Protein AF-0000000084732647 (afdb_homodimer)

Sequence (1592 aa):
MNSLRAPFGLYDEYSEHMFFDVKNFPATERVANIKGNRDTVPEQYGNAPSYTYIAAGAIDIQPTQSSTLEAKIRRSHSIIWAGGKRDPLYAFDEWSKILFAKVVDERNTPTGEPRSFQIGSNETVAAVSNRVHRLFQRGCLDDPTIFFPDTRITLPDKKIFDVVKILQDVSLMGSDVDNIGAAFENFFGSIFRGELGQYFTMRQIARFTVSMLEITHEDFVLDPTAGSGGFLLEALLQVWHGVDTKFHGQSDQQIIRTKNDFALLRVYGIEIHDILSRICKINLLLHHDGHTNIEGDRSCLDTYFTKPRLRLCFEQFSKVVGNPPFGDEVEEGDEDLLGENSLENFEIAKGRQKVPSEHVILERAIDFLEPGGQLGLVLPDGLFNNQGELSNCPRVRSFLAKQGFIEAIVSLPDFAFRKSGAQNKTSILFFRRFTKLQKHTFDQLLEDAIEMLKETMEGVSIPDQNEETAIGAVYRSGEFAEHRVFMAEANHIGYTPSGVVSKKNDLYKGAEGGRIDPIQSGTILGEWRRFKKEGASYDGMVTPDCMTLPFSEIWVAHSSHRLDPKYHLFKHNQSIYTPPRWIRVLVKNVMERREEMANPTLKPEDHFKVMTISQTGEIRLREAGKGKNPPDWMGMYFENGSSTWYQARAGDVVYSSIDLWKGCIALVPKDFDYALVTKEFPIFKVTDDRLDAEFLSYLLRSRYYQRAFRAITTGHSNRRRTQQDDFEDLEICFPPDLAEQKQLIEKIRESRMAQLDALSLFRKEMLAFSDLVDGRYDEELPEIEDGNDNREDEGIMNSLRAPFGLYDEYSEHMFFDVKNFPATERVANIKGNRDTVPEQYGNAPSYTYIAAGAIDIQPTQSSTLEAKIRRSHSIIWAGGKRDPLYAFDEWSKILFAKVVDERNTPTGEPRSFQIGSNETVAAVSNRVHRLFQRGCLDDPTIFFPDTRITLPDKKIFDVVKILQDVSLMGSDVDNIGAAFENFFGSIFRGELGQYFTMRQIARFTVSMLEITHEDFVLDPTAGSGGFLLEALLQVWHGVDTKFHGQSDQQIIRTKNDFALLRVYGIEIHDILSRICKINLLLHHDGHTNIEGDRSCLDTYFTKPRLRLCFEQFSKVVGNPPFGDEVEEGDEDLLGENSLENFEIAKGRQKVPSEHVILERAIDFLEPGGQLGLVLPDGLFNNQGELSNCPRVRSFLAKQGFIEAIVSLPDFAFRKSGAQNKTSILFFRRFTKLQKHTFDQLLEDAIEMLKETMEGVSIPDQNEETAIGAVYRSGEFAEHRVFMAEANHIGYTPSGVVSKKNDLYKGAEGGRIDPIQSGTILGEWRRFKKEGASYDGMVTPDCMTLPFSEIWVAHSSHRLDPKYHLFKHNQSIYTPPRWIRVLVKNVMERREEMANPTLKPEDHFKVMTISQTGEIRLREAGKGKNPPDWMGMYFENGSSTWYQARAGDVVYSSIDLWKGCIALVPKDFDYALVTKEFPIFKVTDDRLDAEFLSYLLRSRYYQRAFRAITTGHSNRRRTQQDDFEDLEICFPPDLAEQKQLIEKIRESRMAQLDALSLFRKEMLAFSDLVDGRYDEELPEIEDGNDNREDEGI

Solvent-accessible surface area (backbone atoms only — not comparable to full-atom values): 83471 Å² total; per-residue (Å²): 130,74,80,83,69,49,48,58,41,73,51,75,49,100,91,53,46,40,24,27,42,48,60,86,30,63,86,86,49,56,80,81,19,50,77,42,40,66,82,65,50,77,81,80,89,66,81,72,69,55,55,76,42,20,30,88,42,96,44,45,56,37,52,59,54,32,69,59,48,26,51,42,50,50,51,38,38,41,65,57,19,50,85,65,79,36,59,61,67,56,25,47,52,52,44,49,48,52,52,48,16,45,51,41,39,71,71,64,49,52,77,70,36,64,51,64,59,44,82,39,68,93,58,51,49,62,59,45,29,51,44,45,51,50,35,31,47,49,39,14,65,76,40,49,83,63,38,51,64,85,59,73,85,81,69,57,43,64,56,50,37,56,34,39,69,60,50,38,60,50,24,68,79,68,24,54,62,43,29,50,49,53,19,46,47,55,46,50,54,61,60,36,24,68,71,64,70,42,66,67,76,56,61,59,58,32,45,46,48,43,58,74,65,64,66,48,70,83,45,27,36,36,17,62,42,29,46,60,24,58,47,60,49,39,46,51,51,53,24,43,52,49,48,54,64,74,49,56,89,54,57,68,67,56,55,51,47,52,47,47,47,26,30,49,72,22,39,36,30,22,12,59,50,54,68,36,27,36,43,17,24,49,50,32,40,64,73,34,81,28,35,75,38,58,41,53,38,46,43,59,54,25,84,59,50,87,53,69,84,52,58,72,32,64,42,57,21,41,33,34,41,39,56,56,69,73,92,50,68,41,46,59,76,36,48,81,52,23,48,90,34,55,43,69,77,34,83,82,35,50,90,46,62,60,42,54,38,45,59,57,51,50,53,40,53,56,51,28,26,17,69,55,11,35,36,34,36,45,39,56,33,27,57,29,43,32,58,58,75,88,67,44,18,42,51,44,50,52,50,47,64,70,50,28,47,62,46,31,34,38,30,45,38,54,40,76,34,34,47,24,71,37,60,43,22,34,27,36,42,29,36,30,36,35,34,71,67,52,43,52,52,48,53,51,45,34,52,51,38,41,51,52,51,48,64,74,33,76,79,64,84,62,69,80,64,40,57,60,52,17,51,47,53,39,26,64,36,79,76,48,39,70,41,51,26,36,31,26,50,37,84,31,60,31,41,43,56,32,58,43,80,39,91,55,35,30,47,49,43,72,37,83,69,82,35,71,37,89,69,28,81,72,17,50,52,31,51,52,54,47,29,72,73,48,48,88,72,46,81,55,42,78,75,46,38,33,40,70,43,46,44,47,56,44,50,67,70,35,96,59,42,44,65,43,32,57,38,52,56,46,59,68,53,52,75,74,53,67,48,88,83,42,44,76,43,42,35,58,77,36,29,42,80,51,80,45,74,48,65,48,51,80,42,38,87,41,78,48,54,35,49,42,67,33,61,86,34,45,77,43,77,42,55,63,55,85,63,75,21,55,35,76,33,32,9,51,73,52,52,90,46,89,69,58,36,30,48,43,45,54,63,21,39,36,34,32,31,47,41,33,57,62,38,13,42,30,58,34,48,74,92,44,46,60,19,30,34,46,79,56,38,54,35,27,38,69,69,42,84,48,60,49,69,68,47,48,52,54,52,59,67,21,53,56,40,40,49,48,34,43,26,59,36,24,44,24,51,87,71,24,42,44,52,68,67,57,58,34,65,34,69,46,72,49,47,63,47,54,70,56,41,52,58,71,44,43,66,37,51,50,25,48,50,43,23,54,51,22,46,51,48,26,51,51,41,49,49,53,49,25,26,56,60,49,68,70,75,67,80,76,74,78,81,83,74,76,74,74,75,48,66,62,73,65,85,113,131,75,79,88,68,49,46,58,40,72,49,75,48,100,88,54,44,38,22,25,41,48,59,85,31,64,86,87,49,54,80,81,19,50,74,42,40,64,85,65,53,75,83,81,74,67,87,75,73,56,56,74,41,20,29,87,42,97,44,46,57,38,53,60,54,32,70,57,46,26,50,42,50,50,50,40,38,42,65,57,20,51,89,66,77,36,59,64,66,55,24,46,53,52,42,49,47,52,52,50,16,44,53,42,37,72,72,64,48,51,75,71,34,63,52,65,59,45,81,40,69,92,59,51,49,62,57,45,28,50,45,44,52,49,34,31,44,49,39,15,64,74,39,49,83,63,38,52,64,83,59,72,86,82,70,58,42,63,58,49,38,54,34,39,70,59,49,36,61,51,24,66,79,69,24,53,60,42,29,51,50,52,21,47,48,57,45,50,54,62,62,35,25,71,75,64,70,44,66,68,76,56,62,60,58,35,44,45,48,44,57,74,65,63,64,49,69,83,45,28,36,35,17,62,42,28,46,58,24,57,49,58,48,39,46,51,52,52,24,43,53,47,47,53,64,75,49,57,88,55,57,66,67,57,55,51,46,52,46,48,47,28,30,48,72,21,39,35,30,22,13,60,49,53,67,38,27,38,42,17,24,49,51,32,39,63,71,34,83,29,36,74,38,57,40,53,37,46,43,59,55,24,83,58,49,88,52,69,83,52,59,71,31,64,42,57,22,40,32,34,41,38,56,56,69,71,92,51,68,43,46,59,77,39,48,81,53,22,50,89,35,56,43,68,77,33,83,82,36,51,92,46,63,60,43,55,39,46,59,58,51,49,54,41,53,56,49,30,28,17,69,54,10,34,36,35,37,44,39,54,34,28,56,29,42,33,58,58,75,88,67,46,20,43,52,45,48,51,51,48,64,70,49,29,46,63,46,31,33,38,31,47,38,54,40,75,36,34,54,26,70,36,62,46,22,32,26,36,42,29,36,31,36,35,34,70,66,54,42,52,53,48,52,50,45,34,50,52,40,41,51,51,50,48,65,73,34,75,79,66,87,62,70,80,64,40,57,61,52,17,52,48,54,40,27,65,36,78,77,48,40,71,40,50,26,36,31,26,49,37,85,32,61,31,41,43,57,27,58,41,79,38,89,56,35,31,48,51,44,71,37,81,70,82,36,72,36,90,70,28,80,70,16,49,52,31,52,50,54,47,29,73,74,48,48,87,71,47,83,54,42,77,76,47,39,33,40,70,43,45,45,44,57,44,47,67,71,35,96,57,41,44,65,42,32,58,38,52,56,47,59,68,53,52,73,73,52,69,50,89,83,42,46,76,44,43,35,58,78,36,30,41,82,51,82,46,74,48,66,48,50,82,41,37,87,41,77,47,54,35,49,44,67,33,61,86,37,45,76,42,77,46,54,63,43,81,60,79,24,41,38,79,36,32,10,50,74,50,53,88,48,90,70,58,37,29,47,43,44,53,62,21,39,36,34,33,31,46,40,33,56,62,37,13,41,31,60,34,48,73,91,46,48,60,20,30,35,46,79,56,37,54,34,26,37,70,68,42,84,47,61,49,70,68,48,47,53,54,50,59,66,21,52,55,40,41,51,48,33,45,26,58,35,25,45,23,51,88,69,24,41,43,51,67,67,57,57,34,66,34,70,47,72,47,47,63,47,54,70,57,41,52,58,72,43,42,63,38,50,50,24,47,52,44,22,54,50,22,47,52,48,26,52,51,42,50,50,52,48,22,25,57,59,50,67,70,75,66,79,74,75,78,82,81,75,75,75,76,73,45,68,64,72,64,84,112

Foldseek 3Di:
DVVVLDQWDWDDDPPFIFIFRCNPDPPVPPVVRGPDGPPVPDDDPDDDPQAQAFAQDPAHAEADALVLLLVLLLVLLCLQCVVPPDQLLLSVLLSLLLVLLQVLQNPPHDGGGGGLLAHTDPDDLVSSQVSSQVSSLVSCVVPVQLPHNPDGRPDDSVSSSVSSHSPVRHDLLNYQLLSNVSSVLVNCLVSCLPRVLDQDARLLVLLLLLLLQVDELPFAEEEAAQQLNSNLSSNLVQRLVVLCVVCPPDDPVVSVVSSQCSLQPRGAYEHAAQSRLSNNLSSSVSSHDNSNHYHHHLVLQELDDPDVVCNVQFQPGQEYEEEDDWDDKDFAPPCRNNNVHGLCVFPLSNPHGMAIPVLSSVSSSLRRHHAFHKYKYKAFQQLQAPFDVVNSSLSSVLVQLLFWAFAEKEWEDQLSRVLSVARFTIIITMTTGHHPVRNVVSVVQLVVQLVVVCVVPVDDPPDVLSSLVSSLVSCCDDPNVLGKYKYFYWPASQADSNRHGDPDHQSADADPSRHGDPDGPQHSSNLSVVCVVCPPNRPADVRRGMDMDRLSCQQVVDPSSGDHRLQVSLVVCPPVDAPPLKDKDFLVVFKPWDFAWDQLLVQQADFAFAWFFDLVQDIDGDQLDFFDDSDGDGNNSCPPPPWIKGFAAQQKKKAFFFCVLSPRIYGHHHVCGRHIYTPRIIIIHGRHPLDDSVLVRVQCSDPSNNSLSNNQWHTTHSGIGHDPVSNRRDMDIDNSHPVVSCVVCVVVVVVVVVVVVVVVVVLVVVLVVVCVVPVPSDDDDDDDDPRPVSPPPVPD/DVVVLPQWDWDDDPPFIFIFRCNPDPPVPGVVRGPDGPVVPDDPPDPDPQAQAFAQDPAHAEADALVLLLVLLQVLLCLQCVVPPDQLLLSVLLSLLLVLLQVLQNPPHDGGGGGLLAHTDPDDLVSSLVSSQVSSLVSCVVPVQLPHNPDGRPDDSVSSSVSSVSPVRHDLLNYQLLSNVSSVLVNCLVSCLPRVLDFDARLLVLLLLLLLQVDELPFAEEEAAQQLNSNLSSNLVQRLVVLCVVCPPDDPVVSVVSSVCSLDPRYAYEHAAQSRLSNNLSSSVSSHDNNRHYHHHLVLQELDDPDVSCNPQFQPGQEYEEEDDWDDKDFAPPCRNYNVHGLCVFPLSNPHGMAIPVLSSVSSSLRRHHAFHKYKYKDFQQLQAPFDVVNSSLSSVLVQLLFWAFAEKEWEDQLSRVLSVARFTIIITMTTGHHPVRNVVLVVQLVVQLVVVCVVPVDDPPDPLSSLVSSLVSCCDDPNVLGKYKYFYWPASQADSNRHGDPDHQSADADPSRHGDPDGPQHSSNLSVVCVVCPPPRPADVRRGMDMDRLSCQQVVDPSSGDHRLQVSLVVCPPVDAPPLKDKDFLVVFKPWDFAWDQLLVVQADFAFAWFFDLVQDIDGDQLDAADHRPGDGNNSCPPPPWIKGFAAQQKKKAFFFCVLSVRIYGHHHVCGRHIYTPRIIIIHGRHPLDDSVLVRVQCSDPSNNSLSNNQWHTTHSGIGHDPVSNRRDMDIDNSHPVVSCVVCVVVVVVVVVVVVVVVVVLVVVLVVVCVVPVPSDDDDDDDDPSPVSPRPVPD

Structure (mmCIF, N/CA/C/O backbone):
data_AF-0000000084732647-model_v1
#
loop_
_entity.id
_entity.type
_entity.pdbx_description
1 polymer 'Probable N-6 DNA methylase'
#
loop_
_atom_site.group_PDB
_atom_site.id
_atom_site.type_symbol
_atom_site.label_atom_id
_atom_site.label_alt_id
_atom_site.label_comp_id
_atom_site.label_asym_id
_atom_site.label_entity_id
_atom_site.label_seq_id
_atom_site.pdbx_PDB_ins_code
_atom_site.Cartn_x
_atom_site.Cartn_y
_atom_site.Cartn_z
_atom_site.occupancy
_atom_site.B_iso_or_equiv
_atom_site.auth_seq_id
_atom_site.auth_comp_id
_atom_site.auth_asym_id
_atom_site.auth_atom_id
_atom_site.pdbx_PDB_model_num
ATOM 1 N N . MET A 1 1 ? -52.688 -15.414 18.609 1 35.56 1 MET A N 1
ATOM 2 C CA . MET A 1 1 ? -52.438 -15.148 20.016 1 35.56 1 MET A CA 1
ATOM 3 C C . MET A 1 1 ? -52.406 -16.453 20.812 1 35.56 1 MET A C 1
ATOM 5 O O . MET A 1 1 ? -53.281 -17.281 20.688 1 35.56 1 MET A O 1
ATOM 9 N N . ASN A 1 2 ? -51.125 -17.016 21.047 1 37.25 2 ASN A N 1
ATOM 10 C CA . ASN A 1 2 ? -50.938 -18.203 21.859 1 37.25 2 ASN A CA 1
ATOM 11 C C . ASN A 1 2 ? -51.406 -17.984 23.297 1 37.25 2 ASN A C 1
ATOM 13 O O . ASN A 1 2 ? -50.562 -17.688 24.172 1 37.25 2 ASN A O 1
ATOM 17 N N . SER A 1 3 ? -52.656 -17.594 23.516 1 46.56 3 SER A N 1
ATOM 18 C CA . SER A 1 3 ? -53.25 -17.281 24.812 1 46.56 3 SER A CA 1
ATOM 19 C C . SER A 1 3 ? -53.094 -18.438 25.797 1 46.56 3 SER A C 1
ATOM 21 O O . SER A 1 3 ? -53 -18.219 27 1 46.56 3 SER A O 1
ATOM 23 N N . LEU A 1 4 ? -53.219 -19.672 25.188 1 51.12 4 LEU A N 1
ATOM 24 C CA . LEU A 1 4 ? -53.25 -20.797 26.109 1 51.12 4 LEU A CA 1
ATOM 25 C C . LEU A 1 4 ? -51.812 -21.312 26.344 1 51.12 4 LEU A C 1
ATOM 27 O O . LEU A 1 4 ? -51.625 -22.344 26.984 1 51.12 4 LEU A O 1
ATOM 31 N N . ARG A 1 5 ? -50.656 -20.531 26.062 1 45.62 5 ARG A N 1
ATOM 32 C CA . ARG A 1 5 ? -49.219 -20.781 26.266 1 45.62 5 ARG A CA 1
ATOM 33 C C . ARG A 1 5 ? -48.812 -22.125 25.656 1 45.62 5 ARG A C 1
ATOM 35 O O . ARG A 1 5 ? -48.062 -22.891 26.281 1 45.62 5 ARG A O 1
ATOM 42 N N . ALA A 1 6 ? -49.5 -22.516 24.625 1 51.78 6 ALA A N 1
ATOM 43 C CA . ALA A 1 6 ? -49.125 -23.766 23.969 1 51.78 6 ALA A CA 1
ATOM 44 C C . ALA A 1 6 ? -47.75 -23.656 23.297 1 51.78 6 ALA A C 1
ATOM 46 O O . ALA A 1 6 ? -47.438 -22.625 22.719 1 51.78 6 ALA A O 1
ATOM 47 N N . PRO A 1 7 ? -46.75 -24.594 23.594 1 57.16 7 PRO A N 1
ATOM 48 C CA . PRO A 1 7 ? -45.375 -24.516 23.078 1 57.16 7 PRO A CA 1
ATOM 49 C C . PRO A 1 7 ? -45.312 -24.578 21.562 1 57.16 7 PRO A C 1
ATOM 51 O O . PRO A 1 7 ? -44.375 -24.062 20.953 1 57.16 7 PRO A O 1
ATOM 54 N N . PHE A 1 8 ? -46.219 -25.281 20.922 1 60.81 8 PHE A N 1
ATOM 55 C CA . PHE A 1 8 ? -46.312 -25.422 19.469 1 60.81 8 PHE A CA 1
ATOM 56 C C . PHE A 1 8 ? -47.625 -24.859 18.953 1 60.81 8 PHE A C 1
ATOM 58 O O . PHE A 1 8 ? -48.625 -24.875 19.656 1 60.81 8 PHE A O 1
ATOM 65 N N . GLY A 1 9 ? -47.625 -23.922 17.906 1 63.28 9 GLY A N 1
ATOM 66 C CA . GLY A 1 9 ? -48.844 -23.375 17.297 1 63.28 9 GLY A CA 1
ATOM 67 C C . GLY A 1 9 ? -49.031 -23.828 15.867 1 63.28 9 GLY A C 1
ATOM 68 O O . GLY A 1 9 ? -48.094 -23.891 15.094 1 63.28 9 GLY A O 1
ATOM 69 N N . LEU A 1 10 ? -50.062 -24.609 15.539 1 58.19 10 LEU A N 1
ATOM 70 C CA . LEU A 1 10 ? -50.438 -24.984 14.18 1 58.19 10 LEU A CA 1
ATOM 71 C C . LEU A 1 10 ? -51.344 -23.922 13.562 1 58.19 10 LEU A C 1
ATOM 73 O O . LEU A 1 10 ? -52.375 -23.547 14.141 1 58.19 10 LEU A O 1
ATOM 77 N N . TYR A 1 11 ? -50.875 -23.125 12.602 1 61.62 11 TYR A N 1
ATOM 78 C CA . TYR A 1 11 ? -51.688 -22.25 11.758 1 61.62 11 TYR A CA 1
ATOM 79 C C . TYR A 1 11 ? -52.281 -23.031 10.586 1 61.62 11 TYR A C 1
ATOM 81 O O . TYR A 1 11 ? -51.531 -23.641 9.797 1 61.62 11 TYR A O 1
ATOM 89 N N . ASP A 1 12 ? -53.562 -23.484 10.641 1 50.62 12 ASP A N 1
ATOM 90 C CA . ASP A 1 12 ? -54.281 -24.281 9.641 1 50.62 12 ASP A CA 1
ATOM 91 C C . ASP A 1 12 ? -55.281 -23.422 8.867 1 50.62 12 ASP A C 1
ATOM 93 O O . ASP A 1 12 ? -56.281 -23 9.414 1 50.62 12 ASP A O 1
ATOM 97 N N . GLU A 1 13 ? -54.875 -22.672 7.84 1 51.69 13 GLU A N 1
ATOM 98 C CA . GLU A 1 13 ? -55.844 -22.047 6.941 1 51.69 13 GLU A CA 1
ATOM 99 C C . GLU A 1 13 ? -56.094 -22.906 5.703 1 51.69 13 GLU A C 1
ATOM 101 O O . GLU A 1 13 ? -55.125 -23.359 5.066 1 51.69 13 GLU A O 1
ATOM 106 N N . TYR A 1 14 ? -57.25 -23.391 5.352 1 55.12 14 TYR A N 1
ATOM 107 C CA . TYR A 1 14 ? -57.75 -24.297 4.344 1 55.12 14 TYR A CA 1
ATOM 108 C C . TYR A 1 14 ? -56.656 -24.844 3.459 1 55.12 14 TYR A C 1
ATOM 110 O O . TYR A 1 14 ? -56.531 -26.062 3.268 1 55.12 14 TYR A O 1
ATOM 118 N N . SER A 1 15 ? -55.938 -24.047 2.705 1 53.03 15 SER A N 1
ATOM 119 C CA . SER A 1 15 ? -55 -24.484 1.67 1 53.03 15 SER A CA 1
ATOM 120 C C . SER A 1 15 ? -53.562 -24.562 2.207 1 53.03 15 SER A C 1
ATOM 122 O O . SER A 1 15 ? -52.719 -25.266 1.639 1 53.03 15 SER A O 1
ATOM 124 N N . GLU A 1 16 ? -53.188 -23.75 3.26 1 52.34 16 GLU A N 1
ATOM 125 C CA . GLU A 1 16 ? -51.812 -23.734 3.762 1 52.34 16 GLU A CA 1
ATOM 126 C C . GLU A 1 16 ? -51.781 -24.078 5.25 1 52.34 16 GLU A C 1
ATOM 128 O O . GLU A 1 16 ? -52.562 -23.547 6.039 1 52.34 16 GLU A O 1
ATOM 133 N N . HIS A 1 17 ? -51.25 -25.266 5.711 1 59.62 17 HIS A N 1
ATOM 134 C CA . HIS A 1 17 ? -51.062 -25.672 7.098 1 59.62 17 HIS A CA 1
ATOM 135 C C . HIS A 1 17 ? -49.594 -25.469 7.543 1 59.62 17 HIS A C 1
ATOM 137 O O . HIS A 1 17 ? -48.656 -25.828 6.82 1 59.62 17 HIS A O 1
ATOM 143 N N . MET A 1 18 ? -49.312 -24.547 8.469 1 62.31 18 MET A N 1
ATOM 144 C CA . MET A 1 18 ? -47.969 -24.328 8.984 1 62.31 18 MET A CA 1
ATOM 145 C C . MET A 1 18 ? -47.875 -24.625 10.477 1 62.31 18 MET A C 1
ATOM 147 O O . MET A 1 18 ? -48.781 -24.219 11.234 1 62.31 18 MET A O 1
ATOM 151 N N . PHE A 1 19 ? -47.031 -25.5 11.008 1 62.84 19 PHE A N 1
ATOM 152 C CA . PHE A 1 19 ? -46.75 -25.906 12.383 1 62.84 19 PHE A CA 1
ATOM 153 C C . PHE A 1 19 ? -45.594 -25.078 12.969 1 62.84 19 PHE A C 1
ATOM 155 O O . PHE A 1 19 ? -44.531 -25.016 12.391 1 62.84 19 PHE A O 1
ATOM 162 N N . PHE A 1 20 ? -45.938 -24.234 13.977 1 62.91 20 PHE A N 1
ATOM 163 C CA . PHE A 1 20 ? -45 -23.281 14.57 1 62.91 20 PHE A CA 1
ATOM 164 C C . PHE A 1 20 ? -44.562 -23.75 15.945 1 62.91 20 PHE A C 1
ATOM 166 O O . PHE A 1 20 ? -45.344 -24.312 16.703 1 62.91 20 PHE A O 1
ATOM 173 N N . ASP A 1 21 ? -43.281 -23.75 16.328 1 59.84 21 ASP A N 1
ATOM 174 C CA . ASP A 1 21 ? -42.75 -23.828 17.703 1 59.84 21 ASP A CA 1
ATOM 175 C C . ASP A 1 21 ? -42.875 -22.469 18.406 1 59.84 21 ASP A C 1
ATOM 177 O O . ASP A 1 21 ? -42.031 -21.609 18.234 1 59.84 21 ASP A O 1
ATOM 181 N N . VAL A 1 22 ? -44 -22.25 19.109 1 63.34 22 VAL A N 1
ATOM 182 C CA . VAL A 1 22 ? -44.344 -20.969 19.688 1 63.34 22 VAL A CA 1
ATOM 183 C C . VAL A 1 22 ? -43.688 -20.828 21.062 1 63.34 22 VAL A C 1
ATOM 185 O O . VAL A 1 22 ? -43.656 -19.734 21.641 1 63.34 22 VAL A O 1
ATOM 188 N N . LYS A 1 23 ? -43.219 -21.969 21.547 1 60.12 23 LYS A N 1
ATOM 189 C CA . LYS A 1 23 ? -42.562 -21.906 22.844 1 60.12 23 LYS A CA 1
ATOM 190 C C . LYS A 1 23 ? -41.188 -21.266 22.75 1 60.12 23 LYS A C 1
ATOM 192 O O . LYS A 1 23 ? -40.844 -20.438 23.578 1 60.12 23 LYS A O 1
ATOM 197 N N . ASN A 1 24 ? -40.375 -21.641 21.75 1 53.91 24 ASN A N 1
ATOM 198 C CA . ASN A 1 24 ? -38.969 -21.266 21.688 1 53.91 24 ASN A CA 1
ATOM 199 C C . ASN A 1 24 ? -38.75 -20.156 20.688 1 53.91 24 ASN A C 1
ATOM 201 O O . ASN A 1 24 ? -37.625 -19.656 20.547 1 53.91 24 ASN A O 1
ATOM 205 N N . PHE A 1 25 ? -39.719 -19.922 19.922 1 55.78 25 PHE A N 1
ATOM 206 C CA . PHE A 1 25 ? -39.531 -18.828 18.969 1 55.78 25 PHE A CA 1
ATOM 207 C C . PHE A 1 25 ? -40.531 -17.719 19.234 1 55.78 25 PHE A C 1
ATOM 209 O O . PHE A 1 25 ? -41.719 -17.969 19.5 1 55.78 25 PHE A O 1
ATOM 216 N N . PRO A 1 26 ? -39.875 -16.438 19.438 1 55.12 26 PRO A N 1
ATOM 217 C CA . PRO A 1 26 ? -40.781 -15.305 19.641 1 55.12 26 PRO A CA 1
ATOM 218 C C . PRO A 1 26 ? -41.719 -15.094 18.438 1 55.12 26 PRO A C 1
ATOM 220 O O . PRO A 1 26 ? -41.438 -15.594 17.344 1 55.12 26 PRO A O 1
ATOM 223 N N . ALA A 1 27 ? -42.875 -14.547 18.578 1 52.09 27 ALA A N 1
ATOM 224 C CA . ALA A 1 27 ? -43.938 -14.289 17.609 1 52.09 27 ALA A CA 1
ATOM 225 C C . ALA A 1 27 ? -43.406 -13.648 16.344 1 52.09 27 ALA A C 1
ATOM 227 O O . ALA A 1 27 ? -43.938 -13.852 15.258 1 52.09 27 ALA A O 1
ATOM 228 N N . THR A 1 28 ? -42.25 -12.867 16.406 1 47.16 28 THR A N 1
ATOM 229 C CA . THR A 1 28 ? -41.812 -12.078 15.273 1 47.16 28 THR A CA 1
ATOM 230 C C . THR A 1 28 ? -41.031 -12.953 14.281 1 47.16 28 THR A C 1
ATOM 232 O O . THR A 1 28 ? -40.719 -12.516 13.164 1 47.16 28 THR A O 1
ATOM 235 N N . GLU A 1 29 ? -40.469 -14.203 14.75 1 45.12 29 GLU A N 1
ATOM 236 C CA . GLU A 1 29 ? -39.688 -15.031 13.852 1 45.12 29 GLU A CA 1
ATOM 237 C C . GLU A 1 29 ? -40.531 -16.109 13.188 1 45.12 29 GLU A C 1
ATOM 239 O O . GLU A 1 29 ? -40.469 -17.281 13.555 1 45.12 29 GLU A O 1
ATOM 244 N N . ARG A 1 30 ? -41.469 -15.734 12.414 1 49.5 30 ARG A N 1
ATOM 245 C CA . ARG A 1 30 ? -42.531 -16.594 11.875 1 49.5 30 ARG A CA 1
ATOM 246 C C . ARG A 1 30 ? -41.969 -17.625 10.922 1 49.5 30 ARG A C 1
ATOM 248 O O . ARG A 1 30 ? -42.375 -18.781 10.93 1 49.5 30 ARG A O 1
ATOM 255 N N . VAL A 1 31 ? -41.062 -17.172 10.055 1 54.5 31 VAL A N 1
ATOM 256 C CA . VAL A 1 31 ? -40.656 -18.047 8.969 1 54.5 31 VAL A CA 1
ATOM 257 C C . VAL A 1 31 ? -39.781 -19.188 9.516 1 54.5 31 VAL A C 1
ATOM 259 O O . VAL A 1 31 ? -39.969 -20.344 9.117 1 54.5 31 VAL A O 1
ATOM 262 N N . ALA A 1 32 ? -38.969 -18.922 10.547 1 50.53 32 ALA A N 1
ATOM 263 C CA . ALA A 1 32 ? -38.062 -19.922 11.133 1 50.53 32 ALA A CA 1
ATOM 264 C C . ALA A 1 32 ? -38.844 -20.844 12.07 1 50.53 32 ALA A C 1
ATOM 266 O O . ALA A 1 32 ? -38.406 -21.969 12.328 1 50.53 32 ALA A O 1
ATOM 267 N N . ASN A 1 33 ? -39.969 -20.375 12.367 1 52.31 33 ASN A N 1
ATOM 268 C CA . ASN A 1 33 ? -40.812 -21.047 13.359 1 52.31 33 ASN A CA 1
ATOM 269 C C . ASN A 1 33 ? -41.688 -22.125 12.719 1 52.31 33 ASN A C 1
ATOM 271 O O . ASN A 1 33 ? -42.5 -22.734 13.391 1 52.31 33 ASN A O 1
ATOM 275 N N . ILE A 1 34 ? -41.5 -22.25 11.43 1 59.72 34 ILE A N 1
ATOM 276 C CA . ILE A 1 34 ? -42.406 -23.219 10.781 1 59.72 34 ILE A CA 1
ATOM 277 C C . ILE A 1 34 ? -41.75 -24.609 10.836 1 59.72 34 ILE A C 1
ATOM 279 O O . ILE A 1 34 ? -40.688 -24.828 10.281 1 59.72 34 ILE A O 1
ATOM 283 N N . LYS A 1 35 ? -42.125 -25.594 11.742 1 57.25 35 LYS A N 1
ATOM 284 C CA . LYS A 1 35 ? -41.562 -26.922 11.945 1 57.25 35 LYS A CA 1
ATOM 285 C C . LYS A 1 35 ? -42.188 -27.938 10.984 1 57.25 35 LYS A C 1
ATOM 287 O O . LYS A 1 35 ? -41.719 -29.062 10.867 1 57.25 35 LYS A O 1
ATOM 292 N N . GLY A 1 36 ? -43.156 -27.812 10.391 1 60.72 36 GLY A N 1
ATOM 293 C CA . GLY A 1 36 ? -43.781 -28.75 9.469 1 60.72 36 GLY A CA 1
ATOM 294 C C . GLY A 1 36 ? -45.219 -28.344 9.117 1 60.72 36 GLY A C 1
ATOM 295 O O . GLY A 1 36 ? -45.562 -27.172 9.156 1 60.72 36 GLY A O 1
ATOM 296 N N . ASN A 1 37 ? -46 -29.172 8.297 1 56.69 37 ASN A N 1
ATOM 297 C CA . ASN A 1 37 ? -47.406 -28.984 7.961 1 56.69 37 ASN A CA 1
ATOM 298 C C . ASN A 1 37 ? -48.312 -29.844 8.836 1 56.69 37 ASN A C 1
ATOM 300 O O . ASN A 1 37 ? -47.844 -30.469 9.797 1 56.69 37 ASN A O 1
ATOM 304 N N . ARG A 1 38 ? -49.594 -29.875 8.508 1 54.62 38 ARG A N 1
ATOM 305 C CA . ARG A 1 38 ? -50.625 -30.656 9.211 1 54.62 38 ARG A CA 1
ATOM 306 C C . ARG A 1 38 ? -50.219 -32.125 9.32 1 54.62 38 ARG A C 1
ATOM 308 O O . ARG A 1 38 ? -50.438 -32.75 10.352 1 54.62 38 ARG A O 1
ATOM 315 N N . ASP A 1 39 ? -49.75 -32.656 8.141 1 49.34 39 ASP A N 1
ATOM 316 C CA . ASP A 1 39 ? -49.5 -34.094 8.055 1 49.34 39 ASP A CA 1
ATOM 317 C C . ASP A 1 39 ? -48.312 -34.469 8.93 1 49.34 39 ASP A C 1
ATOM 319 O O . ASP A 1 39 ? -48.031 -35.656 9.133 1 49.34 39 ASP A O 1
ATOM 323 N N . THR A 1 40 ? -47.5 -33.531 9.273 1 46.44 40 THR A N 1
ATOM 324 C CA . THR A 1 40 ? -46.375 -33.844 10.141 1 46.44 40 THR A CA 1
ATOM 325 C C . THR A 1 40 ? -46.812 -34.031 11.586 1 46.44 40 THR A C 1
ATOM 327 O O . THR A 1 40 ? -46.031 -34.406 12.445 1 46.44 40 THR A O 1
ATOM 330 N N . VAL A 1 41 ? -47.906 -33.594 11.93 1 44.28 41 VAL A N 1
ATOM 331 C CA . VAL A 1 41 ? -48.5 -33.812 13.227 1 44.28 41 VAL A CA 1
ATOM 332 C C . VAL A 1 41 ? -48.875 -35.312 13.375 1 44.28 41 VAL A C 1
ATOM 334 O O . VAL A 1 41 ? -49.656 -35.844 12.594 1 44.28 41 VAL A O 1
ATOM 337 N N . PRO A 1 42 ? -47.875 -36.219 14 1 39.94 42 PRO A N 1
ATOM 338 C CA . PRO A 1 42 ? -48.312 -37.594 14.141 1 39.94 42 PRO A CA 1
ATOM 339 C C . PRO A 1 42 ? -49.75 -37.719 14.625 1 39.94 42 PRO A C 1
ATOM 341 O O . PRO A 1 42 ? -50.219 -36.875 15.391 1 39.94 42 PRO A O 1
ATOM 344 N N . GLU A 1 43 ? -50.531 -38.438 13.914 1 35.22 43 GLU A N 1
ATOM 345 C CA . GLU A 1 43 ? -51.875 -38.75 14.305 1 35.22 43 GLU A CA 1
ATOM 346 C C . GLU A 1 43 ? -51.969 -39.125 15.789 1 35.22 43 GLU A C 1
ATOM 348 O O . GLU A 1 43 ? -52.875 -38.656 16.5 1 35.22 43 GLU A O 1
ATOM 353 N N . GLN A 1 44 ? -51.812 -40.625 16.156 1 35.38 44 GLN A N 1
ATOM 354 C CA . GLN A 1 44 ? -52.188 -41.344 17.375 1 35.38 44 GLN A CA 1
ATOM 355 C C . GLN A 1 44 ? -51.406 -40.844 18.578 1 35.38 44 GLN A C 1
ATOM 357 O O . GLN A 1 44 ? -50.281 -40.344 18.453 1 35.38 44 GLN A O 1
ATOM 362 N N . TYR A 1 45 ? -52 -40.844 19.938 1 34.81 45 TYR A N 1
ATOM 363 C CA . TYR A 1 45 ? -51.688 -40.5 21.328 1 34.81 45 TYR A CA 1
ATOM 364 C C . TYR A 1 45 ? -50.344 -41.062 21.75 1 34.81 45 TYR A C 1
ATOM 366 O O . TYR A 1 45 ? -50 -41.062 22.938 1 34.81 45 TYR A O 1
ATOM 374 N N . GLY A 1 46 ? -49.781 -42.125 21.172 1 36.5 46 GLY A N 1
ATOM 375 C CA . GLY A 1 46 ? -48.719 -42.812 21.891 1 36.5 46 GLY A CA 1
ATOM 376 C C . GLY A 1 46 ? -47.531 -41.938 22.234 1 36.5 46 GLY A C 1
ATOM 377 O O . GLY A 1 46 ? -47.531 -40.75 21.922 1 36.5 46 GLY A O 1
ATOM 378 N N . ASN A 1 47 ? -46.5 -42.5 23.109 1 38.34 47 ASN A N 1
ATOM 379 C CA . ASN A 1 47 ? -45.344 -41.812 23.688 1 38.34 47 ASN A CA 1
ATOM 380 C C . ASN A 1 47 ? -44.531 -41.094 22.625 1 38.34 47 ASN A C 1
ATOM 382 O O . ASN A 1 47 ? -44.281 -41.625 21.547 1 38.34 47 ASN A O 1
ATOM 386 N N . ALA A 1 48 ? -44.562 -39.875 22.484 1 43.88 48 ALA A N 1
ATOM 387 C CA . ALA A 1 48 ? -43.719 -39.094 21.609 1 43.88 48 ALA A CA 1
ATOM 388 C C . ALA A 1 48 ? -42.344 -39.719 21.422 1 43.88 48 ALA A C 1
ATOM 390 O O . ALA A 1 48 ? -41.688 -40.094 22.406 1 43.88 48 ALA A O 1
ATOM 391 N N . PRO A 1 49 ? -42.094 -40.344 20.297 1 54.5 49 PRO A N 1
ATOM 392 C CA . PRO A 1 49 ? -40.781 -40.906 20.156 1 54.5 49 PRO A CA 1
ATOM 393 C C . PRO A 1 49 ? -39.656 -40 20.656 1 54.5 49 PRO A C 1
ATOM 395 O O . PRO A 1 49 ? -39.75 -38.781 20.484 1 54.5 49 PRO A O 1
ATOM 398 N N . SER A 1 50 ? -38.844 -40.469 21.578 1 73.62 50 SER A N 1
ATOM 399 C CA . SER A 1 50 ? -37.75 -39.75 22.219 1 73.62 50 SER A CA 1
ATOM 400 C C . SER A 1 50 ? -36.75 -39.219 21.188 1 73.62 50 SER A C 1
ATOM 402 O O . SER A 1 50 ? -36.188 -38.156 21.359 1 73.62 50 SER A O 1
ATOM 404 N N . TYR A 1 51 ? -36.594 -39.938 20.016 1 87.5 51 TYR A N 1
ATOM 405 C CA . TYR A 1 51 ? -35.625 -39.562 18.984 1 87.5 51 TYR A CA 1
ATOM 406 C C . TYR A 1 51 ? -36.281 -39.5 17.625 1 87.5 51 TYR A C 1
ATOM 408 O O . TYR A 1 51 ? -37.156 -40.312 17.297 1 87.5 51 TYR A O 1
ATOM 416 N N . THR A 1 52 ? -36.062 -38.562 16.828 1 87.56 52 THR A N 1
ATOM 417 C CA . THR A 1 52 ? -36.656 -38.281 15.523 1 87.56 52 THR A CA 1
ATOM 418 C C . THR A 1 52 ? -36 -39.156 14.461 1 87.56 52 THR A C 1
ATOM 420 O O . THR A 1 52 ? -36.688 -39.75 13.625 1 87.56 52 THR A O 1
ATOM 423 N N . TYR A 1 53 ? -34.688 -39.312 14.43 1 92.75 53 TYR A N 1
ATOM 424 C CA . TYR A 1 53 ? -33.969 -40 13.359 1 92.75 53 TYR A CA 1
ATOM 425 C C . TYR A 1 53 ? -33.625 -41.438 13.766 1 92.75 53 TYR A C 1
ATOM 427 O O . TYR A 1 53 ? -32.875 -41.656 14.711 1 92.75 53 TYR A O 1
ATOM 435 N N . ILE A 1 54 ? -34.219 -42.344 13.086 1 90.75 54 ILE A N 1
ATOM 436 C CA . ILE A 1 54 ? -34 -43.75 13.312 1 90.75 54 ILE A CA 1
ATOM 437 C C . ILE A 1 54 ? -33.312 -44.375 12.094 1 90.75 54 ILE A C 1
ATOM 439 O O . ILE A 1 54 ? -33.75 -44.188 10.961 1 90.75 54 ILE A O 1
ATOM 443 N N . ALA A 1 55 ? -32.312 -45.125 12.312 1 90.69 55 ALA A N 1
ATOM 444 C CA . ALA A 1 55 ? -31.516 -45.719 11.219 1 90.69 55 ALA A CA 1
ATOM 445 C C . ALA A 1 55 ? -32.375 -46.625 10.352 1 90.69 55 ALA A C 1
ATOM 447 O O . ALA A 1 55 ? -33 -47.562 10.852 1 90.69 55 ALA A O 1
ATOM 448 N N . ALA A 1 56 ? -32.562 -46.344 9.07 1 81 56 ALA A N 1
ATOM 449 C CA . ALA A 1 56 ? -33.344 -47.062 8.078 1 81 56 ALA A CA 1
ATOM 450 C C . ALA A 1 56 ? -34.844 -47.094 8.43 1 81 56 ALA A C 1
ATOM 452 O O . ALA A 1 56 ? -35.562 -48 8.031 1 81 56 ALA A O 1
ATOM 453 N N . GLY A 1 57 ? -35.156 -46.188 9.227 1 81.62 57 GLY A N 1
ATOM 454 C CA . GLY A 1 57 ? -36.562 -46.062 9.578 1 81.62 57 GLY A CA 1
ATOM 455 C C . GLY A 1 57 ? -37.312 -45.156 8.641 1 81.62 57 GLY A C 1
ATOM 456 O O . GLY A 1 57 ? -36.812 -44.781 7.578 1 81.62 57 GLY A O 1
ATOM 457 N N . ALA A 1 58 ? -38.531 -44.844 8.977 1 79.19 58 ALA A N 1
ATOM 458 C CA . ALA A 1 58 ? -39.406 -43.969 8.172 1 79.19 58 ALA A CA 1
ATOM 459 C C . ALA A 1 58 ? -38.781 -42.594 8.055 1 79.19 58 ALA A C 1
ATOM 461 O O . ALA A 1 58 ? -38.875 -41.938 6.996 1 79.19 58 ALA A O 1
ATOM 462 N N . ILE A 1 59 ? -38.219 -42.156 9.234 1 86.88 59 ILE A N 1
ATOM 463 C CA . ILE A 1 59 ? -37.5 -40.875 9.25 1 86.88 59 ILE A CA 1
ATOM 464 C C . ILE A 1 59 ? -36.031 -41.094 9.602 1 86.88 59 ILE A C 1
ATOM 466 O O . ILE A 1 59 ? -35.719 -41.562 10.695 1 86.88 59 ILE A O 1
ATOM 470 N N . ASP A 1 60 ? -35.156 -40.906 8.672 1 89.06 60 ASP A N 1
ATOM 471 C CA . ASP A 1 60 ? -33.719 -41 8.852 1 89.06 60 ASP A CA 1
ATOM 472 C C . ASP A 1 60 ? -33 -39.781 8.242 1 89.06 60 ASP A C 1
ATOM 474 O O . ASP A 1 60 ? -33.656 -38.938 7.617 1 89.06 60 ASP A O 1
ATOM 478 N N . ILE A 1 61 ? -31.781 -39.719 8.594 1 91.38 61 ILE A N 1
ATOM 479 C CA . ILE A 1 61 ? -30.969 -38.656 8.031 1 91.38 61 ILE A CA 1
ATOM 480 C C . ILE A 1 61 ? -30.891 -38.812 6.512 1 91.38 61 ILE A C 1
ATOM 482 O O . ILE A 1 61 ? -30.969 -39.906 5.992 1 91.38 61 ILE A O 1
ATOM 486 N N . GLN A 1 62 ? -30.875 -37.719 5.809 1 87.31 62 GLN A N 1
ATOM 487 C CA . GLN A 1 62 ? -30.922 -37.75 4.352 1 87.31 62 GLN A CA 1
ATOM 488 C C . GLN A 1 62 ? -29.781 -36.938 3.746 1 87.31 62 GLN A C 1
ATOM 490 O O . GLN A 1 62 ? -29.328 -35.969 4.352 1 87.31 62 GLN A O 1
ATOM 495 N N . PRO A 1 63 ? -29.297 -37.469 2.623 1 83.06 63 PRO A N 1
ATOM 496 C CA . PRO A 1 63 ? -28.344 -36.625 1.899 1 83.06 63 PRO A CA 1
ATOM 497 C C . PRO A 1 63 ? -28.938 -35.281 1.459 1 83.06 63 PRO A C 1
ATOM 499 O O . PRO A 1 63 ? -30.172 -35.188 1.333 1 83.06 63 PRO A O 1
ATOM 502 N N . THR A 1 64 ? -28.141 -34.281 1.507 1 77.56 64 THR A N 1
ATOM 503 C CA . THR A 1 64 ? -28.609 -32.969 1.13 1 77.56 64 THR A CA 1
ATOM 504 C C . THR A 1 64 ? -27.812 -32.406 -0.049 1 77.56 64 THR A C 1
ATOM 506 O O . THR A 1 64 ? -26.859 -33.031 -0.501 1 77.56 64 THR A O 1
ATOM 509 N N . GLN A 1 65 ? -28.328 -31.375 -0.632 1 71.06 65 GLN A N 1
ATOM 510 C CA . GLN A 1 65 ? -27.656 -30.703 -1.737 1 71.06 65 GLN A CA 1
ATOM 511 C C . GLN A 1 65 ? -26.328 -30.094 -1.285 1 71.06 65 GLN A C 1
ATOM 513 O O . GLN A 1 65 ? -26.156 -29.781 -0.109 1 71.06 65 GLN A O 1
ATOM 518 N N . SER A 1 66 ? -25.422 -30.047 -2.207 1 69 66 SER A N 1
ATOM 519 C CA . SER A 1 66 ? -24.062 -29.578 -1.945 1 69 66 SER A CA 1
ATOM 520 C C . SER A 1 66 ? -24.078 -28.219 -1.269 1 69 66 SER A C 1
ATOM 522 O O . SER A 1 66 ? -23.328 -27.984 -0.313 1 69 66 SER A O 1
ATOM 524 N N . SER A 1 67 ? -24.891 -27.344 -1.785 1 68.19 67 SER A N 1
ATOM 525 C CA . SER A 1 67 ? -24.922 -25.984 -1.255 1 68.19 67 SER A CA 1
ATOM 526 C C . SER A 1 67 ? -25.391 -25.969 0.199 1 68.19 67 SER A C 1
ATOM 528 O O . SER A 1 67 ? -24.828 -25.25 1.023 1 68.19 67 SER A O 1
ATOM 530 N N . THR A 1 68 ? -26.391 -26.797 0.469 1 72.06 68 THR A N 1
ATOM 531 C CA . THR A 1 68 ? -26.906 -26.891 1.831 1 72.06 68 THR A CA 1
ATOM 532 C C . THR A 1 68 ? -25.859 -27.516 2.758 1 72.06 68 THR A C 1
ATOM 534 O O . THR A 1 68 ? -25.688 -27.062 3.893 1 72.06 68 THR A O 1
ATOM 537 N N . LEU A 1 69 ? -25.281 -28.5 2.234 1 77.12 69 LEU A N 1
ATOM 538 C CA . LEU A 1 69 ? -24.234 -29.141 3.027 1 77.12 69 LEU A CA 1
ATOM 539 C C . LEU A 1 69 ? -23.094 -28.172 3.32 1 77.12 69 LEU A C 1
ATOM 541 O O . LEU A 1 69 ? -22.594 -28.109 4.449 1 77.12 69 LEU A O 1
ATOM 545 N N . GLU A 1 70 ? -22.703 -27.516 2.348 1 72.06 70 GLU A N 1
ATOM 546 C CA . GLU A 1 70 ? -21.641 -26.531 2.52 1 72.06 70 GLU A CA 1
ATOM 547 C C . GLU A 1 70 ? -22 -25.5 3.592 1 72.06 70 GLU A C 1
ATOM 549 O O . GLU A 1 70 ? -21.172 -25.172 4.441 1 72.06 70 GLU A O 1
ATOM 554 N N . ALA A 1 71 ? -23.172 -25 3.51 1 70.38 71 ALA A N 1
ATOM 555 C CA . ALA A 1 71 ? -23.641 -24 4.473 1 70.38 71 ALA A CA 1
ATOM 556 C C . ALA A 1 71 ? -23.625 -24.562 5.891 1 70.38 71 ALA A C 1
ATOM 558 O O . ALA A 1 71 ? -23.219 -23.875 6.832 1 70.38 71 ALA A O 1
ATOM 559 N N . LYS A 1 72 ? -24.062 -25.781 6.012 1 78.12 72 LYS A N 1
ATOM 560 C CA . LYS A 1 72 ? -24.125 -26.422 7.324 1 78.12 72 LYS A CA 1
ATOM 561 C C . LYS A 1 72 ? -22.719 -26.641 7.879 1 78.12 72 LYS A C 1
ATOM 563 O O . LYS A 1 72 ? -22.469 -26.453 9.07 1 78.12 72 LYS A O 1
ATOM 568 N N . ILE A 1 73 ? -21.875 -27.016 6.988 1 78.62 73 ILE A N 1
ATOM 569 C CA . ILE A 1 73 ? -20.484 -27.234 7.375 1 78.62 73 ILE A CA 1
ATOM 570 C C . ILE A 1 73 ? -19.859 -25.922 7.824 1 78.62 73 ILE A C 1
ATOM 572 O O . ILE A 1 73 ? -19.234 -25.859 8.883 1 78.62 73 ILE A O 1
ATOM 576 N N . ARG A 1 74 ? -20.016 -24.969 7.129 1 72.38 74 ARG A N 1
ATOM 577 C CA . ARG A 1 74 ? -19.453 -23.656 7.457 1 72.38 74 ARG A CA 1
ATOM 578 C C . ARG A 1 74 ? -20.031 -23.125 8.773 1 72.38 74 ARG A C 1
ATOM 580 O O . ARG A 1 74 ? -19.297 -22.562 9.586 1 72.38 74 ARG A O 1
ATOM 587 N N . ARG A 1 75 ? -21.312 -23.25 8.898 1 74.06 75 ARG A N 1
ATOM 588 C CA . ARG A 1 75 ? -21.984 -22.781 10.109 1 74.06 75 ARG A CA 1
ATOM 589 C C . ARG A 1 75 ? -21.484 -23.547 11.336 1 74.06 75 ARG A C 1
ATOM 591 O O . ARG A 1 75 ? -21.234 -22.938 12.383 1 74.06 75 ARG A O 1
ATOM 598 N N . SER A 1 76 ? -21.391 -24.859 11.148 1 82.38 76 SER A N 1
ATOM 599 C CA . SER A 1 76 ? -20.922 -25.656 12.273 1 82.38 76 SER A CA 1
ATOM 600 C C . SER A 1 76 ? -19.5 -25.297 12.68 1 82.38 76 SER A C 1
ATOM 602 O O . SER A 1 76 ? -19.188 -25.234 13.867 1 82.38 76 SER A O 1
ATOM 604 N N . HIS A 1 77 ? -18.75 -25.062 11.758 1 77.94 77 HIS A N 1
ATOM 605 C CA . HIS A 1 77 ? -17.375 -24.641 12.039 1 77.94 77 HIS A CA 1
ATOM 606 C C . HIS A 1 77 ? -17.344 -23.266 12.703 1 77.94 77 HIS A C 1
ATOM 608 O O . HIS A 1 77 ? -16.578 -23.047 13.641 1 77.94 77 HIS A O 1
ATOM 614 N N . SER A 1 78 ? -18.156 -22.375 12.211 1 71.69 78 SER A N 1
ATOM 615 C CA . SER A 1 78 ? -18.203 -21 12.711 1 71.69 78 SER A CA 1
ATOM 616 C C . SER A 1 78 ? -18.578 -20.969 14.188 1 71.69 78 SER A C 1
ATOM 618 O O . SER A 1 78 ? -18.125 -20.094 14.93 1 71.69 78 SER A O 1
ATOM 620 N N . ILE A 1 79 ? -19.438 -21.891 14.547 1 76.56 79 ILE A N 1
ATOM 621 C CA . ILE A 1 79 ? -19.844 -21.984 15.945 1 76.56 79 ILE A CA 1
ATOM 622 C C . ILE A 1 79 ? -18.609 -22.203 16.828 1 76.56 79 ILE A C 1
ATOM 624 O O . ILE A 1 79 ? -18.5 -21.609 17.891 1 76.56 79 ILE A O 1
ATOM 628 N N . ILE A 1 80 ? -17.75 -22.953 16.297 1 79.69 80 ILE A N 1
ATOM 629 C CA . ILE A 1 80 ? -16.531 -23.266 17.047 1 79.69 80 ILE A CA 1
ATOM 630 C C . ILE A 1 80 ? -15.523 -22.141 16.906 1 79.69 80 ILE A C 1
ATOM 632 O O . ILE A 1 80 ? -14.914 -21.719 17.891 1 79.69 80 ILE A O 1
ATOM 636 N N . TRP A 1 81 ? -15.336 -21.609 15.781 1 71.31 81 TRP A N 1
ATOM 637 C CA . TRP A 1 81 ? -14.359 -20.578 15.461 1 71.31 81 TRP A CA 1
ATOM 638 C C . TRP A 1 81 ? -14.703 -19.266 16.172 1 71.31 81 TRP A C 1
ATOM 640 O O . TRP A 1 81 ? -13.812 -18.484 16.516 1 71.31 81 TRP A O 1
ATOM 650 N N . ALA A 1 82 ? -15.914 -19.062 16.438 1 59.84 82 ALA A N 1
ATOM 651 C CA . ALA A 1 82 ? -16.438 -17.906 17.172 1 59.84 82 ALA A CA 1
ATOM 652 C C . ALA A 1 82 ? -15.859 -16.609 16.641 1 59.84 82 ALA A C 1
ATOM 654 O O . ALA A 1 82 ? -15.359 -15.773 17.406 1 59.84 82 ALA A O 1
ATOM 655 N N . GLY A 1 83 ? -15.992 -16.422 15.352 1 52.06 83 GLY A N 1
ATOM 656 C CA . GLY A 1 83 ? -15.602 -15.164 14.719 1 52.06 83 GLY A CA 1
ATOM 657 C C . GLY A 1 83 ? -14.117 -14.867 14.859 1 52.06 83 GLY A C 1
ATOM 658 O O . GLY A 1 83 ? -13.727 -13.703 14.961 1 52.06 83 GLY A O 1
ATOM 659 N N . GLY A 1 84 ? -13.391 -15.852 15 1 55.53 84 GLY A N 1
ATOM 660 C CA . GLY A 1 84 ? -11.953 -15.633 15.055 1 55.53 84 GLY A CA 1
ATOM 661 C C . GLY A 1 84 ? -11.406 -15.578 16.469 1 55.53 84 GLY A C 1
ATOM 662 O O . GLY A 1 84 ? -10.211 -15.352 16.672 1 55.53 84 GLY A O 1
ATOM 663 N N . LYS A 1 85 ? -12.164 -15.766 17.484 1 52.75 85 LYS A N 1
ATOM 664 C CA . LYS A 1 85 ? -11.742 -15.711 18.875 1 52.75 85 LYS A CA 1
ATOM 665 C C . LYS A 1 85 ? -10.891 -16.922 19.234 1 52.75 85 LYS A C 1
ATOM 667 O O . LYS A 1 85 ? -10.141 -16.891 20.219 1 52.75 85 LYS A O 1
ATOM 672 N N . ARG A 1 86 ? -11.047 -17.984 18.375 1 58.97 86 ARG A N 1
ATOM 673 C CA . ARG A 1 86 ? -10.234 -19.172 18.594 1 58.97 86 ARG A CA 1
ATOM 674 C C . ARG A 1 86 ? -9.266 -19.391 17.438 1 58.97 86 ARG A C 1
ATOM 676 O O . ARG A 1 86 ? -9.508 -18.922 16.312 1 58.97 86 ARG A O 1
ATOM 683 N N . ASP A 1 87 ? -8.148 -20.062 17.859 1 61.84 87 ASP A N 1
ATOM 684 C CA . ASP A 1 87 ? -7.168 -20.453 16.844 1 61.84 87 ASP A CA 1
ATOM 685 C C . ASP A 1 87 ? -7.824 -21.281 15.734 1 61.84 87 ASP A C 1
ATOM 687 O O . ASP A 1 87 ? -8.578 -22.219 16.016 1 61.84 87 ASP A O 1
ATOM 691 N N . PRO A 1 88 ? -7.727 -20.828 14.508 1 61.47 88 PRO A N 1
ATOM 692 C CA . PRO A 1 88 ? -8.375 -21.531 13.391 1 61.47 88 PRO A CA 1
ATOM 693 C C . PRO A 1 88 ? -8.023 -23.016 13.344 1 61.47 88 PRO A C 1
ATOM 695 O O . PRO A 1 88 ? -8.875 -23.844 13.016 1 61.47 88 PRO A O 1
ATOM 698 N N . LEU A 1 89 ? -6.84 -23.328 13.688 1 61.56 89 LEU A N 1
ATOM 699 C CA . LEU A 1 89 ? -6.441 -24.734 13.656 1 61.56 89 LEU A CA 1
ATOM 700 C C . LEU A 1 89 ? -7.121 -25.516 14.773 1 61.56 89 LEU A C 1
ATOM 702 O O . LEU A 1 89 ? -7.539 -26.656 14.57 1 61.56 89 LEU A O 1
ATOM 706 N N . TYR A 1 90 ? -7.242 -24.859 15.812 1 68.94 90 TYR A N 1
ATOM 707 C CA . TYR A 1 90 ? -7.965 -25.469 16.922 1 68.94 90 TYR A CA 1
ATOM 708 C C . TYR A 1 90 ? -9.43 -25.703 16.562 1 68.94 90 TYR A C 1
ATOM 710 O O . TYR A 1 90 ? -9.969 -26.781 16.797 1 68.94 90 TYR A O 1
ATOM 718 N N . ALA A 1 91 ? -9.977 -24.672 16.047 1 72.5 91 ALA A N 1
ATOM 719 C CA . ALA A 1 91 ? -11.391 -24.75 15.695 1 72.5 91 ALA A CA 1
ATOM 720 C C . ALA A 1 91 ? -11.641 -25.875 14.695 1 72.5 91 ALA A C 1
ATOM 722 O O . ALA A 1 91 ? -12.609 -26.625 14.82 1 72.5 91 ALA A O 1
ATOM 723 N N . PHE A 1 92 ? -10.797 -25.938 13.859 1 72 92 PHE A N 1
ATOM 724 C CA . PHE A 1 92 ? -10.938 -26.984 12.852 1 72 92 PHE A CA 1
ATOM 725 C C . PHE A 1 92 ? -10.742 -28.375 13.469 1 72 92 PHE A C 1
ATOM 727 O O . PHE A 1 92 ? -11.453 -29.312 13.125 1 72 92 PHE A O 1
ATOM 734 N N . ASP A 1 93 ? -9.719 -28.469 14.25 1 73.5 93 ASP A N 1
ATOM 735 C CA . ASP A 1 93 ? -9.461 -29.734 14.914 1 73.5 93 ASP A CA 1
ATOM 736 C C . ASP A 1 93 ? -10.68 -30.219 15.695 1 73.5 93 ASP A C 1
ATOM 738 O O . ASP A 1 93 ? -11.078 -31.375 15.594 1 73.5 93 ASP A O 1
ATOM 742 N N . GLU A 1 94 ? -11.195 -29.359 16.406 1 84.44 94 GLU A N 1
ATOM 743 C CA . GLU A 1 94 ? -12.359 -29.688 17.203 1 84.44 94 GLU A CA 1
ATOM 744 C C . GLU A 1 94 ? -13.562 -30.031 16.328 1 84.44 94 GLU A C 1
ATOM 746 O O . GLU A 1 94 ? -14.305 -30.969 16.609 1 84.44 94 GLU A O 1
ATOM 751 N N . TRP A 1 95 ? -13.703 -29.266 15.312 1 84.62 95 TRP A N 1
ATOM 752 C CA . TRP A 1 95 ? -14.781 -29.516 14.359 1 84.62 95 TRP A CA 1
ATOM 753 C C . TRP A 1 95 ? -14.617 -30.891 13.711 1 84.62 95 TRP A C 1
ATOM 755 O O . TRP A 1 95 ? -15.594 -31.625 13.562 1 84.62 95 TRP A O 1
ATOM 765 N N . SER A 1 96 ? -13.438 -31.219 13.359 1 80.62 96 SER A N 1
ATOM 766 C CA . SER A 1 96 ? -13.148 -32.5 12.727 1 80.62 96 SER A CA 1
ATOM 767 C C . SER A 1 96 ? -13.492 -33.656 13.648 1 80.62 96 SER A C 1
ATOM 769 O O . SER A 1 96 ? -13.953 -34.719 13.195 1 80.62 96 SER A O 1
ATOM 771 N N . LYS A 1 97 ? -13.258 -33.469 14.875 1 86.38 97 LYS A N 1
ATOM 772 C CA . LYS A 1 97 ? -13.578 -34.5 15.852 1 86.38 97 LYS A CA 1
ATOM 773 C C . LYS A 1 97 ? -15.086 -34.781 15.898 1 86.38 97 LYS A C 1
ATOM 775 O O . LYS A 1 97 ? -15.516 -35.938 15.922 1 86.38 97 LYS A O 1
ATOM 780 N N . ILE A 1 98 ? -15.781 -33.719 15.852 1 91.06 98 ILE A N 1
ATOM 781 C CA . ILE A 1 98 ? -17.234 -33.875 15.906 1 91.06 98 ILE A CA 1
ATOM 782 C C . ILE A 1 98 ? -17.734 -34.5 14.609 1 91.06 98 ILE A C 1
ATOM 784 O O . ILE A 1 98 ? -18.625 -35.375 14.641 1 91.06 98 ILE A O 1
ATOM 788 N N . LEU A 1 99 ? -17.203 -34.062 13.562 1 85.44 99 LEU A N 1
ATOM 789 C CA . LEU A 1 99 ? -17.578 -34.656 12.289 1 85.44 99 LEU A CA 1
ATOM 790 C C . LEU A 1 99 ? -17.281 -36.156 12.258 1 85.44 99 LEU A C 1
ATOM 792 O O . LEU A 1 99 ? -18.062 -36.938 11.734 1 85.44 99 LEU A O 1
ATOM 796 N N . PHE A 1 100 ? -16.172 -36.5 12.766 1 83.88 100 PHE A N 1
ATOM 797 C CA . PHE A 1 100 ? -15.789 -37.906 12.852 1 83.88 100 PHE A CA 1
ATOM 798 C C . PHE A 1 100 ? -16.797 -38.688 13.695 1 83.88 100 PHE A C 1
ATOM 800 O O . PHE A 1 100 ? -17.188 -39.781 13.336 1 83.88 100 PHE A O 1
ATOM 807 N N . ALA A 1 101 ? -17.156 -38.094 14.758 1 89.94 101 ALA A N 1
ATOM 808 C CA . ALA A 1 101 ? -18.172 -38.719 15.594 1 89.94 101 ALA A CA 1
ATOM 809 C C . ALA A 1 101 ? -19.453 -38.969 14.812 1 89.94 101 ALA A C 1
ATOM 811 O O . ALA A 1 101 ? -20.078 -40.031 14.961 1 89.94 101 ALA A O 1
ATOM 812 N N . LYS A 1 102 ? -19.812 -38.031 14.039 1 91.12 102 LYS A N 1
ATOM 813 C CA . LYS A 1 102 ? -21.016 -38.188 13.234 1 91.12 102 LYS A CA 1
ATOM 814 C C . LYS A 1 102 ? -20.844 -39.344 12.234 1 91.12 102 LYS A C 1
ATOM 816 O O . LYS A 1 102 ? -21.766 -40.156 12.047 1 91.12 102 LYS A O 1
ATOM 821 N N . VAL A 1 103 ? -19.781 -39.406 11.617 1 82.31 103 VAL A N 1
ATOM 822 C CA . VAL A 1 103 ? -19.5 -40.469 10.656 1 82.31 103 VAL A CA 1
ATOM 823 C C . VAL A 1 103 ? -19.578 -41.812 11.344 1 82.31 103 VAL A C 1
ATOM 825 O O . VAL A 1 103 ? -20.125 -42.781 10.797 1 82.31 103 VAL A O 1
ATOM 828 N N . VAL A 1 104 ? -19.031 -41.875 12.516 1 84.06 104 VAL A N 1
ATOM 829 C CA . VAL A 1 104 ? -19.062 -43.125 13.297 1 84.06 104 VAL A CA 1
ATOM 830 C C . VAL A 1 104 ? -20.5 -43.531 13.562 1 84.06 104 VAL A C 1
ATOM 832 O O . VAL A 1 104 ? -20.859 -44.688 13.453 1 84.06 104 VAL A O 1
ATOM 835 N N . ASP A 1 105 ? -21.312 -42.594 13.867 1 91.69 105 ASP A N 1
ATOM 836 C CA . ASP A 1 105 ? -22.719 -42.875 14.109 1 91.69 105 ASP A CA 1
ATOM 837 C C . ASP A 1 105 ? -23.406 -43.406 12.852 1 91.69 105 ASP A C 1
ATOM 839 O O . ASP A 1 105 ? -24.156 -44.375 12.906 1 91.69 105 ASP A O 1
ATOM 843 N N . GLU A 1 106 ? -23.172 -42.812 11.766 1 87.5 106 GLU A N 1
ATOM 844 C CA . GLU A 1 106 ? -23.828 -43.188 10.516 1 87.5 106 GLU A CA 1
ATOM 845 C C . GLU A 1 106 ? -23.406 -44.594 10.078 1 87.5 106 GLU A C 1
ATOM 847 O O . GLU A 1 106 ? -24.203 -45.312 9.484 1 87.5 106 GLU A O 1
ATOM 852 N N . ARG A 1 107 ? -22.266 -44.938 10.438 1 78.31 107 ARG A N 1
ATOM 853 C CA . ARG A 1 107 ? -21.719 -46.25 10.008 1 78.31 107 ARG A CA 1
ATOM 854 C C . ARG A 1 107 ? -22.156 -47.344 10.953 1 78.31 107 ARG A C 1
ATOM 856 O O . ARG A 1 107 ? -22.344 -48.5 10.531 1 78.31 107 ARG A O 1
ATOM 863 N N . ASN A 1 108 ? -22.344 -47 12.203 1 83.81 108 ASN A N 1
ATOM 864 C CA . ASN A 1 108 ? -22.391 -48.094 13.195 1 83.81 108 ASN A CA 1
ATOM 865 C C . ASN A 1 108 ? -23.781 -48.25 13.805 1 83.81 108 ASN A C 1
ATOM 867 O O . ASN A 1 108 ? -24.047 -49.219 14.5 1 83.81 108 ASN A O 1
ATOM 871 N N . THR A 1 109 ? -24.641 -47.281 13.547 1 88.25 109 THR A N 1
ATOM 872 C CA . THR A 1 109 ? -25.969 -47.406 14.148 1 88.25 109 THR A CA 1
ATOM 873 C C . THR A 1 109 ? -26.781 -48.5 13.445 1 88.25 109 THR A C 1
ATOM 875 O O . THR A 1 109 ? -27 -48.406 12.227 1 88.25 109 THR A O 1
ATOM 878 N N . PRO A 1 110 ? -27.203 -49.5 14.125 1 87.81 110 PRO A N 1
ATOM 879 C CA . PRO A 1 110 ? -27.969 -50.594 13.5 1 87.81 110 PRO A CA 1
ATOM 880 C C . PRO A 1 110 ? -29.344 -50.156 13.008 1 87.81 110 PRO A C 1
ATOM 882 O O . PRO A 1 110 ? -29.906 -49.188 13.539 1 87.81 110 PRO A O 1
ATOM 885 N N . THR A 1 111 ? -29.828 -50.812 12.039 1 88.56 111 THR A N 1
ATOM 886 C CA . THR A 1 111 ? -31.141 -50.531 11.469 1 88.56 111 THR A CA 1
ATOM 887 C C . THR A 1 111 ? -32.219 -50.625 12.539 1 88.56 111 THR A C 1
ATOM 889 O O . THR A 1 111 ? -32.25 -51.562 13.336 1 88.56 111 THR A O 1
ATOM 892 N N . GLY A 1 112 ? -33 -49.656 12.609 1 83.88 112 GLY A N 1
ATOM 893 C CA . GLY A 1 112 ? -34.125 -49.625 13.523 1 83.88 112 GLY A CA 1
ATOM 894 C C . GLY A 1 112 ? -33.812 -48.938 14.844 1 83.88 112 GLY A C 1
ATOM 895 O O . GLY A 1 112 ? -34.688 -48.75 15.672 1 83.88 112 GLY A O 1
ATOM 896 N N . GLU A 1 113 ? -32.562 -48.656 15.047 1 89.94 113 GLU A N 1
ATOM 897 C CA . GLU A 1 113 ? -32.156 -48 16.281 1 89.94 113 GLU A CA 1
ATOM 898 C C . GLU A 1 113 ? -32.031 -46.5 16.078 1 89.94 113 GLU A C 1
ATOM 900 O O . GLU A 1 113 ? -31.75 -46.031 14.969 1 89.94 113 GLU A O 1
ATOM 905 N N . PRO A 1 114 ? -32.312 -45.781 17.141 1 92.12 114 PRO A N 1
ATOM 906 C CA . PRO A 1 114 ? -32.156 -44.312 17.016 1 92.12 114 PRO A CA 1
ATOM 907 C C . PRO A 1 114 ? -30.703 -43.906 16.828 1 92.12 114 PRO A C 1
ATOM 909 O O . PRO A 1 114 ? -29.797 -44.469 17.469 1 92.12 114 PRO A O 1
ATOM 912 N N . ARG A 1 115 ? -30.5 -42.969 15.938 1 93.88 115 ARG A N 1
ATOM 913 C CA . ARG A 1 115 ? -29.156 -42.406 15.766 1 93.88 115 ARG A CA 1
ATOM 914 C C . ARG A 1 115 ? -28.703 -41.688 17.031 1 93.88 115 ARG A C 1
ATOM 916 O O . ARG A 1 115 ? -29.5 -41 17.688 1 93.88 115 ARG A O 1
ATOM 923 N N . SER A 1 116 ? -27.422 -41.781 17.328 1 94.12 116 SER A N 1
ATOM 924 C CA . SER A 1 116 ? -26.891 -41.156 18.531 1 94.12 116 SER A CA 1
ATOM 925 C C . SER A 1 116 ? -26.562 -39.688 18.312 1 94.12 116 SER A C 1
ATOM 927 O O . SER A 1 116 ? -26.641 -38.875 19.234 1 94.12 116 SER A O 1
ATOM 929 N N . PHE A 1 117 ? -26.188 -39.344 17.109 1 95.81 117 PHE A N 1
ATOM 930 C CA . PHE A 1 117 ? -25.844 -37.969 16.781 1 95.81 117 PHE A CA 1
ATOM 931 C C . PHE A 1 117 ? -27.078 -37.156 16.438 1 95.81 117 PHE A C 1
ATOM 933 O O . PHE A 1 117 ? -27.312 -36.812 15.273 1 95.81 117 PHE A O 1
ATOM 940 N N . GLN A 1 118 ? -27.844 -36.906 17.391 1 95.31 118 GLN A N 1
ATOM 941 C CA . GLN A 1 118 ? -29.078 -36.125 17.234 1 95.31 118 GLN A CA 1
ATOM 942 C C . GLN A 1 118 ? -29.531 -35.562 18.578 1 95.31 118 GLN A C 1
ATOM 944 O O . GLN A 1 118 ? -29.062 -36 19.641 1 95.31 118 GLN A O 1
ATOM 949 N N . ILE A 1 119 ? -30.406 -34.594 18.562 1 92.62 119 ILE A N 1
ATOM 950 C CA . ILE A 1 119 ? -31.016 -34.031 19.766 1 92.62 119 ILE A CA 1
ATOM 951 C C . ILE A 1 119 ? -32.406 -34.594 19.953 1 92.62 119 ILE A C 1
ATOM 953 O O . ILE A 1 119 ? -33.281 -34.406 19.109 1 92.62 119 ILE A O 1
ATOM 957 N N . GLY A 1 120 ? -32.594 -35.344 20.984 1 85.88 120 GLY A N 1
ATOM 958 C CA . GLY A 1 120 ? -33.875 -35.906 21.297 1 85.88 120 GLY A CA 1
ATOM 959 C C . GLY A 1 120 ? -34.844 -34.906 21.938 1 85.88 120 GLY A C 1
ATOM 960 O O . GLY A 1 120 ? -34.438 -33.781 22.234 1 85.88 120 GLY A O 1
ATOM 961 N N . SER A 1 121 ? -36.031 -35.438 22.125 1 77.38 121 SER A N 1
ATOM 962 C CA . SER A 1 121 ? -37.031 -34.625 22.766 1 77.38 121 SER A CA 1
ATOM 963 C C . SER A 1 121 ? -36.688 -34.312 24.219 1 77.38 121 SER A C 1
ATOM 965 O O . SER A 1 121 ? -36.375 -35.219 24.984 1 77.38 121 SER A O 1
ATOM 967 N N . ASN A 1 122 ? -36.531 -33.031 24.688 1 75.81 122 ASN A N 1
ATOM 968 C CA . ASN A 1 122 ? -36.25 -32.531 26.031 1 75.81 122 ASN A CA 1
ATOM 969 C C . ASN A 1 122 ? -34.906 -33.031 26.562 1 75.81 122 ASN A C 1
ATOM 971 O O . ASN A 1 122 ? -34.781 -33.375 27.734 1 75.81 122 ASN A O 1
ATOM 975 N N . GLU A 1 123 ? -33.938 -33.25 25.656 1 84.56 123 GLU A N 1
ATOM 976 C CA . GLU A 1 123 ? -32.594 -33.688 26.078 1 84.56 123 GLU A CA 1
ATOM 977 C C . GLU A 1 123 ? -31.75 -32.531 26.562 1 84.56 123 GLU A C 1
ATOM 979 O O . GLU A 1 123 ? -31.859 -31.406 26.031 1 84.56 123 GLU A O 1
ATOM 984 N N . THR A 1 124 ? -31 -32.781 27.562 1 87.94 124 THR A N 1
ATOM 985 C CA . THR A 1 124 ? -30.109 -31.766 28.062 1 87.94 124 THR A CA 1
ATOM 986 C C . THR A 1 124 ? -28.875 -31.641 27.172 1 87.94 124 THR A C 1
ATOM 988 O O . THR A 1 124 ? -28.516 -32.562 26.453 1 87.94 124 THR A O 1
ATOM 991 N N . VAL A 1 125 ? -28.219 -30.516 27.266 1 92.38 125 VAL A N 1
ATOM 992 C CA . VAL A 1 125 ? -26.984 -30.234 26.547 1 92.38 125 VAL A CA 1
ATOM 993 C C . VAL A 1 125 ? -25.922 -31.266 26.922 1 92.38 125 VAL A C 1
ATOM 995 O O . VAL A 1 125 ? -25.219 -31.781 26.047 1 92.38 125 VAL A O 1
ATOM 998 N N . ALA A 1 126 ? -25.922 -31.625 28.188 1 91.56 126 ALA A N 1
ATOM 999 C CA . ALA A 1 126 ? -24.922 -32.562 28.688 1 91.56 126 ALA A CA 1
ATOM 1000 C C . ALA A 1 126 ? -25.156 -33.969 28.109 1 91.56 126 ALA A C 1
ATOM 1002 O O . ALA A 1 126 ? -24.203 -34.656 27.75 1 91.56 126 ALA A O 1
ATOM 1003 N N . ALA A 1 127 ? -26.391 -34.375 28.016 1 91.81 127 ALA A N 1
ATOM 1004 C CA . ALA A 1 127 ? -26.719 -35.719 27.516 1 91.81 127 ALA A CA 1
ATOM 1005 C C . ALA A 1 127 ? -26.297 -35.875 26.062 1 91.81 127 ALA A C 1
ATOM 1007 O O . ALA A 1 127 ? -25.688 -36.906 25.688 1 91.81 127 ALA A O 1
ATOM 1008 N N . VAL A 1 128 ? -26.594 -34.875 25.281 1 94.56 128 VAL A N 1
ATOM 1009 C CA . VAL A 1 128 ? -26.234 -34.906 23.875 1 94.56 128 VAL A CA 1
ATOM 1010 C C . VAL A 1 128 ? -24.719 -34.938 23.719 1 94.56 128 VAL A C 1
ATOM 1012 O O . VAL A 1 128 ? -24.172 -35.719 22.953 1 94.56 128 VAL A O 1
ATOM 1015 N N . SER A 1 129 ? -24.031 -34.125 24.516 1 95.25 129 SER A N 1
ATOM 1016 C CA . SER A 1 129 ? -22.578 -34 24.453 1 95.25 129 SER A CA 1
ATOM 1017 C C . SER A 1 129 ? -21.906 -35.312 24.844 1 95.25 129 SER A C 1
ATOM 1019 O O . SER A 1 129 ? -20.922 -35.719 24.234 1 95.25 129 SER A O 1
ATOM 1021 N N . ASN A 1 130 ? -22.453 -35.938 25.844 1 94.06 130 ASN A N 1
ATOM 1022 C CA . ASN A 1 130 ? -21.906 -37.188 26.297 1 94.06 130 ASN A CA 1
ATOM 1023 C C . ASN A 1 130 ? -21.984 -38.281 25.219 1 94.06 130 ASN A C 1
ATOM 1025 O O . ASN A 1 130 ? -21.062 -39.094 25.062 1 94.06 130 ASN A O 1
ATOM 1029 N N . ARG A 1 131 ? -23.094 -38.281 24.484 1 95 131 ARG A N 1
ATOM 1030 C CA . ARG A 1 131 ? -23.234 -39.25 23.391 1 95 131 ARG A CA 1
ATOM 1031 C C . ARG A 1 131 ? -22.203 -39 22.297 1 95 131 ARG A C 1
ATOM 1033 O O . ARG A 1 131 ? -21.625 -39.938 21.734 1 95 131 ARG A O 1
ATOM 1040 N N . VAL A 1 132 ? -21.969 -37.719 22.078 1 96.06 132 VAL A N 1
ATOM 1041 C CA . VAL A 1 132 ? -21 -37.375 21.047 1 96.06 132 VAL A CA 1
ATOM 1042 C C . VAL A 1 132 ? -19.594 -37.781 21.484 1 96.06 132 VAL A C 1
ATOM 1044 O O . VAL A 1 132 ? -18.812 -38.312 20.688 1 96.06 132 VAL A O 1
ATOM 1047 N N . HIS A 1 133 ? -19.266 -37.594 22.766 1 95.31 133 HIS A N 1
ATOM 1048 C CA . HIS A 1 133 ? -17.984 -38.031 23.312 1 95.31 133 HIS A CA 1
ATOM 1049 C C . HIS A 1 133 ? -17.797 -39.531 23.172 1 95.31 133 HIS A C 1
ATOM 1051 O O . HIS A 1 133 ? -16.719 -40 22.812 1 95.31 133 HIS A O 1
ATOM 1057 N N . ARG A 1 134 ? -18.844 -40.219 23.406 1 93.81 134 ARG A N 1
ATOM 1058 C CA . ARG A 1 134 ? -18.781 -41.688 23.328 1 93.81 134 ARG A CA 1
ATOM 1059 C C . ARG A 1 134 ? -18.578 -42.156 21.875 1 93.81 134 ARG A C 1
ATOM 1061 O O . ARG A 1 134 ? -17.812 -43.062 21.625 1 93.81 134 ARG A O 1
ATOM 1068 N N . LEU A 1 135 ? -19.328 -41.531 21.031 1 94.31 135 LEU A N 1
ATOM 1069 C CA . LEU A 1 135 ? -19.172 -41.844 19.625 1 94.31 135 LEU A CA 1
ATOM 1070 C C . LEU A 1 135 ? -17.734 -41.625 19.172 1 94.31 135 LEU A C 1
ATOM 1072 O O . LEU A 1 135 ? -17.141 -42.469 18.484 1 94.31 135 LEU A O 1
ATOM 1076 N N . PHE A 1 136 ? -17.203 -40.469 19.562 1 93.5 136 PHE A N 1
ATOM 1077 C CA . PHE A 1 136 ? -15.852 -40.125 19.172 1 93.5 136 PHE A CA 1
ATOM 1078 C C . PHE A 1 136 ? -14.836 -41.125 19.734 1 93.5 136 PHE A C 1
ATOM 1080 O O . PHE A 1 136 ? -13.945 -41.562 19.031 1 93.5 136 PHE A O 1
ATOM 1087 N N . GLN A 1 137 ? -15.031 -41.406 20.969 1 91.38 137 GLN A N 1
ATOM 1088 C CA . GLN A 1 137 ? -14.125 -42.375 21.625 1 91.38 137 GLN A CA 1
ATOM 1089 C C . GLN A 1 137 ? -14.188 -43.719 20.938 1 91.38 137 GLN A C 1
ATOM 1091 O O . GLN A 1 137 ? -13.164 -44.375 20.766 1 91.38 137 GLN A O 1
ATOM 1096 N N . ARG A 1 138 ? -15.32 -44.125 20.609 1 88.94 138 ARG A N 1
ATOM 1097 C CA . ARG A 1 138 ? -15.484 -45.375 19.891 1 88.94 138 ARG A CA 1
ATOM 1098 C C . ARG A 1 138 ? -14.742 -45.344 18.562 1 88.94 138 ARG A C 1
ATOM 1100 O O . ARG A 1 138 ? -14.094 -46.312 18.172 1 88.94 138 ARG A O 1
ATOM 1107 N N . GLY A 1 139 ? -14.914 -44.281 17.953 1 85.38 139 GLY A N 1
ATOM 1108 C CA . GLY A 1 139 ? -14.211 -44.094 16.688 1 85.38 139 GLY A CA 1
ATOM 1109 C C . GLY A 1 139 ? -12.703 -44.156 16.844 1 85.38 139 GLY A C 1
ATOM 1110 O O . GLY A 1 139 ? -12.023 -44.812 16.031 1 85.38 139 GLY A O 1
ATOM 1111 N N . CYS A 1 140 ? -12.234 -43.562 17.875 1 85.25 140 CYS A N 1
ATOM 1112 C CA . CYS A 1 140 ? -10.797 -43.531 18.125 1 85.25 140 CYS A CA 1
ATOM 1113 C C . CYS A 1 140 ? -10.281 -44.969 18.391 1 85.25 140 CYS A C 1
ATOM 1115 O O . CYS A 1 140 ? -9.172 -45.312 17.969 1 85.25 140 CYS A O 1
ATOM 1117 N N . LEU A 1 141 ? -11.07 -45.656 19 1 82.12 141 LEU A N 1
ATOM 1118 C CA . LEU A 1 141 ? -10.695 -47.031 19.312 1 82.12 141 LEU A CA 1
ATOM 1119 C C . LEU A 1 141 ? -10.766 -47.906 18.078 1 82.12 141 LEU A C 1
ATOM 1121 O O . LEU A 1 141 ? -9.906 -48.781 17.875 1 82.12 141 LEU A O 1
ATOM 1125 N N . ASP A 1 142 ? -11.766 -47.688 17.312 1 77.5 142 ASP A N 1
ATOM 1126 C CA . ASP A 1 142 ? -11.969 -48.469 16.094 1 77.5 142 ASP A CA 1
ATOM 1127 C C . ASP A 1 142 ? -10.891 -48.156 15.055 1 77.5 142 ASP A C 1
ATOM 1129 O O . ASP A 1 142 ? -10.453 -49.062 14.328 1 77.5 142 ASP A O 1
ATOM 1133 N N . ASP A 1 143 ? -10.562 -46.938 14.953 1 71.5 143 ASP A N 1
ATOM 1134 C CA . ASP A 1 143 ? -9.555 -46.5 13.984 1 71.5 143 ASP A CA 1
ATOM 1135 C C . ASP A 1 143 ? -8.555 -45.531 14.609 1 71.5 143 ASP A C 1
ATOM 1137 O O . ASP A 1 143 ? -8.68 -44.312 14.453 1 71.5 143 ASP A O 1
ATOM 1141 N N . PRO A 1 144 ? -7.562 -46.031 15.203 1 71.94 144 PRO A N 1
ATOM 1142 C CA . PRO A 1 144 ? -6.598 -45.188 15.914 1 71.94 144 PRO A CA 1
ATOM 1143 C C . PRO A 1 144 ? -5.703 -44.375 14.961 1 71.94 144 PRO A C 1
ATOM 1145 O O . PRO A 1 144 ? -4.926 -43.531 15.398 1 71.94 144 PRO A O 1
ATOM 1148 N N . THR A 1 145 ? -5.875 -44.625 13.719 1 66.56 145 THR A N 1
ATOM 1149 C CA . THR A 1 145 ? -4.996 -43.938 12.766 1 66.56 145 THR A CA 1
ATOM 1150 C C . THR A 1 145 ? -5.504 -42.531 12.469 1 66.56 145 THR A C 1
ATOM 1152 O O . THR A 1 145 ? -4.742 -41.688 12 1 66.56 145 THR A O 1
ATOM 1155 N N . ILE A 1 146 ? -6.777 -42.312 12.742 1 70.31 146 ILE A N 1
ATOM 1156 C CA . ILE A 1 146 ? -7.344 -41 12.484 1 70.31 146 ILE A CA 1
ATOM 1157 C C . ILE A 1 146 ? -7.109 -40.094 13.68 1 70.31 146 ILE A C 1
ATOM 1159 O O . ILE A 1 146 ? -6.539 -39 13.547 1 70.31 146 ILE A O 1
ATOM 1163 N N . PHE A 1 147 ? -7.602 -40.562 14.82 1 76.19 147 PHE A N 1
ATOM 1164 C CA . PHE A 1 147 ? -7.344 -39.906 16.094 1 76.19 147 PHE A CA 1
ATOM 1165 C C . PHE A 1 147 ? -6.734 -40.875 17.094 1 76.19 147 PHE A C 1
ATOM 1167 O O . PHE A 1 147 ? -7.141 -42.031 17.172 1 76.19 147 PHE A O 1
ATOM 1174 N N . PHE A 1 148 ? -5.73 -40.312 17.812 1 74.69 148 PHE A N 1
ATOM 1175 C CA . PHE A 1 148 ? -5.141 -41.156 18.859 1 74.69 148 PHE A CA 1
ATOM 1176 C C . PHE A 1 148 ? -6.184 -41.531 19.891 1 74.69 148 PHE A C 1
ATOM 1178 O O . PHE A 1 148 ? -7.102 -40.781 20.172 1 74.69 148 PHE A O 1
ATOM 1185 N N . PRO A 1 149 ? -6.051 -42.719 20.328 1 80.25 149 PRO A N 1
ATOM 1186 C CA . PRO A 1 149 ? -7.066 -43.25 21.25 1 80.25 149 PRO A CA 1
ATOM 1187 C C . PRO A 1 149 ? -7.305 -42.344 22.453 1 80.25 149 PRO A C 1
ATOM 1189 O O . PRO A 1 149 ? -8.414 -42.281 22.984 1 80.25 149 PRO A O 1
ATOM 1192 N N . ASP A 1 150 ? -6.289 -41.562 22.781 1 82.38 150 ASP A N 1
ATOM 1193 C CA . ASP A 1 150 ? -6.43 -40.75 23.984 1 82.38 150 ASP A CA 1
ATOM 1194 C C . ASP A 1 150 ? -6.906 -39.344 23.625 1 82.38 150 ASP A C 1
ATOM 1196 O O . ASP A 1 150 ? -7.031 -38.469 24.5 1 82.38 150 ASP A O 1
ATOM 1200 N N . THR A 1 151 ? -7.242 -39.188 22.391 1 86.06 151 THR A N 1
ATOM 1201 C CA . THR A 1 151 ? -7.715 -37.875 21.969 1 86.06 151 THR A CA 1
ATOM 1202 C C . THR A 1 151 ? -9.133 -37.594 22.484 1 86.06 151 THR A C 1
ATOM 1204 O O . THR A 1 151 ? -9.961 -38.531 22.516 1 86.06 151 THR A O 1
ATOM 1207 N N . ARG A 1 152 ? -9.359 -36.344 22.984 1 89.12 152 ARG A N 1
ATOM 1208 C CA . ARG A 1 152 ? -10.68 -36 23.484 1 89.12 152 ARG A CA 1
ATOM 1209 C C . ARG A 1 152 ? -11.18 -34.719 22.844 1 89.12 152 ARG A C 1
ATOM 1211 O O . ARG A 1 152 ? -10.383 -33.875 22.391 1 89.12 152 ARG A O 1
ATOM 1218 N N . ILE A 1 153 ? -12.492 -34.656 22.688 1 92.31 153 ILE A N 1
ATOM 1219 C CA . ILE A 1 153 ? -13.109 -33.375 22.328 1 92.31 153 ILE A CA 1
ATOM 1220 C C . ILE A 1 153 ? -13.008 -32.406 23.484 1 92.31 153 ILE A C 1
ATOM 1222 O O . ILE A 1 153 ? -13.375 -32.75 24.625 1 92.31 153 ILE A O 1
ATOM 1226 N N . THR A 1 154 ? -12.516 -31.203 23.281 1 89.56 154 THR A N 1
ATOM 1227 C CA . THR A 1 154 ? -12.266 -30.25 24.375 1 89.56 154 THR A CA 1
ATOM 1228 C C . THR A 1 154 ? -13.266 -29.109 24.328 1 89.56 154 THR A C 1
ATOM 1230 O O . THR A 1 154 ? -13.211 -28.188 25.156 1 89.56 154 THR A O 1
ATOM 1233 N N . LEU A 1 155 ? -14.156 -29.156 23.484 1 89.38 155 LEU A N 1
ATOM 1234 C CA . LEU A 1 155 ? -15.148 -28.094 23.344 1 89.38 155 LEU A CA 1
ATOM 1235 C C . LEU A 1 155 ? -16.125 -28.109 24.516 1 89.38 155 LEU A C 1
ATOM 1237 O O . LEU A 1 155 ? -16.469 -29.172 25.031 1 89.38 155 LEU A O 1
ATOM 1241 N N . PRO A 1 156 ? -16.641 -26.906 24.875 1 89.31 156 PRO A N 1
ATOM 1242 C CA . PRO A 1 156 ? -17.75 -26.875 25.828 1 89.31 156 PRO A CA 1
ATOM 1243 C C . PRO A 1 156 ? -18.984 -27.578 25.312 1 89.31 156 PRO A C 1
ATOM 1245 O O . PRO A 1 156 ? -19.25 -27.562 24.109 1 89.31 156 PRO A O 1
ATOM 1248 N N . ASP A 1 157 ? -19.812 -28.156 26.188 1 92.19 157 ASP A N 1
ATOM 1249 C CA . ASP A 1 157 ? -20.984 -28.953 25.844 1 92.19 157 ASP A CA 1
ATOM 1250 C C . ASP A 1 157 ? -21.953 -28.156 24.984 1 92.19 157 ASP A C 1
ATOM 1252 O O . ASP A 1 157 ? -22.547 -28.703 24.047 1 92.19 157 ASP A O 1
ATOM 1256 N N . LYS A 1 158 ? -22 -26.922 25.281 1 90.06 158 LYS A N 1
ATOM 1257 C CA . LYS A 1 158 ? -22.953 -26.094 24.547 1 90.06 158 LYS A CA 1
ATOM 1258 C C . LYS A 1 158 ? -22.578 -25.984 23.078 1 90.06 158 LYS A C 1
ATOM 1260 O O . LYS A 1 158 ? -23.438 -26 22.203 1 90.06 158 LYS A O 1
ATOM 1265 N N . LYS A 1 159 ? -21.344 -25.875 22.844 1 90.38 159 LYS A N 1
ATOM 1266 C CA . LYS A 1 159 ? -20.875 -25.781 21.453 1 90.38 159 LYS A CA 1
ATOM 1267 C C . LYS A 1 159 ? -21.109 -27.094 20.703 1 90.38 159 LYS A C 1
ATOM 1269 O O . LYS A 1 159 ? -21.5 -27.094 19.531 1 90.38 159 LYS A O 1
ATOM 1274 N N . ILE A 1 160 ? -20.859 -28.203 21.375 1 94.25 160 ILE A N 1
ATOM 1275 C CA . ILE A 1 160 ? -21.125 -29.5 20.781 1 94.25 160 ILE A CA 1
ATOM 1276 C C . ILE A 1 160 ? -22.594 -29.625 20.422 1 94.25 160 ILE A C 1
ATOM 1278 O O . ILE A 1 160 ? -22.938 -30.031 19.312 1 94.25 160 ILE A O 1
ATOM 1282 N N . PHE A 1 161 ? -23.375 -29.172 21.375 1 93.25 161 PHE A N 1
ATOM 1283 C CA . PHE A 1 161 ? -24.812 -29.203 21.188 1 93.25 161 PHE A CA 1
ATOM 1284 C C . PHE A 1 161 ? -25.234 -28.406 19.953 1 93.25 161 PHE A C 1
ATOM 1286 O O . PHE A 1 161 ? -26.031 -28.875 19.141 1 93.25 161 PHE A O 1
ATOM 1293 N N . ASP A 1 162 ? -24.688 -27.25 19.844 1 90.81 162 ASP A N 1
ATOM 1294 C CA . ASP A 1 162 ? -25.047 -26.359 18.75 1 90.81 162 ASP A CA 1
ATOM 1295 C C . ASP A 1 162 ? -24.625 -26.938 17.391 1 90.81 162 ASP A C 1
ATOM 1297 O O . ASP A 1 162 ? -25.312 -26.781 16.391 1 90.81 162 ASP A O 1
ATOM 1301 N N . VAL A 1 163 ? -23.453 -27.594 17.344 1 92.44 163 VAL A N 1
ATOM 1302 C CA . VAL A 1 163 ? -22.969 -28.219 16.109 1 92.44 163 VAL A CA 1
ATOM 1303 C C . VAL A 1 163 ? -23.891 -29.375 15.727 1 92.44 163 VAL A C 1
ATOM 1305 O O . VAL A 1 163 ? -24.25 -29.531 14.555 1 92.44 163 VAL A O 1
ATOM 1308 N N . VAL A 1 164 ? -24.328 -30.172 16.672 1 94.56 164 VAL A N 1
ATOM 1309 C CA . VAL A 1 164 ? -25.219 -31.297 16.422 1 94.56 164 VAL A CA 1
ATOM 1310 C C . VAL A 1 164 ? -26.547 -30.797 15.859 1 94.56 164 VAL A C 1
ATOM 1312 O O . VAL A 1 164 ? -27.078 -31.375 14.914 1 94.56 164 VAL A O 1
ATOM 1315 N N . LYS A 1 165 ? -26.938 -29.703 16.438 1 91.06 165 LYS A N 1
ATOM 1316 C CA . LYS A 1 165 ? -28.188 -29.109 15.984 1 91.06 165 LYS A CA 1
ATOM 1317 C C . LYS A 1 165 ? -28.156 -28.797 14.492 1 91.06 165 LYS A C 1
ATOM 1319 O O . LYS A 1 165 ? -29.156 -28.953 13.797 1 91.06 165 LYS A O 1
ATOM 1324 N N . ILE A 1 166 ? -27.078 -28.484 14.047 1 88.25 166 ILE A N 1
ATOM 1325 C CA . ILE A 1 166 ? -26.922 -28.062 12.656 1 88.25 166 ILE A CA 1
ATOM 1326 C C . ILE A 1 166 ? -26.766 -29.281 11.758 1 88.25 166 ILE A C 1
ATOM 1328 O O . ILE A 1 166 ? -27.328 -29.328 10.664 1 88.25 166 ILE A O 1
ATOM 1332 N N . LEU A 1 167 ? -26.094 -30.344 12.195 1 91.5 167 LEU A N 1
ATOM 1333 C CA . LEU A 1 167 ? -25.641 -31.406 11.305 1 91.5 167 LEU A CA 1
ATOM 1334 C C . LEU A 1 167 ? -26.484 -32.656 11.469 1 91.5 167 LEU A C 1
ATOM 1336 O O . LEU A 1 167 ? -26.375 -33.594 10.68 1 91.5 167 LEU A O 1
ATOM 1340 N N . GLN A 1 168 ? -27.406 -32.75 12.398 1 92.75 168 GLN A N 1
ATOM 1341 C CA . GLN A 1 168 ? -28.062 -34 12.812 1 92.75 168 GLN A CA 1
ATOM 1342 C C . GLN A 1 168 ? -28.922 -34.562 11.688 1 92.75 168 GLN A C 1
ATOM 1344 O O . GLN A 1 168 ? -29.094 -35.781 11.578 1 92.75 168 GLN A O 1
ATOM 1349 N N . ASP A 1 169 ? -29.422 -33.688 10.836 1 90.44 169 ASP A N 1
ATOM 1350 C CA . ASP A 1 169 ? -30.406 -34.188 9.875 1 90.44 169 ASP A CA 1
ATOM 1351 C C . ASP A 1 169 ? -29.75 -34.562 8.555 1 90.44 169 ASP A C 1
ATOM 1353 O O . ASP A 1 169 ? -30.406 -35.062 7.637 1 90.44 169 ASP A O 1
ATOM 1357 N N . VAL A 1 170 ? -28.469 -34.344 8.453 1 88.88 170 VAL A N 1
ATOM 1358 C CA . VAL A 1 170 ? -27.797 -34.562 7.172 1 88.88 170 VAL A CA 1
ATOM 1359 C C . VAL A 1 170 ? -27.016 -35.875 7.207 1 88.88 170 VAL A C 1
ATOM 1361 O O . VAL A 1 170 ? -26.375 -36.188 8.211 1 88.88 170 VAL A O 1
ATOM 1364 N N . SER A 1 171 ? -27.188 -36.625 6.129 1 86.38 171 SER A N 1
ATOM 1365 C CA . SER A 1 171 ? -26.359 -37.812 5.953 1 86.38 171 SER A CA 1
ATOM 1366 C C . SER A 1 171 ? -25.078 -37.5 5.191 1 86.38 171 SER A C 1
ATOM 1368 O O . SER A 1 171 ? -25.125 -37.125 4.012 1 86.38 171 SER A O 1
ATOM 1370 N N . LEU A 1 172 ? -23.984 -37.562 5.883 1 79.12 172 LEU A N 1
ATOM 1371 C CA . LEU A 1 172 ? -22.703 -37.312 5.238 1 79.12 172 LEU A CA 1
ATOM 1372 C C . LEU A 1 172 ? -22.281 -38.469 4.367 1 79.12 172 LEU A C 1
ATOM 1374 O O . LEU A 1 172 ? -21.859 -38.281 3.227 1 79.12 172 LEU A O 1
ATOM 1378 N N . MET A 1 173 ? -22.484 -39.656 4.863 1 71.12 173 MET A N 1
ATOM 1379 C CA . MET A 1 173 ? -22.031 -40.875 4.191 1 71.12 173 MET A CA 1
ATOM 1380 C C . MET A 1 173 ? -22.953 -41.219 3.025 1 71.12 173 MET A C 1
ATOM 1382 O O . MET A 1 173 ? -22.516 -41.875 2.078 1 71.12 173 MET A O 1
ATOM 1386 N N . GLY A 1 174 ? -24.188 -40.781 3.148 1 70.56 174 GLY A N 1
ATOM 1387 C CA . GLY A 1 174 ? -25.141 -41.062 2.092 1 70.56 174 GLY A CA 1
ATOM 1388 C C . GLY A 1 174 ? -25.141 -40.031 0.985 1 70.56 174 GLY A C 1
ATOM 1389 O O . GLY A 1 174 ? -25.781 -40.219 -0.049 1 70.56 174 GLY A O 1
ATOM 1390 N N . SER A 1 175 ? -24.484 -39.031 1.308 1 71.19 175 SER A N 1
ATOM 1391 C CA . SER A 1 175 ? -24.422 -37.969 0.315 1 71.19 175 SER A CA 1
ATOM 1392 C C . SER A 1 175 ? -23.5 -38.344 -0.846 1 71.19 175 SER A C 1
ATOM 1394 O O . SER A 1 175 ? -22.547 -39.094 -0.665 1 71.19 175 SER A O 1
ATOM 1396 N N . ASP A 1 176 ? -23.984 -37.906 -2.006 1 63.31 176 ASP A N 1
ATOM 1397 C CA . ASP A 1 176 ? -23.172 -38.125 -3.195 1 63.31 176 ASP A CA 1
ATOM 1398 C C . ASP A 1 176 ? -21.766 -37.5 -3.025 1 63.31 176 ASP A C 1
ATOM 1400 O O . ASP A 1 176 ? -21.625 -36.406 -2.486 1 63.31 176 ASP A O 1
ATOM 1404 N N . VAL A 1 177 ? -20.844 -38.344 -3.297 1 58.59 177 VAL A N 1
ATOM 1405 C CA . VAL A 1 177 ? -19.438 -38 -3.152 1 58.59 177 VAL A CA 1
ATOM 1406 C C . VAL A 1 177 ? -19.172 -36.625 -3.729 1 58.59 177 VAL A C 1
ATOM 1408 O O . VAL A 1 177 ? -18.406 -35.812 -3.16 1 58.59 177 VAL A O 1
ATOM 1411 N N . ASP A 1 178 ? -19.922 -36.375 -4.715 1 57.06 178 ASP A N 1
ATOM 1412 C CA . ASP A 1 178 ? -19.75 -35.094 -5.391 1 57.06 178 ASP A CA 1
ATOM 1413 C C . ASP A 1 178 ? -20.219 -33.938 -4.516 1 57.06 178 ASP A C 1
ATOM 1415 O O . ASP A 1 178 ? -19.594 -32.875 -4.488 1 57.06 178 ASP A O 1
ATOM 1419 N N . ASN A 1 179 ? -21.266 -34.281 -3.832 1 62.94 179 ASN A N 1
ATOM 1420 C CA . ASN A 1 179 ? -21.828 -33.219 -2.977 1 62.94 179 ASN A CA 1
ATOM 1421 C C . ASN A 1 179 ? -20.922 -32.938 -1.773 1 62.94 179 ASN A C 1
ATOM 1423 O O . ASN A 1 179 ? -20.719 -31.781 -1.4 1 62.94 179 ASN A O 1
ATOM 1427 N N . ILE A 1 180 ? -20.359 -33.938 -1.281 1 64.38 180 ILE A N 1
ATOM 1428 C CA . ILE A 1 180 ? -19.484 -33.812 -0.124 1 64.38 180 ILE A CA 1
ATOM 1429 C C . ILE A 1 180 ? -18.188 -33.125 -0.536 1 64.38 180 ILE A C 1
ATOM 1431 O O . ILE A 1 180 ? -17.719 -32.219 0.152 1 64.38 180 ILE A O 1
ATOM 1435 N N . GLY A 1 181 ? -17.719 -33.562 -1.613 1 62.12 181 GLY A N 1
ATOM 1436 C CA . GLY A 1 181 ? -16.469 -33 -2.121 1 62.12 181 GLY A CA 1
ATOM 1437 C C . GLY A 1 181 ? -16.562 -31.516 -2.352 1 62.12 181 GLY A C 1
ATOM 1438 O O . GLY A 1 181 ? -15.695 -30.75 -1.898 1 62.12 181 GLY A O 1
ATOM 1439 N N . ALA A 1 182 ? -17.609 -31.219 -2.982 1 61.03 182 ALA A N 1
ATOM 1440 C CA . ALA A 1 182 ? -17.781 -29.812 -3.311 1 61.03 182 ALA A CA 1
ATOM 1441 C C . ALA A 1 182 ? -17.938 -28.969 -2.047 1 61.03 182 ALA A C 1
ATOM 1443 O O . ALA A 1 182 ? -17.359 -27.891 -1.939 1 61.03 182 ALA A O 1
ATOM 1444 N N . ALA A 1 183 ? -18.75 -29.5 -1.144 1 63.03 183 ALA A N 1
ATOM 1445 C CA . ALA A 1 183 ? -19.016 -28.781 0.098 1 63.03 183 ALA A CA 1
ATOM 1446 C C . ALA A 1 183 ? -17.734 -28.578 0.898 1 63.03 183 ALA A C 1
ATOM 1448 O O . ALA A 1 183 ? -17.453 -27.484 1.399 1 63.03 183 ALA A O 1
ATOM 1449 N N . PHE A 1 184 ? -16.969 -29.594 0.896 1 63.66 184 PHE A N 1
ATOM 1450 C CA . PHE A 1 184 ? -15.773 -29.562 1.726 1 63.66 184 PHE A CA 1
ATOM 1451 C C . PHE A 1 184 ? -14.672 -28.766 1.048 1 63.66 184 PHE A C 1
ATOM 1453 O O . PHE A 1 184 ? -13.891 -28.078 1.716 1 63.66 184 PHE A O 1
ATOM 1460 N N . GLU A 1 185 ? -14.68 -28.797 -0.194 1 60.69 185 GLU A N 1
ATOM 1461 C CA . GLU A 1 185 ? -13.703 -28 -0.936 1 60.69 185 GLU A CA 1
ATOM 1462 C C . GLU A 1 185 ? -13.883 -26.516 -0.676 1 60.69 185 GLU A C 1
ATOM 1464 O O . GLU A 1 185 ? -12.906 -25.797 -0.443 1 60.69 185 GLU A O 1
ATOM 1469 N N . ASN A 1 186 ? -15.078 -26.219 -0.785 1 59.28 186 ASN A N 1
ATOM 1470 C CA . ASN A 1 186 ? -15.375 -24.812 -0.567 1 59.28 186 ASN A CA 1
ATOM 1471 C C . ASN A 1 186 ? -15.086 -24.391 0.869 1 59.28 186 ASN A C 1
ATOM 1473 O O . ASN A 1 186 ? -14.586 -23.281 1.107 1 59.28 186 ASN A O 1
ATOM 1477 N N . PHE A 1 187 ? -15.375 -25.25 1.704 1 61.5 187 PHE A N 1
ATOM 1478 C CA . PHE A 1 187 ? -15.156 -24.953 3.117 1 61.5 187 PHE A CA 1
ATOM 1479 C C . PHE A 1 187 ? -13.672 -24.906 3.436 1 61.5 187 PHE A C 1
ATOM 1481 O O . PHE A 1 187 ? -13.195 -23.969 4.082 1 61.5 187 PHE A O 1
ATOM 1488 N N . PHE A 1 188 ? -12.992 -25.953 2.949 1 59.09 188 PHE A N 1
ATOM 1489 C CA . PHE A 1 188 ? -11.57 -26.031 3.25 1 59.09 188 PHE A CA 1
ATOM 1490 C C . PHE A 1 188 ? -10.812 -24.875 2.6 1 59.09 188 PHE A C 1
ATOM 1492 O O . PHE A 1 188 ? -9.875 -24.328 3.191 1 59.09 188 PHE A O 1
ATOM 1499 N N . GLY A 1 189 ? -11.219 -24.562 1.489 1 56.78 189 GLY A N 1
ATOM 1500 C CA . GLY A 1 189 ? -10.578 -23.469 0.781 1 56.78 189 GLY A CA 1
ATOM 1501 C C . GLY A 1 189 ? -10.68 -22.141 1.516 1 56.78 189 GLY A C 1
ATOM 1502 O O . GLY A 1 189 ? -9.727 -21.359 1.522 1 56.78 189 GLY A O 1
ATOM 1503 N N . SER A 1 190 ? -11.766 -21.938 2.16 1 54.75 190 SER A N 1
ATOM 1504 C CA . SER A 1 190 ? -12.008 -20.656 2.816 1 54.75 190 SER A CA 1
ATOM 1505 C C . SER A 1 190 ? -11.305 -20.578 4.164 1 54.75 190 SER A C 1
ATOM 1507 O O . SER A 1 190 ? -10.758 -19.531 4.531 1 54.75 190 SER A O 1
ATOM 1509 N N . ILE A 1 191 ? -11.336 -21.625 4.922 1 53.94 191 ILE A N 1
ATOM 1510 C CA . ILE A 1 191 ? -10.844 -21.609 6.293 1 53.94 191 ILE A CA 1
ATOM 1511 C C . ILE A 1 191 ? -9.312 -21.625 6.289 1 53.94 191 ILE A C 1
ATOM 1513 O O . ILE A 1 191 ? -8.688 -20.922 7.09 1 53.94 191 ILE A O 1
ATOM 1517 N N . PHE A 1 192 ? -8.805 -22.422 5.457 1 51.66 192 PHE A N 1
ATOM 1518 C CA . PHE A 1 192 ? -7.371 -22.672 5.547 1 51.66 192 PHE A CA 1
ATOM 1519 C C . PHE A 1 192 ? -6.594 -21.609 4.777 1 51.66 192 PHE A C 1
ATOM 1521 O O . PHE A 1 192 ? -5.398 -21.422 5.012 1 51.66 192 PHE A O 1
ATOM 1528 N N . ARG A 1 193 ? -7.137 -21.047 3.904 1 49.66 193 ARG A N 1
ATOM 1529 C CA . ARG A 1 193 ? -6.434 -20.062 3.092 1 49.66 193 ARG A CA 1
ATOM 1530 C C . ARG A 1 193 ? -5.809 -18.969 3.965 1 49.66 193 ARG A C 1
ATOM 1532 O O . ARG A 1 193 ? -4.684 -18.531 3.715 1 49.66 193 ARG A O 1
ATOM 1539 N N . GLY A 1 194 ? -6.492 -18.375 4.742 1 46.41 194 GLY A N 1
ATOM 1540 C CA . GLY A 1 194 ? -6.023 -17.188 5.449 1 46.41 194 GLY A CA 1
ATOM 1541 C C . GLY A 1 194 ? -5.297 -17.516 6.742 1 46.41 194 GLY A C 1
ATOM 1542 O O . GLY A 1 194 ? -4.191 -17.031 6.977 1 46.41 194 GLY A O 1
ATOM 1543 N N . GLU A 1 195 ? -5.727 -18.391 7.383 1 44.38 195 GLU A N 1
ATOM 1544 C CA . GLU A 1 195 ? -5.352 -18.453 8.789 1 44.38 195 GLU A CA 1
ATOM 1545 C C . GLU A 1 195 ? -4.172 -19.391 9.008 1 44.38 195 GLU A C 1
ATOM 1547 O O . GLU A 1 195 ? -3.355 -19.188 9.906 1 44.38 195 GLU A O 1
ATOM 1552 N N . LEU A 1 196 ? -4.105 -20.422 8.188 1 46.75 196 LEU A N 1
ATOM 1553 C CA . LEU A 1 196 ? -3.049 -21.391 8.477 1 46.75 196 LEU A CA 1
ATOM 1554 C C . LEU A 1 196 ? -1.834 -21.141 7.586 1 46.75 196 LEU A C 1
ATOM 1556 O O . LEU A 1 196 ? -0.809 -21.812 7.73 1 46.75 196 LEU A O 1
ATOM 1560 N N . GLY A 1 197 ? -1.852 -20.078 6.973 1 48.38 197 GLY A N 1
ATOM 1561 C CA . GLY A 1 197 ? -0.704 -19.766 6.137 1 48.38 197 GLY A CA 1
ATOM 1562 C C . GLY A 1 197 ? -0.444 -20.812 5.066 1 48.38 197 GLY A C 1
ATOM 1563 O O . GLY A 1 197 ? 0.654 -20.891 4.512 1 48.38 197 GLY A O 1
ATOM 1564 N N . GLN A 1 198 ? -1.15 -21.984 5.172 1 55.31 198 GLN A N 1
ATOM 1565 C CA . GLN A 1 198 ? -0.896 -23.047 4.215 1 55.31 198 GLN A CA 1
ATOM 1566 C C . GLN A 1 198 ? -1.644 -22.812 2.908 1 55.31 198 GLN A C 1
ATOM 1568 O O . GLN A 1 198 ? -2.764 -22.297 2.912 1 55.31 198 GLN A O 1
ATOM 1573 N N . TYR A 1 199 ? -0.794 -22.922 1.804 1 59.41 199 TYR A N 1
ATOM 1574 C CA . TYR A 1 199 ? -1.351 -22.672 0.479 1 59.41 199 TYR A CA 1
ATOM 1575 C C . TYR A 1 199 ? -2.047 -23.906 -0.062 1 59.41 199 TYR A C 1
ATOM 1577 O O . TYR A 1 199 ? -1.407 -24.938 -0.289 1 59.41 199 TYR A O 1
ATOM 1585 N N . PHE A 1 200 ? -3.357 -23.938 -0.091 1 67.25 200 PHE A N 1
ATOM 1586 C CA . PHE A 1 200 ? -4.152 -25.031 -0.619 1 67.25 200 PHE A CA 1
ATOM 1587 C C . PHE A 1 200 ? -4.199 -24.984 -2.143 1 67.25 200 PHE A C 1
ATOM 1589 O O . PHE A 1 200 ? -4.281 -23.906 -2.734 1 67.25 200 PHE A O 1
ATOM 1596 N N . THR A 1 201 ? -3.928 -26.172 -2.703 1 82.19 201 THR A N 1
ATOM 1597 C CA . THR A 1 201 ? -4.082 -26.297 -4.148 1 82.19 201 THR A CA 1
ATOM 1598 C C . THR A 1 201 ? -5.559 -26.375 -4.527 1 82.19 201 THR A C 1
ATOM 1600 O O . THR A 1 201 ? -6.293 -27.219 -4.012 1 82.19 201 THR A O 1
ATOM 1603 N N . MET A 1 202 ? -6 -25.5 -5.41 1 81.31 202 MET A N 1
ATOM 1604 C CA . MET A 1 202 ? -7.379 -25.547 -5.879 1 81.31 202 MET A CA 1
ATOM 1605 C C . MET A 1 202 ? -7.68 -26.844 -6.598 1 81.31 202 MET A C 1
ATOM 1607 O O . MET A 1 202 ? -6.812 -27.406 -7.27 1 81.31 202 MET A O 1
ATOM 1611 N N . ARG A 1 203 ? -8.891 -27.344 -6.512 1 82.5 203 ARG A N 1
ATOM 1612 C CA . ARG A 1 203 ? -9.297 -28.656 -7.012 1 82.5 203 ARG A CA 1
ATOM 1613 C C . ARG A 1 203 ? -9.07 -28.766 -8.516 1 82.5 203 ARG A C 1
ATOM 1615 O O . ARG A 1 203 ? -8.742 -29.828 -9.031 1 82.5 203 ARG A O 1
ATOM 1622 N N . GLN A 1 204 ? -9.32 -27.609 -9.156 1 88.19 204 GLN A N 1
ATOM 1623 C CA . GLN A 1 204 ? -9.172 -27.625 -10.602 1 88.19 204 GLN A CA 1
ATOM 1624 C C . GLN A 1 204 ? -7.77 -28.047 -11.008 1 88.19 204 GLN A C 1
ATOM 1626 O O . GLN A 1 204 ? -7.602 -28.844 -11.945 1 88.19 204 GLN A O 1
ATOM 1631 N N . ILE A 1 205 ? -6.824 -27.594 -10.266 1 92.62 205 ILE A N 1
ATOM 1632 C CA . ILE A 1 205 ? -5.43 -27.906 -10.57 1 92.62 205 ILE A CA 1
ATOM 1633 C C . ILE A 1 205 ? -5.141 -29.359 -10.219 1 92.62 205 ILE A C 1
ATOM 1635 O O . ILE A 1 205 ? -4.508 -30.078 -11 1 92.62 205 ILE A O 1
ATOM 1639 N N . ALA A 1 206 ? -5.609 -29.828 -9.047 1 92.62 206 ALA A N 1
ATOM 1640 C CA . ALA A 1 206 ? -5.426 -31.219 -8.641 1 92.62 206 ALA A CA 1
ATOM 1641 C C . ALA A 1 206 ? -6.102 -32.156 -9.617 1 92.62 206 ALA A C 1
ATOM 1643 O O . ALA A 1 206 ? -5.508 -33.188 -10.023 1 92.62 206 ALA A O 1
ATOM 1644 N N . ARG A 1 207 ? -7.301 -31.859 -9.969 1 92.94 207 ARG A N 1
ATOM 1645 C CA . ARG A 1 207 ? -8.07 -32.688 -10.891 1 92.94 207 ARG A CA 1
ATOM 1646 C C . ARG A 1 207 ? -7.359 -32.812 -12.234 1 92.94 207 ARG A C 1
ATOM 1648 O O . ARG A 1 207 ? -7.254 -33.938 -12.781 1 92.94 207 ARG A O 1
ATOM 1655 N N . PHE A 1 208 ? -6.918 -31.781 -12.727 1 96.5 208 PHE A N 1
ATOM 1656 C CA . PHE A 1 208 ? -6.188 -31.781 -13.992 1 96.5 208 PHE A CA 1
ATOM 1657 C C . PHE A 1 208 ? -4.938 -32.656 -13.898 1 96.5 208 PHE A C 1
ATOM 1659 O O . PHE A 1 208 ? -4.688 -33.5 -14.766 1 96.5 208 PHE A O 1
ATOM 1666 N N . THR A 1 209 ? -4.133 -32.406 -12.867 1 97.75 209 THR A N 1
ATOM 1667 C CA . THR A 1 209 ? -2.865 -33.094 -12.688 1 97.75 209 THR A CA 1
ATOM 1668 C C . THR A 1 209 ? -3.086 -34.625 -12.633 1 97.75 209 THR A C 1
ATOM 1670 O O . THR A 1 209 ? -2.391 -35.375 -13.312 1 97.75 209 THR A O 1
ATOM 1673 N N . VAL A 1 210 ? -4.055 -35.031 -11.891 1 97 210 VAL A N 1
ATOM 1674 C CA . VAL A 1 210 ? -4.352 -36.469 -11.742 1 97 210 VAL A CA 1
ATOM 1675 C C . VAL A 1 210 ? -4.844 -37.031 -13.07 1 97 210 VAL A C 1
ATOM 1677 O O . VAL A 1 210 ? -4.477 -38.125 -13.445 1 97 210 VAL A O 1
ATOM 1680 N N . SER A 1 211 ? -5.633 -36.281 -13.773 1 96.94 211 SER A N 1
ATOM 1681 C CA . SER A 1 211 ? -6.16 -36.75 -15.047 1 96.94 211 SER A CA 1
ATOM 1682 C C . SER A 1 211 ? -5.043 -36.969 -16.062 1 96.94 211 SER A C 1
ATOM 1684 O O . SER A 1 211 ? -5.098 -37.906 -16.859 1 96.94 211 SER A O 1
ATOM 1686 N N . MET A 1 212 ? -4.098 -36.125 -16.016 1 97.81 212 MET A N 1
ATOM 1687 C CA . MET A 1 212 ? -2.965 -36.25 -16.922 1 97.81 212 MET A CA 1
ATOM 1688 C C . MET A 1 212 ? -2.189 -37.531 -16.672 1 97.81 212 MET A C 1
ATOM 1690 O O . MET A 1 212 ? -1.585 -38.094 -17.594 1 97.81 212 MET A O 1
ATOM 1694 N N . LEU A 1 213 ? -2.221 -38.062 -15.445 1 97.62 213 LEU A N 1
ATOM 1695 C CA . LEU A 1 213 ? -1.452 -39.25 -15.062 1 97.62 213 LEU A CA 1
ATOM 1696 C C . LEU A 1 213 ? -2.236 -40.531 -15.344 1 97.62 213 LEU A C 1
ATOM 1698 O O . LEU A 1 213 ? -1.681 -41.625 -15.297 1 97.62 213 LEU A O 1
ATOM 1702 N N . GLU A 1 214 ? -3.508 -40.438 -15.656 1 94.62 214 GLU A N 1
ATOM 1703 C CA . GLU A 1 214 ? -4.359 -41.594 -15.984 1 94.62 214 GLU A CA 1
ATOM 1704 C C . GLU A 1 214 ? -4.238 -42.688 -14.938 1 94.62 214 GLU A C 1
ATOM 1706 O O . GLU A 1 214 ? -3.971 -43.844 -15.273 1 94.62 214 GLU A O 1
ATOM 1711 N N . ILE A 1 215 ? -4.473 -42.375 -13.766 1 96 215 ILE A N 1
ATOM 1712 C CA . ILE A 1 215 ? -4.367 -43.312 -12.641 1 96 215 ILE A CA 1
ATOM 1713 C C . ILE A 1 215 ? -5.477 -44.344 -12.734 1 96 215 ILE A C 1
ATOM 1715 O O . ILE A 1 215 ? -6.625 -44 -13.039 1 96 215 ILE A O 1
ATOM 1719 N N . THR A 1 216 ? -5.129 -45.594 -12.492 1 93.38 216 THR A N 1
ATOM 1720 C CA . THR A 1 216 ? -6.086 -46.688 -12.484 1 93.38 216 THR A CA 1
ATOM 1721 C C . THR A 1 216 ? -6.113 -47.375 -11.117 1 93.38 216 THR A C 1
ATOM 1723 O O . THR A 1 216 ? -5.301 -47.062 -10.242 1 93.38 216 THR A O 1
ATOM 1726 N N . HIS A 1 217 ? -7.059 -48.312 -11 1 90.81 217 HIS A N 1
ATOM 1727 C CA . HIS A 1 217 ? -7.23 -49 -9.734 1 90.81 217 HIS A CA 1
ATOM 1728 C C . HIS A 1 217 ? -6.051 -49.938 -9.445 1 90.81 217 HIS A C 1
ATOM 1730 O O . HIS A 1 217 ? -5.898 -50.438 -8.328 1 90.81 217 HIS A O 1
ATOM 1736 N N . GLU A 1 218 ? -5.141 -50.062 -10.336 1 92 218 GLU A N 1
ATOM 1737 C CA . GLU A 1 218 ? -3.977 -50.938 -10.164 1 92 218 GLU A CA 1
ATOM 1738 C C . GLU A 1 218 ? -2.762 -50.125 -9.703 1 92 218 GLU A C 1
ATOM 1740 O O . GLU A 1 218 ? -1.75 -50.719 -9.297 1 92 218 GLU A O 1
ATOM 1745 N N . ASP A 1 219 ? -2.857 -48.906 -9.742 1 94.25 219 ASP A N 1
ATOM 1746 C CA . ASP A 1 219 ? -1.718 -48.062 -9.445 1 94.25 219 ASP A CA 1
ATOM 1747 C C . ASP A 1 219 ? -1.544 -47.875 -7.934 1 94.25 219 ASP A C 1
ATOM 1749 O O . ASP A 1 219 ? -2.523 -47.906 -7.184 1 94.25 219 ASP A O 1
ATOM 1753 N N . PHE A 1 220 ? -0.279 -47.75 -7.523 1 92.69 220 PHE A N 1
ATOM 1754 C CA . PHE A 1 220 ? 0.077 -47.281 -6.188 1 92.69 220 PHE A CA 1
ATOM 1755 C C . PHE A 1 220 ? 0.395 -45.812 -6.195 1 92.69 220 PHE A C 1
ATOM 1757 O O . PHE A 1 220 ? 1.352 -45.375 -6.84 1 92.69 220 PHE A O 1
ATOM 1764 N N . VAL A 1 221 ? -0.433 -45.031 -5.426 1 93.88 221 VAL A N 1
ATOM 1765 C CA . VAL A 1 221 ? -0.363 -43.594 -5.508 1 93.88 221 VAL A CA 1
ATOM 1766 C C . VAL A 1 221 ? 0.18 -43.031 -4.199 1 93.88 221 VAL A C 1
ATOM 1768 O O . VAL A 1 221 ? -0.201 -43.469 -3.115 1 93.88 221 VAL A O 1
ATOM 1771 N N . LEU A 1 222 ? 1.143 -42 -4.312 1 93.88 222 LEU A N 1
ATOM 1772 C CA . LEU A 1 222 ? 1.688 -41.312 -3.141 1 93.88 222 LEU A CA 1
ATOM 1773 C C . LEU A 1 222 ? 1.654 -39.812 -3.32 1 93.88 222 LEU A C 1
ATOM 1775 O O . LEU A 1 222 ? 1.976 -39.281 -4.398 1 93.88 222 LEU A O 1
ATOM 1779 N N . ASP A 1 223 ? 1.181 -39.125 -2.316 1 94.62 223 ASP A N 1
ATOM 1780 C CA . ASP A 1 223 ? 1.463 -37.719 -2.154 1 94.62 223 ASP A CA 1
ATOM 1781 C C . ASP A 1 223 ? 2.416 -37.469 -0.984 1 94.62 223 ASP A C 1
ATOM 1783 O O . ASP A 1 223 ? 2.021 -37.562 0.178 1 94.62 223 ASP A O 1
ATOM 1787 N N . PRO A 1 224 ? 3.631 -37.094 -1.274 1 93.38 224 PRO A N 1
ATOM 1788 C CA . PRO A 1 224 ? 4.625 -37 -0.206 1 93.38 224 PRO A CA 1
ATOM 1789 C C . PRO A 1 224 ? 4.449 -35.719 0.637 1 93.38 224 PRO A C 1
ATOM 1791 O O . PRO A 1 224 ? 5.137 -35.562 1.646 1 93.38 224 PRO A O 1
ATOM 1794 N N . THR A 1 225 ? 3.598 -34.875 0.213 1 91.38 225 THR A N 1
ATOM 1795 C CA . THR A 1 225 ? 3.215 -33.656 0.919 1 91.38 225 THR A CA 1
ATOM 1796 C C . THR A 1 225 ? 1.71 -33.438 0.825 1 91.38 225 THR A C 1
ATOM 1798 O O . THR A 1 225 ? 1.264 -32.438 0.275 1 91.38 225 THR A O 1
ATOM 1801 N N . ALA A 1 226 ? 0.974 -34.156 1.438 1 88.81 226 ALA A N 1
ATOM 1802 C CA . ALA A 1 226 ? -0.425 -34.406 1.094 1 88.81 226 ALA A CA 1
ATOM 1803 C C . ALA A 1 226 ? -1.31 -33.25 1.556 1 88.81 226 ALA A C 1
ATOM 1805 O O . ALA A 1 226 ? -2.396 -33.031 1.015 1 88.81 226 ALA A O 1
ATOM 1806 N N . GLY A 1 227 ? -0.783 -32.469 2.564 1 80.44 227 GLY A N 1
ATOM 1807 C CA . GLY A 1 227 ? -1.632 -31.406 3.088 1 80.44 227 GLY A CA 1
ATOM 1808 C C . GLY A 1 227 ? -3 -31.906 3.52 1 80.44 227 GLY A C 1
ATOM 1809 O O . GLY A 1 227 ? -3.109 -32.875 4.27 1 80.44 227 GLY A O 1
ATOM 1810 N N . SER A 1 228 ? -4.07 -31.359 3.031 1 75.25 228 SER A N 1
ATOM 1811 C CA . SER A 1 228 ? -5.434 -31.75 3.373 1 75.25 228 SER A CA 1
ATOM 1812 C C . SER A 1 228 ? -5.91 -32.906 2.502 1 75.25 228 SER A C 1
ATOM 1814 O O . SER A 1 228 ? -7.047 -33.375 2.641 1 75.25 228 SER A O 1
ATOM 1816 N N . GLY A 1 229 ? -5.086 -33.312 1.546 1 82.31 229 GLY A N 1
ATOM 1817 C CA . GLY A 1 229 ? -5.371 -34.5 0.771 1 82.31 229 GLY A CA 1
ATOM 1818 C C . GLY A 1 229 ? -6.059 -34.188 -0.55 1 82.31 229 GLY A C 1
ATOM 1819 O O . GLY A 1 229 ? -6.684 -35.094 -1.14 1 82.31 229 GLY A O 1
ATOM 1820 N N . GLY A 1 230 ? -5.941 -33.031 -1.034 1 82.75 230 GLY A N 1
ATOM 1821 C CA . GLY A 1 230 ? -6.621 -32.656 -2.258 1 82.75 230 GLY A CA 1
ATOM 1822 C C . GLY A 1 230 ? -6.27 -33.531 -3.445 1 82.75 230 GLY A C 1
ATOM 1823 O O . GLY A 1 230 ? -7.156 -33.969 -4.184 1 82.75 230 GLY A O 1
ATOM 1824 N N . PHE A 1 231 ? -5.035 -33.844 -3.645 1 92 231 PHE A N 1
ATOM 1825 C CA . PHE A 1 231 ? -4.59 -34.656 -4.758 1 92 231 PHE A CA 1
ATOM 1826 C C . PHE A 1 231 ? -5.039 -36.094 -4.578 1 92 231 PHE A C 1
ATOM 1828 O O . PHE A 1 231 ? -5.465 -36.75 -5.535 1 92 231 PHE A O 1
ATOM 1835 N N . LEU A 1 232 ? -4.93 -36.594 -3.4 1 90 232 LEU A N 1
ATOM 1836 C CA . LEU A 1 232 ? -5.32 -37.969 -3.117 1 90 232 LEU A CA 1
ATOM 1837 C C . LEU A 1 232 ? -6.82 -38.156 -3.316 1 90 232 LEU A C 1
ATOM 1839 O O . LEU A 1 232 ? -7.254 -39.188 -3.84 1 90 232 LEU A O 1
ATOM 1843 N N . LEU A 1 233 ? -7.535 -37.188 -2.875 1 83.94 233 LEU A N 1
ATOM 1844 C CA . LEU A 1 233 ? -8.977 -37.25 -3.084 1 83.94 233 LEU A CA 1
ATOM 1845 C C . LEU A 1 233 ? -9.312 -37.312 -4.574 1 83.94 233 LEU A C 1
ATOM 1847 O O . LEU A 1 233 ? -10.156 -38.094 -5 1 83.94 233 LEU A O 1
ATOM 1851 N N . GLU A 1 234 ? -8.688 -36.469 -5.316 1 88.88 234 GLU A N 1
ATOM 1852 C CA . GLU A 1 234 ? -8.914 -36.469 -6.758 1 88.88 234 GLU A CA 1
ATOM 1853 C C . GLU A 1 234 ? -8.531 -37.812 -7.379 1 88.88 234 GLU A C 1
ATOM 1855 O O . GLU A 1 234 ? -9.188 -38.281 -8.305 1 88.88 234 GLU A O 1
ATOM 1860 N N . ALA A 1 235 ? -7.453 -38.406 -6.934 1 92.31 235 ALA A N 1
ATOM 1861 C CA . ALA A 1 235 ? -7.059 -39.719 -7.414 1 92.31 235 ALA A CA 1
ATOM 1862 C C . ALA A 1 235 ? -8.141 -40.75 -7.125 1 92.31 235 ALA A C 1
ATOM 1864 O O . ALA A 1 235 ? -8.5 -41.531 -8 1 92.31 235 ALA A O 1
ATOM 1865 N N . LEU A 1 236 ? -8.672 -40.75 -5.953 1 87.75 236 LEU A N 1
ATOM 1866 C CA . LEU A 1 236 ? -9.734 -41.656 -5.559 1 87.75 236 LEU A CA 1
ATOM 1867 C C . LEU A 1 236 ? -10.961 -41.5 -6.449 1 87.75 236 LEU A C 1
ATOM 1869 O O . LEU A 1 236 ? -11.469 -42.469 -7 1 87.75 236 LEU A O 1
ATOM 1873 N N . LEU A 1 237 ? -11.375 -40.312 -6.598 1 83.94 237 LEU A N 1
ATOM 1874 C CA . LEU A 1 237 ? -12.586 -40 -7.348 1 83.94 237 LEU A CA 1
ATOM 1875 C C . LEU A 1 237 ? -12.445 -40.438 -8.805 1 83.94 237 LEU A C 1
ATOM 1877 O O . LEU A 1 237 ? -13.344 -41.094 -9.359 1 83.94 237 LEU A O 1
ATOM 1881 N N . GLN A 1 238 ? -11.359 -40.125 -9.375 1 89.81 238 GLN A N 1
ATOM 1882 C CA . GLN A 1 238 ? -11.172 -40.469 -10.781 1 89.81 238 GLN A CA 1
ATOM 1883 C C . GLN A 1 238 ? -11.055 -41.969 -10.992 1 89.81 238 GLN A C 1
ATOM 1885 O O . GLN A 1 238 ? -11.586 -42.5 -11.969 1 89.81 238 GLN A O 1
ATOM 1890 N N . VAL A 1 239 ? -10.406 -42.656 -10.109 1 91 239 VAL A N 1
ATOM 1891 C CA . VAL A 1 239 ? -10.305 -44.094 -10.211 1 91 239 VAL A CA 1
ATOM 1892 C C . VAL A 1 239 ? -11.688 -44.75 -10.023 1 91 239 VAL A C 1
ATOM 1894 O O . VAL A 1 239 ? -12.055 -45.656 -10.75 1 91 239 VAL A O 1
ATOM 1897 N N . TRP A 1 240 ? -12.414 -44.25 -9.07 1 85.31 240 TRP A N 1
ATOM 1898 C CA . TRP A 1 240 ? -13.75 -44.781 -8.82 1 85.31 240 TRP A CA 1
ATOM 1899 C C . TRP A 1 240 ? -14.641 -44.594 -10.047 1 85.31 240 TRP A C 1
ATOM 1901 O O . TRP A 1 240 ? -15.367 -45.531 -10.438 1 85.31 240 TRP A O 1
ATOM 1911 N N . HIS A 1 241 ? -14.562 -43.469 -10.602 1 84.19 241 HIS A N 1
ATOM 1912 C CA . HIS A 1 241 ? -15.32 -43.219 -11.82 1 84.19 241 HIS A CA 1
ATOM 1913 C C . HIS A 1 241 ? -14.891 -44.156 -12.938 1 84.19 241 HIS A C 1
ATOM 1915 O O . HIS A 1 241 ? -15.727 -44.625 -13.703 1 84.19 241 HIS A O 1
ATOM 1921 N N . GLY A 1 242 ? -13.625 -44.344 -13.039 1 86.75 242 GLY A N 1
ATOM 1922 C CA . GLY A 1 242 ? -13.102 -45.281 -14.031 1 86.75 242 GLY A CA 1
ATOM 1923 C C . GLY A 1 242 ? -13.578 -46.719 -13.812 1 86.75 242 GLY A C 1
ATOM 1924 O O . GLY A 1 242 ? -13.922 -47.406 -14.766 1 86.75 242 GLY A O 1
ATOM 1925 N N . VAL A 1 243 ? -13.594 -47.094 -12.578 1 86.38 243 VAL A N 1
ATOM 1926 C CA . VAL A 1 243 ? -14.047 -48.438 -12.219 1 86.38 243 VAL A CA 1
ATOM 1927 C C . VAL A 1 243 ? -15.523 -48.594 -12.555 1 86.38 243 VAL A C 1
ATOM 1929 O O . VAL A 1 243 ? -15.945 -49.625 -13.094 1 86.38 243 VAL A O 1
ATOM 1932 N N . ASP A 1 244 ? -16.312 -47.594 -12.234 1 82.75 244 ASP A N 1
ATOM 1933 C CA . ASP A 1 244 ? -17.734 -47.625 -12.555 1 82.75 244 ASP A CA 1
ATOM 1934 C C . ASP A 1 244 ? -17.969 -47.812 -14.055 1 82.75 244 ASP A C 1
ATOM 1936 O O . ASP A 1 244 ? -18.844 -48.562 -14.469 1 82.75 244 ASP A O 1
ATOM 1940 N N . THR A 1 245 ? -17.203 -47.156 -14.82 1 82.56 245 THR A N 1
ATOM 1941 C CA . THR A 1 245 ? -17.359 -47.188 -16.281 1 82.56 245 THR A CA 1
ATOM 1942 C C . THR A 1 245 ? -16.828 -48.5 -16.859 1 82.56 245 THR A C 1
ATOM 1944 O O . THR A 1 245 ? -17.484 -49.125 -17.688 1 82.56 245 THR A O 1
ATOM 1947 N N . LYS A 1 246 ? -15.695 -48.906 -16.422 1 82.75 246 LYS A N 1
ATOM 1948 C CA . LYS A 1 246 ? -15.023 -50.062 -17 1 82.75 246 LYS A CA 1
ATOM 1949 C C . LYS A 1 246 ? -15.695 -51.375 -16.578 1 82.75 246 LYS A C 1
ATOM 1951 O O . LYS A 1 246 ? -15.703 -52.344 -17.328 1 82.75 246 LYS A O 1
ATOM 1956 N N . PHE A 1 247 ? -16.234 -51.406 -15.398 1 78.5 247 PHE A N 1
ATOM 1957 C CA . PHE A 1 247 ? -16.812 -52.625 -14.867 1 78.5 247 PHE A CA 1
ATOM 1958 C C . PHE A 1 247 ? -18.328 -52.531 -14.805 1 78.5 247 PHE A C 1
ATOM 1960 O O . PHE A 1 247 ? -18.969 -53.219 -14.016 1 78.5 247 PHE A O 1
ATOM 1967 N N . HIS A 1 248 ? -18.75 -51.625 -15.625 1 75.88 248 HIS A N 1
ATOM 1968 C CA . HIS A 1 248 ? -20.203 -51.5 -15.695 1 75.88 248 HIS A CA 1
ATOM 1969 C C . HIS A 1 248 ? -20.859 -52.844 -16.031 1 75.88 248 HIS A C 1
ATOM 1971 O O . HIS A 1 248 ? -20.406 -53.531 -16.922 1 75.88 248 HIS A O 1
ATOM 1977 N N . GLY A 1 249 ? -21.844 -53.25 -15.266 1 70 249 GLY A N 1
ATOM 1978 C CA . GLY A 1 249 ? -22.547 -54.5 -15.547 1 70 249 GLY A CA 1
ATOM 1979 C C . GLY A 1 249 ? -22.141 -55.625 -14.633 1 70 249 GLY A C 1
ATOM 1980 O O . GLY A 1 249 ? -22.812 -56.656 -14.57 1 70 249 GLY A O 1
ATOM 1981 N N . GLN A 1 250 ? -20.938 -55.438 -14.047 1 76.56 250 GLN A N 1
ATOM 1982 C CA . GLN A 1 250 ? -20.547 -56.438 -13.062 1 76.56 250 GLN A CA 1
ATOM 1983 C C . GLN A 1 250 ? -21.312 -56.281 -11.758 1 76.56 250 GLN A C 1
ATOM 1985 O O . GLN A 1 250 ? -22.109 -55.344 -11.617 1 76.56 250 GLN A O 1
ATOM 1990 N N . SER A 1 251 ? -21.094 -57.25 -10.898 1 77.56 251 SER A N 1
ATOM 1991 C CA . SER A 1 251 ? -21.828 -57.219 -9.641 1 77.56 251 SER A CA 1
ATOM 1992 C C . SER A 1 251 ? -21.422 -56 -8.805 1 77.56 251 SER A C 1
ATOM 1994 O O . SER A 1 251 ? -20.25 -55.625 -8.789 1 77.56 251 SER A O 1
ATOM 1996 N N . ASP A 1 252 ? -22.391 -55.375 -8.219 1 79.44 252 ASP A N 1
ATOM 1997 C CA . ASP A 1 252 ? -22.172 -54.25 -7.344 1 79.44 252 ASP A CA 1
ATOM 1998 C C . ASP A 1 252 ? -21.141 -54.562 -6.266 1 79.44 252 ASP A C 1
ATOM 2000 O O . ASP A 1 252 ? -20.328 -53.719 -5.898 1 79.44 252 ASP A O 1
ATOM 2004 N N . GLN A 1 253 ? -21.172 -55.812 -5.887 1 75.06 253 GLN A N 1
ATOM 2005 C CA . GLN A 1 253 ? -20.25 -56.219 -4.84 1 75.06 253 GLN A CA 1
ATOM 2006 C C . GLN A 1 253 ? -18.797 -56.156 -5.324 1 75.06 253 GLN A C 1
ATOM 2008 O O . GLN A 1 253 ? -17.906 -55.719 -4.59 1 75.06 253 GLN A O 1
ATOM 2013 N N . GLN A 1 254 ? -18.625 -56.562 -6.488 1 76.5 254 GLN A N 1
ATOM 2014 C CA . GLN A 1 254 ? -17.281 -56.562 -7.047 1 76.5 254 GLN A CA 1
ATOM 2015 C C . GLN A 1 254 ? -16.797 -55.125 -7.273 1 76.5 254 GLN A C 1
ATOM 2017 O O . GLN A 1 254 ? -15.625 -54.812 -7.027 1 76.5 254 GLN A O 1
ATOM 2022 N N . ILE A 1 255 ? -17.609 -54.281 -7.77 1 82.5 255 ILE A N 1
ATOM 2023 C CA . ILE A 1 255 ? -17.281 -52.906 -8.031 1 82.5 255 ILE A CA 1
ATOM 2024 C C . ILE A 1 255 ? -16.906 -52.188 -6.723 1 82.5 255 ILE A C 1
ATOM 2026 O O . ILE A 1 255 ? -15.875 -51.531 -6.645 1 82.5 255 ILE A O 1
ATOM 2030 N N . ILE A 1 256 ? -17.625 -52.469 -5.703 1 77.75 256 ILE A N 1
ATOM 2031 C CA . ILE A 1 256 ? -17.391 -51.875 -4.395 1 77.75 256 ILE A CA 1
ATOM 2032 C C . ILE A 1 256 ? -16.062 -52.375 -3.826 1 77.75 256 ILE A C 1
ATOM 2034 O O . ILE A 1 256 ? -15.289 -51.594 -3.256 1 77.75 256 ILE A O 1
ATOM 2038 N N . ARG A 1 257 ? -15.852 -53.594 -4.043 1 76.38 257 ARG A N 1
ATOM 2039 C CA . ARG A 1 257 ? -14.617 -54.188 -3.537 1 76.38 257 ARG A CA 1
ATOM 2040 C C . ARG A 1 257 ? -13.398 -53.594 -4.219 1 76.38 257 ARG A C 1
ATOM 2042 O O . ARG A 1 257 ? -12.398 -53.281 -3.564 1 76.38 257 ARG A O 1
ATOM 2049 N N . THR A 1 258 ? -13.508 -53.438 -5.512 1 82.94 258 THR A N 1
ATOM 2050 C CA . THR A 1 258 ? -12.398 -52.875 -6.266 1 82.94 258 THR A CA 1
ATOM 2051 C C . THR A 1 258 ? -12.117 -51.438 -5.82 1 82.94 258 THR A C 1
ATOM 2053 O O . THR A 1 258 ? -10.961 -51.062 -5.637 1 82.94 258 THR A O 1
ATOM 2056 N N . LYS A 1 259 ? -13.117 -50.656 -5.637 1 83 259 LYS A N 1
ATOM 2057 C CA . LYS A 1 259 ? -12.984 -49.281 -5.18 1 83 259 LYS A CA 1
ATOM 2058 C C . LYS A 1 259 ? -12.383 -49.219 -3.777 1 83 259 LYS A C 1
ATOM 2060 O O . LYS A 1 259 ? -11.477 -48.438 -3.518 1 83 259 LYS A O 1
ATOM 2065 N N . ASN A 1 260 ? -12.797 -50.125 -2.963 1 75.31 260 ASN A N 1
ATOM 2066 C CA . ASN A 1 260 ? -12.312 -50.156 -1.588 1 75.31 260 ASN A CA 1
ATOM 2067 C C . ASN A 1 260 ? -10.859 -50.594 -1.521 1 75.31 260 ASN A C 1
ATOM 2069 O O . ASN A 1 260 ? -10.078 -50.062 -0.725 1 75.31 260 ASN A O 1
ATOM 2073 N N . ASP A 1 261 ? -10.586 -51.562 -2.316 1 78.31 261 ASP A N 1
ATOM 2074 C CA . ASP A 1 261 ? -9.211 -52.062 -2.34 1 78.31 261 ASP A CA 1
ATOM 2075 C C . ASP A 1 261 ? -8.242 -50.969 -2.773 1 78.31 261 ASP A C 1
ATOM 2077 O O . ASP A 1 261 ? -7.156 -50.844 -2.207 1 78.31 261 ASP A O 1
ATOM 2081 N N . PHE A 1 262 ? -8.602 -50.188 -3.721 1 85.81 262 PHE A N 1
ATOM 2082 C CA . PHE A 1 262 ? -7.738 -49.094 -4.16 1 85.81 262 PHE A CA 1
ATOM 2083 C C . PHE A 1 262 ? -7.531 -48.094 -3.037 1 85.81 262 PHE A C 1
ATOM 2085 O O . PHE A 1 262 ? -6.398 -47.688 -2.734 1 85.81 262 PHE A O 1
ATOM 2092 N N . ALA A 1 263 ? -8.586 -47.688 -2.42 1 82.62 263 ALA A N 1
ATOM 2093 C CA . ALA A 1 263 ? -8.547 -46.656 -1.377 1 82.62 263 ALA A CA 1
ATOM 2094 C C . ALA A 1 263 ? -7.723 -47.125 -0.18 1 82.62 263 ALA A C 1
ATOM 2096 O O . ALA A 1 263 ? -6.926 -46.375 0.372 1 82.62 263 ALA A O 1
ATOM 2097 N N . LEU A 1 264 ? -7.816 -48.406 0.135 1 73.62 264 LEU A N 1
ATOM 2098 C CA . LEU A 1 264 ? -7.227 -48.938 1.364 1 73.62 264 LEU A CA 1
ATOM 2099 C C . LEU A 1 264 ? -5.781 -49.375 1.139 1 73.62 264 LEU A C 1
ATOM 2101 O O . LEU A 1 264 ? -4.945 -49.25 2.037 1 73.62 264 LEU A O 1
ATOM 2105 N N . LEU A 1 265 ? -5.547 -49.812 -0.082 1 77.31 265 LEU A N 1
ATOM 2106 C CA . LEU A 1 265 ? -4.27 -50.5 -0.23 1 77.31 265 LEU A CA 1
ATOM 2107 C C . LEU A 1 265 ? -3.338 -49.75 -1.159 1 77.31 265 LEU A C 1
ATOM 2109 O O . LEU A 1 265 ? -2.133 -50 -1.188 1 77.31 265 LEU A O 1
ATOM 2113 N N . ARG A 1 266 ? -3.869 -48.781 -1.811 1 87 266 ARG A N 1
ATOM 2114 C CA . ARG A 1 266 ? -3.025 -48.312 -2.9 1 87 266 ARG A CA 1
ATOM 2115 C C . ARG A 1 266 ? -2.85 -46.812 -2.836 1 87 266 ARG A C 1
ATOM 2117 O O . ARG A 1 266 ? -2.1 -46.219 -3.627 1 87 266 ARG A O 1
ATOM 2124 N N . VAL A 1 267 ? -3.48 -46.125 -1.926 1 88.94 267 VAL A N 1
ATOM 2125 C CA . VAL A 1 267 ? -3.385 -44.656 -1.81 1 88.94 267 VAL A CA 1
ATOM 2126 C C . VAL A 1 267 ? -2.645 -44.281 -0.526 1 88.94 267 VAL A C 1
ATOM 2128 O O . VAL A 1 267 ? -3.074 -44.656 0.572 1 88.94 267 VAL A O 1
ATOM 2131 N N . TYR A 1 268 ? -1.521 -43.531 -0.714 1 87.44 268 TYR A N 1
ATOM 2132 C CA . TYR A 1 268 ? -0.647 -43.188 0.404 1 87.44 268 TYR A CA 1
ATOM 2133 C C . TYR A 1 268 ? -0.383 -41.688 0.453 1 87.44 268 TYR A C 1
ATOM 2135 O O . TYR A 1 268 ? -0.398 -41 -0.58 1 87.44 268 TYR A O 1
ATOM 2143 N N . GLY A 1 269 ? -0.191 -41.125 1.663 1 90.06 269 GLY A N 1
ATOM 2144 C CA . GLY A 1 269 ? 0.162 -39.719 1.833 1 90.06 269 GLY A CA 1
ATOM 2145 C C . GLY A 1 269 ? 1.098 -39.469 3.002 1 90.06 269 GLY A C 1
ATOM 2146 O O . GLY A 1 269 ? 1.082 -40.219 3.982 1 90.06 269 GLY A O 1
ATOM 2147 N N . ILE A 1 270 ? 1.948 -38.5 2.873 1 88.69 270 ILE A N 1
ATOM 2148 C CA . ILE A 1 270 ? 2.807 -38.031 3.955 1 88.69 270 ILE A CA 1
ATOM 2149 C C . ILE A 1 270 ? 2.553 -36.531 4.211 1 88.69 270 ILE A C 1
ATOM 2151 O O . ILE A 1 270 ? 2.445 -35.75 3.27 1 88.69 270 ILE A O 1
ATOM 2155 N N . GLU A 1 271 ? 2.318 -36.25 5.41 1 86.38 271 GLU A N 1
ATOM 2156 C CA . GLU A 1 271 ? 2.125 -34.844 5.797 1 86.38 271 GLU A CA 1
ATOM 2157 C C . GLU A 1 271 ? 2.805 -34.562 7.129 1 86.38 271 GLU A C 1
ATOM 2159 O O . GLU A 1 271 ? 2.521 -35.188 8.141 1 86.38 271 GLU A O 1
ATOM 2164 N N . ILE A 1 272 ? 3.652 -33.562 7.074 1 82.75 272 ILE A N 1
ATOM 2165 C CA . ILE A 1 272 ? 4.492 -33.281 8.234 1 82.75 272 ILE A CA 1
ATOM 2166 C C . ILE A 1 272 ? 3.66 -32.625 9.328 1 82.75 272 ILE A C 1
ATOM 2168 O O . ILE A 1 272 ? 3.936 -32.781 10.516 1 82.75 272 ILE A O 1
ATOM 2172 N N . HIS A 1 273 ? 2.705 -31.859 9 1 74.38 273 HIS A N 1
ATOM 2173 C CA . HIS A 1 273 ? 1.857 -31.172 9.977 1 74.38 273 HIS A CA 1
ATOM 2174 C C . HIS A 1 273 ? 0.761 -32.094 10.492 1 74.38 273 HIS A C 1
ATOM 2176 O O . HIS A 1 273 ? -0.11 -32.531 9.727 1 74.38 273 HIS A O 1
ATOM 2182 N N . ASP A 1 274 ? 0.757 -32.281 11.664 1 71.31 274 ASP A N 1
ATOM 2183 C CA . ASP A 1 274 ? -0.118 -33.25 12.297 1 71.31 274 ASP A CA 1
ATOM 2184 C C . ASP A 1 274 ? -1.587 -32.906 12.047 1 71.31 274 ASP A C 1
ATOM 2186 O O . ASP A 1 274 ? -2.379 -33.812 11.711 1 71.31 274 ASP A O 1
ATOM 2190 N N . ILE A 1 275 ? -1.872 -31.719 12.195 1 67.44 275 ILE A N 1
ATOM 2191 C CA . ILE A 1 275 ? -3.268 -31.328 12.062 1 67.44 275 ILE A CA 1
ATOM 2192 C C . ILE A 1 275 ? -3.721 -31.516 10.617 1 67.44 275 ILE A C 1
ATOM 2194 O O . ILE A 1 275 ? -4.812 -32.031 10.367 1 67.44 275 ILE A O 1
ATOM 2198 N N . LEU A 1 276 ? -2.898 -31.156 9.711 1 74.06 276 LEU A N 1
ATOM 2199 C CA . LEU A 1 276 ? -3.242 -31.328 8.305 1 74.06 276 LEU A CA 1
ATOM 2200 C C . LEU A 1 276 ? -3.354 -32.812 7.945 1 74.06 276 LEU A C 1
ATOM 2202 O O . LEU A 1 276 ? -4.211 -33.188 7.152 1 74.06 276 LEU A O 1
ATOM 2206 N N . SER A 1 277 ? -2.484 -33.531 8.508 1 78.5 277 SER A N 1
ATOM 2207 C CA . SER A 1 277 ? -2.545 -34.969 8.273 1 78.5 277 SER A CA 1
ATOM 2208 C C . SER A 1 277 ? -3.875 -35.562 8.742 1 78.5 277 SER A C 1
ATOM 2210 O O . SER A 1 277 ? -4.434 -36.438 8.094 1 78.5 277 SER A O 1
ATOM 2212 N N . ARG A 1 278 ? -4.289 -35.062 9.773 1 72.06 278 ARG A N 1
ATOM 2213 C CA . ARG A 1 278 ? -5.57 -35.531 10.297 1 72.06 278 ARG A CA 1
ATOM 2214 C C . ARG A 1 278 ? -6.719 -35.094 9.391 1 72.06 278 ARG A C 1
ATOM 2216 O O . ARG A 1 278 ? -7.645 -35.875 9.141 1 72.06 278 ARG A O 1
ATOM 2223 N N . ILE A 1 279 ? -6.598 -33.969 8.953 1 70.44 279 ILE A N 1
ATOM 2224 C CA . ILE A 1 279 ? -7.602 -33.438 8.031 1 70.44 279 ILE A CA 1
ATOM 2225 C C . ILE A 1 279 ? -7.637 -34.281 6.766 1 70.44 279 ILE A C 1
ATOM 2227 O O . ILE A 1 279 ? -8.711 -34.625 6.266 1 70.44 279 ILE A O 1
ATOM 2231 N N . CYS A 1 280 ? -6.5 -34.562 6.34 1 79 280 CYS A N 1
ATOM 2232 C CA . CYS A 1 280 ? -6.383 -35.406 5.168 1 79 280 CYS A CA 1
ATOM 2233 C C . CYS A 1 280 ? -7.082 -36.75 5.395 1 79 280 CYS A C 1
ATOM 2235 O O . CYS A 1 280 ? -7.863 -37.188 4.555 1 79 280 CYS A O 1
ATOM 2237 N N . LYS A 1 281 ? -6.863 -37.25 6.48 1 76.75 281 LYS A N 1
ATOM 2238 C CA . LYS A 1 281 ? -7.465 -38.562 6.82 1 76.75 281 LYS A CA 1
ATOM 2239 C C . LYS A 1 281 ? -8.984 -38.438 6.871 1 76.75 281 LYS A C 1
ATOM 2241 O O . LYS A 1 281 ? -9.695 -39.281 6.328 1 76.75 281 LYS A O 1
ATOM 2246 N N . ILE A 1 282 ? -9.414 -37.438 7.465 1 68.62 282 ILE A N 1
ATOM 2247 C CA . ILE A 1 282 ? -10.852 -37.219 7.594 1 68.62 282 ILE A CA 1
ATOM 2248 C C . ILE A 1 282 ? -11.469 -37 6.215 1 68.62 282 ILE A C 1
ATOM 2250 O O . ILE A 1 282 ? -12.539 -37.531 5.914 1 68.62 282 ILE A O 1
ATOM 2254 N N . ASN A 1 283 ? -10.836 -36.25 5.492 1 71.69 283 ASN A N 1
ATOM 2255 C CA . ASN A 1 283 ? -11.312 -35.969 4.141 1 71.69 283 ASN A CA 1
ATOM 2256 C C . ASN A 1 283 ? -11.461 -37.25 3.33 1 71.69 283 ASN A C 1
ATOM 2258 O O . ASN A 1 283 ? -12.469 -37.469 2.656 1 71.69 283 ASN A O 1
ATOM 2262 N N . LEU A 1 284 ? -10.5 -38.031 3.471 1 75.25 284 LEU A N 1
ATOM 2263 C CA . LEU A 1 284 ? -10.516 -39.312 2.736 1 75.25 284 LEU A CA 1
ATOM 2264 C C . LEU A 1 284 ? -11.555 -40.25 3.322 1 75.25 284 LEU A C 1
ATOM 2266 O O . LEU A 1 284 ? -12.227 -40.969 2.582 1 75.25 284 LEU A O 1
ATOM 2270 N N . LEU A 1 285 ? -11.625 -40.156 4.609 1 69.06 285 LEU A N 1
ATOM 2271 C CA . LEU A 1 285 ? -12.609 -41 5.297 1 69.06 285 LEU A CA 1
ATOM 2272 C C . LEU A 1 285 ? -14.023 -40.625 4.859 1 69.06 285 LEU A C 1
ATOM 2274 O O . LEU A 1 285 ? -14.852 -41.531 4.66 1 69.06 285 LEU A O 1
ATOM 2278 N N . LEU A 1 286 ? -14.234 -39.406 4.805 1 66.25 286 LEU A N 1
ATOM 2279 C CA . LEU A 1 286 ? -15.562 -38.938 4.445 1 66.25 286 LEU A CA 1
ATOM 2280 C C . LEU A 1 286 ? -15.93 -39.344 3.023 1 66.25 286 LEU A C 1
ATOM 2282 O O . LEU A 1 286 ? -17.109 -39.438 2.678 1 66.25 286 LEU A O 1
ATOM 2286 N N . HIS A 1 287 ? -14.922 -39.438 2.234 1 62.81 287 HIS A N 1
ATOM 2287 C CA . HIS A 1 287 ? -15.172 -39.906 0.869 1 62.81 287 HIS A CA 1
ATOM 2288 C C . HIS A 1 287 ? -15.047 -41.406 0.754 1 62.81 287 HIS A C 1
ATOM 2290 O O . HIS A 1 287 ? -15.188 -41.969 -0.335 1 62.81 287 HIS A O 1
ATOM 2296 N N . HIS A 1 288 ? -14.781 -42 1.818 1 60.91 288 HIS A N 1
ATOM 2297 C CA . HIS A 1 288 ? -14.789 -43.438 1.979 1 60.91 288 HIS A CA 1
ATOM 2298 C C . HIS A 1 288 ? -13.492 -43.938 2.623 1 60.91 288 HIS A C 1
ATOM 2300 O O . HIS A 1 288 ? -12.633 -43.125 2.99 1 60.91 288 HIS A O 1
ATOM 2306 N N . ASP A 1 289 ? -13.289 -45.281 2.809 1 52.59 289 ASP A N 1
ATOM 2307 C CA . ASP A 1 289 ? -12.406 -45.938 3.76 1 52.59 289 ASP A CA 1
ATOM 2308 C C . ASP A 1 289 ? -10.938 -45.75 3.387 1 52.59 289 ASP A C 1
ATOM 2310 O O . ASP A 1 289 ? -10.07 -46.5 3.801 1 52.59 289 ASP A O 1
ATOM 2314 N N . GLY A 1 290 ? -10.523 -44.812 2.617 1 53.06 290 GLY A N 1
ATOM 2315 C CA . GLY A 1 290 ? -9.156 -44.781 2.121 1 53.06 290 GLY A CA 1
ATOM 2316 C C . GLY A 1 290 ? -8.195 -44.094 3.076 1 53.06 290 GLY A C 1
ATOM 2317 O O . GLY A 1 290 ? -7.125 -43.625 2.668 1 53.06 290 GLY A O 1
ATOM 2318 N N . HIS A 1 291 ? -8.406 -43.875 4.422 1 58.5 291 HIS A N 1
ATOM 2319 C CA . HIS A 1 291 ? -7.633 -42.969 5.25 1 58.5 291 HIS A CA 1
ATOM 2320 C C . HIS A 1 291 ? -6.414 -43.656 5.852 1 58.5 291 HIS A C 1
ATOM 2322 O O . HIS A 1 291 ? -5.562 -43 6.461 1 58.5 291 HIS A O 1
ATOM 2328 N N . THR A 1 292 ? -6.188 -44.938 5.496 1 59.31 292 THR A N 1
ATOM 2329 C CA . THR A 1 292 ? -5.312 -45.719 6.359 1 59.31 292 THR A CA 1
ATOM 2330 C C . THR A 1 292 ? -3.85 -45.5 5.98 1 59.31 292 THR A C 1
ATOM 2332 O O . THR A 1 292 ? -2.949 -45.812 6.766 1 59.31 292 THR A O 1
ATOM 2335 N N . ASN A 1 293 ? -3.451 -44.844 4.992 1 77.56 293 ASN A N 1
ATOM 2336 C CA . ASN A 1 293 ? -2.043 -44.812 4.613 1 77.56 293 ASN A CA 1
ATOM 2337 C C . ASN A 1 293 ? -1.476 -43.406 4.609 1 77.56 293 ASN A C 1
ATOM 2339 O O . ASN A 1 293 ? -0.614 -43.094 3.789 1 77.56 293 ASN A O 1
ATOM 2343 N N . ILE A 1 294 ? -2.064 -42.625 5.551 1 82.62 294 ILE A N 1
ATOM 2344 C CA . ILE A 1 294 ? -1.54 -41.281 5.652 1 82.62 294 ILE A CA 1
ATOM 2345 C C . ILE A 1 294 ? -0.559 -41.188 6.82 1 82.62 294 ILE A C 1
ATOM 2347 O O . ILE A 1 294 ? -0.912 -41.5 7.961 1 82.62 294 ILE A O 1
ATOM 2351 N N . GLU A 1 295 ? 0.646 -40.812 6.527 1 76.75 295 GLU A N 1
ATOM 2352 C CA . GLU A 1 295 ? 1.656 -40.625 7.562 1 76.75 295 GLU A CA 1
ATOM 2353 C C . GLU A 1 295 ? 1.756 -39.156 7.953 1 76.75 295 GLU A C 1
ATOM 2355 O O . GLU A 1 295 ? 1.999 -38.281 7.102 1 76.75 295 GLU A O 1
ATOM 2360 N N . GLY A 1 296 ? 1.587 -38.875 9.211 1 75.56 296 GLY A N 1
ATOM 2361 C CA . GLY A 1 296 ? 1.677 -37.5 9.719 1 75.56 296 GLY A CA 1
ATOM 2362 C C . GLY A 1 296 ? 3.008 -37.219 10.383 1 75.56 296 GLY A C 1
ATOM 2363 O O . GLY A 1 296 ? 3.062 -36.938 11.586 1 75.56 296 GLY A O 1
ATOM 2364 N N . ASP A 1 297 ? 4.125 -37.281 9.625 1 72.19 297 ASP A N 1
ATOM 2365 C CA . ASP A 1 297 ? 5.449 -37.031 10.195 1 72.19 297 ASP A CA 1
ATOM 2366 C C . ASP A 1 297 ? 6.422 -36.5 9.133 1 72.19 297 ASP A C 1
ATOM 2368 O O . ASP A 1 297 ? 6.004 -36.062 8.062 1 72.19 297 ASP A O 1
ATOM 2372 N N . ARG A 1 298 ? 7.688 -36.531 9.477 1 72.69 298 ARG A N 1
ATOM 2373 C CA . ARG A 1 298 ? 8.711 -35.969 8.609 1 72.69 298 ARG A CA 1
ATOM 2374 C C . ARG A 1 298 ? 9.25 -37 7.637 1 72.69 298 ARG A C 1
ATOM 2376 O O . ARG A 1 298 ? 10.375 -36.875 7.145 1 72.69 298 ARG A O 1
ATOM 2383 N N . SER A 1 299 ? 8.523 -37.906 7.324 1 72 299 SER A N 1
ATOM 2384 C CA . SER A 1 299 ? 9 -39.062 6.574 1 72 299 SER A CA 1
ATOM 2385 C C . SER A 1 299 ? 9.305 -38.688 5.125 1 72 299 SER A C 1
ATOM 2387 O O . SER A 1 299 ? 10.016 -39.406 4.434 1 72 299 SER A O 1
ATOM 2389 N N . CYS A 1 300 ? 8.867 -37.625 4.773 1 75.25 300 CYS A N 1
ATOM 2390 C CA . CYS A 1 300 ? 9.141 -37.188 3.404 1 75.25 300 CYS A CA 1
ATOM 2391 C C . CYS A 1 300 ? 10.641 -37.094 3.156 1 75.25 300 CYS A C 1
ATOM 2393 O O . CYS A 1 300 ? 11.148 -37.594 2.162 1 75.25 300 CYS A O 1
ATOM 2395 N N . LEU A 1 301 ? 11.344 -36.562 4.07 1 79.5 301 LEU A N 1
ATOM 2396 C CA . LEU A 1 301 ? 12.766 -36.312 3.859 1 79.5 301 LEU A CA 1
ATOM 2397 C C . LEU A 1 301 ? 13.609 -37.156 4.82 1 79.5 301 LEU A C 1
ATOM 2399 O O . LEU A 1 301 ? 14.836 -37.156 4.723 1 79.5 301 LEU A O 1
ATOM 2403 N N . ASP A 1 302 ? 12.859 -37.844 5.66 1 77 302 ASP A N 1
ATOM 2404 C CA . ASP A 1 302 ? 13.562 -38.688 6.645 1 77 302 ASP A CA 1
ATOM 2405 C C . ASP A 1 302 ? 13.914 -40.031 6.074 1 77 302 ASP A C 1
ATOM 2407 O O . ASP A 1 302 ? 13.461 -40.406 4.98 1 77 302 ASP A O 1
ATOM 2411 N N . THR A 1 303 ? 14.836 -40.781 6.719 1 71.12 303 THR A N 1
ATOM 2412 C CA . THR A 1 303 ? 15.25 -42.125 6.281 1 71.12 303 THR A CA 1
ATOM 2413 C C . THR A 1 303 ? 14.312 -43.188 6.836 1 71.12 303 THR A C 1
ATOM 2415 O O . THR A 1 303 ? 14.297 -44.312 6.352 1 71.12 303 THR A O 1
ATOM 2418 N N . TYR A 1 304 ? 13.547 -42.719 7.883 1 66.81 304 TYR A N 1
ATOM 2419 C CA . TYR A 1 304 ? 12.711 -43.688 8.57 1 66.81 304 TYR A CA 1
ATOM 2420 C C . TYR A 1 304 ? 11.234 -43.375 8.391 1 66.81 304 TYR A C 1
ATOM 2422 O O . TYR A 1 304 ? 10.844 -42.219 8.344 1 66.81 304 TYR A O 1
ATOM 2430 N N . PHE A 1 305 ? 10.461 -44.406 8.023 1 65.31 305 PHE A N 1
ATOM 2431 C CA . PHE A 1 305 ? 9.008 -44.312 7.941 1 65.31 305 PHE A CA 1
ATOM 2432 C C . PHE A 1 305 ? 8.352 -44.906 9.172 1 65.31 305 PHE A C 1
ATOM 2434 O O . PHE A 1 305 ? 8.789 -45.938 9.672 1 65.31 305 PHE A O 1
ATOM 2441 N N . THR A 1 306 ? 7.555 -44.219 9.836 1 60.06 306 THR A N 1
ATOM 2442 C CA . THR A 1 306 ? 6.875 -44.688 11.031 1 60.06 306 THR A CA 1
ATOM 2443 C C . THR A 1 306 ? 5.879 -45.812 10.688 1 60.06 306 THR A C 1
ATOM 2445 O O . THR A 1 306 ? 5.727 -46.781 11.43 1 60.06 306 THR A O 1
ATOM 2448 N N . LYS A 1 307 ? 5.191 -45.594 9.586 1 59.78 307 LYS A N 1
ATOM 2449 C CA . LYS A 1 307 ? 4.211 -46.625 9.242 1 59.78 307 LYS A CA 1
ATOM 2450 C C . LYS A 1 307 ? 4.84 -47.719 8.391 1 59.78 307 LYS A C 1
ATOM 2452 O O . LYS A 1 307 ? 5.477 -47.438 7.375 1 59.78 307 LYS A O 1
ATOM 2457 N N . PRO A 1 308 ? 4.836 -49 8.961 1 50.56 308 PRO A N 1
ATOM 2458 C CA . PRO A 1 308 ? 5.465 -50.156 8.32 1 50.56 308 PRO A CA 1
ATOM 2459 C C . PRO A 1 308 ? 5.117 -50.281 6.836 1 50.56 308 PRO A C 1
ATOM 2461 O O . PRO A 1 308 ? 5.945 -50.719 6.035 1 50.56 308 PRO A O 1
ATOM 2464 N N . ARG A 1 309 ? 3.936 -49.875 6.527 1 55.34 309 ARG A N 1
ATOM 2465 C CA . ARG A 1 309 ? 3.549 -50.156 5.145 1 55.34 309 ARG A CA 1
ATOM 2466 C C . ARG A 1 309 ? 4.352 -49.281 4.176 1 55.34 309 ARG A C 1
ATOM 2468 O O . ARG A 1 309 ? 4.559 -49.688 3.023 1 55.34 309 ARG A O 1
ATOM 2475 N N . LEU A 1 310 ? 4.898 -48.125 4.676 1 55.38 310 LEU A N 1
ATOM 2476 C CA . LEU A 1 310 ? 5.699 -47.281 3.82 1 55.38 310 LEU A CA 1
ATOM 2477 C C . LEU A 1 310 ? 7.176 -47.656 3.889 1 55.38 310 LEU A C 1
ATOM 2479 O O . LEU A 1 310 ? 7.98 -47.188 3.082 1 55.38 310 LEU A O 1
ATOM 2483 N N . ARG A 1 311 ? 7.668 -48.375 5.004 1 50.66 311 ARG A N 1
ATOM 2484 C CA . ARG A 1 311 ? 9.07 -48.719 5.223 1 50.66 311 ARG A CA 1
ATOM 2485 C C . ARG A 1 311 ? 9.711 -49.281 3.951 1 50.66 311 ARG A C 1
ATOM 2487 O O . ARG A 1 311 ? 10.891 -49.031 3.688 1 50.66 311 ARG A O 1
ATOM 2494 N N . LEU A 1 312 ? 8.883 -50.188 3.27 1 51.28 312 LEU A N 1
ATOM 2495 C CA . LEU A 1 312 ? 9.422 -50.844 2.088 1 51.28 312 LEU A CA 1
ATOM 2496 C C . LEU A 1 312 ? 9.156 -50.031 0.832 1 51.28 312 LEU A C 1
ATOM 2498 O O . LEU A 1 312 ? 9.258 -50.531 -0.285 1 51.28 312 LEU A O 1
ATOM 2502 N N . CYS A 1 313 ? 9.008 -48.688 1.016 1 58.22 313 CYS A N 1
ATOM 2503 C CA . CYS A 1 313 ? 8.195 -48.094 -0.04 1 58.22 313 CYS A CA 1
ATOM 2504 C C . CYS A 1 313 ? 9.062 -47.344 -1.041 1 58.22 313 CYS A C 1
ATOM 2506 O O . CYS A 1 313 ? 8.547 -46.719 -1.981 1 58.22 313 CYS A O 1
ATOM 2508 N N . PHE A 1 314 ? 10.406 -47.406 -0.861 1 70 314 PHE A N 1
ATOM 2509 C CA . PHE A 1 314 ? 11.141 -46.844 -1.988 1 70 314 PHE A CA 1
ATOM 2510 C C . PHE A 1 314 ? 10.953 -47.688 -3.236 1 70 314 PHE A C 1
ATOM 2512 O O . PHE A 1 314 ? 10.914 -48.906 -3.152 1 70 314 PHE A O 1
ATOM 2519 N N . GLU A 1 315 ? 10.695 -47.094 -4.281 1 77.75 315 GLU A N 1
ATOM 2520 C CA . GLU A 1 315 ? 10.562 -47.656 -5.617 1 77.75 315 GLU A CA 1
ATOM 2521 C C . GLU A 1 315 ? 9.336 -48.562 -5.711 1 77.75 315 GLU A C 1
ATOM 2523 O O . GLU A 1 315 ? 9.398 -49.625 -6.332 1 77.75 315 GLU A O 1
ATOM 2528 N N . GLN A 1 316 ? 8.289 -48.094 -4.996 1 85.19 316 GLN A N 1
ATOM 2529 C CA . GLN A 1 316 ? 7.117 -48.969 -4.984 1 85.19 316 GLN A CA 1
ATOM 2530 C C . GLN A 1 316 ? 5.914 -48.281 -5.625 1 85.19 316 GLN A C 1
ATOM 2532 O O . GLN A 1 316 ? 4.949 -48.938 -6.012 1 85.19 316 GLN A O 1
ATOM 2537 N N . PHE A 1 317 ? 6.051 -47.062 -5.754 1 93.38 317 PHE A N 1
ATOM 2538 C CA . PHE A 1 317 ? 4.863 -46.344 -6.203 1 93.38 317 PHE A CA 1
ATOM 2539 C C . PHE A 1 317 ? 4.891 -46.156 -7.711 1 93.38 317 PHE A C 1
ATOM 2541 O O . PHE A 1 317 ? 5.926 -45.781 -8.281 1 93.38 317 PHE A O 1
ATOM 2548 N N . SER A 1 318 ? 3.771 -46.406 -8.336 1 96.56 318 SER A N 1
ATOM 2549 C CA . SER A 1 318 ? 3.688 -46.219 -9.781 1 96.56 318 SER A CA 1
ATOM 2550 C C . SER A 1 318 ? 3.371 -44.75 -10.125 1 96.56 318 SER A C 1
ATOM 2552 O O . SER A 1 318 ? 3.715 -44.281 -11.203 1 96.56 318 SER A O 1
ATOM 2554 N N . LYS A 1 319 ? 2.664 -44.094 -9.18 1 97.75 319 LYS A N 1
ATOM 2555 C CA . LYS A 1 319 ? 2.289 -42.719 -9.398 1 97.75 319 LYS A CA 1
ATOM 2556 C C . LYS A 1 319 ? 2.566 -41.875 -8.156 1 97.75 319 LYS A C 1
ATOM 2558 O O . LYS A 1 319 ? 2.256 -42.281 -7.039 1 97.75 319 LYS A O 1
ATOM 2563 N N . VAL A 1 320 ? 3.18 -40.688 -8.312 1 97.25 320 VAL A N 1
ATOM 2564 C CA . VAL A 1 320 ? 3.367 -39.719 -7.25 1 97.25 320 VAL A CA 1
ATOM 2565 C C . VAL A 1 320 ? 2.762 -38.375 -7.672 1 97.25 320 VAL A C 1
ATOM 2567 O O . VAL A 1 320 ? 2.988 -37.906 -8.789 1 97.25 320 VAL A O 1
ATOM 2570 N N . VAL A 1 321 ? 1.915 -37.75 -6.824 1 97.38 321 VAL A N 1
ATOM 2571 C CA . VAL A 1 321 ? 1.247 -36.5 -7.117 1 97.38 321 VAL A CA 1
ATOM 2572 C C . VAL A 1 321 ? 1.424 -35.531 -5.941 1 97.38 321 VAL A C 1
ATOM 2574 O O . VAL A 1 321 ? 1.761 -35.969 -4.832 1 97.38 321 VAL A O 1
ATOM 2577 N N . GLY A 1 322 ? 1.308 -34.219 -6.289 1 95.31 322 GLY A N 1
ATOM 2578 C CA . GLY A 1 322 ? 1.286 -33.312 -5.141 1 95.31 322 GLY A CA 1
ATOM 2579 C C . GLY A 1 322 ? 1.747 -31.906 -5.473 1 95.31 322 GLY A C 1
ATOM 2580 O O . GLY A 1 322 ? 2.041 -31.609 -6.629 1 95.31 322 GLY A O 1
ATOM 2581 N N . ASN A 1 323 ? 1.703 -31.047 -4.508 1 92.38 323 ASN A N 1
ATOM 2582 C CA . ASN A 1 323 ? 2.172 -29.672 -4.496 1 92.38 323 ASN A CA 1
ATOM 2583 C C . ASN A 1 323 ? 3.064 -29.391 -3.291 1 92.38 323 ASN A C 1
ATOM 2585 O O . ASN A 1 323 ? 2.605 -28.828 -2.289 1 92.38 323 ASN A O 1
ATOM 2589 N N . PRO A 1 324 ? 4.324 -29.703 -3.439 1 92.12 324 PRO A N 1
ATOM 2590 C CA . PRO A 1 324 ? 5.234 -29.484 -2.314 1 92.12 324 PRO A CA 1
ATOM 2591 C C . PRO A 1 324 ? 5.367 -28 -1.953 1 92.12 324 PRO A C 1
ATOM 2593 O O . PRO A 1 324 ? 5.156 -27.125 -2.803 1 92.12 324 PRO A O 1
ATOM 2596 N N . PRO A 1 325 ? 5.66 -27.734 -0.681 1 86.25 325 PRO A N 1
ATOM 2597 C CA . PRO A 1 325 ? 5.879 -26.344 -0.298 1 86.25 325 PRO A CA 1
ATOM 2598 C C . PRO A 1 325 ? 7.086 -25.719 -1 1 86.25 325 PRO A C 1
ATOM 2600 O O . PRO A 1 325 ? 8.094 -26.391 -1.224 1 86.25 325 PRO A O 1
ATOM 2603 N N . PHE A 1 326 ? 6.988 -24.406 -1.321 1 82.44 326 PHE A N 1
ATOM 2604 C CA . PHE A 1 326 ? 8.07 -23.688 -1.985 1 82.44 326 PHE A CA 1
ATOM 2605 C C . PHE A 1 326 ? 8.523 -22.484 -1.161 1 82.44 326 PHE A C 1
ATOM 2607 O O . PHE A 1 326 ? 7.73 -21.922 -0.403 1 82.44 326 PHE A O 1
ATOM 2614 N N . GLY A 1 327 ? 9.727 -22.062 -1.386 1 74.69 327 GLY A N 1
ATOM 2615 C CA . GLY A 1 327 ? 10.227 -20.828 -0.824 1 74.69 327 GLY A CA 1
ATOM 2616 C C . GLY A 1 327 ? 11.031 -21.016 0.447 1 74.69 327 GLY A C 1
ATOM 2617 O O . GLY A 1 327 ? 11.828 -20.156 0.826 1 74.69 327 GLY A O 1
ATOM 2618 N N . ASP A 1 328 ? 10.805 -22.234 1.146 1 78.38 328 ASP A N 1
ATOM 2619 C CA . ASP A 1 328 ? 11.594 -22.516 2.342 1 78.38 328 ASP A CA 1
ATOM 2620 C C . ASP A 1 328 ? 12.875 -23.266 1.986 1 78.38 328 ASP A C 1
ATOM 2622 O O . ASP A 1 328 ? 12.969 -23.891 0.924 1 78.38 328 ASP A O 1
ATOM 2626 N N . GLU A 1 329 ? 13.859 -23.125 2.844 1 88 329 GLU A N 1
ATOM 2627 C CA . GLU A 1 329 ? 15.125 -23.812 2.637 1 88 329 GLU A CA 1
ATOM 2628 C C . GLU A 1 329 ? 15.359 -24.875 3.707 1 88 329 GLU A C 1
ATOM 2630 O O . GLU A 1 329 ? 14.891 -24.734 4.84 1 88 329 GLU A O 1
ATOM 2635 N N . VAL A 1 330 ? 15.938 -25.938 3.248 1 89.38 330 VAL A N 1
ATOM 2636 C CA . VAL A 1 330 ? 16.375 -26.984 4.156 1 89.38 330 VAL A CA 1
ATOM 2637 C C . VAL A 1 330 ? 17.859 -26.844 4.445 1 89.38 330 VAL A C 1
ATOM 2639 O O . VAL A 1 330 ? 18.672 -26.797 3.521 1 89.38 330 VAL A O 1
ATOM 2642 N N . GLU A 1 331 ? 18.188 -26.781 5.668 1 89.38 331 GLU A N 1
ATOM 2643 C CA . GLU A 1 331 ? 19.578 -26.656 6.066 1 89.38 331 GLU A CA 1
ATOM 2644 C C . GLU A 1 331 ? 20.141 -28 6.527 1 89.38 331 GLU A C 1
ATOM 2646 O O . GLU A 1 331 ? 19.422 -28.828 7.062 1 89.38 331 GLU A O 1
ATOM 2651 N N . GLU A 1 332 ? 21.391 -28.094 6.266 1 89.62 332 GLU A N 1
ATOM 2652 C CA . GLU A 1 332 ? 22.047 -29.281 6.793 1 89.62 332 GLU A CA 1
ATOM 2653 C C . GLU A 1 332 ? 21.906 -29.375 8.305 1 89.62 332 GLU A C 1
ATOM 2655 O O . GLU A 1 332 ? 22.094 -28.391 9.016 1 89.62 332 GLU A O 1
ATOM 2660 N N . GLY A 1 333 ? 21.5 -30.5 8.805 1 82.94 333 GLY A N 1
ATOM 2661 C CA . GLY A 1 333 ? 21.328 -30.719 10.227 1 82.94 333 GLY A CA 1
ATOM 2662 C C . GLY A 1 333 ? 19.938 -30.344 10.727 1 82.94 333 GLY A C 1
ATOM 2663 O O . GLY A 1 333 ? 19.656 -30.453 11.922 1 82.94 333 GLY A O 1
ATOM 2664 N N . ASP A 1 334 ? 19.125 -29.859 9.844 1 85.38 334 ASP A N 1
ATOM 2665 C CA . ASP A 1 334 ? 17.766 -29.531 10.234 1 85.38 334 ASP A CA 1
ATOM 2666 C C . ASP A 1 334 ? 17.016 -30.766 10.695 1 85.38 334 ASP A C 1
ATOM 2668 O O . ASP A 1 334 ? 16.406 -31.469 9.891 1 85.38 334 ASP A O 1
ATOM 2672 N N . GLU A 1 335 ? 16.859 -31 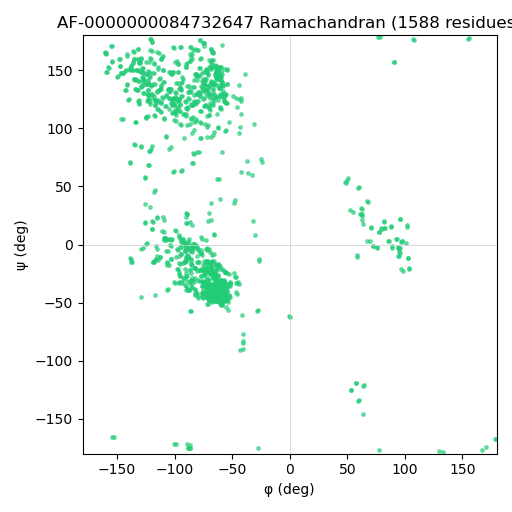11.969 1 79.56 335 GLU A N 1
ATOM 2673 C CA . GLU A 1 335 ? 16.281 -32.219 12.516 1 79.56 335 GLU A CA 1
ATOM 2674 C C . GLU A 1 335 ? 14.766 -32.25 12.312 1 79.56 335 GLU A C 1
ATOM 2676 O O . GLU A 1 335 ? 14.172 -33.344 12.211 1 79.56 335 GLU A O 1
ATOM 2681 N N . ASP A 1 336 ? 14.227 -31.109 12.227 1 78.62 336 ASP A N 1
ATOM 2682 C CA . ASP A 1 336 ? 12.781 -31.031 12.078 1 78.62 336 ASP A CA 1
ATOM 2683 C C . ASP A 1 336 ? 12.344 -31.5 10.695 1 78.62 336 ASP A C 1
ATOM 2685 O O . ASP A 1 336 ? 11.266 -32.094 10.539 1 78.62 336 ASP A O 1
ATOM 2689 N N . LEU A 1 337 ? 13.195 -31.312 9.711 1 83.94 337 LEU A N 1
ATOM 2690 C CA . LEU A 1 337 ? 12.828 -31.656 8.344 1 83.94 337 LEU A CA 1
ATOM 2691 C C . LEU A 1 337 ? 13.555 -32.938 7.898 1 83.94 337 LEU A C 1
ATOM 2693 O O . LEU A 1 337 ? 12.953 -33.812 7.262 1 83.94 337 LEU A O 1
ATOM 2697 N N . LEU A 1 338 ? 14.789 -33.094 8.281 1 86.88 338 LEU A N 1
ATOM 2698 C CA . LEU A 1 338 ? 15.625 -34.156 7.793 1 86.88 338 LEU A CA 1
ATOM 2699 C C . LEU A 1 338 ? 15.641 -35.344 8.781 1 86.88 338 LEU A C 1
ATOM 2701 O O . LEU A 1 338 ? 15.992 -36.469 8.414 1 86.88 338 LEU A O 1
ATOM 2705 N N . GLY A 1 339 ? 15.297 -35.094 10.016 1 81.19 339 GLY A N 1
ATOM 2706 C CA . GLY A 1 339 ? 15.5 -36.125 11.031 1 81.19 339 GLY A CA 1
ATOM 2707 C C . GLY A 1 339 ? 16.938 -36.562 11.133 1 81.19 339 GLY A C 1
ATOM 2708 O O . GLY A 1 339 ? 17.844 -35.75 11.344 1 81.19 339 GLY A O 1
ATOM 2709 N N . GLU A 1 340 ? 17.125 -37.875 10.859 1 81.44 340 GLU A N 1
ATOM 2710 C CA . GLU A 1 340 ? 18.469 -38.406 10.938 1 81.44 340 GLU A CA 1
ATOM 2711 C C . GLU A 1 340 ? 19.156 -38.406 9.57 1 81.44 340 GLU A C 1
ATOM 2713 O O . GLU A 1 340 ? 20.312 -38.812 9.445 1 81.44 340 GLU A O 1
ATOM 2718 N N . ASN A 1 341 ? 18.453 -37.875 8.656 1 87.81 341 ASN A N 1
ATOM 2719 C CA . ASN A 1 341 ? 18.984 -37.812 7.301 1 87.81 341 ASN A CA 1
ATOM 2720 C C . ASN A 1 341 ? 19.922 -36.625 7.113 1 87.81 341 ASN A C 1
ATOM 2722 O O . ASN A 1 341 ? 20.047 -35.781 8.008 1 87.81 341 ASN A O 1
ATOM 2726 N N . SER A 1 342 ? 20.672 -36.625 5.957 1 91.06 342 SER A N 1
ATOM 2727 C CA . SER A 1 342 ? 21.609 -35.562 5.613 1 91.06 342 SER A CA 1
ATOM 2728 C C . SER A 1 342 ? 21.422 -35.125 4.172 1 91.06 342 SER A C 1
ATOM 2730 O O . SER A 1 342 ? 21.031 -35.906 3.309 1 91.06 342 SER A O 1
ATOM 2732 N N . LEU A 1 343 ? 21.719 -33.875 3.947 1 92.38 343 LEU A N 1
ATOM 2733 C CA . LEU A 1 343 ? 21.641 -33.344 2.59 1 92.38 343 LEU A CA 1
ATOM 2734 C C . LEU A 1 343 ? 22.625 -34.031 1.671 1 92.38 343 LEU A C 1
ATOM 2736 O O . LEU A 1 343 ? 22.391 -34.156 0.463 1 92.38 343 LEU A O 1
ATOM 2740 N N . GLU A 1 344 ? 23.641 -34.656 2.244 1 92.38 344 GLU A N 1
ATOM 2741 C CA . GLU A 1 344 ? 24.656 -35.375 1.486 1 92.38 344 GLU A CA 1
ATOM 2742 C C . GLU A 1 344 ? 24.078 -36.625 0.821 1 92.38 344 GLU A C 1
ATOM 2744 O O . GLU A 1 344 ? 24.656 -37.125 -0.143 1 92.38 344 GLU A O 1
ATOM 2749 N N . ASN A 1 345 ? 22.953 -37.031 1.36 1 92.38 345 ASN A N 1
ATOM 2750 C CA . ASN A 1 345 ? 22.344 -38.25 0.823 1 92.38 345 ASN A CA 1
ATOM 2751 C C . ASN A 1 345 ? 21.469 -37.938 -0.394 1 92.38 345 ASN A C 1
ATOM 2753 O O . ASN A 1 345 ? 20.938 -38.844 -1.034 1 92.38 345 ASN A O 1
ATOM 2757 N N . PHE A 1 346 ? 21.359 -36.719 -0.724 1 94.12 346 PHE A N 1
ATOM 2758 C CA . PHE A 1 346 ? 20.656 -36.281 -1.921 1 94.12 346 PHE A CA 1
ATOM 2759 C C . PHE A 1 346 ? 21.641 -35.875 -3.014 1 94.12 346 PHE A C 1
ATOM 2761 O O . PHE A 1 346 ? 22.578 -35.094 -2.766 1 94.12 346 PHE A O 1
ATOM 2768 N N . GLU A 1 347 ? 21.359 -36.344 -4.176 1 94.31 347 GLU A N 1
ATOM 2769 C CA . GLU A 1 347 ? 22.25 -36 -5.289 1 94.31 347 GLU A CA 1
ATOM 2770 C C . GLU A 1 347 ? 22.219 -34.5 -5.598 1 94.31 347 GLU A C 1
ATOM 2772 O O . GLU A 1 347 ? 23.266 -33.906 -5.82 1 94.31 347 GLU A O 1
ATOM 2777 N N . ILE A 1 348 ? 21.125 -33.875 -5.598 1 94.81 348 ILE A N 1
ATOM 2778 C CA . ILE A 1 348 ? 20.938 -32.5 -5.996 1 94.81 348 ILE A CA 1
ATOM 2779 C C . ILE A 1 348 ? 21.516 -31.562 -4.93 1 94.81 348 ILE A C 1
ATOM 2781 O O . ILE A 1 348 ? 21.812 -30.406 -5.211 1 94.81 348 ILE A O 1
ATOM 2785 N N . ALA A 1 349 ? 21.656 -32.062 -3.672 1 94.25 349 ALA A N 1
ATOM 2786 C CA . ALA A 1 349 ? 22.062 -31.219 -2.564 1 94.25 349 ALA A CA 1
ATOM 2787 C C . ALA A 1 349 ? 23.484 -31.547 -2.111 1 94.25 349 ALA A C 1
ATOM 2789 O O . ALA A 1 349 ? 23.953 -31.016 -1.106 1 94.25 349 ALA A O 1
ATOM 2790 N N . LYS A 1 350 ? 24.125 -32.406 -2.807 1 92.94 350 LYS A N 1
ATOM 2791 C CA . LYS A 1 350 ? 25.469 -32.812 -2.41 1 92.94 350 LYS A CA 1
ATOM 2792 C C . LYS A 1 350 ? 26.406 -31.625 -2.305 1 92.94 350 LYS A C 1
ATOM 2794 O O . LYS A 1 350 ? 26.5 -30.812 -3.23 1 92.94 350 LYS A O 1
ATOM 2799 N N . GLY A 1 351 ? 27.031 -31.453 -1.173 1 90.94 351 GLY A N 1
ATOM 2800 C CA . GLY A 1 351 ? 28.031 -30.422 -0.979 1 90.94 351 GLY A CA 1
ATOM 2801 C C . GLY A 1 351 ? 27.422 -29.078 -0.588 1 90.94 351 GLY A C 1
ATOM 2802 O O . GLY A 1 351 ? 28.141 -28.078 -0.458 1 90.94 351 GLY A O 1
ATOM 2803 N N . ARG A 1 352 ? 26.141 -29.078 -0.435 1 92.56 352 ARG A N 1
ATOM 2804 C CA . ARG A 1 352 ? 25.484 -27.812 -0.115 1 92.56 352 ARG A CA 1
ATOM 2805 C C . ARG A 1 352 ? 25.094 -27.75 1.356 1 92.56 352 ARG A C 1
ATOM 2807 O O . ARG A 1 352 ? 24.781 -28.781 1.961 1 92.56 352 ARG A O 1
ATOM 2814 N N . GLN A 1 353 ? 25.109 -26.594 1.908 1 91.31 353 GLN A N 1
ATOM 2815 C CA . GLN A 1 353 ? 24.719 -26.391 3.301 1 91.31 353 GLN A CA 1
ATOM 2816 C C . GLN A 1 353 ? 23.234 -26.094 3.418 1 91.31 353 GLN A C 1
ATOM 2818 O O . GLN A 1 353 ? 22.625 -26.344 4.465 1 91.31 353 GLN A O 1
ATOM 2823 N N . LYS A 1 354 ? 22.734 -25.578 2.428 1 93.19 354 LYS A N 1
ATOM 2824 C CA . LYS A 1 354 ? 21.312 -25.266 2.361 1 93.19 354 LYS A CA 1
ATOM 2825 C C . LYS A 1 354 ? 20.781 -25.422 0.939 1 93.19 354 LYS A C 1
ATOM 2827 O O . LYS A 1 354 ? 21.516 -25.234 -0.03 1 93.19 354 LYS A O 1
ATOM 2832 N N . VAL A 1 355 ? 19.547 -25.812 0.787 1 93 355 VAL A N 1
ATOM 2833 C CA . VAL A 1 355 ? 18.922 -26.016 -0.512 1 93 355 VAL A CA 1
ATOM 2834 C C . VAL A 1 355 ? 17.422 -25.734 -0.412 1 93 355 VAL A C 1
ATOM 2836 O O . VAL A 1 355 ? 16.812 -25.938 0.639 1 93 355 VAL A O 1
ATOM 2839 N N . PRO A 1 356 ? 16.859 -25.188 -1.429 1 92.25 356 PRO A N 1
ATOM 2840 C CA . PRO A 1 356 ? 15.406 -25.047 -1.398 1 92.25 356 PRO A CA 1
ATOM 2841 C C . PRO A 1 356 ? 14.695 -26.375 -1.144 1 92.25 356 PRO A C 1
ATOM 2843 O O . PRO A 1 356 ? 15.102 -27.406 -1.679 1 92.25 356 PRO A O 1
ATOM 2846 N N . SER A 1 357 ? 13.672 -26.406 -0.321 1 91.75 357 SER A N 1
ATOM 2847 C CA . SER A 1 357 ? 13 -27.625 0.108 1 91.75 357 SER A CA 1
ATOM 2848 C C . SER A 1 357 ? 12.414 -28.375 -1.08 1 91.75 357 SER A C 1
ATOM 2850 O O . SER A 1 357 ? 12.461 -29.609 -1.128 1 91.75 357 SER A O 1
ATOM 2852 N N . GLU A 1 358 ? 11.852 -27.625 -2.084 1 93.44 358 GLU A N 1
ATOM 2853 C CA . GLU A 1 358 ? 11.195 -28.266 -3.217 1 93.44 358 GLU A CA 1
ATOM 2854 C C . GLU A 1 358 ? 12.188 -29.078 -4.047 1 93.44 358 GLU A C 1
ATOM 2856 O O . GLU A 1 358 ? 11.805 -30.016 -4.742 1 93.44 358 GLU A O 1
ATOM 2861 N N . HIS A 1 359 ? 13.461 -28.75 -3.967 1 96.25 359 HIS A N 1
ATOM 2862 C CA . HIS A 1 359 ? 14.469 -29.5 -4.711 1 96.25 359 HIS A CA 1
ATOM 2863 C C . HIS A 1 359 ? 14.648 -30.906 -4.141 1 96.25 359 HIS A C 1
ATOM 2865 O O . HIS A 1 359 ? 14.578 -31.891 -4.875 1 96.25 359 HIS A O 1
ATOM 2871 N N . VAL A 1 360 ? 14.781 -30.984 -2.842 1 95 360 VAL A N 1
ATOM 2872 C CA . VAL A 1 360 ? 15.039 -32.281 -2.217 1 95 360 VAL A CA 1
ATOM 2873 C C . VAL A 1 360 ? 13.758 -33.094 -2.176 1 95 360 VAL A C 1
ATOM 2875 O O . VAL A 1 360 ? 13.789 -34.312 -2.281 1 95 360 VAL A O 1
ATOM 2878 N N . ILE A 1 361 ? 12.672 -32.469 -2.049 1 95.06 361 ILE A N 1
ATOM 2879 C CA . ILE A 1 361 ? 11.398 -33.188 -2.051 1 95.06 361 ILE A CA 1
ATOM 2880 C C . ILE A 1 361 ? 11.148 -33.781 -3.43 1 95.06 361 ILE A C 1
ATOM 2882 O O . ILE A 1 361 ? 10.625 -34.906 -3.541 1 95.06 361 ILE A O 1
ATOM 2886 N N . LEU A 1 362 ? 11.484 -33.031 -4.457 1 97.06 362 LEU A N 1
ATOM 2887 C CA . LEU A 1 362 ? 11.367 -33.562 -5.809 1 97.06 362 LEU A CA 1
ATOM 2888 C C . LEU A 1 362 ? 12.227 -34.812 -5.969 1 97.06 362 LEU A C 1
ATOM 2890 O O . LEU A 1 362 ? 11.766 -35.844 -6.504 1 97.06 362 LEU A O 1
ATOM 2894 N N . GLU A 1 363 ? 13.438 -34.75 -5.547 1 96.56 363 GLU A N 1
ATOM 2895 C CA . GLU A 1 363 ? 14.297 -35.938 -5.621 1 96.56 363 GLU A CA 1
ATOM 2896 C C . GLU A 1 363 ? 13.695 -37.125 -4.844 1 96.56 363 GLU A C 1
ATOM 2898 O O . GLU A 1 363 ? 13.688 -38.25 -5.324 1 96.56 363 GLU A O 1
ATOM 2903 N N . ARG A 1 364 ? 13.188 -36.844 -3.68 1 93.81 364 ARG A N 1
ATOM 2904 C CA . ARG A 1 364 ? 12.555 -37.875 -2.861 1 93.81 364 ARG A CA 1
ATOM 2905 C C . ARG A 1 364 ? 11.352 -38.469 -3.574 1 93.81 364 ARG A C 1
ATOM 2907 O O . ARG A 1 364 ? 11.125 -39.688 -3.516 1 93.81 364 ARG A O 1
ATOM 2914 N N . ALA A 1 365 ? 10.586 -37.625 -4.141 1 95.75 365 ALA A N 1
ATOM 2915 C CA . ALA A 1 365 ? 9.43 -38.094 -4.895 1 95.75 365 ALA A CA 1
ATOM 2916 C C . ALA A 1 365 ? 9.844 -39.094 -5.98 1 95.75 365 ALA A C 1
ATOM 2918 O O . ALA A 1 365 ? 9.18 -40.094 -6.195 1 95.75 365 ALA A O 1
ATOM 2919 N N . ILE A 1 366 ? 10.914 -38.781 -6.652 1 96.44 366 ILE A N 1
ATOM 2920 C CA . ILE A 1 366 ? 11.414 -39.656 -7.715 1 96.44 366 ILE A CA 1
ATOM 2921 C C . ILE A 1 366 ? 11.938 -40.969 -7.109 1 96.44 366 ILE A C 1
ATOM 2923 O O . ILE A 1 366 ? 11.742 -42.031 -7.68 1 96.44 366 ILE A O 1
ATOM 2927 N N . ASP A 1 367 ? 12.516 -40.875 -5.902 1 93.38 367 ASP A N 1
ATOM 2928 C CA . ASP A 1 367 ? 13 -42.062 -5.203 1 93.38 367 ASP A CA 1
ATOM 2929 C C . ASP A 1 367 ? 11.844 -43 -4.859 1 93.38 367 ASP A C 1
ATOM 2931 O O . ASP A 1 367 ? 12.023 -44.219 -4.82 1 93.38 367 ASP A O 1
ATOM 2935 N N . PHE A 1 368 ? 10.727 -42.438 -4.605 1 92.94 368 PHE A N 1
ATOM 2936 C CA . PHE A 1 368 ? 9.57 -43.219 -4.223 1 92.94 368 PHE A CA 1
ATOM 2937 C C . PHE A 1 368 ? 8.992 -43.938 -5.426 1 92.94 368 PHE A C 1
ATOM 2939 O O . PHE A 1 368 ? 8.32 -44.969 -5.27 1 92.94 368 PHE A O 1
ATOM 2946 N N . LEU A 1 369 ? 9.258 -43.5 -6.586 1 96.12 369 LEU A N 1
ATOM 2947 C CA . LEU A 1 369 ? 8.703 -44.094 -7.797 1 96.12 369 LEU A CA 1
ATOM 2948 C C . LEU A 1 369 ? 9.367 -45.438 -8.094 1 96.12 369 LEU A C 1
ATOM 2950 O O . LEU A 1 369 ? 10.578 -45.594 -7.93 1 96.12 369 LEU A O 1
ATOM 2954 N N . GLU A 1 370 ? 8.602 -46.406 -8.539 1 95.38 370 GLU A N 1
ATOM 2955 C CA . GLU A 1 370 ? 9.164 -47.594 -9.148 1 95.38 370 GLU A CA 1
ATOM 2956 C C . GLU A 1 370 ? 9.781 -47.281 -10.508 1 95.38 370 GLU A C 1
ATOM 2958 O O . GLU A 1 370 ? 9.477 -46.281 -11.117 1 95.38 370 GLU A O 1
ATOM 2963 N N . PRO A 1 371 ? 10.711 -48.188 -10.953 1 95.69 371 PRO A N 1
ATOM 2964 C CA . PRO A 1 371 ? 11.188 -47.969 -12.32 1 95.69 371 PRO A CA 1
ATOM 2965 C C . PRO A 1 371 ? 10.055 -47.938 -13.344 1 95.69 371 PRO A C 1
ATOM 2967 O O . PRO A 1 371 ? 9.227 -48.844 -13.398 1 95.69 371 PRO A O 1
ATOM 2970 N N . GLY A 1 372 ? 10.008 -46.844 -14.031 1 96.25 372 GLY A N 1
ATOM 2971 C CA . GLY A 1 372 ? 8.945 -46.656 -15 1 96.25 372 GLY A CA 1
ATOM 2972 C C . GLY A 1 372 ? 7.758 -45.875 -14.445 1 96.25 372 GLY A C 1
ATOM 2973 O O . GLY A 1 372 ? 6.824 -45.562 -15.18 1 96.25 372 GLY A O 1
ATOM 2974 N N . GLY A 1 373 ? 7.809 -45.625 -13.125 1 97.56 373 GLY A N 1
ATOM 2975 C CA . GLY A 1 373 ? 6.738 -44.875 -12.492 1 97.56 373 GLY A CA 1
ATOM 2976 C C . GLY A 1 373 ? 6.68 -43.406 -12.945 1 97.56 373 GLY A C 1
ATOM 2977 O O . GLY A 1 373 ? 7.617 -42.906 -13.578 1 97.56 373 GLY A O 1
ATOM 2978 N N . GLN A 1 374 ? 5.539 -42.75 -12.625 1 98.19 374 GLN A N 1
ATOM 2979 C CA . GLN A 1 374 ? 5.336 -41.406 -13.094 1 98.19 374 GLN A CA 1
ATOM 2980 C C . GLN A 1 374 ? 4.98 -40.469 -11.945 1 98.19 374 GLN A C 1
ATOM 2982 O O . GLN A 1 374 ? 4.434 -40.906 -10.93 1 98.19 374 GLN A O 1
ATOM 2987 N N . LEU A 1 375 ? 5.32 -39.219 -12.086 1 98.12 375 LEU A N 1
ATOM 2988 C CA . LEU A 1 375 ? 4.883 -38.219 -11.094 1 98.12 375 LEU A CA 1
ATOM 2989 C C . LEU A 1 375 ? 4.285 -37 -11.773 1 98.12 375 LEU A C 1
ATOM 2991 O O . LEU A 1 375 ? 4.555 -36.75 -12.945 1 98.12 375 LEU A O 1
ATOM 2995 N N . GLY A 1 376 ? 3.363 -36.312 -11.172 1 98.44 376 GLY A N 1
ATOM 2996 C CA . GLY A 1 376 ? 2.818 -34.969 -11.438 1 98.44 376 GLY A CA 1
ATOM 2997 C C . GLY A 1 376 ? 2.889 -34.062 -10.234 1 98.44 376 GLY A C 1
ATOM 2998 O O . GLY A 1 376 ? 2.139 -34.219 -9.273 1 98.44 376 GLY A O 1
ATOM 2999 N N . LEU A 1 377 ? 3.82 -33.031 -10.336 1 98.06 377 LEU A N 1
ATOM 3000 C CA . LEU A 1 377 ? 4.047 -32.156 -9.195 1 98.06 377 LEU A CA 1
ATOM 3001 C C . LEU A 1 377 ? 3.953 -30.688 -9.617 1 98.06 377 LEU A C 1
ATOM 3003 O O . LEU A 1 377 ? 4.438 -30.312 -10.688 1 98.06 377 LEU A O 1
ATOM 3007 N N . VAL A 1 378 ? 3.264 -29.859 -8.805 1 96.19 378 VAL A N 1
ATOM 3008 C CA . VAL A 1 378 ? 3.283 -28.422 -8.969 1 96.19 378 VAL A CA 1
ATOM 3009 C C . VAL A 1 378 ? 4.59 -27.844 -8.414 1 96.19 378 VAL A C 1
ATOM 3011 O O . VAL A 1 378 ? 4.969 -28.141 -7.277 1 96.19 378 VAL A O 1
ATOM 3014 N N . LEU A 1 379 ? 5.27 -27.062 -9.211 1 96.5 379 LEU A N 1
ATOM 3015 C CA . LEU A 1 379 ? 6.562 -26.531 -8.812 1 96.5 379 LEU A CA 1
ATOM 3016 C C . LEU A 1 379 ? 6.688 -25.062 -9.211 1 96.5 379 LEU A C 1
ATOM 3018 O O . LEU A 1 379 ? 6.047 -24.625 -10.172 1 96.5 379 LEU A O 1
ATOM 3022 N N . PRO A 1 380 ? 7.516 -24.344 -8.469 1 94.12 380 PRO A N 1
ATOM 3023 C CA . PRO A 1 380 ? 7.734 -22.953 -8.875 1 94.12 380 PRO A CA 1
ATOM 3024 C C . PRO A 1 380 ? 8.492 -22.844 -10.195 1 94.12 380 PRO A C 1
ATOM 3026 O O . PRO A 1 380 ? 9.383 -23.641 -10.469 1 94.12 380 PRO A O 1
ATOM 3029 N N . ASP A 1 381 ? 8.266 -21.781 -10.906 1 94.69 381 ASP A N 1
ATOM 3030 C CA . ASP A 1 381 ? 8.859 -21.625 -12.227 1 94.69 381 ASP A CA 1
ATOM 3031 C C . ASP A 1 381 ? 10.375 -21.453 -12.133 1 94.69 381 ASP A C 1
ATOM 3033 O O . ASP A 1 381 ? 11.094 -21.766 -13.086 1 94.69 381 ASP A O 1
ATOM 3037 N N . GLY A 1 382 ? 10.797 -20.969 -11.023 1 93.38 382 GLY A N 1
ATOM 3038 C CA . GLY A 1 382 ? 12.227 -20.781 -10.859 1 93.38 382 GLY A CA 1
ATOM 3039 C C . GLY A 1 382 ? 13.016 -22.062 -11.07 1 93.38 382 GLY A C 1
ATOM 3040 O O . GLY A 1 382 ? 14.141 -22.031 -11.578 1 93.38 382 GLY A O 1
ATOM 3041 N N . LEU A 1 383 ? 12.461 -23.141 -10.719 1 95.56 383 LEU A N 1
ATOM 3042 C CA . LEU A 1 383 ? 13.109 -24.438 -10.891 1 95.56 383 LEU A CA 1
ATOM 3043 C C . LEU A 1 383 ? 13.414 -24.703 -12.359 1 95.56 383 LEU A C 1
ATOM 3045 O O . LEU A 1 383 ? 14.438 -25.297 -12.688 1 95.56 383 LEU A O 1
ATOM 3049 N N . PHE A 1 384 ? 12.594 -24.172 -13.211 1 96.94 384 PHE A N 1
ATOM 3050 C CA . PHE A 1 384 ? 12.672 -24.484 -14.633 1 96.94 384 PHE A CA 1
ATOM 3051 C C . PHE A 1 384 ? 13.484 -23.422 -15.367 1 96.94 384 PHE A C 1
ATOM 3053 O O . PHE A 1 384 ? 13.914 -23.641 -16.5 1 96.94 384 PHE A O 1
ATOM 3060 N N . ASN A 1 385 ? 13.68 -22.25 -14.688 1 95.5 385 ASN A N 1
ATOM 3061 C CA . ASN A 1 385 ? 14.227 -21.219 -15.555 1 95.5 385 ASN A CA 1
ATOM 3062 C C . ASN A 1 385 ? 15.328 -20.422 -14.852 1 95.5 385 ASN A C 1
ATOM 3064 O O . ASN A 1 385 ? 16.078 -19.703 -15.492 1 95.5 385 ASN A O 1
ATOM 3068 N N . ASN A 1 386 ? 15.445 -20.531 -13.516 1 93.25 386 ASN A N 1
ATOM 3069 C CA . ASN A 1 386 ? 16.516 -19.797 -12.852 1 93.25 386 ASN A CA 1
ATOM 3070 C C . ASN A 1 386 ? 17.891 -20.266 -13.305 1 93.25 386 ASN A C 1
ATOM 3072 O O . ASN A 1 386 ? 18.094 -21.453 -13.562 1 93.25 386 ASN A O 1
ATOM 3076 N N . GLN A 1 387 ? 18.766 -19.328 -13.336 1 89.94 387 GLN A N 1
ATOM 3077 C CA . GLN A 1 387 ? 20.094 -19.609 -13.875 1 89.94 387 GLN A CA 1
ATOM 3078 C C . GLN A 1 387 ? 21.156 -19.516 -12.781 1 89.94 387 GLN A C 1
ATOM 3080 O O . GLN A 1 387 ? 20.859 -19.172 -11.641 1 89.94 387 GLN A O 1
ATOM 3085 N N . GLY A 1 388 ? 22.297 -20.016 -13.047 1 85.38 388 GLY A N 1
ATOM 3086 C CA . GLY A 1 388 ? 23.438 -19.859 -12.156 1 85.38 388 GLY A CA 1
ATOM 3087 C C . GLY A 1 388 ? 23.562 -20.984 -11.133 1 85.38 388 GLY A C 1
ATOM 3088 O O . GLY A 1 388 ? 22.547 -21.578 -10.75 1 85.38 388 GLY A O 1
ATOM 3089 N N . GLU A 1 389 ? 24.641 -21.188 -10.656 1 82 389 GLU A N 1
ATOM 3090 C CA . GLU A 1 389 ? 24.938 -22.266 -9.703 1 82 389 GLU A CA 1
ATOM 3091 C C . GLU A 1 389 ? 24.328 -21.969 -8.336 1 82 389 GLU A C 1
ATOM 3093 O O . GLU A 1 389 ? 23.906 -22.891 -7.625 1 82 389 GLU A O 1
ATOM 3098 N N . LEU A 1 390 ? 24.266 -20.766 -8.062 1 82.56 390 LEU A N 1
ATOM 3099 C CA . LEU A 1 390 ? 23.781 -20.359 -6.746 1 82.56 390 LEU A CA 1
ATOM 3100 C C . LEU A 1 390 ? 22.312 -20.75 -6.566 1 82.56 390 LEU A C 1
ATOM 3102 O O . LEU A 1 390 ? 21.891 -21.109 -5.461 1 82.56 390 LEU A O 1
ATOM 3106 N N . SER A 1 391 ? 21.578 -20.734 -7.621 1 87 391 SER A N 1
ATOM 3107 C CA . SER A 1 391 ? 20.172 -21.094 -7.535 1 87 391 SER A CA 1
ATOM 3108 C C . SER A 1 391 ? 19.969 -22.594 -7.348 1 87 391 SER A C 1
ATOM 3110 O O . SER A 1 391 ? 18.906 -23.031 -6.91 1 87 391 SER A O 1
ATOM 3112 N N . ASN A 1 392 ? 20.938 -23.438 -7.762 1 92.06 392 ASN A N 1
ATOM 3113 C CA . ASN A 1 392 ? 20.906 -24.891 -7.715 1 92.06 392 ASN A CA 1
ATOM 3114 C C . ASN A 1 392 ? 19.953 -25.469 -8.75 1 92.06 392 ASN A C 1
ATOM 3116 O O . ASN A 1 392 ? 19.797 -26.688 -8.867 1 92.06 392 ASN A O 1
ATOM 3120 N N . CYS A 1 393 ? 19.25 -24.609 -9.539 1 94.44 393 CYS A N 1
ATOM 3121 C CA . CYS A 1 393 ? 18.188 -25.047 -10.438 1 94.44 393 CYS A CA 1
ATOM 3122 C C . CYS A 1 393 ? 18.766 -25.797 -11.633 1 94.44 393 CYS A C 1
ATOM 3124 O O . CYS A 1 393 ? 18.234 -26.844 -12.031 1 94.44 393 CYS A O 1
ATOM 3126 N N . PRO A 1 394 ? 19.891 -25.328 -12.227 1 93.5 394 PRO A N 1
ATOM 3127 C CA . PRO A 1 394 ? 20.484 -26.125 -13.32 1 93.5 394 PRO A CA 1
ATOM 3128 C C . PRO A 1 394 ? 20.875 -27.531 -12.883 1 93.5 394 PRO A C 1
ATOM 3130 O O . PRO A 1 394 ? 20.734 -28.484 -13.656 1 93.5 394 PRO A O 1
ATOM 3133 N N . ARG A 1 395 ? 21.266 -27.656 -11.664 1 94 395 ARG A N 1
ATOM 3134 C CA . ARG A 1 395 ? 21.609 -28.969 -11.133 1 94 395 ARG A CA 1
ATOM 3135 C C . ARG A 1 395 ? 20.375 -29.859 -11.055 1 94 395 ARG A C 1
ATOM 3137 O O . ARG A 1 395 ? 20.438 -31.047 -11.375 1 94 395 ARG A O 1
ATOM 3144 N N . VAL A 1 396 ? 19.344 -29.328 -10.625 1 96.69 396 VAL A N 1
ATOM 3145 C CA . VAL A 1 396 ? 18.078 -30.062 -10.547 1 96.69 396 VAL A CA 1
ATOM 3146 C C . VAL A 1 396 ? 17.656 -30.516 -11.945 1 96.69 396 VAL A C 1
ATOM 3148 O O . VAL A 1 396 ? 17.234 -31.656 -12.133 1 96.69 396 VAL A O 1
ATOM 3151 N N . ARG A 1 397 ? 17.781 -29.672 -12.93 1 97.69 397 ARG A N 1
ATOM 3152 C CA . ARG A 1 397 ? 17.406 -30 -14.297 1 97.69 397 ARG A CA 1
ATOM 3153 C C . ARG A 1 397 ? 18.297 -31.109 -14.859 1 97.69 397 ARG A C 1
ATOM 3155 O O . ARG A 1 397 ? 17.812 -32 -15.555 1 97.69 397 ARG A O 1
ATOM 3162 N N . SER A 1 398 ? 19.562 -31.062 -14.508 1 96.06 398 SER A N 1
ATOM 3163 C CA . SER A 1 398 ? 20.469 -32.156 -14.898 1 96.06 398 SER A CA 1
ATOM 3164 C C . SER A 1 398 ? 20.094 -33.469 -14.242 1 96.06 398 SER A C 1
ATOM 3166 O O . SER A 1 398 ? 20.109 -34.5 -14.883 1 96.06 398 SER A O 1
ATOM 3168 N N . PHE A 1 399 ? 19.766 -33.438 -13 1 96.81 399 PHE A N 1
ATOM 3169 C CA . PHE A 1 399 ? 19.312 -34.594 -12.266 1 96.81 399 PHE A CA 1
ATOM 3170 C C . PHE A 1 399 ? 18.094 -35.219 -12.945 1 96.81 399 PHE A C 1
ATOM 3172 O O . PHE A 1 399 ? 18.062 -36.438 -13.156 1 96.81 399 PHE A O 1
ATOM 3179 N N . LEU A 1 400 ? 17.125 -34.375 -13.273 1 98.38 400 LEU A N 1
ATOM 3180 C CA . LEU A 1 400 ? 15.906 -34.875 -13.93 1 98.38 400 LEU A CA 1
ATOM 3181 C C . LEU A 1 400 ? 16.234 -35.562 -15.242 1 98.38 400 LEU A C 1
ATOM 3183 O O . LEU A 1 400 ? 15.727 -36.656 -15.523 1 98.38 400 LEU A O 1
ATOM 3187 N N . ALA A 1 401 ? 17.109 -34.938 -16.031 1 97.81 401 ALA A N 1
ATOM 3188 C CA . ALA A 1 401 ? 17.484 -35.469 -17.344 1 97.81 401 ALA A CA 1
ATOM 3189 C C . ALA A 1 401 ? 18.156 -36.844 -17.203 1 97.81 401 ALA A C 1
ATOM 3191 O O . ALA A 1 401 ? 18.047 -37.656 -18.094 1 97.81 401 ALA A O 1
ATOM 3192 N N . LYS A 1 402 ? 18.75 -37.031 -16.078 1 97.44 402 LYS A N 1
ATOM 3193 C CA . LYS A 1 402 ? 19.516 -38.281 -15.883 1 97.44 402 LYS A CA 1
ATOM 3194 C C . LYS A 1 402 ? 18.656 -39.375 -15.25 1 97.44 402 LYS A C 1
ATOM 3196 O O . LYS A 1 402 ? 19.031 -40.531 -15.258 1 97.44 402 LYS A O 1
ATOM 3201 N N . GLN A 1 403 ? 17.547 -39 -14.711 1 97.75 403 GLN A N 1
ATOM 3202 C CA . GLN A 1 403 ? 16.797 -39.969 -13.906 1 97.75 403 GLN A CA 1
ATOM 3203 C C . GLN A 1 403 ? 15.562 -40.438 -14.656 1 97.75 403 GLN A C 1
ATOM 3205 O O . GLN A 1 403 ? 14.953 -41.438 -14.273 1 97.75 403 GLN A O 1
ATOM 3210 N N . GLY A 1 404 ? 15.195 -39.75 -15.664 1 98.12 404 GLY A N 1
ATOM 3211 C CA . GLY A 1 404 ? 13.984 -40.156 -16.359 1 98.12 404 GLY A CA 1
ATOM 3212 C C . GLY A 1 404 ? 13.617 -39.25 -17.516 1 98.12 404 GLY A C 1
ATOM 3213 O O . GLY A 1 404 ? 14.469 -38.531 -18.031 1 98.12 404 GLY A O 1
ATOM 3214 N N . PHE A 1 405 ? 12.367 -39.406 -18.031 1 98.06 405 PHE A N 1
ATOM 3215 C CA . PHE A 1 405 ? 11.836 -38.594 -19.141 1 98.06 405 PHE A CA 1
ATOM 3216 C C . PHE A 1 405 ? 10.875 -37.531 -18.625 1 98.06 405 PHE A C 1
ATOM 3218 O O . PHE A 1 405 ? 9.898 -37.844 -17.953 1 98.06 405 PHE A O 1
ATOM 3225 N N . ILE A 1 406 ? 11.227 -36.312 -18.922 1 98.5 406 ILE A N 1
ATOM 3226 C CA . ILE A 1 406 ? 10.242 -35.25 -18.75 1 98.5 406 ILE A CA 1
ATOM 3227 C C . ILE A 1 406 ? 9.156 -35.344 -19.812 1 98.5 406 ILE A C 1
ATOM 3229 O O . ILE A 1 406 ? 9.406 -35.094 -20.984 1 98.5 406 ILE A O 1
ATOM 3233 N N . GLU A 1 407 ? 7.988 -35.688 -19.391 1 98.12 407 GLU A N 1
ATOM 3234 C CA . GLU A 1 407 ? 6.934 -35.969 -20.359 1 98.12 407 GLU A CA 1
ATOM 3235 C C . GLU A 1 407 ? 6.168 -34.688 -20.734 1 98.12 407 GLU A C 1
ATOM 3237 O O . GLU A 1 407 ? 5.781 -34.531 -21.891 1 98.12 407 GLU A O 1
ATOM 3242 N N . ALA A 1 408 ? 5.938 -33.875 -19.766 1 98.62 408 ALA A N 1
ATOM 3243 C CA . ALA A 1 408 ? 5.18 -32.656 -20.016 1 98.62 408 ALA A CA 1
ATOM 3244 C C . ALA A 1 408 ? 5.453 -31.609 -18.938 1 98.62 408 ALA A C 1
ATOM 3246 O O . ALA A 1 408 ? 5.785 -31.953 -17.797 1 98.62 408 ALA A O 1
ATOM 3247 N N . ILE A 1 409 ? 5.406 -30.375 -19.266 1 98.62 409 ILE A N 1
ATOM 3248 C CA . ILE A 1 409 ? 5.383 -29.25 -18.344 1 98.62 409 ILE A CA 1
ATOM 3249 C C . ILE A 1 409 ? 4.262 -28.297 -18.734 1 98.62 409 ILE A C 1
ATOM 3251 O O . ILE A 1 409 ? 4.207 -27.828 -19.875 1 98.62 409 ILE A O 1
ATOM 3255 N N . VAL A 1 410 ? 3.359 -27.984 -17.828 1 98.44 410 VAL A N 1
ATOM 3256 C CA . VAL A 1 410 ? 2.229 -27.094 -18.062 1 98.44 410 VAL A CA 1
ATOM 3257 C C . VAL A 1 410 ? 2.357 -25.844 -17.188 1 98.44 410 VAL A C 1
ATOM 3259 O O . VAL A 1 410 ? 2.32 -25.938 -15.953 1 98.44 410 VAL A O 1
ATOM 3262 N N . SER A 1 411 ? 2.494 -24.719 -17.812 1 96.81 411 SER A N 1
ATOM 3263 C CA . SER A 1 411 ? 2.633 -23.453 -17.109 1 96.81 411 SER A CA 1
ATOM 3264 C C . SER A 1 411 ? 1.276 -22.922 -16.641 1 96.81 411 SER A C 1
ATOM 3266 O O . SER A 1 411 ? 0.333 -22.844 -17.438 1 96.81 411 SER A O 1
ATOM 3268 N N . LEU A 1 412 ? 1.216 -22.578 -15.375 1 94.88 412 LEU A N 1
ATOM 3269 C CA . LEU A 1 412 ? 0.004 -22 -14.805 1 94.88 412 LEU A CA 1
ATOM 3270 C C . LEU A 1 412 ? 0.097 -20.469 -14.766 1 94.88 412 LEU A C 1
ATOM 3272 O O . LEU A 1 412 ? 1.195 -19.922 -14.781 1 94.88 412 LEU A O 1
ATOM 3276 N N . PRO A 1 413 ? -1.015 -19.828 -14.766 1 89.5 413 PRO A N 1
ATOM 3277 C CA . PRO A 1 413 ? -0.955 -18.359 -14.664 1 89.5 413 PRO A CA 1
ATOM 3278 C C . PRO A 1 413 ? -0.424 -17.891 -13.312 1 89.5 413 PRO A C 1
ATOM 3280 O O . PRO A 1 413 ? -0.424 -18.656 -12.344 1 89.5 413 PRO A O 1
ATOM 3283 N N . ASP A 1 414 ? -0.045 -16.625 -13.234 1 83.31 414 ASP A N 1
ATOM 3284 C CA . ASP A 1 414 ? 0.58 -16.047 -12.047 1 83.31 414 ASP A CA 1
ATOM 3285 C C . ASP A 1 414 ? -0.385 -16.031 -10.867 1 83.31 414 ASP A C 1
ATOM 3287 O O . ASP A 1 414 ? 0.043 -16.094 -9.711 1 83.31 414 ASP A O 1
ATOM 3291 N N . PHE A 1 415 ? -1.653 -16.031 -11.164 1 78.94 415 PHE A N 1
ATOM 3292 C CA . PHE A 1 415 ? -2.619 -15.852 -10.086 1 78.94 415 PHE A CA 1
ATOM 3293 C C . PHE A 1 415 ? -3.08 -17.203 -9.539 1 78.94 415 PHE A C 1
ATOM 3295 O O . PHE A 1 415 ? -3.896 -17.25 -8.617 1 78.94 415 PHE A O 1
ATOM 3302 N N . ALA A 1 416 ? -2.562 -18.234 -10.047 1 86.06 416 ALA A N 1
ATOM 3303 C CA . ALA A 1 416 ? -3.066 -19.578 -9.734 1 86.06 416 ALA A CA 1
ATOM 3304 C C . ALA A 1 416 ? -3.105 -19.797 -8.227 1 86.06 416 ALA A C 1
ATOM 3306 O O . ALA A 1 416 ? -4.02 -20.453 -7.711 1 86.06 416 ALA A O 1
ATOM 3307 N N . PHE A 1 417 ? -2.129 -19.234 -7.527 1 80.94 417 PHE A N 1
ATOM 3308 C CA . PHE A 1 417 ? -2.07 -19.5 -6.094 1 80.94 417 PHE A CA 1
ATOM 3309 C C . PHE A 1 417 ? -2.201 -18.203 -5.297 1 80.94 417 PHE A C 1
ATOM 3311 O O . PHE A 1 417 ? -1.871 -18.172 -4.109 1 80.94 417 PHE A O 1
ATOM 3318 N N . ARG A 1 418 ? -2.604 -17.172 -5.988 1 70.75 418 ARG A N 1
ATOM 3319 C CA . ARG A 1 418 ? -2.756 -15.867 -5.332 1 70.75 418 ARG A CA 1
ATOM 3320 C C . ARG A 1 418 ? -3.787 -15.945 -4.207 1 70.75 418 ARG A C 1
ATOM 3322 O O . ARG A 1 418 ? -3.607 -15.336 -3.152 1 70.75 418 ARG A O 1
ATOM 3329 N N . LYS A 1 419 ? -4.809 -16.625 -4.504 1 61.75 419 LYS A N 1
ATOM 3330 C CA . LYS A 1 419 ? -5.875 -16.781 -3.516 1 61.75 419 LYS A CA 1
ATOM 3331 C C . LYS A 1 419 ? -5.348 -17.422 -2.236 1 61.75 419 LYS A C 1
ATOM 3333 O O . LYS A 1 419 ? -5.828 -17.125 -1.142 1 61.75 419 LYS A O 1
ATOM 3338 N N . SER A 1 420 ? -4.387 -18.25 -2.465 1 63.06 420 SER A N 1
ATOM 3339 C CA . SER A 1 420 ? -3.805 -18.953 -1.317 1 63.06 420 SER A CA 1
ATOM 3340 C C . SER A 1 420 ? -2.748 -18.078 -0.633 1 63.06 420 SER A C 1
ATOM 3342 O O . SER A 1 420 ? -2.152 -18.5 0.365 1 63.06 420 SER A O 1
ATOM 3344 N N . GLY A 1 421 ? -2.561 -16.859 -1.18 1 61.38 421 GLY A N 1
ATOM 3345 C CA . GLY A 1 421 ? -1.627 -15.93 -0.57 1 61.38 421 GLY A CA 1
ATOM 3346 C C . GLY A 1 421 ? -0.236 -16 -1.172 1 61.38 421 GLY A C 1
ATOM 3347 O O . GLY A 1 421 ? 0.664 -15.266 -0.752 1 61.38 421 GLY A O 1
ATOM 3348 N N . ALA A 1 422 ? -0.131 -16.938 -2.092 1 67 422 ALA A N 1
ATOM 3349 C CA . ALA A 1 422 ? 1.179 -17.062 -2.727 1 67 422 ALA A CA 1
ATOM 3350 C C . ALA A 1 422 ? 1.257 -16.219 -3.998 1 67 422 ALA A C 1
ATOM 3352 O O . ALA A 1 422 ? 0.269 -16.078 -4.723 1 67 422 ALA A O 1
ATOM 3353 N N . GLN A 1 423 ? 2.379 -15.656 -4.207 1 69.62 423 GLN A N 1
ATOM 3354 C CA . GLN A 1 423 ? 2.559 -14.828 -5.395 1 69.62 423 GLN A CA 1
ATOM 3355 C C . GLN A 1 423 ? 3.475 -15.5 -6.406 1 69.62 423 GLN A C 1
ATOM 3357 O O . GLN A 1 423 ? 3.732 -14.953 -7.48 1 69.62 423 GLN A O 1
ATOM 3362 N N . ASN A 1 424 ? 3.76 -16.719 -6.191 1 81 424 ASN A N 1
ATOM 3363 C CA . ASN A 1 424 ? 4.734 -17.391 -7.047 1 81 424 ASN A CA 1
ATOM 3364 C C . ASN A 1 424 ? 4.086 -17.906 -8.328 1 81 424 ASN A C 1
ATOM 3366 O O . ASN A 1 424 ? 2.996 -18.484 -8.289 1 81 424 ASN A O 1
ATOM 3370 N N . LYS A 1 425 ? 4.727 -17.688 -9.375 1 89.06 425 LYS A N 1
ATOM 3371 C CA . LYS A 1 425 ? 4.379 -18.359 -10.617 1 89.06 425 LYS A CA 1
ATOM 3372 C C . LYS A 1 425 ? 4.785 -19.828 -10.586 1 89.06 425 LYS A C 1
ATOM 3374 O O . LYS A 1 425 ? 5.891 -20.156 -10.148 1 89.06 425 LYS A O 1
ATOM 3379 N N . THR A 1 426 ? 3.814 -20.719 -11.016 1 93.75 426 THR A N 1
ATOM 3380 C CA . THR A 1 426 ? 4.082 -22.141 -10.883 1 93.75 426 THR A CA 1
ATOM 3381 C C . THR A 1 426 ? 3.766 -22.875 -12.188 1 93.75 426 THR A C 1
ATOM 3383 O O . THR A 1 426 ? 3.092 -22.328 -13.062 1 93.75 426 THR A O 1
ATOM 3386 N N . SER A 1 427 ? 4.332 -24.016 -12.336 1 97.25 427 SER A N 1
ATOM 3387 C CA . SER A 1 427 ? 4.059 -24.969 -13.406 1 97.25 427 SER A CA 1
ATOM 3388 C C . SER A 1 427 ? 3.924 -26.391 -12.859 1 97.25 427 SER A C 1
ATOM 3390 O O . SER A 1 427 ? 4.352 -26.672 -11.742 1 97.25 427 SER A O 1
ATOM 3392 N N . ILE A 1 428 ? 3.277 -27.25 -13.633 1 98.5 428 ILE A N 1
ATOM 3393 C CA . ILE A 1 428 ? 3.145 -28.656 -13.266 1 98.5 428 ILE A CA 1
ATOM 3394 C C . ILE A 1 428 ? 4.121 -29.5 -14.086 1 98.5 428 ILE A C 1
ATOM 3396 O O . ILE A 1 428 ? 4.113 -29.438 -15.32 1 98.5 428 ILE A O 1
ATOM 3400 N N . LEU A 1 429 ? 4.945 -30.266 -13.398 1 98.75 429 LEU A N 1
ATOM 3401 C CA . LEU A 1 429 ? 5.895 -31.172 -14.031 1 98.75 429 LEU A CA 1
ATOM 3402 C C . LEU A 1 429 ? 5.324 -32.594 -14.109 1 98.75 429 LEU A C 1
ATOM 3404 O O . LEU A 1 429 ? 4.887 -33.125 -13.102 1 98.75 429 LEU A O 1
ATOM 3408 N N . PHE A 1 430 ? 5.27 -33.188 -15.266 1 98.81 430 PHE A N 1
ATOM 3409 C CA . PHE A 1 430 ? 4.988 -34.594 -15.469 1 98.81 430 PHE A CA 1
ATOM 3410 C C . PHE A 1 430 ? 6.246 -35.344 -15.906 1 98.81 430 PHE A C 1
ATOM 3412 O O . PHE A 1 430 ? 6.832 -35.031 -16.938 1 98.81 430 PHE A O 1
ATOM 3419 N N . PHE A 1 431 ? 6.641 -36.281 -15.125 1 98.69 431 PHE A N 1
ATOM 3420 C CA . PHE A 1 431 ? 7.926 -36.938 -15.234 1 98.69 431 PHE A CA 1
ATOM 3421 C C . PHE A 1 431 ? 7.758 -38.438 -15.109 1 98.69 431 PHE A C 1
ATOM 3423 O O . PHE A 1 431 ? 6.953 -38.938 -14.305 1 98.69 431 PHE A O 1
ATOM 3430 N N . ARG A 1 432 ? 8.531 -39.25 -15.898 1 98.44 432 ARG A N 1
ATOM 3431 C CA . ARG A 1 432 ? 8.562 -40.688 -15.805 1 98.44 432 ARG A CA 1
ATOM 3432 C C . ARG A 1 432 ? 9.977 -41.188 -15.516 1 98.44 432 ARG A C 1
ATOM 3434 O O . ARG A 1 432 ? 10.898 -40.969 -16.297 1 98.44 432 ARG A O 1
ATOM 3441 N N . ARG A 1 433 ? 10.07 -41.875 -14.477 1 98.25 433 ARG A N 1
ATOM 3442 C CA . ARG A 1 433 ? 11.359 -42.469 -14.125 1 98.25 433 ARG A CA 1
ATOM 3443 C C . ARG A 1 433 ? 11.781 -43.5 -15.148 1 98.25 433 ARG A C 1
ATOM 3445 O O . ARG A 1 433 ? 10.953 -44.25 -15.664 1 98.25 433 ARG A O 1
ATOM 3452 N N . PHE A 1 434 ? 13.109 -43.625 -15.414 1 97.94 434 PHE A N 1
ATOM 3453 C CA . PHE A 1 434 ? 13.617 -44.656 -16.312 1 97.94 434 PHE A CA 1
ATOM 3454 C C . PHE A 1 434 ? 13.32 -46.031 -15.758 1 97.94 434 PHE A C 1
ATOM 3456 O O . PHE A 1 434 ? 13.344 -46.25 -14.547 1 97.94 434 PHE A O 1
ATOM 3463 N N . THR A 1 435 ? 13.094 -46.938 -16.688 1 96.75 435 THR A N 1
ATOM 3464 C CA . THR A 1 435 ? 13.164 -48.344 -16.297 1 96.75 435 THR A CA 1
ATOM 3465 C C . THR A 1 435 ? 14.602 -48.75 -15.961 1 96.75 435 THR A C 1
ATOM 3467 O O . THR A 1 435 ? 15.539 -48 -16.234 1 96.75 435 THR A O 1
ATOM 3470 N N . LYS A 1 436 ? 14.719 -49.938 -15.367 1 95.56 436 LYS A N 1
ATOM 3471 C CA . LYS A 1 436 ? 16.062 -50.375 -15.008 1 95.56 436 LYS A CA 1
ATOM 3472 C C . LYS A 1 436 ? 16.953 -50.469 -16.25 1 95.56 436 LYS A C 1
ATOM 3474 O O . LYS A 1 436 ? 18.109 -50.031 -16.219 1 95.56 436 LYS A O 1
ATOM 3479 N N . LEU A 1 437 ? 16.422 -50.969 -17.312 1 95.94 437 LEU A N 1
ATOM 3480 C CA . LEU A 1 437 ? 17.172 -51.094 -18.562 1 95.94 437 LEU A CA 1
ATOM 3481 C C . LEU A 1 437 ? 17.516 -49.719 -19.156 1 95.94 437 LEU A C 1
ATOM 3483 O O . LEU A 1 437 ? 18.641 -49.5 -19.594 1 95.94 437 LEU A O 1
ATOM 3487 N N . GLN A 1 438 ? 16.594 -48.875 -19.172 1 96.31 438 GLN A N 1
ATOM 3488 C CA . GLN A 1 438 ? 16.812 -47.531 -19.688 1 96.31 438 GLN A CA 1
ATOM 3489 C C . GLN A 1 438 ? 17.891 -46.781 -18.891 1 96.31 438 GLN A C 1
ATOM 3491 O O . GLN A 1 438 ? 18.719 -46.094 -19.469 1 96.31 438 GLN A O 1
ATOM 3496 N N . LYS A 1 439 ? 17.828 -46.906 -17.578 1 97.06 439 LYS A N 1
ATOM 3497 C CA . LYS A 1 439 ? 18.797 -46.25 -16.719 1 97.06 439 LYS A CA 1
ATOM 3498 C C . LYS A 1 439 ? 20.203 -46.781 -17 1 97.06 439 LYS A C 1
ATOM 3500 O O . LYS A 1 439 ? 21.156 -46 -17.078 1 97.06 439 LYS A O 1
ATOM 3505 N N . HIS A 1 440 ? 20.297 -48.062 -17.156 1 96.38 440 HIS A N 1
ATOM 3506 C CA . HIS A 1 440 ? 21.578 -48.656 -17.453 1 96.38 440 HIS A CA 1
ATOM 3507 C C . HIS A 1 440 ? 22.125 -48.188 -18.781 1 96.38 440 HIS A C 1
ATOM 3509 O O . HIS A 1 440 ? 23.297 -47.812 -18.891 1 96.38 440 HIS A O 1
ATOM 3515 N N . THR A 1 441 ? 21.281 -48.188 -19.766 1 96.5 441 THR A N 1
ATOM 3516 C CA . THR A 1 441 ? 21.688 -47.719 -21.094 1 96.5 441 THR A CA 1
ATOM 3517 C C . THR A 1 441 ? 22.094 -46.25 -21.047 1 96.5 441 THR A C 1
ATOM 3519 O O . THR A 1 441 ? 23.109 -45.875 -21.641 1 96.5 441 THR A O 1
ATOM 3522 N N . PHE A 1 442 ? 21.297 -45.469 -20.359 1 97 442 PHE A N 1
ATOM 3523 C CA . PHE A 1 442 ? 21.594 -44.062 -20.25 1 97 442 PHE A CA 1
ATOM 3524 C C . PHE A 1 442 ? 22.953 -43.844 -19.594 1 97 442 PHE A C 1
ATOM 3526 O O . PHE A 1 442 ? 23.766 -43.031 -20.094 1 97 442 PHE A O 1
ATOM 3533 N N . ASP A 1 443 ? 23.203 -44.5 -18.5 1 96.44 443 ASP A N 1
ATOM 3534 C CA . ASP A 1 443 ? 24.453 -44.312 -17.75 1 96.44 443 ASP A CA 1
ATOM 3535 C C . ASP A 1 443 ? 25.656 -44.719 -18.594 1 96.44 443 ASP A C 1
ATOM 3537 O O . ASP A 1 443 ? 26.688 -44.062 -18.562 1 96.44 443 ASP A O 1
ATOM 3541 N N . GLN A 1 444 ? 25.469 -45.75 -19.344 1 95.75 444 GLN A N 1
ATOM 3542 C CA . GLN A 1 444 ? 26.562 -46.188 -20.219 1 95.75 444 GLN A CA 1
ATOM 3543 C C . GLN A 1 444 ? 26.844 -45.156 -21.312 1 95.75 444 GLN A C 1
ATOM 3545 O O . GLN A 1 444 ? 28 -44.812 -21.562 1 95.75 444 GLN A O 1
ATOM 3550 N N . LEU A 1 445 ? 25.812 -44.75 -21.891 1 95.06 445 LEU A N 1
ATOM 3551 C CA . LEU A 1 445 ? 25.969 -43.75 -22.953 1 95.06 445 LEU A CA 1
ATOM 3552 C C . LEU A 1 445 ? 26.562 -42.469 -22.391 1 95.06 445 LEU A C 1
ATOM 3554 O O . LEU A 1 445 ? 27.359 -41.812 -23.062 1 95.06 445 LEU A O 1
ATOM 3558 N N . LEU A 1 446 ? 26.125 -42.094 -21.219 1 95.25 446 LEU A N 1
ATOM 3559 C CA . LEU A 1 446 ? 26.641 -40.906 -20.578 1 95.25 446 LEU A CA 1
ATOM 3560 C C . LEU A 1 446 ? 28.141 -41 -20.312 1 95.25 446 LEU A C 1
ATOM 3562 O O . LEU A 1 446 ? 28.891 -40.062 -20.578 1 95.25 446 LEU A O 1
ATOM 3566 N N . GLU A 1 447 ? 28.531 -42.125 -19.797 1 93.56 447 GLU A N 1
ATOM 3567 C CA . GLU A 1 447 ? 29.953 -42.375 -19.531 1 93.56 447 GLU A CA 1
ATOM 3568 C C . GLU A 1 447 ? 30.766 -42.312 -20.828 1 93.56 447 GLU A C 1
ATOM 3570 O O . GLU A 1 447 ? 31.844 -41.75 -20.859 1 93.56 447 GLU A O 1
ATOM 3575 N N . ASP A 1 448 ? 30.266 -42.906 -21.812 1 92.81 448 ASP A N 1
ATOM 3576 C CA . ASP A 1 448 ? 30.938 -42.906 -23.125 1 92.81 448 ASP A CA 1
ATOM 3577 C C . ASP A 1 448 ? 31.078 -41.469 -23.641 1 92.81 448 ASP A C 1
ATOM 3579 O O . ASP A 1 448 ? 32.125 -41.094 -24.172 1 92.81 448 ASP A O 1
ATOM 3583 N N . ALA A 1 449 ? 29.969 -40.75 -23.531 1 91.88 449 ALA A N 1
ATOM 3584 C CA . ALA A 1 449 ? 29.969 -39.375 -24.031 1 91.88 449 ALA A CA 1
ATOM 3585 C C . ALA A 1 449 ? 30.969 -38.531 -23.25 1 91.88 449 ALA A C 1
ATOM 3587 O O . ALA A 1 449 ? 31.656 -37.688 -23.844 1 91.88 449 ALA A O 1
ATOM 3588 N N . ILE A 1 450 ? 31.016 -38.719 -22 1 91.25 450 ILE A N 1
ATOM 3589 C CA . ILE A 1 450 ? 31.938 -37.969 -21.156 1 91.25 450 ILE A CA 1
ATOM 3590 C C . ILE A 1 450 ? 33.375 -38.312 -21.562 1 91.25 450 ILE A C 1
ATOM 3592 O O . ILE A 1 450 ? 34.219 -37.406 -21.672 1 91.25 450 ILE A O 1
ATOM 3596 N N . GLU A 1 451 ? 33.656 -39.562 -21.797 1 87.94 451 GLU A N 1
ATOM 3597 C CA . GLU A 1 451 ? 35 -40 -22.219 1 87.94 451 GLU A CA 1
ATOM 3598 C C . GLU A 1 451 ? 35.375 -39.438 -23.562 1 87.94 451 GLU A C 1
ATOM 3600 O O . GLU A 1 451 ? 36.531 -39 -23.766 1 87.94 451 GLU A O 1
ATOM 3605 N N . MET A 1 452 ? 34.469 -39.406 -24.406 1 87.25 452 MET A N 1
ATOM 3606 C CA . MET A 1 452 ? 34.719 -38.844 -25.734 1 87.25 452 MET A CA 1
ATOM 3607 C C . MET A 1 452 ? 35.062 -37.344 -25.641 1 87.25 452 MET A C 1
ATOM 3609 O O . MET A 1 452 ? 35.906 -36.875 -26.359 1 87.25 452 MET A O 1
ATOM 3613 N N . LEU A 1 453 ? 34.281 -36.656 -24.859 1 83.94 453 LEU A N 1
ATOM 3614 C CA . LEU A 1 453 ? 34.5 -35.219 -24.703 1 83.94 453 LEU A CA 1
ATOM 3615 C C . LEU A 1 453 ? 35.844 -34.938 -24.062 1 83.94 453 LEU A C 1
ATOM 3617 O O . LEU A 1 453 ? 36.5 -33.938 -24.406 1 83.94 453 LEU A O 1
ATOM 3621 N N . LYS A 1 454 ? 36.312 -35.75 -23.109 1 81.62 454 LYS A N 1
ATOM 3622 C CA . LYS A 1 454 ? 37.625 -35.594 -22.484 1 81.62 454 LYS A CA 1
ATOM 3623 C C . LYS A 1 454 ? 38.719 -35.781 -23.516 1 81.62 454 LYS A C 1
ATOM 3625 O O . LYS A 1 454 ? 39.75 -35.062 -23.453 1 81.62 454 LYS A O 1
ATOM 3630 N N . GLU A 1 455 ? 38.594 -36.719 -24.328 1 74 455 GLU A N 1
ATOM 3631 C CA . GLU A 1 455 ? 39.594 -37 -25.344 1 74 455 GLU A CA 1
ATOM 3632 C C . GLU A 1 455 ? 39.719 -35.844 -26.344 1 74 455 GLU A C 1
ATOM 3634 O O . GLU A 1 455 ? 40.812 -35.5 -26.781 1 74 455 GLU A O 1
ATOM 3639 N N . THR A 1 456 ? 38.531 -35.406 -26.656 1 67 456 THR A N 1
ATOM 3640 C CA . THR A 1 456 ? 38.531 -34.312 -27.625 1 67 456 THR A CA 1
ATOM 3641 C C . THR A 1 456 ? 39.062 -33.031 -27 1 67 456 THR A C 1
ATOM 3643 O O . THR A 1 456 ? 39.719 -32.219 -27.672 1 67 456 THR A O 1
ATOM 3646 N N . MET A 1 457 ? 38.719 -32.906 -25.703 1 60.56 457 MET A N 1
ATOM 3647 C CA . MET A 1 457 ? 39.125 -31.672 -25.062 1 60.56 457 MET A CA 1
ATOM 3648 C C . MET A 1 457 ? 40.5 -31.828 -24.406 1 60.56 457 MET A C 1
ATOM 3650 O O . MET A 1 457 ? 40.906 -30.984 -23.625 1 60.56 457 MET A O 1
ATOM 3654 N N . GLU A 1 458 ? 41.281 -32.938 -24.297 1 50.44 458 GLU A N 1
ATOM 3655 C CA . GLU A 1 458 ? 42.562 -33.188 -23.688 1 50.44 458 GLU A CA 1
ATOM 3656 C C . GLU A 1 458 ? 43.469 -31.953 -23.688 1 50.44 458 GLU A C 1
ATOM 3658 O O . GLU A 1 458 ? 44.438 -31.875 -22.938 1 50.44 458 GLU A O 1
ATOM 3663 N N . GLY A 1 459 ? 42.969 -30.797 -24.062 1 46.69 459 GLY A N 1
ATOM 3664 C CA . GLY A 1 459 ? 43.75 -29.594 -23.719 1 46.69 459 GLY A CA 1
ATOM 3665 C C . GLY A 1 459 ? 43 -28.672 -22.781 1 46.69 459 GLY A C 1
ATOM 3666 O O . GLY A 1 459 ? 43.562 -27.688 -22.281 1 46.69 459 GLY A O 1
ATOM 3667 N N . VAL A 1 460 ? 41.594 -28.297 -22.875 1 41.88 460 VAL A N 1
ATOM 3668 C CA . VAL A 1 460 ? 40.938 -27.266 -22.078 1 41.88 460 VAL A CA 1
ATOM 3669 C C . VAL A 1 460 ? 40.156 -27.906 -20.938 1 41.88 460 VAL A C 1
ATOM 3671 O O . VAL A 1 460 ? 39.375 -28.844 -21.172 1 41.88 460 VAL A O 1
ATOM 3674 N N . SER A 1 461 ? 40.531 -27.859 -19.703 1 42.94 461 SER A N 1
ATOM 3675 C CA . SER A 1 461 ? 39.969 -28.281 -18.422 1 42.94 461 SER A CA 1
ATOM 3676 C C . SER A 1 461 ? 38.531 -27.844 -18.25 1 42.94 461 SER A C 1
ATOM 3678 O O . SER A 1 461 ? 38.25 -26.812 -17.656 1 42.94 461 SER A O 1
ATOM 3680 N N . ILE A 1 462 ? 37.469 -27.703 -19.016 1 46.66 462 ILE A N 1
ATOM 3681 C CA . ILE A 1 462 ? 36.25 -27.094 -18.516 1 46.66 462 ILE A CA 1
ATOM 3682 C C . ILE A 1 462 ? 35.406 -28.141 -17.781 1 46.66 462 ILE A C 1
ATOM 3684 O O . ILE A 1 462 ? 34.844 -29.047 -18.406 1 46.66 462 ILE A O 1
ATOM 3688 N N . PRO A 1 463 ? 35.656 -28.531 -16.578 1 45.69 463 PRO A N 1
ATOM 3689 C CA . PRO A 1 463 ? 35.031 -29.625 -15.812 1 45.69 463 PRO A CA 1
ATOM 3690 C C . PRO A 1 463 ? 33.5 -29.703 -16.031 1 45.69 463 PRO A C 1
ATOM 3692 O O . PRO A 1 463 ? 33 -30.75 -16.406 1 45.69 463 PRO A O 1
ATOM 3695 N N . ASP A 1 464 ? 32.656 -28.828 -15.25 1 51.78 464 ASP A N 1
ATOM 3696 C CA . ASP A 1 464 ? 31.203 -28.859 -15.039 1 51.78 464 ASP A CA 1
ATOM 3697 C C . ASP A 1 464 ? 30.453 -28.766 -16.359 1 51.78 464 ASP A C 1
ATOM 3699 O O . ASP A 1 464 ? 29.406 -29.391 -16.531 1 51.78 464 ASP A O 1
ATOM 3703 N N . GLN A 1 465 ? 31.047 -28.25 -17.391 1 59.91 465 GLN A N 1
ATOM 3704 C CA . GLN A 1 465 ? 30.469 -28.031 -18.719 1 59.91 465 GLN A CA 1
ATOM 3705 C C . GLN A 1 465 ? 30.469 -29.312 -19.547 1 59.91 465 GLN A C 1
ATOM 3707 O O . GLN A 1 465 ? 29.609 -29.5 -20.406 1 59.91 465 GLN A O 1
ATOM 3712 N N . ASN A 1 466 ? 31.047 -30.375 -18.875 1 73.31 466 ASN A N 1
ATOM 3713 C CA . ASN A 1 466 ? 31.188 -31.625 -19.625 1 73.31 466 ASN A CA 1
ATOM 3714 C C . ASN A 1 466 ? 29.969 -32.531 -19.453 1 73.31 466 ASN A C 1
ATOM 3716 O O . ASN A 1 466 ? 29.469 -33.094 -20.422 1 73.31 466 ASN A O 1
ATOM 3720 N N . GLU A 1 467 ? 29.406 -32.469 -18.203 1 87.31 467 GLU A N 1
ATOM 3721 C CA . GLU A 1 467 ? 28.281 -33.344 -17.969 1 87.31 467 GLU A CA 1
ATOM 3722 C C . GLU A 1 467 ? 27.031 -32.875 -18.719 1 87.31 467 GLU A C 1
ATOM 3724 O O . GLU A 1 467 ? 26.312 -33.688 -19.312 1 87.31 467 GLU A O 1
ATOM 3729 N N . GLU A 1 468 ? 26.844 -31.625 -18.719 1 90.75 468 GLU A N 1
ATOM 3730 C CA . GLU A 1 468 ? 25.672 -31.062 -19.406 1 90.75 468 GLU A CA 1
ATOM 3731 C C . GLU A 1 468 ? 25.734 -31.312 -20.906 1 90.75 468 GLU A C 1
ATOM 3733 O O . GLU A 1 468 ? 24.734 -31.688 -21.531 1 90.75 468 GLU A O 1
ATOM 3738 N N . THR A 1 469 ? 26.906 -31.141 -21.375 1 91.19 469 THR A N 1
ATOM 3739 C CA . THR A 1 469 ? 27.094 -31.391 -22.797 1 91.19 469 THR A CA 1
ATOM 3740 C C . THR A 1 469 ? 26.906 -32.875 -23.109 1 91.19 469 THR A C 1
ATOM 3742 O O . THR A 1 469 ? 26.328 -33.219 -24.141 1 91.19 469 THR A O 1
ATOM 3745 N N . ALA A 1 470 ? 27.406 -33.688 -22.219 1 93.94 470 ALA A N 1
ATOM 3746 C CA . ALA A 1 470 ? 27.266 -35.125 -22.391 1 93.94 470 ALA A CA 1
ATOM 3747 C C . ALA A 1 470 ? 25.797 -35.562 -22.359 1 93.94 470 ALA A C 1
ATOM 3749 O O . ALA A 1 470 ? 25.375 -36.406 -23.109 1 93.94 470 ALA A O 1
ATOM 3750 N N . ILE A 1 471 ? 25.031 -34.969 -21.5 1 95.44 471 ILE A N 1
ATOM 3751 C CA . ILE A 1 471 ? 23.609 -35.219 -21.406 1 95.44 471 ILE A CA 1
ATOM 3752 C C . ILE A 1 471 ? 22.938 -34.906 -22.75 1 95.44 471 ILE A C 1
ATOM 3754 O O . ILE A 1 471 ? 22.156 -35.719 -23.266 1 95.44 471 ILE A O 1
ATOM 3758 N N . GLY A 1 472 ? 23.328 -33.812 -23.312 1 94.75 472 GLY A N 1
ATOM 3759 C CA . GLY A 1 472 ? 22.812 -33.438 -24.625 1 94.75 472 GLY A CA 1
ATOM 3760 C C . GLY A 1 472 ? 23.125 -34.469 -25.688 1 94.75 472 GLY A C 1
ATOM 3761 O O . GLY A 1 472 ? 22.281 -34.781 -26.531 1 94.75 472 GLY A O 1
ATOM 3762 N N . ALA A 1 473 ? 24.266 -35 -25.641 1 93.69 473 ALA A N 1
ATOM 3763 C CA . ALA A 1 473 ? 24.703 -36 -26.609 1 93.69 473 ALA A CA 1
ATOM 3764 C C . ALA A 1 473 ? 23.875 -37.281 -26.484 1 93.69 473 ALA A C 1
ATOM 3766 O O . ALA A 1 473 ? 23.516 -37.906 -27.484 1 93.69 473 ALA A O 1
ATOM 3767 N N . VAL A 1 474 ? 23.656 -37.656 -25.25 1 96.31 474 VAL A N 1
ATOM 3768 C CA . VAL A 1 474 ? 22.875 -38.844 -25.016 1 96.31 474 VAL A CA 1
ATOM 3769 C C . VAL A 1 474 ? 21.469 -38.719 -25.609 1 96.31 474 VAL A C 1
ATOM 3771 O O . VAL A 1 474 ? 20.969 -39.625 -26.266 1 96.31 474 VAL A O 1
ATOM 3774 N N . TYR A 1 475 ? 20.859 -37.562 -25.438 1 96.44 475 TYR A N 1
ATOM 3775 C CA . TYR A 1 475 ? 19.484 -37.344 -25.906 1 96.44 475 TYR A CA 1
ATOM 3776 C C . TYR A 1 475 ? 19.453 -37.125 -27.406 1 96.44 475 TYR A C 1
ATOM 3778 O O . TYR A 1 475 ? 18.391 -36.906 -27.984 1 96.44 475 TYR A O 1
ATOM 3786 N N . ARG A 1 476 ? 20.531 -37.281 -28.094 1 94.38 476 ARG A N 1
ATOM 3787 C CA . ARG A 1 476 ? 20.578 -37.281 -29.547 1 94.38 476 ARG A CA 1
ATOM 3788 C C . ARG A 1 476 ? 20.844 -38.688 -30.094 1 94.38 476 ARG A C 1
ATOM 3790 O O . ARG A 1 476 ? 20.922 -38.875 -31.297 1 94.38 476 ARG A O 1
ATOM 3797 N N . SER A 1 477 ? 20.844 -39.562 -29.141 1 92.38 477 SER A N 1
ATOM 3798 C CA . SER A 1 477 ? 21.25 -40.906 -29.547 1 92.38 477 SER A CA 1
ATOM 3799 C C . SER A 1 477 ? 20.172 -41.938 -29.219 1 92.38 477 SER A C 1
ATOM 3801 O O . SER A 1 477 ? 19.516 -41.844 -28.172 1 92.38 477 SER A O 1
ATOM 3803 N N . GLY A 1 478 ? 20 -42.875 -30.141 1 88.88 478 GLY A N 1
ATOM 3804 C CA . GLY A 1 478 ? 19.203 -44.031 -29.891 1 88.88 478 GLY A CA 1
ATOM 3805 C C . GLY A 1 478 ? 17.766 -43.719 -29.547 1 88.88 478 GLY A C 1
ATOM 3806 O O . GLY A 1 478 ? 17.125 -42.906 -30.203 1 88.88 478 GLY A O 1
ATOM 3807 N N . GLU A 1 479 ? 17.344 -44.406 -28.5 1 91 479 GLU A N 1
ATOM 3808 C CA . GLU A 1 479 ? 15.945 -44.312 -28.094 1 91 479 GLU A CA 1
ATOM 3809 C C . GLU A 1 479 ? 15.68 -42.969 -27.406 1 91 479 GLU A C 1
ATOM 3811 O O . GLU A 1 479 ? 14.555 -42.469 -27.438 1 91 479 GLU A O 1
ATOM 3816 N N . PHE A 1 480 ? 16.688 -42.406 -26.875 1 95.56 480 PHE A N 1
ATOM 3817 C CA . PHE A 1 480 ? 16.531 -41.125 -26.156 1 95.56 480 PHE A CA 1
ATOM 3818 C C . PHE A 1 480 ? 16.297 -39.969 -27.125 1 95.56 480 PHE A C 1
ATOM 3820 O O . PHE A 1 480 ? 15.703 -38.969 -26.766 1 95.56 480 PHE A O 1
ATOM 3827 N N . ALA A 1 481 ? 16.703 -40.094 -28.375 1 93.94 481 ALA A N 1
ATOM 3828 C CA . ALA A 1 481 ? 16.547 -39.062 -29.406 1 93.94 481 ALA A CA 1
ATOM 3829 C C . ALA A 1 481 ? 15.078 -38.875 -29.781 1 93.94 481 ALA A C 1
ATOM 3831 O O . ALA A 1 481 ? 14.68 -37.844 -30.281 1 93.94 481 ALA A O 1
ATOM 3832 N N . GLU A 1 482 ? 14.32 -39.844 -29.516 1 93.19 482 GLU A N 1
ATOM 3833 C CA . GLU A 1 482 ? 12.906 -39.812 -29.906 1 93.19 482 GLU A CA 1
ATOM 3834 C C . GLU A 1 482 ? 12.047 -39.156 -28.812 1 93.19 482 GLU A C 1
ATOM 3836 O O . GLU A 1 482 ? 10.875 -38.875 -29.031 1 93.19 482 GLU A O 1
ATOM 3841 N N . HIS A 1 483 ? 12.68 -38.969 -27.688 1 95.56 483 HIS A N 1
ATOM 3842 C CA . HIS A 1 483 ? 11.914 -38.438 -26.562 1 95.56 483 HIS A CA 1
ATOM 3843 C C . HIS A 1 483 ? 11.469 -37 -26.828 1 95.56 483 HIS A C 1
ATOM 3845 O O . HIS A 1 483 ? 12.281 -36.125 -27.188 1 95.56 483 HIS A O 1
ATOM 3851 N N . ARG A 1 484 ? 10.148 -36.781 -26.719 1 96.62 484 ARG A N 1
ATOM 3852 C CA . ARG A 1 484 ? 9.555 -35.438 -26.891 1 96.62 484 ARG A CA 1
ATOM 3853 C C . ARG A 1 484 ? 8.867 -35 -25.609 1 96.62 484 ARG A C 1
ATOM 3855 O O . ARG A 1 484 ? 8.391 -35.812 -24.828 1 96.62 484 ARG A O 1
ATOM 3862 N N . VAL A 1 485 ? 8.891 -33.719 -25.359 1 97.75 485 VAL A N 1
ATOM 3863 C CA . VAL A 1 485 ? 8.258 -33.125 -24.188 1 97.75 485 VAL A CA 1
ATOM 3864 C C . VAL A 1 485 ? 7.035 -32.312 -24.609 1 97.75 485 VAL A C 1
ATOM 3866 O O . VAL A 1 485 ? 7.121 -31.484 -25.531 1 97.75 485 VAL A O 1
ATOM 3869 N N . PHE A 1 486 ? 5.91 -32.594 -24.016 1 98 486 PHE A N 1
ATOM 3870 C CA . PHE A 1 486 ? 4.695 -31.797 -24.203 1 98 486 PHE A CA 1
ATOM 3871 C C . PHE A 1 486 ? 4.723 -30.547 -23.359 1 98 486 PHE A C 1
ATOM 3873 O O . PHE A 1 486 ? 4.91 -30.609 -22.141 1 98 486 PHE A O 1
ATOM 3880 N N . MET A 1 487 ? 4.586 -29.391 -23.953 1 97.62 487 MET A N 1
ATOM 3881 C CA . MET A 1 487 ? 4.578 -28.125 -23.234 1 97.62 487 MET A CA 1
ATOM 3882 C C . MET A 1 487 ? 3.287 -27.359 -23.5 1 97.62 487 MET A C 1
ATOM 3884 O O . MET A 1 487 ? 2.771 -27.375 -24.625 1 97.62 487 MET A O 1
ATOM 3888 N N . ALA A 1 488 ? 2.746 -26.766 -22.453 1 97.5 488 ALA A N 1
ATOM 3889 C CA . ALA A 1 488 ? 1.51 -26 -22.578 1 97.5 488 ALA A CA 1
ATOM 3890 C C . ALA A 1 488 ? 1.478 -24.828 -21.609 1 97.5 488 ALA A C 1
ATOM 3892 O O . ALA A 1 488 ? 2.182 -24.844 -20.594 1 97.5 488 ALA A O 1
ATOM 3893 N N . GLU A 1 489 ? 0.76 -23.828 -21.938 1 94 489 GLU A N 1
ATOM 3894 C CA . GLU A 1 489 ? 0.499 -22.688 -21.078 1 94 489 GLU A CA 1
ATOM 3895 C C . GLU A 1 489 ? -1 -22.469 -20.875 1 94 489 GLU A C 1
ATOM 3897 O O . GLU A 1 489 ? -1.747 -22.344 -21.844 1 94 489 GLU A O 1
ATOM 3902 N N . ALA A 1 490 ? -1.401 -22.422 -19.609 1 94.75 490 ALA A N 1
ATOM 3903 C CA . ALA A 1 490 ? -2.799 -22.156 -19.281 1 94.75 490 ALA A CA 1
ATOM 3904 C C . ALA A 1 490 ? -3 -20.688 -18.891 1 94.75 490 ALA A C 1
ATOM 3906 O O . ALA A 1 490 ? -2.256 -20.141 -18.078 1 94.75 490 ALA A O 1
ATOM 3907 N N . ASN A 1 491 ? -4.008 -20.094 -19.516 1 87.44 491 ASN A N 1
ATOM 3908 C CA . ASN A 1 491 ? -4.371 -18.734 -19.141 1 87.44 491 ASN A CA 1
ATOM 3909 C C . ASN A 1 491 ? -5.582 -18.703 -18.219 1 87.44 491 ASN A C 1
ATOM 3911 O O . ASN A 1 491 ? -5.727 -17.797 -17.406 1 87.44 491 ASN A O 1
ATOM 3915 N N . HIS A 1 492 ? -6.457 -19.672 -18.422 1 90.25 492 HIS A N 1
ATOM 3916 C CA . HIS A 1 492 ? -7.645 -19.844 -17.594 1 90.25 492 HIS A CA 1
ATOM 3917 C C . HIS A 1 492 ? -7.652 -21.219 -16.922 1 90.25 492 HIS A C 1
ATOM 3919 O O . HIS A 1 492 ? -7.441 -22.234 -17.578 1 90.25 492 HIS A O 1
ATOM 3925 N N . ILE A 1 493 ? -7.863 -21.172 -15.664 1 92.81 493 ILE A N 1
ATOM 3926 C CA . ILE A 1 493 ? -7.691 -22.422 -14.938 1 92.81 493 ILE A CA 1
ATOM 3927 C C . ILE A 1 493 ? -8.961 -22.734 -14.148 1 92.81 493 ILE A C 1
ATOM 3929 O O . ILE A 1 493 ? -8.906 -23.453 -13.141 1 92.81 493 ILE A O 1
ATOM 3933 N N . GLY A 1 494 ? -10.016 -22.125 -14.523 1 86.44 494 GLY A N 1
ATOM 3934 C CA . GLY A 1 494 ? -11.312 -22.469 -13.961 1 86.44 494 GLY A CA 1
ATOM 3935 C C . GLY A 1 494 ? -11.711 -21.578 -12.805 1 86.44 494 GLY A C 1
ATOM 3936 O O . GLY A 1 494 ? -12.758 -21.781 -12.18 1 86.44 494 GLY A O 1
ATOM 3937 N N . TYR A 1 495 ? -10.805 -20.656 -12.438 1 77.81 495 TYR A N 1
ATOM 3938 C CA . TYR A 1 495 ? -11.133 -19.656 -11.43 1 77.81 495 TYR A CA 1
ATOM 3939 C C . TYR A 1 495 ? -10.391 -18.344 -11.703 1 77.81 495 TYR A C 1
ATOM 3941 O O . TYR A 1 495 ? -9.414 -18.328 -12.453 1 77.81 495 TYR A O 1
ATOM 3949 N N . THR A 1 496 ? -10.883 -17.344 -11.164 1 73.06 496 THR A N 1
ATOM 3950 C CA . THR A 1 496 ? -10.305 -16.016 -11.359 1 73.06 496 THR A CA 1
ATOM 3951 C C . THR A 1 496 ? -9.195 -15.766 -10.352 1 73.06 496 THR A C 1
ATOM 3953 O O . THR A 1 496 ? -8.984 -16.562 -9.43 1 73.06 496 THR A O 1
ATOM 3956 N N . PRO A 1 497 ? -8.461 -14.695 -10.547 1 68.69 497 PRO A N 1
ATOM 3957 C CA . PRO A 1 497 ? -7.41 -14.367 -9.586 1 68.69 497 PRO A CA 1
ATOM 3958 C C . PRO A 1 497 ? -7.93 -14.227 -8.156 1 68.69 497 PRO A C 1
ATOM 3960 O O . PRO A 1 497 ? -7.188 -14.461 -7.203 1 68.69 497 PRO A O 1
ATOM 3963 N N . SER A 1 498 ? -9.164 -13.945 -8.094 1 57.41 498 SER A N 1
ATOM 3964 C CA . SER A 1 498 ? -9.766 -13.781 -6.77 1 57.41 498 SER A CA 1
ATOM 3965 C C . SER A 1 498 ? -10.289 -15.109 -6.234 1 57.41 498 SER A C 1
ATOM 3967 O O . SER A 1 498 ? -10.797 -15.172 -5.109 1 57.41 498 SER A O 1
ATOM 3969 N N . GLY A 1 499 ? -10.18 -16.172 -7.051 1 62.69 499 GLY A N 1
ATOM 3970 C CA . GLY A 1 499 ? -10.562 -17.516 -6.609 1 62.69 499 GLY A CA 1
ATOM 3971 C C . GLY A 1 499 ? -12 -17.859 -6.945 1 62.69 499 GLY A C 1
ATOM 3972 O O . GLY A 1 499 ? -12.484 -18.922 -6.574 1 62.69 499 GLY A O 1
ATOM 3973 N N . VAL A 1 500 ? -12.688 -16.922 -7.684 1 59.75 500 VAL A N 1
ATOM 3974 C CA . VAL A 1 500 ? -14.062 -17.172 -8.094 1 59.75 500 VAL A CA 1
ATOM 3975 C C . VAL A 1 500 ? -14.086 -18.172 -9.25 1 59.75 500 VAL A C 1
ATOM 3977 O O . VAL A 1 500 ? -13.273 -18.078 -10.172 1 59.75 500 VAL A O 1
ATOM 3980 N N . VAL A 1 501 ? -15.008 -19.172 -9.102 1 69.25 501 VAL A N 1
ATOM 3981 C CA . VAL A 1 501 ? -15.102 -20.203 -10.133 1 69.25 501 VAL A CA 1
ATOM 3982 C C . VAL A 1 501 ? -15.461 -19.562 -11.477 1 69.25 501 VAL A C 1
ATOM 3984 O O . VAL A 1 501 ? -16.297 -18.656 -11.531 1 69.25 501 VAL A O 1
ATOM 3987 N N . SER A 1 502 ? -14.789 -19.969 -12.445 1 76.94 502 SER A N 1
ATOM 3988 C CA . SER A 1 502 ? -14.984 -19.469 -13.805 1 76.94 502 SER A CA 1
ATOM 3989 C C . SER A 1 502 ? -15.273 -20.609 -14.781 1 76.94 502 SER A C 1
ATOM 3991 O O . SER A 1 502 ? -14.812 -21.734 -14.586 1 76.94 502 SER A O 1
ATOM 3993 N N . LYS A 1 503 ? -16.062 -20.281 -15.711 1 79.75 503 LYS A N 1
ATOM 3994 C CA . LYS A 1 503 ? -16.344 -21.25 -16.766 1 79.75 503 LYS A CA 1
ATOM 3995 C C . LYS A 1 503 ? -15.156 -21.391 -17.719 1 79.75 503 LYS A C 1
ATOM 3997 O O . LYS A 1 503 ? -15.031 -22.406 -18.406 1 79.75 503 LYS A O 1
ATOM 4002 N N . LYS A 1 504 ? -14.367 -20.391 -17.734 1 87.38 504 LYS A N 1
ATOM 4003 C CA . LYS A 1 504 ? -13.188 -20.453 -18.609 1 87.38 504 LYS A CA 1
ATOM 4004 C C . LYS A 1 504 ? -12.102 -21.328 -17.984 1 87.38 504 LYS A C 1
ATOM 4006 O O . LYS A 1 504 ? -11.57 -21 -16.922 1 87.38 504 LYS A O 1
ATOM 4011 N N . ASN A 1 505 ? -11.781 -22.453 -18.625 1 93 505 ASN A N 1
ATOM 4012 C CA . ASN A 1 505 ? -10.797 -23.406 -18.125 1 93 505 ASN A CA 1
ATOM 4013 C C . ASN A 1 505 ? -10.031 -24.078 -19.266 1 93 505 ASN A C 1
ATOM 4015 O O . ASN A 1 505 ? -10.578 -24.922 -19.984 1 93 505 ASN A O 1
ATOM 4019 N N . ASP A 1 506 ? -8.781 -23.703 -19.422 1 95.31 506 ASP A N 1
ATOM 4020 C CA . ASP A 1 506 ? -7.938 -24.25 -20.469 1 95.31 506 ASP A CA 1
ATOM 4021 C C . ASP A 1 506 ? -7.457 -25.656 -20.109 1 95.31 506 ASP A C 1
ATOM 4023 O O . ASP A 1 506 ? -7.012 -26.406 -20.984 1 95.31 506 ASP A O 1
ATOM 4027 N N . LEU A 1 507 ? -7.473 -25.984 -18.859 1 97.19 507 LEU A N 1
ATOM 4028 C CA . LEU A 1 507 ? -6.863 -27.219 -18.375 1 97.19 507 LEU A CA 1
ATOM 4029 C C . LEU A 1 507 ? -7.684 -28.422 -18.797 1 97.19 507 LEU A C 1
ATOM 4031 O O . LEU A 1 507 ? -7.137 -29.391 -19.344 1 97.19 507 LEU A O 1
ATOM 4035 N N . TYR A 1 508 ? -8.984 -28.375 -18.516 1 96.62 508 TYR A N 1
ATOM 4036 C CA . TYR A 1 508 ? -9.867 -29.484 -18.828 1 96.62 508 TYR A CA 1
ATOM 4037 C C . TYR A 1 508 ? -11.32 -29.031 -18.875 1 96.62 508 TYR A C 1
ATOM 4039 O O . TYR A 1 508 ? -11.641 -27.922 -18.453 1 96.62 508 TYR A O 1
ATOM 4047 N N . LYS A 1 509 ? -12.117 -29.906 -19.438 1 94.38 509 LYS A N 1
ATOM 4048 C CA . LYS A 1 509 ? -13.562 -29.734 -19.406 1 94.38 509 LYS A CA 1
ATOM 4049 C C . LYS A 1 509 ? -14.211 -30.625 -18.359 1 94.38 509 LYS A C 1
ATOM 4051 O O . LYS A 1 509 ? -14.031 -31.844 -18.375 1 94.38 509 LYS A O 1
ATOM 4056 N N . GLY A 1 510 ? -14.883 -30 -17.438 1 87.88 510 GLY A N 1
ATOM 4057 C CA . GLY A 1 510 ? -15.539 -30.75 -16.375 1 87.88 510 GLY A CA 1
ATOM 4058 C C . GLY A 1 510 ? -16.938 -31.219 -16.75 1 87.88 510 GLY A C 1
ATOM 4059 O O . GLY A 1 510 ? -17.5 -30.766 -17.75 1 87.88 510 GLY A O 1
ATOM 4060 N N . ALA A 1 511 ? -17.375 -32.219 -16.078 1 81.94 511 ALA A N 1
ATOM 4061 C CA . ALA A 1 511 ? -18.75 -32.719 -16.188 1 81.94 511 ALA A CA 1
ATOM 4062 C C . ALA A 1 511 ? -19.453 -32.656 -14.844 1 81.94 511 ALA A C 1
ATOM 4064 O O . ALA A 1 511 ? -18.891 -32.219 -13.844 1 81.94 511 ALA A O 1
ATOM 4065 N N . GLU A 1 512 ? -20.703 -33.031 -14.906 1 71.12 512 GLU A N 1
ATOM 4066 C CA . GLU A 1 512 ? -21.516 -32.969 -13.688 1 71.12 512 GLU A CA 1
ATOM 4067 C C . GLU A 1 512 ? -20.922 -33.844 -12.594 1 71.12 512 GLU A C 1
ATOM 4069 O O . GLU A 1 512 ? -20.391 -34.938 -12.875 1 71.12 512 GLU A O 1
ATOM 4074 N N . GLY A 1 513 ? -20.922 -33.438 -11.359 1 62.72 513 GLY A N 1
ATOM 4075 C CA . GLY A 1 513 ? -20.484 -34.219 -10.211 1 62.72 513 GLY A CA 1
ATOM 4076 C C . GLY A 1 513 ? -18.984 -34.219 -10.016 1 62.72 513 GLY A C 1
ATOM 4077 O O . GLY A 1 513 ? -18.422 -35.188 -9.508 1 62.72 513 GLY A O 1
ATOM 4078 N N . GLY A 1 514 ? -18.297 -33.219 -10.617 1 69.44 514 GLY A N 1
ATOM 4079 C CA . GLY A 1 514 ? -16.844 -33.156 -10.453 1 69.44 514 GLY A CA 1
ATOM 4080 C C . GLY A 1 514 ? -16.094 -34.125 -11.352 1 69.44 514 GLY A C 1
ATOM 4081 O O . GLY A 1 514 ? -14.914 -34.375 -11.148 1 69.44 514 GLY A O 1
ATOM 4082 N N . ARG A 1 515 ? -16.812 -34.625 -12.305 1 79.75 515 ARG A N 1
ATOM 4083 C CA . ARG A 1 515 ? -16.219 -35.562 -13.258 1 79.75 515 ARG A CA 1
ATOM 4084 C C . ARG A 1 515 ? -15.547 -34.812 -14.406 1 79.75 515 ARG A C 1
ATOM 4086 O O . ARG A 1 515 ? -15.711 -33.625 -14.555 1 79.75 515 ARG A O 1
ATOM 4093 N N . ILE A 1 516 ? -14.695 -35.562 -15.039 1 88.75 516 ILE A N 1
ATOM 4094 C CA . ILE A 1 516 ? -14.031 -35.062 -16.234 1 88.75 516 ILE A CA 1
ATOM 4095 C C . ILE A 1 516 ? -14.805 -35.5 -17.469 1 88.75 516 ILE A C 1
ATOM 4097 O O . ILE A 1 516 ? -15.156 -36.656 -17.625 1 88.75 516 ILE A O 1
ATOM 4101 N N . ASP A 1 517 ? -15.125 -34.531 -18.328 1 90.62 517 ASP A N 1
ATOM 4102 C CA . ASP A 1 517 ? -15.797 -34.844 -19.578 1 90.62 517 ASP A CA 1
ATOM 4103 C C . ASP A 1 517 ? -14.938 -35.75 -20.453 1 90.62 517 ASP A C 1
ATOM 4105 O O . ASP A 1 517 ? -13.734 -35.5 -20.609 1 90.62 517 ASP A O 1
ATOM 4109 N N . PRO A 1 518 ? -15.555 -36.75 -21 1 87.94 518 PRO A N 1
ATOM 4110 C CA . PRO A 1 518 ? -14.773 -37.625 -21.859 1 87.94 518 PRO A CA 1
ATOM 4111 C C . PRO A 1 518 ? -14.266 -36.938 -23.125 1 87.94 518 PRO A C 1
ATOM 4113 O O . PRO A 1 518 ? -13.227 -37.312 -23.656 1 87.94 518 PRO A O 1
ATOM 4116 N N . ILE A 1 519 ? -15 -35.969 -23.531 1 91.19 519 ILE A N 1
ATOM 4117 C CA . ILE A 1 519 ? -14.594 -35.188 -24.703 1 91.19 519 ILE A CA 1
ATOM 4118 C C . ILE A 1 519 ? -13.859 -33.938 -24.25 1 91.19 519 ILE A C 1
ATOM 4120 O O . ILE A 1 519 ? -14.445 -33.062 -23.594 1 91.19 519 ILE A O 1
ATOM 4124 N N . GLN A 1 520 ? -12.562 -33.875 -24.609 1 95.19 520 GLN A N 1
ATOM 4125 C CA . GLN A 1 520 ? -11.711 -32.812 -24.109 1 95.19 520 GLN A CA 1
ATOM 4126 C C . GLN A 1 520 ? -11.188 -31.938 -25.25 1 95.19 520 GLN A C 1
ATOM 4128 O O . GLN A 1 520 ? -10.016 -31.562 -25.25 1 95.19 520 GLN A O 1
ATOM 4133 N N . SER A 1 521 ? -12.094 -31.594 -26.125 1 91.81 521 SER A N 1
ATOM 4134 C CA . SER A 1 521 ? -11.688 -30.734 -27.234 1 91.81 521 SER A CA 1
ATOM 4135 C C . SER A 1 521 ? -11.398 -29.312 -26.734 1 91.81 521 SER A C 1
ATOM 4137 O O . SER A 1 521 ? -12.164 -28.75 -25.953 1 91.81 521 SER A O 1
ATOM 4139 N N . GLY A 1 522 ? -10.273 -28.797 -27.203 1 92.5 522 GLY A N 1
ATOM 4140 C CA . GLY A 1 522 ? -9.961 -27.406 -26.906 1 92.5 522 GLY A CA 1
ATOM 4141 C C . GLY A 1 522 ? -9.336 -27.234 -25.531 1 92.5 522 GLY A C 1
ATOM 4142 O O . GLY A 1 522 ? -9.328 -26.125 -24.984 1 92.5 522 GLY A O 1
ATOM 4143 N N . THR A 1 523 ? -8.891 -28.297 -24.906 1 97.19 523 THR A N 1
ATOM 4144 C CA . THR A 1 523 ? -8.25 -28.234 -23.594 1 97.19 523 THR A CA 1
ATOM 4145 C C . THR A 1 523 ? -6.836 -28.797 -23.656 1 97.19 523 THR A C 1
ATOM 4147 O O . THR A 1 523 ? -6.48 -29.5 -24.609 1 97.19 523 THR A O 1
ATOM 4150 N N . ILE A 1 524 ? -6.07 -28.438 -22.719 1 98.06 524 ILE A N 1
ATOM 4151 C CA . ILE A 1 524 ? -4.711 -28.969 -22.625 1 98.06 524 ILE A CA 1
ATOM 4152 C C . ILE A 1 524 ? -4.754 -30.469 -22.422 1 98.06 524 ILE A C 1
ATOM 4154 O O . ILE A 1 524 ? -3.959 -31.219 -23 1 98.06 524 ILE A O 1
ATOM 4158 N N . LEU A 1 525 ? -5.707 -30.984 -21.562 1 98.12 525 LEU A N 1
ATOM 4159 C CA . LEU A 1 525 ? -5.871 -32.406 -21.375 1 98.12 525 LEU A CA 1
ATOM 4160 C C . LEU A 1 525 ? -6.172 -33.094 -22.703 1 98.12 525 LEU A C 1
ATOM 4162 O O . LEU A 1 525 ? -5.613 -34.156 -23 1 98.12 525 LEU A O 1
ATOM 4166 N N . GLY A 1 526 ? -7.059 -32.5 -23.438 1 97.38 526 GLY A N 1
ATOM 4167 C CA . GLY A 1 526 ? -7.359 -33.031 -24.75 1 97.38 526 GLY A CA 1
ATOM 4168 C C . GLY A 1 526 ? -6.156 -33.094 -25.656 1 97.38 526 GLY A C 1
ATOM 4169 O O . GLY A 1 526 ? -5.941 -34.094 -26.359 1 97.38 526 GLY A O 1
ATOM 4170 N N . GLU A 1 527 ? -5.355 -32.062 -25.703 1 97.44 527 GLU A N 1
ATOM 4171 C CA . GLU A 1 527 ? -4.16 -32 -26.531 1 97.44 527 GLU A CA 1
ATOM 4172 C C . GLU A 1 527 ? -3.119 -33.031 -26.078 1 97.44 527 GLU A C 1
ATOM 4174 O O . GLU A 1 527 ? -2.412 -33.625 -26.891 1 97.44 527 GLU A O 1
ATOM 4179 N N . TRP A 1 528 ? -3.002 -33.188 -24.797 1 97.75 528 TRP A N 1
ATOM 4180 C CA . TRP A 1 528 ? -2.115 -34.219 -24.266 1 97.75 528 TRP A CA 1
ATOM 4181 C C . TRP A 1 528 ? -2.506 -35.594 -24.766 1 97.75 528 TRP A C 1
ATOM 4183 O O . TRP A 1 528 ? -1.65 -36.344 -25.219 1 97.75 528 TRP A O 1
ATOM 4193 N N . ARG A 1 529 ? -3.768 -35.938 -24.75 1 96.44 529 ARG A N 1
ATOM 4194 C CA . ARG A 1 529 ? -4.266 -37.219 -25.234 1 96.44 529 ARG A CA 1
ATOM 4195 C C . ARG A 1 529 ? -4.004 -37.375 -26.734 1 96.44 529 ARG A C 1
ATOM 4197 O O . ARG A 1 529 ? -3.656 -38.469 -27.188 1 96.44 529 ARG A O 1
ATOM 4204 N N . ARG A 1 530 ? -4.176 -36.312 -27.422 1 95.94 530 ARG A N 1
ATOM 4205 C CA . ARG A 1 530 ? -3.887 -36.344 -28.844 1 95.94 530 ARG A CA 1
ATOM 4206 C C . ARG A 1 530 ? -2.408 -36.625 -29.109 1 95.94 530 ARG A C 1
ATOM 4208 O O . ARG A 1 530 ? -2.062 -37.406 -29.984 1 95.94 530 ARG A O 1
ATOM 4215 N N . PHE A 1 531 ? -1.571 -36.031 -28.406 1 96.31 531 PHE A N 1
ATOM 4216 C CA . PHE A 1 531 ? -0.135 -36.25 -28.531 1 96.31 531 PHE A CA 1
ATOM 4217 C C . PHE A 1 531 ? 0.219 -37.719 -28.234 1 96.31 531 PHE A C 1
ATOM 4219 O O . PHE A 1 531 ? 1.022 -38.312 -28.938 1 96.31 531 PHE A O 1
ATOM 4226 N N . LYS A 1 532 ? -0.338 -38.188 -27.109 1 95.19 532 LYS A N 1
ATOM 4227 C CA . LYS A 1 532 ? -0.057 -39.562 -26.75 1 95.19 532 LYS A CA 1
ATOM 4228 C C . LYS A 1 532 ? -0.457 -40.5 -27.859 1 95.19 532 LYS A C 1
ATOM 4230 O O . LYS A 1 532 ? 0.2 -41.531 -28.078 1 95.19 532 LYS A O 1
ATOM 4235 N N . LYS A 1 533 ? -1.464 -40.156 -28.594 1 94.25 533 LYS A N 1
ATOM 4236 C CA . LYS A 1 533 ? -1.963 -41 -29.688 1 94.25 533 LYS A CA 1
ATOM 4237 C C . LYS A 1 533 ? -1.149 -40.812 -30.953 1 94.25 533 LYS A C 1
ATOM 4239 O O . LYS A 1 533 ? -0.76 -41.781 -31.609 1 94.25 533 LYS A O 1
ATOM 4244 N N . GLU A 1 534 ? -0.775 -39.562 -31.203 1 94.5 534 GLU A N 1
ATOM 4245 C CA . GLU A 1 534 ? -0.173 -39.219 -32.5 1 94.5 534 GLU A CA 1
ATOM 4246 C C . GLU A 1 534 ? 1.351 -39.219 -32.406 1 94.5 534 GLU A C 1
ATOM 4248 O O . GLU A 1 534 ? 2.035 -39.344 -33.406 1 94.5 534 GLU A O 1
ATOM 4253 N N . GLY A 1 535 ? 1.804 -39.031 -31.234 1 91.25 535 GLY A N 1
ATOM 4254 C CA . GLY A 1 535 ? 3.246 -39 -31.047 1 91.25 535 GLY A CA 1
ATOM 4255 C C . GLY A 1 535 ? 3.928 -37.844 -31.75 1 91.25 535 GLY A C 1
ATOM 4256 O O . GLY A 1 535 ? 3.539 -36.688 -31.594 1 91.25 535 GLY A O 1
ATOM 4257 N N . ALA A 1 536 ? 4.836 -38.125 -32.625 1 88.81 536 ALA A N 1
ATOM 4258 C CA . ALA A 1 536 ? 5.652 -37.156 -33.312 1 88.81 536 ALA A CA 1
ATOM 4259 C C . ALA A 1 536 ? 4.832 -36.375 -34.344 1 88.81 536 ALA A C 1
ATOM 4261 O O . ALA A 1 536 ? 5.211 -35.281 -34.75 1 88.81 536 ALA A O 1
ATOM 4262 N N . SER A 1 537 ? 3.66 -36.844 -34.719 1 92 537 SER A N 1
ATOM 4263 C CA . SER A 1 537 ? 2.834 -36.219 -35.75 1 92 537 SER A CA 1
ATOM 4264 C C . SER A 1 537 ? 1.949 -35.125 -35.125 1 92 537 SER A C 1
ATOM 4266 O O . SER A 1 537 ? 1.283 -34.375 -35.844 1 92 537 SER A O 1
ATOM 4268 N N . TYR A 1 538 ? 2.006 -35.031 -33.812 1 95 538 TYR A N 1
ATOM 4269 C CA . TYR A 1 538 ? 1.222 -34 -33.125 1 95 538 TYR A CA 1
ATOM 4270 C C . TYR A 1 538 ? 1.672 -32.594 -33.562 1 95 538 TYR A C 1
ATOM 4272 O O . TYR A 1 538 ? 2.859 -32.281 -33.5 1 95 538 TYR A O 1
ATOM 4280 N N . ASP A 1 539 ? 0.743 -31.75 -34.062 1 88.81 539 ASP A N 1
ATOM 4281 C CA . ASP A 1 539 ? 1.091 -30.469 -34.656 1 88.81 539 ASP A CA 1
ATOM 4282 C C . ASP A 1 539 ? 0.817 -29.312 -33.719 1 88.81 539 ASP A C 1
ATOM 4284 O O . ASP A 1 539 ? 0.938 -28.141 -34.094 1 88.81 539 ASP A O 1
ATOM 4288 N N . GLY A 1 540 ? 0.416 -29.594 -32.5 1 90.12 540 GLY A N 1
ATOM 4289 C CA . GLY A 1 540 ? 0.237 -28.547 -31.516 1 90.12 540 GLY A CA 1
ATOM 4290 C C . GLY A 1 540 ? -1.044 -27.766 -31.688 1 90.12 540 GLY A C 1
ATOM 4291 O O . GLY A 1 540 ? -1.893 -28.125 -32.5 1 90.12 540 GLY A O 1
ATOM 4292 N N . MET A 1 541 ? -1.293 -26.781 -30.766 1 88.62 541 MET A N 1
ATOM 4293 C CA . MET A 1 541 ? -2.439 -25.875 -30.781 1 88.62 541 MET A CA 1
ATOM 4294 C C . MET A 1 541 ? -2.039 -24.484 -30.312 1 88.62 541 MET A C 1
ATOM 4296 O O . MET A 1 541 ? -1.157 -24.328 -29.469 1 88.62 541 MET A O 1
ATOM 4300 N N . VAL A 1 542 ? -2.73 -23.422 -30.844 1 80.56 542 VAL A N 1
ATOM 4301 C CA . VAL A 1 542 ? -2.434 -22.047 -30.469 1 80.56 542 VAL A CA 1
ATOM 4302 C C . VAL A 1 542 ? -3.26 -21.641 -29.25 1 80.56 542 VAL A C 1
ATOM 4304 O O . VAL A 1 542 ? -2.801 -20.859 -28.422 1 80.56 542 VAL A O 1
ATOM 4307 N N . THR A 1 543 ? -4.492 -22.094 -29.188 1 81.5 543 THR A N 1
ATOM 4308 C CA . THR A 1 543 ? -5.367 -21.828 -28.062 1 81.5 543 THR A CA 1
ATOM 4309 C C . THR A 1 543 ? -6.09 -23.094 -27.609 1 81.5 543 THR A C 1
ATOM 4311 O O . THR A 1 543 ? -7.023 -23.547 -28.281 1 81.5 543 THR A O 1
ATOM 4314 N N . PRO A 1 544 ? -5.66 -23.609 -26.531 1 89.12 544 PRO A N 1
ATOM 4315 C CA . PRO A 1 544 ? -4.539 -23.234 -25.656 1 89.12 544 PRO A CA 1
ATOM 4316 C C . PRO A 1 544 ? -3.18 -23.469 -26.312 1 89.12 544 PRO A C 1
ATOM 4318 O O . PRO A 1 544 ? -3.068 -24.266 -27.234 1 89.12 544 PRO A O 1
ATOM 4321 N N . ASP A 1 545 ? -2.252 -22.766 -25.859 1 88.69 545 ASP A N 1
ATOM 4322 C CA . ASP A 1 545 ? -0.917 -22.875 -26.453 1 88.69 545 ASP A CA 1
ATOM 4323 C C . ASP A 1 545 ? -0.245 -24.188 -26.047 1 88.69 545 ASP A C 1
ATOM 4325 O O . ASP A 1 545 ? 0.151 -24.359 -24.891 1 88.69 545 ASP A O 1
ATOM 4329 N N . CYS A 1 546 ? -0.17 -25.172 -26.906 1 94.5 546 CYS A N 1
ATOM 4330 C CA . CYS A 1 546 ? 0.415 -26.484 -26.703 1 94.5 546 CYS A CA 1
ATOM 4331 C C . CYS A 1 546 ? 1.36 -26.859 -27.844 1 94.5 546 CYS A C 1
ATOM 4333 O O . CYS A 1 546 ? 1.101 -26.516 -29 1 94.5 546 CYS A O 1
ATOM 4335 N N . MET A 1 547 ? 2.391 -27.453 -27.484 1 94.44 547 MET A N 1
ATOM 4336 C CA . MET A 1 547 ? 3.303 -27.984 -28.5 1 94.44 547 MET A CA 1
ATOM 4337 C C . MET A 1 547 ? 4.105 -29.156 -27.938 1 94.44 547 MET A C 1
ATOM 4339 O O . MET A 1 547 ? 3.992 -29.484 -26.766 1 94.44 547 MET A O 1
ATOM 4343 N N . THR A 1 548 ? 4.801 -29.812 -28.781 1 95.81 548 THR A N 1
ATOM 4344 C CA . THR A 1 548 ? 5.785 -30.828 -28.391 1 95.81 548 THR A CA 1
ATOM 4345 C C . THR A 1 548 ? 7.137 -30.547 -29.047 1 95.81 548 THR A C 1
ATOM 4347 O O . THR A 1 548 ? 7.195 -30.078 -30.188 1 95.81 548 THR A O 1
ATOM 4350 N N . LEU A 1 549 ? 8.148 -30.734 -28.328 1 95.25 549 LEU A N 1
ATOM 4351 C CA . LEU A 1 549 ? 9.508 -30.531 -28.812 1 95.25 549 LEU A CA 1
ATOM 4352 C C . LEU A 1 549 ? 10.406 -31.703 -28.422 1 95.25 549 LEU A C 1
ATOM 4354 O O . LEU A 1 549 ? 10.266 -32.281 -27.328 1 95.25 549 LEU A O 1
ATOM 4358 N N . PRO A 1 550 ? 11.297 -32.062 -29.328 1 95.44 550 PRO A N 1
ATOM 4359 C CA . PRO A 1 550 ? 12.305 -33.031 -28.875 1 95.44 550 PRO A CA 1
ATOM 4360 C C . PRO A 1 550 ? 13.125 -32.5 -27.703 1 95.44 550 PRO A C 1
ATOM 4362 O O . PRO A 1 550 ? 13.5 -31.328 -27.656 1 95.44 550 PRO A O 1
ATOM 4365 N N . PHE A 1 551 ? 13.336 -33.344 -26.766 1 97.38 551 PHE A N 1
ATOM 4366 C CA . PHE A 1 551 ? 14.055 -32.906 -25.578 1 97.3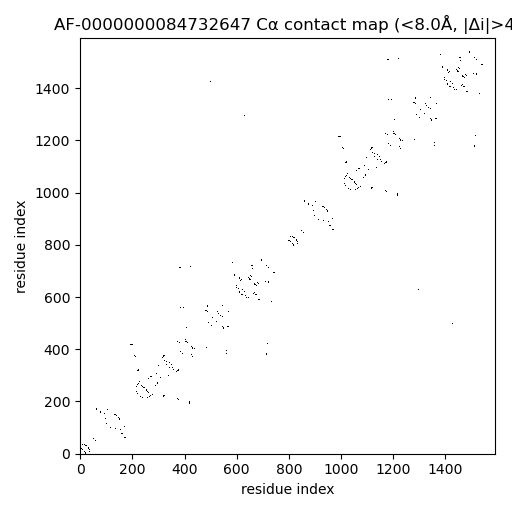8 551 PHE A CA 1
ATOM 4367 C C . PHE A 1 551 ? 15.453 -32.438 -25.938 1 97.38 551 PHE A C 1
ATOM 4369 O O . PHE A 1 551 ? 15.977 -31.516 -25.297 1 97.38 551 PHE A O 1
ATOM 4376 N N . SER A 1 552 ? 16.078 -33 -26.953 1 96 552 SER A N 1
ATOM 4377 C CA . SER A 1 552 ? 17.406 -32.594 -27.391 1 96 552 SER A CA 1
ATOM 4378 C C . SER A 1 552 ? 17.422 -31.125 -27.781 1 96 552 SER A C 1
ATOM 4380 O O . SER A 1 552 ? 18.406 -30.422 -27.531 1 96 552 SER A O 1
ATOM 4382 N N . GLU A 1 553 ? 16.375 -30.672 -28.344 1 94.75 553 GLU A N 1
ATOM 4383 C CA . GLU A 1 553 ? 16.266 -29.266 -28.75 1 94.75 553 GLU A CA 1
ATOM 4384 C C . GLU A 1 553 ? 16.031 -28.375 -27.531 1 94.75 553 GLU A C 1
ATOM 4386 O O . GLU A 1 553 ? 16.594 -27.281 -27.453 1 94.75 553 GLU A O 1
ATOM 4391 N N . ILE A 1 554 ? 15.211 -28.844 -26.656 1 96.44 554 ILE A N 1
ATOM 4392 C CA . ILE A 1 554 ? 14.922 -28.094 -25.438 1 96.44 554 ILE A CA 1
ATOM 4393 C C . ILE A 1 554 ? 16.219 -27.891 -24.641 1 96.44 554 ILE A C 1
ATOM 4395 O O . ILE A 1 554 ? 16.5 -26.781 -24.172 1 96.44 554 ILE A O 1
ATOM 4399 N N . TRP A 1 555 ? 16.969 -28.906 -24.531 1 96.62 555 TRP A N 1
ATOM 4400 C CA . TRP A 1 555 ? 18.156 -28.938 -23.688 1 96.62 555 TRP A CA 1
ATOM 4401 C C . TRP A 1 555 ? 19.188 -27.922 -24.172 1 96.62 555 TRP A C 1
ATOM 4403 O O . TRP A 1 555 ? 19.891 -27.297 -23.359 1 96.62 555 TRP A O 1
ATOM 4413 N N . VAL A 1 556 ? 19.266 -27.672 -25.484 1 93.75 556 VAL A N 1
ATOM 4414 C CA . VAL A 1 556 ? 20.344 -26.844 -26.031 1 93.75 556 VAL A CA 1
ATOM 4415 C C . VAL A 1 556 ? 19.797 -25.453 -26.375 1 93.75 556 VAL A C 1
ATOM 4417 O O . VAL A 1 556 ? 20.547 -24.578 -26.797 1 93.75 556 VAL A O 1
ATOM 4420 N N . ALA A 1 557 ? 18.562 -25.266 -26.156 1 92.81 557 ALA A N 1
ATOM 4421 C CA . ALA A 1 557 ? 17.938 -24.016 -26.578 1 92.81 557 ALA A CA 1
ATOM 4422 C C . ALA A 1 557 ? 18.484 -22.828 -25.766 1 92.81 557 ALA A C 1
ATOM 4424 O O . ALA A 1 557 ? 18.484 -21.703 -26.25 1 92.81 557 ALA A O 1
ATOM 4425 N N . HIS A 1 558 ? 18.875 -23.094 -24.625 1 92.88 558 HIS A N 1
ATOM 4426 C CA . HIS A 1 558 ? 19.438 -22.078 -23.734 1 92.88 558 HIS A CA 1
ATOM 4427 C C . HIS A 1 558 ? 20.641 -22.609 -22.969 1 92.88 558 HIS A C 1
ATOM 4429 O O . HIS A 1 558 ? 20.656 -23.781 -22.578 1 92.88 558 HIS A O 1
ATOM 4435 N N . SER A 1 559 ? 21.562 -21.797 -22.625 1 89.69 559 SER A N 1
ATOM 4436 C CA . SER A 1 559 ? 22.797 -22.219 -21.984 1 89.69 559 SER A CA 1
ATOM 4437 C C . SER A 1 559 ? 22.547 -22.766 -20.594 1 89.69 559 SER A C 1
ATOM 4439 O O . SER A 1 559 ? 23.281 -23.625 -20.109 1 89.69 559 SER A O 1
ATOM 4441 N N . SER A 1 560 ? 21.5 -22.344 -19.984 1 92 560 SER A N 1
ATOM 4442 C CA . SER A 1 560 ? 21.188 -22.812 -18.641 1 92 560 SER A CA 1
ATOM 4443 C C . SER A 1 560 ? 20.234 -24 -18.688 1 92 560 SER A C 1
ATOM 4445 O O . SER A 1 560 ? 19.719 -24.438 -17.641 1 92 560 SER A O 1
ATOM 4447 N N . HIS A 1 561 ? 19.875 -24.516 -19.875 1 95.12 561 HIS A N 1
ATOM 4448 C CA . HIS A 1 561 ? 19.031 -25.672 -20.078 1 95.12 561 HIS A CA 1
ATOM 4449 C C . HIS A 1 561 ? 17.656 -25.469 -19.469 1 95.12 561 HIS A C 1
ATOM 4451 O O . HIS A 1 561 ? 17.172 -26.297 -18.703 1 95.12 561 HIS A O 1
ATOM 4457 N N . ARG A 1 562 ? 17.047 -24.328 -19.781 1 95.75 562 ARG A N 1
ATOM 4458 C CA . ARG A 1 562 ? 15.727 -23.969 -19.281 1 95.75 562 ARG A CA 1
ATOM 4459 C C . ARG A 1 562 ? 14.688 -25 -19.703 1 95.75 562 ARG A C 1
ATOM 4461 O O . ARG A 1 562 ? 14.773 -25.562 -20.781 1 95.75 562 ARG A O 1
ATOM 4468 N N . LEU A 1 563 ? 13.68 -25.156 -18.828 1 97.62 563 LEU A N 1
ATOM 4469 C CA . LEU A 1 563 ? 12.625 -26.125 -19.109 1 97.62 563 LEU A CA 1
ATOM 4470 C C . LEU A 1 563 ? 11.258 -25.453 -19.062 1 97.62 563 LEU A C 1
ATOM 4472 O O . LEU A 1 563 ? 10.227 -26.125 -19.234 1 97.62 563 LEU A O 1
ATOM 4476 N N . ASP A 1 564 ? 11.141 -24.172 -18.812 1 96.25 564 ASP A N 1
ATOM 4477 C CA . ASP A 1 564 ? 9.859 -23.5 -18.641 1 96.25 564 ASP A CA 1
ATOM 4478 C C . ASP A 1 564 ? 9.133 -23.344 -19.984 1 96.25 564 ASP A C 1
ATOM 4480 O O . ASP A 1 564 ? 9.727 -22.906 -20.969 1 96.25 564 ASP A O 1
ATOM 4484 N N . PRO A 1 565 ? 7.859 -23.672 -20.016 1 95.94 565 PRO A N 1
ATOM 4485 C CA . PRO A 1 565 ? 7.07 -23.609 -21.25 1 95.94 565 PRO A CA 1
ATOM 4486 C C . PRO A 1 565 ? 7.023 -22.219 -21.859 1 95.94 565 PRO A C 1
ATOM 4488 O O . PRO A 1 565 ? 7.047 -22.062 -23.078 1 95.94 565 PRO A O 1
ATOM 4491 N N . LYS A 1 566 ? 6.965 -21.234 -21.078 1 91.94 566 LYS A N 1
ATOM 4492 C CA . LYS A 1 566 ? 6.832 -19.875 -21.609 1 91.94 566 LYS A CA 1
ATOM 4493 C C . LYS A 1 566 ? 7.973 -19.547 -22.562 1 91.94 566 LYS A C 1
ATOM 4495 O O . LYS A 1 566 ? 7.746 -18.969 -23.625 1 91.94 566 LYS A O 1
ATOM 4500 N N . TYR A 1 567 ? 9.164 -19.906 -22.172 1 94.44 567 TYR A N 1
ATOM 4501 C CA . TYR A 1 567 ? 10.336 -19.656 -23.016 1 94.44 567 TYR A CA 1
ATOM 4502 C C . TYR A 1 567 ? 10.266 -20.453 -24.312 1 94.44 567 TYR A C 1
ATOM 4504 O O . TYR A 1 567 ? 10.406 -19.891 -25.391 1 94.44 567 TYR A O 1
ATOM 4512 N N . HIS A 1 568 ? 9.984 -21.688 -24.234 1 95.06 568 HIS A N 1
ATOM 4513 C CA . HIS A 1 568 ? 10.062 -22.562 -25.391 1 95.06 568 HIS A CA 1
ATOM 4514 C C . HIS A 1 568 ? 8.875 -22.359 -26.312 1 95.06 568 HIS A C 1
ATOM 4516 O O . HIS A 1 568 ? 9.008 -22.484 -27.531 1 95.06 568 HIS A O 1
ATOM 4522 N N . LEU A 1 569 ? 7.711 -22.094 -25.75 1 92.31 569 LEU A N 1
ATOM 4523 C CA . LEU A 1 569 ? 6.555 -21.781 -26.578 1 92.31 569 LEU A CA 1
ATOM 4524 C C . LEU A 1 569 ? 6.801 -20.516 -27.406 1 92.31 569 LEU A C 1
ATOM 4526 O O . LEU A 1 569 ? 6.473 -20.469 -28.594 1 92.31 569 LEU A O 1
ATOM 4530 N N . PHE A 1 570 ? 7.371 -19.578 -26.766 1 91 570 PHE A N 1
ATOM 4531 C CA . PHE A 1 570 ? 7.66 -18.344 -27.469 1 91 570 PHE A CA 1
ATOM 4532 C C . PHE A 1 570 ? 8.734 -18.562 -28.531 1 91 570 PHE A C 1
ATOM 4534 O O . PHE A 1 570 ? 8.578 -18.141 -29.672 1 91 570 PHE A O 1
ATOM 4541 N N . LYS A 1 571 ? 9.828 -19.203 -28.094 1 89 571 LYS A N 1
ATOM 4542 C CA . LYS A 1 571 ? 10.953 -19.406 -29 1 89 571 LYS A CA 1
ATOM 4543 C C . LYS A 1 571 ? 10.539 -20.234 -30.219 1 89 571 LYS A C 1
ATOM 4545 O O . LYS A 1 571 ? 11.008 -19.984 -31.328 1 89 571 LYS A O 1
ATOM 4550 N N . HIS A 1 572 ? 9.719 -21.125 -29.938 1 85.25 572 HIS A N 1
ATOM 4551 C CA . HIS A 1 572 ? 9.242 -21.969 -31.031 1 85.25 572 HIS A CA 1
ATOM 4552 C C . HIS A 1 572 ? 8.391 -21.156 -32 1 85.25 572 HIS A C 1
ATOM 4554 O O . HIS A 1 572 ? 8.422 -21.406 -33.219 1 85.25 572 HIS A O 1
ATOM 4560 N N . ASN A 1 573 ? 7.691 -20.297 -31.484 1 79.38 573 ASN A N 1
ATOM 4561 C CA . ASN A 1 573 ? 6.789 -19.516 -32.312 1 79.38 573 ASN A CA 1
ATOM 4562 C C . ASN A 1 573 ? 7.445 -18.219 -32.781 1 79.38 573 ASN A C 1
ATOM 4564 O O . ASN A 1 573 ? 6.836 -17.438 -33.531 1 79.38 573 ASN A O 1
ATOM 4568 N N . GLN A 1 574 ? 8.695 -18.25 -32.344 1 77.62 574 GLN A N 1
ATOM 4569 C CA . GLN A 1 574 ? 9.43 -17.031 -32.688 1 77.62 574 GLN A CA 1
ATOM 4570 C C . GLN A 1 574 ? 9.68 -16.969 -34.188 1 77.62 574 GLN A C 1
ATOM 4572 O O . GLN A 1 574 ? 10.023 -17.969 -34.812 1 77.62 574 GLN A O 1
ATOM 4577 N N . SER A 1 575 ? 9.273 -16.172 -35 1 70.56 575 SER A N 1
ATOM 4578 C CA . SER A 1 575 ? 9.617 -15.891 -36.406 1 70.56 575 SER A CA 1
ATOM 4579 C C . SER A 1 575 ? 8.656 -16.594 -37.375 1 70.56 575 SER A C 1
ATOM 4581 O O . SER A 1 575 ? 8.945 -16.719 -38.562 1 70.56 575 SER A O 1
ATOM 4583 N N . ILE A 1 576 ? 7.668 -17.281 -36.656 1 76.31 576 ILE A N 1
ATOM 4584 C CA . ILE A 1 576 ? 6.695 -17.953 -37.5 1 76.31 576 ILE A CA 1
ATOM 4585 C C . ILE A 1 576 ? 5.988 -16.922 -38.375 1 76.31 576 ILE A C 1
ATOM 4587 O O . ILE A 1 576 ? 5.711 -17.188 -39.562 1 76.31 576 ILE A O 1
ATOM 4591 N N . TYR A 1 577 ? 5.805 -15.805 -37.75 1 85.5 577 TYR A N 1
ATOM 4592 C CA . TYR A 1 577 ? 5.129 -14.742 -38.5 1 85.5 577 TYR A CA 1
ATOM 4593 C C . TYR A 1 577 ? 5.984 -13.484 -38.562 1 85.5 577 TYR A C 1
ATOM 4595 O O . TYR A 1 577 ? 6.523 -13.047 -37.531 1 85.5 577 TYR A O 1
ATOM 4603 N N . THR A 1 578 ? 6.227 -13.039 -39.719 1 90.56 578 THR A N 1
ATOM 4604 C CA . THR A 1 578 ? 6.871 -11.758 -39.969 1 90.56 578 THR A CA 1
ATOM 4605 C C . THR A 1 578 ? 6.09 -10.953 -41 1 90.56 578 THR A C 1
ATOM 4607 O O . THR A 1 578 ? 5.883 -11.414 -42.125 1 90.56 578 THR A O 1
ATOM 4610 N N . PRO A 1 579 ? 5.684 -9.82 -40.562 1 91.75 579 PRO A N 1
ATOM 4611 C CA . PRO A 1 579 ? 4.965 -9.008 -41.562 1 91.75 579 PRO A CA 1
ATOM 4612 C C . PRO A 1 579 ? 5.77 -8.797 -42.844 1 91.75 579 PRO A C 1
ATOM 4614 O O . PRO A 1 579 ? 7 -8.75 -42.812 1 91.75 579 PRO A O 1
ATOM 4617 N N . PRO A 1 580 ? 5.043 -8.633 -43.938 1 90.62 580 PRO A N 1
ATOM 4618 C CA . PRO A 1 580 ? 5.738 -8.453 -45.219 1 90.62 580 PRO A CA 1
ATOM 4619 C C . PRO A 1 580 ? 6.688 -7.254 -45.219 1 90.62 580 PRO A C 1
ATOM 4621 O O . PRO A 1 580 ? 6.328 -6.188 -44.719 1 90.62 580 PRO A O 1
ATOM 4624 N N . ARG A 1 581 ? 7.926 -7.395 -45.781 1 92.56 581 ARG A N 1
ATOM 4625 C CA . ARG A 1 581 ? 8.945 -6.375 -46 1 92.56 581 ARG A CA 1
ATOM 4626 C C . ARG A 1 581 ? 9.648 -6.016 -44.688 1 92.56 581 ARG A C 1
ATOM 4628 O O . ARG A 1 581 ? 10.547 -5.172 -44.688 1 92.56 581 ARG A O 1
ATOM 4635 N N . TRP A 1 582 ? 9.188 -6.66 -43.562 1 95.5 582 TRP A N 1
ATOM 4636 C CA . TRP A 1 582 ? 9.859 -6.391 -42.312 1 95.5 582 TRP A CA 1
ATOM 4637 C C . TRP A 1 582 ? 11.164 -7.184 -42.219 1 95.5 582 TRP A C 1
ATOM 4639 O O . TRP A 1 582 ? 11.312 -8.227 -42.844 1 95.5 582 TRP A O 1
ATOM 4649 N N . ILE A 1 583 ? 12.102 -6.668 -41.5 1 94.94 583 ILE A N 1
ATOM 4650 C CA . ILE A 1 583 ? 13.352 -7.379 -41.25 1 94.94 583 ILE A CA 1
ATOM 4651 C C . ILE A 1 583 ? 13.414 -7.809 -39.812 1 94.94 583 ILE A C 1
ATOM 4653 O O . ILE A 1 583 ? 12.781 -7.199 -38.938 1 94.94 583 ILE A O 1
ATOM 4657 N N . ARG A 1 584 ? 14.062 -8.859 -39.531 1 93.56 584 ARG A N 1
ATOM 4658 C CA . ARG A 1 584 ? 14.289 -9.391 -38.188 1 93.56 584 ARG A CA 1
ATOM 4659 C C . ARG A 1 584 ? 15.781 -9.398 -37.844 1 93.56 584 ARG A C 1
ATOM 4661 O O . ARG A 1 584 ? 16.578 -9.969 -38.594 1 93.56 584 ARG A O 1
ATOM 4668 N N . VAL A 1 585 ? 16.125 -8.727 -36.844 1 94.06 585 VAL A N 1
ATOM 4669 C CA . VAL A 1 585 ? 17.516 -8.648 -36.406 1 94.06 585 VAL A CA 1
ATOM 4670 C C . VAL A 1 585 ? 17.594 -8.797 -34.875 1 94.06 585 VAL A C 1
ATOM 4672 O O . VAL A 1 585 ? 16.609 -8.578 -34.188 1 94.06 585 VAL A O 1
ATOM 4675 N N . LEU A 1 586 ? 18.719 -9.219 -34.375 1 94.88 586 LEU A N 1
ATOM 4676 C CA . LEU A 1 586 ? 18.906 -9.32 -32.938 1 94.88 586 LEU A CA 1
ATOM 4677 C C . LEU A 1 586 ? 19.016 -7.938 -32.312 1 94.88 586 LEU A C 1
ATOM 4679 O O . LEU A 1 586 ? 19.562 -7.012 -32.906 1 94.88 586 LEU A O 1
ATOM 4683 N N . VAL A 1 587 ? 18.531 -7.809 -31.109 1 95.38 587 VAL A N 1
ATOM 4684 C CA . VAL A 1 587 ? 18.578 -6.547 -30.375 1 95.38 587 VAL A CA 1
ATOM 4685 C C . VAL A 1 587 ? 20.031 -6.066 -30.281 1 95.38 587 VAL A C 1
ATOM 4687 O O . VAL A 1 587 ? 20.312 -4.883 -30.469 1 95.38 587 VAL A O 1
ATOM 4690 N N . LYS A 1 588 ? 20.984 -6.977 -30.062 1 95.44 588 LYS A N 1
ATOM 4691 C CA . LYS A 1 588 ? 22.391 -6.629 -29.875 1 95.44 588 LYS A CA 1
ATOM 4692 C C . LYS A 1 588 ? 22.969 -6.004 -31.141 1 95.44 588 LYS A C 1
ATOM 4694 O O . LYS A 1 588 ? 24.016 -5.367 -31.109 1 95.44 588 LYS A O 1
ATOM 4699 N N . ASN A 1 589 ? 22.266 -6.211 -32.281 1 95.5 589 ASN A N 1
ATOM 4700 C CA . ASN A 1 589 ? 22.75 -5.68 -33.562 1 95.5 589 ASN A CA 1
ATOM 4701 C C . ASN A 1 589 ? 22.188 -4.285 -33.812 1 95.5 589 ASN A C 1
ATOM 4703 O O . ASN A 1 589 ? 22.656 -3.596 -34.75 1 95.5 589 ASN A O 1
ATOM 4707 N N . VAL A 1 590 ? 21.203 -3.896 -33.094 1 95.5 590 VAL A N 1
ATOM 4708 C CA . VAL A 1 590 ? 20.594 -2.609 -33.406 1 95.5 590 VAL A CA 1
ATOM 4709 C C . VAL A 1 590 ? 20.734 -1.672 -32.188 1 95.5 590 VAL A C 1
ATOM 4711 O O . VAL A 1 590 ? 20.469 -0.472 -32.312 1 95.5 590 VAL A O 1
ATOM 4714 N N . MET A 1 591 ? 21.047 -2.176 -31.078 1 95.06 591 MET A N 1
ATOM 4715 C CA . MET A 1 591 ? 21.234 -1.373 -29.875 1 95.06 591 MET A CA 1
ATOM 4716 C C . MET A 1 591 ? 22.484 -1.827 -29.109 1 95.06 591 MET A C 1
ATOM 4718 O O . MET A 1 591 ? 22.875 -2.99 -29.203 1 95.06 591 MET A O 1
ATOM 4722 N N . GLU A 1 592 ? 23.078 -0.909 -28.438 1 95.5 592 GLU A N 1
ATOM 4723 C CA . GLU A 1 592 ? 24.281 -1.199 -27.656 1 95.5 592 GLU A CA 1
ATOM 4724 C C . GLU A 1 592 ? 24.125 -0.725 -26.219 1 95.5 592 GLU A C 1
ATOM 4726 O O . GLU A 1 592 ? 23.547 0.339 -25.969 1 95.5 592 GLU A O 1
ATOM 4731 N N . ARG A 1 593 ? 24.641 -1.508 -25.328 1 95.31 593 ARG A N 1
ATOM 4732 C CA . ARG A 1 593 ? 24.547 -1.185 -23.922 1 95.31 593 ARG A CA 1
ATOM 4733 C C . ARG A 1 593 ? 25.344 0.073 -23.594 1 95.31 593 ARG A C 1
ATOM 4735 O O . ARG A 1 593 ? 26.484 0.23 -24.047 1 95.31 593 ARG A O 1
ATOM 4742 N N . ARG A 1 594 ? 24.719 0.943 -22.938 1 94.31 594 ARG A N 1
ATOM 4743 C CA . ARG A 1 594 ? 25.391 2.129 -22.406 1 94.31 594 ARG A CA 1
ATOM 4744 C C . ARG A 1 594 ? 25.656 1.984 -20.906 1 94.31 594 ARG A C 1
ATOM 4746 O O . ARG A 1 594 ? 24.734 1.772 -20.125 1 94.31 594 ARG A O 1
ATOM 4753 N N . GLU A 1 595 ? 26.859 2.051 -20.531 1 92.38 595 GLU A N 1
ATOM 4754 C CA . GLU A 1 595 ? 27.219 1.961 -19.125 1 92.38 595 GLU A CA 1
ATOM 4755 C C . GLU A 1 595 ? 28.062 3.158 -18.688 1 92.38 595 GLU A C 1
ATOM 4757 O O . GLU A 1 595 ? 29.203 2.998 -18.281 1 92.38 595 GLU A O 1
ATOM 4762 N N . GLU A 1 596 ? 27.5 4.289 -18.875 1 93.69 596 GLU A N 1
ATOM 4763 C CA . GLU A 1 596 ? 28.156 5.496 -18.391 1 93.69 596 GLU A CA 1
ATOM 4764 C C . GLU A 1 596 ? 27.906 5.707 -16.906 1 93.69 596 GLU A C 1
ATOM 4766 O O . GLU A 1 596 ? 26.844 6.168 -16.5 1 93.69 596 GLU A O 1
ATOM 4771 N N . MET A 1 597 ? 28.938 5.453 -16.172 1 93.19 597 MET A N 1
ATOM 4772 C CA . MET A 1 597 ? 28.828 5.578 -14.719 1 93.19 597 MET A CA 1
ATOM 4773 C C . MET A 1 597 ? 28.812 7.043 -14.289 1 93.19 597 MET A C 1
ATOM 4775 O O . MET A 1 597 ? 29.5 7.871 -14.891 1 93.19 597 MET A O 1
ATOM 4779 N N . ALA A 1 598 ? 27.938 7.324 -13.32 1 91.25 598 ALA A N 1
ATOM 4780 C CA . ALA A 1 598 ? 27.859 8.648 -12.719 1 91.25 598 ALA A CA 1
ATOM 4781 C C . ALA A 1 598 ? 28.203 8.609 -11.242 1 91.25 598 ALA A C 1
ATOM 4783 O O . ALA A 1 598 ? 27.875 7.645 -10.547 1 91.25 598 ALA A O 1
ATOM 4784 N N . ASN A 1 599 ? 28.953 9.578 -10.797 1 88.88 599 ASN A N 1
ATOM 4785 C CA . ASN A 1 599 ? 29.297 9.719 -9.391 1 88.88 599 ASN A CA 1
ATOM 4786 C C . ASN A 1 599 ? 28.812 11.062 -8.828 1 88.88 599 ASN A C 1
ATOM 4788 O O . ASN A 1 599 ? 29.609 11.984 -8.648 1 88.88 599 ASN A O 1
ATOM 4792 N N . PRO A 1 600 ? 27.562 11.031 -8.5 1 82.12 600 PRO A N 1
ATOM 4793 C CA . PRO A 1 600 ? 26.984 12.281 -8.016 1 82.12 600 PRO A CA 1
ATOM 4794 C C . PRO A 1 600 ? 27.641 12.789 -6.734 1 82.12 600 PRO A C 1
ATOM 4796 O O . PRO A 1 600 ? 27.516 13.969 -6.398 1 82.12 600 PRO A O 1
ATOM 4799 N N . THR A 1 601 ? 28.375 11.93 -6.043 1 74.88 601 THR A N 1
ATOM 4800 C CA . THR A 1 601 ? 29 12.312 -4.781 1 74.88 601 THR A CA 1
ATOM 4801 C C . THR A 1 601 ? 30.094 13.359 -5.012 1 74.88 601 THR A C 1
ATOM 4803 O O . THR A 1 601 ? 30.469 14.078 -4.09 1 74.88 601 THR A O 1
ATOM 4806 N N . LEU A 1 602 ? 30.578 13.398 -6.211 1 80.25 602 LEU A N 1
ATOM 4807 C CA . LEU A 1 602 ? 31.609 14.359 -6.559 1 80.25 602 LEU A CA 1
ATOM 4808 C C . LEU A 1 602 ? 31.062 15.781 -6.566 1 80.25 602 LEU A C 1
ATOM 4810 O O . LEU A 1 602 ? 31.812 16.75 -6.461 1 80.25 602 LEU A O 1
ATOM 4814 N N . LYS A 1 603 ? 29.75 15.891 -6.785 1 80.5 603 LYS A N 1
ATOM 4815 C CA . LYS A 1 603 ? 29.047 17.172 -6.75 1 80.5 603 LYS A CA 1
ATOM 4816 C C . LYS A 1 603 ? 27.906 17.156 -5.73 1 80.5 603 LYS A C 1
ATOM 4818 O O . LYS A 1 603 ? 26.734 17.172 -6.098 1 80.5 603 LYS A O 1
ATOM 4823 N N . PRO A 1 604 ? 28.281 17.109 -4.609 1 62.84 604 PRO A N 1
ATOM 4824 C CA . PRO A 1 604 ? 27.297 16.875 -3.543 1 62.84 604 PRO A CA 1
ATOM 4825 C C . PRO A 1 604 ? 26.172 17.891 -3.539 1 62.84 604 PRO A C 1
ATOM 4827 O O . PRO A 1 604 ? 25.078 17.609 -3.062 1 62.84 604 PRO A O 1
ATOM 4830 N N . GLU A 1 605 ? 26.359 19.188 -4.133 1 58.56 605 GLU A N 1
ATOM 4831 C CA . GLU A 1 605 ? 25.359 20.25 -4.07 1 58.56 605 GLU A CA 1
ATOM 4832 C C . GLU A 1 605 ? 24.484 20.25 -5.316 1 58.56 605 GLU A C 1
ATOM 4834 O O . GLU A 1 605 ? 23.453 20.938 -5.355 1 58.56 605 GLU A O 1
ATOM 4839 N N . ASP A 1 606 ? 24.875 19.469 -6.23 1 74.12 606 ASP A N 1
ATOM 4840 C CA . ASP A 1 606 ? 24.109 19.438 -7.48 1 74.12 606 ASP A CA 1
ATOM 4841 C C . ASP A 1 606 ? 22.875 18.547 -7.359 1 74.12 606 ASP A C 1
ATOM 4843 O O . ASP A 1 606 ? 22.859 17.625 -6.547 1 74.12 606 ASP A O 1
ATOM 4847 N N . HIS A 1 607 ? 21.828 18.953 -8.023 1 75.62 607 HIS A N 1
ATOM 4848 C CA . HIS A 1 607 ? 20.609 18.156 -8.109 1 75.62 607 HIS A CA 1
ATOM 4849 C C . HIS A 1 607 ? 20.688 17.188 -9.281 1 75.62 607 HIS A C 1
ATOM 4851 O O . HIS A 1 607 ? 21.188 17.516 -10.352 1 75.62 607 HIS A O 1
ATOM 4857 N N . PHE A 1 608 ? 20.281 16.094 -8.93 1 83.06 608 PHE A N 1
ATOM 4858 C CA . PHE A 1 608 ? 20.266 15.07 -9.969 1 83.06 608 PHE A CA 1
ATOM 4859 C C . PHE A 1 608 ? 18.844 14.516 -10.148 1 83.06 608 PHE A C 1
ATOM 4861 O O . PHE A 1 608 ? 18.078 14.43 -9.188 1 83.06 608 PHE A O 1
ATOM 4868 N N . LYS A 1 609 ? 18.516 14.195 -11.391 1 87.56 609 LYS A N 1
ATOM 4869 C CA . LYS A 1 609 ? 17.266 13.508 -11.703 1 87.56 609 LYS A CA 1
ATOM 4870 C C . LYS A 1 609 ? 17.453 11.992 -11.656 1 87.56 609 LYS A C 1
ATOM 4872 O O . LYS A 1 609 ? 18.297 11.438 -12.359 1 87.56 609 LYS A O 1
ATOM 4877 N N . VAL A 1 610 ? 16.766 11.414 -10.781 1 88.06 610 VAL A N 1
ATOM 4878 C CA . VAL A 1 610 ? 16.719 9.953 -10.742 1 88.06 610 VAL A CA 1
ATOM 4879 C C . VAL A 1 610 ? 15.375 9.469 -11.297 1 88.06 610 VAL A C 1
ATOM 4881 O O . VAL A 1 610 ? 14.32 9.945 -10.883 1 88.06 610 VAL A O 1
ATOM 4884 N N . MET A 1 611 ? 15.445 8.578 -12.281 1 88.56 611 MET A N 1
ATOM 4885 C CA . MET A 1 611 ? 14.188 8.219 -12.938 1 88.56 611 MET A CA 1
ATOM 4886 C C . MET A 1 611 ? 13.805 6.781 -12.625 1 88.56 611 MET A C 1
ATOM 4888 O O . MET A 1 611 ? 14.648 5.977 -12.234 1 88.56 611 MET A O 1
ATOM 4892 N N . THR A 1 612 ? 12.555 6.477 -12.797 1 87.5 612 THR A N 1
ATOM 4893 C CA . THR A 1 612 ? 11.953 5.145 -12.773 1 87.5 612 THR A CA 1
ATOM 4894 C C . THR A 1 612 ? 10.977 4.977 -13.93 1 87.5 612 THR A C 1
ATOM 4896 O O . THR A 1 612 ? 10.703 5.93 -14.664 1 87.5 612 THR A O 1
ATOM 4899 N N . ILE A 1 613 ? 10.609 3.678 -14.164 1 89.06 613 ILE A N 1
ATOM 4900 C CA . ILE A 1 613 ? 9.781 3.373 -15.328 1 89.06 613 ILE A CA 1
ATOM 4901 C C . ILE A 1 613 ? 8.477 2.725 -14.883 1 89.06 613 ILE A C 1
ATOM 4903 O O . ILE A 1 613 ? 8.477 1.826 -14.039 1 89.06 613 ILE A O 1
ATOM 4907 N N . SER A 1 614 ? 7.453 3.197 -15.5 1 83.06 614 SER A N 1
ATOM 4908 C CA . SER A 1 614 ? 6.148 2.611 -15.203 1 83.06 614 SER A CA 1
ATOM 4909 C C . SER A 1 614 ? 5.801 1.511 -16.203 1 83.06 614 SER A C 1
ATOM 4911 O O . SER A 1 614 ? 6.438 1.393 -17.25 1 83.06 614 SER A O 1
ATOM 4913 N N . GLN A 1 615 ? 4.727 0.748 -15.93 1 82.31 615 GLN A N 1
ATOM 4914 C CA . GLN A 1 615 ? 4.254 -0.33 -16.797 1 82.31 615 GLN A CA 1
ATOM 4915 C C . GLN A 1 615 ? 3.686 0.22 -18.094 1 82.31 615 GLN A C 1
ATOM 4917 O O . GLN A 1 615 ? 3.637 -0.487 -19.109 1 82.31 615 GLN A O 1
ATOM 4922 N N . THR A 1 616 ? 3.297 1.489 -18.031 1 77.38 616 THR A N 1
ATOM 4923 C CA . THR A 1 616 ? 2.709 2.105 -19.219 1 77.38 616 THR A CA 1
ATOM 4924 C C . THR A 1 616 ? 3.797 2.65 -20.141 1 77.38 616 THR A C 1
ATOM 4926 O O . THR A 1 616 ? 3.498 3.201 -21.203 1 77.38 616 THR A O 1
ATOM 4929 N N . GLY A 1 617 ? 5.043 2.508 -19.703 1 81.31 617 GLY A N 1
ATOM 4930 C CA . GLY A 1 617 ? 6.137 2.977 -20.531 1 81.31 617 GLY A CA 1
ATOM 4931 C C . GLY A 1 617 ? 6.484 4.434 -20.297 1 81.31 617 GLY A C 1
ATOM 4932 O O . GLY A 1 617 ? 7.188 5.047 -21.109 1 81.31 617 GLY A O 1
ATOM 4933 N N . GLU A 1 618 ? 5.988 4.914 -19.219 1 82.56 618 GLU A N 1
ATOM 4934 C CA . GLU A 1 618 ? 6.301 6.297 -18.859 1 82.56 618 GLU A CA 1
ATOM 4935 C C . GLU A 1 618 ? 7.441 6.367 -17.859 1 82.56 618 GLU A C 1
ATOM 4937 O O . GLU A 1 618 ? 7.539 5.523 -16.953 1 82.56 618 GLU A O 1
ATOM 4942 N N . ILE A 1 619 ? 8.289 7.312 -18.094 1 88.88 619 ILE A N 1
ATOM 4943 C CA . ILE A 1 619 ? 9.383 7.555 -17.156 1 88.88 619 ILE A CA 1
ATOM 4944 C C . ILE A 1 619 ? 8.977 8.648 -16.172 1 88.88 619 ILE A C 1
ATOM 4946 O O . ILE A 1 619 ? 8.383 9.656 -16.562 1 88.88 619 ILE A O 1
ATOM 4950 N N . ARG A 1 620 ? 9.242 8.367 -14.914 1 81.88 620 ARG A N 1
ATOM 4951 C CA . ARG A 1 620 ? 8.93 9.32 -13.844 1 81.88 620 ARG A CA 1
ATOM 4952 C C . ARG A 1 620 ? 10.141 9.539 -12.945 1 81.88 620 ARG A C 1
ATOM 4954 O O . ARG A 1 620 ? 11.102 8.766 -12.977 1 81.88 620 ARG A O 1
ATOM 4961 N N . LEU A 1 621 ? 10.156 10.586 -12.242 1 80.31 621 LEU A N 1
ATOM 4962 C CA . LEU A 1 621 ? 11.195 10.859 -11.258 1 80.31 621 LEU A CA 1
ATOM 4963 C C . LEU A 1 621 ? 11.055 9.938 -10.047 1 80.31 621 LEU A C 1
ATOM 4965 O O . LEU A 1 621 ? 9.945 9.703 -9.57 1 80.31 621 LEU A O 1
ATOM 4969 N N . ARG A 1 622 ? 12.195 9.297 -9.742 1 76.81 622 ARG A N 1
ATOM 4970 C CA . ARG A 1 622 ? 12.211 8.523 -8.508 1 76.81 622 ARG A CA 1
ATOM 4971 C C . ARG A 1 622 ? 12.32 9.438 -7.289 1 76.81 622 ARG A C 1
ATOM 4973 O O . ARG A 1 622 ? 13.008 10.453 -7.328 1 76.81 622 ARG A O 1
ATOM 4980 N N . GLU A 1 623 ? 11.766 8.969 -6.359 1 56.75 623 GLU A N 1
ATOM 4981 C CA . GLU A 1 623 ? 11.828 9.758 -5.137 1 56.75 623 GLU A CA 1
ATOM 4982 C C . GLU A 1 623 ? 12.977 9.305 -4.246 1 56.75 623 GLU A C 1
ATOM 4984 O O . GLU A 1 623 ? 13.305 8.117 -4.199 1 56.75 623 GLU A O 1
ATOM 4989 N N . ALA A 1 624 ? 14.18 9.852 -4.035 1 52.72 624 ALA A N 1
ATOM 4990 C CA . ALA A 1 624 ? 15.367 9.469 -3.271 1 52.72 624 ALA A CA 1
ATOM 4991 C C . ALA A 1 624 ? 14.977 8.859 -1.926 1 52.72 624 ALA A C 1
ATOM 4993 O O . ALA A 1 624 ? 15.656 7.957 -1.425 1 52.72 624 ALA A O 1
ATOM 4994 N N . GLY A 1 625 ? 14.602 9.375 -0.901 1 43.78 625 GLY A N 1
ATOM 4995 C CA . GLY A 1 625 ? 14.492 8.922 0.475 1 43.78 625 GLY A CA 1
ATOM 4996 C C . GLY A 1 625 ? 13.242 8.102 0.738 1 43.78 625 GLY A C 1
ATOM 4997 O O . GLY A 1 625 ? 12.391 7.961 -0.144 1 43.78 625 GLY A O 1
ATOM 4998 N N . LYS A 1 626 ? 13.25 7.16 1.567 1 40.06 626 LYS A N 1
ATOM 4999 C CA . LYS A 1 626 ? 12.156 6.375 2.135 1 40.06 626 LYS A CA 1
ATOM 5000 C C . LYS A 1 626 ? 10.992 7.273 2.549 1 40.06 626 LYS A C 1
ATOM 5002 O O . LYS A 1 626 ? 11.195 8.312 3.18 1 40.06 626 LYS A O 1
ATOM 5007 N N . GLY A 1 627 ? 9.5 7.199 2.428 1 35.91 627 GLY A N 1
ATOM 5008 C CA . GLY A 1 627 ? 8.242 7.906 2.596 1 35.91 627 GLY A CA 1
ATOM 5009 C C . GLY A 1 627 ? 7.961 8.898 1.481 1 35.91 627 GLY A C 1
ATOM 5010 O O . GLY A 1 627 ? 8.523 8.789 0.393 1 35.91 627 GLY A O 1
ATOM 5011 N N . LYS A 1 628 ? 6.906 9.68 1.491 1 33.94 628 LYS A N 1
ATOM 5012 C CA . LYS A 1 628 ? 6.328 10.5 0.434 1 33.94 628 LYS A CA 1
ATOM 5013 C C . LYS A 1 628 ? 7.273 11.633 0.045 1 33.94 628 LYS A C 1
ATOM 5015 O O . LYS A 1 628 ? 6.902 12.523 -0.728 1 33.94 628 LYS A O 1
ATOM 5020 N N . ASN A 1 629 ? 8.172 12.188 0.729 1 35.38 629 ASN A N 1
ATOM 5021 C CA . ASN A 1 629 ? 8.695 13.5 0.37 1 35.38 629 ASN A CA 1
ATOM 5022 C C . ASN A 1 629 ? 9.57 13.438 -0.878 1 35.38 629 ASN A C 1
ATOM 5024 O O . ASN A 1 629 ? 10.453 12.586 -0.975 1 35.38 629 ASN A O 1
ATOM 5028 N N . PRO A 1 630 ? 9.07 13.828 -2.07 1 43.06 630 PRO A N 1
ATOM 5029 C CA . PRO A 1 630 ? 9.812 13.859 -3.334 1 43.06 630 PRO A CA 1
ATOM 5030 C C . PRO A 1 630 ? 11.227 14.414 -3.17 1 43.06 630 PRO A C 1
ATOM 5032 O O . PRO A 1 630 ? 11.398 15.609 -2.904 1 43.06 630 PRO A O 1
ATOM 5035 N N . PRO A 1 631 ? 12.195 13.812 -2.379 1 44.78 631 PRO A N 1
ATOM 5036 C CA . PRO A 1 631 ? 13.5 14.453 -2.197 1 44.78 631 PRO A CA 1
ATOM 5037 C C . PRO A 1 631 ? 14.25 14.648 -3.514 1 44.78 631 PRO A C 1
ATOM 5039 O O . PRO A 1 631 ? 14.055 13.875 -4.461 1 44.78 631 PRO A O 1
ATOM 5042 N N . ASP A 1 632 ? 14.5 15.812 -3.902 1 56.22 632 ASP A N 1
ATOM 5043 C CA . ASP A 1 632 ? 15.539 16.078 -4.898 1 56.22 632 ASP A CA 1
ATOM 5044 C C . ASP A 1 632 ? 16.812 15.312 -4.586 1 56.22 632 ASP A C 1
ATOM 5046 O O . ASP A 1 632 ? 17.109 15.023 -3.422 1 56.22 632 ASP A O 1
ATOM 5050 N N . TRP A 1 633 ? 17.125 14.453 -5.578 1 64.38 633 TRP A N 1
ATOM 5051 C CA . TRP A 1 633 ? 18.391 13.734 -5.477 1 64.38 633 TRP A CA 1
ATOM 5052 C C . TRP A 1 633 ? 19.578 14.688 -5.578 1 64.38 633 TRP A C 1
ATOM 5054 O O . TRP A 1 633 ? 19.844 15.242 -6.645 1 64.38 633 TRP A O 1
ATOM 5064 N N . MET A 1 634 ? 20.031 15.016 -4.344 1 64.31 634 MET A N 1
ATOM 5065 C CA . MET A 1 634 ? 21.281 15.766 -4.367 1 64.31 634 MET A CA 1
ATOM 5066 C C . MET A 1 634 ? 22.484 14.828 -4.32 1 64.31 634 MET A C 1
ATOM 5068 O O . MET A 1 634 ? 22.391 13.711 -3.809 1 64.31 634 MET A O 1
ATOM 5072 N N . GLY A 1 635 ? 23.562 15.32 -4.879 1 66 635 GLY A N 1
ATOM 5073 C CA . GLY A 1 635 ? 24.766 14.508 -4.961 1 66 635 GLY A CA 1
ATOM 5074 C C . GLY A 1 635 ? 25.188 13.914 -3.629 1 66 635 GLY A C 1
ATOM 5075 O O . GLY A 1 635 ? 25.656 12.773 -3.57 1 66 635 GLY A O 1
ATOM 5076 N N . MET A 1 636 ? 24.953 14.594 -2.623 1 57.84 636 MET A N 1
ATOM 5077 C CA . MET A 1 636 ? 25.391 14.148 -1.302 1 57.84 636 MET A CA 1
ATOM 5078 C C . MET A 1 636 ? 24.609 12.906 -0.865 1 57.84 636 MET A C 1
ATOM 5080 O O . MET A 1 636 ? 25.109 12.102 -0.077 1 57.84 636 MET A O 1
ATOM 5084 N N . TYR A 1 637 ? 23.422 12.812 -1.451 1 61.62 637 TYR A N 1
ATOM 5085 C CA . TYR A 1 637 ? 22.578 11.703 -1.018 1 61.62 637 TYR A CA 1
ATOM 5086 C C . TYR A 1 637 ? 23.031 10.391 -1.627 1 61.62 637 TYR A C 1
ATOM 5088 O O . TYR A 1 637 ? 22.547 9.32 -1.261 1 61.62 637 TYR A O 1
ATOM 5096 N N . PHE A 1 638 ? 23.922 10.484 -2.467 1 68.56 638 PHE A N 1
ATOM 5097 C CA . PHE A 1 638 ? 24.484 9.297 -3.1 1 68.56 638 PHE A CA 1
ATOM 5098 C C . PHE A 1 638 ? 25.688 8.781 -2.326 1 68.56 638 PHE A C 1
ATOM 5100 O O . PHE A 1 638 ? 26.203 7.699 -2.613 1 68.56 638 PHE A O 1
ATOM 5107 N N . GLU A 1 639 ? 26.031 9.586 -1.331 1 58.97 639 GLU A N 1
ATOM 5108 C CA . GLU A 1 639 ? 27.219 9.211 -0.579 1 58.97 639 GLU A CA 1
ATOM 5109 C C . GLU A 1 639 ? 26.984 7.949 0.248 1 58.97 639 GLU A C 1
ATOM 5111 O O . GLU A 1 639 ? 25.922 7.785 0.84 1 58.97 639 GLU A O 1
ATOM 5116 N N . ASN A 1 640 ? 27.875 7.047 0.312 1 51.5 640 ASN A N 1
ATOM 5117 C CA . ASN A 1 640 ? 27.859 5.793 1.057 1 51.5 640 ASN A CA 1
ATOM 5118 C C . ASN A 1 640 ? 26.812 4.828 0.509 1 51.5 640 ASN A C 1
ATOM 5120 O O . ASN A 1 640 ? 26.375 3.916 1.212 1 51.5 640 ASN A O 1
ATOM 5124 N N . GLY A 1 641 ? 26.234 5.332 -0.521 1 60.56 641 GLY A N 1
ATOM 5125 C CA . GLY A 1 641 ? 25.359 4.375 -1.169 1 60.56 641 GLY A CA 1
ATOM 5126 C C . GLY A 1 641 ? 26.094 3.195 -1.775 1 60.56 641 GLY A C 1
ATOM 5127 O O . GLY A 1 641 ? 27.219 3.338 -2.24 1 60.56 641 GLY A O 1
ATOM 5128 N N . SER A 1 642 ? 25.516 2.059 -1.602 1 68.06 642 SER A N 1
ATOM 5129 C CA . SER A 1 642 ? 26.125 0.861 -2.172 1 68.06 642 SER A CA 1
ATOM 5130 C C . SER A 1 642 ? 25.781 0.715 -3.65 1 68.06 642 SER A C 1
ATOM 5132 O O . SER A 1 642 ? 26.375 -0.107 -4.352 1 68.06 642 SER A O 1
ATOM 5134 N N . SER A 1 643 ? 25.016 1.664 -4.121 1 77.06 643 SER A N 1
ATOM 5135 C CA . SER A 1 643 ? 24.547 1.484 -5.492 1 77.06 643 SER A CA 1
ATOM 5136 C C . SER A 1 643 ? 25.484 2.188 -6.484 1 77.06 643 SER A C 1
ATOM 5138 O O . SER A 1 643 ? 26 3.27 -6.195 1 77.06 643 SER A O 1
ATOM 5140 N N . THR A 1 644 ? 25.672 1.476 -7.555 1 87.62 644 THR A N 1
ATOM 5141 C CA . THR A 1 644 ? 26.312 2.111 -8.703 1 87.62 644 THR A CA 1
ATOM 5142 C C . THR A 1 644 ? 25.266 2.812 -9.578 1 87.62 644 THR A C 1
ATOM 5144 O O . THR A 1 644 ? 24.188 2.271 -9.82 1 87.62 644 THR A O 1
ATOM 5147 N N . TRP A 1 645 ? 25.578 4.035 -9.93 1 91.81 645 TRP A N 1
ATOM 5148 C CA . TRP A 1 645 ? 24.625 4.84 -10.68 1 91.81 645 TRP A CA 1
ATOM 5149 C C . TRP A 1 645 ? 25.094 5.051 -12.109 1 91.81 645 TRP A C 1
ATOM 5151 O O . TRP A 1 645 ? 26.281 5.238 -12.359 1 91.81 645 TRP A O 1
ATOM 5161 N N . TYR A 1 646 ? 24.156 4.977 -13.008 1 95 646 TYR A N 1
ATOM 5162 C CA . TYR A 1 646 ? 24.422 5.148 -14.438 1 95 646 TYR A CA 1
ATOM 5163 C C . TYR A 1 646 ? 23.578 6.281 -15.008 1 95 646 TYR A C 1
ATOM 5165 O O . TYR A 1 646 ? 22.469 6.539 -14.531 1 95 646 TYR A O 1
ATOM 5173 N N . GLN A 1 647 ? 24.094 6.93 -15.977 1 95.5 647 GLN A N 1
ATOM 5174 C CA . GLN A 1 647 ? 23.406 8.062 -16.594 1 95.5 647 GLN A CA 1
ATOM 5175 C C . GLN A 1 647 ? 22.812 7.684 -17.938 1 95.5 647 GLN A C 1
ATOM 5177 O O . GLN A 1 647 ? 23.484 7.086 -18.781 1 95.5 647 GLN A O 1
ATOM 5182 N N . ALA A 1 648 ? 21.562 8.039 -18.141 1 96.38 648 ALA A N 1
ATOM 5183 C CA . ALA A 1 648 ? 20.859 7.797 -19.406 1 96.38 648 ALA A CA 1
ATOM 5184 C C . ALA A 1 648 ? 20.844 9.055 -20.266 1 96.38 648 ALA A C 1
ATOM 5186 O O . ALA A 1 648 ? 21.094 10.156 -19.766 1 96.38 648 ALA A O 1
ATOM 5187 N N . ARG A 1 649 ? 20.672 8.867 -21.562 1 95.88 649 ARG A N 1
ATOM 5188 C CA . ARG A 1 649 ? 20.531 9.961 -22.516 1 95.88 649 ARG A CA 1
ATOM 5189 C C . ARG A 1 649 ? 19.172 9.914 -23.203 1 95.88 649 ARG A C 1
ATOM 5191 O O . ARG A 1 649 ? 18.562 8.852 -23.328 1 95.88 649 ARG A O 1
ATOM 5198 N N . ALA A 1 650 ? 18.781 11.094 -23.656 1 94.69 650 ALA A N 1
ATOM 5199 C CA . ALA A 1 650 ? 17.562 11.133 -24.453 1 94.69 650 ALA A CA 1
ATOM 5200 C C . ALA A 1 650 ? 17.672 10.219 -25.672 1 94.69 650 ALA A C 1
ATOM 5202 O O . ALA A 1 650 ? 18.672 10.266 -26.391 1 94.69 650 ALA A O 1
ATOM 5203 N N . GLY A 1 651 ? 16.672 9.336 -25.812 1 92.75 651 GLY A N 1
ATOM 5204 C CA . GLY A 1 651 ? 16.672 8.43 -26.938 1 92.75 651 GLY A CA 1
ATOM 5205 C C . GLY A 1 651 ? 17.109 7.027 -26.594 1 92.75 651 GLY A C 1
ATOM 5206 O O . GLY A 1 651 ? 16.938 6.098 -27.375 1 92.75 651 GLY A O 1
ATOM 5207 N N . ASP A 1 652 ? 17.656 6.891 -25.359 1 95.75 652 ASP A N 1
ATOM 5208 C CA . ASP A 1 652 ? 18.047 5.562 -24.906 1 95.75 652 ASP A CA 1
ATOM 5209 C C . ASP A 1 652 ? 16.828 4.703 -24.594 1 95.75 652 ASP A C 1
ATOM 5211 O O . ASP A 1 652 ? 15.766 5.223 -24.25 1 95.75 652 ASP A O 1
ATOM 5215 N N . VAL A 1 653 ? 16.969 3.453 -24.797 1 96 653 VAL A N 1
ATOM 5216 C CA . VAL A 1 653 ? 16.016 2.49 -24.281 1 96 653 VAL A CA 1
ATOM 5217 C C . VAL A 1 653 ? 16.438 2.025 -22.891 1 96 653 VAL A C 1
ATOM 5219 O O . VAL A 1 653 ? 17.578 1.608 -22.703 1 96 653 VAL A O 1
ATOM 5222 N N . VAL A 1 654 ? 15.586 2.197 -21.922 1 96.06 654 VAL A N 1
ATOM 5223 C CA . VAL A 1 654 ? 15.852 1.754 -20.562 1 96.06 654 VAL A CA 1
ATOM 5224 C C . VAL A 1 654 ? 14.75 0.798 -20.109 1 96.06 654 VAL A C 1
ATOM 5226 O O . VAL A 1 654 ? 13.57 1.014 -20.391 1 96.06 654 VAL A O 1
ATOM 5229 N N . TYR A 1 655 ? 15.094 -0.328 -19.531 1 95.75 655 TYR A N 1
ATOM 5230 C CA . TYR A 1 655 ? 14.078 -1.209 -18.969 1 95.75 655 TYR A CA 1
ATOM 5231 C C . TYR A 1 655 ? 14.453 -1.609 -17.531 1 95.75 655 TYR A C 1
ATOM 5233 O O . TYR A 1 655 ? 15.609 -1.485 -17.141 1 95.75 655 TYR A O 1
ATOM 5241 N N . SER A 1 656 ? 13.531 -1.972 -16.75 1 93.88 656 SER A N 1
ATOM 5242 C CA . SER A 1 656 ? 13.75 -2.525 -15.414 1 93.88 656 SER A CA 1
ATOM 5243 C C . SER A 1 656 ? 14.047 -4.02 -15.477 1 93.88 656 SER A C 1
ATOM 5245 O O . SER A 1 656 ? 13.211 -4.805 -15.938 1 93.88 656 SER A O 1
ATOM 5247 N N . SER A 1 657 ? 15.18 -4.406 -14.938 1 93.5 657 SER A N 1
ATOM 5248 C CA . SER A 1 657 ? 15.539 -5.82 -14.984 1 93.5 657 SER A CA 1
ATOM 5249 C C . SER A 1 657 ? 14.57 -6.66 -14.148 1 93.5 657 SER A C 1
ATOM 5251 O O . SER A 1 657 ? 14.359 -7.84 -14.445 1 93.5 657 SER A O 1
ATOM 5253 N N . ILE A 1 658 ? 13.977 -6.043 -13.195 1 90.81 658 ILE A N 1
ATOM 5254 C CA . ILE A 1 658 ? 13.094 -6.766 -12.281 1 90.81 658 ILE A CA 1
ATOM 5255 C C . ILE A 1 658 ? 11.664 -6.719 -12.797 1 90.81 658 ILE A C 1
ATOM 5257 O O . ILE A 1 658 ? 10.891 -7.656 -12.586 1 90.81 658 ILE A O 1
ATOM 5261 N N . ASP A 1 659 ? 11.289 -5.656 -13.539 1 89.88 659 ASP A N 1
ATOM 5262 C CA . ASP A 1 659 ? 9.883 -5.469 -13.898 1 89.88 659 ASP A CA 1
ATOM 5263 C C . ASP A 1 659 ? 9.703 -5.48 -15.414 1 89.88 659 ASP A C 1
ATOM 5265 O O . ASP A 1 659 ? 8.664 -5.051 -15.922 1 89.88 659 ASP A O 1
ATOM 5269 N N . LEU A 1 660 ? 10.617 -6.004 -16.141 1 92.75 660 LEU A N 1
ATOM 5270 C CA . LEU A 1 660 ? 10.453 -6.047 -17.578 1 92.75 660 LEU A CA 1
ATOM 5271 C C . LEU A 1 660 ? 9.258 -6.91 -17.969 1 92.75 660 LEU A C 1
ATOM 5273 O O . LEU A 1 660 ? 8.555 -6.613 -18.938 1 92.75 660 LEU A O 1
ATOM 5277 N N . TRP A 1 661 ? 9.094 -7.992 -17.234 1 90.12 661 TRP A N 1
ATOM 5278 C CA . TRP A 1 661 ? 7.992 -8.898 -17.516 1 90.12 661 TRP A CA 1
ATOM 5279 C C . TRP A 1 661 ? 6.648 -8.195 -17.359 1 90.12 661 TRP A C 1
ATOM 5281 O O . TRP A 1 661 ? 5.645 -8.633 -17.922 1 90.12 661 TRP A O 1
ATOM 5291 N N . LYS A 1 662 ? 6.641 -7.051 -16.656 1 87.88 662 LYS A N 1
ATOM 5292 C CA . LYS A 1 662 ? 5.43 -6.242 -16.51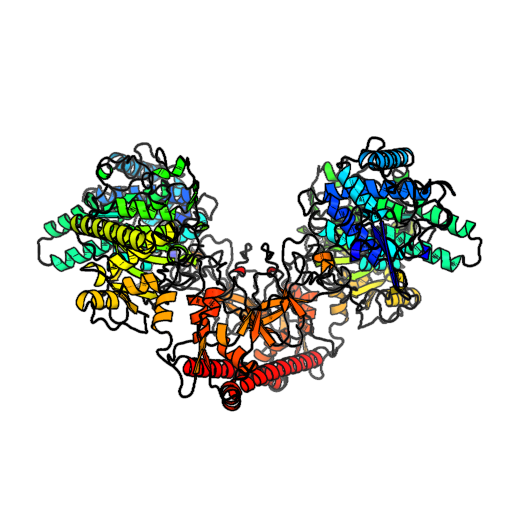6 1 87.88 662 LYS A CA 1
ATOM 5293 C C . LYS A 1 662 ? 5.332 -5.219 -17.641 1 87.88 662 LYS A C 1
ATOM 5295 O O . LYS A 1 662 ? 4.34 -4.488 -17.734 1 87.88 662 LYS A O 1
ATOM 5300 N N . GLY A 1 663 ? 6.391 -5.105 -18.359 1 89.38 663 GLY A N 1
ATOM 5301 C CA . GLY A 1 663 ? 6.387 -4.156 -19.453 1 89.38 663 GLY A CA 1
ATOM 5302 C C . GLY A 1 663 ? 7.121 -2.869 -19.141 1 89.38 663 GLY A C 1
ATOM 5303 O O . GLY A 1 663 ? 6.965 -1.869 -19.844 1 89.38 663 GLY A O 1
ATOM 5304 N N . CYS A 1 664 ? 7.926 -2.822 -18.109 1 91.81 664 CYS A N 1
ATOM 5305 C CA . CYS A 1 664 ? 8.625 -1.603 -17.719 1 91.81 664 CYS A CA 1
ATOM 5306 C C . CYS A 1 664 ? 9.844 -1.366 -18.594 1 91.81 664 CYS A C 1
ATOM 5308 O O . CYS A 1 664 ? 10.977 -1.639 -18.172 1 91.81 664 CYS A O 1
ATOM 5310 N N . ILE A 1 665 ? 9.617 -0.877 -19.703 1 94 665 ILE A N 1
ATOM 5311 C CA . ILE A 1 665 ? 10.602 -0.486 -20.703 1 94 665 ILE A CA 1
ATOM 5312 C C . ILE A 1 665 ? 10.164 0.808 -21.391 1 94 665 ILE A C 1
ATOM 5314 O O . ILE A 1 665 ? 8.969 1.013 -21.641 1 94 665 ILE A O 1
ATOM 5318 N N . ALA A 1 666 ? 11.109 1.699 -21.578 1 93.94 666 ALA A N 1
ATOM 5319 C CA . ALA A 1 666 ? 10.727 3 -22.125 1 93.94 666 ALA A CA 1
ATOM 5320 C C . ALA A 1 666 ? 11.891 3.652 -22.859 1 93.94 666 ALA A C 1
ATOM 5322 O O . ALA A 1 666 ? 13.047 3.254 -22.688 1 93.94 666 ALA A O 1
ATOM 5323 N N . LEU A 1 667 ? 11.523 4.535 -23.734 1 94.25 667 LEU A N 1
ATOM 5324 C CA . LEU A 1 667 ? 12.492 5.449 -24.328 1 94.25 667 LEU A CA 1
ATOM 5325 C C . LEU A 1 667 ? 12.648 6.703 -23.469 1 94.25 667 LEU A C 1
ATOM 5327 O O . LEU A 1 667 ? 11.664 7.309 -23.062 1 94.25 667 LEU A O 1
ATOM 5331 N N . VAL A 1 668 ? 13.867 7.039 -23.219 1 94.94 668 VAL A N 1
ATOM 5332 C CA . VAL A 1 668 ? 14.133 8.195 -22.375 1 94.94 668 VAL A CA 1
ATOM 5333 C C . VAL A 1 668 ? 13.766 9.477 -23.109 1 94.94 668 VAL A C 1
ATOM 5335 O O . VAL A 1 668 ? 14.336 9.781 -24.156 1 94.94 668 VAL A O 1
ATOM 5338 N N . PRO A 1 669 ? 12.828 10.195 -22.578 1 92.81 669 PRO A N 1
ATOM 5339 C CA . PRO A 1 669 ? 12.469 11.461 -23.234 1 92.81 669 PRO A CA 1
ATOM 5340 C C . PRO A 1 669 ? 13.5 12.562 -22.984 1 92.81 669 PRO A C 1
ATOM 5342 O O . PRO A 1 669 ? 14.43 12.375 -22.188 1 92.81 669 PRO A O 1
ATOM 5345 N N . LYS A 1 670 ? 13.344 13.703 -23.641 1 92.75 670 LYS A N 1
ATOM 5346 C CA . LYS A 1 670 ? 14.289 14.812 -23.562 1 92.75 670 LYS A CA 1
ATOM 5347 C C . LYS A 1 670 ? 14.367 15.375 -22.156 1 92.75 670 LYS A C 1
ATOM 5349 O O . LYS A 1 670 ? 15.445 15.75 -21.688 1 92.75 670 LYS A O 1
ATOM 5354 N N . ASP A 1 671 ? 13.258 15.359 -21.438 1 90.38 671 ASP A N 1
ATOM 5355 C CA . ASP A 1 671 ? 13.188 15.93 -20.094 1 90.38 671 ASP A CA 1
ATOM 5356 C C . ASP A 1 671 ? 14.023 15.117 -19.109 1 90.38 671 ASP A C 1
ATOM 5358 O O . ASP A 1 671 ? 14.344 15.586 -18.016 1 90.38 671 ASP A O 1
ATOM 5362 N N . PHE A 1 672 ? 14.359 13.945 -19.5 1 93.75 672 PHE A N 1
ATOM 5363 C CA . PHE A 1 672 ? 15.109 13.07 -18.609 1 93.75 672 PHE A CA 1
ATOM 5364 C C . PHE A 1 672 ? 16.5 12.789 -19.172 1 93.75 672 PHE A C 1
ATOM 5366 O O . PHE A 1 672 ? 17.094 11.766 -18.859 1 93.75 672 PHE A O 1
ATOM 5373 N N . ASP A 1 673 ? 16.922 13.688 -20 1 94.31 673 ASP A N 1
ATOM 5374 C CA . ASP A 1 673 ? 18.297 13.594 -20.453 1 94.31 673 ASP A CA 1
ATOM 5375 C C . ASP A 1 673 ? 19.266 13.695 -19.281 1 94.31 673 ASP A C 1
ATOM 5377 O O . ASP A 1 673 ? 19.125 14.578 -18.422 1 94.31 673 ASP A O 1
ATOM 5381 N N . TYR A 1 674 ? 20.188 12.781 -19.125 1 93.81 674 TYR A N 1
ATOM 5382 C CA . TYR A 1 674 ? 21.219 12.703 -18.078 1 93.81 674 TYR A CA 1
ATOM 5383 C C . TYR A 1 674 ? 20.625 12.195 -16.766 1 93.81 674 TYR A C 1
ATOM 5385 O O . TYR A 1 674 ? 21.25 12.32 -15.719 1 93.81 674 TYR A O 1
ATOM 5393 N N . ALA A 1 675 ? 19.406 11.711 -16.828 1 93.88 675 ALA A N 1
ATOM 5394 C CA . ALA A 1 675 ? 18.828 11.148 -15.617 1 93.88 675 ALA A CA 1
ATOM 5395 C C . ALA A 1 675 ? 19.609 9.914 -15.156 1 93.88 675 ALA A C 1
ATOM 5397 O O . ALA A 1 675 ? 20.234 9.234 -15.961 1 93.88 675 ALA A O 1
ATOM 5398 N N . LEU A 1 676 ? 19.531 9.672 -13.852 1 93.12 676 LEU A N 1
ATOM 5399 C CA . LEU A 1 676 ? 20.312 8.578 -13.266 1 93.12 676 LEU A CA 1
ATOM 5400 C C . LEU A 1 676 ? 19.422 7.375 -12.984 1 93.12 676 LEU A C 1
ATOM 5402 O O . LEU A 1 676 ? 18.234 7.527 -12.695 1 93.12 676 LEU A O 1
ATOM 5406 N N . VAL A 1 677 ? 20.031 6.188 -13.125 1 93.56 677 VAL A N 1
ATOM 5407 C CA . VAL A 1 677 ? 19.391 4.926 -12.75 1 93.56 677 VAL A CA 1
ATOM 5408 C C . VAL A 1 677 ? 20.438 4.004 -12.109 1 93.56 677 VAL A C 1
ATOM 5410 O O . VAL A 1 677 ? 21.641 4.227 -12.242 1 93.56 677 VAL A O 1
ATOM 5413 N N . THR A 1 678 ? 19.984 3.021 -11.422 1 91.12 678 THR A N 1
ATOM 5414 C CA . THR A 1 678 ? 20.875 2.029 -10.828 1 91.12 678 THR A CA 1
ATOM 5415 C C . THR A 1 678 ? 21.188 0.914 -11.82 1 91.12 678 THR A C 1
ATOM 5417 O O . THR A 1 678 ? 20.734 0.954 -12.969 1 91.12 678 THR A O 1
ATOM 5420 N N . LYS A 1 679 ? 21.906 -0.108 -11.352 1 90.75 679 LYS A N 1
ATOM 5421 C CA . LYS A 1 679 ? 22.297 -1.243 -12.188 1 90.75 679 LYS A CA 1
ATOM 5422 C C . LYS A 1 679 ? 21.078 -2.078 -12.578 1 90.75 679 LYS A C 1
ATOM 5424 O O . LYS A 1 679 ? 21.141 -2.848 -13.539 1 90.75 679 LYS A O 1
ATOM 5429 N N . GLU A 1 680 ? 20.016 -1.891 -11.938 1 91.81 680 GLU A N 1
ATOM 5430 C CA . GLU A 1 680 ? 18.812 -2.664 -12.203 1 91.81 680 GLU A CA 1
ATOM 5431 C C . GLU A 1 680 ? 18.078 -2.127 -13.43 1 91.81 680 GLU A C 1
ATOM 5433 O O . GLU A 1 680 ? 17.094 -2.732 -13.891 1 91.81 680 GLU A O 1
ATOM 5438 N N . PHE A 1 681 ? 18.594 -1.05 -13.938 1 94.5 681 PHE A N 1
ATOM 5439 C CA . PHE A 1 681 ? 17.984 -0.442 -15.117 1 94.5 681 PHE A CA 1
ATOM 5440 C C . PHE A 1 681 ? 19 -0.363 -16.266 1 94.5 681 PHE A C 1
ATOM 5442 O O . PHE A 1 681 ? 19.516 0.714 -16.562 1 94.5 681 PHE A O 1
ATOM 5449 N N . PRO A 1 682 ? 19.188 -1.432 -16.953 1 96 682 PRO A N 1
ATOM 5450 C CA . PRO A 1 682 ? 20.094 -1.384 -18.094 1 96 682 PRO A CA 1
ATOM 5451 C C . PRO A 1 682 ? 19.672 -0.356 -19.141 1 96 682 PRO A C 1
ATOM 5453 O O . PRO A 1 682 ? 18.469 -0.198 -19.406 1 96 682 PRO A O 1
ATOM 5456 N N . ILE A 1 683 ? 20.672 0.315 -19.656 1 96.94 683 ILE A N 1
ATOM 5457 C CA . ILE A 1 683 ? 20.469 1.361 -20.656 1 96.94 683 ILE A CA 1
ATOM 5458 C C . ILE A 1 683 ? 21.031 0.909 -22 1 96.94 683 ILE A C 1
ATOM 5460 O O . ILE A 1 683 ? 22.172 0.413 -22.078 1 96.94 683 ILE A O 1
ATOM 5464 N N . PHE A 1 684 ? 20.219 1.131 -23.062 1 96.56 684 PHE A N 1
ATOM 5465 C CA . PHE A 1 684 ? 20.672 0.769 -24.391 1 96.56 684 PHE A CA 1
ATOM 5466 C C . PHE A 1 684 ? 20.547 1.956 -25.344 1 96.56 684 PHE A C 1
ATOM 5468 O O . PHE A 1 684 ? 19.5 2.604 -25.422 1 96.56 684 PHE A O 1
ATOM 5475 N N . LYS A 1 685 ? 21.578 2.227 -26.031 1 96.25 685 LYS A N 1
ATOM 5476 C CA . LYS A 1 685 ? 21.578 3.213 -27.109 1 96.25 685 LYS A CA 1
ATOM 5477 C C . LYS A 1 685 ? 21.156 2.582 -28.438 1 96.25 685 LYS A C 1
ATOM 5479 O O . LYS A 1 685 ? 21.75 1.585 -28.859 1 96.25 685 LYS A O 1
ATOM 5484 N N . VAL A 1 686 ? 20.156 3.156 -29.062 1 95.56 686 VAL A N 1
ATOM 5485 C CA . VAL A 1 686 ? 19.766 2.686 -30.375 1 95.56 686 VAL A CA 1
ATOM 5486 C C . VAL A 1 686 ? 20.797 3.121 -31.422 1 95.56 686 VAL A C 1
ATOM 5488 O O . VAL A 1 686 ? 21.047 4.316 -31.594 1 95.56 686 VAL A O 1
ATOM 5491 N N . THR A 1 687 ? 21.422 2.137 -32.094 1 94.88 687 THR A N 1
ATOM 5492 C CA . THR A 1 687 ? 22.5 2.439 -33.031 1 94.88 687 THR A CA 1
ATOM 5493 C C . THR A 1 687 ? 22.047 2.312 -34.469 1 94.88 687 THR A C 1
ATOM 5495 O O . THR A 1 687 ? 22.703 2.822 -35.375 1 94.88 687 THR A O 1
ATOM 5498 N N . ASP A 1 688 ? 21 1.679 -34.719 1 94.69 688 ASP A N 1
ATOM 5499 C CA . ASP A 1 688 ? 20.5 1.465 -36.062 1 94.69 688 ASP A CA 1
ATOM 5500 C C . ASP A 1 688 ? 19.656 2.641 -36.531 1 94.69 688 ASP A C 1
ATOM 5502 O O . ASP A 1 688 ? 18.578 2.889 -36 1 94.69 688 ASP A O 1
ATOM 5506 N N . ASP A 1 689 ? 20.031 3.275 -37.562 1 92.88 689 ASP A N 1
ATOM 5507 C CA . ASP A 1 689 ? 19.359 4.477 -38.062 1 92.88 689 ASP A CA 1
ATOM 5508 C C . ASP A 1 689 ? 18.031 4.137 -38.719 1 92.88 689 ASP A C 1
ATOM 5510 O O . ASP A 1 689 ? 17.219 5.023 -39 1 92.88 689 ASP A O 1
ATOM 5514 N N . ARG A 1 690 ? 17.828 2.914 -39.031 1 93.88 690 ARG A N 1
ATOM 5515 C CA . ARG A 1 690 ? 16.578 2.498 -39.656 1 93.88 690 ARG A CA 1
ATOM 5516 C C . ARG A 1 690 ? 15.438 2.414 -38.656 1 93.88 690 ARG A C 1
ATOM 5518 O O . ARG A 1 690 ? 14.289 2.174 -39.031 1 93.88 690 ARG A O 1
ATOM 5525 N N . LEU A 1 691 ? 15.664 2.611 -37.312 1 94.25 691 LEU A N 1
ATOM 5526 C CA . LEU A 1 691 ? 14.648 2.482 -36.281 1 94.25 691 LEU A CA 1
ATOM 5527 C C . LEU A 1 691 ? 14.211 3.854 -35.781 1 94.25 691 LEU A C 1
ATOM 5529 O O . LEU A 1 691 ? 15.023 4.602 -35.219 1 94.25 691 LEU A O 1
ATOM 5533 N N . ASP A 1 692 ? 12.922 4.105 -36.031 1 93 692 ASP A N 1
ATOM 5534 C CA . ASP A 1 692 ? 12.336 5.32 -35.469 1 93 692 ASP A CA 1
ATOM 5535 C C . ASP A 1 692 ? 12.047 5.164 -34 1 93 692 ASP A C 1
ATOM 5537 O O . ASP A 1 692 ? 11.516 4.137 -33.562 1 93 692 ASP A O 1
ATOM 5541 N N . ALA A 1 693 ? 12.398 6.219 -33.281 1 88.69 693 ALA A N 1
ATOM 5542 C CA . ALA A 1 693 ? 12.305 6.141 -31.812 1 88.69 693 ALA A CA 1
ATOM 5543 C C . ALA A 1 693 ? 10.859 5.953 -31.359 1 88.69 693 ALA A C 1
ATOM 5545 O O . ALA A 1 693 ? 10.578 5.129 -30.5 1 88.69 693 ALA A O 1
ATOM 5546 N N . GLU A 1 694 ? 9.984 6.684 -31.906 1 88.94 694 GLU A N 1
ATOM 5547 C CA . GLU A 1 694 ? 8.586 6.594 -31.5 1 88.94 694 GLU A CA 1
ATOM 5548 C C . GLU A 1 694 ? 7.98 5.25 -31.891 1 88.94 694 GLU A C 1
ATOM 5550 O O . GLU A 1 694 ? 7.242 4.641 -31.109 1 88.94 694 GLU A O 1
ATOM 5555 N N . PHE A 1 695 ? 8.273 4.824 -33.062 1 94.75 695 PHE A N 1
ATOM 5556 C CA . PHE A 1 695 ? 7.832 3.516 -33.531 1 94.75 695 PHE A CA 1
ATOM 5557 C C . PHE A 1 695 ? 8.312 2.418 -32.594 1 94.75 695 PHE A C 1
ATOM 5559 O O . PHE A 1 695 ? 7.535 1.539 -32.219 1 94.75 695 PHE A O 1
ATOM 5566 N N . LEU A 1 696 ? 9.547 2.605 -32.25 1 93.94 696 LEU A N 1
ATOM 5567 C CA . LEU A 1 696 ? 10.156 1.625 -31.359 1 93.94 696 LEU A CA 1
ATOM 5568 C C . LEU A 1 696 ? 9.422 1.587 -30.031 1 93.94 696 LEU A C 1
ATOM 5570 O O . LEU A 1 696 ? 9.211 0.513 -29.453 1 93.94 696 LEU A O 1
ATOM 5574 N N . SER A 1 697 ? 9.094 2.699 -29.516 1 90.75 697 SER A N 1
ATOM 5575 C CA . SER A 1 697 ? 8.383 2.773 -28.234 1 90.75 697 SER A CA 1
ATOM 5576 C C . SER A 1 697 ? 7.07 1.996 -28.297 1 90.75 697 SER A C 1
ATOM 5578 O O . SER A 1 697 ? 6.746 1.257 -27.359 1 90.75 697 SER A O 1
ATOM 5580 N N . TYR A 1 698 ? 6.297 2.111 -29.391 1 91.38 698 TYR A N 1
ATOM 5581 C CA . TYR A 1 698 ? 5.031 1.394 -29.516 1 91.38 698 TYR A CA 1
ATOM 5582 C C . TYR A 1 698 ? 5.273 -0.085 -29.797 1 91.38 698 TYR A C 1
ATOM 5584 O O . TYR A 1 698 ? 4.516 -0.943 -29.344 1 91.38 698 TYR A O 1
ATOM 5592 N N . LEU A 1 699 ? 6.309 -0.307 -30.562 1 94.62 699 LEU A N 1
ATOM 5593 C CA . LEU A 1 699 ? 6.652 -1.686 -30.891 1 94.62 699 LEU A CA 1
ATOM 5594 C C . LEU A 1 699 ? 6.93 -2.496 -29.625 1 94.62 699 LEU A C 1
ATOM 5596 O O . LEU A 1 699 ? 6.414 -3.604 -29.469 1 94.62 699 LEU A O 1
ATOM 5600 N N . LEU A 1 700 ? 7.676 -1.913 -28.719 1 91.38 700 LEU A N 1
ATOM 5601 C CA . LEU A 1 700 ? 8.078 -2.59 -27.484 1 91.38 700 LEU A CA 1
ATOM 5602 C C . LEU A 1 700 ? 6.883 -2.795 -26.562 1 91.38 700 LEU A C 1
ATOM 5604 O O . LEU A 1 700 ? 6.926 -3.629 -25.656 1 91.38 700 LEU A O 1
ATOM 5608 N N . ARG A 1 701 ? 5.855 -2.109 -26.828 1 89.94 701 ARG A N 1
ATOM 5609 C CA . ARG A 1 701 ? 4.656 -2.223 -26.016 1 89.94 701 ARG A CA 1
ATOM 5610 C C . ARG A 1 701 ? 3.641 -3.164 -26.656 1 89.94 701 ARG A C 1
ATOM 5612 O O . ARG A 1 701 ? 2.584 -3.434 -26.078 1 89.94 701 ARG A O 1
ATOM 5619 N N . SER A 1 702 ? 3.916 -3.637 -27.797 1 92 702 SER A N 1
ATOM 5620 C CA . SER A 1 702 ? 3.012 -4.539 -28.5 1 92 702 SER A CA 1
ATOM 5621 C C . SER A 1 702 ? 2.893 -5.879 -27.781 1 92 702 SER A C 1
ATOM 5623 O O . SER A 1 702 ? 3.764 -6.242 -26.984 1 92 702 SER A O 1
ATOM 5625 N N . ARG A 1 703 ? 1.804 -6.574 -28.062 1 90.81 703 ARG A N 1
ATOM 5626 C CA . ARG A 1 703 ? 1.518 -7.871 -27.453 1 90.81 703 ARG A CA 1
ATOM 5627 C C . ARG A 1 703 ? 2.674 -8.844 -27.656 1 90.81 703 ARG A C 1
ATOM 5629 O O . ARG A 1 703 ? 3.037 -9.586 -26.75 1 90.81 703 ARG A O 1
ATOM 5636 N N . TYR A 1 704 ? 3.25 -8.805 -28.828 1 92 704 TYR A N 1
ATOM 5637 C CA . TYR A 1 704 ? 4.344 -9.711 -29.141 1 92 704 TYR A CA 1
ATOM 5638 C C . TYR A 1 704 ? 5.508 -9.531 -28.172 1 92 704 TYR A C 1
ATOM 5640 O O . TYR A 1 704 ? 6.02 -10.508 -27.625 1 92 704 TYR A O 1
ATOM 5648 N N . TYR A 1 705 ? 5.91 -8.344 -28.031 1 93.56 705 TYR A N 1
ATOM 5649 C CA . TYR A 1 705 ? 7.094 -8.117 -27.203 1 93.56 705 TYR A CA 1
ATOM 5650 C C . TYR A 1 705 ? 6.762 -8.25 -25.719 1 93.56 705 TYR A C 1
ATOM 5652 O O . TYR A 1 705 ? 7.609 -8.664 -24.922 1 93.56 705 TYR A O 1
ATOM 5660 N N . GLN A 1 706 ? 5.602 -7.91 -25.344 1 90.94 706 GLN A N 1
ATOM 5661 C CA . GLN A 1 706 ? 5.207 -8.203 -23.969 1 90.94 706 GLN A CA 1
ATOM 5662 C C . GLN A 1 706 ? 5.316 -9.695 -23.672 1 90.94 706 GLN A C 1
ATOM 5664 O O . GLN A 1 706 ? 5.781 -10.086 -22.609 1 90.94 706 GLN A O 1
ATOM 5669 N N . ARG A 1 707 ? 4.938 -10.492 -24.594 1 89.5 707 ARG A N 1
ATOM 5670 C CA . ARG A 1 707 ? 5.086 -11.938 -24.469 1 89.5 707 ARG A CA 1
ATOM 5671 C C . ARG A 1 707 ? 6.559 -12.336 -24.422 1 89.5 707 ARG A C 1
ATOM 5673 O O . ARG A 1 707 ? 6.953 -13.219 -23.672 1 89.5 707 ARG A O 1
ATOM 5680 N N . ALA A 1 708 ? 7.27 -11.672 -25.297 1 93.44 708 ALA A N 1
ATOM 5681 C CA . ALA A 1 708 ? 8.703 -11.953 -25.328 1 93.44 708 ALA A CA 1
ATOM 5682 C C . ALA A 1 708 ? 9.359 -11.656 -23.984 1 93.44 708 ALA A C 1
ATOM 5684 O O . ALA A 1 708 ? 10.164 -12.453 -23.5 1 93.44 708 ALA A O 1
ATOM 5685 N N . PHE A 1 709 ? 9 -10.531 -23.453 1 94 709 PHE A N 1
ATOM 5686 C CA . PHE A 1 709 ? 9.578 -10.117 -22.188 1 94 709 PHE A CA 1
ATOM 5687 C C . PHE A 1 709 ? 9.203 -11.094 -21.078 1 94 709 PHE A C 1
ATOM 5689 O O . PHE A 1 709 ? 10.039 -11.453 -20.25 1 94 709 PHE A O 1
ATOM 5696 N N . ARG A 1 710 ? 8.055 -11.57 -21.047 1 90.94 710 ARG A N 1
ATOM 5697 C CA . ARG A 1 710 ? 7.629 -12.562 -20.062 1 90.94 710 ARG A CA 1
ATOM 5698 C C . ARG A 1 710 ? 8.383 -13.875 -20.25 1 90.94 710 ARG A C 1
ATOM 5700 O O . ARG A 1 710 ? 8.711 -14.547 -19.281 1 90.94 710 ARG A O 1
ATOM 5707 N N . ALA A 1 711 ? 8.625 -14.18 -21.438 1 92.94 711 ALA A N 1
ATOM 5708 C CA . ALA A 1 711 ? 9.258 -15.453 -21.766 1 92.94 711 ALA A CA 1
ATOM 5709 C C . ALA A 1 711 ? 10.719 -15.469 -21.328 1 92.94 711 ALA A C 1
ATOM 5711 O O . ALA A 1 711 ? 11.211 -16.469 -20.812 1 92.94 711 ALA A O 1
ATOM 5712 N N . ILE A 1 712 ? 11.359 -14.367 -21.453 1 94.44 712 ILE A N 1
ATOM 5713 C CA . ILE A 1 712 ? 12.805 -14.398 -21.234 1 94.44 712 ILE A CA 1
ATOM 5714 C C . ILE A 1 712 ? 13.102 -14.102 -19.766 1 94.44 712 ILE A C 1
ATOM 5716 O O . ILE A 1 712 ? 14.227 -14.312 -19.297 1 94.44 712 ILE A O 1
ATOM 5720 N N . THR A 1 713 ? 12.141 -13.609 -19.062 1 93.38 713 THR A N 1
ATOM 5721 C CA . THR A 1 713 ? 12.336 -13.305 -17.641 1 93.38 713 THR A CA 1
ATOM 5722 C C . THR A 1 713 ? 12.328 -14.578 -16.812 1 93.38 713 THR A C 1
ATOM 5724 O O . THR A 1 713 ? 11.586 -15.516 -17.109 1 93.38 713 THR A O 1
ATOM 5727 N N . THR A 1 714 ? 13.195 -14.594 -15.797 1 91.88 714 THR A N 1
ATOM 5728 C CA . THR A 1 714 ? 13.305 -15.758 -14.93 1 91.88 714 THR A CA 1
ATOM 5729 C C . THR A 1 714 ? 12.773 -15.438 -13.531 1 91.88 714 THR A C 1
ATOM 5731 O O . THR A 1 714 ? 12.641 -14.273 -13.164 1 91.88 714 THR A O 1
ATOM 5734 N N . GLY A 1 715 ? 12.484 -16.516 -12.844 1 87.25 715 GLY A N 1
ATOM 5735 C CA . GLY A 1 715 ? 11.992 -16.344 -11.484 1 87.25 715 GLY A CA 1
ATOM 5736 C C . GLY A 1 715 ? 10.508 -16.656 -11.344 1 87.25 715 GLY A C 1
ATOM 5737 O O . GLY A 1 715 ? 9.852 -17 -12.328 1 87.25 715 GLY A O 1
ATOM 5738 N N . HIS A 1 716 ? 10.016 -16.594 -10.117 1 82.62 716 HIS A N 1
ATOM 5739 C CA . HIS A 1 716 ? 8.625 -16.953 -9.867 1 82.62 716 HIS A CA 1
ATOM 5740 C C . HIS A 1 716 ? 7.969 -15.984 -8.898 1 82.62 716 HIS A C 1
ATOM 5742 O O . HIS A 1 716 ? 6.754 -16.031 -8.688 1 82.62 716 HIS A O 1
ATOM 5748 N N . SER A 1 717 ? 8.758 -15.156 -8.25 1 76.88 717 SER A N 1
ATOM 5749 C CA . SER A 1 717 ? 8.203 -14.195 -7.305 1 76.88 717 SER A CA 1
ATOM 5750 C C . SER A 1 717 ? 7.785 -12.906 -8.008 1 76.88 717 SER A C 1
ATOM 5752 O O . SER A 1 717 ? 7.82 -12.82 -9.234 1 76.88 717 SER A O 1
ATOM 5754 N N . ASN A 1 718 ? 7.379 -11.984 -7.195 1 71.44 718 ASN A N 1
ATOM 5755 C CA . ASN A 1 718 ? 7.055 -10.68 -7.777 1 71.44 718 ASN A CA 1
ATOM 5756 C C . ASN A 1 718 ? 8.312 -9.938 -8.219 1 71.44 718 ASN A C 1
ATOM 5758 O O . ASN A 1 718 ? 8.227 -8.961 -8.961 1 71.44 718 ASN A O 1
ATOM 5762 N N . ARG A 1 719 ? 9.375 -10.469 -7.727 1 74.94 719 ARG A N 1
ATOM 5763 C CA . ARG A 1 719 ? 10.648 -9.922 -8.18 1 74.94 719 ARG A CA 1
ATOM 5764 C C . ARG A 1 719 ? 11.359 -10.883 -9.125 1 74.94 719 ARG A C 1
ATOM 5766 O O . ARG A 1 719 ? 12.078 -11.781 -8.688 1 74.94 719 ARG A O 1
ATOM 5773 N N . ARG A 1 720 ? 11.125 -10.711 -10.297 1 87.31 720 ARG A N 1
ATOM 5774 C CA . ARG A 1 720 ? 11.742 -11.516 -11.352 1 87.31 720 ARG A CA 1
ATOM 5775 C C . ARG A 1 720 ? 12.906 -10.766 -11.992 1 87.31 720 ARG A C 1
ATOM 5777 O O . ARG A 1 720 ? 13.203 -9.625 -11.617 1 87.31 720 ARG A O 1
ATOM 5784 N N . ARG A 1 721 ? 13.656 -11.539 -12.812 1 89 721 ARG A N 1
ATOM 5785 C CA . ARG A 1 721 ? 14.828 -10.867 -13.352 1 89 721 ARG A CA 1
ATOM 5786 C C . ARG A 1 721 ? 15.078 -11.273 -14.797 1 89 721 ARG A C 1
ATOM 5788 O O . ARG A 1 721 ? 14.984 -12.453 -15.141 1 89 721 ARG A O 1
ATOM 5795 N N . THR A 1 722 ? 15.305 -10.273 -15.539 1 92.75 722 THR A N 1
ATOM 5796 C CA . THR A 1 722 ? 15.727 -10.492 -16.922 1 92.75 722 THR A CA 1
ATOM 5797 C C . THR A 1 722 ? 17.234 -10.289 -17.062 1 92.75 722 THR A C 1
ATOM 5799 O O . THR A 1 722 ? 17.75 -9.227 -16.719 1 92.75 722 THR A O 1
ATOM 5802 N N . GLN A 1 723 ? 17.828 -11.336 -17.594 1 90.56 723 GLN A N 1
ATOM 5803 C CA . GLN A 1 723 ? 19.266 -11.219 -17.844 1 90.56 723 GLN A CA 1
ATOM 5804 C C . GLN A 1 723 ? 19.547 -10.43 -19.109 1 90.56 723 GLN A C 1
ATOM 5806 O O . GLN A 1 723 ? 18.812 -10.539 -20.094 1 90.56 723 GLN A O 1
ATOM 5811 N N . GLN A 1 724 ? 20.609 -9.695 -19.078 1 91.38 724 GLN A N 1
ATOM 5812 C CA . GLN A 1 724 ? 20.984 -8.836 -20.203 1 91.38 724 GLN A CA 1
ATOM 5813 C C . GLN A 1 724 ? 21.156 -9.641 -21.484 1 91.38 724 GLN A C 1
ATOM 5815 O O . GLN A 1 724 ? 20.703 -9.227 -22.547 1 91.38 724 GLN A O 1
ATOM 5820 N N . ASP A 1 725 ? 21.766 -10.82 -21.359 1 91.69 725 ASP A N 1
ATOM 5821 C CA . ASP A 1 725 ? 22.047 -11.648 -22.547 1 91.69 725 ASP A CA 1
ATOM 5822 C C . ASP A 1 725 ? 20.75 -12.102 -23.203 1 91.69 725 ASP A C 1
ATOM 5824 O O . ASP A 1 725 ? 20.656 -12.164 -24.438 1 91.69 725 ASP A O 1
ATOM 5828 N N . ASP A 1 726 ? 19.828 -12.422 -22.406 1 94.25 726 ASP A N 1
ATOM 5829 C CA . ASP A 1 726 ? 18.547 -12.883 -22.938 1 94.25 726 ASP A CA 1
ATOM 5830 C C . ASP A 1 726 ? 17.812 -11.758 -23.656 1 94.25 726 ASP A C 1
ATOM 5832 O O . ASP A 1 726 ? 17.172 -11.984 -24.688 1 94.25 726 ASP A O 1
ATOM 5836 N N . PHE A 1 727 ? 17.906 -10.516 -23.156 1 95.69 727 PHE A N 1
ATOM 5837 C CA . PHE A 1 727 ? 17.312 -9.367 -23.812 1 95.69 727 PHE A CA 1
ATOM 5838 C C . PHE A 1 727 ? 18.016 -9.078 -25.141 1 95.69 727 PHE A C 1
ATOM 5840 O O . PHE A 1 727 ? 17.375 -8.828 -26.156 1 95.69 727 PHE A O 1
ATOM 5847 N N . GLU A 1 728 ? 19.297 -9.203 -25.172 1 95.5 728 GLU A N 1
ATOM 5848 C CA . GLU A 1 728 ? 20.109 -8.906 -26.344 1 95.5 728 GLU A CA 1
ATOM 5849 C C . GLU A 1 728 ? 19.906 -9.953 -27.438 1 95.5 728 GLU A C 1
ATOM 5851 O O . GLU A 1 728 ? 20.094 -9.672 -28.609 1 95.5 728 GLU A O 1
ATOM 5856 N N . ASP A 1 729 ? 19.469 -11.094 -26.984 1 93.25 729 ASP A N 1
ATOM 5857 C CA . ASP A 1 729 ? 19.297 -12.188 -27.922 1 93.25 729 ASP A CA 1
ATOM 5858 C C . ASP A 1 729 ? 17.875 -12.203 -28.5 1 93.25 729 ASP A C 1
ATOM 5860 O O . ASP A 1 729 ? 17.547 -13.023 -29.359 1 93.25 729 ASP A O 1
ATOM 5864 N N . LEU A 1 730 ? 17.094 -11.266 -28.094 1 93.5 730 LEU A N 1
ATOM 5865 C CA . LEU A 1 730 ? 15.766 -11.133 -28.688 1 93.5 730 LEU A CA 1
ATOM 5866 C C . LEU A 1 730 ? 15.859 -10.586 -30.109 1 93.5 730 LEU A C 1
ATOM 5868 O O . LEU A 1 730 ? 16.812 -9.875 -30.438 1 93.5 730 LEU A O 1
ATOM 5872 N N . GLU A 1 731 ? 14.945 -10.969 -30.859 1 93.12 731 GLU A N 1
ATOM 5873 C CA . GLU A 1 731 ? 14.859 -10.422 -32.188 1 93.12 731 GLU A CA 1
ATOM 5874 C C . GLU A 1 731 ? 13.891 -9.242 -32.25 1 93.12 731 GLU A C 1
ATOM 5876 O O . GLU A 1 731 ? 12.828 -9.273 -31.641 1 93.12 731 GLU A O 1
ATOM 5881 N N . ILE A 1 732 ? 14.273 -8.219 -32.875 1 93.06 732 ILE A N 1
ATOM 5882 C CA . ILE A 1 732 ? 13.398 -7.078 -33.125 1 93.06 732 ILE A CA 1
ATOM 5883 C C . ILE A 1 732 ? 13.008 -7.055 -34.594 1 93.06 732 ILE A C 1
ATOM 5885 O O . ILE A 1 732 ? 13.859 -7.188 -35.469 1 93.06 732 ILE A O 1
ATOM 5889 N N . CYS A 1 733 ? 11.75 -6.961 -34.875 1 94.56 733 CYS A N 1
ATOM 5890 C CA . CYS A 1 733 ? 11.188 -6.988 -36.219 1 94.56 733 CYS A CA 1
ATOM 5891 C C . CYS A 1 733 ? 10.562 -5.648 -36.562 1 94.56 733 CYS A C 1
ATOM 5893 O O . CYS A 1 733 ? 9.664 -5.172 -35.875 1 94.56 733 CYS A O 1
ATOM 5895 N N . PHE A 1 734 ? 10.977 -5.047 -37.625 1 96.06 734 PHE A N 1
ATOM 5896 C CA . PHE A 1 734 ? 10.461 -3.738 -38.031 1 96.06 734 PHE A CA 1
ATOM 5897 C C . PHE A 1 734 ? 10.672 -3.488 -39.5 1 96.06 734 PHE A C 1
ATOM 5899 O O . PHE A 1 734 ? 11.531 -4.113 -40.125 1 96.06 734 PHE A O 1
ATOM 5906 N N . PRO A 1 735 ? 9.82 -2.66 -40.156 1 96.94 735 PRO A N 1
ATOM 5907 C CA . PRO A 1 735 ? 10.109 -2.248 -41.562 1 96.94 735 PRO A CA 1
ATOM 5908 C C . PRO A 1 735 ? 11.297 -1.296 -41.625 1 96.94 735 PRO A C 1
ATOM 5910 O O . PRO A 1 735 ? 11.352 -0.294 -40.906 1 96.94 735 PRO A O 1
ATOM 5913 N N . PRO A 1 736 ? 12.234 -1.602 -42.5 1 95.44 736 PRO A N 1
ATOM 5914 C CA . PRO A 1 736 ? 13.445 -0.78 -42.562 1 95.44 736 PRO A CA 1
ATOM 5915 C C . PRO A 1 736 ? 13.172 0.64 -43.062 1 95.44 736 PRO A C 1
ATOM 5917 O O . PRO A 1 736 ? 13.992 1.538 -42.844 1 95.44 736 PRO A O 1
ATOM 5920 N N . ASP A 1 737 ? 11.961 0.874 -43.656 1 96.19 737 ASP A N 1
ATOM 5921 C CA . ASP A 1 737 ? 11.578 2.193 -44.156 1 96.19 737 ASP A CA 1
ATOM 5922 C C . ASP A 1 737 ? 10.977 3.045 -43.031 1 96.19 737 ASP A C 1
ATOM 5924 O O . ASP A 1 737 ? 9.898 2.729 -42.531 1 96.19 737 ASP A O 1
ATOM 5928 N N . LEU A 1 738 ? 11.609 4.148 -42.781 1 95.81 738 LEU A N 1
ATOM 5929 C CA . LEU A 1 738 ? 11.172 5.02 -41.688 1 95.81 738 LEU A CA 1
ATOM 5930 C C . LEU A 1 738 ? 9.773 5.57 -41.969 1 95.81 738 LEU A C 1
ATOM 5932 O O . LEU A 1 738 ? 8.977 5.742 -41.031 1 95.81 738 LEU A O 1
ATOM 5936 N N . ALA A 1 739 ? 9.523 5.918 -43.188 1 95.94 739 ALA A N 1
ATOM 5937 C CA . ALA A 1 739 ? 8.211 6.453 -43.562 1 95.94 739 ALA A CA 1
ATOM 5938 C C . ALA A 1 739 ? 7.105 5.438 -43.25 1 95.94 739 ALA A C 1
ATOM 5940 O O . ALA A 1 739 ? 6.023 5.805 -42.812 1 95.94 739 ALA A O 1
ATOM 5941 N N . GLU A 1 740 ? 7.398 4.227 -43.531 1 96.5 740 GLU A N 1
ATOM 5942 C CA . GLU A 1 740 ? 6.438 3.168 -43.219 1 96.5 740 GLU A CA 1
ATOM 5943 C C . GLU A 1 740 ? 6.203 3.035 -41.719 1 96.5 740 GLU A C 1
ATOM 5945 O O . GLU A 1 740 ? 5.074 2.814 -41.281 1 96.5 740 GLU A O 1
ATOM 5950 N N . GLN A 1 741 ? 7.238 3.088 -40.938 1 96.88 741 GLN A N 1
ATOM 5951 C CA . GLN A 1 741 ? 7.121 3.029 -39.469 1 96.88 741 GLN A CA 1
ATOM 5952 C C . GLN A 1 741 ? 6.203 4.129 -38.969 1 96.88 741 GLN A C 1
ATOM 5954 O O . GLN A 1 741 ? 5.305 3.867 -38.156 1 96.88 741 GLN A O 1
ATOM 5959 N N . LYS A 1 742 ? 6.379 5.297 -39.438 1 95.81 742 LYS A N 1
ATOM 5960 C CA . LYS A 1 742 ? 5.574 6.438 -39 1 95.81 742 LYS A CA 1
ATOM 5961 C C . LYS A 1 742 ? 4.113 6.262 -39.406 1 95.81 742 LYS A C 1
ATOM 5963 O O . LYS A 1 742 ? 3.207 6.625 -38.656 1 95.81 742 LYS A O 1
ATOM 5968 N N . GLN A 1 743 ? 3.926 5.742 -40.562 1 95.75 743 GLN A N 1
ATOM 5969 C CA . GLN A 1 743 ? 2.568 5.504 -41.031 1 95.75 743 GLN A CA 1
ATOM 5970 C C . GLN A 1 743 ? 1.853 4.469 -40.188 1 95.75 743 GLN A C 1
ATOM 5972 O O . GLN A 1 743 ? 0.664 4.613 -39.906 1 95.75 743 GLN A O 1
ATOM 5977 N N . LEU A 1 744 ? 2.531 3.467 -39.75 1 95.56 744 LEU A N 1
ATOM 5978 C CA . LEU A 1 744 ? 1.954 2.365 -39 1 95.56 744 LEU A CA 1
ATOM 5979 C C . LEU A 1 744 ? 1.46 2.848 -37.625 1 95.56 744 LEU A C 1
ATOM 5981 O O . LEU A 1 744 ? 0.491 2.309 -37.094 1 95.56 744 LEU A O 1
ATOM 5985 N N . ILE A 1 745 ? 2.092 3.91 -37.062 1 95.31 745 ILE A N 1
ATOM 5986 C CA . ILE A 1 745 ? 1.718 4.324 -35.719 1 95.31 745 ILE A CA 1
ATOM 5987 C C . ILE A 1 745 ? 0.924 5.629 -35.781 1 95.31 745 ILE A C 1
ATOM 5989 O O . ILE A 1 745 ? 0.609 6.219 -34.75 1 95.31 745 ILE A O 1
ATOM 5993 N N . GLU A 1 746 ? 0.623 6.109 -36.938 1 95.44 746 GLU A N 1
ATOM 5994 C CA . GLU A 1 746 ? -0.052 7.391 -37.125 1 95.44 746 GLU A CA 1
ATOM 5995 C C . GLU A 1 746 ? -1.404 7.406 -36.406 1 95.44 746 GLU A C 1
ATOM 5997 O O . GLU A 1 746 ? -1.708 8.336 -35.656 1 95.44 746 GLU A O 1
ATOM 6002 N N . LYS A 1 747 ? -2.166 6.375 -36.625 1 93.69 747 LYS A N 1
ATOM 6003 C CA . LYS A 1 747 ? -3.494 6.316 -36.031 1 93.69 747 LYS A CA 1
ATOM 6004 C C . LYS A 1 747 ? -3.406 6.176 -34.5 1 93.69 747 LYS A C 1
ATOM 6006 O O . LYS A 1 747 ? -4.262 6.684 -33.781 1 93.69 747 LYS A O 1
ATOM 6011 N N . ILE A 1 748 ? -2.434 5.449 -34.031 1 93.56 748 ILE A N 1
ATOM 6012 C CA . ILE A 1 748 ? -2.23 5.289 -32.594 1 93.56 748 ILE A CA 1
ATOM 6013 C C . ILE A 1 748 ? -1.885 6.641 -31.984 1 93.56 748 ILE A C 1
ATOM 6015 O O . ILE A 1 748 ? -2.453 7.023 -30.953 1 93.56 748 ILE A O 1
ATOM 6019 N N . ARG A 1 749 ? -0.998 7.305 -32.625 1 90.88 749 ARG A N 1
ATOM 6020 C CA . ARG A 1 749 ? -0.583 8.625 -32.156 1 90.88 749 ARG A CA 1
ATOM 6021 C C . ARG A 1 749 ? -1.761 9.594 -32.125 1 90.88 749 ARG A C 1
ATOM 6023 O O . ARG A 1 749 ? -1.946 10.336 -31.156 1 90.88 749 ARG A O 1
ATOM 6030 N N . GLU A 1 750 ? -2.506 9.555 -33.156 1 92.38 750 GLU A N 1
ATOM 6031 C CA . GLU A 1 750 ? -3.654 10.445 -33.25 1 92.38 750 GLU A CA 1
ATOM 6032 C C . GLU A 1 750 ? -4.684 10.164 -32.156 1 92.38 750 GLU A C 1
ATOM 6034 O O . GLU A 1 750 ? -5.246 11.086 -31.578 1 92.38 750 GLU A O 1
ATOM 6039 N N . SER A 1 751 ? -4.953 8.938 -32 1 91.75 751 SER A N 1
ATOM 6040 C CA . SER A 1 751 ? -5.926 8.57 -30.969 1 91.75 751 SER A CA 1
ATOM 6041 C C . SER A 1 751 ? -5.43 8.938 -29.578 1 91.75 751 SER A C 1
ATOM 6043 O O . SER A 1 751 ? -6.211 9.359 -28.734 1 91.75 751 SER A O 1
ATOM 6045 N N . ARG A 1 752 ? -4.207 8.734 -29.328 1 88.25 752 ARG A N 1
ATOM 6046 C CA . ARG A 1 752 ? -3.627 9.109 -28.031 1 88.25 752 ARG A CA 1
ATOM 6047 C C . ARG A 1 752 ? -3.703 10.617 -27.828 1 88.25 752 ARG A C 1
ATOM 6049 O O . ARG A 1 752 ? -4.035 11.086 -26.734 1 88.25 752 ARG A O 1
ATOM 6056 N N . MET A 1 753 ? -3.352 11.375 -28.828 1 89.5 753 MET A N 1
ATOM 6057 C CA . MET A 1 753 ? -3.439 12.828 -28.75 1 89.5 753 MET A CA 1
ATOM 6058 C C . MET A 1 753 ? -4.879 13.281 -28.531 1 89.5 753 MET A C 1
ATOM 6060 O O . MET A 1 753 ? -5.133 14.203 -27.75 1 89.5 753 MET A O 1
ATOM 6064 N N . ALA A 1 754 ? -5.742 12.602 -29.188 1 90.38 754 ALA A N 1
ATOM 6065 C CA . ALA A 1 754 ? -7.16 12.914 -29 1 90.38 754 ALA A CA 1
ATOM 6066 C C . ALA A 1 754 ? -7.598 12.648 -27.562 1 90.38 754 ALA A C 1
ATOM 6068 O O . ALA A 1 754 ? -8.398 13.406 -27 1 90.38 754 ALA A O 1
ATOM 6069 N N . GLN A 1 755 ? -7.16 11.633 -27.047 1 88.75 755 GLN A N 1
ATOM 6070 C CA . GLN A 1 755 ? -7.469 11.305 -25.656 1 88.75 755 GLN A CA 1
ATOM 6071 C C . GLN A 1 755 ? -6.949 12.375 -24.719 1 88.75 755 GLN A C 1
ATOM 6073 O O . GLN A 1 755 ? -7.664 12.812 -23.812 1 88.75 755 GLN A O 1
ATOM 6078 N N . LEU A 1 756 ? -5.781 12.797 -24.875 1 85.56 756 LEU A N 1
ATOM 6079 C CA . LEU A 1 756 ? -5.172 13.812 -24.016 1 85.56 756 LEU A CA 1
ATOM 6080 C C . LEU A 1 756 ? -5.887 15.148 -24.172 1 85.56 756 LEU A C 1
ATOM 6082 O O . LEU A 1 756 ? -6.105 15.859 -23.188 1 85.56 756 LEU A O 1
ATOM 6086 N N . ASP A 1 757 ? -6.215 15.438 -25.375 1 89.69 757 ASP A N 1
ATOM 6087 C CA . ASP A 1 757 ? -6.953 16.672 -25.641 1 89.69 757 ASP A CA 1
ATOM 6088 C C . ASP A 1 757 ? -8.328 16.641 -24.984 1 89.69 757 ASP A C 1
ATOM 6090 O O . ASP A 1 757 ? -8.766 17.641 -24.406 1 89.69 757 ASP A O 1
ATOM 6094 N N . ALA A 1 758 ? -8.961 15.5 -25.141 1 90 758 ALA A N 1
ATOM 6095 C CA . ALA A 1 758 ? -10.281 15.359 -24.531 1 90 758 ALA A CA 1
ATOM 6096 C C . ALA A 1 758 ? -10.195 15.461 -23 1 90 758 ALA A C 1
ATOM 6098 O O . ALA A 1 758 ? -11.086 16.031 -22.359 1 90 758 ALA A O 1
ATOM 6099 N N . LEU A 1 759 ? -9.258 14.93 -22.453 1 86.94 759 LEU A N 1
ATOM 6100 C CA . LEU A 1 759 ? -9.055 15.023 -21.016 1 86.94 759 LEU A CA 1
ATOM 6101 C C . LEU A 1 759 ? -8.812 16.469 -20.594 1 86.94 759 LEU A C 1
ATOM 6103 O O . LEU A 1 759 ? -9.344 16.922 -19.578 1 86.94 759 LEU A O 1
ATOM 6107 N N . SER A 1 760 ? -7.961 17.141 -21.297 1 88.69 760 SER A N 1
ATOM 6108 C CA . SER A 1 760 ? -7.695 18.547 -21.016 1 88.69 760 SER A CA 1
ATOM 6109 C C . SER A 1 760 ? -8.969 19.375 -21.109 1 88.69 760 SER A C 1
ATOM 6111 O O . SER A 1 760 ? -9.203 20.281 -20.297 1 88.69 760 SER A O 1
ATOM 6113 N N . LEU A 1 761 ? -9.719 19.094 -22.156 1 90.75 761 LEU A N 1
ATOM 6114 C CA . LEU A 1 761 ? -10.984 19.797 -22.328 1 90.75 761 LEU A CA 1
ATOM 6115 C C . LEU A 1 761 ? -11.938 19.484 -21.188 1 90.75 761 LEU A C 1
ATOM 6117 O O . LEU A 1 761 ? -12.641 20.375 -20.703 1 90.75 761 LEU A O 1
ATOM 6121 N N . PHE A 1 762 ? -12.016 18.328 -20.797 1 90.5 762 PHE A N 1
ATOM 6122 C CA . PHE A 1 762 ? -12.859 17.938 -19.672 1 90.5 762 PHE A CA 1
ATOM 6123 C C . PHE A 1 762 ? -12.477 18.703 -18.422 1 90.5 762 PHE A C 1
ATOM 6125 O O . PHE A 1 762 ? -13.344 19.234 -17.719 1 90.5 762 PHE A O 1
ATOM 6132 N N . ARG A 1 763 ? -11.258 18.797 -18.125 1 88.06 763 ARG A N 1
ATOM 6133 C CA . ARG A 1 763 ? -10.781 19.516 -16.953 1 88.06 763 ARG A CA 1
ATOM 6134 C C . ARG A 1 763 ? -11.125 21 -17.047 1 88.06 763 ARG A C 1
ATOM 6136 O O . ARG A 1 763 ? -11.5 21.609 -16.047 1 88.06 763 ARG A O 1
ATOM 6143 N N . LYS A 1 764 ? -10.969 21.516 -18.203 1 91.5 764 LYS A N 1
ATOM 6144 C CA . LYS A 1 764 ? -11.305 22.922 -18.422 1 91.5 764 LYS A CA 1
ATOM 6145 C C . LYS A 1 764 ? -12.789 23.172 -18.188 1 91.5 764 LYS A C 1
ATOM 6147 O O . LYS A 1 764 ? -13.164 24.172 -17.578 1 91.5 764 LYS A O 1
ATOM 6152 N N . GLU A 1 765 ? -13.594 22.266 -18.719 1 93.38 765 GLU A N 1
ATOM 6153 C CA . GLU A 1 765 ? -15.039 22.406 -18.547 1 93.38 765 GLU A CA 1
ATOM 6154 C C . GLU A 1 765 ? -15.445 22.25 -17.094 1 93.38 765 GLU A C 1
ATOM 6156 O O . GLU A 1 765 ? -16.359 22.938 -16.625 1 93.38 765 GLU A O 1
ATOM 6161 N N . MET A 1 766 ? -14.844 21.344 -16.406 1 91.5 766 MET A N 1
ATOM 6162 C CA . MET A 1 766 ? -15.133 21.172 -14.984 1 91.5 766 MET A CA 1
ATOM 6163 C C . MET A 1 766 ? -14.734 22.422 -14.195 1 91.5 766 MET A C 1
ATOM 6165 O O . MET A 1 766 ? -15.43 22.812 -13.258 1 91.5 766 MET A O 1
ATOM 6169 N N . LEU A 1 767 ? -13.602 22.984 -14.539 1 91.94 767 LEU A N 1
ATOM 6170 C CA . LEU A 1 767 ? -13.148 24.203 -13.891 1 91.94 767 LEU A CA 1
ATOM 6171 C C . LEU A 1 767 ? -14.133 25.344 -14.133 1 91.94 767 LEU A C 1
ATOM 6173 O O . LEU A 1 767 ? -14.445 26.109 -13.219 1 91.94 767 LEU A O 1
ATOM 6177 N N . ALA A 1 768 ? -14.57 25.469 -15.398 1 93.69 768 ALA A N 1
ATOM 6178 C CA . ALA A 1 768 ? -15.555 26.5 -15.727 1 93.69 768 ALA A CA 1
ATOM 6179 C C . ALA A 1 768 ? -16.844 26.297 -14.938 1 93.69 768 ALA A C 1
ATOM 6181 O O . ALA A 1 768 ? -17.469 27.266 -14.5 1 93.69 768 ALA A O 1
ATOM 6182 N N . PHE A 1 769 ? -17.234 25.109 -14.812 1 94.62 769 PHE A N 1
ATOM 6183 C CA . PHE A 1 769 ? -18.422 24.781 -14.031 1 94.62 769 PHE A CA 1
ATOM 6184 C C . PHE A 1 769 ? -18.234 25.156 -12.57 1 94.62 769 PHE A C 1
ATOM 6186 O O . PHE A 1 769 ? -19.125 25.75 -11.945 1 94.62 769 PHE A O 1
ATOM 6193 N N . SER A 1 770 ? -17.109 24.812 -12.008 1 93.56 770 SER A N 1
ATOM 6194 C CA . SER A 1 770 ? -16.797 25.172 -10.625 1 93.56 770 SER A CA 1
ATOM 6195 C C . SER A 1 770 ? -16.812 26.688 -10.438 1 93.56 770 SER A C 1
ATOM 6197 O O . SER A 1 770 ? -17.297 27.188 -9.422 1 93.56 770 SER A O 1
ATOM 6199 N N . ASP A 1 771 ? -16.297 27.406 -11.438 1 92.88 771 ASP A N 1
ATOM 6200 C CA . ASP A 1 771 ? -16.297 28.859 -11.391 1 92.88 771 ASP A CA 1
ATOM 6201 C C . ASP A 1 771 ? -17.734 29.406 -11.391 1 92.88 771 ASP A C 1
ATOM 6203 O O . ASP A 1 771 ? -18.031 30.391 -10.711 1 92.88 771 ASP A O 1
ATOM 6207 N N . LEU A 1 772 ? -18.5 28.766 -12.172 1 93.5 772 LEU A N 1
ATOM 6208 C CA . LEU A 1 772 ? -19.906 29.172 -12.219 1 93.5 772 LEU A CA 1
ATOM 6209 C C . LEU A 1 772 ? -20.578 28.938 -10.867 1 93.5 772 LEU A C 1
ATOM 6211 O O . LEU A 1 772 ? -21.359 29.766 -10.406 1 93.5 772 LEU A O 1
ATOM 6215 N N . VAL A 1 773 ? -20.266 27.859 -10.219 1 92.75 773 VAL A N 1
ATOM 6216 C CA . VAL A 1 773 ? -20.922 27.453 -8.984 1 92.75 773 VAL A CA 1
ATOM 6217 C C . VAL A 1 773 ? -20.484 28.344 -7.832 1 92.75 773 VAL A C 1
ATOM 6219 O O . VAL A 1 773 ? -21.297 28.766 -7.012 1 92.75 773 VAL A O 1
ATOM 6222 N N . ASP A 1 774 ? -19.172 28.672 -7.742 1 89.38 774 ASP A N 1
ATOM 6223 C CA . ASP A 1 774 ? -18.734 29.359 -6.531 1 89.38 774 ASP A CA 1
ATOM 6224 C C . ASP A 1 774 ? -18.219 30.766 -6.848 1 89.38 774 ASP A C 1
ATOM 6226 O O . ASP A 1 774 ? -17.984 31.562 -5.941 1 89.38 774 ASP A O 1
ATOM 6230 N N . GLY A 1 775 ? -17.984 31.125 -8.086 1 86.62 775 GLY A N 1
ATOM 6231 C CA . GLY A 1 775 ? -17.578 32.469 -8.484 1 86.62 775 GLY A CA 1
ATOM 6232 C C . GLY A 1 775 ? -16.156 32.812 -8.055 1 86.62 775 GLY A C 1
ATOM 6233 O O . GLY A 1 775 ? -15.805 33.969 -7.961 1 86.62 775 GLY A O 1
ATOM 6234 N N . ARG A 1 776 ? -15.273 31.906 -7.641 1 82 776 ARG A N 1
ATOM 6235 C CA . ARG A 1 776 ? -13.969 32.188 -7.051 1 82 776 ARG A CA 1
ATOM 6236 C C . ARG A 1 776 ? -12.883 32.188 -8.125 1 82 776 ARG A C 1
ATOM 6238 O O . ARG A 1 776 ? -11.852 32.844 -7.953 1 82 776 ARG A O 1
ATOM 6245 N N . TYR A 1 777 ? -13 31.375 -9.211 1 80.06 777 TYR A N 1
ATOM 6246 C CA . TYR A 1 777 ? -12.047 31.312 -10.312 1 80.06 777 TYR A CA 1
ATOM 6247 C C . TYR A 1 777 ? -10.672 30.875 -9.812 1 80.06 777 TYR A C 1
ATOM 6249 O O . TYR A 1 777 ? -9.648 31.312 -10.32 1 80.06 777 TYR A O 1
ATOM 6257 N N . ASP A 1 778 ? -10.695 30.078 -8.625 1 79.44 778 ASP A N 1
ATOM 6258 C CA . ASP A 1 778 ? -9.492 29.453 -8.094 1 79.44 778 ASP A CA 1
ATOM 6259 C C . ASP A 1 778 ? -9.164 28.156 -8.844 1 79.44 778 ASP A C 1
ATOM 6261 O O . ASP A 1 778 ? -9.969 27.688 -9.648 1 79.44 778 ASP A O 1
ATOM 6265 N N . GLU A 1 779 ? -7.957 27.703 -8.578 1 78.44 779 GLU A N 1
ATOM 6266 C CA . GLU A 1 779 ? -7.602 26.391 -9.086 1 78.44 779 GLU A CA 1
ATOM 6267 C C . GLU A 1 779 ? -8.367 25.297 -8.367 1 78.44 779 GLU A C 1
ATOM 6269 O O . GLU A 1 779 ? -8.914 25.516 -7.281 1 78.44 779 GLU A O 1
ATOM 6274 N N . GLU A 1 780 ? -8.539 24.188 -9.133 1 76.12 780 GLU A N 1
ATOM 6275 C CA . GLU A 1 780 ? -9.188 23.047 -8.5 1 76.12 780 GLU A CA 1
ATOM 6276 C C . GLU A 1 780 ? -8.375 22.547 -7.309 1 76.12 780 GLU A C 1
ATOM 6278 O O . GLU A 1 780 ? -7.16 22.75 -7.246 1 76.12 780 GLU A O 1
ATOM 6283 N N . LEU A 1 781 ? -9.086 21.953 -6.379 1 72.12 781 LEU A N 1
ATOM 6284 C CA . LEU A 1 781 ? -8.398 21.375 -5.234 1 72.12 781 LEU A CA 1
ATOM 6285 C C . LEU A 1 781 ? -7.57 20.156 -5.652 1 72.12 781 LEU A C 1
ATOM 6287 O O . LEU A 1 781 ? -7.973 19.406 -6.543 1 72.12 781 LEU A O 1
ATOM 6291 N N . PRO A 1 782 ? -6.363 20.047 -5.074 1 62.25 782 PRO A N 1
ATOM 6292 C CA . PRO A 1 782 ? -5.535 18.891 -5.445 1 62.25 782 PRO A CA 1
ATOM 6293 C C . PRO A 1 782 ? -6.164 17.562 -5.047 1 62.25 782 PRO A C 1
ATOM 6295 O O . PRO A 1 782 ? -6.895 17.484 -4.055 1 62.25 782 PRO A O 1
ATOM 6298 N N . GLU A 1 783 ? -5.977 16.594 -5.91 1 61.56 783 GLU A N 1
ATOM 6299 C CA . GLU A 1 783 ? -6.41 15.242 -5.559 1 61.56 783 GLU A CA 1
ATOM 6300 C C . GLU A 1 783 ? -5.621 14.703 -4.371 1 61.56 783 GLU A C 1
ATOM 6302 O O . GLU A 1 783 ? -4.418 14.945 -4.258 1 61.56 783 GLU A O 1
ATOM 6307 N N . ILE A 1 784 ? -6.395 14.234 -3.338 1 58.62 784 ILE A N 1
ATOM 6308 C CA . ILE A 1 784 ? -5.738 13.688 -2.156 1 58.62 784 ILE A CA 1
ATOM 6309 C C . ILE A 1 784 ? -5.23 12.281 -2.451 1 58.62 784 ILE A C 1
ATOM 6311 O O . ILE A 1 784 ? -5.992 11.422 -2.904 1 58.62 784 ILE A O 1
ATOM 6315 N N . GLU A 1 785 ? -3.84 12.039 -2.67 1 53.41 785 GLU A N 1
ATOM 6316 C CA . GLU A 1 785 ? -3.248 10.742 -2.98 1 53.41 785 GLU A CA 1
ATOM 6317 C C . GLU A 1 785 ? -3.311 9.805 -1.778 1 53.41 785 GLU A C 1
ATOM 6319 O O . GLU A 1 785 ? -3.15 10.242 -0.636 1 53.41 785 GLU A O 1
ATOM 6324 N N . ASP A 1 786 ? -3.918 8.672 -1.862 1 48.75 786 ASP A N 1
ATOM 6325 C CA . ASP A 1 786 ? -3.818 7.672 -0.803 1 48.75 786 ASP A CA 1
ATOM 6326 C C . ASP A 1 786 ? -2.361 7.32 -0.519 1 48.75 786 ASP A C 1
ATOM 6328 O O . ASP A 1 786 ? -1.556 7.195 -1.443 1 48.75 786 ASP A O 1
ATOM 6332 N N . GLY A 1 787 ? -1.631 7.859 0.493 1 41.25 787 GLY A N 1
ATOM 6333 C CA . GLY A 1 787 ? -0.267 7.625 0.937 1 41.25 787 GLY A CA 1
ATOM 6334 C C . GLY A 1 787 ? 0.235 6.23 0.604 1 41.25 787 GLY A C 1
ATOM 6335 O O . GLY A 1 787 ? 1.331 5.848 1.016 1 41.25 787 GLY A O 1
ATOM 6336 N N . ASN A 1 788 ? -0.517 5.246 0.208 1 36.22 788 ASN A N 1
ATOM 6337 C CA . ASN A 1 788 ? 0.031 3.893 0.211 1 36.22 788 ASN A CA 1
ATOM 6338 C C . ASN A 1 788 ? 1.137 3.734 -0.83 1 36.22 788 ASN A C 1
ATOM 6340 O O . ASN A 1 788 ? 1.591 2.619 -1.093 1 36.22 788 ASN A O 1
ATOM 6344 N N . ASP A 1 789 ? 1.289 4.617 -1.581 1 32.91 789 ASP A N 1
ATOM 6345 C CA . ASP A 1 789 ? 2.309 4.238 -2.555 1 32.91 789 ASP A CA 1
ATOM 6346 C C . ASP A 1 789 ? 3.695 4.219 -1.918 1 32.91 789 ASP A C 1
ATOM 6348 O O . ASP A 1 789 ? 4.707 4.254 -2.621 1 32.91 789 ASP A O 1
ATOM 6352 N N . ASN A 1 790 ? 3.854 4.559 -0.7 1 31.12 790 ASN A N 1
ATOM 6353 C CA . ASN A 1 790 ? 5.23 4.547 -0.222 1 31.12 790 ASN A CA 1
ATOM 6354 C C . ASN A 1 790 ? 5.766 3.121 -0.09 1 31.12 790 ASN A C 1
ATOM 6356 O O . ASN A 1 790 ? 5.957 2.627 1.022 1 31.12 790 ASN A O 1
ATOM 6360 N N . ARG A 1 791 ? 5.461 2.068 -0.698 1 30.23 791 ARG A N 1
ATOM 6361 C CA . ARG A 1 791 ? 6.355 0.923 -0.549 1 30.23 791 ARG A CA 1
ATOM 6362 C C . ARG A 1 791 ? 7.812 1.353 -0.648 1 30.23 791 ARG A C 1
ATOM 6364 O O . ARG A 1 791 ? 8.203 2.045 -1.592 1 30.23 791 ARG A O 1
ATOM 6371 N N . GLU A 1 792 ? 8.531 1.494 0.396 1 27.89 792 GLU A N 1
ATOM 6372 C CA . GLU A 1 792 ? 9.984 1.396 0.532 1 27.89 792 GLU A CA 1
ATOM 6373 C C . GLU A 1 792 ? 10.578 0.521 -0.566 1 27.89 792 GLU A C 1
ATOM 6375 O O . GLU A 1 792 ? 10.211 -0.647 -0.705 1 27.89 792 GLU A O 1
ATOM 6380 N N . ASP A 1 793 ? 10.695 0.856 -1.745 1 24.84 793 ASP A N 1
ATOM 6381 C CA . ASP A 1 793 ? 11.773 0.19 -2.469 1 24.84 793 ASP A CA 1
ATOM 6382 C C . ASP A 1 793 ? 12.945 -0.118 -1.543 1 24.84 793 ASP A C 1
ATOM 6384 O O . ASP A 1 793 ? 13.688 0.786 -1.147 1 24.84 793 ASP A O 1
ATOM 6388 N N . GLU A 1 794 ? 12.82 -0.862 -0.508 1 25.22 794 GLU A N 1
ATOM 6389 C CA . GLU A 1 794 ? 14 -1.438 0.134 1 25.22 794 GLU A CA 1
ATOM 6390 C C . GLU A 1 794 ? 15.133 -1.634 -0.867 1 25.22 794 GLU A C 1
ATOM 6392 O O . GLU A 1 794 ? 16.312 -1.534 -0.508 1 25.22 794 GLU A O 1
ATOM 6397 N N . GLY A 1 795 ? 14.938 -2.385 -2.016 1 22.14 795 GLY A N 1
ATOM 6398 C CA . GLY A 1 795 ? 16.172 -2.865 -2.625 1 22.14 795 GLY A CA 1
ATOM 6399 C C . GLY A 1 795 ? 17.047 -1.749 -3.158 1 22.14 795 GLY A C 1
ATOM 6400 O O . GLY A 1 795 ? 17.984 -2 -3.914 1 22.14 795 GLY A O 1
ATOM 6401 N N . ILE A 1 796 ? 16.844 -0.432 -2.969 1 19.86 796 ILE A N 1
ATOM 6402 C CA . ILE A 1 796 ? 18.094 0.123 -3.471 1 19.86 796 ILE A CA 1
ATOM 6403 C C . ILE A 1 796 ? 19.234 -0.246 -2.527 1 19.86 796 ILE A C 1
ATOM 6405 O O . ILE A 1 796 ? 19.125 -0.069 -1.311 1 19.86 796 ILE A O 1
ATOM 6409 N N . MET B 1 1 ? 55.969 12.062 -12.617 1 35.38 1 MET B N 1
ATOM 6410 C CA . MET B 1 1 ? 56.625 10.906 -12 1 35.38 1 MET B CA 1
ATOM 6411 C C . MET B 1 1 ? 57.438 11.336 -10.781 1 35.38 1 MET B C 1
ATOM 6413 O O . MET B 1 1 ? 58.219 12.289 -10.852 1 35.38 1 MET B O 1
ATOM 6417 N N . ASN B 1 2 ? 56.844 11.203 -9.5 1 37.66 2 ASN B N 1
ATOM 6418 C CA . ASN B 1 2 ? 57.531 11.516 -8.258 1 37.66 2 ASN B CA 1
ATOM 6419 C C . ASN B 1 2 ? 58.75 10.586 -8.047 1 37.66 2 ASN B C 1
ATOM 6421 O O . ASN B 1 2 ? 58.625 9.586 -7.348 1 37.66 2 ASN B O 1
ATOM 6425 N N . SER B 1 3 ? 59.719 10.516 -8.992 1 46.62 3 SER B N 1
ATOM 6426 C CA . SER B 1 3 ? 60.906 9.664 -9.008 1 46.62 3 SER B CA 1
ATOM 6427 C C . SER B 1 3 ? 61.688 9.812 -7.719 1 46.62 3 SER B C 1
ATOM 6429 O O . SER B 1 3 ? 62.344 8.867 -7.273 1 46.62 3 SER B O 1
ATOM 6431 N N . LEU B 1 4 ? 61.812 11.109 -7.305 1 50.81 4 LEU B N 1
ATOM 6432 C CA . LEU B 1 4 ? 62.719 11.32 -6.18 1 50.81 4 LEU B CA 1
ATOM 6433 C C . LEU B 1 4 ? 62 11.086 -4.855 1 50.81 4 LEU B C 1
ATOM 6435 O O . LEU B 1 4 ? 62.562 11.344 -3.787 1 50.81 4 LEU B O 1
ATOM 6439 N N . ARG B 1 5 ? 60.688 10.344 -4.777 1 45.84 5 ARG B N 1
ATOM 6440 C CA . ARG B 1 5 ? 59.875 9.93 -3.654 1 45.84 5 ARG B CA 1
ATOM 6441 C C . ARG B 1 5 ? 59.531 11.117 -2.764 1 45.84 5 ARG B C 1
ATOM 6443 O O . ARG B 1 5 ? 59.594 11.023 -1.536 1 45.84 5 ARG B O 1
ATOM 6450 N N . ALA B 1 6 ? 59.469 12.297 -3.346 1 51.75 6 ALA B N 1
ATOM 6451 C CA . ALA B 1 6 ? 59.125 13.492 -2.58 1 51.75 6 ALA B CA 1
ATOM 6452 C C . ALA B 1 6 ? 57.688 13.414 -2.078 1 51.75 6 ALA B C 1
ATOM 6454 O O . ALA B 1 6 ? 56.781 12.953 -2.795 1 51.75 6 ALA B O 1
ATOM 6455 N N . PRO B 1 7 ? 57.375 13.531 -0.699 1 56.84 7 PRO B N 1
ATOM 6456 C CA . PRO B 1 7 ? 56.031 13.359 -0.13 1 56.84 7 PRO B CA 1
ATOM 6457 C C . PRO B 1 7 ? 55.031 14.344 -0.7 1 56.84 7 PRO B C 1
ATOM 6459 O O . PRO B 1 7 ? 53.812 14.062 -0.713 1 56.84 7 PRO B O 1
ATOM 6462 N N . PHE B 1 8 ? 55.438 15.531 -1.091 1 60.47 8 PHE B N 1
ATOM 6463 C CA . PHE B 1 8 ? 54.625 16.578 -1.666 1 60.47 8 PHE B CA 1
ATOM 6464 C C . PHE B 1 8 ? 55.062 16.938 -3.074 1 60.47 8 PHE B C 1
ATOM 6466 O O . PHE B 1 8 ? 56.25 16.797 -3.398 1 60.47 8 PHE B O 1
ATOM 6473 N N . GLY B 1 9 ? 54.156 16.922 -4.125 1 63.03 9 GLY B N 1
ATOM 6474 C CA . GLY B 1 9 ? 54.5 17.297 -5.492 1 63.03 9 GLY B CA 1
ATOM 6475 C C . GLY B 1 9 ? 53.812 18.594 -5.934 1 63.03 9 GLY B C 1
ATOM 6476 O O . GLY B 1 9 ? 52.656 18.828 -5.637 1 63.03 9 GLY B O 1
ATOM 6477 N N . LEU B 1 10 ? 54.562 19.688 -6.191 1 58.22 10 LEU B N 1
ATOM 6478 C CA . LEU B 1 10 ? 54.062 20.922 -6.766 1 58.22 10 LEU B CA 1
ATOM 6479 C C . LEU B 1 10 ? 54 20.844 -8.289 1 58.22 10 LEU B C 1
ATOM 6481 O O . LEU B 1 10 ? 55.031 20.531 -8.93 1 58.22 10 LEU B O 1
ATOM 6485 N N . TYR B 1 11 ? 52.875 20.797 -8.898 1 61.62 11 TYR B N 1
ATOM 6486 C CA . TYR B 1 11 ? 52.656 20.969 -10.336 1 61.62 11 TYR B CA 1
ATOM 6487 C C . TYR B 1 11 ? 52.531 22.438 -10.695 1 61.62 11 TYR B C 1
ATOM 6489 O O . TYR B 1 11 ? 51.656 23.141 -10.172 1 61.62 11 TYR B O 1
ATOM 6497 N N . ASP B 1 12 ? 53.625 23.125 -11.141 1 50.53 12 ASP B N 1
ATOM 6498 C CA . ASP B 1 12 ? 53.688 24.547 -11.484 1 50.53 12 ASP B CA 1
ATOM 6499 C C . ASP B 1 12 ? 53.688 24.75 -12.992 1 50.53 12 ASP B C 1
ATOM 6501 O O . ASP B 1 12 ? 54.656 24.422 -13.68 1 50.53 12 ASP B O 1
ATOM 6505 N N . GLU B 1 13 ? 52.562 24.781 -13.672 1 51.88 13 GLU B N 1
ATOM 6506 C CA . GLU B 1 13 ? 52.5 25.219 -15.062 1 51.88 13 GLU B CA 1
ATOM 6507 C C . GLU B 1 13 ? 52.125 26.688 -15.156 1 51.88 13 GLU B C 1
ATOM 6509 O O . GLU B 1 13 ? 51.188 27.141 -14.477 1 51.88 13 GLU B O 1
ATOM 6514 N N . TYR B 1 14 ? 52.844 27.609 -15.703 1 54.38 14 TYR B N 1
ATOM 6515 C CA . TYR B 1 14 ? 52.812 29.062 -15.852 1 54.38 14 TYR B CA 1
ATOM 6516 C C . TYR B 1 14 ? 51.594 29.656 -15.188 1 54.38 14 TYR B C 1
ATOM 6518 O O . TYR B 1 14 ? 51.688 30.594 -14.391 1 54.38 14 TYR B O 1
ATOM 6526 N N . SER B 1 15 ? 50.406 29.328 -15.594 1 52.59 15 SER B N 1
ATOM 6527 C CA . SER B 1 15 ? 49.156 30 -15.188 1 52.59 15 SER B CA 1
ATOM 6528 C C . SER B 1 15 ? 48.5 29.281 -14.023 1 52.59 15 SER B C 1
ATOM 6530 O O . SER B 1 15 ? 47.719 29.875 -13.289 1 52.59 15 SER B O 1
ATOM 6532 N N . GLU B 1 16 ? 48.719 27.891 -13.852 1 52.12 16 GLU B N 1
ATOM 6533 C CA . GLU B 1 16 ? 48.031 27.125 -12.805 1 52.12 16 GLU B CA 1
ATOM 6534 C C . GLU B 1 16 ? 49.062 26.406 -11.922 1 52.12 16 GLU B C 1
ATOM 6536 O O . GLU B 1 16 ? 49.969 25.766 -12.422 1 52.12 16 GLU B O 1
ATOM 6541 N N . HIS B 1 17 ? 49.312 26.781 -10.602 1 59.62 17 HIS B N 1
ATOM 6542 C CA . HIS B 1 17 ? 50.156 26.125 -9.633 1 59.62 17 HIS B CA 1
ATOM 6543 C C . HIS B 1 17 ? 49.375 25.25 -8.68 1 59.62 17 HIS B C 1
ATOM 6545 O O . HIS B 1 17 ? 48.344 25.672 -8.156 1 59.62 17 HIS B O 1
ATOM 6551 N N . MET B 1 18 ? 49.5 23.938 -8.727 1 61.84 18 MET B N 1
ATOM 6552 C CA . MET B 1 18 ? 48.812 23.031 -7.828 1 61.84 18 MET B CA 1
ATOM 6553 C C . MET B 1 18 ? 49.781 22.266 -6.949 1 61.84 18 MET B C 1
ATOM 6555 O O . MET B 1 18 ? 50.812 21.766 -7.438 1 61.84 18 MET B O 1
ATOM 6559 N N . PHE B 1 19 ? 49.75 22.281 -5.598 1 62.59 19 PHE B N 1
ATOM 6560 C CA . PHE B 1 19 ? 50.531 21.609 -4.578 1 62.59 19 PHE B CA 1
ATOM 6561 C C . PHE B 1 19 ? 49.875 20.297 -4.176 1 62.59 19 PHE B C 1
ATOM 6563 O O . PHE B 1 19 ? 48.719 20.266 -3.768 1 62.59 19 PHE B O 1
ATOM 6570 N N . PHE B 1 20 ? 50.531 19.156 -4.52 1 62.75 20 PHE B N 1
ATOM 6571 C CA . PHE B 1 20 ? 49.969 17.812 -4.324 1 62.75 20 PHE B CA 1
ATOM 6572 C C . PHE B 1 20 ? 50.656 17.125 -3.141 1 62.75 20 PHE B C 1
ATOM 6574 O O . PHE B 1 20 ? 51.875 17.281 -2.932 1 62.75 20 PHE B O 1
ATOM 6581 N N . ASP B 1 21 ? 50 16.469 -2.17 1 60.06 21 ASP B N 1
ATOM 6582 C CA . ASP B 1 21 ? 50.531 15.5 -1.218 1 60.06 21 ASP B CA 1
ATOM 6583 C C . ASP B 1 21 ? 50.719 14.133 -1.874 1 60.06 21 ASP B C 1
ATOM 6585 O O . ASP B 1 21 ? 49.781 13.352 -1.971 1 60.06 21 ASP B O 1
ATOM 6589 N N . VAL B 1 22 ? 51.938 13.891 -2.426 1 62.69 22 VAL B N 1
ATOM 6590 C CA . VAL B 1 22 ? 52.188 12.719 -3.242 1 62.69 22 VAL B CA 1
ATOM 6591 C C . VAL B 1 22 ? 52.625 11.555 -2.35 1 62.69 22 VAL B C 1
ATOM 6593 O O . VAL B 1 22 ? 52.688 10.406 -2.801 1 62.69 22 VAL B O 1
ATOM 6596 N N . LYS B 1 23 ? 52.875 11.922 -1.112 1 60.19 23 LYS B N 1
ATOM 6597 C CA . LYS B 1 23 ? 53.281 10.859 -0.189 1 60.19 23 LYS B CA 1
ATOM 6598 C C . LYS B 1 23 ? 52.062 10.016 0.208 1 60.19 23 LYS B C 1
ATOM 6600 O O . LYS B 1 23 ? 52.156 8.781 0.26 1 60.19 23 LYS B O 1
ATOM 6605 N N . ASN B 1 24 ? 50.906 10.641 0.559 1 54.03 24 ASN B N 1
ATOM 6606 C CA . ASN B 1 24 ? 49.781 9.969 1.166 1 54.03 24 ASN B CA 1
ATOM 6607 C C . ASN B 1 24 ? 48.656 9.727 0.149 1 54.03 24 ASN B C 1
ATOM 6609 O O . ASN B 1 24 ? 47.656 9.117 0.471 1 54.03 24 ASN B O 1
ATOM 6613 N N . PHE B 1 25 ? 48.781 10.352 -0.935 1 55.69 25 PHE B N 1
ATOM 6614 C CA . PHE B 1 25 ? 47.75 10.117 -1.94 1 55.69 25 PHE B CA 1
ATOM 6615 C C . PHE B 1 25 ? 48.344 9.461 -3.18 1 55.69 25 PHE B C 1
ATOM 6617 O O . PHE B 1 25 ? 49.438 9.828 -3.621 1 55.69 25 PHE B O 1
ATOM 6624 N N . PRO B 1 26 ? 47.688 8.219 -3.525 1 55.88 26 PRO B N 1
ATOM 6625 C CA . PRO B 1 26 ? 48.156 7.582 -4.75 1 55.88 26 PRO B CA 1
ATOM 6626 C C . PRO B 1 26 ? 48.031 8.484 -5.977 1 55.88 26 PRO B C 1
ATOM 6628 O O . PRO B 1 26 ? 47.25 9.445 -5.953 1 55.88 26 PRO B O 1
ATOM 6631 N N . ALA B 1 27 ? 48.812 8.383 -6.945 1 52.38 27 ALA B N 1
ATOM 6632 C CA . ALA B 1 27 ? 48.906 9.148 -8.18 1 52.38 27 ALA B CA 1
ATOM 6633 C C . ALA B 1 27 ? 47.531 9.328 -8.836 1 52.38 27 ALA B C 1
ATOM 6635 O O . ALA B 1 27 ? 47.312 10.336 -9.508 1 52.38 27 ALA B O 1
ATOM 6636 N N . THR B 1 28 ? 46.562 8.398 -8.641 1 47.78 28 THR B N 1
ATOM 6637 C CA . THR B 1 28 ? 45.312 8.406 -9.375 1 47.78 28 THR B CA 1
ATOM 6638 C C . THR B 1 28 ? 44.344 9.414 -8.758 1 47.78 28 THR B C 1
ATOM 6640 O O . THR B 1 28 ? 43.312 9.734 -9.359 1 47.78 28 THR B O 1
ATOM 6643 N N . GLU B 1 29 ? 44.531 9.797 -7.395 1 44.91 29 GLU B N 1
ATOM 6644 C CA . GLU B 1 29 ? 43.594 10.695 -6.738 1 44.91 29 GLU B CA 1
ATOM 6645 C C . GLU B 1 29 ? 44.062 12.141 -6.832 1 44.91 29 GLU B C 1
ATOM 6647 O O . GLU B 1 29 ? 44.469 12.734 -5.832 1 44.91 29 GLU B O 1
ATOM 6652 N N . ARG B 1 30 ? 44.125 12.648 -7.977 1 49.84 30 ARG B N 1
ATOM 6653 C CA . ARG B 1 30 ? 44.781 13.914 -8.289 1 49.84 30 ARG B CA 1
ATOM 6654 C C . ARG B 1 30 ? 44.031 15.086 -7.672 1 49.84 30 ARG B C 1
ATOM 6656 O O . ARG B 1 30 ? 44.625 16.031 -7.156 1 49.84 30 ARG B O 1
ATOM 6663 N N . VAL B 1 31 ? 42.719 15.008 -7.848 1 54.47 31 VAL B N 1
ATOM 6664 C CA . VAL B 1 31 ? 41.938 16.188 -7.496 1 54.47 31 VAL B CA 1
ATOM 6665 C C . VAL B 1 31 ? 41.938 16.375 -5.98 1 54.47 31 VAL B C 1
ATOM 6667 O O . VAL B 1 31 ? 42.094 17.5 -5.484 1 54.47 31 VAL B O 1
ATOM 6670 N N . ALA B 1 32 ? 41.938 15.273 -5.211 1 50.84 32 ALA B N 1
ATOM 6671 C CA . ALA B 1 32 ? 41.906 15.312 -3.752 1 50.84 32 ALA B CA 1
ATOM 6672 C C . ALA B 1 32 ? 43.281 15.625 -3.178 1 50.84 32 ALA B C 1
ATOM 6674 O O . ALA B 1 32 ? 43.406 16.109 -2.049 1 50.84 32 ALA B O 1
ATOM 6675 N N . ASN B 1 33 ? 44.219 15.484 -4.07 1 52.5 33 ASN B N 1
ATOM 6676 C CA . ASN B 1 33 ? 45.625 15.578 -3.707 1 52.5 33 ASN B CA 1
ATOM 6677 C C . ASN B 1 33 ? 46.125 17.016 -3.803 1 52.5 33 ASN B C 1
ATOM 6679 O O . ASN B 1 33 ? 47.344 17.266 -3.605 1 52.5 33 ASN B O 1
ATOM 6683 N N . ILE B 1 34 ? 45.25 17.875 -4.184 1 59.75 34 ILE B N 1
ATOM 6684 C CA . ILE B 1 34 ? 45.719 19.25 -4.367 1 59.75 34 ILE B CA 1
ATOM 6685 C C . ILE B 1 34 ? 45.656 20 -3.039 1 59.75 34 ILE B C 1
ATOM 6687 O O . ILE B 1 34 ? 44.562 20.156 -2.461 1 59.75 34 ILE B O 1
ATOM 6691 N N . LYS B 1 35 ? 46.781 20.266 -2.262 1 57.28 35 LYS B N 1
ATOM 6692 C CA . LYS B 1 35 ? 46.875 20.891 -0.943 1 57.28 35 LYS B CA 1
ATOM 6693 C C . LYS B 1 35 ? 46.938 22.406 -1.054 1 57.28 35 LYS B C 1
ATOM 6695 O O . LYS B 1 35 ? 46.812 23.125 -0.053 1 57.28 35 LYS B O 1
ATOM 6700 N N . GLY B 1 36 ? 47.25 23.031 -1.993 1 60.84 36 GLY B N 1
ATOM 6701 C CA . GLY B 1 36 ? 47.375 24.469 -2.176 1 60.84 36 GLY B CA 1
ATOM 6702 C C . GLY B 1 36 ? 48.031 24.859 -3.477 1 60.84 36 GLY B C 1
ATOM 6703 O O . GLY B 1 36 ? 48 24.109 -4.453 1 60.84 36 GLY B O 1
ATOM 6704 N N . ASN B 1 37 ? 48.344 26.219 -3.758 1 56.69 37 ASN B N 1
ATOM 6705 C CA . ASN B 1 37 ? 49.062 26.734 -4.898 1 56.69 37 ASN B CA 1
ATOM 6706 C C . ASN B 1 37 ? 50.531 27.047 -4.527 1 56.69 37 ASN B C 1
ATOM 6708 O O . ASN B 1 37 ? 50.969 26.719 -3.428 1 56.69 37 ASN B O 1
ATOM 6712 N N . ARG B 1 38 ? 51.312 27.719 -5.473 1 55.09 38 ARG B N 1
ATOM 6713 C CA . ARG B 1 38 ? 52.688 28.109 -5.301 1 55.09 38 ARG B CA 1
ATOM 6714 C C . ARG B 1 38 ? 52.875 28.938 -4.031 1 55.09 38 ARG B C 1
ATOM 6716 O O . ARG B 1 38 ? 53.875 28.781 -3.318 1 55.09 38 ARG B O 1
ATOM 6723 N N . ASP B 1 39 ? 51.969 29.969 -3.943 1 49.62 39 ASP B N 1
ATOM 6724 C CA . ASP B 1 39 ? 52.125 30.953 -2.877 1 49.62 39 ASP B CA 1
ATOM 6725 C C . ASP B 1 39 ? 51.906 30.312 -1.506 1 49.62 39 ASP B C 1
ATOM 6727 O O . ASP B 1 39 ? 52.188 30.938 -0.478 1 49.62 39 ASP B O 1
ATOM 6731 N N . THR B 1 40 ? 51.375 29.172 -1.546 1 46.03 40 THR B N 1
ATOM 6732 C CA . THR B 1 40 ? 51.156 28.484 -0.272 1 46.03 40 THR B CA 1
ATOM 6733 C C . THR B 1 40 ? 52.469 27.828 0.197 1 46.03 40 THR B C 1
ATOM 6735 O O . THR B 1 40 ? 52.531 27.297 1.312 1 46.03 40 THR B O 1
ATOM 6738 N N . VAL B 1 41 ? 53.406 27.703 -0.64 1 44.94 41 VAL B N 1
ATOM 6739 C CA . VAL B 1 41 ? 54.719 27.188 -0.319 1 44.94 41 VAL B CA 1
ATOM 6740 C C . VAL B 1 41 ? 55.5 28.219 0.504 1 44.94 41 VAL B C 1
ATOM 6742 O O . VAL B 1 41 ? 55.75 29.328 0.041 1 44.94 41 VAL B O 1
ATOM 6745 N N . PRO B 1 42 ? 55.469 28.172 1.916 1 40.34 42 PRO B N 1
ATOM 6746 C CA . PRO B 1 42 ? 56.281 29.172 2.607 1 40.34 42 PRO B CA 1
ATOM 6747 C C . PRO B 1 42 ? 57.688 29.281 2.037 1 40.34 42 PRO B C 1
ATOM 6749 O O . PRO B 1 42 ? 58.25 28.297 1.531 1 40.34 42 PRO B O 1
ATOM 6752 N N . GLU B 1 43 ? 58.125 30.422 1.664 1 36.31 43 GLU B N 1
ATOM 6753 C CA . GLU B 1 43 ? 59.5 30.734 1.232 1 36.31 43 GLU B CA 1
ATOM 6754 C C . GLU B 1 43 ? 60.531 30.031 2.096 1 36.31 43 GLU B C 1
ATOM 6756 O O . GLU B 1 43 ? 61.469 29.422 1.575 1 36.31 43 GLU B O 1
ATOM 6761 N N . GLN B 1 44 ? 60.938 30.906 3.332 1 37.31 44 GLN B N 1
ATOM 6762 C CA . GLN B 1 44 ? 62 30.641 4.285 1 37.31 44 GLN B CA 1
ATOM 6763 C C . GLN B 1 44 ? 61.781 29.312 5.016 1 37.31 44 GLN B C 1
ATOM 6765 O O . GLN B 1 44 ? 61.062 29.266 5.996 1 37.31 44 GLN B O 1
ATOM 6770 N N . TYR B 1 45 ? 61.406 28.297 4.703 1 33.78 45 TYR B N 1
ATOM 6771 C CA . TYR B 1 45 ? 61.406 27.078 5.523 1 33.78 45 TYR B CA 1
ATOM 6772 C C . TYR B 1 45 ? 62.656 27 6.395 1 33.78 45 TYR B C 1
ATOM 6774 O O . TYR B 1 45 ? 63.75 26.766 5.887 1 33.78 45 TYR B O 1
ATOM 6782 N N . GLY B 1 46 ? 62.812 27.719 7.336 1 36.53 46 GLY B N 1
ATOM 6783 C CA . GLY B 1 46 ? 62.719 27.422 8.758 1 36.53 46 GLY B CA 1
ATOM 6784 C C . GLY B 1 46 ? 61.781 26.281 9.078 1 36.53 46 GLY B C 1
ATOM 6785 O O . GLY B 1 46 ? 61.219 25.656 8.164 1 36.53 46 GLY B O 1
ATOM 6786 N N . ASN B 1 47 ? 61.406 25.812 10.633 1 37.84 47 ASN B N 1
ATOM 6787 C CA . ASN B 1 47 ? 60.656 24.656 11.141 1 37.84 47 ASN B CA 1
ATOM 6788 C C . ASN B 1 47 ? 59.219 24.688 10.688 1 37.84 47 ASN B C 1
ATOM 6790 O O . ASN B 1 47 ? 58.562 25.734 10.695 1 37.84 47 ASN B O 1
ATOM 6794 N N . ALA B 1 48 ? 58.688 23.906 9.898 1 43.94 48 ALA B N 1
ATOM 6795 C CA . ALA B 1 48 ? 57.312 23.766 9.461 1 43.94 48 ALA B CA 1
ATOM 6796 C C . ALA B 1 48 ? 56.344 23.906 10.641 1 43.94 48 ALA B C 1
ATOM 6798 O O . ALA B 1 48 ? 56.562 23.344 11.711 1 43.94 48 ALA B O 1
ATOM 6799 N N . PRO B 1 49 ? 55.562 24.906 10.719 1 55.91 49 PRO B N 1
ATOM 6800 C CA . PRO B 1 49 ? 54.656 25.016 11.852 1 55.91 49 PRO B CA 1
ATOM 6801 C C . PRO B 1 49 ? 53.875 23.734 12.109 1 55.91 49 PRO B C 1
ATOM 6803 O O . PRO B 1 49 ? 53.5 23.016 11.164 1 55.91 49 PRO B O 1
ATOM 6806 N N . SER B 1 50 ? 53.875 23.203 13.32 1 73.31 50 SER B N 1
ATOM 6807 C CA . SER B 1 50 ? 53.25 21.969 13.773 1 73.31 50 SER B CA 1
ATOM 6808 C C . SER B 1 50 ? 51.75 22 13.578 1 73.31 50 SER B C 1
ATOM 6810 O O . SER B 1 50 ? 51.125 20.984 13.281 1 73.31 50 SER B O 1
ATOM 6812 N N . TYR B 1 51 ? 51.094 23.188 13.648 1 87.19 51 TYR B N 1
ATOM 6813 C CA . TYR B 1 51 ? 49.625 23.344 13.523 1 87.19 51 TYR B CA 1
ATOM 6814 C C . TYR B 1 51 ? 49.281 24.391 12.469 1 87.19 51 TYR B C 1
ATOM 6816 O O . TYR B 1 51 ? 50 25.391 12.336 1 87.19 51 TYR B O 1
ATOM 6824 N N . THR B 1 52 ? 48.375 24.219 11.641 1 87.56 52 THR B N 1
ATOM 6825 C CA . THR B 1 52 ? 47.938 25.078 10.539 1 87.56 52 THR B CA 1
ATOM 6826 C C . THR B 1 52 ? 47.062 26.203 11.047 1 87.56 52 THR B C 1
ATOM 6828 O O . THR B 1 52 ? 47.25 27.359 10.672 1 87.56 52 THR B O 1
ATOM 6831 N N . TYR B 1 53 ? 46.094 25.953 11.906 1 92.75 53 TYR B N 1
ATOM 6832 C CA . TYR B 1 53 ? 45.125 26.938 12.328 1 92.75 53 TYR B CA 1
ATOM 6833 C C . TYR B 1 53 ? 45.5 27.547 13.672 1 92.75 53 TYR B C 1
ATOM 6835 O O . TYR B 1 53 ? 45.531 26.859 14.688 1 92.75 53 TYR B O 1
ATOM 6843 N N . ILE B 1 54 ? 45.781 28.781 13.617 1 90.38 54 ILE B N 1
ATOM 6844 C CA . ILE B 1 54 ? 46.125 29.547 14.797 1 90.38 54 ILE B CA 1
ATOM 6845 C C . ILE B 1 54 ? 45.062 30.594 15.078 1 90.38 54 ILE B C 1
ATOM 6847 O O . ILE B 1 54 ? 44.656 31.344 14.18 1 90.38 54 ILE B O 1
ATOM 6851 N N . ALA B 1 55 ? 44.625 30.688 16.297 1 90.56 55 ALA B N 1
ATOM 6852 C CA . ALA B 1 55 ? 43.562 31.609 16.656 1 90.56 55 ALA B CA 1
ATOM 6853 C C . ALA B 1 55 ? 43.938 33.062 16.359 1 90.56 55 ALA B C 1
ATOM 6855 O O . ALA B 1 55 ? 44.938 33.531 16.859 1 90.56 55 ALA B O 1
ATOM 6856 N N . ALA B 1 56 ? 43.219 33.75 15.5 1 80.44 56 ALA B N 1
ATOM 6857 C CA . ALA B 1 56 ? 43.406 35.125 15.094 1 80.44 56 ALA B CA 1
ATOM 6858 C C . ALA B 1 56 ? 44.719 35.344 14.375 1 80.44 56 ALA B C 1
ATOM 6860 O O . ALA B 1 56 ? 45.281 36.438 14.375 1 80.44 56 ALA B O 1
ATOM 6861 N N . GLY B 1 57 ? 45.219 34.281 13.961 1 81 57 GLY B N 1
ATOM 6862 C CA . GLY B 1 57 ? 46.438 34.344 13.18 1 81 57 GLY B CA 1
ATOM 6863 C C . GLY B 1 57 ? 46.188 34.562 11.695 1 81 57 GLY B C 1
ATOM 6864 O O . GLY B 1 57 ? 45.094 34.875 11.281 1 81 57 GLY B O 1
ATOM 6865 N N . ALA B 1 58 ? 47.25 34.469 10.914 1 78.56 58 ALA B N 1
ATOM 6866 C CA . ALA B 1 58 ? 47.156 34.656 9.461 1 78.56 58 ALA B CA 1
ATOM 6867 C C . ALA B 1 58 ? 46.25 33.594 8.828 1 78.56 58 ALA B C 1
ATOM 6869 O O . ALA B 1 58 ? 45.5 33.875 7.891 1 78.56 58 ALA B O 1
ATOM 6870 N N . ILE B 1 59 ? 46.406 32.344 9.398 1 86.75 59 ILE B N 1
ATOM 6871 C CA . ILE B 1 59 ? 45.531 31.266 8.977 1 86.75 59 ILE B CA 1
ATOM 6872 C C . ILE B 1 59 ? 44.719 30.781 10.156 1 86.75 59 ILE B C 1
ATOM 6874 O O . ILE B 1 59 ? 45.25 30.266 11.141 1 86.75 59 ILE B O 1
ATOM 6878 N N . ASP B 1 60 ? 43.438 31.016 10.133 1 88.88 60 ASP B N 1
ATOM 6879 C CA . ASP B 1 60 ? 42.469 30.562 11.141 1 88.88 60 ASP B CA 1
ATOM 6880 C C . ASP B 1 60 ? 41.25 29.922 10.492 1 88.88 60 ASP B C 1
ATOM 6882 O O . ASP B 1 60 ? 41.125 29.922 9.266 1 88.88 60 ASP B O 1
ATOM 6886 N N . ILE B 1 61 ? 40.531 29.312 11.336 1 91.12 61 ILE B N 1
ATOM 6887 C CA . ILE B 1 61 ? 39.281 28.719 10.859 1 91.12 61 ILE B CA 1
ATOM 6888 C C . ILE B 1 61 ? 38.375 29.812 10.352 1 91.12 61 ILE B C 1
ATOM 6890 O O . ILE B 1 61 ? 38.438 30.953 10.812 1 91.12 61 ILE B O 1
ATOM 6894 N N . GLN B 1 62 ? 37.625 29.516 9.312 1 87.12 62 GLN B N 1
ATOM 6895 C CA . GLN B 1 62 ? 36.781 30.531 8.672 1 87.12 62 GLN B CA 1
ATOM 6896 C C . GLN B 1 62 ? 35.344 30.047 8.531 1 87.12 62 GLN B C 1
ATOM 6898 O O . GLN B 1 62 ? 35.094 28.844 8.43 1 87.12 62 GLN B O 1
ATOM 6903 N N . PRO B 1 63 ? 34.438 31.016 8.688 1 82.5 63 PRO B N 1
ATOM 6904 C CA . PRO B 1 63 ? 33.062 30.656 8.367 1 82.5 63 PRO B CA 1
ATOM 6905 C C . PRO B 1 63 ? 32.906 30.203 6.922 1 82.5 63 PRO B C 1
ATOM 6907 O O . PRO B 1 63 ? 33.719 30.547 6.062 1 82.5 63 PRO B O 1
ATOM 6910 N N . THR B 1 64 ? 32.031 29.266 6.754 1 77.31 64 THR B N 1
ATOM 6911 C CA . THR B 1 64 ? 31.812 28.734 5.414 1 77.31 64 THR B CA 1
ATOM 6912 C C . THR B 1 64 ? 30.344 28.922 5.004 1 77.31 64 THR B C 1
ATOM 6914 O O . THR B 1 64 ? 29.531 29.375 5.801 1 77.31 64 THR B O 1
ATOM 6917 N N . GLN B 1 65 ? 30.094 28.719 3.736 1 70.38 65 GLN B N 1
ATOM 6918 C CA . GLN B 1 65 ? 28.75 28.797 3.201 1 70.38 65 GLN B CA 1
ATOM 6919 C C . GLN B 1 65 ? 27.859 27.719 3.793 1 70.38 65 GLN B C 1
ATOM 6921 O O . GLN B 1 65 ? 28.344 26.656 4.195 1 70.38 65 GLN B O 1
ATOM 6926 N N . SER B 1 66 ? 26.625 28.047 3.887 1 68.56 66 SER B N 1
ATOM 6927 C CA . SER B 1 66 ? 25.625 27.172 4.504 1 68.56 66 SER B CA 1
ATOM 6928 C C . SER B 1 66 ? 25.656 25.781 3.885 1 68.56 66 SER B C 1
ATOM 6930 O O . SER B 1 66 ? 25.609 24.781 4.602 1 68.56 66 SER B O 1
ATOM 6932 N N . SER B 1 67 ? 25.734 25.75 2.588 1 67.62 67 SER B N 1
ATOM 6933 C CA . SER B 1 67 ? 25.703 24.469 1.892 1 67.62 67 SER B CA 1
ATOM 6934 C C . SER B 1 67 ? 26.906 23.625 2.25 1 67.62 67 SER B C 1
ATOM 6936 O O . SER B 1 67 ? 26.781 22.406 2.455 1 67.62 67 SER B O 1
ATOM 6938 N N . THR B 1 68 ? 28.062 24.281 2.309 1 71.69 68 THR B N 1
ATOM 6939 C CA . THR B 1 68 ? 29.297 23.594 2.672 1 71.69 68 THR B CA 1
ATOM 6940 C C . THR B 1 68 ? 29.234 23.109 4.117 1 71.69 68 THR B C 1
ATOM 6942 O O . THR B 1 68 ? 29.656 21.984 4.418 1 71.69 68 THR B O 1
ATOM 6945 N N . LEU B 1 69 ? 28.734 23.969 4.898 1 76.69 69 LEU B N 1
ATOM 6946 C CA . LEU B 1 69 ? 28.609 23.594 6.301 1 76.69 69 LEU B CA 1
ATOM 6947 C C . LEU B 1 69 ? 27.656 22.406 6.465 1 76.69 69 LEU B C 1
ATOM 6949 O O . LEU B 1 69 ? 27.938 21.484 7.215 1 76.69 69 LEU B O 1
ATOM 6953 N N . GLU B 1 70 ? 26.609 22.5 5.816 1 71.75 70 GLU B N 1
ATOM 6954 C CA . GLU B 1 70 ? 25.641 21.406 5.867 1 71.75 70 GLU B CA 1
ATOM 6955 C C . GLU B 1 70 ? 26.266 20.094 5.438 1 71.75 70 GLU B C 1
ATOM 6957 O O . GLU B 1 70 ? 26.062 19.062 6.074 1 71.75 70 GLU B O 1
ATOM 6962 N N . ALA B 1 71 ? 26.953 20.125 4.352 1 70.31 71 ALA B N 1
ATOM 6963 C CA . ALA B 1 71 ? 27.625 18.922 3.834 1 70.31 71 ALA B CA 1
ATOM 6964 C C . ALA B 1 71 ? 28.609 18.359 4.852 1 70.31 71 ALA B C 1
ATOM 6966 O O . ALA B 1 71 ? 28.688 17.141 5.047 1 70.31 71 ALA B O 1
ATOM 6967 N N . LYS B 1 72 ? 29.344 19.25 5.449 1 77.56 72 LYS B N 1
ATOM 6968 C CA . LYS B 1 72 ? 30.344 18.828 6.43 1 77.56 72 LYS B CA 1
ATOM 6969 C C . LYS B 1 72 ? 29.688 18.219 7.66 1 77.56 72 LYS B C 1
ATOM 6971 O O . LYS B 1 72 ? 30.172 17.219 8.203 1 77.56 72 LYS B O 1
ATOM 6976 N N . ILE B 1 73 ? 28.625 18.828 8.008 1 78.5 73 ILE B N 1
ATOM 6977 C CA . ILE B 1 73 ? 27.875 18.344 9.164 1 78.5 73 ILE B CA 1
ATOM 6978 C C . ILE B 1 73 ? 27.297 16.953 8.859 1 78.5 73 ILE B C 1
ATOM 6980 O O . ILE B 1 73 ? 27.453 16.031 9.656 1 78.5 73 ILE B O 1
ATOM 6984 N N . ARG B 1 74 ? 26.734 16.797 7.809 1 72.12 74 ARG B N 1
ATOM 6985 C CA . ARG B 1 74 ? 26.156 15.516 7.41 1 72.12 74 ARG B CA 1
ATOM 6986 C C . ARG B 1 74 ? 27.234 14.438 7.297 1 72.12 74 ARG B C 1
ATOM 6988 O O . ARG B 1 74 ? 27.016 13.289 7.699 1 72.12 74 ARG B O 1
ATOM 6995 N N . ARG B 1 75 ? 28.312 14.797 6.652 1 73.69 75 ARG B N 1
ATOM 6996 C CA . ARG B 1 75 ? 29.406 13.852 6.48 1 73.69 75 ARG B CA 1
ATOM 6997 C C . ARG B 1 75 ? 29.984 13.414 7.828 1 73.69 75 ARG B C 1
ATOM 6999 O O . ARG B 1 75 ? 30.266 12.234 8.031 1 73.69 75 ARG B O 1
ATOM 7006 N N . SER B 1 76 ? 30.156 14.422 8.695 1 82.31 76 SER B N 1
ATOM 7007 C CA . SER B 1 76 ? 30.719 14.102 10 1 82.31 76 SER B CA 1
ATOM 7008 C C . SER B 1 76 ? 29.797 13.18 10.789 1 82.31 76 SER B C 1
ATOM 7010 O O . SER B 1 76 ? 30.25 12.258 11.461 1 82.31 76 SER B O 1
ATOM 7012 N N . HIS B 1 77 ? 28.594 13.422 10.68 1 77.69 77 HIS B N 1
ATOM 7013 C CA . HIS B 1 77 ? 27.625 12.555 11.344 1 77.69 77 HIS B CA 1
ATOM 7014 C C . HIS B 1 77 ? 27.625 11.156 10.734 1 77.69 77 HIS B C 1
ATOM 7016 O O . HIS B 1 77 ? 27.547 10.164 11.453 1 77.69 77 HIS B O 1
ATOM 7022 N N . SER B 1 78 ? 27.688 11.102 9.438 1 71.62 78 SER B N 1
ATOM 7023 C CA . SER B 1 78 ? 27.641 9.836 8.711 1 71.62 78 SER B CA 1
ATOM 7024 C C . SER B 1 78 ? 28.812 8.938 9.109 1 71.62 78 SER B C 1
ATOM 7026 O O . SER B 1 78 ? 28.672 7.707 9.125 1 71.62 78 SER B O 1
ATOM 7028 N N . ILE B 1 79 ? 29.906 9.562 9.367 1 76.62 79 ILE B N 1
ATOM 7029 C CA . ILE B 1 79 ? 31.078 8.812 9.812 1 76.62 79 ILE B CA 1
ATOM 7030 C C . ILE B 1 79 ? 30.75 8.031 11.078 1 76.62 79 ILE B C 1
ATOM 7032 O O . ILE B 1 79 ? 31.141 6.875 11.227 1 76.62 79 ILE B O 1
ATOM 7036 N N . ILE B 1 80 ? 29.984 8.664 11.875 1 79.62 80 ILE B N 1
ATOM 7037 C CA . ILE B 1 80 ? 29.625 8.047 13.148 1 79.62 80 ILE B CA 1
ATOM 7038 C C . ILE B 1 80 ? 28.469 7.07 12.93 1 79.62 80 ILE B C 1
ATOM 7040 O O . ILE B 1 80 ? 28.5 5.953 13.453 1 79.62 80 ILE B O 1
ATOM 7044 N N . TRP B 1 81 ? 27.5 7.41 12.195 1 71.12 81 TRP B N 1
ATOM 7045 C CA . TRP B 1 81 ? 26.297 6.629 11.945 1 71.12 81 TRP B CA 1
ATOM 7046 C C . TRP B 1 81 ? 26.625 5.348 11.188 1 71.12 81 TRP B C 1
ATOM 7048 O O . TRP B 1 81 ? 25.938 4.332 11.352 1 71.12 81 TRP B O 1
ATOM 7058 N N . ALA B 1 82 ? 27.641 5.363 10.445 1 60.38 82 ALA B N 1
ATOM 7059 C CA . ALA B 1 82 ? 28.172 4.223 9.695 1 60.38 82 ALA B CA 1
ATOM 7060 C C . ALA B 1 82 ? 27.062 3.518 8.922 1 60.38 82 ALA B C 1
ATOM 7062 O O . ALA B 1 82 ? 26.906 2.297 9.023 1 60.38 82 ALA B O 1
ATOM 7063 N N . GLY B 1 83 ? 26.328 4.27 8.133 1 52.38 83 GLY B N 1
ATOM 7064 C CA . GLY B 1 83 ? 25.328 3.707 7.25 1 52.38 83 GLY B CA 1
ATOM 7065 C C . GLY B 1 83 ? 24.203 2.994 7.992 1 52.38 83 GLY B C 1
ATOM 7066 O O . GLY B 1 83 ? 23.656 2.008 7.5 1 52.38 83 GLY B O 1
ATOM 7067 N N . GLY B 1 84 ? 24.016 3.379 9.156 1 55.47 84 GLY B N 1
ATOM 7068 C CA . GLY B 1 84 ? 22.906 2.791 9.891 1 55.47 84 GLY B CA 1
ATOM 7069 C C . GLY B 1 84 ? 23.328 1.659 10.805 1 55.47 84 GLY B C 1
ATOM 7070 O O . GLY B 1 84 ? 22.484 1.033 11.461 1 55.47 84 GLY B O 1
ATOM 7071 N N . LYS B 1 85 ? 24.531 1.34 10.922 1 53.25 85 LYS B N 1
ATOM 7072 C CA . LYS B 1 85 ? 25.047 0.255 11.758 1 53.25 85 LYS B CA 1
ATOM 7073 C C . LYS B 1 85 ? 24.953 0.614 13.234 1 53.25 85 LYS B C 1
ATOM 7075 O O . LYS B 1 85 ? 24.953 -0.27 14.094 1 53.25 85 LYS B O 1
ATOM 7080 N N . ARG B 1 86 ? 24.844 1.95 13.469 1 59.19 86 ARG B N 1
ATOM 7081 C CA . ARG B 1 86 ? 24.688 2.414 14.844 1 59.19 86 ARG B CA 1
ATOM 7082 C C . ARG B 1 86 ? 23.328 3.064 15.055 1 59.19 86 ARG B C 1
ATOM 7084 O O . ARG B 1 86 ? 22.719 3.557 14.102 1 59.19 86 ARG B O 1
ATOM 7091 N N . ASP B 1 87 ? 22.906 2.926 16.359 1 61.62 87 ASP B N 1
ATOM 7092 C CA . ASP B 1 87 ? 21.672 3.602 16.75 1 61.62 87 ASP B CA 1
ATOM 7093 C C . ASP B 1 87 ? 21.734 5.09 16.422 1 61.62 87 ASP B C 1
ATOM 7095 O O . ASP B 1 87 ? 22.734 5.758 16.719 1 61.62 87 ASP B O 1
ATOM 7099 N N . PRO B 1 88 ? 20.797 5.574 15.617 1 61.38 88 PRO B N 1
ATOM 7100 C CA . PRO B 1 88 ? 20.812 6.98 15.211 1 61.38 88 PRO B CA 1
ATOM 7101 C C . PRO B 1 88 ? 20.922 7.941 16.391 1 61.38 88 PRO B C 1
ATOM 7103 O O . PRO B 1 88 ? 21.594 8.969 16.297 1 61.38 88 PRO B O 1
ATOM 7106 N N . LEU B 1 89 ? 20.344 7.582 17.453 1 61.41 89 LEU B N 1
ATOM 7107 C CA . LEU B 1 89 ? 20.406 8.461 18.625 1 61.41 89 LEU B CA 1
ATOM 7108 C C . LEU B 1 89 ? 21.797 8.453 19.234 1 61.41 89 LEU B C 1
ATOM 7110 O O . LEU B 1 89 ? 22.297 9.492 19.656 1 61.41 89 LEU B O 1
ATOM 7114 N N . TYR B 1 90 ? 22.328 7.344 19.203 1 68.62 90 TYR B N 1
ATOM 7115 C CA . TYR B 1 90 ? 23.703 7.23 19.672 1 68.62 90 TYR B CA 1
ATOM 7116 C C . TYR B 1 90 ? 24.641 8.039 18.781 1 68.62 90 TYR B C 1
ATOM 7118 O O . TYR B 1 90 ? 25.5 8.773 19.281 1 68.62 90 TYR B O 1
ATOM 7126 N N . ALA B 1 91 ? 24.469 7.84 17.531 1 72.62 91 ALA B N 1
ATOM 7127 C CA . ALA B 1 91 ? 25.344 8.531 16.594 1 72.62 91 ALA B CA 1
ATOM 7128 C C . ALA B 1 91 ? 25.234 10.047 16.75 1 72.62 91 ALA B C 1
ATOM 7130 O O . ALA B 1 91 ? 26.234 10.758 16.734 1 72.62 91 ALA B O 1
ATOM 7131 N N . PHE B 1 92 ? 24.125 10.398 16.953 1 71.94 92 PHE B N 1
ATOM 7132 C CA . PHE B 1 92 ? 23.922 11.828 17.125 1 71.94 92 PHE B CA 1
ATOM 7133 C C . PHE B 1 92 ? 24.516 12.312 18.438 1 71.94 92 PHE B C 1
ATOM 7135 O O . PHE B 1 92 ? 25.109 13.398 18.5 1 71.94 92 PHE B O 1
ATOM 7142 N N . ASP B 1 93 ? 24.25 11.57 19.438 1 73.44 93 ASP B N 1
ATOM 7143 C CA . ASP B 1 93 ? 24.797 11.938 20.734 1 73.44 93 ASP B CA 1
ATOM 7144 C C . ASP B 1 93 ? 26.312 12.078 20.672 1 73.44 93 ASP B C 1
ATOM 7146 O O . ASP B 1 93 ? 26.875 13.055 21.172 1 73.44 93 ASP B O 1
ATOM 7150 N N . GLU B 1 94 ? 26.891 11.164 20.109 1 84.38 94 GLU B N 1
ATOM 7151 C CA . GLU B 1 94 ? 28.344 11.195 19.984 1 84.38 94 GLU B CA 1
ATOM 7152 C C . GLU B 1 94 ? 28.812 12.352 19.109 1 84.38 94 GLU B C 1
ATOM 7154 O O . GLU B 1 94 ? 29.797 13.016 19.422 1 84.38 94 GLU B O 1
ATOM 7159 N N . TRP B 1 95 ? 28.094 12.539 18.062 1 84.62 95 TRP B N 1
ATOM 7160 C CA . TRP B 1 95 ? 28.391 13.656 17.172 1 84.62 95 TRP B CA 1
ATOM 7161 C C . TRP B 1 95 ? 28.266 14.984 17.906 1 84.62 95 TRP B C 1
ATOM 7163 O O . TRP B 1 95 ? 29.109 15.875 17.734 1 84.62 95 TRP B O 1
ATOM 7173 N N . SER B 1 96 ? 27.266 15.109 18.672 1 80.56 96 SER B N 1
ATOM 7174 C CA . SER B 1 96 ? 27.016 16.344 19.406 1 80.56 96 SER B CA 1
ATOM 7175 C C . SER B 1 96 ? 28.141 16.625 20.406 1 80.56 96 SER B C 1
ATOM 7177 O O . SER B 1 96 ? 28.516 17.781 20.625 1 80.56 96 SER B O 1
ATOM 7179 N N . LYS B 1 97 ? 28.656 15.617 20.969 1 86.25 97 LYS B N 1
ATOM 7180 C CA . LYS B 1 97 ? 29.766 15.773 21.891 1 86.25 97 LYS B CA 1
ATOM 7181 C C . LYS B 1 97 ? 31 16.344 21.188 1 86.25 97 LYS B C 1
ATOM 7183 O O . LYS B 1 97 ? 31.656 17.234 21.719 1 86.25 97 LYS B O 1
ATOM 7188 N N . ILE B 1 98 ? 31.203 15.844 20.047 1 91 98 ILE B N 1
ATOM 7189 C CA . ILE B 1 98 ? 32.375 16.312 19.312 1 91 98 ILE B CA 1
ATOM 7190 C C . ILE B 1 98 ? 32.156 17.75 18.859 1 91 98 ILE B C 1
ATOM 7192 O O . ILE B 1 98 ? 33.062 18.578 18.906 1 91 98 ILE B O 1
ATOM 7196 N N . LEU B 1 99 ? 31 18.016 18.438 1 85.5 99 LEU B N 1
ATOM 7197 C CA . LEU B 1 99 ? 30.688 19.375 18.031 1 85.5 99 LEU B CA 1
ATOM 7198 C C . LEU B 1 99 ? 30.844 20.344 19.203 1 85.5 99 LEU B C 1
ATOM 7200 O O . LEU B 1 99 ? 31.344 21.453 19.031 1 85.5 99 LEU B O 1
ATOM 7204 N N . PHE B 1 100 ? 30.406 19.922 20.312 1 83.56 100 PHE B N 1
ATOM 7205 C CA . PHE B 1 100 ? 30.562 20.719 21.516 1 83.56 100 PHE B CA 1
ATOM 7206 C C . PHE B 1 100 ? 32.031 20.984 21.828 1 83.56 100 PHE B C 1
ATOM 7208 O O . PHE B 1 100 ? 32.406 22.094 22.172 1 83.56 100 PHE B O 1
ATOM 7215 N N . ALA B 1 101 ? 32.781 19.984 21.688 1 89.81 101 ALA B N 1
ATOM 7216 C CA . ALA B 1 101 ? 34.219 20.141 21.875 1 89.81 101 ALA B CA 1
ATOM 7217 C C . ALA B 1 101 ? 34.781 21.203 20.938 1 89.81 101 ALA B C 1
ATOM 7219 O O . ALA B 1 101 ? 35.625 22 21.328 1 89.81 101 ALA B O 1
ATOM 7220 N N . LYS B 1 102 ? 34.344 21.156 19.75 1 91 102 LYS B N 1
ATOM 7221 C CA . LYS B 1 102 ? 34.812 22.141 18.781 1 91 102 LYS B CA 1
ATOM 7222 C C . LYS B 1 102 ? 34.406 23.547 19.203 1 91 102 LYS B C 1
ATOM 7224 O O . LYS B 1 102 ? 35.188 24.484 19.109 1 91 102 LYS B O 1
ATOM 7229 N N . VAL B 1 103 ? 33.219 23.703 19.609 1 82.31 103 VAL B N 1
ATOM 7230 C CA . VAL B 1 103 ? 32.75 25 20.047 1 82.31 103 VAL B CA 1
ATOM 7231 C C . VAL B 1 103 ? 33.594 25.5 21.234 1 82.31 103 VAL B C 1
ATOM 7233 O O . VAL B 1 103 ? 33.938 26.672 21.297 1 82.31 103 VAL B O 1
ATOM 7236 N N . VAL B 1 104 ? 33.875 24.594 22.125 1 83.88 104 VAL B N 1
ATOM 7237 C CA . VAL B 1 104 ? 34.719 24.938 23.266 1 83.88 104 VAL B CA 1
ATOM 7238 C C . VAL B 1 104 ? 36.062 25.438 22.797 1 83.88 104 VAL B C 1
ATOM 7240 O O . VAL B 1 104 ? 36.594 26.422 23.328 1 83.88 104 VAL B O 1
ATOM 7243 N N . ASP B 1 105 ? 36.594 24.828 21.828 1 91.56 105 ASP B N 1
ATOM 7244 C CA . ASP B 1 105 ? 37.906 25.25 21.281 1 91.56 105 ASP B CA 1
ATOM 7245 C C . ASP B 1 105 ? 37.781 26.641 20.672 1 91.56 105 ASP B C 1
ATOM 7247 O O . ASP B 1 105 ? 38.656 27.484 20.906 1 91.56 105 ASP B O 1
ATOM 7251 N N . GLU B 1 106 ? 36.812 26.906 19.938 1 87.31 106 GLU B N 1
ATOM 7252 C CA . GLU B 1 106 ? 36.656 28.188 19.25 1 87.31 106 GLU B CA 1
ATOM 7253 C C . GLU B 1 106 ? 36.469 29.328 20.25 1 87.31 106 GLU B C 1
ATOM 7255 O O . GLU B 1 106 ? 36.906 30.453 20 1 87.31 106 GLU B O 1
ATOM 7260 N N . ARG B 1 107 ? 35.938 29.016 21.328 1 78.12 107 ARG B N 1
ATOM 7261 C CA . ARG B 1 107 ? 35.625 30.031 22.328 1 78.12 107 ARG B CA 1
ATOM 7262 C C . ARG B 1 107 ? 36.812 30.297 23.234 1 78.12 107 ARG B C 1
ATOM 7264 O O . ARG B 1 107 ? 37 31.422 23.703 1 78.12 107 ARG B O 1
ATOM 7271 N N . ASN B 1 108 ? 37.594 29.281 23.438 1 83.44 108 ASN B N 1
ATOM 7272 C CA . ASN B 1 108 ? 38.531 29.375 24.578 1 83.44 108 ASN B CA 1
ATOM 7273 C C . ASN B 1 108 ? 39.969 29.453 24.109 1 83.44 108 ASN B C 1
ATOM 7275 O O . ASN B 1 108 ? 40.875 29.734 24.906 1 83.44 108 ASN B O 1
ATOM 7279 N N . THR B 1 109 ? 40.219 29.219 22.844 1 88.25 109 THR B N 1
ATOM 7280 C CA . THR B 1 109 ? 41.594 29.266 22.406 1 88.25 109 THR B CA 1
ATOM 7281 C C . THR B 1 109 ? 42.094 30.719 22.328 1 88.25 109 THR B C 1
ATOM 7283 O O . THR B 1 109 ? 41.5 31.531 21.625 1 88.25 109 THR B O 1
ATOM 7286 N N . PRO B 1 110 ? 43.094 31.078 23.062 1 87.31 110 PRO B N 1
ATOM 7287 C CA . PRO B 1 110 ? 43.594 32.438 23.062 1 87.31 110 PRO B CA 1
ATOM 7288 C C . PRO B 1 110 ? 44.188 32.844 21.719 1 87.31 110 PRO B C 1
ATOM 7290 O O . PRO B 1 110 ? 44.688 32 20.984 1 87.31 110 PRO B O 1
ATOM 7293 N N . THR B 1 111 ? 44.188 34.094 21.453 1 88.31 111 THR B N 1
ATOM 7294 C CA . THR B 1 111 ? 44.75 34.656 20.234 1 88.31 111 THR B CA 1
ATOM 7295 C C . THR B 1 111 ? 46.219 34.312 20.109 1 88.31 111 THR B C 1
ATOM 7297 O O . THR B 1 111 ? 46.969 34.438 21.062 1 88.31 111 THR B O 1
ATOM 7300 N N . GLY B 1 112 ? 46.562 33.812 19.016 1 83.25 112 GLY B N 1
ATOM 7301 C CA . GLY B 1 112 ? 47.969 33.5 18.75 1 83.25 112 GLY B CA 1
ATOM 7302 C C . GLY B 1 112 ? 48.344 32.062 19.062 1 83.25 112 GLY B C 1
ATOM 7303 O O . GLY B 1 112 ? 49.438 31.625 18.75 1 83.25 112 GLY B O 1
ATOM 7304 N N . GLU B 1 113 ? 47.438 31.391 19.703 1 89.75 113 GLU B N 1
ATOM 7305 C CA . GLU B 1 113 ? 47.688 30 20.047 1 89.75 113 GLU B CA 1
ATOM 7306 C C . GLU B 1 113 ? 47.062 29.047 19.031 1 89.75 113 GLU B C 1
ATOM 7308 O O . GLU B 1 113 ? 46.062 29.391 18.406 1 89.75 113 GLU B O 1
ATOM 7313 N N . PRO B 1 114 ? 47.719 27.938 18.859 1 92.06 114 PRO B N 1
ATOM 7314 C CA . PRO B 1 114 ? 47.125 26.953 17.922 1 92.06 114 PRO B CA 1
ATOM 7315 C C . PRO B 1 114 ? 45.812 26.391 18.438 1 92.06 114 PRO B C 1
ATOM 7317 O O . PRO B 1 114 ? 45.656 26.094 19.625 1 92.06 114 PRO B O 1
ATOM 7320 N N . ARG B 1 115 ? 44.844 26.281 17.516 1 93.88 115 ARG B N 1
ATOM 7321 C CA . ARG B 1 115 ? 43.594 25.625 17.875 1 93.88 115 ARG B CA 1
ATOM 7322 C C . ARG B 1 115 ? 43.812 24.156 18.203 1 93.88 115 ARG B C 1
ATOM 7324 O O . ARG B 1 115 ? 44.625 23.484 17.578 1 93.88 115 ARG B O 1
ATOM 7331 N N . SER B 1 116 ? 43.062 23.672 19.172 1 94.12 116 SER B N 1
ATOM 7332 C CA . SER B 1 116 ? 43.219 22.297 19.625 1 94.12 116 SER B CA 1
ATOM 7333 C C . SER B 1 116 ? 42.438 21.344 18.719 1 94.12 116 SER B C 1
ATOM 7335 O O . SER B 1 116 ? 42.844 20.188 18.531 1 94.12 116 SER B O 1
ATOM 7337 N N . PHE B 1 117 ? 41.344 21.812 18.188 1 95.81 117 PHE B N 1
ATOM 7338 C CA . PHE B 1 117 ? 40.5 20.984 17.328 1 95.81 117 PHE B CA 1
ATOM 7339 C C . PHE B 1 117 ? 41.031 21 15.898 1 95.81 117 PHE B C 1
ATOM 7341 O O . PHE B 1 117 ? 40.406 21.594 15.016 1 95.81 117 PHE B O 1
ATOM 7348 N N . GLN B 1 118 ? 42.094 20.406 15.68 1 95.38 118 GLN B N 1
ATOM 7349 C CA . GLN B 1 118 ? 42.719 20.297 14.359 1 95.38 118 GLN B CA 1
ATOM 7350 C C . GLN B 1 118 ? 43.688 19.156 14.312 1 95.38 118 GLN B C 1
ATOM 7352 O O . GLN B 1 118 ? 44.094 18.609 15.344 1 95.38 118 GLN B O 1
ATOM 7357 N N . ILE B 1 119 ? 44.094 18.75 13.125 1 92.56 119 ILE B N 1
ATOM 7358 C CA . ILE B 1 119 ? 45.094 17.734 12.922 1 92.56 119 ILE B CA 1
ATOM 7359 C C . ILE B 1 119 ? 46.438 18.391 12.539 1 92.56 119 ILE B C 1
ATOM 7361 O O . ILE B 1 119 ? 46.531 19.062 11.516 1 92.56 119 ILE B O 1
ATOM 7365 N N . GLY B 1 120 ? 47.375 18.266 13.414 1 85.56 120 GLY B N 1
ATOM 7366 C CA . GLY B 1 120 ? 48.688 18.812 13.148 1 85.56 120 GLY B CA 1
ATOM 7367 C C . GLY B 1 120 ? 49.531 17.969 12.211 1 85.56 120 GLY B C 1
ATOM 7368 O O . GLY B 1 120 ? 49.094 16.875 11.805 1 85.56 120 GLY B O 1
ATOM 7369 N N . SER B 1 121 ? 50.688 18.547 11.938 1 77 121 SER B N 1
ATOM 7370 C CA . SER B 1 121 ? 51.594 17.844 11.055 1 77 121 SER B CA 1
ATOM 7371 C C . SER B 1 121 ? 52.125 16.562 11.711 1 77 121 SER B C 1
ATOM 7373 O O . SER B 1 121 ? 52.625 16.594 12.844 1 77 121 SER B O 1
ATOM 7375 N N . ASN B 1 122 ? 51.938 15.312 11.164 1 75.62 122 ASN B N 1
ATOM 7376 C CA . ASN B 1 122 ? 52.406 14.008 11.594 1 75.62 122 ASN B CA 1
ATOM 7377 C C . ASN B 1 122 ? 51.844 13.617 12.953 1 75.62 122 ASN B C 1
ATOM 7379 O O . ASN B 1 122 ? 52.562 13.039 13.781 1 75.62 122 ASN B O 1
ATOM 7383 N N . GLU B 1 123 ? 50.625 14.078 13.289 1 84.31 123 GLU B N 1
ATOM 7384 C CA . GLU B 1 123 ? 50 13.734 14.562 1 84.31 123 GLU B CA 1
ATOM 7385 C C . GLU B 1 123 ? 49.312 12.367 14.484 1 84.31 123 GLU B C 1
ATOM 7387 O O . GLU B 1 123 ? 48.781 11.984 13.438 1 84.31 123 GLU B O 1
ATOM 7392 N N . THR B 1 124 ? 49.438 11.68 15.547 1 87.94 124 THR B N 1
ATOM 7393 C CA . THR B 1 124 ? 48.781 10.375 15.617 1 87.94 124 THR B CA 1
ATOM 7394 C C . THR B 1 124 ? 47.281 10.531 15.875 1 87.94 124 THR B C 1
ATOM 7396 O O . THR B 1 124 ? 46.844 11.57 16.391 1 87.94 124 THR B O 1
ATOM 7399 N N . VAL B 1 125 ? 46.562 9.492 15.555 1 92.38 125 VAL B N 1
ATOM 7400 C CA . VAL B 1 125 ? 45.094 9.43 15.789 1 92.38 125 VAL B CA 1
ATOM 7401 C C . VAL B 1 125 ? 44.812 9.609 17.281 1 92.38 125 VAL B C 1
ATOM 7403 O O . VAL B 1 125 ? 43.906 10.336 17.656 1 92.38 125 VAL B O 1
ATOM 7406 N N . ALA B 1 126 ? 45.688 9.023 18.062 1 91.62 126 ALA B N 1
ATOM 7407 C CA . ALA B 1 126 ? 45.5 9.062 19.516 1 91.62 126 ALA B CA 1
ATOM 7408 C C . ALA B 1 126 ? 45.688 10.469 20.062 1 91.62 126 ALA B C 1
ATOM 7410 O O . ALA B 1 126 ? 44.969 10.914 20.938 1 91.62 126 ALA B O 1
ATOM 7411 N N . ALA B 1 127 ? 46.688 11.172 19.547 1 91.88 127 ALA B N 1
ATOM 7412 C CA . ALA B 1 127 ? 47 12.516 20.031 1 91.88 127 ALA B CA 1
ATOM 7413 C C . ALA B 1 127 ? 45.844 13.477 19.75 1 91.88 127 ALA B C 1
ATOM 7415 O O . ALA B 1 127 ? 45.469 14.266 20.609 1 91.88 127 ALA B O 1
ATOM 7416 N N . VAL B 1 128 ? 45.344 13.391 18.562 1 94.5 128 VAL B N 1
ATOM 7417 C CA . VAL B 1 128 ? 44.219 14.25 18.172 1 94.5 128 VAL B CA 1
ATOM 7418 C C . VAL B 1 128 ? 43 13.922 19.016 1 94.5 128 VAL B C 1
ATOM 7420 O O . VAL B 1 128 ? 42.344 14.828 19.531 1 94.5 128 VAL B O 1
ATOM 7423 N N . SER B 1 129 ? 42.75 12.656 19.25 1 95.25 129 SER B N 1
ATOM 7424 C CA . SER B 1 129 ? 41.562 12.219 20 1 95.25 129 SER B CA 1
ATOM 7425 C C . SER B 1 129 ? 41.656 12.664 21.469 1 95.25 129 SER B C 1
ATOM 7427 O O . SER B 1 129 ? 40.656 13.078 22.062 1 95.25 129 SER B O 1
ATOM 7429 N N . ASN B 1 130 ? 42.844 12.578 21.984 1 94.06 130 ASN B N 1
ATOM 7430 C CA . ASN B 1 130 ? 43.062 12.992 23.359 1 94.06 130 ASN B CA 1
ATOM 7431 C C . ASN B 1 130 ? 42.75 14.477 23.547 1 94.06 130 ASN B C 1
ATOM 7433 O O . ASN B 1 130 ? 42.188 14.883 24.578 1 94.06 130 ASN B O 1
ATOM 7437 N N . ARG B 1 131 ? 43.156 15.297 22.578 1 95 131 ARG B N 1
ATOM 7438 C CA . ARG B 1 131 ? 42.875 16.719 22.656 1 95 131 ARG B CA 1
ATOM 7439 C C . ARG B 1 131 ? 41.375 16.984 22.625 1 95 131 ARG B C 1
ATOM 7441 O O . ARG B 1 131 ? 40.844 17.844 23.328 1 95 131 ARG B O 1
ATOM 7448 N N . VAL B 1 132 ? 40.688 16.188 21.812 1 96 132 VAL B N 1
ATOM 7449 C CA . VAL B 1 132 ? 39.25 16.359 21.688 1 96 132 VAL B CA 1
ATOM 7450 C C . VAL B 1 132 ? 38.562 15.938 22.984 1 96 132 VAL B C 1
ATOM 7452 O O . VAL B 1 132 ? 37.656 16.625 23.453 1 96 132 VAL B O 1
ATOM 7455 N N . HIS B 1 133 ? 39.031 14.867 23.625 1 95.31 133 HIS B N 1
ATOM 7456 C CA . HIS B 1 133 ? 38.531 14.445 24.922 1 95.31 133 HIS B CA 1
ATOM 7457 C C . HIS B 1 133 ? 38.719 15.531 25.984 1 95.31 133 HIS B C 1
ATOM 7459 O O . HIS B 1 133 ? 37.812 15.789 26.781 1 95.31 133 HIS B O 1
ATOM 7465 N N . ARG B 1 134 ? 39.844 16.141 25.938 1 93.69 134 ARG B N 1
ATOM 7466 C CA . ARG B 1 134 ? 40.156 17.188 26.906 1 93.69 134 ARG B CA 1
ATOM 7467 C C . ARG B 1 134 ? 39.25 18.406 26.688 1 93.69 134 ARG B C 1
ATOM 7469 O O . ARG B 1 134 ? 38.781 19.016 27.656 1 93.69 134 ARG B O 1
ATOM 7476 N N . LEU B 1 135 ? 39.125 18.75 25.453 1 94.25 135 LEU B N 1
ATOM 7477 C CA . LEU B 1 135 ? 38.25 19.875 25.141 1 94.25 135 LEU B CA 1
ATOM 7478 C C . LEU B 1 135 ? 36.844 19.609 25.656 1 94.25 135 LEU B C 1
ATOM 7480 O O . LEU B 1 135 ? 36.219 20.484 26.25 1 94.25 135 LEU B O 1
ATOM 7484 N N . PHE B 1 136 ? 36.375 18.422 25.391 1 93.25 136 PHE B N 1
ATOM 7485 C CA . PHE B 1 136 ? 35.031 18.047 25.797 1 93.25 136 PHE B CA 1
ATOM 7486 C C . PHE B 1 136 ? 34.875 18.062 27.312 1 93.25 136 PHE B C 1
ATOM 7488 O O . PHE B 1 136 ? 33.906 18.594 27.828 1 93.25 136 PHE B O 1
ATOM 7495 N N . GLN B 1 137 ? 35.844 17.516 27.922 1 91.19 137 GLN B N 1
ATOM 7496 C CA . GLN B 1 137 ? 35.812 17.484 29.391 1 91.19 137 GLN B CA 1
ATOM 7497 C C . GLN B 1 137 ? 35.812 18.891 29.969 1 91.19 137 GLN B C 1
ATOM 7499 O O . GLN B 1 137 ? 35.125 19.188 30.938 1 91.19 137 GLN B O 1
ATOM 7504 N N . ARG B 1 138 ? 36.594 19.703 29.422 1 88.62 138 ARG B N 1
ATOM 7505 C CA . ARG B 1 138 ? 36.625 21.109 29.844 1 88.62 138 ARG B CA 1
ATOM 7506 C C . ARG B 1 138 ? 35.25 21.75 29.672 1 88.62 138 ARG B C 1
ATOM 7508 O O . ARG B 1 138 ? 34.812 22.516 30.531 1 88.62 138 ARG B O 1
ATOM 7515 N N . GLY B 1 139 ? 34.719 21.469 28.578 1 85 139 GLY B N 1
ATOM 7516 C CA . GLY B 1 139 ? 33.375 22 28.328 1 85 139 GLY B CA 1
ATOM 7517 C C . GLY B 1 139 ? 32.375 21.531 29.344 1 85 139 GLY B C 1
ATOM 7518 O O . GLY B 1 139 ? 31.547 22.312 29.812 1 85 139 GLY B O 1
ATOM 7519 N N . CYS B 1 140 ? 32.469 20.266 29.656 1 84.94 140 CYS B N 1
ATOM 7520 C CA . CYS B 1 140 ? 31.531 19.688 30.625 1 84.94 140 CYS B CA 1
ATOM 7521 C C . CYS B 1 140 ? 31.688 20.344 32 1 84.94 140 CYS B C 1
ATOM 7523 O O . CYS B 1 140 ? 30.703 20.547 32.719 1 84.94 140 CYS B O 1
ATOM 7525 N N . LEU B 1 141 ? 32.844 20.641 32.25 1 82 141 LEU B N 1
ATOM 7526 C CA . LEU B 1 141 ? 33.125 21.266 33.531 1 82 141 LEU B CA 1
ATOM 7527 C C . LEU B 1 141 ? 32.688 22.719 33.531 1 82 141 LEU B C 1
ATOM 7529 O O . LEU B 1 141 ? 32.156 23.219 34.531 1 82 141 LEU B O 1
ATOM 7533 N N . ASP B 1 142 ? 32.906 23.359 32.438 1 77 142 ASP B N 1
ATOM 7534 C CA . ASP B 1 142 ? 32.531 24.766 32.312 1 77 142 ASP B CA 1
ATOM 7535 C C . ASP B 1 142 ? 31.031 24.953 32.312 1 77 142 ASP B C 1
ATOM 7537 O O . ASP B 1 142 ? 30.5 25.922 32.844 1 77 142 ASP B O 1
ATOM 7541 N N . ASP B 1 143 ? 30.375 24.078 31.641 1 71.06 143 ASP B N 1
ATOM 7542 C CA . ASP B 1 143 ? 28.922 24.156 31.516 1 71.06 143 ASP B CA 1
ATOM 7543 C C . ASP B 1 143 ? 28.281 22.781 31.734 1 71.06 143 ASP B C 1
ATOM 7545 O O . ASP B 1 143 ? 27.938 22.094 30.781 1 71.06 143 ASP B O 1
ATOM 7549 N N . PRO B 1 144 ? 28.016 22.453 32.938 1 71.31 144 PRO B N 1
ATOM 7550 C CA . PRO B 1 144 ? 27.484 21.125 33.25 1 71.31 144 PRO B CA 1
ATOM 7551 C C . PRO B 1 144 ? 26.016 20.969 32.812 1 71.31 144 PRO B C 1
ATOM 7553 O O . PRO B 1 144 ? 25.469 19.859 32.875 1 71.31 144 PRO B O 1
ATOM 7556 N N . THR B 1 145 ? 25.484 22 32.344 1 65.69 145 THR B N 1
ATOM 7557 C CA . THR B 1 145 ? 24.062 21.922 31.984 1 65.69 145 THR B CA 1
ATOM 7558 C C . THR B 1 145 ? 23.891 21.312 30.609 1 65.69 145 THR B C 1
ATOM 7560 O O . THR B 1 145 ? 22.797 20.812 30.281 1 65.69 145 THR B O 1
ATOM 7563 N N . ILE B 1 146 ? 24.938 21.344 29.812 1 69.75 146 ILE B N 1
ATOM 7564 C CA . ILE B 1 146 ? 24.844 20.766 28.484 1 69.75 146 ILE B CA 1
ATOM 7565 C C . ILE B 1 146 ? 25.141 19.266 28.531 1 69.75 146 ILE B C 1
ATOM 7567 O O . ILE B 1 146 ? 24.344 18.453 28.078 1 69.75 146 ILE B O 1
ATOM 7571 N N . PHE B 1 147 ? 26.328 18.969 29.047 1 75.62 147 PHE B N 1
ATOM 7572 C CA . PHE B 1 147 ? 26.719 17.594 29.312 1 75.62 147 PHE B CA 1
ATOM 7573 C C . PHE B 1 147 ? 27.125 17.422 30.781 1 75.62 147 PHE B C 1
ATOM 7575 O O . PHE B 1 147 ? 27.797 18.281 31.344 1 75.62 147 PHE B O 1
ATOM 7582 N N . PHE B 1 148 ? 26.656 16.297 31.328 1 74.69 148 PHE B N 1
ATOM 7583 C CA . PHE B 1 148 ? 27.062 16 32.688 1 74.69 148 PHE B CA 1
ATOM 7584 C C . PHE B 1 148 ? 28.578 15.859 32.781 1 74.69 148 PHE B C 1
ATOM 7586 O O . PHE B 1 148 ? 29.219 15.391 31.859 1 74.69 148 PHE B O 1
ATOM 7593 N N . PRO B 1 149 ? 29.062 16.328 33.875 1 80 149 PRO B N 1
ATOM 7594 C CA . PRO B 1 149 ? 30.516 16.359 34.031 1 80 149 PRO B CA 1
ATOM 7595 C C . PRO B 1 149 ? 31.172 15 33.812 1 80 149 PRO B C 1
ATOM 7597 O O . PRO B 1 149 ? 32.312 14.922 33.344 1 80 149 PRO B O 1
ATOM 7600 N N . ASP B 1 150 ? 30.375 13.969 34.031 1 82.44 150 ASP B N 1
ATOM 7601 C CA . ASP B 1 150 ? 30.969 12.641 33.938 1 82.44 150 ASP B CA 1
ATOM 7602 C C . ASP B 1 150 ? 30.734 12.039 32.531 1 82.44 150 ASP B C 1
ATOM 7604 O O . ASP B 1 150 ? 31.125 10.906 32.281 1 82.44 150 ASP B O 1
ATOM 7608 N N . THR B 1 151 ? 30.203 12.852 31.703 1 86.06 151 THR B N 1
ATOM 7609 C CA . THR B 1 151 ? 29.953 12.359 30.344 1 86.06 151 THR B CA 1
ATOM 7610 C C . THR B 1 151 ? 31.25 12.234 29.562 1 86.06 151 THR B C 1
ATOM 7612 O O . THR B 1 151 ? 32.156 13.07 29.703 1 86.06 151 THR B O 1
ATOM 7615 N N . ARG B 1 152 ? 31.375 11.102 28.812 1 89.06 152 ARG B N 1
ATOM 7616 C CA . ARG B 1 152 ? 32.562 10.891 28.016 1 89.06 152 ARG B CA 1
ATOM 7617 C C . ARG B 1 152 ? 32.219 10.57 26.562 1 89.06 152 ARG B C 1
ATOM 7619 O O . ARG B 1 152 ? 31.109 10.086 26.281 1 89.06 152 ARG B O 1
ATOM 7626 N N . ILE B 1 153 ? 33.094 11.008 25.672 1 92.38 153 ILE B N 1
ATOM 7627 C CA . ILE B 1 153 ? 32.969 10.547 24.297 1 92.38 153 ILE B CA 1
ATOM 7628 C C . ILE B 1 153 ? 33.344 9.07 24.219 1 92.38 153 ILE B C 1
ATOM 7630 O O . ILE B 1 153 ? 34.375 8.648 24.719 1 92.38 153 ILE B O 1
ATOM 7634 N N . THR B 1 154 ? 32.5 8.234 23.609 1 89.75 154 THR B N 1
ATOM 7635 C CA . THR B 1 154 ? 32.719 6.793 23.609 1 89.75 154 THR B CA 1
ATOM 7636 C C . THR B 1 154 ? 33.125 6.305 22.219 1 89.75 154 THR B C 1
ATOM 7638 O O . THR B 1 154 ? 33.344 5.105 22.016 1 89.75 154 THR B O 1
ATOM 7641 N N . LEU B 1 155 ? 33.312 7.145 21.344 1 89.25 155 LEU B N 1
ATOM 7642 C CA . LEU B 1 155 ? 33.656 6.785 19.984 1 89.25 155 LEU B CA 1
ATOM 7643 C C . LEU B 1 155 ? 35.125 6.293 19.922 1 89.25 155 LEU B C 1
ATOM 7645 O O . LEU B 1 155 ? 35.969 6.777 20.672 1 89.25 155 LEU B O 1
ATOM 7649 N N . PRO B 1 156 ? 35.375 5.355 18.984 1 89.38 156 PRO B N 1
ATOM 7650 C CA . PRO B 1 156 ? 36.781 5.012 18.734 1 89.38 156 PRO B CA 1
ATOM 7651 C C . PRO B 1 156 ? 37.594 6.199 18.234 1 89.38 156 PRO B C 1
ATOM 7653 O O . PRO B 1 156 ? 37.094 7.059 17.516 1 89.38 156 PRO B O 1
ATOM 7656 N N . ASP B 1 157 ? 38.906 6.234 18.516 1 92.19 157 ASP B N 1
ATOM 7657 C CA . ASP B 1 157 ? 39.812 7.34 18.203 1 92.19 157 ASP B CA 1
ATOM 7658 C C . ASP B 1 157 ? 39.812 7.641 16.703 1 92.19 157 ASP B C 1
ATOM 7660 O O . ASP B 1 157 ? 39.844 8.805 16.297 1 92.19 157 ASP B O 1
ATOM 7664 N N . LYS B 1 158 ? 39.688 6.602 15.977 1 90.19 158 LYS B N 1
ATOM 7665 C CA . LYS B 1 158 ? 39.719 6.785 14.531 1 90.19 158 LYS B CA 1
ATOM 7666 C C . LYS B 1 158 ? 38.531 7.586 14.031 1 90.19 158 LYS B C 1
ATOM 7668 O O . LYS B 1 158 ? 38.656 8.414 13.125 1 90.19 158 LYS B O 1
ATOM 7673 N N . LYS B 1 159 ? 37.438 7.328 14.586 1 90.62 159 LYS B N 1
ATOM 7674 C CA . LYS B 1 159 ? 36.219 8.055 14.188 1 90.62 159 LYS B CA 1
ATOM 7675 C C . LYS B 1 159 ? 36.312 9.523 14.602 1 90.62 159 LYS B C 1
ATOM 7677 O O . LYS B 1 159 ? 35.906 10.406 13.844 1 90.62 159 LYS B O 1
ATOM 7682 N N . ILE B 1 160 ? 36.812 9.766 15.789 1 94.25 160 ILE B N 1
ATOM 7683 C CA . ILE B 1 160 ? 37.031 11.141 16.25 1 94.25 160 ILE B CA 1
ATOM 7684 C C . ILE B 1 160 ? 37.969 11.875 15.289 1 94.25 160 ILE B C 1
ATOM 7686 O O . ILE B 1 160 ? 37.656 12.992 14.859 1 94.25 160 ILE B O 1
ATOM 7690 N N . PHE B 1 161 ? 38.969 11.148 14.938 1 93.31 161 PHE B N 1
ATOM 7691 C CA . PHE B 1 161 ? 39.969 11.703 14.023 1 93.31 161 PHE B CA 1
ATOM 7692 C C . PHE B 1 161 ? 39.312 12.086 12.695 1 93.31 161 PHE B C 1
ATOM 7694 O O . PHE B 1 161 ? 39.562 13.172 12.172 1 93.31 161 PHE B O 1
ATOM 7701 N N . ASP B 1 162 ? 38.531 11.219 12.195 1 90.94 162 ASP B N 1
ATOM 7702 C CA . ASP B 1 162 ? 37.906 11.438 10.898 1 90.94 162 ASP B CA 1
ATOM 7703 C C . ASP B 1 162 ? 36.938 12.617 10.945 1 90.94 162 ASP B C 1
ATOM 7705 O O . ASP B 1 162 ? 36.812 13.367 9.977 1 90.94 162 ASP B O 1
ATOM 7709 N N . VAL B 1 163 ? 36.188 12.773 12.039 1 92.5 163 VAL B N 1
ATOM 7710 C CA . VAL B 1 163 ? 35.25 13.883 12.203 1 92.5 163 VAL B CA 1
ATOM 7711 C C . VAL B 1 163 ? 36.031 15.203 12.258 1 92.5 163 VAL B C 1
ATOM 7713 O O . VAL B 1 163 ? 35.625 16.188 11.633 1 92.5 163 VAL B O 1
ATOM 7716 N N . VAL B 1 164 ? 37.156 15.227 12.961 1 94.5 164 VAL B N 1
ATOM 7717 C CA . VAL B 1 164 ? 37.969 16.422 13.078 1 94.5 164 VAL B CA 1
ATOM 7718 C C . VAL B 1 164 ? 38.5 16.828 11.695 1 94.5 164 VAL B C 1
ATOM 7720 O O . VAL B 1 164 ? 38.5 18.016 11.352 1 94.5 164 VAL B O 1
ATOM 7723 N N . LYS B 1 165 ? 38.844 15.805 10.977 1 91.06 165 LYS B N 1
ATOM 7724 C CA . LYS B 1 165 ? 39.344 16.047 9.633 1 91.06 165 LYS B CA 1
ATOM 7725 C C . LYS B 1 165 ? 38.344 16.812 8.789 1 91.06 165 LYS B C 1
ATOM 7727 O O . LYS B 1 165 ? 38.719 17.672 7.988 1 91.06 165 LYS B O 1
ATOM 7732 N N . ILE B 1 166 ? 37.188 16.594 9.031 1 88.06 166 ILE B N 1
ATOM 7733 C CA . ILE B 1 166 ? 36.125 17.188 8.227 1 88.06 166 ILE B CA 1
ATOM 7734 C C . ILE B 1 166 ? 35.781 18.578 8.742 1 88.06 166 ILE B C 1
ATOM 7736 O O . ILE B 1 166 ? 35.562 19.5 7.953 1 88.06 166 ILE B O 1
ATOM 7740 N N . LEU B 1 167 ? 35.844 18.844 10.039 1 91.5 167 LEU B N 1
ATOM 7741 C CA . LEU B 1 167 ? 35.25 20.047 10.617 1 91.5 167 LEU B CA 1
ATOM 7742 C C . LEU B 1 167 ? 36.344 21.031 11.023 1 91.5 167 LEU B C 1
ATOM 7744 O O . LEU B 1 167 ? 36.031 22.188 11.359 1 91.5 167 LEU B O 1
ATOM 7748 N N . GLN B 1 168 ? 37.625 20.734 10.945 1 92.69 168 GLN B N 1
ATOM 7749 C CA . GLN B 1 168 ? 38.688 21.5 11.562 1 92.69 168 GLN B CA 1
ATOM 7750 C C . GLN B 1 168 ? 38.812 22.875 10.93 1 92.69 168 GLN B C 1
ATOM 7752 O O . GLN B 1 168 ? 39.219 23.844 11.594 1 92.69 168 GLN B O 1
ATOM 7757 N N . ASP B 1 169 ? 38.438 23 9.688 1 90.38 169 ASP B N 1
ATOM 7758 C CA . ASP B 1 169 ? 38.75 24.25 8.992 1 90.38 169 ASP B CA 1
ATOM 7759 C C . ASP B 1 169 ? 37.562 25.203 9.055 1 90.38 169 ASP B C 1
ATOM 7761 O O . ASP B 1 169 ? 37.625 26.344 8.594 1 90.38 169 ASP B O 1
ATOM 7765 N N . VAL B 1 170 ? 36.469 24.766 9.656 1 88.94 170 VAL B N 1
ATOM 7766 C CA . VAL B 1 170 ? 35.25 25.578 9.625 1 88.94 170 VAL B CA 1
ATOM 7767 C C . VAL B 1 170 ? 35.062 26.234 10.984 1 88.94 170 VAL B C 1
ATOM 7769 O O . VAL B 1 170 ? 35.25 25.609 12.031 1 88.94 170 VAL B O 1
ATOM 7772 N N . SER B 1 171 ? 34.75 27.531 10.922 1 86.25 171 SER B N 1
ATOM 7773 C CA . SER B 1 171 ? 34.344 28.234 12.133 1 86.25 171 SER B CA 1
ATOM 7774 C C . SER B 1 171 ? 32.812 28.156 12.336 1 86.25 171 SER B C 1
ATOM 7776 O O . SER B 1 171 ? 32.062 28.703 11.539 1 86.25 171 SER B O 1
ATOM 7778 N N . LEU B 1 172 ? 32.438 27.453 13.344 1 78.94 172 LEU B N 1
ATOM 7779 C CA . LEU B 1 172 ? 31.016 27.344 13.648 1 78.94 172 LEU B CA 1
ATOM 7780 C C . LEU B 1 172 ? 30.516 28.625 14.312 1 78.94 172 LEU B C 1
ATOM 7782 O O . LEU B 1 172 ? 29.453 29.141 13.938 1 78.94 172 LEU B O 1
ATOM 7786 N N . MET B 1 173 ? 31.281 29.156 15.195 1 71 173 MET B N 1
ATOM 7787 C CA . MET B 1 173 ? 30.875 30.312 15.984 1 71 173 MET B CA 1
ATOM 7788 C C . MET B 1 173 ? 30.969 31.594 15.156 1 71 173 MET B C 1
ATOM 7790 O O . MET B 1 173 ? 30.281 32.562 15.445 1 71 173 MET B O 1
ATOM 7794 N N . GLY B 1 174 ? 31.859 31.562 14.18 1 70.12 174 GLY B N 1
ATOM 7795 C CA . GLY B 1 174 ? 32.031 32.719 13.328 1 70.12 174 GLY B CA 1
ATOM 7796 C C . GLY B 1 174 ? 31.062 32.75 12.148 1 70.12 174 GLY B C 1
ATOM 7797 O O . GLY B 1 174 ? 30.969 33.75 11.43 1 70.12 174 GLY B O 1
ATOM 7798 N N . SER B 1 175 ? 30.484 31.656 12.008 1 70.81 175 SER B N 1
ATOM 7799 C CA . SER B 1 175 ? 29.531 31.562 10.898 1 70.81 175 SER B CA 1
ATOM 7800 C C . SER B 1 175 ? 28.266 32.344 11.188 1 70.81 175 SER B C 1
ATOM 7802 O O . SER B 1 175 ? 27.844 32.469 12.344 1 70.81 175 SER B O 1
ATOM 7804 N N . ASP B 1 176 ? 27.797 32.938 10.094 1 63 176 ASP B N 1
ATOM 7805 C CA . ASP B 1 176 ? 26.531 33.656 10.203 1 63 176 ASP B CA 1
ATOM 7806 C C . ASP B 1 176 ? 25.422 32.719 10.703 1 63 176 ASP B C 1
ATOM 7808 O O . ASP B 1 176 ? 25.328 31.562 10.289 1 63 176 ASP B O 1
ATOM 7812 N N . VAL B 1 177 ? 24.781 33.219 11.688 1 58.19 177 VAL B N 1
ATOM 7813 C CA . VAL B 1 177 ? 23.719 32.5 12.352 1 58.19 177 VAL B CA 1
ATOM 7814 C C . VAL B 1 177 ? 22.797 31.844 11.32 1 58.19 177 VAL B C 1
ATOM 7816 O O . VAL B 1 177 ? 22.344 30.703 11.492 1 58.19 177 VAL B O 1
ATOM 7819 N N . ASP B 1 178 ? 22.703 32.562 10.273 1 56.09 178 ASP B N 1
ATOM 7820 C CA . ASP B 1 178 ? 21.812 32.062 9.227 1 56.09 178 ASP B CA 1
ATOM 7821 C C . ASP B 1 178 ? 22.375 30.828 8.555 1 56.09 178 ASP B C 1
ATOM 7823 O O . ASP B 1 178 ? 21.625 29.891 8.219 1 56.09 178 ASP B O 1
ATOM 7827 N N . ASN B 1 179 ? 23.656 30.891 8.453 1 62.38 179 ASN B N 1
ATOM 7828 C CA . ASN B 1 179 ? 24.297 29.75 7.801 1 62.38 179 ASN B CA 1
ATOM 7829 C C . ASN B 1 179 ? 24.266 28.5 8.68 1 62.38 179 ASN B C 1
ATOM 7831 O O . ASN B 1 179 ? 24.031 27.406 8.188 1 62.38 179 ASN B O 1
ATOM 7835 N N . ILE B 1 180 ? 24.406 28.703 9.906 1 63.91 180 ILE B N 1
ATOM 7836 C CA . ILE B 1 180 ? 24.406 27.594 10.852 1 63.91 180 ILE B CA 1
ATOM 7837 C C . ILE B 1 180 ? 23 27.031 10.977 1 63.91 180 ILE B C 1
ATOM 7839 O O . ILE B 1 180 ? 22.812 25.812 10.945 1 63.91 180 ILE B O 1
ATOM 7843 N N . GLY B 1 181 ? 22.109 27.922 11.094 1 61.88 181 GLY B N 1
ATOM 7844 C CA . GLY B 1 181 ? 20.719 27.516 11.227 1 61.88 181 GLY B CA 1
ATOM 7845 C C . GLY B 1 181 ? 20.234 26.672 10.07 1 61.88 181 GLY B C 1
ATOM 7846 O O . GLY B 1 181 ? 19.641 25.594 10.281 1 61.88 181 GLY B O 1
ATOM 7847 N N . ALA B 1 182 ? 20.562 27.172 8.977 1 60.38 182 ALA B N 1
ATOM 7848 C CA . ALA B 1 182 ? 20.109 26.469 7.773 1 60.38 182 ALA B CA 1
ATOM 7849 C C . ALA B 1 182 ? 20.766 25.094 7.676 1 60.38 182 ALA B C 1
ATOM 7851 O O . ALA B 1 182 ? 20.094 24.109 7.344 1 60.38 182 ALA B O 1
ATOM 7852 N N . ALA B 1 183 ? 22.062 25.094 7.949 1 62.75 183 ALA B N 1
ATOM 7853 C CA . ALA B 1 183 ? 22.812 23.828 7.863 1 62.75 183 ALA B CA 1
ATOM 7854 C C . ALA B 1 183 ? 22.266 22.797 8.852 1 62.75 183 ALA B C 1
ATOM 7856 O O . ALA B 1 183 ? 22.078 21.641 8.5 1 62.75 183 ALA B O 1
ATOM 7857 N N . PHE B 1 184 ? 21.969 23.297 9.977 1 63.31 184 PHE B N 1
ATOM 7858 C CA . PHE B 1 184 ? 21.547 22.391 11.039 1 63.31 184 PHE B CA 1
ATOM 7859 C C . PHE B 1 184 ? 20.094 21.969 10.859 1 63.31 184 PHE B C 1
ATOM 7861 O O . PHE B 1 184 ? 19.719 20.844 11.172 1 63.31 184 PHE B O 1
ATOM 7868 N N . GLU B 1 185 ? 19.359 22.812 10.32 1 60.66 185 GLU B N 1
ATOM 7869 C CA . GLU B 1 185 ? 17.969 22.484 10.047 1 60.66 185 GLU B CA 1
ATOM 7870 C C . GLU B 1 185 ? 17.844 21.328 9.062 1 60.66 185 GLU B C 1
ATOM 7872 O O . GLU B 1 185 ? 17.062 20.406 9.258 1 60.66 185 GLU B O 1
ATOM 7877 N N . ASN B 1 186 ? 18.609 21.531 8.102 1 59.09 186 ASN B N 1
ATOM 7878 C CA . ASN B 1 186 ? 18.594 20.484 7.074 1 59.09 186 ASN B CA 1
ATOM 7879 C C . ASN B 1 186 ? 19.109 19.156 7.609 1 59.09 186 ASN B C 1
ATOM 7881 O O . ASN B 1 186 ? 18.594 18.094 7.273 1 59.09 186 ASN B O 1
ATOM 7885 N N . PHE B 1 187 ? 20.047 19.297 8.383 1 61.28 187 PHE B N 1
ATOM 7886 C CA . PHE B 1 187 ? 20.656 18.094 8.953 1 61.28 187 PHE B CA 1
ATOM 7887 C C . PHE B 1 187 ? 19.719 17.422 9.945 1 61.28 187 PHE B C 1
ATOM 7889 O O . PHE B 1 187 ? 19.5 16.219 9.883 1 61.28 187 PHE B O 1
ATOM 7896 N N . PHE B 1 188 ? 19.188 18.281 10.812 1 59.16 188 PHE B N 1
ATOM 7897 C CA . PHE B 1 188 ? 18.312 17.719 11.844 1 59.16 188 PHE B CA 1
ATOM 7898 C C . PHE B 1 188 ? 17.062 17.125 11.227 1 59.16 188 PHE B C 1
ATOM 7900 O O . PHE B 1 188 ? 16.562 16.094 11.68 1 59.16 188 PHE B O 1
ATOM 7907 N N . GLY B 1 189 ? 16.609 17.75 10.266 1 56.56 189 GLY B N 1
ATOM 7908 C CA . GLY B 1 189 ? 15.406 17.266 9.602 1 56.56 189 GLY B CA 1
ATOM 7909 C C . GLY B 1 189 ? 15.57 15.898 8.984 1 56.56 189 GLY B C 1
ATOM 7910 O O . GLY B 1 189 ? 14.656 15.07 9.031 1 56.56 189 GLY B O 1
ATOM 7911 N N . SER B 1 190 ? 16.703 15.648 8.484 1 54.59 190 SER B N 1
ATOM 7912 C CA . SER B 1 190 ? 16.938 14.398 7.766 1 54.59 190 SER B CA 1
ATOM 7913 C C . SER B 1 190 ? 17.203 13.25 8.727 1 54.59 190 SER B C 1
ATOM 7915 O O . SER B 1 190 ? 16.766 12.117 8.5 1 54.59 190 SER B O 1
ATOM 7917 N N . ILE B 1 191 ? 17.953 13.484 9.742 1 53.81 191 ILE B N 1
ATOM 7918 C CA . ILE B 1 191 ? 18.406 12.422 10.625 1 53.81 191 ILE B CA 1
ATOM 7919 C C . ILE B 1 191 ? 17.281 11.984 11.547 1 53.81 191 ILE B C 1
ATOM 7921 O O . ILE B 1 191 ? 17.109 10.789 11.812 1 53.81 191 ILE B O 1
ATOM 7925 N N . PHE B 1 192 ? 16.594 12.93 12.023 1 51.34 192 PHE B N 1
ATOM 7926 C CA . PHE B 1 192 ? 15.648 12.617 13.094 1 51.34 192 PHE B CA 1
ATOM 7927 C C . PHE B 1 192 ? 14.297 12.203 12.516 1 51.34 192 PHE B C 1
ATOM 7929 O O . PHE B 1 192 ? 13.477 11.609 13.211 1 51.34 192 PHE B O 1
ATOM 7936 N N . ARG B 1 193 ? 14.008 12.539 11.406 1 49.38 193 ARG B N 1
ATOM 7937 C CA . ARG B 1 193 ? 12.711 12.227 10.828 1 49.38 193 ARG B CA 1
ATOM 7938 C C . ARG B 1 193 ? 12.406 10.734 10.922 1 49.38 193 ARG B C 1
ATOM 7940 O O . ARG B 1 193 ? 11.281 10.344 11.219 1 49.38 193 ARG B O 1
ATOM 7947 N N . GLY B 1 194 ? 13.172 9.953 10.453 1 46.59 194 GLY B N 1
ATOM 7948 C CA . GLY B 1 194 ? 12.867 8.539 10.305 1 46.59 194 GLY B CA 1
ATOM 7949 C C . GLY B 1 194 ? 13.172 7.727 11.547 1 46.59 194 GLY B C 1
ATOM 7950 O O . GLY B 1 194 ? 12.328 6.953 12.016 1 46.59 194 GLY B O 1
ATOM 7951 N N . GLU B 1 195 ? 14.125 8.023 12.164 1 44.66 195 GLU B N 1
ATOM 7952 C CA . GLU B 1 195 ? 14.68 7.031 13.086 1 44.66 195 GLU B CA 1
ATOM 7953 C C . GLU B 1 195 ? 14.172 7.258 14.508 1 44.66 195 GLU B C 1
ATOM 7955 O O . GLU B 1 195 ? 14 6.301 15.266 1 44.66 195 GLU B O 1
ATOM 7960 N N . LEU B 1 196 ? 13.945 8.508 14.852 1 46.91 196 LEU B N 1
ATOM 7961 C CA . LEU B 1 196 ? 13.578 8.734 16.25 1 46.91 196 LEU B CA 1
ATOM 7962 C C . LEU B 1 196 ? 12.07 8.891 16.391 1 46.91 196 LEU B C 1
ATOM 7964 O O . LEU B 1 196 ? 11.57 9.031 17.516 1 46.91 196 LEU B O 1
ATOM 7968 N N . GLY B 1 197 ? 11.414 8.57 15.391 1 48.44 197 GLY B N 1
ATOM 7969 C CA . GLY B 1 197 ? 9.961 8.672 15.492 1 48.44 197 GLY B CA 1
ATOM 7970 C C . GLY B 1 197 ? 9.492 10.078 15.828 1 48.44 197 GLY B C 1
ATOM 7971 O O . GLY B 1 197 ? 8.359 10.266 16.281 1 48.44 197 GLY B O 1
ATOM 7972 N N . GLN B 1 198 ? 10.445 10.984 16.172 1 55.41 198 GLN B N 1
ATOM 7973 C CA . GLN B 1 198 ? 10.055 12.328 16.578 1 55.41 198 GLN B CA 1
ATOM 7974 C C . GLN B 1 198 ? 9.82 13.227 15.367 1 55.41 198 GLN B C 1
ATOM 7976 O O . GLN B 1 198 ? 10.523 13.117 14.359 1 55.41 198 GLN B O 1
ATOM 7981 N N . TYR B 1 199 ? 8.562 13.875 15.438 1 59.22 199 TYR B N 1
ATOM 7982 C CA . TYR B 1 199 ? 8.18 14.742 14.328 1 59.22 199 TYR B CA 1
ATOM 7983 C C . TYR B 1 199 ? 8.727 16.156 14.523 1 59.22 199 TYR B C 1
ATOM 7985 O O . TYR B 1 199 ? 8.398 16.828 15.5 1 59.22 199 TYR B O 1
ATOM 7993 N N . PHE B 1 200 ? 9.711 16.562 13.742 1 67.19 200 PHE B N 1
ATOM 7994 C CA . PHE B 1 200 ? 10.305 17.891 13.781 1 67.19 200 PHE B CA 1
ATOM 7995 C C . PHE B 1 200 ? 9.406 18.906 13.07 1 67.19 200 PHE B C 1
ATOM 7997 O O . PHE B 1 200 ? 8.82 18.594 12.039 1 67.19 200 PHE B O 1
ATOM 8004 N N . THR B 1 201 ? 9.172 20.016 13.812 1 82.25 201 THR B N 1
ATOM 8005 C CA . THR B 1 201 ? 8.453 21.109 13.18 1 82.25 201 THR B CA 1
ATOM 8006 C C . THR B 1 201 ? 9.359 21.859 12.195 1 82.25 201 THR B C 1
ATOM 8008 O O . THR B 1 201 ? 10.453 22.297 12.562 1 82.25 201 THR B O 1
ATOM 8011 N N . MET B 1 202 ? 8.922 22 10.977 1 81.19 202 MET B N 1
ATOM 8012 C CA . MET B 1 202 ? 9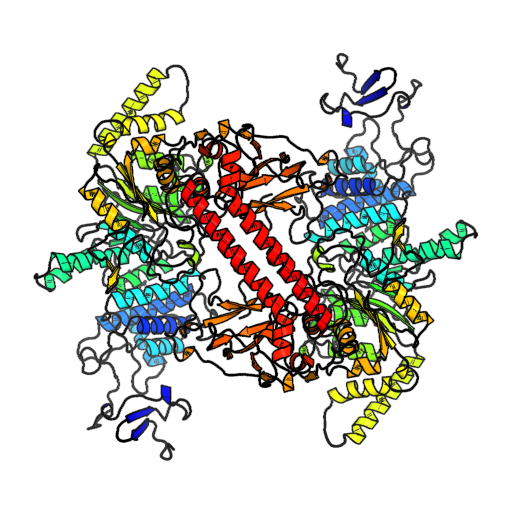.688 22.734 9.977 1 81.19 202 MET B CA 1
ATOM 8013 C C . MET B 1 202 ? 9.852 24.203 10.383 1 81.19 202 MET B C 1
ATOM 8015 O O . MET B 1 202 ? 8.961 24.781 11 1 81.19 202 MET B O 1
ATOM 8019 N N . ARG B 1 203 ? 10.961 24.828 10.039 1 82.5 203 ARG B N 1
ATOM 8020 C CA . ARG B 1 203 ? 11.328 26.172 10.477 1 82.5 203 ARG B CA 1
ATOM 8021 C C . ARG B 1 203 ? 10.297 27.203 10.031 1 82.5 203 ARG B C 1
ATOM 8023 O O . ARG B 1 203 ? 10.047 28.172 10.734 1 82.5 203 ARG B O 1
ATOM 8030 N N . GLN B 1 204 ? 9.773 26.906 8.828 1 88.25 204 GLN B N 1
ATOM 8031 C CA . GLN B 1 204 ? 8.797 27.859 8.297 1 88.25 204 GLN B CA 1
ATOM 8032 C C . GLN B 1 204 ? 7.617 28.031 9.25 1 88.25 204 GLN B C 1
ATOM 8034 O O . GLN B 1 204 ? 7.156 29.141 9.484 1 88.25 204 GLN B O 1
ATOM 8039 N N . ILE B 1 205 ? 7.219 26.938 9.82 1 92.62 205 ILE B N 1
ATOM 8040 C CA . ILE B 1 205 ? 6.074 26.969 10.719 1 92.62 205 ILE B CA 1
ATOM 8041 C C . ILE B 1 205 ? 6.469 27.641 12.039 1 92.62 205 ILE B C 1
ATOM 8043 O O . ILE B 1 205 ? 5.719 28.453 12.57 1 92.62 205 ILE B O 1
ATOM 8047 N N . ALA B 1 206 ? 7.645 27.297 12.586 1 92.75 206 ALA B N 1
ATOM 8048 C CA . ALA B 1 206 ? 8.141 27.922 13.812 1 92.75 206 ALA B CA 1
ATOM 8049 C C . ALA B 1 206 ? 8.328 29.422 13.641 1 92.75 206 ALA B C 1
ATOM 8051 O O . ALA B 1 206 ? 7.922 30.203 14.5 1 92.75 206 ALA B O 1
ATOM 8052 N N . ARG B 1 207 ? 8.938 29.797 12.57 1 93 207 ARG B N 1
ATOM 8053 C CA . ARG B 1 207 ? 9.203 31.203 12.289 1 93 207 ARG B CA 1
ATOM 8054 C C . ARG B 1 207 ? 7.906 32 12.211 1 93 207 ARG B C 1
ATOM 8056 O O . ARG B 1 207 ? 7.809 33.094 12.781 1 93 207 ARG B O 1
ATOM 8063 N N . PHE B 1 208 ? 6.984 31.516 11.555 1 96.38 208 PHE B N 1
ATOM 8064 C CA . PHE B 1 208 ? 5.68 32.156 11.438 1 96.38 208 PHE B CA 1
ATOM 8065 C C . PHE B 1 208 ? 5.031 32.312 12.805 1 96.38 208 PHE B C 1
ATOM 8067 O O . PHE B 1 208 ? 4.562 33.406 13.148 1 96.38 208 PHE B O 1
ATOM 8074 N N . THR B 1 209 ? 4.98 31.219 13.562 1 97.75 209 THR B N 1
ATOM 8075 C CA . THR B 1 209 ? 4.328 31.219 14.859 1 97.75 209 THR B CA 1
ATOM 8076 C C . THR B 1 209 ? 4.945 32.25 15.781 1 97.75 209 THR B C 1
ATOM 8078 O O . THR B 1 209 ? 4.227 33.031 16.422 1 97.75 209 THR B O 1
ATOM 8081 N N . VAL B 1 210 ? 6.234 32.312 15.82 1 97 210 VAL B N 1
ATOM 8082 C CA . VAL B 1 210 ? 6.945 33.25 16.688 1 97 210 VAL B CA 1
ATOM 8083 C C . VAL B 1 210 ? 6.684 34.688 16.203 1 97 210 VAL B C 1
ATOM 8085 O O . VAL B 1 210 ? 6.492 35.594 17.016 1 97 210 VAL B O 1
ATOM 8088 N N . SER B 1 211 ? 6.656 34.906 14.922 1 97 211 SER B N 1
ATOM 8089 C CA . SER B 1 211 ? 6.426 36.219 14.375 1 97 211 SER B CA 1
ATOM 8090 C C . SER B 1 211 ? 5.043 36.75 14.75 1 97 211 SER B C 1
ATOM 8092 O O . SER B 1 211 ? 4.875 37.938 15.016 1 97 211 SER B O 1
ATOM 8094 N N . MET B 1 212 ? 4.121 35.875 14.766 1 97.81 212 MET B N 1
ATOM 8095 C CA . MET B 1 212 ? 2.758 36.25 15.117 1 97.81 212 MET B CA 1
ATOM 8096 C C . MET B 1 212 ? 2.682 36.719 16.562 1 97.81 212 MET B C 1
ATOM 8098 O O . MET B 1 212 ? 1.833 37.562 16.906 1 97.81 212 MET B O 1
ATOM 8102 N N . LEU B 1 213 ? 3.584 36.281 17.422 1 97.56 213 LEU B N 1
ATOM 8103 C CA . LEU B 1 213 ? 3.559 36.594 18.844 1 97.56 213 LEU B CA 1
ATOM 8104 C C . LEU B 1 213 ? 4.336 37.875 19.141 1 97.56 213 LEU B C 1
ATOM 8106 O O . LEU B 1 213 ? 4.25 38.406 20.234 1 97.56 213 LEU B O 1
ATOM 8110 N N . GLU B 1 214 ? 5.094 38.406 18.219 1 94.5 214 GLU B N 1
ATOM 8111 C CA . GLU B 1 214 ? 5.855 39.625 18.344 1 94.5 214 GLU B CA 1
ATOM 8112 C C . GLU B 1 214 ? 6.695 39.625 19.609 1 94.5 214 GLU B C 1
ATOM 8114 O O . GLU B 1 214 ? 6.613 40.562 20.422 1 94.5 214 GLU B O 1
ATOM 8119 N N . ILE B 1 215 ? 7.492 38.688 19.75 1 95.88 215 ILE B N 1
ATOM 8120 C CA . ILE B 1 215 ? 8.336 38.531 20.938 1 95.88 215 ILE B CA 1
ATOM 8121 C C . ILE B 1 215 ? 9.406 39.594 20.953 1 95.88 215 ILE B C 1
ATOM 8123 O O . ILE B 1 215 ? 10 39.906 19.922 1 95.88 215 ILE B O 1
ATOM 8127 N N . THR B 1 216 ? 9.633 40.188 22.109 1 93.12 216 THR B N 1
ATOM 8128 C CA . THR B 1 216 ? 10.664 41.188 22.297 1 93.12 216 THR B CA 1
ATOM 8129 C C . THR B 1 216 ? 11.688 40.75 23.344 1 93.12 216 THR B C 1
ATOM 8131 O O . THR B 1 216 ? 11.5 39.719 23.984 1 93.12 216 THR B O 1
ATOM 8134 N N . HIS B 1 217 ? 12.727 41.562 23.484 1 90.69 217 HIS B N 1
ATOM 8135 C CA . HIS B 1 217 ? 13.797 41.219 24.406 1 90.69 217 HIS B CA 1
ATOM 8136 C C . HIS B 1 217 ? 13.336 41.312 25.844 1 90.69 217 HIS B C 1
ATOM 8138 O O . HIS B 1 217 ? 14.016 40.844 26.766 1 90.69 217 HIS B O 1
ATOM 8144 N N . GLU B 1 218 ? 12.164 41.781 26.094 1 91.69 218 GLU B N 1
ATOM 8145 C CA . GLU B 1 218 ? 11.625 41.906 27.438 1 91.69 218 GLU B CA 1
ATOM 8146 C C . GLU B 1 218 ? 10.758 40.719 27.812 1 91.69 218 GLU B C 1
ATOM 8148 O O . GLU B 1 218 ? 10.406 40.531 28.984 1 91.69 218 GLU B O 1
ATOM 8153 N N . ASP B 1 219 ? 10.469 39.938 26.906 1 94.12 219 ASP B N 1
ATOM 8154 C CA . ASP B 1 219 ? 9.547 38.812 27.125 1 94.12 219 ASP B CA 1
ATOM 8155 C C . ASP B 1 219 ? 10.266 37.625 27.766 1 94.12 219 ASP B C 1
ATOM 8157 O O . ASP B 1 219 ? 11.453 37.406 27.516 1 94.12 219 ASP B O 1
ATOM 8161 N N . PHE B 1 220 ? 9.516 36.906 28.594 1 92.62 220 PHE B N 1
ATOM 8162 C CA . PHE B 1 220 ? 9.914 35.594 29.078 1 92.62 220 PHE B CA 1
ATOM 8163 C C . PHE B 1 220 ? 9.258 34.5 28.25 1 92.62 220 PHE B C 1
ATOM 8165 O O . PHE B 1 220 ? 8.031 34.375 28.234 1 92.62 220 PHE B O 1
ATOM 8172 N N . VAL B 1 221 ? 10.125 33.688 27.578 1 93.81 221 VAL B N 1
ATOM 8173 C CA . VAL B 1 221 ? 9.625 32.719 26.594 1 93.81 221 VAL B CA 1
ATOM 8174 C C . VAL B 1 221 ? 9.828 31.312 27.094 1 93.81 221 VAL B C 1
ATOM 8176 O O . VAL B 1 221 ? 10.883 30.984 27.656 1 93.81 221 VAL B O 1
ATOM 8179 N N . LEU B 1 222 ? 8.758 30.406 26.906 1 93.81 222 LEU B N 1
ATOM 8180 C CA . LEU B 1 222 ? 8.859 29 27.281 1 93.81 222 LEU B CA 1
ATOM 8181 C C . LEU B 1 222 ? 8.352 28.109 26.141 1 93.81 222 LEU B C 1
ATOM 8183 O O . LEU B 1 222 ? 7.336 28.406 25.516 1 93.81 222 LEU B O 1
ATOM 8187 N N . ASP B 1 223 ? 9.109 27.109 25.844 1 94.62 223 ASP B N 1
ATOM 8188 C CA . ASP B 1 223 ? 8.602 25.953 25.109 1 94.62 223 ASP B CA 1
ATOM 8189 C C . ASP B 1 223 ? 8.508 24.719 26.016 1 94.62 223 ASP B C 1
ATOM 8191 O O . ASP B 1 223 ? 9.531 24.125 26.359 1 94.62 223 ASP B O 1
ATOM 8195 N N . PRO B 1 224 ? 7.332 24.328 26.359 1 93.31 224 PRO B N 1
ATOM 8196 C CA . PRO B 1 224 ? 7.184 23.25 27.328 1 93.31 224 PRO B CA 1
ATOM 8197 C C . PRO B 1 224 ? 7.465 21.875 26.719 1 93.31 224 PRO B C 1
ATOM 8199 O O . PRO B 1 224 ? 7.508 20.875 27.453 1 93.31 224 PRO B O 1
ATOM 8202 N N . THR B 1 225 ? 7.613 21.828 25.469 1 91.31 225 THR B N 1
ATOM 8203 C CA . THR B 1 225 ? 7.98 20.625 24.703 1 91.31 225 THR B CA 1
ATOM 8204 C C . THR B 1 225 ? 8.992 20.969 23.625 1 91.31 225 THR B C 1
ATOM 8206 O O . THR B 1 225 ? 8.727 20.781 22.438 1 91.31 225 THR B O 1
ATOM 8209 N N . ALA B 1 226 ? 10.125 21.266 23.953 1 88.81 226 ALA B N 1
ATOM 8210 C CA . ALA B 1 226 ? 11.047 22.047 23.141 1 88.81 226 ALA B CA 1
ATOM 8211 C C . ALA B 1 226 ? 11.664 21.203 22.031 1 88.81 226 ALA B C 1
ATOM 8213 O O . ALA B 1 226 ? 12.102 21.734 21 1 88.81 226 ALA B O 1
ATOM 8214 N N . GLY B 1 227 ? 11.648 19.828 22.234 1 80.38 227 GLY B N 1
ATOM 8215 C CA . GLY B 1 227 ? 12.297 19 21.234 1 80.38 227 GLY B CA 1
ATOM 8216 C C . GLY B 1 227 ? 13.727 19.422 20.953 1 80.38 227 GLY B C 1
ATOM 8217 O O . GLY B 1 227 ? 14.523 19.609 21.875 1 80.38 227 GLY B O 1
ATOM 8218 N N . SER B 1 228 ? 14.094 19.688 19.719 1 75.12 228 SER B N 1
ATOM 8219 C CA . SER B 1 228 ? 15.438 20.109 19.328 1 75.12 228 SER B CA 1
ATOM 8220 C C . SER B 1 228 ? 15.602 21.625 19.469 1 75.12 228 SER B C 1
ATOM 8222 O O . SER B 1 228 ? 16.672 22.172 19.156 1 75.12 228 SER B O 1
ATOM 8224 N N . GLY B 1 229 ? 14.523 22.297 19.828 1 82.25 229 GLY B N 1
ATOM 8225 C CA . GLY B 1 229 ? 14.617 23.719 20.141 1 82.25 229 GLY B CA 1
ATOM 8226 C C . GLY B 1 229 ? 14.266 24.609 18.969 1 82.25 229 GLY B C 1
ATOM 8227 O O . GLY B 1 229 ? 14.641 25.781 18.938 1 82.25 229 GLY B O 1
ATOM 8228 N N . GLY B 1 230 ? 13.555 24.125 18.031 1 82.75 230 GLY B N 1
ATOM 8229 C CA . GLY B 1 230 ? 13.234 24.875 16.828 1 82.75 230 GLY B CA 1
ATOM 8230 C C . GLY B 1 230 ? 12.508 26.172 17.125 1 82.75 230 GLY B C 1
ATOM 8231 O O . GLY B 1 230 ? 12.859 27.234 16.578 1 82.75 230 GLY B O 1
ATOM 8232 N N . PHE B 1 231 ? 11.539 26.172 17.984 1 92 231 PHE B N 1
ATOM 8233 C CA . PHE B 1 231 ? 10.773 27.375 18.328 1 92 231 PHE B CA 1
ATOM 8234 C C . PHE B 1 231 ? 11.625 28.344 19.125 1 92 231 PHE B C 1
ATOM 8236 O O . PHE B 1 231 ? 11.555 29.562 18.906 1 92 231 PHE B O 1
ATOM 8243 N N . LEU B 1 232 ? 12.375 27.844 20.031 1 90.06 232 LEU B N 1
ATOM 8244 C CA . LEU B 1 232 ? 13.219 28.703 20.859 1 90.06 232 LEU B CA 1
ATOM 8245 C C . LEU B 1 232 ? 14.289 29.391 20.016 1 90.06 232 LEU B C 1
ATOM 8247 O O . LEU B 1 232 ? 14.594 30.562 20.234 1 90.06 232 LEU B O 1
ATOM 8251 N N . LEU B 1 233 ? 14.82 28.656 19.125 1 83.94 233 LEU B N 1
ATOM 8252 C CA . LEU B 1 233 ? 15.805 29.25 18.234 1 83.94 233 LEU B CA 1
ATOM 8253 C C . LEU B 1 233 ? 15.18 30.391 17.422 1 83.94 233 LEU B C 1
ATOM 8255 O O . LEU B 1 233 ? 15.797 31.438 17.266 1 83.94 233 LEU B O 1
ATOM 8259 N N . GLU B 1 234 ? 14.031 30.156 16.922 1 89 234 GLU B N 1
ATOM 8260 C CA . GLU B 1 234 ? 13.352 31.203 16.156 1 89 234 GLU B CA 1
ATOM 8261 C C . GLU B 1 234 ? 13.062 32.406 17.031 1 89 234 GLU B C 1
ATOM 8263 O O . GLU B 1 234 ? 13.117 33.562 16.562 1 89 234 GLU B O 1
ATOM 8268 N N . ALA B 1 235 ? 12.672 32.188 18.234 1 92.31 235 ALA B N 1
ATOM 8269 C CA . ALA B 1 235 ? 12.453 33.312 19.172 1 92.31 235 ALA B CA 1
ATOM 8270 C C . ALA B 1 235 ? 13.734 34.125 19.359 1 92.31 235 ALA B C 1
ATOM 8272 O O . ALA B 1 235 ? 13.703 35.344 19.312 1 92.31 235 ALA B O 1
ATOM 8273 N N . LEU B 1 236 ? 14.828 33.469 19.547 1 87.75 236 LEU B N 1
ATOM 8274 C CA . LEU B 1 236 ? 16.109 34.125 19.719 1 87.75 236 LEU B CA 1
ATOM 8275 C C . LEU B 1 236 ? 16.469 34.969 18.5 1 87.75 236 LEU B C 1
ATOM 8277 O O . LEU B 1 236 ? 16.812 36.156 18.625 1 87.75 236 LEU B O 1
ATOM 8281 N N . LEU B 1 237 ? 16.359 34.375 17.375 1 84 237 LEU B N 1
ATOM 8282 C CA . LEU B 1 237 ? 16.75 35.031 16.141 1 84 237 LEU B CA 1
ATOM 8283 C C . LEU B 1 237 ? 15.898 36.281 15.891 1 84 237 LEU B C 1
ATOM 8285 O O . LEU B 1 237 ? 16.422 37.344 15.547 1 84 237 LEU B O 1
ATOM 8289 N N . GLN B 1 238 ? 14.664 36.125 16.062 1 90 238 GLN B N 1
ATOM 8290 C CA . GLN B 1 238 ? 13.773 37.25 15.789 1 90 238 GLN B CA 1
ATOM 8291 C C . GLN B 1 238 ? 13.984 38.375 16.797 1 90 238 GLN B C 1
ATOM 8293 O O . GLN B 1 238 ? 13.945 39.562 16.422 1 90 238 GLN B O 1
ATOM 8298 N N . VAL B 1 239 ? 14.203 38.062 18.031 1 91.06 239 VAL B N 1
ATOM 8299 C CA . VAL B 1 239 ? 14.477 39.094 19.031 1 91.06 239 VAL B CA 1
ATOM 8300 C C . VAL B 1 239 ? 15.797 39.781 18.719 1 91.06 239 VAL B C 1
ATOM 8302 O O . VAL B 1 239 ? 15.906 41 18.828 1 91.06 239 VAL B O 1
ATOM 8305 N N . TRP B 1 240 ? 16.781 39.031 18.391 1 85.12 240 TRP B N 1
ATOM 8306 C CA . TRP B 1 240 ? 18.078 39.594 18.047 1 85.12 240 TRP B CA 1
ATOM 8307 C C . TRP B 1 240 ? 17.969 40.562 16.875 1 85.12 240 TRP B C 1
ATOM 8309 O O . TRP B 1 240 ? 18.562 41.656 16.891 1 85.12 240 TRP B O 1
ATOM 8319 N N . HIS B 1 241 ? 17.266 40.125 15.891 1 84.12 241 HIS B N 1
ATOM 8320 C CA . HIS B 1 241 ? 17.047 41 14.75 1 84.12 241 HIS B CA 1
ATOM 8321 C C . HIS B 1 241 ? 16.312 42.281 15.164 1 84.12 241 HIS B C 1
ATOM 8323 O O . HIS B 1 241 ? 16.625 43.375 14.664 1 84.12 241 HIS B O 1
ATOM 8329 N N . GLY B 1 242 ? 15.367 42.125 16.016 1 86.62 242 GLY B N 1
ATOM 8330 C CA . GLY B 1 242 ? 14.648 43.281 16.531 1 86.62 242 GLY B CA 1
ATOM 8331 C C . GLY B 1 242 ? 15.539 44.25 17.312 1 86.62 242 GLY B C 1
ATOM 8332 O O . GLY B 1 242 ? 15.422 45.469 17.188 1 86.62 242 GLY B O 1
ATOM 8333 N N . VAL B 1 243 ? 16.391 43.656 18.094 1 86.38 243 VAL B N 1
ATOM 8334 C CA . VAL B 1 243 ? 17.312 44.438 18.906 1 86.38 243 VAL B CA 1
ATOM 8335 C C . VAL B 1 243 ? 18.281 45.188 17.984 1 86.38 243 VAL B C 1
ATOM 8337 O O . VAL B 1 243 ? 18.562 46.375 18.203 1 86.38 243 VAL B O 1
ATOM 8340 N N . ASP B 1 244 ? 18.781 44.562 16.969 1 82.62 244 ASP B N 1
ATOM 8341 C CA . ASP B 1 244 ? 19.656 45.188 16 1 82.62 244 ASP B CA 1
ATOM 8342 C C . ASP B 1 244 ? 18.984 46.375 15.352 1 82.62 244 ASP B C 1
ATOM 8344 O O . ASP B 1 244 ? 19.625 47.438 15.141 1 82.62 244 ASP B O 1
ATOM 8348 N N . THR B 1 245 ? 17.781 46.25 15.039 1 82.38 245 THR B N 1
ATOM 8349 C CA . THR B 1 245 ? 17.031 47.312 14.336 1 82.38 245 THR B CA 1
ATOM 8350 C C . THR B 1 245 ? 16.656 48.438 15.289 1 82.38 245 THR B C 1
ATOM 8352 O O . THR B 1 245 ? 16.828 49.594 14.969 1 82.38 245 THR B O 1
ATOM 8355 N N . LYS B 1 246 ? 16.188 48.094 16.438 1 82.25 246 LYS B N 1
ATOM 8356 C CA . LYS B 1 246 ? 15.664 49.094 17.375 1 82.25 246 LYS B CA 1
ATOM 8357 C C . LYS B 1 246 ? 16.781 49.875 18.062 1 82.25 246 LYS B C 1
ATOM 8359 O O . LYS B 1 246 ? 16.609 51.031 18.391 1 82.25 246 LYS B O 1
ATOM 8364 N N . PHE B 1 247 ? 17.891 49.219 18.25 1 77.12 247 PHE B N 1
ATOM 8365 C CA . PHE B 1 247 ? 18.984 49.875 18.984 1 77.12 247 PHE B CA 1
ATOM 8366 C C . PHE B 1 247 ? 20.141 50.188 18.047 1 77.12 247 PHE B C 1
ATOM 8368 O O . PHE B 1 247 ? 21.297 50.312 18.484 1 77.12 247 PHE B O 1
ATOM 8375 N N . HIS B 1 248 ? 19.734 50.281 16.828 1 75.25 248 HIS B N 1
ATOM 8376 C CA . HIS B 1 248 ? 20.75 50.656 15.852 1 75.25 248 HIS B CA 1
ATOM 8377 C C . HIS B 1 248 ? 21.406 51.969 16.234 1 75.25 248 HIS B C 1
ATOM 8379 O O . HIS B 1 248 ? 20.719 52.938 16.594 1 75.25 248 HIS B O 1
ATOM 8385 N N . GLY B 1 249 ? 22.719 52 16.266 1 68.88 249 GLY B N 1
ATOM 8386 C CA . GLY B 1 249 ? 23.422 53.25 16.578 1 68.88 249 GLY B CA 1
ATOM 8387 C C . GLY B 1 249 ? 23.969 53.281 18 1 68.88 249 GLY B C 1
ATOM 8388 O O . GLY B 1 249 ? 24.812 54.125 18.328 1 68.88 249 GLY B O 1
ATOM 8389 N N . GLN B 1 250 ? 23.375 52.406 18.828 1 75.62 250 GLN B N 1
ATOM 8390 C CA . GLN B 1 250 ? 23.922 52.281 20.172 1 75.62 250 GLN B CA 1
ATOM 8391 C C . GLN B 1 250 ? 25.25 51.5 20.156 1 75.62 250 GLN B C 1
ATOM 8393 O O . GLN B 1 250 ? 25.672 51 19.109 1 75.62 250 GLN B O 1
ATOM 8398 N N . SER B 1 251 ? 25.875 51.531 21.328 1 75.75 251 SER B N 1
ATOM 8399 C CA . SER B 1 251 ? 27.172 50.844 21.422 1 75.75 251 SER B CA 1
ATOM 8400 C C . SER B 1 251 ? 27.016 49.344 21.188 1 75.75 251 SER B C 1
ATOM 8402 O O . SER B 1 251 ? 26.031 48.75 21.625 1 75.75 251 SER B O 1
ATOM 8404 N N . ASP B 1 252 ? 27.922 48.812 20.438 1 79.12 252 ASP B N 1
ATOM 8405 C CA . ASP B 1 252 ? 27.953 47.375 20.172 1 79.12 252 ASP B CA 1
ATOM 8406 C C . ASP B 1 252 ? 27.906 46.562 21.453 1 79.12 252 ASP B C 1
ATOM 8408 O O . ASP B 1 252 ? 27.281 45.5 21.516 1 79.12 252 ASP B O 1
ATOM 8412 N N . GLN B 1 253 ? 28.5 47.156 22.438 1 74.75 253 GLN B N 1
ATOM 8413 C CA . GLN B 1 253 ? 28.547 46.469 23.719 1 74.75 253 GLN B CA 1
ATOM 8414 C C . GLN B 1 253 ? 27.141 46.344 24.328 1 74.75 253 GLN B C 1
ATOM 8416 O O . GLN B 1 253 ? 26.797 45.312 24.891 1 74.75 253 GLN B O 1
ATOM 8421 N N . GLN B 1 254 ? 26.422 47.375 24.219 1 76.12 254 GLN B N 1
ATOM 8422 C CA . GLN B 1 254 ? 25.078 47.375 24.766 1 76.12 254 GLN B CA 1
ATOM 8423 C C . GLN B 1 254 ? 24.172 46.406 23.984 1 76.12 254 GLN B C 1
ATOM 8425 O O . GLN B 1 254 ? 23.344 45.719 24.562 1 76.12 254 GLN B O 1
ATOM 8430 N N . ILE B 1 255 ? 24.266 46.406 22.719 1 82.5 255 ILE B N 1
ATOM 8431 C CA . ILE B 1 255 ? 23.484 45.562 21.844 1 82.5 255 ILE B CA 1
ATOM 8432 C C . ILE B 1 255 ? 23.781 44.094 22.156 1 82.5 255 ILE B C 1
ATOM 8434 O O . ILE B 1 255 ? 22.859 43.281 22.328 1 82.5 255 ILE B O 1
ATOM 8438 N N . ILE B 1 256 ? 24.984 43.781 22.344 1 77.56 256 ILE B N 1
ATOM 8439 C CA . ILE B 1 256 ? 25.422 42.438 22.641 1 77.56 256 ILE B CA 1
ATOM 8440 C C . ILE B 1 256 ? 24.906 42 24.016 1 77.56 256 ILE B C 1
ATOM 8442 O O . ILE B 1 256 ? 24.453 40.875 24.203 1 77.56 256 ILE B O 1
ATOM 8446 N N . ARG B 1 257 ? 24.969 42.938 24.891 1 76.12 257 ARG B N 1
ATOM 8447 C CA . ARG B 1 257 ? 24.5 42.625 26.234 1 76.12 257 ARG B CA 1
ATOM 8448 C C . ARG B 1 257 ? 23 42.344 26.25 1 76.12 257 ARG B C 1
ATOM 8450 O O . ARG B 1 257 ? 22.547 41.406 26.922 1 76.12 257 ARG B O 1
ATOM 8457 N N . THR B 1 258 ? 22.266 43.156 25.531 1 82.88 258 THR B N 1
ATOM 8458 C CA . THR B 1 258 ? 20.828 42.938 25.469 1 82.88 258 THR B CA 1
ATOM 8459 C C . THR B 1 258 ? 20.484 41.594 24.859 1 82.88 258 THR B C 1
ATOM 8461 O O . THR B 1 258 ? 19.609 40.875 25.359 1 82.88 258 THR B O 1
ATOM 8464 N N . LYS B 1 259 ? 21.141 41.219 23.828 1 83 259 LYS B N 1
ATOM 8465 C CA . LYS B 1 259 ? 20.922 39.938 23.156 1 83 259 LYS B CA 1
ATOM 8466 C C . LYS B 1 259 ? 21.281 38.781 24.078 1 83 259 LYS B C 1
ATOM 8468 O O . LYS B 1 259 ? 20.547 37.812 24.188 1 83 259 LYS B O 1
ATOM 8473 N N . ASN B 1 260 ? 22.344 38.969 24.781 1 75.19 260 ASN B N 1
ATOM 8474 C CA . ASN B 1 260 ? 22.797 37.906 25.688 1 75.19 260 ASN B CA 1
ATOM 8475 C C . ASN B 1 260 ? 21.859 37.75 26.891 1 75.19 260 ASN B C 1
ATOM 8477 O O . ASN B 1 260 ? 21.609 36.625 27.344 1 75.19 260 ASN B O 1
ATOM 8481 N N . ASP B 1 261 ? 21.469 38.875 27.359 1 78.31 261 ASP B N 1
ATOM 8482 C CA . ASP B 1 261 ? 20.547 38.844 28.5 1 78.31 261 ASP B CA 1
ATOM 8483 C C . ASP B 1 261 ? 19.25 38.094 28.141 1 78.31 261 ASP B C 1
ATOM 8485 O O . ASP B 1 261 ? 18.734 37.344 28.938 1 78.31 261 ASP B O 1
ATOM 8489 N N . PHE B 1 262 ? 18.734 38.312 27 1 85.75 262 PHE B N 1
ATOM 8490 C CA . PHE B 1 262 ? 17.516 37.625 26.562 1 85.75 262 PHE B CA 1
ATOM 8491 C C . PHE B 1 262 ? 17.75 36.125 26.484 1 85.75 262 PHE B C 1
ATOM 8493 O O . PHE B 1 262 ? 16.969 35.344 27.016 1 85.75 262 PHE B O 1
ATOM 8500 N N . ALA B 1 263 ? 18.797 35.75 25.859 1 82.25 263 ALA B N 1
ATOM 8501 C CA . ALA B 1 263 ? 19.094 34.344 25.625 1 82.25 263 ALA B CA 1
ATOM 8502 C C . ALA B 1 263 ? 19.312 33.594 26.953 1 82.25 263 ALA B C 1
ATOM 8504 O O . ALA B 1 263 ? 18.844 32.469 27.125 1 82.25 263 ALA B O 1
ATOM 8505 N N . LEU B 1 264 ? 19.938 34.281 27.906 1 73.5 264 LEU B N 1
ATOM 8506 C CA . LEU B 1 264 ? 20.375 33.656 29.141 1 73.5 264 LEU B CA 1
ATOM 8507 C C . LEU B 1 264 ? 19.266 33.656 30.188 1 73.5 264 LEU B C 1
ATOM 8509 O O . LEU B 1 264 ? 19.141 32.75 30.969 1 73.5 264 LEU B O 1
ATOM 8513 N N . LEU B 1 265 ? 18.484 34.719 30.109 1 76.94 265 LEU B N 1
ATOM 8514 C CA . LEU B 1 265 ? 17.641 34.938 31.266 1 76.94 265 LEU B CA 1
ATOM 8515 C C . LEU B 1 265 ? 16.172 34.781 30.891 1 76.94 265 LEU B C 1
ATOM 8517 O O . LEU B 1 265 ? 15.312 34.625 31.766 1 76.94 265 LEU B O 1
ATOM 8521 N N . ARG B 1 266 ? 15.906 34.75 29.656 1 86.81 266 ARG B N 1
ATOM 8522 C CA . ARG B 1 266 ? 14.492 34.906 29.359 1 86.81 266 ARG B CA 1
ATOM 8523 C C . ARG B 1 266 ? 13.977 33.812 28.469 1 86.81 266 ARG B C 1
ATOM 8525 O O . ARG B 1 266 ? 12.781 33.719 28.172 1 86.81 266 ARG B O 1
ATOM 8532 N N . VAL B 1 267 ? 14.797 32.906 28.016 1 88.88 267 VAL B N 1
ATOM 8533 C CA . VAL B 1 267 ? 14.391 31.812 27.125 1 88.88 267 VAL B CA 1
ATOM 8534 C C . VAL B 1 267 ? 14.492 30.484 27.875 1 88.88 267 VAL B C 1
ATOM 8536 O O . VAL B 1 267 ? 15.57 30.109 28.344 1 88.88 267 VAL B O 1
ATOM 8539 N N . TYR B 1 268 ? 13.32 29.766 27.922 1 87.38 268 TYR B N 1
ATOM 8540 C CA . TYR B 1 268 ? 13.234 28.516 28.688 1 87.38 268 TYR B CA 1
ATOM 8541 C C . TYR B 1 268 ? 12.648 27.391 27.844 1 87.38 268 TYR B C 1
ATOM 8543 O O . TYR B 1 268 ? 11.859 27.641 26.938 1 87.38 268 TYR B O 1
ATOM 8551 N N . GLY B 1 269 ? 13.07 26.141 28.094 1 90 269 GLY B N 1
ATOM 8552 C CA . GLY B 1 269 ? 12.516 24.969 27.422 1 90 269 GLY B CA 1
ATOM 8553 C C . GLY B 1 269 ? 12.438 23.75 28.312 1 90 269 GLY B C 1
ATOM 8554 O O . GLY B 1 269 ? 13.234 23.609 29.25 1 90 269 GLY B O 1
ATOM 8555 N N . ILE B 1 270 ? 11.445 22.938 28.094 1 88.62 270 ILE B N 1
ATOM 8556 C CA . ILE B 1 270 ? 11.312 21.641 28.75 1 88.62 270 ILE B CA 1
ATOM 8557 C C . ILE B 1 270 ? 11.242 20.531 27.703 1 88.62 270 ILE B C 1
ATOM 8559 O O . ILE B 1 270 ? 10.539 20.672 26.688 1 88.62 270 ILE B O 1
ATOM 8563 N N . GLU B 1 271 ? 12.039 19.578 27.875 1 86.38 271 GLU B N 1
ATOM 8564 C CA . GLU B 1 271 ? 12.031 18.438 26.969 1 86.38 271 GLU B CA 1
ATOM 8565 C C . GLU B 1 271 ? 12.227 17.125 27.75 1 86.38 271 GLU B C 1
ATOM 8567 O O . GLU B 1 271 ? 13.219 16.969 28.453 1 86.38 271 GLU B O 1
ATOM 8572 N N . ILE B 1 272 ? 11.289 16.25 27.547 1 82.75 272 ILE B N 1
ATOM 8573 C CA . ILE B 1 272 ? 11.266 15.039 28.359 1 82.75 272 ILE B CA 1
ATOM 8574 C C . ILE B 1 272 ? 12.352 14.086 27.875 1 82.75 272 ILE B C 1
ATOM 8576 O O . ILE B 1 272 ? 12.898 13.312 28.672 1 82.75 272 ILE B O 1
ATOM 8580 N N . HIS B 1 273 ? 12.672 14.047 26.656 1 74.44 273 HIS B N 1
ATOM 8581 C CA . HIS B 1 273 ? 13.703 13.172 26.125 1 74.44 273 HIS B CA 1
ATOM 8582 C C . HIS B 1 273 ? 15.094 13.758 26.328 1 74.44 273 HIS B C 1
ATOM 8584 O O . HIS B 1 273 ? 15.422 14.812 25.766 1 74.44 273 HIS B O 1
ATOM 8590 N N . ASP B 1 274 ? 15.836 13.078 26.953 1 71.19 274 ASP B N 1
ATOM 8591 C CA . ASP B 1 274 ? 17.141 13.57 27.375 1 71.19 274 ASP B CA 1
ATOM 8592 C C . ASP B 1 274 ? 18.016 13.922 26.172 1 71.19 274 ASP B C 1
ATOM 8594 O O . ASP B 1 274 ? 18.672 14.969 26.156 1 71.19 274 ASP B O 1
ATOM 8598 N N . ILE B 1 275 ? 17.969 13.102 25.25 1 67.38 275 ILE B N 1
ATOM 8599 C CA . ILE B 1 275 ? 18.828 13.312 24.094 1 67.38 275 ILE B CA 1
ATOM 8600 C C . ILE B 1 275 ? 18.375 14.555 23.328 1 67.38 275 ILE B C 1
ATOM 8602 O O . ILE B 1 275 ? 19.188 15.383 22.922 1 67.38 275 ILE B O 1
ATOM 8606 N N . LEU B 1 276 ? 17.109 14.695 23.188 1 73.88 276 LEU B N 1
ATOM 8607 C CA . LEU B 1 276 ? 16.594 15.859 22.5 1 73.88 276 LEU B CA 1
ATOM 8608 C C . LEU B 1 276 ? 16.875 17.141 23.281 1 73.88 276 LEU B C 1
ATOM 8610 O O . LEU B 1 276 ? 17.156 18.188 22.688 1 73.88 276 LEU B O 1
ATOM 8614 N N . SER B 1 277 ? 16.766 17.016 24.531 1 78.38 277 SER B N 1
ATOM 8615 C CA . SER B 1 277 ? 17.078 18.156 25.375 1 78.38 277 SER B CA 1
ATOM 8616 C C . SER B 1 277 ? 18.516 18.609 25.188 1 78.38 277 SER B C 1
ATOM 8618 O O . SER B 1 277 ? 18.797 19.812 25.188 1 78.38 277 SER B O 1
ATOM 8620 N N . ARG B 1 278 ? 19.297 17.703 25.062 1 71.75 278 ARG B N 1
ATOM 8621 C CA . ARG B 1 278 ? 20.703 18.031 24.844 1 71.75 278 ARG B CA 1
ATOM 8622 C C . ARG B 1 278 ? 20.922 18.656 23.469 1 71.75 278 ARG B C 1
ATOM 8624 O O . ARG B 1 278 ? 21.688 19.609 23.328 1 71.75 278 ARG B O 1
ATOM 8631 N N . ILE B 1 279 ? 20.234 18.141 22.562 1 70.38 279 ILE B N 1
ATOM 8632 C CA . ILE B 1 279 ? 20.297 18.703 21.219 1 70.38 279 ILE B CA 1
ATOM 8633 C C . ILE B 1 279 ? 19.812 20.141 21.234 1 70.38 279 ILE B C 1
ATOM 8635 O O . ILE B 1 279 ? 20.422 21.016 20.609 1 70.38 279 ILE B O 1
ATOM 8639 N N . CYS B 1 280 ? 18.766 20.297 21.906 1 78.94 280 CYS B N 1
ATOM 8640 C CA . CYS B 1 280 ? 18.234 21.641 22.047 1 78.94 280 CYS B CA 1
ATOM 8641 C C . CYS B 1 280 ? 19.266 22.594 22.641 1 78.94 280 CYS B C 1
ATOM 8643 O O . CYS B 1 280 ? 19.469 23.703 22.125 1 78.94 280 CYS B O 1
ATOM 8645 N N . LYS B 1 281 ? 19.891 22.141 23.578 1 76.5 281 LYS B N 1
ATOM 8646 C CA . LYS B 1 281 ? 20.906 22.953 24.234 1 76.5 281 LYS B CA 1
ATOM 8647 C C . LYS B 1 281 ? 22.062 23.281 23.281 1 76.5 281 LYS B C 1
ATOM 8649 O O . LYS B 1 281 ? 22.516 24.422 23.219 1 76.5 281 LYS B O 1
ATOM 8654 N N . ILE B 1 282 ? 22.438 22.297 22.609 1 68.56 282 ILE B N 1
ATOM 8655 C CA . ILE B 1 282 ? 23.547 22.469 21.672 1 68.56 282 ILE B CA 1
ATOM 8656 C C . ILE B 1 282 ? 23.125 23.438 20.562 1 68.56 282 ILE B C 1
ATOM 8658 O O . ILE B 1 282 ? 23.906 24.297 20.156 1 68.56 282 ILE B O 1
ATOM 8662 N N . ASN B 1 283 ? 22.016 23.234 20.109 1 71.69 283 ASN B N 1
ATOM 8663 C CA . ASN B 1 283 ? 21.484 24.109 19.062 1 71.69 283 ASN B CA 1
ATOM 8664 C C . ASN B 1 283 ? 21.469 25.562 19.5 1 71.69 283 ASN B C 1
ATOM 8666 O O . ASN B 1 283 ? 21.875 26.453 18.734 1 71.69 283 ASN B O 1
ATOM 8670 N N . LEU B 1 284 ? 21.047 25.734 20.656 1 75.06 284 LEU B N 1
ATOM 8671 C CA . LEU B 1 284 ? 20.984 27.094 21.188 1 75.06 284 LEU B CA 1
ATOM 8672 C C . LEU B 1 284 ? 22.375 27.641 21.484 1 75.06 284 LEU B C 1
ATOM 8674 O O . LEU B 1 284 ? 22.641 28.828 21.25 1 75.06 284 LEU B O 1
ATOM 8678 N N . LEU B 1 285 ? 23.156 26.719 21.906 1 68.62 285 LEU B N 1
ATOM 8679 C CA . LEU B 1 285 ? 24.547 27.094 22.188 1 68.62 285 LEU B CA 1
ATOM 8680 C C . LEU B 1 285 ? 25.25 27.547 20.922 1 68.62 285 LEU B C 1
ATOM 8682 O O . LEU B 1 285 ? 26.016 28.531 20.938 1 68.62 285 LEU B O 1
ATOM 8686 N N . LEU B 1 286 ? 25.047 26.797 19.938 1 66 286 LEU B N 1
ATOM 8687 C CA . LEU B 1 286 ? 25.688 27.078 18.672 1 66 286 LEU B CA 1
ATOM 8688 C C . LEU B 1 286 ? 25.234 28.422 18.109 1 66 286 LEU B C 1
ATOM 8690 O O . LEU B 1 286 ? 25.953 29.047 17.312 1 66 286 LEU B O 1
ATOM 8694 N N . HIS B 1 287 ? 24.047 28.75 18.406 1 62.22 287 HIS B N 1
ATOM 8695 C CA . HIS B 1 287 ? 23.547 30.031 17.953 1 62.22 287 HIS B CA 1
ATOM 8696 C C . HIS B 1 287 ? 23.812 31.125 18.984 1 62.22 287 HIS B C 1
ATOM 8698 O O . HIS B 1 287 ? 23.5 32.281 18.766 1 62.22 287 HIS B O 1
ATOM 8704 N N . HIS B 1 288 ? 24.375 30.734 20.016 1 60.69 288 HIS B N 1
ATOM 8705 C CA . HIS B 1 288 ? 24.891 31.625 21.047 1 60.69 288 HIS B CA 1
ATOM 8706 C C . HIS B 1 288 ? 24.469 31.172 22.438 1 60.69 288 HIS B C 1
ATOM 8708 O O . HIS B 1 288 ? 23.797 30.141 22.578 1 60.69 288 HIS B O 1
ATOM 8714 N N . ASP B 1 289 ? 24.828 31.906 23.562 1 52.12 289 ASP B N 1
ATOM 8715 C CA . ASP B 1 289 ? 24.922 31.484 24.953 1 52.12 289 ASP B CA 1
ATOM 8716 C C . ASP B 1 289 ? 23.547 31.172 25.531 1 52.12 289 ASP B C 1
ATOM 8718 O O . ASP B 1 289 ? 23.344 31.219 26.75 1 52.12 289 ASP B O 1
ATOM 8722 N N . GLY B 1 290 ? 22.531 30.891 24.828 1 52.84 290 GLY B N 1
ATOM 8723 C CA . GLY B 1 290 ? 21.203 30.859 25.391 1 52.84 290 GLY B CA 1
ATOM 8724 C C . GLY B 1 290 ? 20.828 29.484 25.953 1 52.84 290 GLY B C 1
ATOM 8725 O O . GLY B 1 290 ? 19.641 29.188 26.125 1 52.84 290 GLY B O 1
ATOM 8726 N N . HIS B 1 291 ? 21.734 28.5 26.266 1 57.28 291 HIS B N 1
ATOM 8727 C CA . HIS B 1 291 ? 21.344 27.109 26.484 1 57.28 291 HIS B CA 1
ATOM 8728 C C . HIS B 1 291 ? 20.953 26.859 27.938 1 57.28 291 HIS B C 1
ATOM 8730 O O . HIS B 1 291 ? 20.469 25.781 28.281 1 57.28 291 HIS B O 1
ATOM 8736 N N . THR B 1 292 ? 20.922 27.906 28.781 1 58.41 292 THR B N 1
ATOM 8737 C CA . THR B 1 292 ? 21 27.625 30.219 1 58.41 292 THR B CA 1
ATOM 8738 C C . THR B 1 292 ? 19.609 27.328 30.781 1 58.41 292 THR B C 1
ATOM 8740 O O . THR B 1 292 ? 19.484 26.75 31.859 1 58.41 292 THR B O 1
ATOM 8743 N N . ASN B 1 293 ? 18.531 27.375 30.109 1 77.38 293 ASN B N 1
ATOM 8744 C CA . ASN B 1 293 ? 17.25 27.203 30.781 1 77.38 293 ASN B CA 1
ATOM 8745 C C . ASN B 1 293 ? 16.422 26.094 30.156 1 77.38 293 ASN B C 1
ATOM 8747 O O . ASN B 1 293 ? 15.195 26.188 30.047 1 77.38 293 ASN B O 1
ATOM 8751 N N . ILE B 1 294 ? 17.203 25.062 29.703 1 82.25 294 ILE B N 1
ATOM 8752 C CA . ILE B 1 294 ? 16.5 23.922 29.141 1 82.25 294 ILE B CA 1
ATOM 8753 C C . ILE B 1 294 ? 16.422 22.797 30.172 1 82.25 294 ILE B C 1
ATOM 8755 O O . ILE B 1 294 ? 17.453 22.344 30.672 1 82.25 294 ILE B O 1
ATOM 8759 N N . GLU B 1 295 ? 15.25 22.422 30.5 1 76.38 295 GLU B N 1
ATOM 8760 C CA . GLU B 1 295 ? 15.039 21.297 31.406 1 76.38 295 GLU B CA 1
ATOM 8761 C C . GLU B 1 295 ? 14.789 20 30.625 1 76.38 295 GLU B C 1
ATOM 8763 O O . GLU B 1 295 ? 13.859 19.922 29.812 1 76.38 295 GLU B O 1
ATOM 8768 N N . GLY B 1 296 ? 15.57 19 30.891 1 75.38 296 GLY B N 1
ATOM 8769 C CA . GLY B 1 296 ? 15.438 17.703 30.234 1 75.38 296 GLY B CA 1
ATOM 8770 C C . GLY B 1 296 ? 14.734 16.672 31.094 1 75.38 296 GLY B C 1
ATOM 8771 O O . GLY B 1 296 ? 15.336 15.664 31.469 1 75.38 296 GLY B O 1
ATOM 8772 N N . ASP B 1 297 ? 13.461 16.891 31.469 1 72 297 ASP B N 1
ATOM 8773 C CA . ASP B 1 297 ? 12.734 15.961 32.312 1 72 297 ASP B CA 1
ATOM 8774 C C . ASP B 1 297 ? 11.227 16.062 32.094 1 72 297 ASP B C 1
ATOM 8776 O O . ASP B 1 297 ? 10.789 16.609 31.078 1 72 297 ASP B O 1
ATOM 8780 N N . ARG B 1 298 ? 10.484 15.477 33 1 72.69 298 ARG B N 1
ATOM 8781 C CA . ARG B 1 298 ? 9.039 15.391 32.844 1 72.69 298 ARG B CA 1
ATOM 8782 C C . ARG B 1 298 ? 8.344 16.594 33.438 1 72.69 298 ARG B C 1
ATOM 8784 O O . ARG B 1 298 ? 7.172 16.531 33.812 1 72.69 298 ARG B O 1
ATOM 8791 N N . SER B 1 299 ? 8.969 17.625 33.5 1 72 299 SER B N 1
ATOM 8792 C CA . SER B 1 299 ? 8.492 18.797 34.219 1 72 299 SER B CA 1
ATOM 8793 C C . SER B 1 299 ? 7.293 19.438 33.531 1 72 299 SER B C 1
ATOM 8795 O O . SER B 1 299 ? 6.551 20.203 34.156 1 72 299 SER B O 1
ATOM 8797 N N . CYS B 1 300 ? 7.109 19.078 32.406 1 75.25 300 CYS B N 1
ATOM 8798 C CA . CYS B 1 300 ? 5.977 19.656 31.672 1 75.25 300 CYS B CA 1
ATOM 8799 C C . CYS B 1 300 ? 4.664 19.328 32.375 1 75.25 300 CYS B C 1
ATOM 8801 O O . CYS B 1 300 ? 3.83 20.203 32.594 1 75.25 300 CYS B O 1
ATOM 8803 N N . LEU B 1 301 ? 4.527 18.141 32.844 1 79.44 301 LEU B N 1
ATOM 8804 C CA . LEU B 1 301 ? 3.26 17.719 33.438 1 79.44 301 LEU B CA 1
ATOM 8805 C C . LEU B 1 301 ? 3.428 17.391 34.906 1 79.44 301 LEU B C 1
ATOM 8807 O O . LEU B 1 301 ? 2.451 17.094 35.594 1 79.44 301 LEU B O 1
ATOM 8811 N N . ASP B 1 302 ? 4.684 17.531 35.312 1 77.25 302 ASP B N 1
ATOM 8812 C CA . ASP B 1 302 ? 4.977 17.219 36.719 1 77.25 302 ASP B CA 1
ATOM 8813 C C . ASP B 1 302 ? 4.742 18.422 37.594 1 77.25 302 ASP B C 1
ATOM 8815 O O . ASP B 1 302 ? 4.535 19.531 37.125 1 77.25 302 ASP B O 1
ATOM 8819 N N . THR B 1 303 ? 4.633 18.219 38.938 1 71.81 303 THR B N 1
ATOM 8820 C CA . THR B 1 303 ? 4.426 19.297 39.906 1 71.81 303 THR B CA 1
ATOM 8821 C C . THR B 1 303 ? 5.754 19.922 40.312 1 71.81 303 THR B C 1
ATOM 8823 O O . T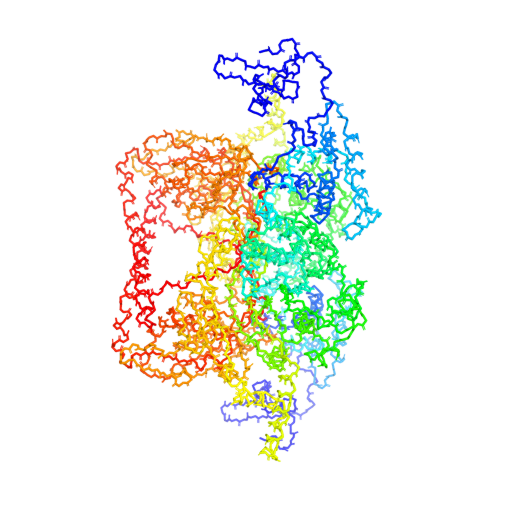HR B 1 303 ? 5.785 21.031 40.844 1 71.81 303 THR B O 1
ATOM 8826 N N . TYR B 1 304 ? 6.832 19.109 40 1 66.94 304 TYR B N 1
ATOM 8827 C CA . TYR B 1 304 ? 8.141 19.562 40.469 1 66.94 304 TYR B CA 1
ATOM 8828 C C . TYR B 1 304 ? 9.055 19.891 39.281 1 66.94 304 TYR B C 1
ATOM 8830 O O . TYR B 1 304 ? 9.008 19.234 38.25 1 66.94 304 TYR B O 1
ATOM 8838 N N . PHE B 1 305 ? 9.688 21.078 39.375 1 65.88 305 PHE B N 1
ATOM 8839 C CA . PHE B 1 305 ? 10.711 21.469 38.406 1 65.88 305 PHE B CA 1
ATOM 8840 C C . PHE B 1 305 ? 12.102 21.219 38.969 1 65.88 305 PHE B C 1
ATOM 8842 O O . PHE B 1 305 ? 12.359 21.453 40.156 1 65.88 305 PHE B O 1
ATOM 8849 N N . THR B 1 306 ? 12.898 20.547 38.312 1 60.47 306 THR B N 1
ATOM 8850 C CA . THR B 1 306 ? 14.258 20.25 38.75 1 60.47 306 THR B CA 1
ATOM 8851 C C . THR B 1 306 ? 15.109 21.516 38.781 1 60.47 306 THR B C 1
ATOM 8853 O O . THR B 1 306 ? 15.938 21.688 39.656 1 60.47 306 THR B O 1
ATOM 8856 N N . LYS B 1 307 ? 14.922 22.312 37.781 1 60.03 307 LYS B N 1
ATOM 8857 C CA . LYS B 1 307 ? 15.742 23.516 37.75 1 60.03 307 LYS B CA 1
ATOM 8858 C C . LYS B 1 307 ? 15.055 24.656 38.5 1 60.03 307 LYS B C 1
ATOM 8860 O O . LYS B 1 307 ? 13.891 24.953 38.281 1 60.03 307 LYS B O 1
ATOM 8865 N N . PRO B 1 308 ? 15.742 25.125 39.656 1 50.59 308 PRO B N 1
ATOM 8866 C CA . PRO B 1 308 ? 15.195 26.156 40.531 1 50.59 308 PRO B CA 1
ATOM 8867 C C . PRO B 1 308 ? 14.625 27.344 39.75 1 50.59 308 PRO B C 1
ATOM 8869 O O . PRO B 1 308 ? 13.656 27.969 40.188 1 50.59 308 PRO B O 1
ATOM 8872 N N . ARG B 1 309 ? 15.234 27.609 38.656 1 54.81 309 ARG B N 1
ATOM 8873 C CA . ARG B 1 309 ? 14.789 28.828 38 1 54.81 309 ARG B CA 1
ATOM 8874 C C . ARG B 1 309 ? 13.375 28.672 37.469 1 54.81 309 ARG B C 1
ATOM 8876 O O . ARG B 1 309 ? 12.641 29.656 37.344 1 54.81 309 ARG B O 1
ATOM 8883 N N . LEU B 1 310 ? 12.922 27.406 37.219 1 54.94 310 LEU B N 1
ATOM 8884 C CA . LEU B 1 310 ? 11.57 27.172 36.719 1 54.94 310 LEU B CA 1
ATOM 8885 C C . LEU B 1 310 ? 10.594 26.984 37.875 1 54.94 310 LEU B C 1
ATOM 8887 O O . LEU B 1 310 ? 9.375 27.016 37.656 1 54.94 310 LEU B O 1
ATOM 8891 N N . ARG B 1 311 ? 11.062 26.547 39.125 1 50.59 311 ARG B N 1
ATOM 8892 C CA . ARG B 1 311 ? 10.219 26.234 40.281 1 50.59 311 ARG B CA 1
ATOM 8893 C C . ARG B 1 311 ? 9.172 27.328 40.5 1 50.59 311 ARG B C 1
ATOM 8895 O O . ARG B 1 311 ? 8.055 27.031 40.938 1 50.59 311 ARG B O 1
ATOM 8902 N N . LEU B 1 312 ? 9.68 28.625 40.312 1 50.34 312 LEU B N 1
ATOM 8903 C CA . LEU B 1 312 ? 8.797 29.75 40.594 1 50.34 312 LEU B CA 1
ATOM 8904 C C . LEU B 1 312 ? 8.016 30.141 39.344 1 50.34 312 LEU B C 1
ATOM 8906 O O . LEU B 1 312 ? 7.391 31.203 39.281 1 50.34 312 LEU B O 1
ATOM 8910 N N . CYS B 1 313 ? 7.855 29.156 38.406 1 58.09 313 CYS B N 1
ATOM 8911 C CA . CYS B 1 313 ? 7.66 29.719 37.094 1 58.09 313 CYS B CA 1
ATOM 8912 C C . CYS B 1 313 ? 6.203 29.609 36.656 1 58.09 313 CYS B C 1
ATOM 8914 O O . CYS B 1 313 ? 5.859 29.969 35.531 1 58.09 313 CYS B O 1
ATOM 8916 N N . PHE B 1 314 ? 5.324 29.125 37.562 1 69.44 314 PHE B N 1
ATOM 8917 C CA . PHE B 1 314 ? 3.938 29.281 37.125 1 69.44 314 PHE B CA 1
ATOM 8918 C C . PHE B 1 314 ? 3.566 30.766 37.062 1 69.44 314 PHE B C 1
ATOM 8920 O O . PHE B 1 314 ? 3.977 31.562 37.906 1 69.44 314 PHE B O 1
ATOM 8927 N N . GLU B 1 315 ? 2.99 31.109 36.031 1 76.94 315 GLU B N 1
ATOM 8928 C CA . GLU B 1 315 ? 2.449 32.438 35.75 1 76.94 315 GLU B CA 1
ATOM 8929 C C . GLU B 1 315 ? 3.566 33.469 35.594 1 76.94 315 GLU B C 1
ATOM 8931 O O . GLU B 1 315 ? 3.443 34.594 36.094 1 76.94 315 GLU B O 1
ATOM 8936 N N . GLN B 1 316 ? 4.668 32.969 34.969 1 84.81 316 GLN B N 1
ATOM 8937 C CA . GLN B 1 316 ? 5.793 33.906 34.875 1 84.81 316 GLN B CA 1
ATOM 8938 C C . GLN B 1 316 ? 6.133 34.219 33.438 1 84.81 316 GLN B C 1
ATOM 8940 O O . GLN B 1 316 ? 6.816 35.188 33.156 1 84.81 316 GLN B O 1
ATOM 8945 N N . PHE B 1 317 ? 5.605 33.438 32.625 1 93.25 317 PHE B N 1
ATOM 8946 C CA . PHE B 1 317 ? 6.035 33.594 31.25 1 93.25 317 PHE B CA 1
ATOM 8947 C C . PHE B 1 317 ? 5.062 34.469 30.469 1 93.25 317 PHE B C 1
ATOM 8949 O O . PHE B 1 317 ? 3.844 34.312 30.594 1 93.25 317 PHE B O 1
ATOM 8956 N N . SER B 1 318 ? 5.605 35.406 29.719 1 96.38 318 SER B N 1
ATOM 8957 C CA . SER B 1 318 ? 4.758 36.25 28.906 1 96.38 318 SER B CA 1
ATOM 8958 C C . SER B 1 318 ? 4.387 35.594 27.594 1 96.38 318 SER B C 1
ATOM 8960 O O . SER B 1 318 ? 3.352 35.906 27 1 96.38 318 SER B O 1
ATOM 8962 N N . LYS B 1 319 ? 5.301 34.719 27.125 1 97.69 319 LYS B N 1
ATOM 8963 C CA . LYS B 1 319 ? 5.066 34.031 25.859 1 97.69 319 LYS B CA 1
ATOM 8964 C C . LYS B 1 319 ? 5.363 32.531 25.984 1 97.69 319 LYS B C 1
ATOM 8966 O O . LYS B 1 319 ? 6.379 32.125 26.562 1 97.69 319 LYS B O 1
ATOM 8971 N N . VAL B 1 320 ? 4.484 31.656 25.484 1 97.19 320 VAL B N 1
ATOM 8972 C CA . VAL B 1 320 ? 4.699 30.219 25.391 1 97.19 320 VAL B CA 1
ATOM 8973 C C . VAL B 1 320 ? 4.535 29.766 23.938 1 97.19 320 VAL B C 1
ATOM 8975 O O . VAL B 1 320 ? 3.572 30.141 23.266 1 97.19 320 VAL B O 1
ATOM 8978 N N . VAL B 1 321 ? 5.5 29.031 23.391 1 97.38 321 VAL B N 1
ATOM 8979 C CA . VAL B 1 321 ? 5.48 28.562 22.016 1 97.38 321 VAL B CA 1
ATOM 8980 C C . VAL B 1 321 ? 5.773 27.062 21.969 1 97.38 321 VAL B C 1
ATOM 8982 O O . VAL B 1 321 ? 6.281 26.484 22.938 1 97.38 321 VAL B O 1
ATOM 8985 N N . GLY B 1 322 ? 5.305 26.422 20.844 1 95.31 322 GLY B N 1
ATOM 8986 C CA . GLY B 1 322 ? 5.75 25.047 20.719 1 95.31 322 GLY B CA 1
ATOM 8987 C C . GLY B 1 322 ? 4.812 24.188 19.891 1 95.31 322 GLY B C 1
ATOM 8988 O O . GLY B 1 322 ? 3.812 24.672 19.359 1 95.31 322 GLY B O 1
ATOM 8989 N N . ASN B 1 323 ? 5.18 22.953 19.688 1 92.38 323 ASN B N 1
ATOM 8990 C CA . ASN B 1 323 ? 4.445 21.875 19.031 1 92.38 323 ASN B CA 1
ATOM 8991 C C . ASN B 1 323 ? 4.406 20.625 19.891 1 92.38 323 ASN B C 1
ATOM 8993 O O . ASN B 1 323 ? 5.184 19.688 19.672 1 92.38 323 ASN B O 1
ATOM 8997 N N . PRO B 1 324 ? 3.457 20.594 20.797 1 92.12 324 PRO B N 1
ATOM 8998 C CA . PRO B 1 324 ? 3.367 19.422 21.656 1 92.12 324 PRO B CA 1
ATOM 8999 C C . PRO B 1 324 ? 3.07 18.125 20.891 1 92.12 324 PRO B C 1
ATOM 9001 O O . PRO B 1 324 ? 2.473 18.188 19.812 1 92.12 324 PRO B O 1
ATOM 9004 N N . PRO B 1 325 ? 3.533 17.016 21.438 1 86.06 325 PRO B N 1
ATOM 9005 C CA . PRO B 1 325 ? 3.203 15.742 20.781 1 86.06 325 PRO B CA 1
ATOM 9006 C C . PRO B 1 325 ? 1.704 15.453 20.781 1 86.06 325 PRO B C 1
ATOM 9008 O O . PRO B 1 325 ? 1.007 15.773 21.75 1 86.06 325 PRO B O 1
ATOM 9011 N N . PHE B 1 326 ? 1.222 14.82 19.688 1 82.31 326 PHE B N 1
ATOM 9012 C CA . PHE B 1 326 ? -0.193 14.484 19.594 1 82.31 326 PHE B CA 1
ATOM 9013 C C . PHE B 1 326 ? -0.376 12.992 19.328 1 82.31 326 PHE B C 1
ATOM 9015 O O . PHE B 1 326 ? 0.504 12.344 18.766 1 82.31 326 PHE B O 1
ATOM 9022 N N . GLY B 1 327 ? -1.534 12.492 19.672 1 74.81 327 GLY B N 1
ATOM 9023 C CA . GLY B 1 327 ? -1.918 11.125 19.359 1 74.81 327 GLY B CA 1
ATOM 9024 C C . GLY B 1 327 ? -1.725 10.172 20.516 1 74.81 327 GLY B C 1
ATOM 9025 O O . GLY B 1 327 ? -2.355 9.109 20.562 1 74.81 327 GLY B O 1
ATOM 9026 N N . ASP B 1 328 ? -0.796 10.57 21.5 1 78.12 328 ASP B N 1
ATOM 9027 C CA . ASP B 1 328 ? -0.607 9.727 22.672 1 78.12 328 ASP B CA 1
ATOM 9028 C C . ASP B 1 328 ? -1.578 10.117 23.797 1 78.12 328 ASP B C 1
ATOM 9030 O O . ASP B 1 328 ? -2.104 11.227 23.812 1 78.12 328 ASP B O 1
ATOM 9034 N N . GLU B 1 329 ? -1.85 9.164 24.672 1 87.81 329 GLU B N 1
ATOM 9035 C CA . GLU B 1 329 ? -2.736 9.414 25.797 1 87.81 329 GLU B CA 1
ATOM 9036 C C . GLU B 1 329 ? -1.976 9.336 27.125 1 87.81 329 GLU B C 1
ATOM 9038 O O . GLU B 1 329 ? -0.989 8.609 27.234 1 87.81 329 GLU B O 1
ATOM 9043 N N . VAL B 1 330 ? -2.379 10.203 27.984 1 89.56 330 VAL B N 1
ATOM 9044 C CA . VAL B 1 330 ? -1.871 10.18 29.359 1 89.56 330 VAL B CA 1
ATOM 9045 C C . VAL B 1 330 ? -2.863 9.453 30.266 1 89.56 330 VAL B C 1
ATOM 9047 O O . VAL B 1 330 ? -4.043 9.805 30.312 1 89.56 330 VAL B O 1
ATOM 9050 N N . GLU B 1 331 ? -2.402 8.484 30.938 1 89.5 331 GLU B N 1
ATOM 9051 C CA . GLU B 1 331 ? -3.25 7.73 31.844 1 89.5 331 GLU B CA 1
ATOM 9052 C C . GLU B 1 331 ? -3.025 8.164 33.281 1 89.5 331 GLU B C 1
ATOM 9054 O O . GLU B 1 331 ? -1.922 8.578 33.656 1 89.5 331 GLU B O 1
ATOM 9059 N N . GLU B 1 332 ? -4.09 8.055 34 1 89.75 332 GLU B N 1
ATOM 9060 C CA . GLU B 1 332 ? -3.936 8.32 35.406 1 89.75 332 GLU B CA 1
ATOM 9061 C C . GLU B 1 332 ? -2.898 7.391 36.031 1 89.75 332 GLU B C 1
ATOM 9063 O O . GLU B 1 332 ? -2.896 6.188 35.781 1 89.75 332 GLU B O 1
ATOM 9068 N N . GLY B 1 333 ? -1.991 7.934 36.781 1 83.38 333 GLY B N 1
ATOM 9069 C CA . GLY B 1 333 ? -0.958 7.148 37.438 1 83.38 333 GLY B CA 1
ATOM 9070 C C . GLY B 1 333 ? 0.281 6.957 36.562 1 83.38 333 GLY B C 1
ATOM 9071 O O . GLY B 1 333 ? 1.227 6.281 37 1 83.38 333 GLY B O 1
ATOM 9072 N N . ASP B 1 334 ? 0.224 7.457 35.375 1 85.69 334 ASP B N 1
ATOM 9073 C CA . ASP B 1 334 ? 1.397 7.367 34.531 1 85.69 334 ASP B CA 1
ATOM 9074 C C . ASP B 1 334 ? 2.586 8.109 35.125 1 85.69 334 ASP B C 1
ATOM 9076 O O . ASP B 1 334 ? 2.77 9.305 34.875 1 85.69 334 ASP B O 1
ATOM 9080 N N . GLU B 1 335 ? 3.514 7.457 35.75 1 79.88 335 GLU B N 1
ATOM 9081 C CA . GLU B 1 335 ? 4.617 8.078 36.469 1 79.88 335 GLU B CA 1
ATOM 9082 C C . GLU B 1 335 ? 5.645 8.68 35.5 1 79.88 335 GLU B C 1
ATOM 9084 O O . GLU B 1 335 ? 6.324 9.648 35.844 1 79.88 335 GLU B O 1
ATOM 9089 N N . ASP B 1 336 ? 5.691 8.109 34.375 1 78.88 336 ASP B N 1
ATOM 9090 C CA . ASP B 1 336 ? 6.68 8.578 33.406 1 78.88 336 ASP B CA 1
ATOM 9091 C C . ASP B 1 336 ? 6.312 9.961 32.875 1 78.88 336 ASP B C 1
ATOM 9093 O O . ASP B 1 336 ? 7.191 10.766 32.562 1 78.88 336 ASP B O 1
ATOM 9097 N N . LEU B 1 337 ? 5.027 10.242 32.812 1 84.12 337 LEU B N 1
ATOM 9098 C CA . LEU B 1 337 ? 4.586 11.516 32.25 1 84.12 337 LEU B CA 1
ATOM 9099 C C . LEU B 1 337 ? 4.125 12.469 33.344 1 84.12 337 LEU B C 1
ATOM 9101 O O . LEU B 1 337 ? 4.438 13.656 33.312 1 84.12 337 LEU B O 1
ATOM 9105 N N . LEU B 1 338 ? 3.473 11.961 34.344 1 87.19 338 LEU B N 1
ATOM 9106 C CA . LEU B 1 338 ? 2.848 12.789 35.375 1 87.19 338 LEU B CA 1
ATOM 9107 C C . LEU B 1 338 ? 3.742 12.898 36.594 1 87.19 338 LEU B C 1
ATOM 9109 O O . LEU B 1 338 ? 3.576 13.812 37.406 1 87.19 338 LEU B O 1
ATOM 9113 N N . GLY B 1 339 ? 4.668 12 36.781 1 81.5 339 GLY B N 1
ATOM 9114 C CA . GLY B 1 339 ? 5.398 11.961 38.031 1 81.5 339 GLY B CA 1
ATOM 9115 C C . GLY B 1 339 ? 4.5 11.797 39.25 1 81.5 339 GLY B C 1
ATOM 9116 O O . GLY B 1 339 ? 3.715 10.852 39.312 1 81.5 339 GLY B O 1
ATOM 9117 N N . GLU B 1 340 ? 4.562 12.812 40.125 1 81.44 340 GLU B N 1
ATOM 9118 C CA . GLU B 1 340 ? 3.744 12.758 41.312 1 81.44 340 GLU B CA 1
ATOM 9119 C C . GLU B 1 340 ? 2.414 13.477 41.125 1 81.44 340 GLU B C 1
ATOM 9121 O O . GLU B 1 340 ? 1.573 13.508 42.031 1 81.44 340 GLU B O 1
ATOM 9126 N N . ASN B 1 341 ? 2.248 13.922 39.938 1 88.12 341 ASN B N 1
ATOM 9127 C CA . ASN B 1 341 ? 1.022 14.656 39.625 1 88.12 341 ASN B CA 1
ATOM 9128 C C . ASN B 1 341 ? -0.124 13.703 39.281 1 88.12 341 ASN B C 1
ATOM 9130 O O . ASN B 1 341 ? 0.075 12.492 39.188 1 88.12 341 ASN B O 1
ATOM 9134 N N . SER B 1 342 ? -1.368 14.289 39.25 1 91.19 342 SER B N 1
ATOM 9135 C CA . SER B 1 342 ? -2.576 13.531 38.938 1 91.19 342 SER B CA 1
ATOM 9136 C C . SER B 1 342 ? -3.42 14.242 37.875 1 91.19 342 SER B C 1
ATOM 9138 O O . SER B 1 342 ? -3.426 15.477 37.812 1 91.19 342 SER B O 1
ATOM 9140 N N . LEU B 1 343 ? -4.125 13.461 37.094 1 92.44 343 LEU B N 1
ATOM 9141 C CA . LEU B 1 343 ? -5.027 14.039 36.125 1 92.44 343 LEU B CA 1
ATOM 9142 C C . LEU B 1 343 ? -6.117 14.867 36.781 1 92.44 343 LEU B C 1
ATOM 9144 O O . LEU B 1 343 ? -6.637 15.812 36.188 1 92.44 343 LEU B O 1
ATOM 9148 N N . GLU B 1 344 ? -6.363 14.602 38.062 1 92.5 344 GLU B N 1
ATOM 9149 C CA . GLU B 1 344 ? -7.383 15.312 38.812 1 92.5 344 GLU B CA 1
ATOM 9150 C C . GLU B 1 344 ? -6.992 16.766 39.031 1 92.5 344 GLU B C 1
ATOM 9152 O O . GLU B 1 344 ? -7.848 17.609 39.312 1 92.5 344 GLU B O 1
ATOM 9157 N N . ASN B 1 345 ? -5.707 17.016 38.906 1 92.44 345 ASN B N 1
ATOM 9158 C CA . ASN B 1 345 ? -5.223 18.375 39.125 1 92.44 345 ASN B CA 1
ATOM 9159 C C . ASN B 1 345 ? -5.383 19.234 37.875 1 92.44 345 ASN B C 1
ATOM 9161 O O . ASN B 1 345 ? -5.121 20.438 37.906 1 92.44 345 ASN B O 1
ATOM 9165 N N . PHE B 1 346 ? -5.844 18.656 36.844 1 94.12 346 PHE B N 1
ATOM 9166 C CA . PHE B 1 346 ? -6.141 19.375 35.594 1 94.12 346 PHE B CA 1
ATOM 9167 C C . PHE B 1 346 ? -7.645 19.562 35.438 1 94.12 346 PHE B C 1
ATOM 9169 O O . PHE B 1 346 ? -8.414 18.609 35.562 1 94.12 346 PHE B O 1
ATOM 9176 N N . GLU B 1 347 ? -7.992 20.75 35.094 1 94.25 347 GLU B N 1
ATOM 9177 C CA . GLU B 1 347 ? -9.414 21.031 34.906 1 94.25 347 GLU B CA 1
ATOM 9178 C C . GLU B 1 347 ? -9.992 20.234 33.75 1 94.25 347 GLU B C 1
ATOM 9180 O O . GLU B 1 347 ? -11.086 19.672 33.844 1 94.25 347 GLU B O 1
ATOM 9185 N N . ILE B 1 348 ? -9.344 20.109 32.656 1 94.81 348 ILE B N 1
ATOM 9186 C CA . ILE B 1 348 ? -9.82 19.5 31.406 1 94.81 348 ILE B CA 1
ATOM 9187 C C . ILE B 1 348 ? -9.883 17.984 31.594 1 94.81 348 ILE B C 1
ATOM 9189 O O . ILE B 1 348 ? -10.602 17.297 30.859 1 94.81 348 ILE B O 1
ATOM 9193 N N . ALA B 1 349 ? -9.094 17.422 32.562 1 94.19 349 ALA B N 1
ATOM 9194 C CA . ALA B 1 349 ? -8.984 15.977 32.719 1 94.19 349 ALA B CA 1
ATOM 9195 C C . ALA B 1 349 ? -9.688 15.492 33.969 1 94.19 349 ALA B C 1
ATOM 9197 O O . ALA B 1 349 ? -9.602 14.312 34.312 1 94.19 349 ALA B O 1
ATOM 9198 N N . LYS B 1 350 ? -10.359 16.359 34.625 1 92.88 350 LYS B N 1
ATOM 9199 C CA . LYS B 1 350 ? -11.023 16 35.875 1 92.88 350 LYS B CA 1
ATOM 9200 C C . LYS B 1 350 ? -12 14.844 35.688 1 92.88 350 LYS B C 1
ATOM 9202 O O . LYS B 1 350 ? -12.836 14.891 34.781 1 92.88 350 LYS B O 1
ATOM 9207 N N . GLY B 1 351 ? -11.844 13.789 36.406 1 90.81 351 GLY B N 1
ATOM 9208 C CA . GLY B 1 351 ? -12.766 12.664 36.375 1 90.81 351 GLY B CA 1
ATOM 9209 C C . GLY B 1 351 ? -12.453 11.664 35.281 1 90.81 351 GLY B C 1
ATOM 9210 O O . GLY B 1 351 ? -13.188 10.695 35.094 1 90.81 351 GLY B O 1
ATOM 9211 N N . ARG B 1 352 ? -11.391 11.922 34.594 1 92.56 352 ARG B N 1
ATOM 9212 C CA . ARG B 1 352 ? -11.062 11.031 33.469 1 92.56 352 ARG B CA 1
ATOM 9213 C C . ARG B 1 352 ? -9.898 10.117 33.844 1 92.56 352 ARG B C 1
ATOM 9215 O O . ARG B 1 352 ? -9.016 10.492 34.625 1 92.56 352 ARG B O 1
ATOM 9222 N N . GLN B 1 353 ? -9.898 8.945 33.312 1 91.44 353 GLN B N 1
ATOM 9223 C CA . GLN B 1 353 ? -8.828 7.98 33.531 1 91.44 353 GLN B CA 1
ATOM 9224 C C . GLN B 1 353 ? -7.719 8.125 32.5 1 91.44 353 GLN B C 1
ATOM 9226 O O . GLN B 1 353 ? -6.57 7.758 32.75 1 91.44 353 GLN B O 1
ATOM 9231 N N . LYS B 1 354 ? -8.078 8.586 31.422 1 93.12 354 LYS B N 1
ATOM 9232 C CA . LYS B 1 354 ? -7.133 8.82 30.328 1 93.12 354 LYS B CA 1
ATOM 9233 C C . LYS B 1 354 ? -7.531 10.039 29.516 1 93.12 354 LYS B C 1
ATOM 9235 O O . LYS B 1 354 ? -8.719 10.352 29.391 1 93.12 354 LYS B O 1
ATOM 9240 N N . VAL B 1 355 ? -6.605 10.758 28.984 1 93.06 355 VAL B N 1
ATOM 9241 C CA . VAL B 1 355 ? -6.844 11.953 28.188 1 93.06 355 VAL B CA 1
ATOM 9242 C C . VAL B 1 355 ? -5.734 12.109 27.141 1 93.06 355 VAL B C 1
ATOM 9244 O O . VAL B 1 355 ? -4.594 11.711 27.391 1 93.06 355 VAL B O 1
ATOM 9247 N N . PRO B 1 356 ? -6.066 12.594 26 1 92.19 356 PRO B N 1
ATOM 9248 C CA . PRO B 1 356 ? -4.984 12.898 25.047 1 92.19 356 PRO B CA 1
ATOM 9249 C C . PRO B 1 356 ? -3.928 13.82 25.656 1 92.19 356 PRO B C 1
ATOM 9251 O O . PRO B 1 356 ? -4.266 14.773 26.359 1 92.19 356 PRO B O 1
ATOM 9254 N N . SER B 1 357 ? -2.662 13.578 25.422 1 91.75 357 SER B N 1
ATOM 9255 C CA . SER B 1 357 ? -1.56 14.305 26.031 1 91.75 357 SER B CA 1
ATOM 9256 C C . SER B 1 357 ? -1.615 15.789 25.688 1 91.75 357 SER B C 1
ATOM 9258 O O . SER B 1 357 ? -1.335 16.641 26.531 1 91.75 357 SER B O 1
ATOM 9260 N N . GLU B 1 358 ? -2.006 16.125 24.406 1 93.38 358 GLU B N 1
ATOM 9261 C CA . GLU B 1 358 ? -2.008 17.516 23.969 1 93.38 358 GLU B CA 1
ATOM 9262 C C . GLU B 1 358 ? -3.027 18.344 24.75 1 93.38 358 GLU B C 1
ATOM 9264 O O . GLU B 1 358 ? -2.891 19.562 24.859 1 93.38 358 GLU B O 1
ATOM 9269 N N . HIS B 1 359 ? -4.02 17.703 25.328 1 96.25 359 HIS B N 1
ATOM 9270 C CA . HIS B 1 359 ? -5.016 18.438 26.109 1 96.25 359 HIS B CA 1
ATOM 9271 C C . HIS B 1 359 ? -4.418 18.938 27.422 1 96.25 359 HIS B C 1
ATOM 9273 O O . HIS B 1 359 ? -4.531 20.125 27.734 1 96.25 359 HIS B O 1
ATOM 9279 N N . VAL B 1 360 ? -3.732 18.078 28.109 1 95 360 VAL B N 1
ATOM 9280 C CA . VAL B 1 360 ? -3.195 18.453 29.406 1 95 360 VAL B CA 1
ATOM 9281 C C . VAL B 1 360 ? -1.971 19.344 29.234 1 95 360 VAL B C 1
ATOM 9283 O O . VAL B 1 360 ? -1.699 20.219 30.062 1 95 360 VAL B O 1
ATOM 9286 N N . ILE B 1 361 ? -1.246 19.156 28.219 1 95.06 361 ILE B N 1
ATOM 9287 C CA . ILE B 1 361 ? -0.088 20 27.953 1 95.06 361 ILE B CA 1
ATOM 9288 C C . ILE B 1 361 ? -0.548 21.406 27.609 1 95.06 361 ILE B C 1
ATOM 9290 O O . ILE B 1 361 ? 0.092 22.391 28.016 1 95.06 361 ILE B O 1
ATOM 9294 N N . LEU B 1 362 ? -1.632 21.5 26.859 1 96.94 362 LEU B N 1
ATOM 9295 C CA . LEU B 1 362 ? -2.199 22.812 26.578 1 96.94 362 LEU B CA 1
ATOM 9296 C C . LEU B 1 362 ? -2.594 23.516 27.859 1 96.94 362 LEU B C 1
ATOM 9298 O O . LEU B 1 362 ? -2.293 24.703 28.031 1 96.94 362 LEU B O 1
ATOM 9302 N N . GLU B 1 363 ? -3.268 22.859 28.719 1 96.56 363 GLU B N 1
ATOM 9303 C CA . GLU B 1 363 ? -3.629 23.469 30 1 96.56 363 GLU B CA 1
ATOM 9304 C C . GLU B 1 363 ? -2.389 23.906 30.781 1 96.56 363 GLU B C 1
ATOM 9306 O O . GLU B 1 363 ? -2.354 24.984 31.344 1 96.56 363 GLU B O 1
ATOM 9311 N N . ARG B 1 364 ? -1.396 23.062 30.797 1 93.81 364 ARG B N 1
ATOM 9312 C CA . ARG B 1 364 ? -0.146 23.391 31.469 1 93.81 364 ARG B CA 1
ATOM 9313 C C . ARG B 1 364 ? 0.509 24.625 30.859 1 93.81 364 ARG B C 1
ATOM 9315 O O . ARG B 1 364 ? 1.051 25.469 31.578 1 93.81 364 ARG B O 1
ATOM 9322 N N . ALA B 1 365 ? 0.514 24.656 29.594 1 95.75 365 ALA B N 1
ATOM 9323 C CA . ALA B 1 365 ? 1.074 25.812 28.906 1 95.75 365 ALA B CA 1
ATOM 9324 C C . ALA B 1 365 ? 0.386 27.109 29.344 1 95.75 365 ALA B C 1
ATOM 9326 O O . ALA B 1 365 ? 1.042 28.125 29.547 1 95.75 365 ALA B O 1
ATOM 9327 N N . ILE B 1 366 ? -0.907 27.047 29.484 1 96.38 366 ILE B N 1
ATOM 9328 C CA . ILE B 1 366 ? -1.675 28.203 29.922 1 96.38 366 ILE B CA 1
ATOM 9329 C C . ILE B 1 366 ? -1.349 28.531 31.375 1 96.38 366 ILE B C 1
ATOM 9331 O O . ILE B 1 366 ? -1.239 29.703 31.75 1 96.38 366 ILE B O 1
ATOM 9335 N N . ASP B 1 367 ? -1.076 27.5 32.156 1 93.31 367 ASP B N 1
ATOM 9336 C CA . ASP B 1 367 ? -0.695 27.703 33.562 1 93.31 367 ASP B CA 1
ATOM 9337 C C . ASP B 1 367 ? 0.641 28.438 33.688 1 93.31 367 ASP B C 1
ATOM 9339 O O . ASP B 1 367 ? 0.871 29.172 34.625 1 93.31 367 ASP B O 1
ATOM 9343 N N . PHE B 1 368 ? 1.467 28.172 32.719 1 92.94 368 PHE B N 1
ATOM 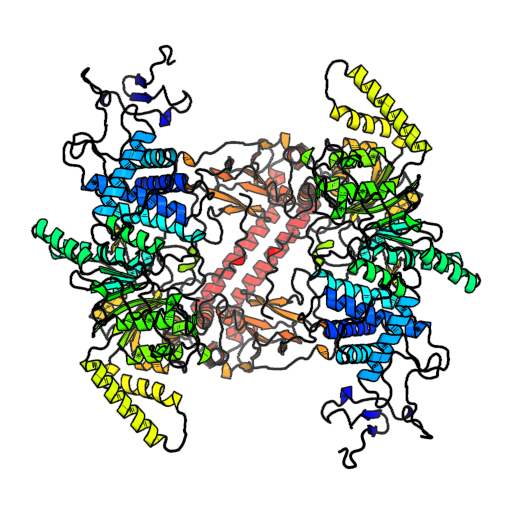9344 C CA . PHE B 1 368 ? 2.793 28.781 32.75 1 92.94 368 PHE B CA 1
ATOM 9345 C C . PHE B 1 368 ? 2.719 30.266 32.375 1 92.94 368 PHE B C 1
ATOM 9347 O O . PHE B 1 368 ? 3.602 31.047 32.75 1 92.94 368 PHE B O 1
ATOM 9354 N N . LEU B 1 369 ? 1.698 30.672 31.75 1 96.06 369 LEU B N 1
ATOM 9355 C CA . LEU B 1 369 ? 1.562 32.062 31.297 1 96.06 369 LEU B CA 1
ATOM 9356 C C . LEU B 1 369 ? 1.261 32.969 32.469 1 96.06 369 LEU B C 1
ATOM 9358 O O . LEU B 1 369 ? 0.491 32.625 33.375 1 96.06 369 LEU B O 1
ATOM 9362 N N . GLU B 1 370 ? 1.843 34.125 32.5 1 95.12 370 GLU B N 1
ATOM 9363 C CA . GLU B 1 370 ? 1.395 35.219 33.375 1 95.12 370 GLU B CA 1
ATOM 9364 C C . GLU B 1 370 ? 0.034 35.75 32.938 1 95.12 370 GLU B C 1
ATOM 9366 O O . GLU B 1 370 ? -0.379 35.562 31.812 1 95.12 370 GLU B O 1
ATOM 9371 N N . PRO B 1 371 ? -0.687 36.406 33.906 1 95.5 371 PRO B N 1
ATOM 9372 C CA . PRO B 1 371 ? -1.919 37.031 33.469 1 95.5 371 PRO B CA 1
ATOM 9373 C C . PRO B 1 371 ? -1.682 38.031 32.312 1 95.5 371 PRO B C 1
ATOM 9375 O O . PRO B 1 371 ? -0.834 38.906 32.438 1 95.5 371 PRO B O 1
ATOM 9378 N N . GLY B 1 372 ? -2.359 37.781 31.25 1 96.12 372 GLY B N 1
ATOM 9379 C CA . GLY B 1 372 ? -2.176 38.625 30.078 1 96.12 372 GLY B CA 1
ATOM 9380 C C . GLY B 1 372 ? -1.167 38.062 29.094 1 96.12 372 GLY B C 1
ATOM 9381 O O . GLY B 1 372 ? -0.992 38.594 28 1 96.12 372 GLY B O 1
ATOM 9382 N N . GLY B 1 373 ? -0.497 36.969 29.5 1 97.5 373 GLY B N 1
ATOM 9383 C CA . GLY B 1 373 ? 0.474 36.312 28.625 1 97.5 373 GLY B CA 1
ATOM 9384 C C . GLY B 1 373 ? -0.157 35.656 27.406 1 97.5 373 GLY B C 1
ATOM 9385 O O . GLY B 1 373 ? -1.378 35.5 27.344 1 97.5 373 GLY B O 1
ATOM 9386 N N . GLN B 1 374 ? 0.707 35.312 26.422 1 98.12 374 GLN B N 1
ATOM 9387 C CA . GLN B 1 374 ? 0.201 34.781 25.172 1 98.12 374 GLN B CA 1
ATOM 9388 C C . GLN B 1 374 ? 0.892 33.469 24.812 1 98.12 374 GLN B C 1
ATOM 9390 O O . GLN B 1 374 ? 2.025 33.219 25.234 1 98.12 374 GLN B O 1
ATOM 9395 N N . LEU B 1 375 ? 0.212 32.625 24.094 1 98.12 375 LEU B N 1
ATOM 9396 C CA . LEU B 1 375 ? 0.856 31.406 23.609 1 98.12 375 LEU B CA 1
ATOM 9397 C C . LEU B 1 375 ? 0.561 31.188 22.125 1 98.12 375 LEU B C 1
ATOM 9399 O O . LEU B 1 375 ? -0.41 31.75 21.594 1 98.12 375 LEU B O 1
ATOM 9403 N N . GLY B 1 376 ? 1.415 30.578 21.375 1 98.44 376 GLY B N 1
ATOM 9404 C CA . GLY B 1 376 ? 1.3 30.016 20.031 1 98.44 376 GLY B CA 1
ATOM 9405 C C . GLY B 1 376 ? 1.699 28.547 19.969 1 98.44 376 GLY B C 1
ATOM 9406 O O . GLY B 1 376 ? 2.885 28.219 20.062 1 98.44 376 GLY B O 1
ATOM 9407 N N . LEU B 1 377 ? 0.661 27.656 19.781 1 98.06 377 LEU B N 1
ATOM 9408 C CA . LEU B 1 377 ? 0.917 26.219 19.797 1 98.06 377 LEU B CA 1
ATOM 9409 C C . LEU B 1 377 ? 0.333 25.547 18.562 1 98.06 377 LEU B C 1
ATOM 9411 O O . LEU B 1 377 ? -0.771 25.875 18.125 1 98.06 377 LEU B O 1
ATOM 9415 N N . VAL B 1 378 ? 1.103 24.625 17.953 1 96.12 378 VAL B N 1
ATOM 9416 C CA . VAL B 1 378 ? 0.591 23.75 16.906 1 96.12 378 VAL B CA 1
ATOM 9417 C C . VAL B 1 378 ? -0.224 22.609 17.547 1 96.12 378 VAL B C 1
ATOM 9419 O O . VAL B 1 378 ? 0.251 21.938 18.453 1 96.12 378 VAL B O 1
ATOM 9422 N N . LEU B 1 379 ? -1.427 22.438 17.062 1 96.44 379 LEU B N 1
ATOM 9423 C CA . LEU B 1 379 ? -2.318 21.438 17.625 1 96.44 379 LEU B CA 1
ATOM 9424 C C . LEU B 1 379 ? -3.059 20.688 16.531 1 96.44 379 LEU B C 1
ATOM 9426 O O . LEU B 1 379 ? -3.262 21.219 15.438 1 96.44 379 LEU B O 1
ATOM 9430 N N . PRO B 1 380 ? -3.449 19.438 16.859 1 94 380 PRO B N 1
ATOM 9431 C CA . PRO B 1 380 ? -4.246 18.719 15.867 1 94 380 PRO B CA 1
ATOM 9432 C C . PRO B 1 380 ? -5.637 19.312 15.672 1 94 380 PRO B C 1
ATOM 9434 O O . PRO B 1 380 ? -6.246 19.797 16.625 1 94 380 PRO B O 1
ATOM 9437 N N . ASP B 1 381 ? -6.168 19.156 14.508 1 94.62 381 ASP B N 1
ATOM 9438 C CA . ASP B 1 381 ? -7.449 19.766 14.172 1 94.62 381 ASP B CA 1
ATOM 9439 C C . ASP B 1 381 ? -8.578 19.156 15 1 94.62 381 ASP B C 1
ATOM 9441 O O . ASP B 1 381 ? -9.609 19.812 15.219 1 94.62 381 ASP B O 1
ATOM 9445 N N . GLY B 1 382 ? -8.383 17.969 15.406 1 93.38 382 GLY B N 1
ATOM 9446 C CA . GLY B 1 382 ? -9.414 17.328 16.203 1 93.38 382 GLY B CA 1
ATOM 9447 C C . GLY B 1 382 ? -9.781 18.109 17.453 1 93.38 382 GLY B C 1
ATOM 9448 O O . GLY B 1 382 ? -10.938 18.109 17.875 1 93.38 382 GLY B O 1
ATOM 9449 N N . LEU B 1 383 ? -8.844 18.781 18.016 1 95.5 383 LEU B N 1
ATOM 9450 C CA . LEU B 1 383 ? -9.078 19.578 19.203 1 95.5 383 LEU B CA 1
ATOM 9451 C C . LEU B 1 383 ? -10.102 20.672 18.922 1 95.5 383 LEU B C 1
ATOM 9453 O O . LEU B 1 383 ? -10.898 21.031 19.797 1 95.5 383 LEU B O 1
ATOM 9457 N N . PHE B 1 384 ? -10.133 21.125 17.703 1 96.88 384 PHE B N 1
ATOM 9458 C CA . PHE B 1 384 ? -10.953 22.281 17.344 1 96.88 384 PHE B CA 1
ATOM 9459 C C . PHE B 1 384 ? -12.305 21.828 16.797 1 96.88 384 PHE B C 1
ATOM 9461 O O . PHE B 1 384 ? -13.242 22.625 16.703 1 96.88 384 PHE B O 1
ATOM 9468 N N . ASN B 1 385 ? -12.375 20.516 16.406 1 95.44 385 ASN B N 1
ATOM 9469 C CA . ASN B 1 385 ? -13.594 20.234 15.656 1 95.44 385 ASN B CA 1
ATOM 9470 C C . ASN B 1 385 ? -14.227 18.922 16.078 1 95.44 385 ASN B C 1
ATOM 9472 O O . ASN B 1 385 ? -15.391 18.656 15.758 1 95.44 385 ASN B O 1
ATOM 9476 N N . ASN B 1 386 ? -13.5 18.062 16.797 1 93.19 386 ASN B N 1
ATOM 9477 C CA . ASN B 1 386 ? -14.109 16.797 17.203 1 93.19 386 ASN B CA 1
ATOM 9478 C C . ASN B 1 386 ? -15.289 17.047 18.141 1 93.19 386 ASN B C 1
ATOM 9480 O O . ASN B 1 386 ? -15.266 17.969 18.953 1 93.19 386 ASN B O 1
ATOM 9484 N N . GLN B 1 387 ? -16.234 16.172 18.031 1 89.81 387 GLN B N 1
ATOM 9485 C CA . GLN B 1 387 ? -17.484 16.359 18.781 1 89.81 387 GLN B CA 1
ATOM 9486 C C . GLN B 1 387 ? -17.656 15.258 19.812 1 89.81 387 GLN B C 1
ATOM 9488 O O . GLN B 1 387 ? -16.859 14.328 19.891 1 89.81 387 GLN B O 1
ATOM 9493 N N . GLY B 1 388 ? -18.531 15.453 20.703 1 85.25 388 GLY B N 1
ATOM 9494 C CA . GLY B 1 388 ? -18.906 14.422 21.656 1 85.25 388 GLY B CA 1
ATOM 9495 C C . GLY B 1 388 ? -18.078 14.445 22.938 1 85.25 388 GLY B C 1
ATOM 9496 O O . GLY B 1 388 ? -16.922 14.883 22.922 1 85.25 388 GLY B O 1
ATOM 9497 N N . GLU B 1 389 ? -18.547 13.945 23.922 1 81.81 389 GLU B N 1
ATOM 9498 C CA . GLU B 1 389 ? -17.906 13.938 25.234 1 81.81 389 GLU B CA 1
ATOM 9499 C C . GLU B 1 389 ? -16.719 12.977 25.25 1 81.81 389 GLU B C 1
ATOM 9501 O O . GLU B 1 389 ? -15.727 13.227 25.953 1 81.81 389 GLU B O 1
ATOM 9506 N N . LEU B 1 390 ? -16.844 12 24.516 1 82.69 390 LEU B N 1
ATOM 9507 C CA . LEU B 1 390 ? -15.805 10.969 24.516 1 82.69 390 LEU B CA 1
ATOM 9508 C C . LEU B 1 390 ? -14.484 11.523 24 1 82.69 390 LEU B C 1
ATOM 9510 O O . LEU B 1 390 ? -13.414 11.133 24.469 1 82.69 390 LEU B O 1
ATOM 9514 N N . SER B 1 391 ? -14.57 12.445 23.094 1 87.12 391 SER B N 1
ATOM 9515 C CA . SER B 1 391 ? -13.359 13.023 22.531 1 87.12 391 SER B CA 1
ATOM 9516 C C . SER B 1 391 ? -12.688 13.969 23.531 1 87.12 391 SER B C 1
ATOM 9518 O O . SER B 1 391 ? -11.5 14.273 23.391 1 87.12 391 SER B O 1
ATOM 9520 N N . ASN B 1 392 ? -13.406 14.555 24.5 1 92.06 392 ASN B N 1
ATOM 9521 C CA . ASN B 1 392 ? -12.953 15.516 25.5 1 92.06 392 ASN B CA 1
ATOM 9522 C C . ASN B 1 392 ? -12.68 16.891 24.875 1 92.06 392 ASN B C 1
ATOM 9524 O O . ASN B 1 392 ? -12.297 17.828 25.562 1 92.06 392 ASN B O 1
ATOM 9528 N N . CYS B 1 393 ? -12.859 17.047 23.531 1 94.5 393 CYS B N 1
ATOM 9529 C CA . CYS B 1 393 ? -12.469 18.25 22.812 1 94.5 393 CYS B CA 1
ATOM 9530 C C . CYS B 1 393 ? -13.398 19.422 23.156 1 94.5 393 CYS B C 1
ATOM 9532 O O . CYS B 1 393 ? -12.945 20.547 23.359 1 94.5 393 CYS B O 1
ATOM 9534 N N . PRO B 1 394 ? -14.742 19.172 23.25 1 93.56 394 PRO B N 1
ATOM 9535 C CA . PRO B 1 394 ? -15.609 20.281 23.656 1 93.56 394 PRO B CA 1
ATOM 9536 C C . PRO B 1 394 ? -15.258 20.828 25.031 1 93.56 394 PRO B C 1
ATOM 9538 O O . PRO B 1 394 ? -15.344 22.047 25.266 1 93.56 394 PRO B O 1
ATOM 9541 N N . ARG B 1 395 ? -14.797 19.984 25.875 1 94.06 395 ARG B N 1
ATOM 9542 C CA . ARG B 1 395 ? -14.359 20.422 27.203 1 94.06 395 ARG B CA 1
ATOM 9543 C C . ARG B 1 395 ? -13.133 21.312 27.109 1 94.06 395 ARG B C 1
ATOM 9545 O O . ARG B 1 395 ? -13.031 22.312 27.828 1 94.06 395 ARG B O 1
ATOM 9552 N N . VAL B 1 396 ? -12.258 20.953 26.328 1 96.69 396 VAL B N 1
ATOM 9553 C CA . VAL B 1 396 ? -11.055 21.75 26.109 1 96.69 396 VAL B CA 1
ATOM 9554 C C . VAL B 1 396 ? -11.438 23.125 25.562 1 96.69 396 VAL B C 1
ATOM 9556 O O . VAL B 1 396 ? -10.898 24.141 26 1 96.69 396 VAL B O 1
ATOM 9559 N N . ARG B 1 397 ? -12.359 23.188 24.656 1 97.62 397 ARG B N 1
ATOM 9560 C CA . ARG B 1 397 ? -12.789 24.453 24.062 1 97.62 397 ARG B CA 1
ATOM 9561 C C . ARG B 1 397 ? -13.492 25.328 25.094 1 97.62 397 ARG B C 1
ATOM 9563 O O . ARG B 1 397 ? -13.289 26.547 25.125 1 97.62 397 ARG B O 1
ATOM 9570 N N . SER B 1 398 ? -14.242 24.703 25.984 1 96.06 398 SER B N 1
ATOM 9571 C CA . SER B 1 398 ? -14.859 25.453 27.078 1 96.06 398 SER B CA 1
ATOM 9572 C C . SER B 1 398 ? -13.812 26 28.031 1 96.06 398 SER B C 1
ATOM 9574 O O . SER B 1 398 ? -13.922 27.141 28.484 1 96.06 398 SER B O 1
ATOM 9576 N N . PHE B 1 399 ? -12.836 25.234 28.344 1 96.69 399 PHE B N 1
ATOM 9577 C CA . PHE B 1 399 ? -11.734 25.672 29.203 1 96.69 399 PHE B CA 1
ATOM 9578 C C . PHE B 1 399 ? -11.047 26.891 28.625 1 96.69 399 PHE B C 1
ATOM 9580 O O . PHE B 1 399 ? -10.797 27.875 29.328 1 96.69 399 PHE B O 1
ATOM 9587 N N . LEU B 1 400 ? -10.742 26.812 27.312 1 98.38 400 LEU B N 1
ATOM 9588 C CA . LEU B 1 400 ? -10.086 27.922 26.641 1 98.38 400 LEU B CA 1
ATOM 9589 C C . LEU B 1 400 ? -10.93 29.188 26.734 1 98.38 400 LEU B C 1
ATOM 9591 O O . LEU B 1 400 ? -10.406 30.266 27.062 1 98.38 400 LEU B O 1
ATOM 9595 N N . ALA B 1 401 ? -12.219 29.047 26.484 1 97.81 401 ALA B N 1
ATOM 9596 C CA . ALA B 1 401 ? -13.133 30.188 26.5 1 97.81 401 ALA B CA 1
ATOM 9597 C C . ALA B 1 401 ? -13.18 30.828 27.891 1 97.81 401 ALA B C 1
ATOM 9599 O O . ALA B 1 401 ? -13.391 32.031 28.016 1 97.81 401 ALA B O 1
ATOM 9600 N N . LYS B 1 402 ? -12.898 30.047 28.875 1 97.44 402 LYS B N 1
ATOM 9601 C CA . LYS B 1 402 ? -13.016 30.516 30.25 1 97.44 402 LYS B CA 1
ATOM 9602 C C . LYS B 1 402 ? -11.688 31.078 30.75 1 97.44 402 LYS B C 1
ATOM 9604 O O . LYS B 1 402 ? -11.648 31.781 31.766 1 97.44 402 LYS B O 1
ATOM 9609 N N . GLN B 1 403 ? -10.641 30.781 30.078 1 97.69 403 GLN B N 1
ATOM 9610 C CA . GLN B 1 403 ? -9.328 31.109 30.641 1 97.69 403 GLN B CA 1
ATOM 9611 C C . GLN B 1 403 ? -8.711 32.281 29.906 1 97.69 403 GLN B C 1
ATOM 9613 O O . GLN B 1 403 ? -7.75 32.906 30.391 1 97.69 403 GLN B O 1
ATOM 9618 N N . GLY B 1 404 ? -9.227 32.594 28.766 1 98.06 404 GLY B N 1
ATOM 9619 C CA . GLY B 1 404 ? -8.609 33.688 28.031 1 98.06 404 GLY B CA 1
ATOM 9620 C C . GLY B 1 404 ? -9.273 33.969 26.703 1 98.06 404 GLY B C 1
ATOM 9621 O O . GLY B 1 404 ? -10.422 33.594 26.484 1 98.06 404 GLY B O 1
ATOM 9622 N N . PHE B 1 405 ? -8.602 34.781 25.844 1 98.06 405 PHE B N 1
ATOM 9623 C CA . PHE B 1 405 ? -9.07 35.156 24.516 1 98.06 405 PHE B CA 1
ATOM 9624 C C . PHE B 1 405 ? -8.336 34.344 23.438 1 98.06 405 PHE B C 1
ATOM 9626 O O . PHE B 1 405 ? -7.109 34.375 23.359 1 98.06 405 PHE B O 1
ATOM 9633 N N . ILE B 1 406 ? -9.125 33.594 22.672 1 98.5 406 ILE B N 1
ATOM 9634 C CA . ILE B 1 406 ? -8.57 33.031 21.438 1 98.5 406 ILE B CA 1
ATOM 9635 C C . ILE B 1 406 ? -8.344 34.156 20.422 1 98.5 406 ILE B C 1
ATOM 9637 O O . ILE B 1 406 ? -9.305 34.719 19.875 1 98.5 406 ILE B O 1
ATOM 9641 N N . GLU B 1 407 ? -7.121 34.438 20.141 1 98.12 407 GLU B N 1
ATOM 9642 C CA . GLU B 1 407 ? -6.82 35.562 19.281 1 98.12 407 GLU B CA 1
ATOM 9643 C C . GLU B 1 407 ? -6.82 35.188 17.812 1 98.12 407 GLU B C 1
ATOM 9645 O O . GLU B 1 407 ? -7.27 35.938 16.953 1 98.12 407 GLU B O 1
ATOM 9650 N N . ALA B 1 408 ? -6.312 34.031 17.531 1 98.56 408 ALA B N 1
ATOM 9651 C CA . ALA B 1 408 ? -6.227 33.594 16.141 1 98.56 408 ALA B CA 1
ATOM 9652 C C . ALA B 1 408 ? -6.086 32.062 16.062 1 98.56 408 ALA B C 1
ATOM 9654 O O . ALA B 1 408 ? -5.566 31.438 16.984 1 98.56 408 ALA B O 1
ATOM 9655 N N . ILE B 1 409 ? -6.59 31.453 15.047 1 98.62 409 ILE B N 1
ATOM 9656 C CA . ILE B 1 409 ? -6.336 30.078 14.664 1 98.62 409 ILE B CA 1
ATOM 9657 C C . ILE B 1 409 ? -5.996 30 13.18 1 98.62 409 ILE B C 1
ATOM 9659 O O . ILE B 1 409 ? -6.758 30.484 12.336 1 98.62 409 ILE B O 1
ATOM 9663 N N . VAL B 1 410 ? -4.859 29.453 12.828 1 98.44 410 VAL B N 1
ATOM 9664 C CA . VAL B 1 410 ? -4.395 29.328 11.445 1 98.44 410 VAL B CA 1
ATOM 9665 C C . VAL B 1 410 ? -4.32 27.844 11.062 1 98.44 410 VAL B C 1
ATOM 9667 O O . VAL B 1 410 ? -3.533 27.094 11.633 1 98.44 410 VAL B O 1
ATOM 9670 N N . SER B 1 411 ? -5.121 27.469 10.094 1 96.75 411 SER B N 1
ATOM 9671 C CA . SER B 1 411 ? -5.156 26.078 9.617 1 96.75 411 SER B CA 1
ATOM 9672 C C . SER B 1 411 ? -4 25.797 8.664 1 96.75 411 SER B C 1
ATOM 9674 O O . SER B 1 411 ? -3.777 26.547 7.711 1 96.75 411 SER B O 1
ATOM 9676 N N . LEU B 1 412 ? -3.293 24.719 8.938 1 94.81 412 LEU B N 1
ATOM 9677 C CA . LEU B 1 412 ? -2.203 24.281 8.07 1 94.81 412 LEU B CA 1
ATOM 9678 C C . LEU B 1 412 ? -2.67 23.203 7.105 1 94.81 412 LEU B C 1
ATOM 9680 O O . LEU B 1 412 ? -3.664 22.516 7.367 1 94.81 412 LEU B O 1
ATOM 9684 N N . PRO B 1 413 ? -2.01 23.062 6 1 89.25 413 PRO B N 1
ATOM 9685 C CA . PRO B 1 413 ? -2.398 21.984 5.086 1 89.25 413 PRO B CA 1
ATOM 9686 C C . PRO B 1 413 ? -2.123 20.594 5.664 1 89.25 413 PRO B C 1
ATOM 9688 O O . PRO B 1 413 ? -1.331 20.469 6.598 1 89.25 413 PRO B O 1
ATOM 9691 N N . ASP B 1 414 ? -2.711 19.578 5.047 1 83.06 414 ASP B N 1
ATOM 9692 C CA . ASP B 1 414 ? -2.639 18.203 5.531 1 83.06 414 ASP B CA 1
ATOM 9693 C C . ASP B 1 414 ? -1.208 17.672 5.465 1 83.06 414 ASP B C 1
ATOM 9695 O O . ASP B 1 414 ? -0.828 16.797 6.246 1 83.06 414 ASP B O 1
ATOM 9699 N N . PHE B 1 415 ? -0.419 18.266 4.598 1 78.81 415 PHE B N 1
ATOM 9700 C CA . PHE B 1 415 ? 0.899 17.688 4.363 1 78.81 415 PHE B CA 1
ATOM 9701 C C . PHE B 1 415 ? 1.946 18.359 5.246 1 78.81 415 PHE B C 1
ATOM 9703 O O . PHE B 1 415 ? 3.127 18 5.195 1 78.81 415 PHE B O 1
ATOM 9710 N N . ALA B 1 416 ? 1.546 19.234 6.047 1 86.06 416 ALA B N 1
ATOM 9711 C CA . ALA B 1 416 ? 2.484 20.062 6.797 1 86.06 416 ALA B CA 1
ATOM 9712 C C . ALA B 1 416 ? 3.473 19.203 7.578 1 86.06 416 ALA B C 1
ATOM 9714 O O . ALA B 1 416 ? 4.648 19.562 7.703 1 86.06 416 ALA B O 1
ATOM 9715 N N . PHE B 1 417 ? 3.002 18.078 8.062 1 80.88 417 PHE B N 1
ATOM 9716 C CA . PHE B 1 417 ? 3.881 17.266 8.898 1 80.88 417 PHE B CA 1
ATOM 9717 C C . PHE B 1 417 ? 4.098 15.883 8.281 1 80.88 417 PHE B C 1
ATOM 9719 O O . PHE B 1 417 ? 4.539 14.953 8.961 1 80.88 417 PHE B O 1
ATOM 9726 N N . ARG B 1 418 ? 3.721 15.75 7.027 1 70.62 418 ARG B N 1
ATOM 9727 C CA . ARG B 1 418 ? 3.873 14.477 6.336 1 70.62 418 ARG B CA 1
ATOM 9728 C C . ARG B 1 418 ? 5.34 14.062 6.266 1 70.62 418 ARG B C 1
ATOM 9730 O O . ARG B 1 418 ? 5.664 12.883 6.414 1 70.62 418 ARG B O 1
ATOM 9737 N N . LYS B 1 419 ? 6.133 15.023 6 1 61.84 419 LYS B N 1
ATOM 9738 C CA . LYS B 1 419 ? 7.566 14.758 5.902 1 61.84 419 LYS B CA 1
ATOM 9739 C C . LYS B 1 419 ? 8.109 14.18 7.207 1 61.84 419 LYS B C 1
ATOM 9741 O O . LYS B 1 419 ? 9.039 13.375 7.195 1 61.84 419 LYS B O 1
ATOM 9746 N N . SER B 1 420 ? 7.461 14.625 8.227 1 63.12 420 SER B N 1
ATOM 9747 C CA . SER B 1 420 ? 7.895 14.156 9.539 1 63.12 420 SER B CA 1
ATOM 9748 C C . SER B 1 420 ? 7.266 12.805 9.875 1 63.12 420 SER B C 1
ATOM 9750 O O . SER B 1 420 ? 7.512 12.25 10.945 1 63.12 420 SER B O 1
ATOM 9752 N N . GLY B 1 421 ? 6.453 12.289 8.93 1 61.38 421 GLY B N 1
ATOM 9753 C CA . GLY B 1 421 ? 5.855 10.977 9.109 1 61.38 421 GLY B CA 1
ATOM 9754 C C . GLY B 1 421 ? 4.469 11.031 9.711 1 61.38 421 GLY B C 1
ATOM 9755 O O . GLY B 1 421 ? 3.838 9.992 9.93 1 61.38 421 GLY B O 1
ATOM 9756 N N . ALA B 1 422 ? 4.09 12.25 10 1 66.94 422 ALA B N 1
ATOM 9757 C CA . ALA B 1 422 ? 2.756 12.391 10.586 1 66.94 422 ALA B CA 1
ATOM 9758 C C . ALA B 1 422 ? 1.711 12.664 9.508 1 66.94 422 ALA B C 1
ATOM 9760 O O . ALA B 1 422 ? 1.994 13.344 8.523 1 66.94 422 ALA B O 1
ATOM 9761 N N . GLN B 1 423 ? 0.571 12.125 9.711 1 69.69 423 GLN B N 1
ATOM 9762 C CA . GLN B 1 423 ? -0.498 12.32 8.742 1 69.69 423 GLN B CA 1
ATOM 9763 C C . GLN B 1 423 ? -1.609 13.195 9.312 1 69.69 423 GLN B C 1
ATOM 9765 O O . GLN B 1 423 ? -2.596 13.484 8.633 1 69.69 423 GLN B O 1
ATOM 9770 N N . ASN B 1 424 ? -1.371 13.805 10.398 1 81 424 ASN B N 1
ATOM 9771 C CA . ASN B 1 424 ? -2.43 14.555 11.07 1 81 424 ASN B CA 1
ATOM 9772 C C . ASN B 1 424 ? -2.561 15.961 10.492 1 81 424 ASN B C 1
ATOM 9774 O O . ASN B 1 424 ? -1.556 16.641 10.25 1 81 424 ASN B O 1
ATOM 9778 N N . LYS B 1 425 ? -3.73 16.344 10.281 1 89.06 425 LYS B N 1
ATOM 9779 C CA . LYS B 1 425 ? -4.02 17.734 9.992 1 89.06 425 LYS B CA 1
ATOM 9780 C C . LYS B 1 425 ? -3.898 18.594 11.25 1 89.06 425 LYS B C 1
ATOM 9782 O O . LYS B 1 425 ? -4.387 18.219 12.32 1 89.06 425 LYS B O 1
ATOM 9787 N N . THR B 1 426 ? -3.17 19.766 11.102 1 93.75 426 THR B N 1
ATOM 9788 C CA . THR B 1 426 ? -2.898 20.578 12.281 1 93.75 426 THR B CA 1
ATOM 9789 C C . THR B 1 426 ? -3.232 22.047 12.031 1 93.75 426 THR B C 1
ATOM 9791 O O . THR B 1 426 ? -3.398 22.453 10.875 1 93.75 426 THR B O 1
ATOM 9794 N N . SER B 1 427 ? -3.428 22.766 13.086 1 97.19 427 SER B N 1
ATOM 9795 C CA . SER B 1 427 ? -3.59 24.203 13.109 1 97.19 427 SER B CA 1
ATOM 9796 C C . SER B 1 427 ? -2.77 24.844 14.227 1 97.19 427 SER B C 1
ATOM 9798 O O . SER B 1 427 ? -2.344 24.156 15.156 1 97.19 427 SER B O 1
ATOM 9800 N N . ILE B 1 428 ? -2.504 26.125 14.094 1 98.44 428 ILE B N 1
ATOM 9801 C CA . ILE B 1 428 ? -1.796 26.875 15.133 1 98.44 428 ILE B CA 1
ATOM 9802 C C . ILE B 1 428 ? -2.787 27.719 15.93 1 98.44 428 ILE B C 1
ATOM 9804 O O . ILE B 1 428 ? -3.531 28.516 15.352 1 98.44 428 ILE B O 1
ATOM 9808 N N . LEU B 1 429 ? -2.785 27.531 17.234 1 98.75 429 LEU B N 1
ATOM 9809 C CA . LEU B 1 429 ? -3.627 28.312 18.141 1 98.75 429 LEU B CA 1
ATOM 9810 C C . LEU B 1 429 ? -2.852 29.484 18.734 1 98.75 429 LEU B C 1
ATOM 9812 O O . LEU B 1 429 ? -1.768 29.297 19.281 1 98.75 429 LEU B O 1
ATOM 9816 N N . PHE B 1 430 ? -3.33 30.703 18.609 1 98.81 430 PHE B N 1
ATOM 9817 C CA . PHE B 1 430 ? -2.846 31.875 19.312 1 98.81 430 PHE B CA 1
ATOM 9818 C C . PHE B 1 430 ? -3.842 32.312 20.375 1 98.81 430 PHE B C 1
ATOM 9820 O O . PHE B 1 430 ? -4.992 32.625 20.062 1 98.81 430 PHE B O 1
ATOM 9827 N N . PHE B 1 431 ? -3.418 32.312 21.594 1 98.69 431 PHE B N 1
ATOM 9828 C CA . PHE B 1 431 ? -4.266 32.5 22.766 1 98.69 431 PHE B CA 1
ATOM 9829 C C . PHE B 1 431 ? -3.643 33.469 23.75 1 98.69 431 PHE B C 1
ATOM 9831 O O . PHE B 1 431 ? -2.426 33.469 23.938 1 98.69 431 PHE B O 1
ATOM 9838 N N . ARG B 1 432 ? -4.484 34.312 24.391 1 98.38 432 ARG B N 1
ATOM 9839 C CA . ARG B 1 432 ? -4.051 35.25 25.453 1 98.38 432 ARG B CA 1
ATOM 9840 C C . ARG B 1 432 ? -4.805 34.969 26.75 1 98.38 432 ARG B C 1
ATOM 9842 O O . ARG B 1 432 ? -6.031 35.094 26.781 1 98.38 432 ARG B O 1
ATOM 9849 N N . ARG B 1 433 ? -4.059 34.688 27.719 1 98.19 433 ARG B N 1
ATOM 9850 C CA . ARG B 1 433 ? -4.664 34.469 29.031 1 98.19 433 ARG B CA 1
ATOM 9851 C C . ARG B 1 433 ? -5.301 35.75 29.547 1 98.19 433 ARG B C 1
ATOM 9853 O O . ARG B 1 433 ? -4.766 36.844 29.344 1 98.19 433 ARG B O 1
ATOM 9860 N N . PHE B 1 434 ? -6.418 35.656 30.297 1 97.94 434 PHE B N 1
ATOM 9861 C CA . PHE B 1 434 ? -7.047 36.812 30.922 1 97.94 434 PHE B CA 1
ATOM 9862 C C . PHE B 1 434 ? -6.105 37.469 31.922 1 97.94 434 PHE B C 1
ATOM 9864 O O . PHE B 1 434 ? -5.344 36.781 32.594 1 97.94 434 PHE B O 1
ATOM 9871 N N . THR B 1 435 ? -6.238 38.781 32 1 96.69 435 THR B N 1
ATOM 9872 C CA . THR B 1 435 ? -5.672 39.438 33.188 1 96.69 435 THR B CA 1
ATOM 9873 C C . THR B 1 435 ? -6.441 39.062 34.438 1 96.69 435 THR B C 1
ATOM 9875 O O . THR B 1 435 ? -7.523 38.469 34.375 1 96.69 435 THR B O 1
ATOM 9878 N N . LYS B 1 436 ? -5.855 39.406 35.562 1 95.38 436 LYS B N 1
ATOM 9879 C CA . LYS B 1 436 ? -6.531 39.094 36.812 1 95.38 436 LYS B CA 1
ATOM 9880 C C . LYS B 1 436 ? -7.914 39.75 36.875 1 95.38 436 LYS B C 1
ATOM 9882 O O . LYS B 1 436 ? -8.891 39.125 37.281 1 95.38 436 LYS B O 1
ATOM 9887 N N . LEU B 1 437 ? -8.016 40.969 36.438 1 95.81 437 LEU B N 1
ATOM 9888 C CA . LEU B 1 437 ? -9.281 41.688 36.438 1 95.81 437 LEU B CA 1
ATOM 9889 C C . LEU B 1 437 ? -10.266 41.062 35.438 1 95.81 437 LEU B C 1
ATOM 9891 O O . LEU B 1 437 ? -11.445 40.906 35.75 1 95.81 437 LEU B O 1
ATOM 9895 N N . GLN B 1 438 ? -9.82 40.75 34.312 1 96.19 438 GLN B N 1
ATOM 9896 C CA . GLN B 1 438 ? -10.672 40.156 33.312 1 96.19 438 GLN B CA 1
ATOM 9897 C C . GLN B 1 438 ? -11.211 38.812 33.781 1 96.19 438 GLN B C 1
ATOM 9899 O O . GLN B 1 438 ? -12.383 38.469 33.562 1 96.19 438 GLN B O 1
ATOM 9904 N N . LYS B 1 439 ? -10.352 38 34.375 1 97 439 LYS B N 1
ATOM 9905 C CA . LYS B 1 439 ? -10.766 36.688 34.875 1 97 439 LYS B CA 1
ATOM 9906 C C . LYS B 1 439 ? -11.844 36.844 35.969 1 97 439 LYS B C 1
ATOM 9908 O O . LYS B 1 439 ? -12.828 36.094 35.969 1 97 439 LYS B O 1
ATOM 9913 N N . HIS B 1 440 ? -11.641 37.781 36.812 1 96.25 440 HIS B N 1
ATOM 9914 C CA . HIS B 1 440 ? -12.625 38.062 37.875 1 96.25 440 HIS B CA 1
ATOM 9915 C C . HIS B 1 440 ? -13.961 38.469 37.281 1 96.25 440 HIS B C 1
ATOM 9917 O O . HIS B 1 440 ? -15.016 37.969 37.688 1 96.25 440 HIS B O 1
ATOM 9923 N N . THR B 1 441 ? -13.906 39.375 36.375 1 96.44 441 THR B N 1
ATOM 9924 C CA . THR B 1 441 ? -15.125 39.844 35.719 1 96.44 441 THR B CA 1
ATOM 9925 C C . THR B 1 441 ? -15.82 38.719 34.969 1 96.44 441 THR B C 1
ATOM 9927 O O . THR B 1 441 ? -17.047 38.562 35.031 1 96.44 441 THR B O 1
ATOM 9930 N N . PHE B 1 442 ? -15.031 37.938 34.281 1 96.94 442 PHE B N 1
ATOM 9931 C CA . PHE B 1 442 ? -15.586 36.812 33.531 1 96.94 442 PHE B CA 1
ATOM 9932 C C . PHE B 1 442 ? -16.297 35.844 34.469 1 96.94 442 PHE B C 1
ATOM 9934 O O . PHE B 1 442 ? -17.406 35.406 34.188 1 96.94 442 PHE B O 1
ATOM 9941 N N . ASP B 1 443 ? -15.633 35.469 35.531 1 96.38 443 ASP B N 1
ATOM 9942 C CA . ASP B 1 443 ? -16.172 34.5 36.469 1 96.38 443 ASP B CA 1
ATOM 9943 C C . ASP B 1 443 ? -17.484 35 37.094 1 96.38 443 ASP B C 1
ATOM 9945 O O . ASP B 1 443 ? -18.422 34.219 37.281 1 96.38 443 ASP B O 1
ATOM 9949 N N . GLN B 1 444 ? -17.484 36.25 37.375 1 95.62 444 GLN B N 1
ATOM 9950 C CA . GLN B 1 444 ? -18.703 36.844 37.938 1 95.62 444 GLN B CA 1
ATOM 9951 C C . GLN B 1 444 ? -19.844 36.812 36.938 1 95.62 444 GLN B C 1
ATOM 9953 O O . GLN B 1 444 ? -20.969 36.406 37.281 1 95.62 444 GLN B O 1
ATOM 9958 N N . LEU B 1 445 ? -19.547 37.219 35.781 1 95 445 LEU B N 1
ATOM 9959 C CA . LEU B 1 445 ? -20.562 37.219 34.719 1 95 445 LEU B CA 1
ATOM 9960 C C . LEU B 1 445 ? -21.047 35.781 34.469 1 95 445 LEU B C 1
ATOM 9962 O O . LEU B 1 445 ? -22.234 35.562 34.188 1 95 445 LEU B O 1
ATOM 9966 N N . LEU B 1 446 ? -20.125 34.875 34.469 1 95.25 446 LEU B N 1
ATOM 9967 C CA . LEU B 1 446 ? -20.469 33.469 34.219 1 95.25 446 LEU B CA 1
ATOM 9968 C C . LEU B 1 446 ? -21.406 32.938 35.312 1 95.25 446 LEU B C 1
ATOM 9970 O O . LEU B 1 446 ? -22.391 32.25 35 1 95.25 446 LEU B O 1
ATOM 9974 N N . GLU B 1 447 ? -21.078 33.219 36.531 1 93.44 447 GLU B N 1
ATOM 9975 C CA . GLU B 1 447 ? -21.922 32.812 37.625 1 93.44 447 GLU B CA 1
ATOM 9976 C C . GLU B 1 447 ? -23.328 33.438 37.531 1 93.44 447 GLU B C 1
ATOM 9978 O O . GLU B 1 447 ? -24.328 32.75 37.75 1 93.44 447 GLU B O 1
ATOM 9983 N N . ASP B 1 448 ? -23.375 34.656 37.219 1 92.62 448 ASP B N 1
ATOM 9984 C CA . ASP B 1 448 ? -24.656 35.344 37.031 1 92.62 448 ASP B CA 1
ATOM 9985 C C . ASP B 1 448 ? -25.469 34.688 35.906 1 92.62 448 ASP B C 1
ATOM 9987 O O . ASP B 1 448 ? -26.672 34.5 36.062 1 92.62 448 ASP B O 1
ATOM 9991 N N . ALA B 1 449 ? -24.766 34.438 34.812 1 91.81 449 ALA B N 1
ATOM 9992 C CA . ALA B 1 449 ? -25.453 33.844 33.656 1 91.81 449 ALA B CA 1
ATOM 9993 C C . ALA B 1 449 ? -25.984 32.438 34 1 91.81 449 ALA B C 1
ATOM 9995 O O . ALA B 1 449 ? -27.078 32.062 33.594 1 91.81 449 ALA B O 1
ATOM 9996 N N . ILE B 1 450 ? -25.203 31.719 34.719 1 91.19 450 ILE B N 1
ATOM 9997 C CA . ILE B 1 450 ? -25.609 30.375 35.125 1 91.19 450 ILE B CA 1
ATOM 9998 C C . ILE B 1 450 ? -26.844 30.469 36.031 1 91.19 450 ILE B C 1
ATOM 10000 O O . ILE B 1 450 ? -27.781 29.688 35.875 1 91.19 450 ILE B O 1
ATOM 10004 N N . GLU B 1 451 ? -26.859 31.391 36.938 1 87.56 451 GLU B N 1
ATOM 10005 C CA . GLU B 1 451 ? -27.984 31.594 37.844 1 87.56 451 GLU B CA 1
ATOM 10006 C C . GLU B 1 451 ? -29.234 32 37.094 1 87.56 451 GLU B C 1
ATOM 10008 O O . GLU B 1 451 ? -30.328 31.547 37.406 1 87.56 451 GLU B O 1
ATOM 10013 N N . MET B 1 452 ? -29.062 32.812 36.188 1 87.06 452 MET B N 1
ATOM 10014 C CA . MET B 1 452 ? -30.203 33.25 35.375 1 87.06 452 MET B CA 1
ATOM 10015 C C . MET B 1 452 ? -30.797 32.094 34.594 1 87.06 452 MET B C 1
ATOM 10017 O O . MET B 1 452 ? -32.031 32.031 34.438 1 87.06 452 MET B O 1
ATOM 10021 N N . LEU B 1 453 ? -29.953 31.328 34.031 1 83.62 453 LEU B N 1
ATOM 10022 C CA . LEU B 1 453 ? -30.422 30.188 33.25 1 83.62 453 LEU B CA 1
ATOM 10023 C C . LEU B 1 453 ? -31.141 29.172 34.125 1 83.62 453 LEU B C 1
ATOM 10025 O O . LEU B 1 453 ? -32.094 28.531 33.688 1 83.62 453 LEU B O 1
ATOM 10029 N N . LYS B 1 454 ? -30.688 28.938 35.344 1 81.31 454 LYS B N 1
ATOM 10030 C CA . LYS B 1 454 ? -31.359 28.047 36.281 1 81.31 454 LYS B CA 1
ATOM 10031 C C . LYS B 1 454 ? -32.75 28.531 36.625 1 81.31 454 LYS B C 1
ATOM 10033 O O . LYS B 1 454 ? -33.688 27.734 36.75 1 81.31 454 LYS B O 1
ATOM 10038 N N . GLU B 1 455 ? -32.875 29.766 36.844 1 73.12 455 GLU B N 1
ATOM 10039 C CA . GLU B 1 455 ? -34.156 30.359 37.188 1 73.12 455 GLU B CA 1
ATOM 10040 C C . GLU B 1 455 ? -35.156 30.234 36.031 1 73.12 455 GLU B C 1
ATOM 10042 O O . GLU B 1 455 ? -36.344 29.984 36.25 1 73.12 455 GLU B O 1
ATOM 10047 N N . THR B 1 456 ? -34.594 30.484 34.875 1 66.19 456 THR B N 1
ATOM 10048 C CA . THR B 1 456 ? -35.469 30.406 33.719 1 66.19 456 THR B CA 1
ATOM 10049 C C . THR B 1 456 ? -35.844 28.953 33.438 1 66.19 456 THR B C 1
ATOM 10051 O O . THR B 1 456 ? -36.938 28.688 32.969 1 66.19 456 THR B O 1
ATOM 10054 N N . MET B 1 457 ? -34.844 28.125 33.719 1 60.09 457 MET B N 1
ATOM 10055 C CA . MET B 1 457 ? -35.125 26.719 33.406 1 60.09 457 MET B CA 1
ATOM 10056 C C . MET B 1 457 ? -35.719 26.016 34.594 1 60.09 457 MET B C 1
ATOM 10058 O O . MET B 1 457 ? -35.844 24.781 34.625 1 60.09 457 MET B O 1
ATOM 10062 N N . GLU B 1 458 ? -35.969 26.484 35.844 1 49.72 458 GLU B N 1
ATOM 10063 C CA . GLU B 1 458 ? -36.531 25.938 37.062 1 49.72 458 GLU B CA 1
ATOM 10064 C C . GLU B 1 458 ? -37.594 24.875 36.781 1 49.72 458 GLU B C 1
ATOM 10066 O O . GLU B 1 458 ? -38 24.125 37.656 1 49.72 458 GLU B O 1
ATOM 10071 N N . GLY B 1 459 ? -37.625 24.266 35.594 1 46.5 459 GLY B N 1
ATOM 10072 C CA . GLY B 1 459 ? -38.344 23 35.375 1 46.5 459 GLY B CA 1
ATOM 10073 C C . GLY B 1 459 ? -37.469 21.953 34.688 1 46.5 459 GLY B C 1
ATOM 10074 O O . GLY B 1 459 ? -37.844 20.781 34.594 1 46.5 459 GLY B O 1
ATOM 10075 N N . VAL B 1 460 ? -36.625 22.172 33.562 1 41.78 460 VAL B N 1
ATOM 10076 C CA . VAL B 1 460 ? -35.938 21.125 32.812 1 41.78 460 VAL B CA 1
ATOM 10077 C C . VAL B 1 460 ? -34.469 21.031 33.281 1 41.78 460 VAL B C 1
ATOM 10079 O O . VAL B 1 460 ? -33.781 22.047 33.344 1 41.78 460 VAL B O 1
ATOM 10082 N N . SER B 1 461 ? -34.031 20.047 34.031 1 42.47 461 SER B N 1
ATOM 10083 C CA . SER B 1 461 ? -32.719 19.641 34.531 1 42.47 461 SER B CA 1
ATOM 10084 C C . SER B 1 461 ? -31.656 19.641 33.438 1 42.47 461 SER B C 1
ATOM 10086 O O . SER B 1 461 ? -31.484 18.656 32.719 1 42.47 461 SER B O 1
ATOM 10088 N N . ILE B 1 462 ? -31.344 20.375 32.406 1 46.28 462 ILE B N 1
ATOM 10089 C CA . ILE B 1 462 ? -30.297 20 31.469 1 46.28 462 ILE B CA 1
ATOM 10090 C C . ILE B 1 462 ? -28.938 20.422 32 1 46.28 462 ILE B C 1
ATOM 10092 O O . ILE B 1 462 ? -28.625 21.625 32.031 1 46.28 462 ILE B O 1
ATOM 10096 N N . PRO B 1 463 ? -28.297 19.781 32.906 1 45.66 463 PRO B N 1
ATOM 10097 C CA . PRO B 1 463 ? -27.062 20.172 33.594 1 45.66 463 PRO B CA 1
ATOM 10098 C C . PRO B 1 463 ? -26.031 20.812 32.656 1 45.66 463 PRO B C 1
ATOM 10100 O O . PRO B 1 463 ? -25.578 21.922 32.906 1 45.66 463 PRO B O 1
ATOM 10103 N N . ASP B 1 464 ? -25.156 19.938 31.906 1 51.75 464 ASP B N 1
ATOM 10104 C CA . ASP B 1 464 ? -23.938 20.234 31.172 1 51.75 464 ASP B CA 1
ATOM 10105 C C . ASP B 1 464 ? -24.188 21.266 30.078 1 51.75 464 ASP B C 1
ATOM 10107 O O . ASP B 1 464 ? -23.328 22.109 29.797 1 51.75 464 ASP B O 1
ATOM 10111 N N . GLN B 1 465 ? -25.375 21.469 29.609 1 60.12 465 GLN B N 1
ATOM 10112 C CA . GLN B 1 465 ? -25.797 22.359 28.531 1 60.12 465 GLN B CA 1
ATOM 10113 C C . GLN B 1 465 ? -25.938 23.797 29.047 1 60.12 465 GLN B C 1
ATOM 10115 O O . GLN B 1 465 ? -25.734 24.75 28.281 1 60.12 465 GLN B O 1
ATOM 10120 N N . ASN B 1 466 ? -25.688 23.906 30.406 1 72.69 466 ASN B N 1
ATOM 10121 C CA . ASN B 1 466 ? -25.891 25.219 31 1 72.69 466 ASN B CA 1
ATOM 10122 C C . ASN B 1 466 ? -24.625 26.062 30.969 1 72.69 466 ASN B C 1
ATOM 10124 O O . ASN B 1 466 ? -24.656 27.25 30.641 1 72.69 466 ASN B O 1
ATOM 10128 N N . GLU B 1 467 ? -23.484 25.344 31.156 1 87.12 467 GLU B N 1
ATOM 10129 C CA . GLU B 1 467 ? -22.25 26.125 31.203 1 87.12 467 GLU B CA 1
ATOM 10130 C C . GLU B 1 467 ? -21.875 26.656 29.812 1 87.12 467 GLU B C 1
ATOM 10132 O O . GLU B 1 467 ? -21.469 27.812 29.688 1 87.12 467 GLU B O 1
ATOM 10137 N N . GLU B 1 468 ? -22.094 25.875 28.828 1 90.62 468 GLU B N 1
ATOM 10138 C CA . GLU B 1 468 ? -21.766 26.281 27.469 1 90.62 468 GLU B CA 1
ATOM 10139 C C . GLU B 1 468 ? -22.625 27.453 27.031 1 90.62 468 GLU B C 1
ATOM 10141 O O . GLU B 1 468 ? -22.141 28.406 26.406 1 90.62 468 GLU B O 1
ATOM 10146 N N . THR B 1 469 ? -23.844 27.312 27.391 1 91.12 469 THR B N 1
ATOM 10147 C CA . THR B 1 469 ? -24.766 28.406 27.062 1 91.12 469 THR B CA 1
ATOM 10148 C C . THR B 1 469 ? -24.391 29.672 27.812 1 91.12 469 THR B C 1
ATOM 10150 O O . THR B 1 469 ? -24.469 30.781 27.266 1 91.12 469 THR B O 1
ATOM 10153 N N . ALA B 1 470 ? -24.016 29.469 29.062 1 93.88 470 ALA B N 1
ATOM 10154 C CA . ALA B 1 470 ? -23.609 30.609 29.875 1 93.88 470 ALA B CA 1
ATOM 10155 C C . ALA B 1 470 ? -22.359 31.281 29.312 1 93.88 470 ALA B C 1
ATOM 10157 O O . ALA B 1 470 ? -22.25 32.5 29.328 1 93.88 470 ALA B O 1
ATOM 10158 N N . ILE B 1 471 ? -21.438 30.516 28.828 1 95.38 471 ILE B N 1
ATOM 10159 C CA . ILE B 1 471 ? -20.234 31.047 28.219 1 95.38 471 ILE B CA 1
ATOM 10160 C C . ILE B 1 471 ? -20.609 31.938 27.031 1 95.38 471 ILE B C 1
ATOM 10162 O O . ILE B 1 471 ? -20.094 33.031 26.875 1 95.38 471 ILE B O 1
ATOM 10166 N N . GLY B 1 472 ? -21.562 31.469 26.266 1 94.81 472 GLY B N 1
ATOM 10167 C CA . GLY B 1 472 ? -22.047 32.25 25.141 1 94.81 472 GLY B CA 1
ATOM 10168 C C . GLY B 1 472 ? -22.641 33.594 25.562 1 94.81 472 GLY B C 1
ATOM 10169 O O . GLY B 1 472 ? -22.406 34.594 24.906 1 94.81 472 GLY B O 1
ATOM 10170 N N . ALA B 1 473 ? -23.312 33.562 26.609 1 93.62 473 ALA B N 1
ATOM 10171 C CA . ALA B 1 473 ? -23.938 34.781 27.125 1 93.62 473 ALA B CA 1
ATOM 10172 C C . ALA B 1 473 ? -22.875 35.812 27.578 1 93.62 473 ALA B C 1
ATOM 10174 O O . ALA B 1 473 ? -23.031 37 27.359 1 93.62 473 ALA B O 1
ATOM 10175 N N . VAL B 1 474 ? -21.875 35.281 28.219 1 96.31 474 VAL B N 1
ATOM 10176 C CA . VAL B 1 474 ? -20.812 36.156 28.688 1 96.31 474 VAL B CA 1
ATOM 10177 C C . VAL B 1 474 ? -20.156 36.844 27.5 1 96.31 474 VAL B C 1
ATOM 10179 O O . VAL B 1 474 ? -19.906 38.062 27.531 1 96.31 474 VAL B O 1
ATOM 10182 N N . TYR B 1 475 ? -19.906 36.156 26.422 1 96.38 475 TYR B N 1
ATOM 10183 C CA . TYR B 1 475 ? -19.219 36.688 25.266 1 96.38 475 TYR B CA 1
ATOM 10184 C C . TYR B 1 475 ? -20.141 37.594 24.453 1 96.38 475 TYR B C 1
ATOM 10186 O O . TYR B 1 475 ? -19.734 38.125 23.406 1 96.38 475 TYR B O 1
ATOM 10194 N N . ARG B 1 476 ? -21.312 37.844 24.906 1 94.25 476 ARG B N 1
ATOM 10195 C CA . ARG B 1 476 ? -22.219 38.812 24.297 1 94.25 476 ARG B CA 1
ATOM 10196 C C . ARG B 1 476 ? -22.359 40.062 25.172 1 94.25 476 ARG B C 1
ATOM 10198 O O . ARG B 1 476 ? -23.078 41 24.828 1 94.25 476 ARG B O 1
ATOM 10205 N N . SER B 1 477 ? -21.531 40 26.188 1 92.19 477 SER B N 1
ATOM 10206 C CA . SER B 1 477 ? -21.703 41.094 27.156 1 92.19 477 SER B CA 1
ATOM 10207 C C . SER B 1 477 ? -20.406 41.875 27.359 1 92.19 477 SER B C 1
ATOM 10209 O O . SER B 1 477 ? -19.328 41.281 27.344 1 92.19 477 SER B O 1
ATOM 10211 N N . GLY B 1 478 ? -20.578 43.156 27.484 1 88.62 478 GLY B N 1
ATOM 10212 C CA . GLY B 1 478 ? -19.484 44.031 27.922 1 88.62 478 GLY B CA 1
ATOM 10213 C C . GLY B 1 478 ? -18.281 43.969 27 1 88.62 478 GLY B C 1
ATOM 10214 O O . GLY B 1 478 ? -18.422 44.031 25.781 1 88.62 478 GLY B O 1
ATOM 10215 N N . GLU B 1 479 ? -17.141 43.875 27.672 1 90.69 479 GLU B N 1
ATOM 10216 C CA . GLU B 1 479 ? -15.875 43.906 26.938 1 90.69 479 GLU B CA 1
ATOM 10217 C C . GLU B 1 479 ? -15.656 42.594 26.172 1 90.69 479 GLU B C 1
ATOM 10219 O O . GLU B 1 479 ? -14.961 42.594 25.141 1 90.69 479 GLU B O 1
ATOM 10224 N N . PHE B 1 480 ? -16.266 41.562 26.609 1 95.56 480 PHE B N 1
ATOM 10225 C CA . PHE B 1 480 ? -16.078 40.281 25.984 1 95.56 480 PHE B CA 1
ATOM 10226 C C . PHE B 1 480 ? -16.797 40.188 24.641 1 95.56 480 PHE B C 1
ATOM 10228 O O . PHE B 1 480 ? -16.406 39.438 23.75 1 95.56 480 PHE B O 1
ATOM 10235 N N . ALA B 1 481 ? -17.828 41.031 24.406 1 93.81 481 ALA B N 1
ATOM 10236 C CA . ALA B 1 481 ? -18.594 41.062 23.172 1 93.81 481 ALA B CA 1
ATOM 10237 C C . ALA B 1 481 ? -17.766 41.625 22.031 1 93.81 481 ALA B C 1
ATOM 10239 O O . ALA B 1 481 ? -18.047 41.375 20.859 1 93.81 481 ALA B O 1
ATOM 10240 N N . GLU B 1 482 ? -16.766 42.312 22.328 1 93.06 482 GLU B N 1
ATOM 10241 C CA . GLU B 1 482 ? -15.938 42.969 21.312 1 93.06 482 GLU B CA 1
ATOM 10242 C C . GLU B 1 482 ? -14.82 42.031 20.844 1 93.06 482 GLU B C 1
ATOM 10244 O O . GLU B 1 482 ? -14.148 42.312 19.844 1 93.06 482 GLU B O 1
ATOM 10249 N N . HIS B 1 483 ? -14.695 40.938 21.547 1 95.44 483 HIS B N 1
ATOM 10250 C CA . HIS B 1 483 ? -13.594 40.031 21.219 1 95.44 483 HIS B CA 1
ATOM 10251 C C . HIS B 1 483 ? -13.82 39.375 19.875 1 95.44 483 HIS B C 1
ATOM 10253 O O . HIS B 1 483 ? -14.883 38.781 19.609 1 95.44 483 HIS B O 1
ATOM 10259 N N . ARG B 1 484 ? -12.805 39.5 18.984 1 96.56 484 ARG B N 1
ATOM 10260 C CA . ARG B 1 484 ? -12.836 38.875 17.656 1 96.56 484 ARG B CA 1
ATOM 10261 C C . ARG B 1 484 ? -11.688 37.906 17.5 1 96.56 484 ARG B C 1
ATOM 10263 O O . ARG B 1 484 ? -10.625 38.062 18.109 1 96.56 484 ARG B O 1
ATOM 10270 N N . VAL B 1 485 ? -11.906 36.875 16.75 1 97.69 485 VAL B N 1
ATOM 10271 C CA . VAL B 1 485 ? -10.898 35.844 16.484 1 97.69 485 VAL B CA 1
ATOM 10272 C C . VAL B 1 485 ? -10.461 35.938 15.023 1 97.69 485 VAL B C 1
ATOM 10274 O O . VAL B 1 485 ? -11.297 35.969 14.117 1 97.69 485 VAL B O 1
ATOM 10277 N N . PHE B 1 486 ? -9.18 36.031 14.789 1 98 486 PHE B N 1
ATOM 10278 C CA . PHE B 1 486 ? -8.594 35.969 13.461 1 98 486 PHE B CA 1
ATOM 10279 C C . PHE B 1 486 ? -8.461 34.531 12.984 1 98 486 PHE B C 1
ATOM 10281 O O . PHE B 1 486 ? -7.859 33.719 13.664 1 98 486 PHE B O 1
ATOM 10288 N N . MET B 1 487 ? -9.031 34.219 11.859 1 97.62 487 MET B N 1
ATOM 10289 C CA . MET B 1 487 ? -8.953 32.844 11.297 1 97.62 487 MET B CA 1
ATOM 10290 C C . MET B 1 487 ? -8.352 32.875 9.898 1 97.62 487 MET B C 1
ATOM 10292 O O . MET B 1 487 ? -8.625 33.812 9.125 1 97.62 487 MET B O 1
ATOM 10296 N N . ALA B 1 488 ? -7.488 31.938 9.625 1 97.5 488 ALA B N 1
ATOM 10297 C CA . ALA B 1 488 ? -6.852 31.859 8.312 1 97.5 488 ALA B CA 1
ATOM 10298 C C . ALA B 1 488 ? -6.57 30.406 7.922 1 97.5 488 ALA B C 1
ATOM 10300 O O . ALA B 1 488 ? -6.496 29.531 8.789 1 97.5 488 ALA B O 1
ATOM 10301 N N . GLU B 1 489 ? -6.508 30.141 6.68 1 93.88 489 GLU B N 1
ATOM 10302 C CA . GLU B 1 489 ? -6.117 28.859 6.113 1 93.88 489 GLU B CA 1
ATOM 10303 C C . GLU B 1 489 ? -4.926 29 5.172 1 93.88 489 GLU B C 1
ATOM 10305 O O . GLU B 1 489 ? -4.977 29.781 4.223 1 93.88 489 GLU B O 1
ATOM 10310 N N . ALA B 1 490 ? -3.881 28.234 5.445 1 94.69 490 ALA B N 1
ATOM 10311 C CA . ALA B 1 490 ? -2.703 28.219 4.582 1 94.69 490 ALA B CA 1
ATOM 10312 C C . ALA B 1 490 ? -2.729 27.031 3.633 1 94.69 490 ALA B C 1
ATOM 10314 O O . ALA B 1 490 ? -2.951 25.891 4.059 1 94.69 490 ALA B O 1
ATOM 10315 N N . ASN B 1 491 ? -2.504 27.328 2.373 1 87.5 491 ASN B N 1
ATOM 10316 C CA . ASN B 1 491 ? -2.387 26.266 1.39 1 87.5 491 ASN B CA 1
ATOM 10317 C C . ASN B 1 491 ? -0.929 25.953 1.06 1 87.5 491 ASN B C 1
ATOM 10319 O O . ASN B 1 491 ? -0.596 24.828 0.672 1 87.5 491 ASN B O 1
ATOM 10323 N N . HIS B 1 492 ? -0.118 27 1.105 1 90.19 492 HIS B N 1
ATOM 10324 C CA . HIS B 1 492 ? 1.318 26.891 0.875 1 90.19 492 HIS B CA 1
ATOM 10325 C C . HIS B 1 492 ? 2.107 27.359 2.094 1 90.19 492 HIS B C 1
ATOM 10327 O O . HIS B 1 492 ? 1.847 28.438 2.631 1 90.19 492 HIS B O 1
ATOM 10333 N N . ILE B 1 493 ? 3.002 26.531 2.475 1 92.75 493 ILE B N 1
ATOM 10334 C CA . ILE B 1 493 ? 3.652 26.844 3.744 1 92.75 493 ILE B CA 1
ATOM 10335 C C . ILE B 1 493 ? 5.164 26.891 3.551 1 92.75 493 ILE B C 1
ATOM 10337 O O . ILE B 1 493 ? 5.926 26.672 4.5 1 92.75 493 ILE B O 1
ATOM 10341 N N . GLY B 1 494 ? 5.566 27.047 2.363 1 86.31 494 GLY B N 1
ATOM 10342 C CA . GLY B 1 494 ? 6.977 27.266 2.076 1 86.31 494 GLY B CA 1
ATOM 10343 C C . GLY B 1 494 ? 7.719 26 1.726 1 86.31 494 GLY B C 1
ATOM 10344 O O . GLY B 1 494 ? 8.938 26.016 1.522 1 86.31 494 GLY B O 1
ATOM 10345 N N . TYR B 1 495 ? 7 24.844 1.798 1 77.69 495 TYR B N 1
ATOM 10346 C CA . TYR B 1 495 ? 7.566 23.578 1.356 1 77.69 495 TYR B CA 1
ATOM 10347 C C . TYR B 1 495 ? 6.488 22.672 0.785 1 77.69 495 TYR B C 1
ATOM 10349 O O . TYR B 1 495 ? 5.297 22.891 1.023 1 77.69 495 TYR B O 1
ATOM 10357 N N . THR B 1 496 ? 6.906 21.766 0.041 1 72.25 496 THR B N 1
ATOM 10358 C CA . THR B 1 496 ? 5.992 20.828 -0.607 1 72.25 496 THR B CA 1
ATOM 10359 C C . THR B 1 496 ? 5.684 19.656 0.312 1 72.25 496 THR B C 1
ATOM 10361 O O . THR B 1 496 ? 6.293 19.516 1.373 1 72.25 496 THR B O 1
ATOM 10364 N N . PRO B 1 497 ? 4.719 18.859 -0.08 1 68.19 497 PRO B N 1
ATOM 10365 C CA . PRO B 1 497 ? 4.398 17.672 0.731 1 68.19 497 PRO B CA 1
ATOM 10366 C C . PRO B 1 497 ? 5.605 16.766 0.947 1 68.19 497 PRO B C 1
ATOM 10368 O O . PRO B 1 497 ? 5.676 16.062 1.958 1 68.19 497 PRO B O 1
ATOM 10371 N N . SER B 1 498 ? 6.512 16.875 0.072 1 57.22 498 SER B N 1
ATOM 10372 C CA . SER B 1 498 ? 7.707 16.047 0.181 1 57.22 498 SER B CA 1
ATOM 10373 C C . SER B 1 498 ? 8.789 16.734 1.01 1 57.22 498 SER B C 1
ATOM 10375 O O . SER B 1 498 ? 9.852 16.172 1.243 1 57.22 498 SER B O 1
ATOM 10377 N N . GLY B 1 499 ? 8.516 17.984 1.43 1 62.22 499 GLY B N 1
ATOM 10378 C CA . GLY B 1 499 ? 9.438 18.703 2.301 1 62.22 499 GLY B CA 1
ATOM 10379 C C . GLY B 1 499 ? 10.414 19.578 1.541 1 62.22 499 GLY B C 1
ATOM 10380 O O . GLY B 1 499 ? 11.297 20.203 2.141 1 62.22 499 GLY B O 1
ATOM 10381 N N . VAL B 1 500 ? 10.227 19.641 0.186 1 58.91 500 VAL B N 1
ATOM 10382 C CA . VAL B 1 500 ? 11.094 20.484 -0.63 1 58.91 500 VAL B CA 1
ATOM 10383 C C . VAL B 1 500 ? 10.695 21.953 -0.462 1 58.91 500 VAL B C 1
ATOM 10385 O O . VAL B 1 500 ? 9.508 22.281 -0.435 1 58.91 500 VAL B O 1
ATOM 10388 N N . VAL B 1 501 ? 11.742 22.797 -0.272 1 69.12 501 VAL B N 1
ATOM 10389 C CA . VAL B 1 501 ? 11.484 24.219 -0.07 1 69.12 501 VAL B CA 1
ATOM 10390 C C . VAL B 1 501 ? 10.773 24.797 -1.295 1 69.12 501 VAL B C 1
ATOM 10392 O O . VAL B 1 501 ? 11.117 24.469 -2.432 1 69.12 501 VAL B O 1
ATOM 10395 N N . SER B 1 502 ? 9.797 25.547 -1.028 1 76.31 502 SER B N 1
ATOM 10396 C CA . SER B 1 502 ? 9 26.172 -2.07 1 76.31 502 SER B CA 1
ATOM 10397 C C . SER B 1 502 ? 8.953 27.688 -1.895 1 76.31 502 SER B C 1
ATOM 10399 O O . SER B 1 502 ? 9.055 28.188 -0.773 1 76.31 502 SER B O 1
ATOM 10401 N N . LYS B 1 503 ? 8.898 28.328 -3.002 1 79.19 503 LYS B N 1
ATOM 10402 C CA . LYS B 1 503 ? 8.758 29.781 -2.953 1 79.19 503 LYS B CA 1
ATOM 10403 C C . LYS B 1 503 ? 7.336 30.188 -2.566 1 79.19 503 LYS B C 1
ATOM 10405 O O . LYS B 1 503 ? 7.105 31.297 -2.1 1 79.19 503 LYS B O 1
ATOM 10410 N N . LYS B 1 504 ? 6.449 29.297 -2.783 1 87.25 504 LYS B N 1
ATOM 10411 C CA . LYS B 1 504 ? 5.066 29.594 -2.414 1 87.25 504 LYS B CA 1
ATOM 10412 C C . LYS B 1 504 ? 4.855 29.438 -0.909 1 87.25 504 LYS B C 1
ATOM 10414 O O . LYS B 1 504 ? 5.004 28.344 -0.359 1 87.25 504 LYS B O 1
ATOM 10419 N N . ASN B 1 505 ? 4.559 30.547 -0.23 1 92.94 505 ASN B N 1
ATOM 10420 C CA . ASN B 1 505 ? 4.375 30.578 1.217 1 92.94 505 ASN B CA 1
ATOM 10421 C C . ASN B 1 505 ? 3.301 31.578 1.624 1 92.94 505 ASN B C 1
ATOM 10423 O O . ASN B 1 505 ? 3.523 32.781 1.571 1 92.94 505 ASN B O 1
ATOM 10427 N N . ASP B 1 506 ? 2.162 31.078 2.045 1 95.31 506 ASP B N 1
ATOM 10428 C CA . ASP B 1 506 ? 1.051 31.922 2.463 1 95.31 506 ASP B CA 1
ATOM 10429 C C . ASP B 1 506 ? 1.291 32.5 3.859 1 95.31 506 ASP B C 1
ATOM 10431 O O . ASP B 1 506 ? 0.651 33.469 4.258 1 95.31 506 ASP B O 1
ATOM 10435 N N . LEU B 1 507 ? 2.145 31.859 4.613 1 97.19 507 LEU B N 1
ATOM 10436 C CA . LEU B 1 507 ? 2.311 32.188 6.023 1 97.19 507 LEU B CA 1
ATOM 10437 C C . LEU B 1 507 ? 3.01 33.531 6.184 1 97.19 507 LEU B C 1
ATOM 10439 O O . LEU B 1 507 ? 2.547 34.406 6.934 1 97.19 507 LEU B O 1
ATOM 10443 N N . TYR B 1 508 ? 4.152 33.688 5.504 1 96.56 508 TYR B N 1
ATOM 10444 C CA . TYR B 1 508 ? 4.941 34.906 5.605 1 96.56 508 TYR B CA 1
ATOM 10445 C C . TYR B 1 508 ? 5.887 35.031 4.418 1 96.56 508 TYR B C 1
ATOM 10447 O O . TYR B 1 508 ? 6.07 34.094 3.65 1 96.56 508 TYR B O 1
ATOM 10455 N N . LYS B 1 509 ? 6.391 36.25 4.297 1 94.44 509 LYS B N 1
ATOM 10456 C CA . LYS B 1 509 ? 7.453 36.531 3.33 1 94.44 509 LYS B CA 1
ATOM 10457 C C . LYS B 1 509 ? 8.812 36.594 4.016 1 94.44 509 LYS B C 1
ATOM 10459 O O . LYS B 1 509 ? 9.008 37.406 4.941 1 94.44 509 LYS B O 1
ATOM 10464 N N . GLY B 1 510 ? 9.703 35.75 3.596 1 87.88 510 GLY B N 1
ATOM 10465 C CA . GLY B 1 510 ? 11.039 35.719 4.176 1 87.88 510 GLY B CA 1
ATOM 10466 C C . GLY B 1 510 ? 12 36.688 3.514 1 87.88 510 GLY B C 1
ATOM 10467 O O . GLY B 1 510 ? 11.711 37.219 2.436 1 87.88 510 GLY B O 1
ATOM 10468 N N . ALA B 1 511 ? 13.023 37.031 4.23 1 81.69 511 ALA B N 1
ATOM 10469 C CA . ALA B 1 511 ? 14.133 37.844 3.717 1 81.69 511 ALA B CA 1
ATOM 10470 C C . ALA B 1 511 ? 15.453 37.094 3.838 1 81.69 511 ALA B C 1
ATOM 10472 O O . ALA B 1 511 ? 15.484 35.938 4.297 1 81.69 511 ALA B O 1
ATOM 10473 N N . GLU B 1 512 ? 16.469 37.75 3.33 1 70.62 512 GLU B N 1
ATOM 10474 C CA . GLU B 1 512 ? 17.781 37.094 3.348 1 70.62 512 GLU B CA 1
ATOM 10475 C C . GLU B 1 512 ? 18.219 36.781 4.773 1 70.62 512 GLU B C 1
ATOM 10477 O O . GLU B 1 512 ? 17.953 37.562 5.695 1 70.62 512 GLU B O 1
ATOM 10482 N N . GLY B 1 513 ? 18.828 35.688 5.043 1 62.34 513 GLY B N 1
ATOM 10483 C CA . GLY B 1 513 ? 19.391 35.312 6.328 1 62.34 513 GLY B CA 1
ATOM 10484 C C . GLY B 1 513 ? 18.375 34.75 7.301 1 62.34 513 GLY B C 1
ATOM 10485 O O . GLY B 1 513 ? 18.516 34.938 8.516 1 62.34 513 GLY B O 1
ATOM 10486 N N . GLY B 1 514 ? 17.219 34.281 6.77 1 69.75 514 GLY B N 1
ATOM 10487 C CA . GLY B 1 514 ? 16.203 33.719 7.66 1 69.75 514 GLY B CA 1
ATOM 10488 C C . GLY B 1 514 ? 15.367 34.781 8.352 1 69.75 514 GLY B C 1
ATOM 10489 O O . GLY B 1 514 ? 14.648 34.5 9.312 1 69.75 514 GLY B O 1
ATOM 10490 N N . ARG B 1 515 ? 15.492 35.969 7.848 1 79.75 515 ARG B N 1
ATOM 10491 C CA . ARG B 1 515 ? 14.734 37.094 8.406 1 79.75 515 ARG B CA 1
ATOM 10492 C C . ARG B 1 515 ? 13.336 37.188 7.805 1 79.75 515 ARG B C 1
ATOM 10494 O O . ARG B 1 515 ? 13.047 36.5 6.812 1 79.75 515 ARG B O 1
ATOM 10501 N N . ILE B 1 516 ? 12.523 37.875 8.539 1 88.94 516 ILE B N 1
ATOM 10502 C CA . ILE B 1 516 ? 11.172 38.156 8.062 1 88.94 516 ILE B CA 1
ATOM 10503 C C . ILE B 1 516 ? 11.133 39.5 7.352 1 88.94 516 ILE B C 1
ATOM 10505 O O . ILE B 1 516 ? 11.633 40.5 7.879 1 88.94 516 ILE B O 1
ATOM 10509 N N . ASP B 1 517 ? 10.609 39.5 6.152 1 90.75 517 ASP B N 1
ATOM 10510 C CA . ASP B 1 517 ? 10.453 40.75 5.418 1 90.75 517 ASP B CA 1
ATOM 10511 C C . ASP B 1 517 ? 9.531 41.719 6.164 1 90.75 517 ASP B C 1
ATOM 10513 O O . ASP B 1 517 ? 8.469 41.312 6.652 1 90.75 517 ASP B O 1
ATOM 10517 N N . PRO B 1 518 ? 9.953 42.938 6.242 1 87.94 518 PRO B N 1
ATOM 10518 C CA . PRO B 1 518 ? 9.094 43.906 6.934 1 87.94 518 PRO B CA 1
ATOM 10519 C C . PRO B 1 518 ? 7.77 44.125 6.211 1 87.94 518 PRO B C 1
ATOM 10521 O O . PRO B 1 518 ? 6.762 44.438 6.844 1 87.94 518 PRO B O 1
ATOM 10524 N N . ILE B 1 519 ? 7.816 43.969 4.941 1 91.06 519 ILE B N 1
ATOM 10525 C CA . ILE B 1 519 ? 6.602 44.125 4.148 1 91.06 519 ILE B CA 1
ATOM 10526 C C . ILE B 1 519 ? 5.965 42.75 3.918 1 91.06 519 ILE B C 1
ATOM 10528 O O . ILE B 1 519 ? 6.559 41.875 3.271 1 91.06 519 ILE B O 1
ATOM 10532 N N . GLN B 1 520 ? 4.754 42.594 4.504 1 95.19 520 GLN B N 1
ATOM 10533 C CA . GLN B 1 520 ? 4.117 41.281 4.492 1 95.19 520 GLN B CA 1
ATOM 10534 C C . GLN B 1 520 ? 2.805 41.312 3.715 1 95.19 520 GLN B C 1
ATOM 10536 O O . GLN B 1 520 ? 1.805 40.719 4.148 1 95.19 520 GLN B O 1
ATOM 10541 N N . SER B 1 521 ? 2.869 41.906 2.549 1 91.75 521 SER B N 1
ATOM 10542 C CA . SER B 1 521 ? 1.667 41.969 1.724 1 91.75 521 SER B CA 1
ATOM 10543 C C . SER B 1 521 ? 1.343 40.594 1.145 1 91.75 521 SER B C 1
ATOM 10545 O O . SER B 1 521 ? 2.232 39.906 0.651 1 91.75 521 SER B O 1
ATOM 10547 N N . GLY B 1 522 ? 0.071 40.219 1.257 1 92.38 522 GLY B N 1
ATOM 10548 C CA . GLY B 1 522 ? -0.372 39 0.634 1 92.38 522 GLY B CA 1
ATOM 10549 C C . GLY B 1 522 ? -0.081 37.781 1.476 1 92.38 522 GLY B C 1
ATOM 10550 O O . GLY B 1 522 ? -0.072 36.656 0.964 1 92.38 522 GLY B O 1
ATOM 10551 N N . THR B 1 523 ? 0.258 37.938 2.74 1 97.19 523 THR B N 1
ATOM 10552 C CA . THR B 1 523 ? 0.536 36.812 3.637 1 97.19 523 THR B CA 1
ATOM 10553 C C . THR B 1 523 ? -0.407 36.844 4.836 1 97.19 523 THR B C 1
ATOM 10555 O O . THR B 1 523 ? -1.053 37.844 5.105 1 97.19 523 THR B O 1
ATOM 10558 N N . ILE B 1 524 ? -0.524 35.75 5.461 1 98.06 524 ILE B N 1
ATOM 10559 C CA . ILE B 1 524 ? -1.35 35.656 6.66 1 98.06 524 ILE B CA 1
ATOM 10560 C C . ILE B 1 524 ? -0.774 36.562 7.754 1 98.06 524 ILE B C 1
ATOM 10562 O O . ILE B 1 524 ? -1.52 37.219 8.469 1 98.06 524 ILE B O 1
ATOM 10566 N N . LEU B 1 525 ? 0.59 36.594 7.895 1 98.12 525 LEU B N 1
ATOM 10567 C CA . LEU B 1 525 ? 1.225 37.5 8.852 1 98.12 525 LEU B CA 1
ATOM 10568 C C . LEU B 1 525 ? 0.852 38.938 8.57 1 98.12 525 LEU B C 1
ATOM 10570 O O . LEU B 1 525 ? 0.567 39.719 9.492 1 98.12 525 LEU B O 1
ATOM 10574 N N . GLY B 1 526 ? 0.921 39.281 7.316 1 97.31 526 GLY B N 1
ATOM 10575 C CA . GLY B 1 526 ? 0.519 40.625 6.938 1 97.31 526 GLY B CA 1
ATOM 10576 C C . GLY B 1 526 ? -0.924 40.938 7.289 1 97.31 526 GLY B C 1
ATOM 10577 O O . GLY B 1 526 ? -1.228 42.031 7.781 1 97.31 526 GLY B O 1
ATOM 10578 N N . GLU B 1 527 ? -1.832 40.031 7.055 1 97.38 527 GLU B N 1
ATOM 10579 C CA . GLU B 1 527 ? -3.246 40.219 7.363 1 97.38 527 GLU B CA 1
ATOM 10580 C C . GLU B 1 527 ? -3.475 40.312 8.875 1 97.38 527 GLU B C 1
ATOM 10582 O O . GLU B 1 527 ? -4.336 41.062 9.336 1 97.38 527 GLU B O 1
ATOM 10587 N N . TRP B 1 528 ? -2.766 39.5 9.594 1 97.75 528 TRP B N 1
ATOM 10588 C CA . TRP B 1 528 ? -2.828 39.594 11.047 1 97.75 528 TRP B CA 1
ATOM 10589 C C . TRP B 1 528 ? -2.453 41 11.539 1 97.75 528 TRP B C 1
ATOM 10591 O O . TRP B 1 528 ? -3.148 41.562 12.375 1 97.75 528 TRP B O 1
ATOM 10601 N N . ARG B 1 529 ? -1.387 41.594 11.039 1 96.38 529 ARG B N 1
ATOM 10602 C CA . ARG B 1 529 ? -0.939 42.906 11.406 1 96.38 529 ARG B CA 1
ATOM 10603 C C . ARG B 1 529 ? -1.978 43.969 11.031 1 96.38 529 ARG B C 1
ATOM 10605 O O . ARG B 1 529 ? -2.207 44.906 11.773 1 96.38 529 ARG B O 1
ATOM 10612 N N . ARG B 1 530 ? -2.562 43.75 9.898 1 95.81 530 ARG B N 1
ATOM 10613 C CA . ARG B 1 530 ? -3.625 44.656 9.469 1 95.81 530 ARG B CA 1
ATOM 10614 C C . ARG B 1 530 ? -4.812 44.594 10.43 1 95.81 530 ARG B C 1
ATOM 10616 O O . ARG B 1 530 ? -5.379 45.625 10.789 1 95.81 530 ARG B O 1
ATOM 10623 N N . PHE B 1 531 ? -5.195 43.5 10.828 1 96.19 531 PHE B N 1
ATOM 10624 C CA . PHE B 1 531 ? -6.293 43.312 11.773 1 96.19 531 PHE B CA 1
ATOM 10625 C C . PHE B 1 531 ? -5.977 44 13.102 1 96.19 531 PHE B C 1
ATOM 10627 O O . PHE B 1 531 ? -6.84 44.656 13.688 1 96.19 531 PHE B O 1
ATOM 10634 N N . LYS B 1 532 ? -4.75 43.719 13.578 1 95 532 LYS B N 1
ATOM 10635 C CA . LYS B 1 532 ? -4.363 44.312 14.852 1 95 532 LYS B CA 1
ATOM 10636 C C . LYS B 1 532 ? -4.461 45.844 14.781 1 95 532 LYS B C 1
ATOM 10638 O O . LYS B 1 532 ? -4.801 46.5 15.766 1 95 532 LYS B O 1
ATOM 10643 N N . LYS B 1 533 ? -4.234 46.406 13.633 1 94.12 533 LYS B N 1
ATOM 10644 C CA . LYS B 1 533 ? -4.27 47.844 13.438 1 94.12 533 LYS B CA 1
ATOM 10645 C C . LYS B 1 533 ? -5.699 48.344 13.234 1 94.12 533 LYS B C 1
ATOM 10647 O O . LYS B 1 533 ? -6.113 49.344 13.828 1 94.12 533 LYS B O 1
ATOM 10652 N N . GLU B 1 534 ? -6.473 47.531 12.5 1 94.38 534 GLU B N 1
ATOM 10653 C CA . GLU B 1 534 ? -7.789 48 12.07 1 94.38 534 GLU B CA 1
ATOM 10654 C C . GLU B 1 534 ? -8.883 47.531 13.008 1 94.38 534 GLU B C 1
ATOM 10656 O O . GLU B 1 534 ? -9.969 48.094 13.07 1 94.38 534 GLU B O 1
ATOM 10661 N N . GLY B 1 535 ? -8.586 46.469 13.648 1 91 535 GLY B N 1
ATOM 10662 C CA . GLY B 1 535 ? -9.57 45.906 14.57 1 91 535 GLY B CA 1
ATOM 10663 C C . GLY B 1 535 ? -10.828 45.438 13.875 1 91 535 GLY B C 1
ATOM 10664 O O . GLY B 1 535 ? -10.766 44.625 12.93 1 91 535 GLY B O 1
ATOM 10665 N N . ALA B 1 536 ? -11.945 45.938 14.227 1 88.62 536 ALA B N 1
ATOM 10666 C CA . ALA B 1 536 ? -13.25 45.5 13.734 1 88.62 536 ALA B CA 1
ATOM 10667 C C . ALA B 1 536 ? -13.461 45.906 12.281 1 88.62 536 ALA B C 1
ATOM 10669 O O . ALA B 1 536 ? -14.289 45.344 11.578 1 88.62 536 ALA B O 1
ATOM 10670 N N . SER B 1 537 ? -12.672 46.844 11.758 1 91.81 537 SER B N 1
ATOM 10671 C CA . SER B 1 537 ? -12.828 47.344 10.398 1 91.81 537 SER B CA 1
ATOM 10672 C C . SER B 1 537 ? -12.102 46.438 9.398 1 91.81 537 SER B C 1
ATOM 10674 O O . SER B 1 537 ? -12.227 46.625 8.18 1 91.81 537 SER B O 1
ATOM 10676 N N . TYR B 1 538 ? -11.391 45.438 9.93 1 94.94 538 TYR B N 1
ATOM 10677 C CA . TYR B 1 538 ? -10.688 44.531 9.055 1 94.94 538 TYR B CA 1
ATOM 10678 C C . TYR B 1 538 ? -11.664 43.75 8.188 1 94.94 538 TYR B C 1
ATOM 10680 O O . TYR B 1 538 ? -12.609 43.125 8.695 1 94.94 538 TYR B O 1
ATOM 10688 N N . ASP B 1 539 ? -11.492 43.75 6.828 1 88.69 539 ASP B N 1
ATOM 10689 C CA . ASP B 1 539 ? -12.477 43.188 5.898 1 88.69 539 ASP B CA 1
ATOM 10690 C C . ASP B 1 539 ? -12.016 41.844 5.371 1 88.69 539 ASP B C 1
ATOM 10692 O O . ASP B 1 539 ? -12.648 41.281 4.473 1 88.69 539 ASP B O 1
ATOM 10696 N N . GLY B 1 540 ? -10.938 41.344 5.848 1 90.06 540 GLY B N 1
ATOM 10697 C CA . GLY B 1 540 ? -10.492 40 5.465 1 90.06 540 GLY B CA 1
ATOM 10698 C C . GLY B 1 540 ? -9.859 39.938 4.09 1 90.06 540 GLY B C 1
ATOM 10699 O O . GLY B 1 540 ? -9.602 41 3.48 1 90.06 540 GLY B O 1
ATOM 10700 N N . MET B 1 541 ? -9.391 38.75 3.664 1 88.62 541 MET B N 1
ATOM 10701 C CA . MET B 1 541 ? -8.781 38.469 2.365 1 88.62 541 MET B CA 1
ATOM 10702 C C . MET B 1 541 ? -9.195 37.094 1.848 1 88.62 541 MET B C 1
ATOM 10704 O O . MET B 1 541 ? -9.398 36.156 2.633 1 88.62 541 MET B O 1
ATOM 10708 N N . VAL B 1 542 ? -9.273 36.906 0.505 1 80.44 542 VAL B N 1
ATOM 10709 C CA . VAL B 1 542 ? -9.664 35.656 -0.112 1 80.44 542 VAL B CA 1
ATOM 10710 C C . VAL B 1 542 ? -8.43 34.781 -0.35 1 80.44 542 VAL B C 1
ATOM 10712 O O . VAL B 1 542 ? -8.492 33.562 -0.256 1 80.44 542 VAL B O 1
ATOM 10715 N N . THR B 1 543 ? -7.352 35.406 -0.744 1 81.38 543 THR B N 1
ATOM 10716 C CA . THR B 1 543 ? -6.09 34.719 -0.958 1 81.38 543 THR B CA 1
ATOM 10717 C C . THR B 1 543 ? -4.93 35.469 -0.325 1 81.38 543 THR B C 1
ATOM 10719 O O . THR B 1 543 ? -4.496 36.5 -0.855 1 81.38 543 THR B O 1
ATOM 10722 N N . PRO B 1 544 ? -4.453 34.969 0.759 1 89.06 544 PRO B N 1
ATOM 10723 C CA . PRO B 1 544 ? -4.875 33.812 1.554 1 89.06 544 PRO B CA 1
ATOM 10724 C C . PRO B 1 544 ? -6.227 34 2.23 1 89.06 544 PRO B C 1
ATOM 10726 O O . PRO B 1 544 ? -6.648 35.156 2.436 1 89.06 544 PRO B O 1
ATOM 10729 N N . ASP B 1 545 ? -6.863 32.969 2.482 1 88.62 545 ASP B N 1
ATOM 10730 C CA . ASP B 1 545 ? -8.188 33.031 3.092 1 88.62 545 ASP B CA 1
ATOM 10731 C C . ASP B 1 545 ? -8.094 33.469 4.555 1 88.62 545 ASP B C 1
ATOM 10733 O O . ASP B 1 545 ? -7.668 32.688 5.41 1 88.62 545 ASP B O 1
ATOM 10737 N N . CYS B 1 546 ? -8.391 34.688 4.902 1 94.44 546 CYS B N 1
ATOM 10738 C CA . CYS B 1 546 ? -8.336 35.281 6.238 1 94.44 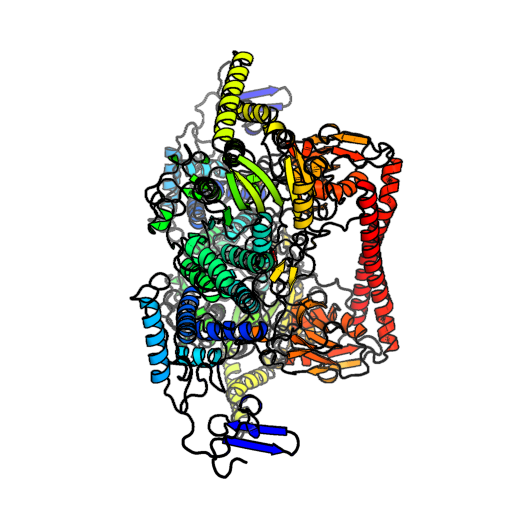546 CYS B CA 1
ATOM 10739 C C . CYS B 1 546 ? -9.625 36.031 6.555 1 94.44 546 CYS B C 1
ATOM 10741 O O . CYS B 1 546 ? -10.211 36.656 5.672 1 94.44 546 CYS B O 1
ATOM 10743 N N . MET B 1 547 ? -10.031 35.906 7.73 1 94.38 547 MET B N 1
ATOM 10744 C CA . MET B 1 547 ? -11.172 36.719 8.195 1 94.38 547 MET B CA 1
ATOM 10745 C C . MET B 1 547 ? -11.117 36.875 9.711 1 94.38 547 MET B C 1
ATOM 10747 O O . MET B 1 547 ? -10.234 36.344 10.375 1 94.38 547 MET B O 1
ATOM 10751 N N . THR B 1 548 ? -11.961 37.719 10.211 1 95.75 548 THR B N 1
ATOM 10752 C CA . THR B 1 548 ? -12.188 37.844 11.641 1 95.75 548 THR B CA 1
ATOM 10753 C C . THR B 1 548 ? -13.672 37.719 11.969 1 95.75 548 THR B C 1
ATOM 10755 O O . THR B 1 548 ? -14.523 38.156 11.195 1 95.75 548 THR B O 1
ATOM 10758 N N . LEU B 1 549 ? -13.945 37.094 13.023 1 95.19 549 LEU B N 1
ATOM 10759 C CA . LEU B 1 549 ? -15.32 36.875 13.484 1 95.19 549 LEU B CA 1
ATOM 10760 C C . LEU B 1 549 ? -15.43 37.156 14.977 1 95.19 549 LEU B C 1
ATOM 10762 O O . LEU B 1 549 ? -14.523 36.844 15.75 1 95.19 549 LEU B O 1
ATOM 10766 N N . PRO B 1 550 ? -16.562 37.75 15.352 1 95.38 550 PRO B N 1
ATOM 10767 C CA . PRO B 1 550 ? -16.781 37.812 16.797 1 95.38 550 PRO B CA 1
ATOM 10768 C C . PRO B 1 550 ? -16.844 36.438 17.438 1 95.38 550 PRO B C 1
ATOM 10770 O O . PRO B 1 550 ? -17.422 35.531 16.875 1 95.38 550 PRO B O 1
ATOM 10773 N N . PHE B 1 551 ? -16.203 36.312 18.531 1 97.38 551 PHE B N 1
ATOM 10774 C CA . PHE B 1 551 ? -16.156 35 19.188 1 97.38 551 PHE B CA 1
ATOM 10775 C C . PHE B 1 551 ? -17.562 34.531 19.531 1 97.38 551 PHE B C 1
ATOM 10777 O O . PHE B 1 551 ? -17.828 33.312 19.484 1 97.38 551 PHE B O 1
ATOM 10784 N N . SER B 1 552 ? -18.484 35.438 19.859 1 95.94 552 SER B N 1
ATOM 10785 C CA . SER B 1 552 ? -19.859 35.062 20.188 1 95.94 552 SER B CA 1
ATOM 10786 C C . SER B 1 552 ? -20.516 34.344 19.016 1 95.94 552 SER B C 1
ATOM 10788 O O . SER B 1 552 ? -21.297 33.406 19.234 1 95.94 552 SER B O 1
ATOM 10790 N N . GLU B 1 553 ? -20.188 34.719 17.828 1 94.69 553 GLU B N 1
ATOM 10791 C CA . GLU B 1 553 ? -20.734 34.062 16.641 1 94.69 553 GLU B CA 1
ATOM 10792 C C . GLU B 1 553 ? -20.078 32.688 16.422 1 94.69 553 GLU B C 1
ATOM 10794 O O . GLU B 1 553 ? -20.766 31.734 16.047 1 94.69 553 GLU B O 1
ATOM 10799 N N . ILE B 1 554 ? -18.812 32.656 16.625 1 96.38 554 ILE B N 1
ATOM 10800 C CA . ILE B 1 554 ? -18.078 31.406 16.469 1 96.38 554 ILE B CA 1
ATOM 10801 C C . ILE B 1 554 ? -18.641 30.359 17.438 1 96.38 554 ILE B C 1
ATOM 10803 O O . ILE B 1 554 ? -18.875 29.203 17.062 1 96.38 554 ILE B O 1
ATOM 10807 N N . TRP B 1 555 ? -18.859 30.766 18.641 1 96.56 555 TRP B N 1
ATOM 10808 C CA . TRP B 1 555 ? -19.234 29.859 19.719 1 96.56 555 TRP B CA 1
ATOM 10809 C C . TRP B 1 555 ? -20.594 29.219 19.438 1 96.56 555 TRP B C 1
ATOM 10811 O O . TRP B 1 555 ? -20.797 28.047 19.781 1 96.56 555 TRP B O 1
ATOM 10821 N N . VAL B 1 556 ? -21.516 29.922 18.75 1 93.75 556 VAL B N 1
ATOM 10822 C CA . VAL B 1 556 ? -22.875 29.422 18.594 1 93.75 556 VAL B CA 1
ATOM 10823 C C . VAL B 1 556 ? -23.047 28.859 17.172 1 93.75 556 VAL B C 1
ATOM 10825 O O . VAL B 1 556 ? -24.109 28.344 16.844 1 93.75 556 VAL B O 1
ATOM 10828 N N . ALA B 1 557 ? -22.062 28.938 16.406 1 92.75 557 ALA B N 1
ATOM 10829 C CA . ALA B 1 557 ? -22.172 28.547 15 1 92.75 557 ALA B CA 1
ATOM 10830 C C . ALA B 1 557 ? -22.438 27.047 14.867 1 92.75 557 ALA B C 1
ATOM 10832 O O . ALA B 1 557 ? -23.047 26.609 13.891 1 92.75 557 ALA B O 1
ATOM 10833 N N . HIS B 1 558 ? -21.984 26.328 15.789 1 92.88 558 HIS B N 1
ATOM 10834 C CA . HIS B 1 558 ? -22.172 24.875 15.812 1 92.88 558 HIS B CA 1
ATOM 10835 C C . HIS B 1 558 ? -22.469 24.391 17.219 1 92.88 558 HIS B C 1
ATOM 10837 O O . HIS B 1 558 ? -21.922 24.906 18.203 1 92.88 558 HIS B O 1
ATOM 10843 N N . SER B 1 559 ? -23.172 23.344 17.344 1 89.69 559 SER B N 1
ATOM 10844 C CA . SER B 1 559 ? -23.609 22.844 18.656 1 89.69 559 SER B CA 1
ATOM 10845 C C . SER B 1 559 ? -22.438 22.344 19.469 1 89.69 559 SER B C 1
ATOM 10847 O O . SER B 1 559 ? -22.469 22.391 20.703 1 89.69 559 SER B O 1
ATOM 10849 N N . SER B 1 560 ? -21.391 21.953 18.812 1 92.06 560 SER B N 1
ATOM 10850 C CA . SER B 1 560 ? -20.234 21.453 19.531 1 92.06 560 SER B CA 1
ATOM 10851 C C . SER B 1 560 ? -19.203 22.547 19.75 1 92.06 560 SER B C 1
ATOM 10853 O O . SER B 1 560 ? -18.078 22.281 20.188 1 92.06 560 SER B O 1
ATOM 10855 N N . HIS B 1 561 ? -19.516 23.828 19.375 1 95.06 561 HIS B N 1
ATOM 10856 C CA . HIS B 1 561 ? -18.656 24.984 19.578 1 95.06 561 HIS B CA 1
ATOM 10857 C C . HIS B 1 561 ? -17.312 24.812 18.875 1 95.06 561 HIS B C 1
ATOM 10859 O O . HIS B 1 561 ? -16.266 25 19.484 1 95.06 561 HIS B O 1
ATOM 10865 N N . ARG B 1 562 ? -17.359 24.422 17.609 1 95.69 562 ARG B N 1
ATOM 10866 C CA . ARG B 1 562 ? -16.172 24.219 16.781 1 95.69 562 ARG B CA 1
ATOM 10867 C C . ARG B 1 562 ? -15.352 25.5 16.688 1 95.69 562 ARG B C 1
ATOM 10869 O O . ARG B 1 562 ? -15.898 26.594 16.656 1 95.69 562 ARG B O 1
ATOM 10876 N N . LEU B 1 563 ? -14.023 25.297 16.594 1 97.56 563 LEU B N 1
ATOM 10877 C CA . LEU B 1 563 ? -13.117 26.422 16.5 1 97.56 563 LEU B CA 1
ATOM 10878 C C . LEU B 1 563 ? -12.242 26.328 15.258 1 97.56 563 LEU B C 1
ATOM 10880 O O . LEU B 1 563 ? -11.391 27.188 15.023 1 97.56 563 LEU B O 1
ATOM 10884 N N . ASP B 1 564 ? -12.383 25.328 14.406 1 96.12 564 ASP B N 1
ATOM 10885 C CA . ASP B 1 564 ? -11.5 25.109 13.266 1 96.12 564 ASP B CA 1
ATOM 10886 C C . ASP B 1 564 ? -11.797 26.109 12.148 1 96.12 564 ASP B C 1
ATOM 10888 O O . ASP B 1 564 ? -12.953 26.312 11.773 1 96.12 564 ASP B O 1
ATOM 10892 N N . PRO B 1 565 ? -10.75 26.734 11.617 1 95.88 565 PRO B N 1
ATOM 10893 C CA . PRO B 1 565 ? -10.906 27.75 10.578 1 95.88 565 PRO B CA 1
ATOM 10894 C C . PRO B 1 565 ? -11.625 27.219 9.336 1 95.88 565 PRO B C 1
ATOM 10896 O O . PRO B 1 565 ? -12.414 27.938 8.719 1 95.88 565 PRO B O 1
ATOM 10899 N N . LYS B 1 566 ? -11.406 26.031 8.969 1 91.81 566 LYS B N 1
ATOM 10900 C CA . LYS B 1 566 ? -12 25.516 7.746 1 91.81 566 LYS B CA 1
ATOM 10901 C C . LYS B 1 566 ? -13.516 25.609 7.785 1 91.81 566 LYS B C 1
ATOM 10903 O O . LYS B 1 566 ? -14.148 26 6.793 1 91.81 566 LYS B O 1
ATOM 10908 N N . TYR B 1 567 ? -14.086 25.266 8.906 1 94.38 567 TYR B N 1
ATOM 10909 C CA . TYR B 1 567 ? -15.531 25.344 9.07 1 94.38 567 TYR B CA 1
ATOM 10910 C C . TYR B 1 567 ? -16.031 26.781 9 1 94.38 567 TYR B C 1
ATOM 10912 O O . TYR B 1 567 ? -16.953 27.094 8.242 1 94.38 567 TYR B O 1
ATOM 10920 N N . HIS B 1 568 ? -15.438 27.641 9.703 1 94.94 568 HIS B N 1
ATOM 10921 C CA . HIS B 1 568 ? -15.938 29 9.844 1 94.94 568 HIS B CA 1
ATOM 10922 C C . HIS B 1 568 ? -15.656 29.828 8.594 1 94.94 568 HIS B C 1
ATOM 10924 O O . HIS B 1 568 ? -16.438 30.703 8.234 1 94.94 568 HIS B O 1
ATOM 10930 N N . LEU B 1 569 ? -14.5 29.578 7.965 1 92.19 569 LEU B N 1
ATOM 10931 C CA . LEU B 1 569 ? -14.211 30.266 6.707 1 92.19 569 LEU B CA 1
ATOM 10932 C C . LEU B 1 569 ? -15.242 29.891 5.641 1 92.19 569 LEU B C 1
ATOM 10934 O O . LEU B 1 569 ? -15.711 30.75 4.895 1 92.19 569 LEU B O 1
ATOM 10938 N N . PHE B 1 570 ? -15.555 28.656 5.629 1 90.94 570 PHE B N 1
ATOM 10939 C CA . PHE B 1 570 ? -16.547 28.219 4.652 1 90.94 570 PHE B CA 1
ATOM 10940 C C . PHE B 1 570 ? -17.922 28.781 4.98 1 90.94 570 PHE B C 1
ATOM 10942 O O . PHE B 1 570 ? -18.609 29.312 4.102 1 90.94 570 PHE B O 1
ATOM 10949 N N . LYS B 1 571 ? -18.312 28.625 6.246 1 88.81 571 LYS B N 1
ATOM 10950 C CA . LYS B 1 571 ? -19.641 29.062 6.656 1 88.81 571 LYS B CA 1
ATOM 10951 C C . LYS B 1 571 ? -19.828 30.562 6.445 1 88.81 571 LYS B C 1
ATOM 10953 O O . LYS B 1 571 ? -20.922 31.016 6.09 1 88.81 571 LYS B O 1
ATOM 10958 N N . HIS B 1 572 ? -18.797 31.219 6.695 1 84.94 572 HIS B N 1
ATOM 10959 C CA . HIS B 1 572 ? -18.859 32.656 6.504 1 84.94 572 HIS B CA 1
ATOM 10960 C C . HIS B 1 572 ? -19.016 33 5.031 1 84.94 572 HIS B C 1
ATOM 10962 O O . HIS B 1 572 ? -19.703 34 4.695 1 84.94 572 HIS B O 1
ATOM 10968 N N . ASN B 1 573 ? -18.406 32.25 4.262 1 79.12 573 ASN B N 1
ATOM 10969 C CA . ASN B 1 573 ? -18.453 32.531 2.83 1 79.12 573 ASN B CA 1
ATOM 10970 C C . ASN B 1 573 ? -19.578 31.781 2.139 1 79.12 573 ASN B C 1
ATOM 10972 O O . ASN B 1 573 ? -19.766 31.906 0.925 1 79.12 573 ASN B O 1
ATOM 10976 N N . GLN B 1 574 ? -20.266 31.156 3.107 1 77.38 574 GLN B N 1
ATOM 10977 C CA . GLN B 1 574 ? -21.359 30.359 2.566 1 77.38 574 GLN B CA 1
ATOM 10978 C C . GLN B 1 574 ? -22.469 31.234 2.01 1 77.38 574 GLN B C 1
ATOM 10980 O O . GLN B 1 574 ? -22.828 32.25 2.623 1 77.38 574 GLN B O 1
ATOM 10985 N N . SER B 1 575 ? -22.844 31.406 0.845 1 70.31 575 SER B N 1
ATOM 10986 C CA . SER B 1 575 ? -24 32.062 0.25 1 70.31 575 SER B CA 1
ATOM 10987 C C . SER B 1 575 ? -23.641 33.438 -0.262 1 70.31 575 SER B C 1
ATOM 10989 O O . SER B 1 575 ? -24.531 34.25 -0.525 1 70.31 575 SER B O 1
ATOM 10991 N N . ILE B 1 576 ? -22.281 33.719 -0.052 1 76.38 576 ILE B N 1
ATOM 10992 C CA . ILE B 1 576 ? -21.875 35.031 -0.545 1 76.38 576 ILE B CA 1
ATOM 10993 C C . ILE B 1 576 ? -22.141 35.125 -2.045 1 76.38 576 ILE B C 1
ATOM 10995 O O . ILE B 1 576 ? -22.547 36.188 -2.539 1 76.38 576 ILE B O 1
ATOM 10999 N N . TYR B 1 577 ? -21.969 34 -2.656 1 85.5 577 TYR B N 1
ATOM 11000 C CA . TYR B 1 577 ? -22.188 33.969 -4.098 1 85.5 577 TYR B CA 1
ATOM 11001 C C . TYR B 1 577 ? -23.219 32.906 -4.465 1 85.5 577 TYR B C 1
ATOM 11003 O O . TYR B 1 577 ? -23.141 31.766 -4.004 1 85.5 577 TYR B O 1
ATOM 11011 N N . THR B 1 578 ? -24.234 33.344 -5.129 1 90.5 578 THR B N 1
ATOM 11012 C CA . THR B 1 578 ? -25.219 32.438 -5.727 1 90.5 578 THR B CA 1
ATOM 11013 C C . THR B 1 578 ? -25.484 32.812 -7.184 1 90.5 578 THR B C 1
ATOM 11015 O O . THR B 1 578 ? -25.859 33.969 -7.48 1 90.5 578 THR B O 1
ATOM 11018 N N . PRO B 1 579 ? -25.25 31.875 -7.988 1 91.75 579 PRO B N 1
ATOM 11019 C CA . PRO B 1 579 ? -25.516 32.188 -9.391 1 91.75 579 PRO B CA 1
ATOM 11020 C C . PRO B 1 579 ? -26.953 32.688 -9.609 1 91.75 579 PRO B C 1
ATOM 11022 O O . PRO B 1 579 ? -27.859 32.281 -8.898 1 91.75 579 PRO B O 1
ATOM 11025 N N . PRO B 1 580 ? -27.109 33.562 -10.648 1 90.56 580 PRO B N 1
ATOM 11026 C CA . PRO B 1 580 ? -28.438 34.125 -10.898 1 90.56 580 PRO B CA 1
ATOM 11027 C C . PRO B 1 580 ? -29.484 33.031 -11.148 1 90.56 580 PRO B C 1
ATOM 11029 O O . PRO B 1 580 ? -29.219 32.062 -11.867 1 90.56 580 PRO B O 1
ATOM 11032 N N . ARG B 1 581 ? -30.719 33.156 -10.555 1 92.38 581 ARG B N 1
ATOM 11033 C CA . ARG B 1 581 ? -31.906 32.312 -10.734 1 92.38 581 ARG B CA 1
ATOM 11034 C C . ARG B 1 581 ? -31.766 30.984 -10 1 92.38 581 ARG B C 1
ATOM 11036 O O . ARG B 1 581 ? -32.688 30.156 -10.023 1 92.38 581 ARG B O 1
ATOM 11043 N N . TRP B 1 582 ? -30.562 30.781 -9.359 1 95.5 582 TRP B N 1
ATOM 11044 C CA . TRP B 1 582 ? -30.391 29.562 -8.594 1 95.5 582 TRP B CA 1
ATOM 11045 C C . TRP B 1 582 ? -31.094 29.672 -7.238 1 95.5 582 TRP B C 1
ATOM 11047 O O . TRP B 1 582 ? -31.297 30.766 -6.719 1 95.5 582 TRP B O 1
ATOM 11057 N N . ILE B 1 583 ? -31.516 28.578 -6.715 1 94.94 583 ILE B N 1
ATOM 11058 C CA . ILE B 1 583 ? -32.125 28.547 -5.383 1 94.94 583 ILE B CA 1
ATOM 11059 C C . ILE B 1 583 ? -31.172 27.828 -4.418 1 94.94 583 ILE B C 1
ATOM 11061 O O . ILE B 1 583 ? -30.359 27 -4.836 1 94.94 583 ILE B O 1
ATOM 11065 N N . ARG B 1 584 ? -31.203 28.172 -3.201 1 93.44 584 ARG B N 1
ATOM 11066 C CA . ARG B 1 584 ? -30.422 27.562 -2.125 1 93.44 584 ARG B CA 1
ATOM 11067 C C . ARG B 1 584 ? -31.344 26.922 -1.084 1 93.44 584 ARG B C 1
ATOM 11069 O O . ARG B 1 584 ? -32.219 27.594 -0.537 1 93.44 584 ARG B O 1
ATOM 11076 N N . VAL B 1 585 ? -31.203 25.688 -0.903 1 94.12 585 VAL B N 1
ATOM 11077 C CA . VAL B 1 585 ? -32 24.953 0.06 1 94.12 585 VAL B CA 1
ATOM 11078 C C . VAL B 1 585 ? -31.125 24 0.864 1 94.12 585 VAL B C 1
ATOM 11080 O O . VAL B 1 585 ? -30.031 23.656 0.433 1 94.12 585 VAL B O 1
ATOM 11083 N N . LEU B 1 586 ? -31.562 23.625 2.025 1 94.81 586 LEU B N 1
ATOM 11084 C CA . LEU B 1 586 ? -30.828 22.656 2.834 1 94.81 586 LEU B CA 1
ATOM 11085 C C . LEU B 1 586 ? -30.922 21.266 2.234 1 94.81 586 LEU B C 1
ATOM 11087 O O . LEU B 1 586 ? -31.953 20.891 1.667 1 94.81 586 LEU B O 1
ATOM 11091 N N . VAL B 1 587 ? -29.859 20.5 2.375 1 95.38 587 VAL B N 1
ATOM 11092 C CA . VAL B 1 587 ? -29.828 19.125 1.866 1 95.38 587 VAL B CA 1
ATOM 11093 C C . VAL B 1 587 ? -31 18.328 2.443 1 95.38 587 VAL B C 1
ATOM 11095 O O . VAL B 1 587 ? -31.656 17.578 1.724 1 95.38 587 VAL B O 1
ATOM 11098 N N . LYS B 1 588 ? -31.344 18.531 3.725 1 95.31 588 LYS B N 1
ATOM 11099 C CA . LYS B 1 588 ? -32.406 17.781 4.402 1 95.31 588 LYS B CA 1
ATOM 11100 C C . LYS B 1 588 ? -33.75 18.047 3.775 1 95.31 588 LYS B C 1
ATOM 11102 O O . LYS B 1 588 ? -34.688 17.297 3.98 1 95.31 588 LYS B O 1
ATOM 11107 N N . ASN B 1 589 ? -33.844 19.172 2.998 1 95.5 589 ASN B N 1
ATOM 11108 C CA . ASN B 1 589 ? -35.094 19.531 2.375 1 95.5 589 ASN B CA 1
ATOM 11109 C C . ASN B 1 589 ? -35.25 18.922 0.984 1 95.5 589 ASN B C 1
ATOM 11111 O O . ASN B 1 589 ? -36.312 18.938 0.398 1 95.5 589 ASN B O 1
ATOM 11115 N N . VAL B 1 590 ? -34.156 18.438 0.452 1 95.5 590 VAL B N 1
ATOM 11116 C CA . VAL B 1 590 ? -34.25 17.938 -0.917 1 95.5 590 VAL B CA 1
ATOM 11117 C C . VAL B 1 590 ? -33.906 16.438 -0.941 1 95.5 590 VAL B C 1
ATOM 11119 O O . VAL B 1 590 ? -34.125 15.766 -1.951 1 95.5 590 VAL B O 1
ATOM 11122 N N . MET B 1 591 ? -33.344 15.945 0.057 1 95.06 591 MET B N 1
ATOM 11123 C CA . MET B 1 591 ? -33 14.523 0.156 1 95.06 591 MET B CA 1
ATOM 11124 C C . MET B 1 591 ? -33.344 13.977 1.535 1 95.06 591 MET B C 1
ATOM 11126 O O . MET B 1 591 ? -33.375 14.719 2.518 1 95.06 591 MET B O 1
ATOM 11130 N N . GLU B 1 592 ? -33.656 12.727 1.575 1 95.5 592 GLU B N 1
ATOM 11131 C CA . GLU B 1 592 ? -34.031 12.062 2.826 1 95.5 592 GLU B CA 1
ATOM 11132 C C . GLU B 1 592 ? -33.188 10.805 3.037 1 95.5 592 GLU B C 1
ATOM 11134 O O . GLU B 1 592 ? -32.906 10.07 2.086 1 95.5 592 GLU B O 1
ATOM 11139 N N . ARG B 1 593 ? -32.844 10.594 4.27 1 95.19 593 ARG B N 1
ATOM 11140 C CA . ARG B 1 593 ? -32.031 9.438 4.617 1 95.19 593 ARG B CA 1
ATOM 11141 C C . ARG B 1 593 ? -32.781 8.141 4.383 1 95.19 593 ARG B C 1
ATOM 11143 O O . ARG B 1 593 ? -33.969 8.023 4.754 1 95.19 593 ARG B O 1
ATOM 11150 N N . ARG B 1 594 ? -32.156 7.277 3.701 1 94.31 594 ARG B N 1
ATOM 11151 C CA . ARG B 1 594 ? -32.656 5.926 3.525 1 94.31 594 ARG B CA 1
ATOM 11152 C C . ARG B 1 594 ? -31.953 4.938 4.434 1 94.31 594 ARG B C 1
ATOM 11154 O O . ARG B 1 594 ? -30.719 4.805 4.367 1 94.31 594 ARG B O 1
ATOM 11161 N N . GLU B 1 595 ? -32.656 4.293 5.273 1 92.25 595 GLU B N 1
ATOM 11162 C CA . GLU B 1 595 ? -32.062 3.297 6.16 1 92.25 595 GLU B CA 1
ATOM 11163 C C . GLU B 1 595 ? -32.781 1.957 6.039 1 92.25 595 GLU B C 1
ATOM 11165 O O . GLU B 1 595 ? -33.344 1.463 7.016 1 92.25 595 GLU B O 1
ATOM 11170 N N . GLU B 1 596 ? -32.781 1.478 4.848 1 93.62 596 GLU B N 1
ATOM 11171 C CA . GLU B 1 596 ? -33.344 0.144 4.637 1 93.62 596 GLU B CA 1
ATOM 11172 C C . GLU B 1 596 ? -32.312 -0.939 4.996 1 93.62 596 GLU B C 1
ATOM 11174 O O . GLU B 1 596 ? -31.406 -1.22 4.223 1 93.62 596 GLU B O 1
ATOM 11179 N N . MET B 1 597 ? -32.594 -1.559 6.098 1 93.12 597 MET B N 1
ATOM 11180 C CA . MET B 1 597 ? -31.688 -2.592 6.582 1 93.12 597 MET B CA 1
ATOM 11181 C C . MET B 1 597 ? -31.844 -3.873 5.766 1 93.12 597 MET B C 1
ATOM 11183 O O . MET B 1 597 ? -32.938 -4.223 5.348 1 93.12 597 MET B O 1
ATOM 11187 N N . ALA B 1 598 ? -30.688 -4.492 5.484 1 91.38 598 ALA B N 1
ATOM 11188 C CA . ALA B 1 598 ? -30.656 -5.785 4.805 1 91.38 598 ALA B CA 1
ATOM 11189 C C . ALA B 1 598 ? -30 -6.848 5.688 1 91.38 598 ALA B C 1
ATOM 11191 O O . ALA B 1 598 ? -29.062 -6.562 6.426 1 91.38 598 ALA B O 1
ATOM 11192 N N . ASN B 1 599 ? -30.594 -8.023 5.691 1 88.94 599 ASN B N 1
ATOM 11193 C CA . ASN B 1 599 ? -30.031 -9.172 6.406 1 88.94 599 ASN B CA 1
ATOM 11194 C C . ASN B 1 599 ? -29.734 -10.328 5.457 1 88.94 599 ASN B C 1
ATOM 11196 O O . ASN B 1 599 ? -30.484 -11.297 5.391 1 88.94 599 ASN B O 1
ATOM 11200 N N . PRO B 1 600 ? -28.562 -10.219 4.867 1 82.62 600 PRO B N 1
ATOM 11201 C CA . PRO B 1 600 ? -28.203 -11.242 3.887 1 82.62 600 PRO B CA 1
ATOM 11202 C C . PRO B 1 600 ? -28.109 -12.641 4.496 1 82.62 600 PRO B C 1
ATOM 11204 O O . PRO B 1 600 ? -28.156 -13.633 3.775 1 82.62 600 PRO B O 1
ATOM 11207 N N . THR B 1 601 ? -28.016 -12.719 5.832 1 75.44 601 THR B N 1
ATOM 11208 C CA . THR B 1 601 ? -27.859 -14.008 6.492 1 75.44 601 THR B CA 1
ATOM 11209 C C . THR B 1 601 ? -29.125 -14.852 6.332 1 75.44 601 THR B C 1
ATOM 11211 O O . THR B 1 601 ? -29.078 -16.078 6.484 1 75.44 601 THR B O 1
ATOM 11214 N N . LEU B 1 602 ? -30.203 -14.195 6.066 1 80.5 602 LEU B N 1
ATOM 11215 C CA . LEU B 1 602 ? -31.469 -14.898 5.875 1 80.5 602 LEU B CA 1
ATOM 11216 C C . LEU B 1 602 ? -31.469 -15.703 4.582 1 80.5 602 LEU B C 1
ATOM 11218 O O . LEU B 1 602 ? -32.25 -16.641 4.418 1 80.5 602 LEU B O 1
ATOM 11222 N N . LYS B 1 603 ? -30.641 -15.266 3.613 1 82.06 603 LYS B N 1
ATOM 11223 C CA . LYS B 1 603 ? -30.453 -15.969 2.346 1 82.06 603 LYS B CA 1
ATOM 11224 C C . LYS B 1 603 ? -28.984 -16.344 2.135 1 82.06 603 LYS B C 1
ATOM 11226 O O . LYS B 1 603 ? -28.328 -15.789 1.262 1 82.06 603 LYS B O 1
ATOM 11231 N N . PRO B 1 604 ? -28.594 -17.172 2.879 1 63.81 604 PRO B N 1
ATOM 11232 C CA . PRO B 1 604 ? -27.156 -17.484 2.93 1 63.81 604 PRO B CA 1
ATOM 11233 C C . PRO B 1 604 ? -26.594 -17.875 1.569 1 63.81 604 PRO B C 1
ATOM 11235 O O . PRO B 1 604 ? -25.391 -17.719 1.325 1 63.81 604 PRO B O 1
ATOM 11238 N N . GLU B 1 605 ? -27.438 -18.406 0.534 1 59.16 605 GLU B N 1
ATOM 11239 C CA . GLU B 1 605 ? -26.938 -18.891 -0.75 1 59.16 605 GLU B CA 1
ATOM 11240 C C . GLU B 1 605 ? -27 -17.812 -1.816 1 59.16 605 GLU B C 1
ATOM 11242 O O . GLU B 1 605 ? -26.453 -17.969 -2.908 1 59.16 605 GLU B O 1
ATOM 11247 N N . ASP B 1 606 ? -27.625 -16.75 -1.463 1 74.44 606 ASP B N 1
ATOM 11248 C CA . ASP B 1 606 ? -27.766 -15.672 -2.438 1 74.44 606 ASP B CA 1
ATOM 11249 C C . ASP B 1 606 ? -26.516 -14.82 -2.504 1 74.44 606 ASP B C 1
ATOM 11251 O O . ASP B 1 606 ? -25.766 -14.727 -1.53 1 74.44 606 ASP B O 1
ATOM 11255 N N . HIS B 1 607 ? -26.234 -14.336 -3.691 1 77 607 HIS B N 1
ATOM 11256 C CA . HIS B 1 607 ? -25.125 -13.398 -3.895 1 77 607 HIS B CA 1
ATOM 11257 C C . HIS B 1 607 ? -25.594 -11.961 -3.711 1 77 607 HIS B C 1
ATOM 11259 O O . HIS B 1 607 ? -26.703 -11.609 -4.113 1 77 607 HIS B O 1
ATOM 11265 N N . PHE B 1 608 ? -24.797 -11.344 -3.066 1 83.56 608 PHE B N 1
ATOM 11266 C CA . PHE B 1 608 ? -25.094 -9.938 -2.836 1 83.56 608 PHE B CA 1
ATOM 11267 C C . PHE B 1 608 ? -23.984 -9.047 -3.381 1 83.56 608 PHE B C 1
ATOM 11269 O O . PHE B 1 608 ? -22.812 -9.43 -3.354 1 83.56 608 PHE B O 1
ATOM 11276 N N . LYS B 1 609 ? -24.359 -7.883 -3.906 1 88.44 609 LYS B N 1
ATOM 11277 C CA . LYS B 1 609 ? -23.406 -6.855 -4.32 1 88.44 609 LYS B CA 1
ATOM 11278 C C . LYS B 1 609 ? -23.094 -5.902 -3.174 1 88.44 609 LYS B C 1
ATOM 11280 O O . LYS B 1 609 ? -24 -5.285 -2.607 1 88.44 609 LYS B O 1
ATOM 11285 N N . VAL B 1 610 ? -21.906 -5.895 -2.814 1 88.19 610 VAL B N 1
ATOM 11286 C CA . VAL B 1 610 ? -21.438 -4.91 -1.846 1 88.19 610 VAL B CA 1
ATOM 11287 C C . VAL B 1 610 ? -20.625 -3.834 -2.557 1 88.19 610 VAL B C 1
ATOM 11289 O O . VAL B 1 610 ? -19.703 -4.145 -3.324 1 88.19 610 VAL B O 1
ATOM 11292 N N . MET B 1 611 ? -21 -2.578 -2.352 1 88.62 611 MET B N 1
ATOM 11293 C CA . MET B 1 611 ? -20.359 -1.538 -3.146 1 88.62 611 MET B CA 1
ATOM 11294 C C . MET B 1 611 ? -19.469 -0.661 -2.271 1 88.62 611 MET B C 1
ATOM 11296 O O . MET B 1 611 ? -19.641 -0.62 -1.052 1 88.62 611 MET B O 1
ATOM 11300 N N . THR B 1 612 ? -18.547 0.019 -2.881 1 87.62 612 THR B N 1
ATOM 11301 C CA . THR B 1 612 ? -17.719 1.077 -2.33 1 87.62 612 THR B CA 1
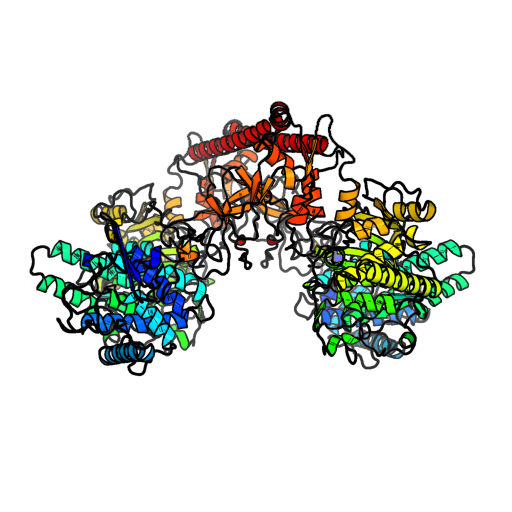ATOM 11302 C C . THR B 1 612 ? -17.609 2.248 -3.305 1 87.62 612 THR B C 1
ATOM 11304 O O . THR B 1 612 ? -18.125 2.176 -4.426 1 87.62 612 THR B O 1
ATOM 11307 N N . ILE B 1 613 ? -17.094 3.389 -2.75 1 89.19 613 ILE B N 1
ATOM 11308 C CA . ILE B 1 613 ? -17.078 4.617 -3.541 1 89.19 613 ILE B CA 1
ATOM 11309 C C . ILE B 1 613 ? -15.641 5.113 -3.688 1 89.19 613 ILE B C 1
ATOM 11311 O O . ILE B 1 613 ? -14.883 5.133 -2.717 1 89.19 613 ILE B O 1
ATOM 11315 N N . SER B 1 614 ? -15.367 5.52 -4.887 1 83.56 614 SER B N 1
ATOM 11316 C CA . SER B 1 614 ? -14.047 6.082 -5.141 1 83.56 614 SER B CA 1
ATOM 11317 C C . SER B 1 614 ? -14.062 7.602 -5.039 1 83.56 614 SER B C 1
ATOM 11319 O O . SER B 1 614 ? -15.133 8.219 -5.047 1 83.56 614 SER B O 1
ATOM 11321 N N . GLN B 1 615 ? -12.875 8.234 -5.047 1 82.25 615 GLN B N 1
ATOM 11322 C CA . GLN B 1 615 ? -12.727 9.68 -4.977 1 82.25 615 GLN B CA 1
ATOM 11323 C C . GLN B 1 615 ? -13.234 10.344 -6.258 1 82.25 615 GLN B C 1
ATOM 11325 O O . GLN B 1 615 ? -13.602 11.523 -6.246 1 82.25 615 GLN B O 1
ATOM 11330 N N . THR B 1 616 ? -13.242 9.531 -7.312 1 77.25 616 THR B N 1
ATOM 11331 C CA . THR B 1 616 ? -13.68 10.078 -8.594 1 77.25 616 THR B CA 1
ATOM 11332 C C . THR B 1 616 ? -15.195 10.023 -8.719 1 77.25 616 THR B C 1
ATOM 11334 O O . THR B 1 616 ? -15.758 10.445 -9.727 1 77.25 616 THR B O 1
ATOM 11337 N N . GLY B 1 617 ? -15.836 9.484 -7.688 1 81.12 617 GLY B N 1
ATOM 11338 C CA . GLY B 1 617 ? -17.297 9.43 -7.715 1 81.12 617 GLY B CA 1
ATOM 11339 C C . GLY B 1 617 ? -17.828 8.18 -8.391 1 81.12 617 GLY B C 1
ATOM 11340 O O . GLY B 1 617 ? -19 8.117 -8.75 1 81.12 617 GLY B O 1
ATOM 11341 N N . GLU B 1 618 ? -16.953 7.254 -8.523 1 82.69 618 GLU B N 1
ATOM 11342 C CA . GLU B 1 618 ? -17.375 5.992 -9.117 1 82.69 618 GLU B CA 1
ATOM 11343 C C . GLU B 1 618 ? -17.656 4.941 -8.047 1 82.69 618 GLU B C 1
ATOM 11345 O O . GLU B 1 618 ? -16.953 4.879 -7.031 1 82.69 618 GLU B O 1
ATOM 11350 N N . ILE B 1 619 ? -18.703 4.227 -8.289 1 89.12 619 ILE B N 1
ATOM 11351 C CA . ILE B 1 619 ? -19.047 3.121 -7.395 1 89.12 619 ILE B CA 1
ATOM 11352 C C . ILE B 1 619 ? -18.469 1.818 -7.941 1 89.12 619 ILE B C 1
ATOM 11354 O O . ILE B 1 619 ? -18.547 1.559 -9.148 1 89.12 619 ILE B O 1
ATOM 11358 N N . ARG B 1 620 ? -17.844 1.084 -7.059 1 82.25 620 ARG B N 1
ATOM 11359 C CA . ARG B 1 620 ? -17.25 -0.197 -7.422 1 82.25 620 ARG B CA 1
ATOM 11360 C C . ARG B 1 620 ? -17.688 -1.298 -6.465 1 82.25 620 ARG B C 1
ATOM 11362 O O . ARG B 1 620 ? -18.219 -1.016 -5.387 1 82.25 620 ARG B O 1
ATOM 11369 N N . LEU B 1 621 ? -17.562 -2.508 -6.859 1 80.88 621 LEU B N 1
ATOM 11370 C CA . LEU B 1 621 ? -17.844 -3.652 -5.996 1 80.88 621 LEU B CA 1
ATOM 11371 C C . LEU B 1 621 ? -16.766 -3.811 -4.938 1 80.88 621 LEU B C 1
ATOM 11373 O O . LEU B 1 621 ? -15.578 -3.668 -5.23 1 80.88 621 LEU B O 1
ATOM 11377 N N . ARG B 1 622 ? -17.281 -3.922 -3.703 1 77.44 622 ARG B N 1
ATOM 11378 C CA . ARG B 1 622 ? -16.344 -4.262 -2.635 1 77.44 622 ARG B CA 1
ATOM 11379 C C . ARG B 1 622 ? -15.992 -5.746 -2.67 1 77.44 622 ARG B C 1
ATOM 11381 O O . ARG B 1 622 ? -16.844 -6.586 -2.959 1 77.44 622 ARG B O 1
ATOM 11388 N N . GLU B 1 623 ? -14.898 -6 -2.334 1 58.19 623 GLU B N 1
ATOM 11389 C CA . GLU B 1 623 ? -14.484 -7.398 -2.293 1 58.19 623 GLU B CA 1
ATOM 11390 C C . GLU B 1 623 ? -14.641 -7.98 -0.892 1 58.19 623 GLU B C 1
ATOM 11392 O O . GLU B 1 623 ? -14.445 -7.281 0.103 1 58.19 623 GLU B O 1
ATOM 11397 N N . ALA B 1 624 ? -15.625 -8.844 -0.389 1 53.44 624 ALA B N 1
ATOM 11398 C CA . ALA B 1 624 ? -15.914 -9.398 0.929 1 53.44 624 ALA B CA 1
ATOM 11399 C C . ALA B 1 624 ? -14.633 -9.828 1.637 1 53.44 624 ALA B C 1
ATOM 11401 O O . ALA B 1 624 ? -14.562 -9.812 2.869 1 53.44 624 ALA B O 1
ATOM 11402 N N . GLY B 1 625 ? -13.781 -10.688 1.268 1 46.06 625 GLY B N 1
ATOM 11403 C CA . GLY B 1 625 ? -12.75 -11.383 2.021 1 46.06 625 GLY B CA 1
ATOM 11404 C C . GLY B 1 625 ? -11.508 -10.547 2.238 1 46.06 625 GLY B C 1
ATOM 11405 O O . GLY B 1 625 ? -11.352 -9.477 1.642 1 46.06 625 GLY B O 1
ATOM 11406 N N . LYS B 1 626 ? -11.031 -10.477 3.373 1 40.97 626 LYS B N 1
ATOM 11407 C CA . LYS B 1 626 ? -9.758 -9.914 3.811 1 40.97 626 LYS B CA 1
ATOM 11408 C C . LYS B 1 626 ? -8.648 -10.227 2.809 1 40.97 626 LYS B C 1
ATOM 11410 O O . LYS B 1 626 ? -8.555 -11.344 2.307 1 40.97 626 LYS B O 1
ATOM 11415 N N . GLY B 1 627 ? -7.445 -9.438 2.395 1 35.94 627 GLY B N 1
ATOM 11416 C CA . GLY B 1 627 ? -6.352 -9.445 1.436 1 35.94 627 GLY B CA 1
ATOM 11417 C C . GLY B 1 627 ? -6.82 -9.328 -0.003 1 35.94 627 GLY B C 1
ATOM 11418 O O . GLY B 1 627 ? -7.832 -8.688 -0.284 1 35.94 627 GLY B O 1
ATOM 11419 N N . LYS B 1 628 ? -6.133 -9.992 -1.005 1 33.44 628 LYS B N 1
ATOM 11420 C CA . LYS B 1 628 ? -6.266 -9.969 -2.459 1 33.44 628 LYS B CA 1
ATOM 11421 C C . LYS B 1 628 ? -7.547 -10.656 -2.906 1 33.44 628 LYS B C 1
ATOM 11423 O O . LYS B 1 628 ? -7.844 -10.719 -4.102 1 33.44 628 LYS B O 1
ATOM 11428 N N . ASN B 1 629 ? -8.172 -11.719 -2.354 1 36.69 629 ASN B N 1
ATOM 11429 C CA . ASN B 1 629 ? -9.086 -12.617 -3.047 1 36.69 629 ASN B CA 1
ATOM 11430 C C . ASN B 1 629 ? -10.531 -12.156 -2.918 1 36.69 629 ASN B C 1
ATOM 11432 O O . ASN B 1 629 ? -11.039 -12 -1.808 1 36.69 629 ASN B O 1
ATOM 11436 N N . PRO B 1 630 ? -11.164 -11.32 -3.83 1 43.44 630 PRO B N 1
ATOM 11437 C CA . PRO B 1 630 ? -12.539 -10.812 -3.717 1 43.44 630 PRO B CA 1
ATOM 11438 C C . PRO B 1 630 ? -13.578 -11.93 -3.637 1 43.44 630 PRO B C 1
ATOM 11440 O O . PRO B 1 630 ? -13.711 -12.719 -4.574 1 43.44 630 PRO B O 1
ATOM 11443 N N . PRO B 1 631 ? -13.844 -12.625 -2.506 1 45.44 631 PRO B N 1
ATOM 11444 C CA . PRO B 1 631 ? -14.984 -13.539 -2.559 1 45.44 631 PRO B CA 1
ATOM 11445 C C . PRO B 1 631 ? -16.297 -12.82 -2.865 1 45.44 631 PRO B C 1
ATOM 11447 O O . PRO B 1 631 ? -16.406 -11.609 -2.654 1 45.44 631 PRO B O 1
ATOM 11450 N N . ASP B 1 632 ? -17.062 -13.297 -3.836 1 56.94 632 ASP B N 1
ATOM 11451 C CA . ASP B 1 632 ? -18.469 -12.922 -3.963 1 56.94 632 ASP B CA 1
ATOM 11452 C C . ASP B 1 632 ? -19.172 -12.938 -2.605 1 56.94 632 ASP B C 1
ATOM 11454 O O . ASP B 1 632 ? -18.75 -13.664 -1.698 1 56.94 632 ASP B O 1
ATOM 11458 N N . TRP B 1 633 ? -19.797 -11.719 -2.32 1 64.56 633 TRP B N 1
ATOM 11459 C CA . TRP B 1 633 ? -20.547 -11.594 -1.073 1 64.56 633 TRP B CA 1
ATOM 11460 C C . TRP B 1 633 ? -21.781 -12.492 -1.082 1 64.56 633 TRP B C 1
ATOM 11462 O O . TRP B 1 633 ? -22.75 -12.211 -1.771 1 64.56 633 TRP B O 1
ATOM 11472 N N . MET B 1 634 ? -21.531 -13.688 -0.497 1 64.56 634 MET B N 1
ATOM 11473 C CA . MET B 1 634 ? -22.703 -14.516 -0.28 1 64.56 634 MET B CA 1
ATOM 11474 C C . MET B 1 634 ? -23.328 -14.234 1.084 1 64.56 634 MET B C 1
ATOM 11476 O O . MET B 1 634 ? -22.641 -13.797 2.008 1 64.56 634 MET B O 1
ATOM 11480 N N . GLY B 1 635 ? -24.625 -14.477 1.166 1 67.88 635 GLY B N 1
ATOM 11481 C CA . GLY B 1 635 ? -25.359 -14.195 2.391 1 67.88 635 GLY B CA 1
ATOM 11482 C C . GLY B 1 635 ? -24.734 -14.828 3.621 1 67.88 635 GLY B C 1
ATOM 11483 O O . GLY B 1 635 ? -24.734 -14.227 4.699 1 67.88 635 GLY B O 1
ATOM 11484 N N . MET B 1 636 ? -24.188 -15.914 3.48 1 58.69 636 MET B N 1
ATOM 11485 C CA . MET B 1 636 ? -23.625 -16.641 4.613 1 58.69 636 MET B CA 1
ATOM 11486 C C . MET B 1 636 ? -22.422 -15.898 5.191 1 58.69 636 MET B C 1
ATOM 11488 O O . MET B 1 636 ? -22.109 -16.031 6.375 1 58.69 636 MET B O 1
ATOM 11492 N N . TYR B 1 637 ? -21.828 -15.102 4.281 1 61.53 637 TYR B N 1
ATOM 11493 C CA . TYR B 1 637 ? -20.609 -14.422 4.719 1 61.53 637 TYR B CA 1
ATOM 11494 C C . TYR B 1 637 ? -20.938 -13.234 5.617 1 61.53 637 TYR B C 1
ATOM 11496 O O . TYR B 1 637 ? -20.047 -12.633 6.219 1 61.53 637 TYR B O 1
ATOM 11504 N N . PHE B 1 638 ? -22.156 -12.961 5.711 1 69.75 638 PHE B N 1
ATOM 11505 C CA . PHE B 1 638 ? -22.609 -11.867 6.566 1 69.75 638 PHE B CA 1
ATOM 11506 C C . PHE B 1 638 ? -22.922 -12.375 7.969 1 69.75 638 PHE B C 1
ATOM 11508 O O . PHE B 1 638 ? -23.156 -11.586 8.883 1 69.75 638 PHE B O 1
ATOM 11515 N N . GLU B 1 639 ? -22.828 -13.711 8.078 1 59.59 639 GLU B N 1
ATOM 11516 C CA . GLU B 1 639 ? -23.188 -14.289 9.367 1 59.59 639 GLU B CA 1
ATOM 11517 C C . GLU B 1 639 ? -22.156 -13.938 10.438 1 59.59 639 GLU B C 1
ATOM 11519 O O . GLU B 1 639 ? -20.953 -13.945 10.18 1 59.59 639 GLU B O 1
ATOM 11524 N N . ASN B 1 640 ? -22.531 -13.57 11.609 1 52.06 640 ASN B N 1
ATOM 11525 C CA . ASN B 1 640 ? -21.719 -13.227 12.773 1 52.06 640 ASN B CA 1
ATOM 11526 C C . ASN B 1 640 ? -20.969 -11.914 12.562 1 52.06 640 ASN B C 1
ATOM 11528 O O . ASN B 1 640 ? -19.969 -11.648 13.234 1 52.06 640 ASN B O 1
ATOM 11532 N N . GLY B 1 641 ? -21.281 -11.398 11.422 1 60.84 641 GLY B N 1
ATOM 11533 C CA . GLY B 1 641 ? -20.719 -10.07 11.258 1 60.84 641 GLY B CA 1
ATOM 11534 C C . GLY B 1 641 ? -21.312 -9.047 12.211 1 60.84 641 GLY B C 1
ATOM 11535 O O . GLY B 1 641 ? -22.469 -9.148 12.594 1 60.84 641 GLY B O 1
ATOM 11536 N N . SER B 1 642 ? -20.469 -8.211 12.703 1 68 642 SER B N 1
ATOM 11537 C CA . SER B 1 642 ? -20.922 -7.18 13.625 1 68 642 SER B CA 1
ATOM 11538 C C . SER B 1 642 ? -21.484 -5.98 12.867 1 68 642 SER B C 1
ATOM 11540 O O . SER B 1 642 ? -22.125 -5.117 13.469 1 68 642 SER B O 1
ATOM 11542 N N . SER B 1 643 ? -21.469 -6.098 11.562 1 77.56 643 SER B N 1
ATOM 11543 C CA . SER B 1 643 ? -21.875 -4.914 10.812 1 77.56 643 SER B CA 1
ATOM 11544 C C . SER B 1 643 ? -23.359 -4.977 10.461 1 77.56 643 SER B C 1
ATOM 11546 O O . SER B 1 643 ? -23.891 -6.051 10.156 1 77.56 643 SER B O 1
ATOM 11548 N N . THR B 1 644 ? -23.938 -3.814 10.602 1 87.75 644 THR B N 1
ATOM 11549 C CA . THR B 1 644 ? -25.266 -3.637 10.047 1 87.75 644 THR B CA 1
ATOM 11550 C C . THR B 1 644 ? -25.203 -3.229 8.578 1 87.75 644 THR B C 1
ATOM 11552 O O . THR B 1 644 ? -24.375 -2.395 8.203 1 87.75 644 THR B O 1
ATOM 11555 N N . TRP B 1 645 ? -25.984 -3.914 7.773 1 92.06 645 TRP B N 1
ATOM 11556 C CA . TRP B 1 645 ? -25.922 -3.674 6.336 1 92.06 645 TRP B CA 1
ATOM 11557 C C . TRP B 1 645 ? -27.188 -2.971 5.848 1 92.06 645 TRP B C 1
ATOM 11559 O O . TRP B 1 645 ? -28.297 -3.264 6.32 1 92.06 645 TRP B O 1
ATOM 11569 N N . TYR B 1 646 ? -27 -2.047 4.961 1 95.06 646 TYR B N 1
ATOM 11570 C CA . TYR B 1 646 ? -28.078 -1.265 4.371 1 95.06 646 TYR B CA 1
ATOM 11571 C C . TYR B 1 646 ? -28.094 -1.416 2.857 1 95.06 646 TYR B C 1
ATOM 11573 O O . TYR B 1 646 ? -27.047 -1.611 2.23 1 95.06 646 TYR B O 1
ATOM 11581 N N . GLN B 1 647 ? -29.25 -1.337 2.303 1 95.56 647 GLN B N 1
ATOM 11582 C CA . GLN B 1 647 ? -29.422 -1.512 0.863 1 95.56 647 GLN B CA 1
ATOM 11583 C C . GLN B 1 647 ? -29.656 -0.173 0.17 1 95.56 647 GLN B C 1
ATOM 11585 O O . GLN B 1 647 ? -30.5 0.615 0.602 1 95.56 647 GLN B O 1
ATOM 11590 N N . ALA B 1 648 ? -28.922 0.069 -0.896 1 96.38 648 ALA B N 1
ATOM 11591 C CA . ALA B 1 648 ? -29.078 1.279 -1.7 1 96.38 648 ALA B CA 1
ATOM 11592 C C . ALA B 1 648 ? -29.938 1.013 -2.934 1 96.38 648 ALA B C 1
ATOM 11594 O O . ALA B 1 648 ? -30.141 -0.141 -3.316 1 96.38 648 ALA B O 1
ATOM 11595 N N . ARG B 1 649 ? -30.531 2.078 -3.48 1 95.88 649 ARG B N 1
ATOM 11596 C CA . ARG B 1 649 ? -31.297 2.02 -4.719 1 95.88 649 ARG B CA 1
ATOM 11597 C C . ARG B 1 649 ? -30.656 2.895 -5.797 1 95.88 649 ARG B C 1
ATOM 11599 O O . ARG B 1 649 ? -29.984 3.873 -5.488 1 95.88 649 ARG B O 1
ATOM 11606 N N . ALA B 1 650 ? -30.984 2.504 -7.023 1 94.75 650 ALA B N 1
ATOM 11607 C CA . ALA B 1 650 ? -30.547 3.359 -8.125 1 94.75 650 ALA B CA 1
ATOM 11608 C C . ALA B 1 650 ? -31.094 4.773 -7.973 1 94.75 650 ALA B C 1
ATOM 11610 O O . ALA B 1 650 ? -32.281 4.957 -7.727 1 94.75 650 ALA B O 1
ATOM 11611 N N . GLY B 1 651 ? -30.172 5.754 -8.031 1 92.75 651 GLY B N 1
ATOM 11612 C CA . GLY B 1 651 ? -30.594 7.145 -7.914 1 92.75 651 GLY B CA 1
ATOM 11613 C C . GLY B 1 651 ? -30.312 7.738 -6.547 1 92.75 651 GLY B C 1
ATOM 11614 O O . GLY B 1 651 ? -30.391 8.953 -6.363 1 92.75 651 GLY B O 1
ATOM 11615 N N . ASP B 1 652 ? -29.953 6.84 -5.598 1 95.75 652 ASP B N 1
ATOM 11616 C CA . ASP B 1 652 ? -29.609 7.324 -4.266 1 95.75 652 ASP B CA 1
ATOM 11617 C C . ASP B 1 652 ? -28.266 8.039 -4.27 1 95.75 652 ASP B C 1
ATOM 11619 O O . ASP B 1 652 ? -27.406 7.75 -5.109 1 95.75 652 ASP B O 1
ATOM 11623 N N . VAL B 1 653 ? -28.141 8.984 -3.428 1 96 653 VAL B N 1
ATOM 11624 C CA . VAL B 1 653 ? -26.828 9.555 -3.127 1 96 653 VAL B CA 1
ATOM 11625 C C . VAL B 1 653 ? -26.203 8.812 -1.954 1 96 653 VAL B C 1
ATOM 11627 O O . VAL B 1 653 ? -26.828 8.648 -0.904 1 96 653 VAL B O 1
ATOM 11630 N N . VAL B 1 654 ? -25.031 8.273 -2.152 1 96 654 VAL B N 1
ATOM 11631 C CA . VAL B 1 654 ? -24.297 7.578 -1.103 1 96 654 VAL B CA 1
ATOM 11632 C C . VAL B 1 654 ? -22.922 8.227 -0.914 1 96 654 VAL B C 1
ATOM 11634 O O . VAL B 1 654 ? -22.266 8.602 -1.889 1 96 654 VAL B O 1
ATOM 11637 N N . TYR B 1 655 ? -22.531 8.5 0.294 1 95.69 655 TYR B N 1
ATOM 11638 C CA . TYR B 1 655 ? -21.172 8.992 0.535 1 95.69 655 TYR B CA 1
ATOM 11639 C C . TYR B 1 655 ? -20.5 8.203 1.645 1 95.69 655 TYR B C 1
ATOM 11641 O O . TYR B 1 655 ? -21.156 7.516 2.424 1 95.69 655 TYR B O 1
ATOM 11649 N N . SER B 1 656 ? -19.219 8.172 1.693 1 93.94 656 SER B N 1
ATOM 11650 C CA . SER B 1 656 ? -18.438 7.586 2.773 1 93.94 656 SER B CA 1
ATOM 11651 C C . SER B 1 656 ? -18.281 8.562 3.934 1 93.94 656 SER B C 1
ATOM 11653 O O . SER B 1 656 ? -17.703 9.641 3.77 1 93.94 656 SER B O 1
ATOM 11655 N N . SER B 1 657 ? -18.688 8.141 5.105 1 93.44 657 SER B N 1
ATOM 11656 C CA . SER B 1 657 ? -18.594 9.031 6.258 1 93.44 657 SER B CA 1
ATOM 11657 C C . SER B 1 657 ? -17.125 9.305 6.609 1 93.44 657 SER B C 1
ATOM 11659 O O . SER B 1 657 ? -16.812 10.367 7.148 1 93.44 657 SER B O 1
ATOM 11661 N N . ILE B 1 658 ? -16.297 8.398 6.246 1 90.69 658 ILE B N 1
ATOM 11662 C CA . ILE B 1 658 ? -14.883 8.516 6.605 1 90.69 658 ILE B CA 1
ATOM 11663 C C . ILE B 1 658 ? -14.125 9.242 5.496 1 90.69 658 ILE B C 1
ATOM 11665 O O . ILE B 1 658 ? -13.156 9.961 5.766 1 90.69 658 ILE B O 1
ATOM 11669 N N . ASP B 1 659 ? -14.586 9.133 4.234 1 89.88 659 ASP B N 1
ATOM 11670 C CA . ASP B 1 659 ? -13.797 9.648 3.119 1 89.88 659 ASP B CA 1
ATOM 11671 C C . ASP B 1 659 ? -14.555 10.734 2.361 1 89.88 659 ASP B C 1
ATOM 11673 O O . ASP B 1 659 ? -14.203 11.07 1.23 1 89.88 659 ASP B O 1
ATOM 11677 N N . LEU B 1 660 ? -15.516 11.312 2.961 1 92.75 660 LEU B N 1
ATOM 11678 C CA . LEU B 1 660 ? -16.234 12.367 2.262 1 92.75 660 LEU B CA 1
ATOM 11679 C C . LEU B 1 660 ? -15.328 13.555 1.967 1 92.75 660 LEU B C 1
ATOM 11681 O O . LEU B 1 660 ? -15.461 14.211 0.93 1 92.75 660 LEU B O 1
ATOM 11685 N N . TRP B 1 661 ? -14.461 13.844 2.916 1 90.06 661 TRP B N 1
ATOM 11686 C CA . TRP B 1 661 ? -13.539 14.961 2.75 1 90.06 661 TRP B CA 1
ATOM 11687 C C . TRP B 1 661 ? -12.641 14.758 1.536 1 90.06 661 TRP B C 1
ATOM 11689 O O . TRP B 1 661 ? -12.094 15.719 0.987 1 90.06 661 TRP B O 1
ATOM 11699 N N . LYS B 1 662 ? -12.539 13.484 1.064 1 87.81 662 LYS B N 1
ATOM 11700 C CA . LYS B 1 662 ? -11.781 13.188 -0.146 1 87.81 662 LYS B CA 1
ATOM 11701 C C . LYS B 1 662 ? -12.664 13.281 -1.387 1 87.81 662 LYS B C 1
ATOM 11703 O O . LYS B 1 662 ? -12.18 13.141 -2.512 1 87.81 662 LYS B O 1
ATOM 11708 N N . GLY B 1 663 ? -13.906 13.391 -1.138 1 89.31 663 GLY B N 1
ATOM 11709 C CA . GLY B 1 663 ? -14.828 13.5 -2.258 1 89.31 663 GLY B CA 1
ATOM 11710 C C . GLY B 1 663 ? -15.555 12.195 -2.559 1 89.31 663 GLY B C 1
ATOM 11711 O O . GLY B 1 663 ? -16.141 12.039 -3.633 1 89.31 663 GLY B O 1
ATOM 11712 N N . CYS B 1 664 ? -15.57 11.25 -1.661 1 91.94 664 CYS B N 1
ATOM 11713 C CA . CYS B 1 664 ? -16.203 9.961 -1.904 1 91.94 664 CYS B CA 1
ATOM 11714 C C . CYS B 1 664 ? -17.719 10.047 -1.713 1 91.94 664 CYS B C 1
ATOM 11716 O O . CYS B 1 664 ? -18.234 9.641 -0.676 1 91.94 664 CYS B O 1
ATOM 11718 N N . ILE B 1 665 ? -18.344 10.531 -2.674 1 94.06 665 ILE B N 1
ATOM 11719 C CA . ILE B 1 665 ? -19.781 10.664 -2.783 1 94.06 665 ILE B CA 1
ATOM 11720 C C . ILE B 1 665 ? -20.219 10.375 -4.215 1 94.06 665 ILE B C 1
ATOM 11722 O O . ILE B 1 665 ? -19.531 10.734 -5.168 1 94.06 665 ILE B O 1
ATOM 11726 N N . ALA B 1 666 ? -21.312 9.641 -4.34 1 93.94 666 ALA B N 1
ATOM 11727 C CA . ALA B 1 666 ? -21.719 9.227 -5.684 1 93.94 666 ALA B CA 1
ATOM 11728 C C . ALA B 1 666 ? -23.219 8.961 -5.746 1 93.94 666 ALA B C 1
ATOM 11730 O O . ALA B 1 666 ? -23.875 8.789 -4.715 1 93.94 666 ALA B O 1
ATOM 11731 N N . LEU B 1 667 ? -23.719 9.039 -6.949 1 94.25 667 LEU B N 1
ATOM 11732 C CA . LEU B 1 667 ? -25.047 8.555 -7.246 1 94.25 667 LEU B CA 1
ATOM 11733 C C . LEU B 1 667 ? -25.016 7.074 -7.625 1 94.25 667 LEU B C 1
ATOM 11735 O O . LEU B 1 667 ? -24.203 6.66 -8.445 1 94.25 667 LEU B O 1
ATOM 11739 N N . VAL B 1 668 ? -25.875 6.332 -7.02 1 95.06 668 VAL B N 1
ATOM 11740 C CA . VAL B 1 668 ? -25.906 4.895 -7.273 1 95.06 668 VAL B CA 1
ATOM 11741 C C . VAL B 1 668 ? -26.422 4.625 -8.68 1 95.06 668 VAL B C 1
ATOM 11743 O O . VAL B 1 668 ? -27.562 4.977 -9 1 95.06 668 VAL B O 1
ATOM 11746 N N . PRO B 1 669 ? -25.609 4.047 -9.492 1 92.81 669 PRO B N 1
ATOM 11747 C CA . PRO B 1 669 ? -26.078 3.719 -10.844 1 92.81 669 PRO B CA 1
ATOM 11748 C C . PRO B 1 669 ? -27.016 2.516 -10.859 1 92.81 669 PRO B C 1
ATOM 11750 O O . PRO B 1 669 ? -27.203 1.852 -9.836 1 92.81 669 PRO B O 1
ATOM 11753 N N . LYS B 1 670 ? -27.609 2.23 -12.023 1 92.81 670 LYS B N 1
ATOM 11754 C CA . LYS B 1 670 ? -28.594 1.165 -12.172 1 92.81 670 LYS B CA 1
ATOM 11755 C C . LYS B 1 670 ? -27.969 -0.201 -11.891 1 92.81 670 LYS B C 1
ATOM 11757 O O . LYS B 1 670 ? -28.625 -1.07 -11.297 1 92.81 670 LYS B O 1
ATOM 11762 N N . ASP B 1 671 ? -26.703 -0.371 -12.234 1 90.69 671 ASP B N 1
ATOM 11763 C CA . ASP B 1 671 ? -26.031 -1.652 -12.07 1 90.69 671 ASP B CA 1
ATOM 11764 C C . ASP B 1 671 ? -25.844 -1.992 -10.594 1 90.69 671 ASP B C 1
ATOM 11766 O O . ASP B 1 671 ? -25.562 -3.143 -10.25 1 90.69 671 ASP B O 1
ATOM 11770 N N . PHE B 1 672 ? -26 -1.03 -9.781 1 93.88 672 PHE B N 1
ATOM 11771 C CA . PHE B 1 672 ? -25.781 -1.244 -8.352 1 93.88 672 PHE B CA 1
ATOM 11772 C C . PHE B 1 672 ? -27.078 -1.063 -7.578 1 93.88 672 PHE B C 1
ATOM 11774 O O . PHE B 1 672 ? -27.062 -0.738 -6.391 1 93.88 672 PHE B O 1
ATOM 11781 N N . ASP B 1 673 ? -28.141 -1.234 -8.297 1 94.38 673 ASP B N 1
ATOM 11782 C CA . ASP B 1 673 ? -29.438 -1.247 -7.598 1 94.38 673 ASP B CA 1
ATOM 11783 C C . ASP B 1 673 ? -29.484 -2.379 -6.574 1 94.38 673 ASP B C 1
ATOM 11785 O O . ASP B 1 673 ? -29.125 -3.518 -6.879 1 94.38 673 ASP B O 1
ATOM 11789 N N . TYR B 1 674 ? -29.828 -2.117 -5.336 1 93.94 674 TYR B N 1
ATOM 11790 C CA . TYR B 1 674 ? -29.953 -3.053 -4.223 1 93.94 674 TYR B CA 1
ATOM 11791 C C . TYR B 1 674 ? -28.594 -3.432 -3.658 1 93.94 674 TYR B C 1
ATOM 11793 O O . TYR B 1 674 ? -28.469 -4.402 -2.906 1 93.94 674 TYR B O 1
ATOM 11801 N N . ALA B 1 675 ? -27.578 -2.734 -4.082 1 94.31 675 ALA B N 1
ATOM 11802 C CA . ALA B 1 675 ? -26.266 -3.01 -3.521 1 94.31 675 ALA B CA 1
ATOM 11803 C C . ALA B 1 675 ? -26.219 -2.699 -2.029 1 94.31 675 ALA B C 1
ATOM 11805 O O . ALA B 1 675 ? -26.984 -1.861 -1.543 1 94.31 675 ALA B O 1
ATOM 11806 N N . LEU B 1 676 ? -25.328 -3.393 -1.325 1 93.38 676 LEU B N 1
ATOM 11807 C CA . LEU B 1 676 ? -25.25 -3.262 0.126 1 93.38 676 LEU B CA 1
ATOM 11808 C C . LEU B 1 676 ? -24.078 -2.377 0.533 1 93.38 676 LEU B C 1
ATOM 11810 O O . LEU B 1 676 ? -23.047 -2.352 -0.147 1 93.38 676 LEU B O 1
ATOM 11814 N N . VAL B 1 677 ? -24.297 -1.645 1.637 1 93.62 677 VAL B N 1
ATOM 11815 C CA . VAL B 1 677 ? -23.234 -0.865 2.277 1 93.62 677 VAL B CA 1
ATOM 11816 C C . VAL B 1 677 ? -23.375 -0.958 3.797 1 93.62 677 VAL B C 1
ATOM 11818 O O . VAL B 1 677 ? -24.422 -1.366 4.305 1 93.62 677 VAL B O 1
ATOM 11821 N N . THR B 1 678 ? -22.359 -0.611 4.492 1 91.25 678 THR B N 1
ATOM 11822 C CA . THR B 1 678 ? -22.391 -0.588 5.949 1 91.25 678 THR B CA 1
ATOM 11823 C C . THR B 1 678 ? -22.891 0.76 6.457 1 91.25 678 THR B C 1
ATOM 11825 O O . THR B 1 678 ? -23.25 1.636 5.664 1 91.25 678 THR B O 1
ATOM 11828 N N . LYS B 1 679 ? -22.875 0.941 7.773 1 90.75 679 LYS B N 1
ATOM 11829 C CA . LYS B 1 679 ? -23.344 2.172 8.414 1 90.75 679 LYS B CA 1
ATOM 11830 C C . LYS B 1 679 ? -22.422 3.342 8.078 1 90.75 679 LYS B C 1
ATOM 11832 O O . LYS B 1 679 ? -22.797 4.504 8.211 1 90.75 679 LYS B O 1
ATOM 11837 N N . GLU B 1 680 ? -21.281 3.062 7.59 1 91.81 680 GLU B N 1
ATOM 11838 C CA . GLU B 1 680 ? -20.297 4.105 7.27 1 91.81 680 GLU B CA 1
ATOM 11839 C C . GLU B 1 680 ? -20.625 4.773 5.934 1 91.81 680 GLU B C 1
ATOM 11841 O O . GLU B 1 680 ? -20 5.766 5.562 1 91.81 680 GLU B O 1
ATOM 11846 N N . PHE B 1 681 ? -21.641 4.238 5.309 1 94.44 681 PHE B N 1
ATOM 11847 C CA . PHE B 1 681 ? -22.062 4.789 4.027 1 94.44 681 PHE B CA 1
ATOM 11848 C C . PHE B 1 681 ? -23.516 5.23 4.078 1 94.44 681 PHE B C 1
ATOM 11850 O O . PHE B 1 681 ? -24.391 4.562 3.523 1 94.44 681 PHE B O 1
ATOM 11857 N N . PRO B 1 682 ? -23.766 6.375 4.617 1 95.94 682 PRO B N 1
ATOM 11858 C CA . PRO B 1 682 ? -25.141 6.867 4.633 1 95.94 682 PRO B CA 1
ATOM 11859 C C . PRO B 1 682 ? -25.734 6.996 3.23 1 95.94 682 PRO B C 1
ATOM 11861 O O . PRO B 1 682 ? -25.031 7.402 2.297 1 95.94 682 PRO B O 1
ATOM 11864 N N . ILE B 1 683 ? -27 6.621 3.139 1 96.88 683 ILE B N 1
ATOM 11865 C CA . ILE B 1 683 ? -27.734 6.641 1.879 1 96.88 683 ILE B CA 1
ATOM 11866 C C . ILE B 1 683 ? -28.828 7.703 1.938 1 96.88 683 ILE B C 1
ATOM 11868 O O . ILE B 1 683 ? -29.578 7.773 2.912 1 96.88 683 ILE B O 1
ATOM 11872 N N . PHE B 1 684 ? -28.906 8.492 0.846 1 96.56 684 PHE B N 1
ATOM 11873 C CA . PHE B 1 684 ? -29.938 9.523 0.776 1 96.56 684 PHE B CA 1
ATOM 11874 C C . PHE B 1 684 ? -30.75 9.391 -0.506 1 96.56 684 PHE B C 1
ATOM 11876 O O . PHE B 1 684 ? -30.188 9.281 -1.597 1 96.56 684 PHE B O 1
ATOM 11883 N N . LYS B 1 685 ? -32 9.391 -0.385 1 96.25 685 LYS B N 1
ATOM 11884 C CA . LYS B 1 685 ? -32.906 9.445 -1.522 1 96.25 685 LYS B CA 1
ATOM 11885 C C . LYS B 1 685 ? -33.219 10.891 -1.921 1 96.25 685 LYS B C 1
ATOM 11887 O O . LYS B 1 685 ? -33.625 11.695 -1.087 1 96.25 685 LYS B O 1
ATOM 11892 N N . VAL B 1 686 ? -33 11.188 -3.18 1 95.56 686 VAL B N 1
ATOM 11893 C CA . VAL B 1 686 ? -33.344 12.516 -3.674 1 95.56 686 VAL B CA 1
ATOM 11894 C C . VAL B 1 686 ? -34.875 12.633 -3.803 1 95.56 686 VAL B C 1
ATOM 11896 O O . VAL B 1 686 ? -35.5 11.859 -4.531 1 95.56 686 VAL B O 1
ATOM 11899 N N . THR B 1 687 ? -35.469 13.586 -3.084 1 94.88 687 THR B N 1
ATOM 11900 C CA . THR B 1 687 ? -36.938 13.695 -3.039 1 94.88 687 THR B CA 1
ATOM 11901 C C . THR B 1 687 ? -37.406 14.898 -3.855 1 94.88 687 THR B C 1
ATOM 11903 O O . THR B 1 687 ? -38.562 14.984 -4.207 1 94.88 687 THR B O 1
ATOM 11906 N N . ASP B 1 688 ? -36.562 15.773 -4.141 1 94.69 688 ASP B N 1
ATOM 11907 C CA . ASP B 1 688 ? -36.938 16.984 -4.875 1 94.69 688 ASP B CA 1
ATOM 11908 C C . ASP B 1 688 ? -36.906 16.734 -6.379 1 94.69 688 ASP B C 1
ATOM 11910 O O . ASP B 1 688 ? -35.844 16.5 -6.957 1 94.69 688 ASP B O 1
ATOM 11914 N N . ASP B 1 689 ? -37.938 16.906 -7.035 1 93 689 ASP B N 1
ATOM 11915 C CA . ASP B 1 689 ? -38.094 16.609 -8.461 1 93 689 ASP B CA 1
ATOM 11916 C C . ASP B 1 689 ? -37.375 17.672 -9.305 1 93 689 ASP B C 1
ATOM 11918 O O . ASP B 1 689 ? -37.156 17.469 -10.508 1 93 689 ASP B O 1
ATOM 11922 N N . ARG B 1 690 ? -37.031 18.672 -8.773 1 93.12 690 ARG B N 1
ATOM 11923 C CA . ARG B 1 690 ? -36.375 19.734 -9.5 1 93.12 690 ARG B CA 1
ATOM 11924 C C . ARG B 1 690 ? -34.875 19.438 -9.688 1 93.12 690 ARG B C 1
ATOM 11926 O O . ARG B 1 690 ? -34.156 20.172 -10.367 1 93.12 690 ARG B O 1
ATOM 11933 N N . LEU B 1 691 ? -34.344 18.453 -9.055 1 94.25 691 LEU B N 1
ATOM 11934 C CA . LEU B 1 691 ? -32.906 18.109 -9.133 1 94.25 691 LEU B CA 1
ATOM 11935 C C . LEU B 1 691 ? -32.688 16.969 -10.102 1 94.25 691 LEU B C 1
ATOM 11937 O O . LEU B 1 691 ? -33.188 15.852 -9.883 1 94.25 691 LEU B O 1
ATOM 11941 N N . ASP B 1 692 ? -31.969 17.328 -11.156 1 93.19 692 ASP B N 1
ATOM 11942 C CA . ASP B 1 692 ? -31.547 16.297 -12.094 1 93.19 692 ASP B CA 1
ATOM 11943 C C . ASP B 1 692 ? -30.391 15.461 -11.508 1 93.19 692 ASP B C 1
ATOM 11945 O O . ASP B 1 692 ? -29.453 16.016 -10.938 1 93.19 692 ASP B O 1
ATOM 11949 N N . ALA B 1 693 ? -30.5 14.148 -11.711 1 88.94 693 ALA B N 1
ATOM 11950 C CA . ALA B 1 693 ? -29.547 13.234 -11.086 1 88.94 693 ALA B CA 1
ATOM 11951 C C . ALA B 1 693 ? -28.141 13.461 -11.625 1 88.94 693 ALA B C 1
ATOM 11953 O O . ALA B 1 693 ? -27.172 13.508 -10.859 1 88.94 693 ALA B O 1
ATOM 11954 N N . GLU B 1 694 ? -28.016 13.594 -12.875 1 89.06 694 GLU B N 1
ATOM 11955 C CA . GLU B 1 694 ? -26.703 13.766 -13.469 1 89.06 694 GLU B CA 1
ATOM 11956 C C . GLU B 1 694 ? -26.094 15.117 -13.086 1 89.06 694 GLU B C 1
ATOM 11958 O O . GLU B 1 694 ? -24.906 15.203 -12.781 1 89.06 694 GLU B O 1
ATOM 11963 N N . PHE B 1 695 ? -26.906 16.094 -13.125 1 94.81 695 PHE B N 1
ATOM 11964 C CA . PHE B 1 695 ? -26.484 17.422 -12.711 1 94.81 695 PHE B CA 1
ATOM 11965 C C . PHE B 1 695 ? -25.969 17.406 -11.273 1 94.81 695 PHE B C 1
ATOM 11967 O O . PHE B 1 695 ? -24.906 17.953 -10.977 1 94.81 695 PHE B O 1
ATOM 11974 N N . LEU B 1 696 ? -26.734 16.703 -10.516 1 94 696 LEU B N 1
ATOM 11975 C CA . LEU B 1 696 ? -26.391 16.594 -9.102 1 94 696 LEU B CA 1
ATOM 11976 C C . LEU B 1 696 ? -25.031 15.914 -8.938 1 94 696 LEU B C 1
ATOM 11978 O O . LEU B 1 696 ? -24.234 16.312 -8.086 1 94 696 LEU B O 1
ATOM 11982 N N . SER B 1 697 ? -24.781 14.914 -9.664 1 90.88 697 SER B N 1
ATOM 11983 C CA . SER B 1 697 ? -23.516 14.195 -9.594 1 90.88 697 SER B CA 1
ATOM 11984 C C . SER B 1 697 ? -22.344 15.125 -9.867 1 90.88 697 SER B C 1
ATOM 11986 O O . SER B 1 697 ? -21.328 15.086 -9.164 1 90.88 697 SER B O 1
ATOM 11988 N N . TYR B 1 698 ? -22.438 16.016 -10.875 1 91.5 698 TYR B N 1
ATOM 11989 C CA . TYR B 1 698 ? -21.359 16.953 -11.203 1 91.5 698 TYR B CA 1
ATOM 11990 C C . TYR B 1 698 ? -21.297 18.078 -10.18 1 91.5 698 TYR B C 1
ATOM 11992 O O . TYR B 1 698 ? -20.203 18.562 -9.852 1 91.5 698 TYR B O 1
ATOM 12000 N N . LEU B 1 699 ? -22.453 18.453 -9.734 1 94.62 699 LEU B N 1
ATOM 12001 C CA . LEU B 1 699 ? -22.516 19.516 -8.742 1 94.62 699 LEU B CA 1
ATOM 12002 C C . LEU B 1 699 ? -21.75 19.125 -7.48 1 94.62 699 LEU B C 1
ATOM 12004 O O . LEU B 1 699 ? -20.953 19.922 -6.965 1 94.62 699 LEU B O 1
ATOM 12008 N N . LEU B 1 700 ? -21.938 17.906 -7.039 1 91.38 700 LEU B N 1
ATOM 12009 C CA . LEU B 1 700 ? -21.312 17.422 -5.812 1 91.38 700 LEU B CA 1
ATOM 12010 C C . LEU B 1 700 ? -19.812 17.266 -5.988 1 91.38 700 LEU B C 1
ATOM 12012 O O . LEU B 1 700 ? -19.078 17.203 -5.004 1 91.38 700 LEU B O 1
ATOM 12016 N N . ARG B 1 701 ? -19.391 17.266 -7.18 1 90.06 701 ARG B N 1
ATOM 12017 C CA . ARG B 1 701 ? -17.969 17.125 -7.465 1 90.06 701 ARG B CA 1
ATOM 12018 C C . ARG B 1 701 ? -17.312 18.484 -7.699 1 90.06 701 ARG B C 1
ATOM 12020 O O . ARG B 1 701 ? -16.109 18.578 -7.895 1 90.06 701 ARG B O 1
ATOM 12027 N N . SER B 1 702 ? -18.062 19.5 -7.703 1 91.94 702 SER B N 1
ATOM 12028 C CA . SER B 1 702 ? -17.547 20.844 -7.934 1 91.94 702 SER B CA 1
ATOM 12029 C C . SER B 1 702 ? -16.656 21.297 -6.789 1 91.94 702 SER B C 1
ATOM 12031 O O . SER B 1 702 ? -16.734 20.766 -5.68 1 91.94 702 SER B O 1
ATOM 12033 N N . ARG B 1 703 ? -15.812 22.266 -7.078 1 90.69 703 ARG B N 1
ATOM 12034 C CA . ARG B 1 703 ? -14.867 22.828 -6.109 1 90.69 703 ARG B CA 1
ATOM 12035 C C . ARG B 1 703 ? -15.586 23.297 -4.855 1 90.69 703 ARG B C 1
ATOM 12037 O O . ARG B 1 703 ? -15.109 23.094 -3.738 1 90.69 703 ARG B O 1
ATOM 12044 N N . TYR B 1 704 ? -16.719 23.891 -5.039 1 91.94 704 TYR B N 1
ATOM 12045 C CA . TYR B 1 704 ? -17.484 24.422 -3.914 1 91.94 704 TYR B CA 1
ATOM 12046 C C . TYR B 1 704 ? -17.828 23.312 -2.924 1 91.94 704 TYR B C 1
ATOM 12048 O O . TYR B 1 704 ? -17.609 23.469 -1.719 1 91.94 704 TYR B O 1
ATOM 12056 N N . TYR B 1 705 ? -18.375 22.297 -3.426 1 93.5 705 TYR B N 1
ATOM 12057 C CA . TYR B 1 705 ? -18.844 21.25 -2.521 1 93.5 705 TYR B CA 1
ATOM 12058 C C . TYR B 1 705 ? -17.672 20.422 -1.989 1 93.5 705 TYR B C 1
ATOM 12060 O O . TYR B 1 705 ? -17.719 19.938 -0.862 1 93.5 705 TYR B O 1
ATOM 12068 N N . GLN B 1 706 ? -16.688 20.266 -2.744 1 90.81 706 GLN B N 1
ATOM 12069 C CA . GLN B 1 706 ? -15.484 19.641 -2.186 1 90.81 706 GLN B CA 1
ATOM 12070 C C . GLN B 1 706 ? -14.969 20.438 -0.982 1 90.81 706 GLN B C 1
ATOM 12072 O O . GLN B 1 706 ? -14.57 19.844 0.025 1 90.81 706 GLN B O 1
ATOM 12077 N N . ARG B 1 707 ? -15 21.719 -1.057 1 89.44 707 ARG B N 1
ATOM 12078 C CA . ARG B 1 707 ? -14.625 22.562 0.068 1 89.44 707 ARG B CA 1
ATOM 12079 C C . ARG B 1 707 ? -15.602 22.406 1.228 1 89.44 707 ARG B C 1
ATOM 12081 O O . ARG B 1 707 ? -15.195 22.375 2.391 1 89.44 707 ARG B O 1
ATOM 12088 N N . ALA B 1 708 ? -16.828 22.312 0.825 1 93.31 708 ALA B N 1
ATOM 12089 C CA . ALA B 1 708 ? -17.859 22.141 1.851 1 93.31 708 ALA B CA 1
ATOM 12090 C C . ALA B 1 708 ? -17.625 20.844 2.625 1 93.31 708 ALA B C 1
ATOM 12092 O O . ALA B 1 708 ? -17.734 20.812 3.854 1 93.31 708 ALA B O 1
ATOM 12093 N N . PHE B 1 709 ? -17.359 19.812 1.875 1 94 709 PHE B N 1
ATOM 12094 C CA . PHE B 1 709 ? -17.172 18.516 2.492 1 94 709 PHE B CA 1
ATOM 12095 C C . PHE B 1 709 ? -15.945 18.531 3.408 1 94 709 PHE B C 1
ATOM 12097 O O . PHE B 1 709 ? -15.977 17.969 4.504 1 94 709 PHE B O 1
ATOM 12104 N N . ARG B 1 710 ? -14.938 19.141 3.061 1 90.75 710 ARG B N 1
ATOM 12105 C CA . ARG B 1 710 ? -13.75 19.281 3.898 1 90.75 710 ARG B CA 1
ATOM 12106 C C . ARG B 1 710 ? -14.062 20.094 5.156 1 90.75 710 ARG B C 1
ATOM 12108 O O . ARG B 1 710 ? -13.539 19.797 6.234 1 90.75 710 ARG B O 1
ATOM 12115 N N . ALA B 1 711 ? -14.859 21.031 5.004 1 92.81 711 ALA B N 1
ATOM 12116 C CA . ALA B 1 711 ? -15.18 21.938 6.102 1 92.81 711 ALA B CA 1
ATOM 12117 C C . ALA B 1 711 ? -16.016 21.234 7.172 1 92.81 711 ALA B C 1
ATOM 12119 O O . ALA B 1 711 ? -15.797 21.438 8.367 1 92.81 711 ALA B O 1
ATOM 12120 N N . ILE B 1 712 ? -16.891 20.406 6.746 1 94.31 712 ILE B N 1
ATOM 12121 C CA . ILE B 1 712 ? -17.828 19.875 7.723 1 94.31 712 ILE B CA 1
ATOM 12122 C C . ILE B 1 712 ? -17.266 18.594 8.336 1 94.31 712 ILE B C 1
ATOM 12124 O O . ILE B 1 712 ? -17.781 18.094 9.344 1 94.31 712 ILE B O 1
ATOM 12128 N N . THR B 1 713 ? -16.266 18.047 7.734 1 93.19 713 THR B N 1
ATOM 12129 C CA . THR B 1 713 ? -15.648 16.828 8.25 1 93.19 713 THR B CA 1
ATOM 12130 C C . THR B 1 713 ? -14.773 17.125 9.461 1 93.19 713 THR B C 1
ATOM 12132 O O . THR B 1 713 ? -14.117 18.156 9.523 1 93.19 713 THR B O 1
ATOM 12135 N N . THR B 1 714 ? -14.828 16.219 10.438 1 91.69 714 THR B N 1
ATOM 12136 C CA . THR B 1 714 ? -14.055 16.391 11.664 1 91.69 714 THR B CA 1
ATOM 12137 C C . THR B 1 714 ? -12.922 15.375 11.727 1 91.69 714 THR B C 1
ATOM 12139 O O . THR B 1 714 ? -12.93 14.375 11.016 1 91.69 714 THR B O 1
ATOM 12142 N N . GLY B 1 715 ? -11.984 15.711 12.594 1 87.12 715 GLY B N 1
ATOM 12143 C CA . GLY B 1 715 ? -10.852 14.82 12.773 1 87.12 715 GLY B CA 1
ATOM 12144 C C . GLY B 1 715 ? -9.57 15.352 12.164 1 87.12 715 GLY B C 1
ATOM 12145 O O . GLY B 1 715 ? -9.555 16.438 11.594 1 87.12 715 GLY B O 1
ATOM 12146 N N . HIS B 1 716 ? -8.484 14.609 12.359 1 82.5 716 HIS B N 1
ATOM 12147 C CA . HIS B 1 716 ? -7.18 15.078 11.883 1 82.5 716 HIS B CA 1
ATOM 12148 C C . HIS B 1 716 ? -6.387 13.938 11.258 1 82.5 716 HIS B C 1
ATOM 12150 O O . HIS B 1 716 ? -5.332 14.164 10.656 1 82.5 716 HIS B O 1
ATOM 12156 N N . SER B 1 717 ? -6.832 12.703 11.422 1 76.88 717 SER B N 1
ATOM 12157 C CA . SER B 1 717 ? -6.121 11.562 10.859 1 76.88 717 SER B CA 1
ATOM 12158 C C . SER B 1 717 ? -6.586 11.273 9.438 1 76.88 717 SER B C 1
ATOM 12160 O O . SER B 1 717 ? -7.359 12.047 8.859 1 76.88 717 SER B O 1
ATOM 12162 N N . ASN B 1 718 ? -6.059 10.211 8.93 1 71.19 718 ASN B N 1
ATOM 12163 C CA . ASN B 1 718 ? -6.523 9.805 7.609 1 71.19 718 ASN B CA 1
ATOM 12164 C C . ASN B 1 718 ? -7.941 9.25 7.656 1 71.19 718 ASN B C 1
ATOM 12166 O O . ASN B 1 718 ? -8.594 9.117 6.621 1 71.19 718 ASN B O 1
ATOM 12170 N N . ARG B 1 719 ? -8.312 8.992 8.867 1 75.25 719 ARG B N 1
ATOM 12171 C CA . ARG B 1 719 ? -9.703 8.578 9.055 1 75.25 719 ARG B CA 1
ATOM 12172 C C . ARG B 1 719 ? -10.516 9.68 9.719 1 75.25 719 ARG B C 1
ATOM 12174 O O . ARG B 1 719 ? -10.523 9.797 10.945 1 75.25 719 ARG B O 1
ATOM 12181 N N . ARG B 1 720 ? -11.086 10.398 8.969 1 87 720 ARG B N 1
ATOM 12182 C CA . ARG B 1 720 ? -11.953 11.492 9.422 1 87 720 ARG B CA 1
ATOM 12183 C C . ARG B 1 720 ? -13.422 11.102 9.328 1 87 720 ARG B C 1
ATOM 12185 O O . ARG B 1 720 ? -13.75 9.984 8.914 1 87 720 ARG B O 1
ATOM 12192 N N . ARG B 1 721 ? -14.258 11.977 9.93 1 88.75 721 ARG B N 1
ATOM 12193 C CA . ARG B 1 721 ? -15.648 11.562 9.938 1 88.75 721 ARG B CA 1
ATOM 12194 C C . ARG B 1 721 ? -16.578 12.75 9.742 1 88.75 721 ARG B C 1
ATOM 12196 O O . ARG B 1 721 ? -16.375 13.812 10.336 1 88.75 721 ARG B O 1
ATOM 12203 N N . THR B 1 722 ? -17.469 12.508 8.883 1 92.62 722 THR B N 1
ATOM 12204 C CA . THR B 1 722 ? -18.547 13.469 8.688 1 92.62 722 THR B CA 1
ATOM 12205 C C . THR B 1 722 ? -19.828 13.008 9.383 1 92.62 722 THR B C 1
ATOM 12207 O O . THR B 1 722 ? -20.312 11.898 9.125 1 92.62 722 THR B O 1
ATOM 12210 N N . GLN B 1 723 ? -20.328 13.922 10.219 1 90.25 723 GLN B N 1
ATOM 12211 C CA . GLN B 1 723 ? -21.578 13.609 10.883 1 90.25 723 GLN B CA 1
ATOM 12212 C C . GLN B 1 723 ? -22.766 13.852 9.961 1 90.25 723 GLN B C 1
ATOM 12214 O O . GLN B 1 723 ? -22.766 14.805 9.18 1 90.25 723 GLN B O 1
ATOM 12219 N N . GLN B 1 724 ? -23.75 13.039 10.102 1 91.25 724 GLN B N 1
ATOM 12220 C CA . GLN B 1 724 ? -24.938 13.102 9.258 1 91.25 724 GLN B CA 1
ATOM 12221 C C . GLN B 1 724 ? -25.609 14.469 9.359 1 91.25 724 GLN B C 1
ATOM 12223 O O . GLN B 1 724 ? -26.016 15.039 8.344 1 91.25 724 GLN B O 1
ATOM 12228 N N . ASP B 1 725 ? -25.672 15.016 10.57 1 91.56 725 ASP B N 1
ATOM 12229 C CA . ASP B 1 725 ? -26.344 16.297 10.781 1 91.56 725 ASP B CA 1
ATOM 12230 C C . ASP B 1 725 ? -25.641 17.422 10.031 1 91.56 725 ASP B C 1
ATOM 12232 O O . ASP B 1 725 ? -26.281 18.328 9.492 1 91.56 725 ASP B O 1
ATOM 12236 N N . ASP B 1 726 ? -24.375 17.359 10.062 1 94.06 726 ASP B N 1
ATOM 12237 C CA . ASP B 1 726 ? -23.594 18.391 9.383 1 94.06 726 ASP B CA 1
ATOM 12238 C C . ASP B 1 726 ? -23.797 18.328 7.867 1 94.06 726 ASP B C 1
ATOM 12240 O O . ASP B 1 726 ? -23.859 19.359 7.199 1 94.06 726 ASP B O 1
ATOM 12244 N N . PHE B 1 727 ? -23.938 17.125 7.281 1 95.56 727 PHE B N 1
ATOM 12245 C CA . PHE B 1 727 ? -24.203 16.953 5.855 1 95.56 727 PHE B CA 1
ATOM 12246 C C . PHE B 1 727 ? -25.609 17.453 5.516 1 95.56 727 PHE B C 1
ATOM 12248 O O . PHE B 1 727 ? -25.797 18.156 4.516 1 95.56 727 PHE B O 1
ATOM 12255 N N . GLU B 1 728 ? -26.531 17.203 6.371 1 95.38 728 GLU B N 1
ATOM 12256 C CA . GLU B 1 728 ? -27.922 17.562 6.145 1 95.38 728 GLU B CA 1
ATOM 12257 C C . GLU B 1 728 ? -28.125 19.078 6.266 1 95.38 728 GLU B C 1
ATOM 12259 O O . GLU B 1 728 ? -29.047 19.641 5.664 1 95.38 728 GLU B O 1
ATOM 12264 N N . ASP B 1 729 ? -27.203 19.672 6.973 1 93.06 729 ASP B N 1
ATOM 12265 C CA . ASP B 1 729 ? -27.312 21.109 7.207 1 93.06 729 ASP B CA 1
ATOM 12266 C C . ASP B 1 729 ? -26.594 21.891 6.121 1 93.06 729 ASP B C 1
ATOM 12268 O O . ASP B 1 729 ? -26.641 23.125 6.113 1 93.06 729 ASP B O 1
ATOM 12272 N N . LEU B 1 730 ? -26.031 21.203 5.188 1 93.38 730 LEU B N 1
ATOM 12273 C CA . LEU B 1 730 ? -25.422 21.891 4.051 1 93.38 730 LEU B CA 1
ATOM 12274 C C . LEU B 1 730 ? -26.484 22.453 3.119 1 93.38 730 LEU B C 1
ATOM 12276 O O . LEU B 1 730 ? -27.594 21.922 3.053 1 93.38 730 LEU B O 1
ATOM 12280 N N . GLU B 1 731 ? -26.125 23.469 2.51 1 93.06 731 GLU B N 1
ATOM 12281 C CA . GLU B 1 731 ? -27.016 24.031 1.498 1 93.06 731 GLU B CA 1
ATOM 12282 C C . GLU B 1 731 ? -26.641 23.531 0.103 1 93.06 731 GLU B C 1
ATOM 12284 O O . GLU B 1 731 ? -25.469 23.422 -0.231 1 93.06 731 GLU B O 1
ATOM 12289 N N . ILE B 1 732 ? -27.594 23.156 -0.633 1 93 732 ILE B N 1
ATOM 12290 C CA . ILE B 1 732 ? -27.406 22.797 -2.035 1 93 732 ILE B CA 1
ATOM 12291 C C . ILE B 1 732 ? -27.984 23.891 -2.93 1 93 732 ILE B C 1
ATOM 12293 O O . ILE B 1 732 ? -29.109 24.344 -2.713 1 93 732 ILE B O 1
ATOM 12297 N N . CYS B 1 733 ? -27.234 24.375 -3.848 1 94.5 733 CYS B N 1
ATOM 12298 C CA . CYS B 1 733 ? -27.594 25.453 -4.746 1 94.5 733 CYS B CA 1
ATOM 12299 C C . CYS B 1 733 ? -27.703 24.969 -6.184 1 94.5 733 CYS B C 1
ATOM 12301 O O . CYS B 1 733 ? -26.75 24.422 -6.734 1 94.5 733 CYS B O 1
ATOM 12303 N N . PHE B 1 734 ? -28.844 25.156 -6.805 1 96.12 734 PHE B N 1
ATOM 12304 C CA . PHE B 1 734 ? -29.062 24.672 -8.164 1 96.12 734 PHE B CA 1
ATOM 12305 C C . PHE B 1 734 ? -30.172 25.453 -8.852 1 96.12 734 PHE B C 1
ATOM 12307 O O . PHE B 1 734 ? -31.016 26.062 -8.188 1 96.12 734 PHE B O 1
ATOM 12314 N N . PRO B 1 735 ? -30.141 25.578 -10.211 1 96.88 735 PRO B N 1
ATOM 12315 C CA . PRO B 1 735 ? -31.297 26.156 -10.914 1 96.88 735 PRO B CA 1
ATOM 12316 C C . PRO B 1 735 ? -32.5 25.234 -10.891 1 96.88 735 PRO B C 1
ATOM 12318 O O . PRO B 1 735 ? -32.406 24.062 -11.234 1 96.88 735 PRO B O 1
ATOM 12321 N N . PRO B 1 736 ? -33.656 25.766 -10.5 1 95.5 736 PRO B N 1
ATOM 12322 C CA . PRO B 1 736 ? -34.844 24.922 -10.367 1 95.5 736 PRO B CA 1
ATOM 12323 C C . PRO B 1 736 ? -35.312 24.359 -11.703 1 95.5 736 PRO B C 1
ATOM 12325 O O . PRO B 1 736 ? -36.062 23.375 -11.742 1 95.5 736 PRO B O 1
ATOM 12328 N N . ASP B 1 737 ? -34.844 24.938 -12.844 1 96.12 737 ASP B N 1
ATOM 12329 C CA . ASP B 1 737 ? -35.219 24.484 -14.172 1 96.12 737 ASP B CA 1
ATOM 12330 C C . ASP B 1 737 ? -34.344 23.328 -14.633 1 96.12 737 ASP B C 1
ATOM 12332 O O . ASP B 1 737 ? -33.125 23.5 -14.836 1 96.12 737 ASP B O 1
ATOM 12336 N N . LEU B 1 738 ? -34.969 22.234 -14.891 1 95.88 738 LEU B N 1
ATOM 12337 C CA . LEU B 1 738 ? -34.25 21.016 -15.273 1 95.88 738 LEU B CA 1
ATOM 12338 C C . LEU B 1 738 ? -33.5 21.219 -16.594 1 95.88 738 LEU B C 1
ATOM 12340 O O . LEU B 1 738 ? -32.406 20.703 -16.781 1 95.88 738 LEU B O 1
ATOM 12344 N N . ALA B 1 739 ? -34.125 21.891 -17.516 1 95.94 739 ALA B N 1
ATOM 12345 C CA . ALA B 1 739 ? -33.531 22.141 -18.812 1 95.94 739 ALA B CA 1
ATOM 12346 C C . ALA B 1 739 ? -32.219 22.953 -18.656 1 95.94 739 ALA B C 1
ATOM 12348 O O . ALA B 1 739 ? -31.234 22.688 -19.344 1 95.94 739 ALA B O 1
ATOM 12349 N N . GLU B 1 740 ? -32.25 23.859 -17.781 1 96.5 740 GLU B N 1
ATOM 12350 C CA . GLU B 1 740 ? -31.047 24.641 -17.5 1 96.5 740 GLU B CA 1
ATOM 12351 C C . GLU B 1 740 ? -29.953 23.781 -16.906 1 96.5 740 GLU B C 1
ATOM 12353 O O . GLU B 1 740 ? -28.766 23.953 -17.234 1 96.5 740 GLU B O 1
ATOM 12358 N N . GLN B 1 741 ? -30.281 22.922 -15.984 1 96.88 741 GLN B N 1
ATOM 12359 C CA . GLN B 1 741 ? -29.312 22 -15.383 1 96.88 741 GLN B CA 1
ATOM 12360 C C . GLN B 1 741 ? -28.625 21.156 -16.453 1 96.88 741 GLN B C 1
ATOM 12362 O O . GLN B 1 741 ? -27.391 21.031 -16.469 1 96.88 741 GLN B O 1
ATOM 12367 N N . LYS B 1 742 ? -29.375 20.656 -17.344 1 95.81 742 LYS B N 1
ATOM 12368 C CA . LYS B 1 742 ? -28.828 19.812 -18.406 1 95.81 742 LYS B CA 1
ATOM 12369 C C . LYS B 1 742 ? -27.922 20.609 -19.344 1 95.81 742 LYS B C 1
ATOM 12371 O O . LYS B 1 742 ? -26.891 20.109 -19.797 1 95.81 742 LYS B O 1
ATOM 12376 N N . GLN B 1 743 ? -28.312 21.781 -19.594 1 95.81 743 GLN B N 1
ATOM 12377 C CA . GLN B 1 743 ? -27.5 22.656 -20.453 1 95.81 743 GLN B CA 1
ATOM 12378 C C . GLN B 1 743 ? -26.156 22.969 -19.797 1 95.81 743 GLN B C 1
ATOM 12380 O O . GLN B 1 743 ? -25.125 23 -20.484 1 95.81 743 GLN B O 1
ATOM 12385 N N . LEU B 1 744 ? -26.141 23.172 -18.531 1 95.5 744 LEU B N 1
ATOM 12386 C CA . LEU B 1 744 ? -24.938 23.562 -17.797 1 95.5 744 LEU B CA 1
ATOM 12387 C C . LEU B 1 744 ? -23.891 22.453 -17.828 1 95.5 744 LEU B C 1
ATOM 12389 O O . LEU B 1 744 ? -22.688 22.719 -17.812 1 95.5 744 LEU B O 1
ATOM 12393 N N . ILE B 1 745 ? -24.344 21.188 -17.938 1 95.25 745 ILE B N 1
ATOM 12394 C CA . ILE B 1 745 ? -23.391 20.094 -17.859 1 95.25 745 ILE B CA 1
ATOM 12395 C C . ILE B 1 745 ? -23.188 19.469 -19.234 1 95.25 745 ILE B C 1
ATOM 12397 O O . ILE B 1 745 ? -22.5 18.469 -19.375 1 95.25 745 ILE B O 1
ATOM 12401 N N . GLU B 1 746 ? -23.781 20.016 -20.234 1 95.38 746 GLU B N 1
ATOM 12402 C CA . GLU B 1 746 ? -23.734 19.453 -21.578 1 95.38 746 GLU B CA 1
ATOM 12403 C C . GLU B 1 746 ? -22.297 19.344 -22.094 1 95.38 746 GLU B C 1
ATOM 12405 O O . GLU B 1 746 ? -21.891 18.281 -22.578 1 95.38 746 GLU B O 1
ATOM 12410 N N . LYS B 1 747 ? -21.562 20.406 -21.938 1 93.62 747 LYS B N 1
ATOM 12411 C CA . LYS B 1 747 ? -20.188 20.406 -22.422 1 93.62 747 LYS B CA 1
ATOM 12412 C C . LYS B 1 747 ? -19.312 19.438 -21.625 1 93.62 747 LYS B C 1
ATOM 12414 O O . LYS B 1 747 ? -18.375 18.844 -22.156 1 93.62 747 LYS B O 1
ATOM 12419 N N . ILE B 1 748 ? -19.562 19.359 -20.344 1 93.5 748 ILE B N 1
ATOM 12420 C CA . ILE B 1 748 ? -18.828 18.438 -19.5 1 93.5 748 ILE B CA 1
ATOM 12421 C C . ILE B 1 748 ? -19.094 17 -19.938 1 93.5 748 ILE B C 1
ATOM 12423 O O . ILE B 1 748 ? -18.172 16.203 -20.078 1 93.5 748 ILE B O 1
ATOM 12427 N N . ARG B 1 749 ? -20.328 16.734 -20.141 1 90.94 749 ARG B N 1
ATOM 12428 C CA . ARG B 1 749 ? -20.734 15.398 -20.578 1 90.94 749 ARG B CA 1
ATOM 12429 C C . ARG B 1 749 ? -20.109 15.055 -21.922 1 90.94 749 ARG B C 1
ATOM 12431 O O . ARG B 1 749 ? -19.609 13.945 -22.109 1 90.94 749 ARG B O 1
ATOM 12438 N N . GLU B 1 750 ? -20.141 15.977 -22.781 1 92.38 750 GLU B N 1
ATOM 12439 C CA . GLU B 1 750 ? -19.594 15.766 -24.125 1 92.38 750 GLU B CA 1
ATOM 12440 C C . GLU B 1 750 ? -18.094 15.508 -24.062 1 92.38 750 GLU B C 1
ATOM 12442 O O . GLU B 1 750 ? -17.578 14.641 -24.766 1 92.38 750 GLU B O 1
ATOM 12447 N N . SER B 1 751 ? -17.453 16.312 -23.312 1 91.81 751 SER B N 1
ATOM 12448 C CA . SER B 1 751 ? -16.016 16.141 -23.203 1 91.81 751 SER B CA 1
ATOM 12449 C C . SER B 1 751 ? -15.664 14.797 -22.547 1 91.81 751 SER B C 1
ATOM 12451 O O . SER B 1 751 ? -14.68 14.156 -22.922 1 91.81 751 SER B O 1
ATOM 12453 N N . ARG B 1 752 ? -16.359 14.422 -21.578 1 88.19 752 ARG B N 1
ATOM 12454 C CA . ARG B 1 752 ? -16.141 13.133 -20.938 1 88.19 752 ARG B CA 1
ATOM 12455 C C . ARG B 1 752 ? -16.375 11.984 -21.922 1 88.19 752 ARG B C 1
ATOM 12457 O O . ARG B 1 752 ? -15.609 11.023 -21.953 1 88.19 752 ARG B O 1
ATOM 12464 N N . MET B 1 753 ? -17.453 12.055 -22.641 1 89.5 753 MET B N 1
ATOM 12465 C CA . MET B 1 753 ? -17.75 11.039 -23.656 1 89.5 753 MET B CA 1
ATOM 12466 C C . MET B 1 753 ? -16.656 10.984 -24.703 1 89.5 753 MET B C 1
ATOM 12468 O O . MET B 1 753 ? -16.266 9.898 -25.156 1 89.5 753 MET B O 1
ATOM 12472 N N . ALA B 1 754 ? -16.203 12.133 -25.062 1 90.44 754 ALA B N 1
ATOM 12473 C CA . ALA B 1 754 ? -15.117 12.195 -26.031 1 90.44 754 ALA B CA 1
ATOM 12474 C C . ALA B 1 754 ? -13.859 11.523 -25.484 1 90.44 754 ALA B C 1
ATOM 12476 O O . ALA B 1 754 ? -13.133 10.859 -26.234 1 90.44 754 ALA B O 1
ATOM 12477 N N . GLN B 1 755 ? -13.602 11.75 -24.312 1 88.62 755 GLN B N 1
ATOM 12478 C CA . GLN B 1 755 ? -12.453 11.117 -23.672 1 88.62 755 GLN B CA 1
ATOM 12479 C C . GLN B 1 755 ? -12.578 9.602 -23.672 1 88.62 755 GLN B C 1
ATOM 12481 O O . GLN B 1 755 ? -11.617 8.891 -24 1 88.62 755 GLN B O 1
ATOM 12486 N N . LEU B 1 756 ? -13.656 9.094 -23.344 1 85.69 756 LEU B N 1
ATOM 12487 C CA . LEU B 1 756 ? -13.891 7.652 -23.297 1 85.69 756 LEU B CA 1
ATOM 12488 C C . LEU B 1 756 ? -13.82 7.051 -24.703 1 85.69 756 LEU B C 1
ATOM 12490 O O . LEU B 1 756 ? -13.266 5.965 -24.875 1 85.69 756 LEU B O 1
ATOM 12494 N N . ASP B 1 757 ? -14.375 7.773 -25.609 1 89.69 757 ASP B N 1
ATOM 12495 C CA . ASP B 1 757 ? -14.328 7.324 -27 1 89.69 757 ASP B CA 1
ATOM 12496 C C . ASP B 1 757 ? -12.891 7.285 -27.516 1 89.69 757 ASP B C 1
ATOM 12498 O O . ASP B 1 757 ? -12.5 6.344 -28.203 1 89.69 757 ASP B O 1
ATOM 12502 N N . ALA B 1 758 ? -12.18 8.344 -27.188 1 90 758 ALA B N 1
ATOM 12503 C CA . ALA B 1 758 ? -10.789 8.398 -27.609 1 90 758 ALA B CA 1
ATOM 12504 C C . ALA B 1 758 ? -9.977 7.27 -26.969 1 90 758 ALA B C 1
ATOM 12506 O O . ALA B 1 758 ? -9.086 6.703 -27.609 1 90 758 ALA B O 1
ATOM 12507 N N . LEU B 1 759 ? -10.219 6.984 -25.828 1 87 759 LEU B N 1
ATOM 12508 C CA . LEU B 1 759 ? -9.539 5.887 -25.141 1 87 759 LEU B CA 1
ATOM 12509 C C . LEU B 1 759 ? -9.875 4.551 -25.797 1 87 759 LEU B C 1
ATOM 12511 O O . LEU B 1 759 ? -8.992 3.709 -25.984 1 87 759 LEU B O 1
ATOM 12515 N N . SER B 1 760 ? -11.102 4.324 -26.031 1 88.88 760 SER B N 1
ATOM 12516 C CA . SER B 1 760 ? -11.531 3.107 -26.719 1 88.88 760 SER B CA 1
ATOM 12517 C C . SER B 1 760 ? -10.859 2.973 -28.078 1 88.88 760 SER B C 1
ATOM 12519 O O . SER B 1 760 ? -10.461 1.876 -28.484 1 88.88 760 SER B O 1
ATOM 12521 N N . LEU B 1 761 ? -10.859 4.086 -28.797 1 90.81 761 LEU B N 1
ATOM 12522 C CA . LEU B 1 761 ? -10.203 4.082 -30.109 1 90.81 761 LEU B CA 1
ATOM 12523 C C . LEU B 1 761 ? -8.711 3.781 -29.969 1 90.81 761 LEU B C 1
ATOM 12525 O O . LEU B 1 761 ? -8.148 3.045 -30.766 1 90.81 761 LEU B O 1
ATOM 12529 N N . PHE B 1 762 ? -8.094 4.336 -29.062 1 90.5 762 PHE B N 1
ATOM 12530 C CA . PHE B 1 762 ? -6.68 4.078 -28.797 1 90.5 762 PHE B CA 1
ATOM 12531 C C . PHE B 1 762 ? -6.434 2.594 -28.562 1 90.5 762 PHE B C 1
ATOM 12533 O O . PHE B 1 762 ? -5.508 2.012 -29.125 1 90.5 762 PHE B O 1
ATOM 12540 N N . ARG B 1 763 ? -7.207 1.988 -27.766 1 88.25 763 ARG B N 1
ATOM 12541 C CA . ARG B 1 763 ? -7.07 0.567 -27.453 1 88.25 763 ARG B CA 1
ATOM 12542 C C . ARG B 1 763 ? -7.277 -0.281 -28.703 1 88.25 763 ARG B C 1
ATOM 12544 O O . ARG B 1 763 ? -6.578 -1.278 -28.906 1 88.25 763 ARG B O 1
ATOM 12551 N N . LYS B 1 764 ? -8.227 0.122 -29.469 1 91.56 764 LYS B N 1
ATOM 12552 C CA . LYS B 1 764 ? -8.5 -0.586 -30.719 1 91.56 764 LYS B CA 1
ATOM 12553 C C . LYS B 1 764 ? -7.309 -0.5 -31.672 1 91.56 764 LYS B C 1
ATOM 12555 O O . LYS B 1 764 ? -6.945 -1.491 -32.312 1 91.56 764 LYS B O 1
ATOM 12560 N N . GLU B 1 765 ? -6.773 0.697 -31.766 1 93.44 765 GLU B N 1
ATOM 12561 C CA . GLU B 1 765 ? -5.629 0.892 -32.656 1 93.44 765 GLU B CA 1
ATOM 12562 C C . GLU B 1 765 ? -4.406 0.128 -32.156 1 93.44 765 GLU B C 1
ATOM 12564 O O . GLU B 1 765 ? -3.635 -0.405 -32.969 1 93.44 765 GLU B O 1
ATOM 12569 N N . MET B 1 766 ? -4.195 0.107 -30.891 1 91.5 766 MET B N 1
ATOM 12570 C CA . MET B 1 766 ? -3.088 -0.658 -30.328 1 91.5 766 MET B CA 1
ATOM 12571 C C . MET B 1 766 ? -3.266 -2.148 -30.594 1 91.5 766 MET B C 1
ATOM 12573 O O . MET B 1 766 ? -2.295 -2.854 -30.859 1 91.5 766 MET B O 1
ATOM 12577 N N . LEU B 1 767 ? -4.48 -2.623 -30.438 1 92.06 767 LEU B N 1
ATOM 12578 C CA . LEU B 1 767 ? -4.777 -4.023 -30.719 1 92.06 767 LEU B CA 1
ATOM 12579 C C . LEU B 1 767 ? -4.504 -4.352 -32.188 1 92.06 767 LEU B C 1
ATOM 12581 O O . LEU B 1 767 ? -3.947 -5.41 -32.5 1 92.06 767 LEU B O 1
ATOM 12585 N N . ALA B 1 768 ? -4.965 -3.453 -33.062 1 93.81 768 ALA B N 1
ATOM 12586 C CA . ALA B 1 768 ? -4.707 -3.648 -34.5 1 93.81 768 ALA B CA 1
ATOM 12587 C C . ALA B 1 768 ? -3.211 -3.686 -34.781 1 93.81 768 ALA B C 1
ATOM 12589 O O . ALA B 1 768 ? -2.754 -4.469 -35.625 1 93.81 768 ALA B O 1
ATOM 12590 N N . PHE B 1 769 ? -2.502 -2.863 -34.188 1 94.69 769 PHE B N 1
ATOM 12591 C CA . PHE B 1 769 ? -1.052 -2.834 -34.312 1 94.69 769 PHE B CA 1
ATOM 12592 C C . PHE B 1 769 ? -0.431 -4.137 -33.812 1 94.69 769 PHE B C 1
ATOM 12594 O O . PHE B 1 769 ? 0.443 -4.703 -34.5 1 94.69 769 PHE B O 1
ATOM 12601 N N . SER B 1 770 ? -0.835 -4.594 -32.688 1 93.62 770 SER B N 1
ATOM 12602 C CA . SER B 1 770 ? -0.364 -5.867 -32.125 1 93.62 770 SER B CA 1
ATOM 12603 C C . SER B 1 770 ? -0.661 -7.016 -33.094 1 93.62 770 SER B C 1
ATOM 12605 O O . SER B 1 770 ? 0.168 -7.91 -33.281 1 93.62 770 SER B O 1
ATOM 12607 N N . ASP B 1 771 ? -1.851 -6.969 -33.688 1 92.94 771 ASP B N 1
ATOM 12608 C CA . ASP B 1 771 ? -2.225 -7.992 -34.656 1 92.94 771 ASP B CA 1
ATOM 12609 C C . ASP B 1 771 ? -1.301 -7.957 -35.875 1 92.94 771 ASP B C 1
ATOM 12611 O O . ASP B 1 771 ? -0.952 -9.008 -36.438 1 92.94 771 ASP B O 1
ATOM 12615 N N . LEU B 1 772 ? -1.022 -6.781 -36.281 1 93.62 772 LEU B N 1
ATOM 12616 C CA . LEU B 1 772 ? -0.101 -6.625 -37.375 1 93.62 772 LEU B CA 1
ATOM 12617 C C . LEU B 1 772 ? 1.272 -7.191 -37.031 1 93.62 772 LEU B C 1
ATOM 12619 O O . LEU B 1 772 ? 1.907 -7.84 -37.875 1 93.62 772 LEU B O 1
ATOM 12623 N N . VAL B 1 773 ? 1.746 -6.984 -35.875 1 92.75 773 VAL B N 1
ATOM 12624 C CA . VAL B 1 773 ? 3.094 -7.348 -35.438 1 92.75 773 VAL B CA 1
ATOM 12625 C C . VAL B 1 773 ? 3.191 -8.867 -35.281 1 92.75 773 VAL B C 1
ATOM 12627 O O . VAL B 1 773 ? 4.176 -9.477 -35.719 1 92.75 773 VAL B O 1
ATOM 12630 N N . ASP B 1 774 ? 2.162 -9.516 -34.688 1 89.44 774 ASP B N 1
ATOM 12631 C CA . ASP B 1 774 ? 2.359 -10.93 -34.375 1 89.44 774 ASP B CA 1
ATOM 12632 C C . ASP B 1 774 ? 1.391 -11.812 -35.156 1 89.44 774 ASP B C 1
ATOM 12634 O O . ASP B 1 774 ? 1.525 -13.031 -35.156 1 89.44 774 ASP B O 1
ATOM 12638 N N . GLY B 1 775 ? 0.381 -11.289 -35.781 1 86.69 775 GLY B N 1
ATOM 12639 C CA . GLY B 1 775 ? -0.538 -12.047 -36.625 1 86.69 775 GLY B CA 1
ATOM 12640 C C . GLY B 1 775 ? -1.44 -12.977 -35.844 1 86.69 775 GLY B C 1
ATOM 12641 O O . GLY B 1 775 ? -1.978 -13.938 -36.375 1 86.69 775 GLY B O 1
ATOM 12642 N N . ARG B 1 776 ? -1.604 -12.883 -34.531 1 82.25 776 ARG B N 1
ATOM 12643 C CA . ARG B 1 776 ? -2.314 -13.836 -33.688 1 82.25 776 ARG B CA 1
ATOM 12644 C C . ARG B 1 776 ? -3.775 -13.43 -33.5 1 82.25 776 ARG B C 1
ATOM 12646 O O . ARG B 1 776 ? -4.637 -14.281 -33.25 1 82.25 776 ARG B O 1
ATOM 12653 N N . TYR B 1 777 ? -4.109 -12.102 -33.469 1 80.19 777 TYR B N 1
ATOM 12654 C CA . TYR B 1 777 ? -5.461 -11.57 -33.312 1 80.19 777 TYR B CA 1
ATOM 12655 C C . TYR B 1 777 ? -6.066 -11.992 -31.984 1 80.19 777 TYR B C 1
ATOM 12657 O O . TYR B 1 777 ? -7.27 -12.234 -31.891 1 80.19 777 TYR B O 1
ATOM 12665 N N . ASP B 1 778 ? -5.125 -12.258 -30.953 1 79.88 778 ASP B N 1
ATOM 12666 C CA . ASP B 1 778 ? -5.539 -12.531 -29.578 1 79.88 778 ASP B CA 1
ATOM 12667 C C . ASP B 1 778 ? -5.871 -11.242 -28.844 1 79.88 778 ASP B C 1
ATOM 12669 O O . ASP B 1 778 ? -5.605 -10.141 -29.344 1 79.88 778 ASP B O 1
ATOM 12673 N N . GLU B 1 779 ? -6.492 -11.461 -27.703 1 78.81 779 GLU B N 1
ATOM 12674 C CA . GLU B 1 779 ? -6.695 -10.312 -26.828 1 78.81 779 GLU B CA 1
ATOM 12675 C C . GLU B 1 779 ? -5.375 -9.836 -26.219 1 78.81 779 GLU B C 1
ATOM 12677 O O . GLU B 1 779 ? -4.391 -10.578 -26.219 1 78.81 779 GLU B O 1
ATOM 12682 N N . GLU B 1 780 ? -5.398 -8.523 -25.922 1 76.5 780 GLU B N 1
ATOM 12683 C CA . GLU B 1 780 ? -4.211 -7.996 -25.25 1 76.5 780 GLU B CA 1
ATOM 12684 C C . GLU B 1 780 ? -3.977 -8.688 -23.922 1 76.5 780 GLU B C 1
ATOM 12686 O O . GLU B 1 780 ? -4.91 -9.219 -23.312 1 76.5 780 GLU B O 1
ATOM 12691 N N . LEU B 1 781 ? -2.725 -8.719 -23.531 1 72.94 781 LEU B N 1
ATOM 12692 C CA . LEU B 1 781 ? -2.402 -9.297 -22.234 1 72.94 781 LEU B CA 1
ATOM 12693 C C . LEU B 1 781 ? -2.932 -8.422 -21.109 1 72.94 781 LEU B C 1
ATOM 12695 O O . LEU B 1 781 ? -2.938 -7.191 -21.219 1 72.94 781 LEU B O 1
ATOM 12699 N N . PRO B 1 782 ? -3.461 -9.062 -20.047 1 62.91 782 PRO B N 1
ATOM 12700 C CA . PRO B 1 782 ? -3.982 -8.258 -18.938 1 62.91 782 PRO B CA 1
ATOM 12701 C C . PRO B 1 782 ? -2.895 -7.453 -18.234 1 62.91 782 PRO B C 1
ATOM 12703 O O . PRO B 1 782 ? -1.736 -7.875 -18.203 1 62.91 782 PRO B O 1
ATOM 12706 N N . GLU B 1 783 ? -3.279 -6.262 -17.844 1 61.62 783 GLU B N 1
ATOM 12707 C CA . GLU B 1 783 ? -2.363 -5.461 -17.031 1 61.62 783 GLU B CA 1
ATOM 12708 C C . GLU B 1 783 ? -2.098 -6.125 -15.68 1 61.62 783 GLU B C 1
ATOM 12710 O O . GLU B 1 783 ? -3.002 -6.711 -15.086 1 61.62 783 GLU B O 1
ATOM 12715 N N . ILE B 1 784 ? -0.77 -6.285 -15.375 1 59.12 784 ILE B N 1
ATOM 12716 C CA . ILE B 1 784 ? -0.407 -6.902 -14.102 1 59.12 784 ILE B CA 1
ATOM 12717 C C . ILE B 1 784 ? -0.564 -5.883 -12.977 1 59.12 784 ILE B C 1
ATOM 12719 O O . ILE B 1 784 ? -0.016 -4.781 -13.039 1 59.12 784 ILE B O 1
ATOM 12723 N N . GLU B 1 785 ? -1.656 -5.953 -12.07 1 53.34 785 GLU B N 1
ATOM 12724 C CA . GLU B 1 785 ? -1.92 -5.023 -10.977 1 53.34 785 GLU B CA 1
ATOM 12725 C C . GLU B 1 785 ? -0.894 -5.184 -9.859 1 53.34 785 GLU B C 1
ATOM 12727 O O . GLU B 1 785 ? -0.468 -6.301 -9.555 1 53.34 785 GLU B O 1
ATOM 12732 N N . ASP B 1 786 ? -0.134 -4.203 -9.516 1 48.72 786 ASP B N 1
ATOM 12733 C CA . ASP B 1 786 ? 0.719 -4.266 -8.328 1 48.72 786 ASP B CA 1
ATOM 12734 C C . ASP B 1 786 ? -0.096 -4.598 -7.082 1 48.72 786 ASP B C 1
ATOM 12736 O O . ASP B 1 786 ? -1.211 -4.102 -6.91 1 48.72 786 ASP B O 1
ATOM 12740 N N . GLY B 1 787 ? -0.185 -5.844 -6.559 1 41.25 787 GLY B N 1
ATOM 12741 C CA . GLY B 1 787 ? -0.855 -6.324 -5.363 1 41.25 787 GLY B CA 1
ATOM 12742 C C . GLY B 1 787 ? -0.997 -5.266 -4.289 1 41.25 787 GLY B C 1
ATOM 12743 O O . GLY B 1 787 ? -1.451 -5.551 -3.18 1 41.25 787 GLY B O 1
ATOM 12744 N N . ASN B 1 788 ? -0.37 -4.156 -4.273 1 35.31 788 ASN B N 1
ATOM 12745 C CA . ASN B 1 788 ? -0.365 -3.357 -3.053 1 35.31 788 ASN B CA 1
ATOM 12746 C C . ASN B 1 788 ? -1.76 -2.834 -2.719 1 35.31 788 ASN B C 1
ATOM 12748 O O . ASN B 1 788 ? -1.917 -2.002 -1.824 1 35.31 788 ASN B O 1
ATOM 12752 N N . ASP B 1 789 ? -2.639 -2.99 -3.523 1 33.41 789 ASP B N 1
ATOM 12753 C CA . ASP B 1 789 ? -3.871 -2.371 -3.043 1 33.41 789 ASP B CA 1
ATOM 12754 C C . ASP B 1 789 ? -4.484 -3.18 -1.903 1 33.41 789 ASP B C 1
ATOM 12756 O O . ASP B 1 789 ? -5.684 -3.068 -1.63 1 33.41 789 ASP B O 1
ATOM 12760 N N . ASN B 1 790 ? -3.918 -4.191 -1.425 1 29.5 790 ASN B N 1
ATOM 12761 C CA . ASN B 1 790 ? -4.609 -4.855 -0.323 1 29.5 790 ASN B CA 1
ATOM 12762 C C . ASN B 1 790 ? -4.609 -3.992 0.936 1 29.5 790 ASN B C 1
ATOM 12764 O O . ASN B 1 790 ? -3.836 -4.238 1.862 1 29.5 790 ASN B O 1
ATOM 12768 N N . ARG B 1 791 ? -4.699 -2.744 1.126 1 31.28 791 ARG B N 1
ATOM 12769 C CA . ARG B 1 791 ? -5.066 -2.229 2.441 1 31.28 791 ARG B CA 1
ATOM 12770 C C . ARG B 1 791 ? -6.223 -3.021 3.035 1 31.28 791 ARG B C 1
ATOM 12772 O O . ARG B 1 791 ? -7.262 -3.189 2.393 1 31.28 791 ARG B O 1
ATOM 12779 N N . GLU B 1 792 ? -6.055 -3.973 3.842 1 26.61 792 GLU B N 1
ATOM 12780 C CA . GLU B 1 792 ? -6.973 -4.418 4.883 1 26.61 792 GLU B CA 1
ATOM 12781 C C . GLU B 1 792 ? -7.902 -3.289 5.32 1 26.61 792 GLU B C 1
ATOM 12783 O O . GLU B 1 792 ? -7.441 -2.258 5.816 1 26.61 792 GLU B O 1
ATOM 12788 N N . ASP B 1 793 ? -8.797 -2.844 4.648 1 24.38 793 ASP B N 1
ATOM 12789 C CA . ASP B 1 793 ? -9.859 -2.227 5.434 1 24.38 793 ASP B CA 1
ATOM 12790 C C . ASP B 1 793 ? -10.086 -2.982 6.742 1 24.38 793 ASP B C 1
ATOM 12792 O O . ASP B 1 793 ? -10.602 -4.102 6.738 1 24.38 793 ASP B O 1
ATOM 12796 N N . GLU B 1 794 ? -9.18 -3.096 7.625 1 24.84 794 GLU B N 1
ATOM 12797 C CA . GLU B 1 794 ? -9.516 -3.473 8.992 1 24.84 794 GLU B CA 1
ATOM 12798 C C . GLU B 1 794 ? -10.922 -3.025 9.359 1 24.84 794 GLU B C 1
ATOM 12800 O O . GLU B 1 794 ? -11.602 -3.684 10.156 1 24.84 794 GLU B O 1
ATOM 12805 N N . GLY B 1 795 ? -11.297 -1.685 9.266 1 21.92 795 GLY B N 1
ATOM 12806 C CA . GLY B 1 795 ? -12.477 -1.331 10.039 1 21.92 795 GLY B CA 1
ATOM 12807 C C . GLY B 1 795 ? -13.742 -2.012 9.539 1 21.92 795 GLY B C 1
ATOM 12808 O O . GLY B 1 795 ? -14.844 -1.636 9.93 1 21.92 795 GLY B O 1
ATOM 12809 N N . ILE B 1 796 ? -13.773 -2.984 8.609 1 18.94 796 ILE B N 1
ATOM 12810 C CA . ILE B 1 796 ? -15.164 -3.412 8.695 1 18.94 796 ILE B CA 1
ATOM 12811 C C . ILE B 1 796 ? -15.398 -4.105 10.039 1 18.94 796 ILE B C 1
ATOM 12813 O O . ILE B 1 796 ? -14.625 -4.977 10.438 1 18.94 796 ILE B O 1
#

InterPro domains:
  IPR002052 DNA methylase, N-6 adenine-specific, conserved site [PS00092] (320-326)
  IPR003356 DNA methylase, adenine-specific [PF02384] (178-437)
  IPR029063 S-adenosyl-L-methionine-dependent methyltransferase superfamily [G3DSA:3.40.50.150] (174-477)
  IPR029063 S-adenosyl-L-methionine-dependent methyltransferase superfamily [SSF53335] (68-444)
  IPR044946 Type I restriction modification DNA specificity domain superfamily [G3DSA:3.90.220.20] (563-770)
  IPR052916 Type I Restriction Enzyme MTase Subunit [PTHR42998] (156-494)

Nearest PDB structures (foldseek):
  8w2p-assembly1_A  TM=7.197E-01  e=1.582E-22  Geobacillus stearothermophilus
  2okc-assembly1_A  TM=7.077E-01  e=3.885E-14  Bacteroides thetaiotaomicron VPI-5482
  3okg-assembly3_A  TM=6.872E-01  e=3.813E-07  Caldanaerobacter subterraneus subsp. tengcongensis MB4
  3okg-assembly3_B  TM=6.849E-01  e=4.634E-07  Caldanaerobacter subterraneus subsp. tengcongensis MB4
  5ybb-assembly1_G  TM=6.682E-01  e=6.847E-07  Caldanaerobacter subterraneus subsp. tengcongensis MB4

Organism: NCBI:txid412449

Secondary structure (DSSP, 8-state):
--TT--SEEEEEETTEEEEEETTTS-TT-TTTTEEE-GGGS--S-S---S-S-BTTSSS--B---HHHHHHHHHHHHHHHHGGGTS-HHHHHHHHHHHHHHHHHHHHHPPTTSBPSSS--TT--HHHHHHHHHHHHHHHHHH-TTTS-TT----S-HHHHHHHHHHHTTB-SSSS-HHHHHHHHHHHHHHHHHHHS---PPPHHHHHHHHHHHT--TT--EEETT-TTTHHHHHHHHHHHHHHHHHTTTS-HHHHHHHHHHHHHHTEEEE-SSHHHHHHHHHHHHHTSSGGGGEE-SSTTTSS--SSHHHHT-TT-EEEEEE----S-EEETT-HHHHTT--GGGSSTTTT-SEEEHHHHHHHHHHHHEEEEEEEEEEEETHHHH--SGGG-HHHHHHHHHHHEEEEEEEEPPGGGGTTTT----EEEEEEEEPPHHHHHHHHHHHHHHHHHHHHHHTT----THHHHHHHHHHTTSGGGGG-EEEEEE-S-EEE-TT--EEEEESS--B-GGGPBPS--TTSHHHHHHHHHHHGGG---BTTTEEEEEEHHHHHHSSTT----HHHHHHHHHTTT---TT-EEEEHHHHEEEE--EE-GGGSTTSEE-BEEE-TTS-EEE---SSSS----EEGGGGTT----EEE--TT-EEE-TTTGGGT-EEEPPGGGTT-EEETTS-EEEE--TT--HHHHHHHHTSHHHHHHHHHH-B-SSSS-B--HHHHHTSEEEE-S-HHHHHHHTHHHHHHHHHHHHHHHHHHHHHHHHHHHHHS--PPPPPP---GGG----TT-/--TT--SEEEEEETTEEEEEETTTS-TT-TTTTEEE-GGGS-SS-SS--S-S-BTTSSS--B---HHHHHHHHHHHHHHHHGGGTS-HHHHHHHHHHHHHHHHHHHHHPPTTSBPSSS--TT--HHHHHHHHHHHHHHHHHH-TTTS-TT----S-HHHHHHHHHHHTTB-SSSS-HHHHHHHHHHHHHHHHHHHS---PPPHHHHHHHHHHHT--TT--EEETT-TTTHHHHHHHHHHHHHHHHHTTTS-HHHHHHHHHHHHHHTEEEE-SSHHHHHHHHHHHHHTSSGGGGEE-SSTTTSS--SSHHHHT-TT-EEEEEE----S-EEETT-HHHHTT--GGGSTTTTT-SEEEHHHHHHHHHHHHEEEEEEEEEEEETHHHH--SGGG-HHHHHHHHHHHEEEEEEEEPPGGGGTTTT----EEEEEEEEPPHHHHHHHHHHHHHHHHHHHHHHTT----THHHHHHHHHHTTSGGGGG-EEEEEE-S-EEE-TT--EEEEESS--B-GGGPBPS--TTSHHHHHHHHHHHGGG---BTTTEEEEEEHHHHHHSSTT----HHHHHHHHSTTT---TT-EEEEHHHHEEEE--EE-GGGSTTSEE-BEEE-TTS-EEE---SSSS----EEGGGGTT----EEE--TT-EEE-TTTGGGT-EEEPPGGGTT-EEETTS-EEEE--TTS-HHHHHHHHTSHHHHHHHHHH-B-SSSS-B--HHHHHTSEEEE-S-HHHHHHHTHHHHHHHHHHHHHHHHHHHHHHHHHHHHHS--PPPPPP---GGG----TT-

Radius of gyration: 40.17 Å; Cα contacts (8 Å, |Δi|>4): 2987; chains: 2; bounding box: 120×110×87 Å

pLDDT: mean 81.78, std 16.37, range [18.94, 98.81]